Protein AF-0000000071026394 (afdb_homodimer)

pLDDT: mean 82.29, std 14.33, range [20.22, 97.38]

Nearest PDB structures (foldseek):
  8vtb-assembly1_A  TM=8.441E-01  e=2.539E-19  Spirochaeta thermophila
  8vt9-assembly1_A  TM=8.362E-01  e=1.274E-18  Spirochaeta thermophila
  8vta-assembly1_A  TM=8.428E-01  e=1.848E-17  Spirochaeta thermophila
  7rsh-assembly1_A  TM=8.308E-01  e=1.316E-17  Spirochaeta thermophila
  7tj6-assembly1_A  TM=7.826E-01  e=6.327E-17  Spirochaeta thermophila DSM 6578

Radius of gyration: 41.56 Å; Cα contacts (8 Å, |Δi|>4): 2521; chains: 2; bounding box: 120×108×96 Å

Solvent-accessible surface area (backbone atoms only — not comparable to full-atom values): 85998 Å² total; per-residue (Å²): 118,75,74,62,62,65,66,71,64,55,59,47,58,62,70,72,71,76,79,70,72,56,76,78,73,50,50,69,72,54,50,49,52,53,51,50,35,49,49,45,28,39,28,62,18,16,16,42,29,51,69,38,58,75,38,75,66,45,33,49,51,50,46,52,42,34,51,50,24,49,51,51,51,34,48,54,36,19,52,51,18,20,51,52,30,50,70,44,41,51,59,52,56,49,32,51,53,50,51,48,46,51,50,52,38,57,76,61,65,53,56,67,68,60,49,49,50,51,52,52,48,54,52,50,47,35,71,71,34,63,58,71,42,46,45,83,52,71,61,82,64,62,88,48,53,67,55,62,41,28,51,51,29,25,67,68,35,43,72,38,52,50,60,34,75,91,42,50,88,50,56,71,66,54,50,27,54,46,30,65,56,43,36,62,44,78,42,48,51,59,38,59,62,43,51,54,54,27,66,47,41,42,27,40,35,29,62,38,44,36,33,33,32,33,42,96,81,64,60,44,41,77,46,78,46,43,58,44,38,69,50,41,58,56,9,41,61,65,62,38,58,36,88,49,25,34,29,27,66,28,63,26,38,31,37,37,39,41,44,66,48,49,50,60,51,28,70,78,33,59,72,60,39,51,52,50,52,53,55,47,66,35,60,67,59,53,51,49,55,52,44,52,58,46,44,60,52,49,60,56,55,63,57,55,64,79,91,52,71,86,66,79,64,56,62,48,71,76,53,55,83,66,79,58,33,63,50,75,55,59,83,83,38,65,83,60,48,54,70,56,67,77,49,55,75,70,59,38,58,60,53,65,70,54,64,58,52,22,35,35,79,85,5,66,66,53,46,50,48,52,52,49,52,42,51,48,31,55,49,46,47,56,51,49,47,44,24,37,45,67,40,42,80,43,65,67,56,56,50,51,52,51,53,54,46,50,53,52,54,51,47,56,56,50,46,33,27,33,40,45,66,46,97,84,67,46,80,45,62,54,50,69,60,20,32,53,48,33,59,71,62,60,40,60,60,53,48,56,24,66,51,67,46,36,60,58,48,44,72,72,68,72,60,86,48,64,52,44,34,31,46,36,31,48,54,47,55,48,42,51,58,48,47,64,53,47,63,53,48,53,52,54,64,52,67,43,66,86,52,73,51,67,63,54,49,54,52,53,51,49,54,50,50,55,50,49,37,50,52,44,14,31,50,56,48,29,72,35,37,48,74,54,93,62,88,73,85,69,57,82,79,75,57,43,44,80,34,87,86,36,54,22,49,57,73,28,44,62,57,46,41,81,89,52,67,56,67,76,46,56,70,70,57,48,48,51,52,31,34,36,51,27,41,27,43,33,64,19,29,9,38,42,60,67,49,63,66,38,71,69,45,35,52,49,49,40,51,41,39,53,52,20,51,53,50,55,37,48,54,33,19,53,49,20,20,51,47,29,59,70,44,36,56,59,41,52,50,50,51,50,50,49,44,50,52,49,50,40,57,75,66,63,52,57,65,69,60,50,49,52,53,54,49,48,55,53,51,46,39,76,72,47,65,69,55,60,78,86,57,60,66,64,46,53,56,70,44,57,44,26,52,53,27,27,67,68,37,44,72,56,47,58,60,36,75,90,50,46,90,56,57,68,27,55,49,26,53,54,27,61,45,47,39,82,44,72,50,53,56,65,35,62,73,43,47,58,63,37,79,42,54,45,27,40,34,35,65,43,45,37,36,31,34,27,41,94,86,62,78,50,74,79,44,76,44,50,56,60,43,68,50,43,61,61,18,41,75,66,69,36,54,33,86,54,20,32,28,26,62,41,65,34,43,33,35,36,37,48,34,66,28,51,51,26,43,75,70,64,64,42,59,60,82,124,115,76,75,64,63,66,66,69,64,58,56,48,58,64,70,71,72,77,79,70,73,53,77,76,75,51,51,70,71,56,51,49,51,52,51,49,33,49,49,44,27,39,28,61,17,15,16,42,29,51,68,37,60,75,39,74,68,45,33,51,52,49,46,51,43,34,52,50,24,49,51,51,51,34,49,54,33,19,52,51,18,21,52,53,29,48,70,44,42,52,58,52,56,49,32,52,52,51,50,49,45,50,49,52,38,56,76,62,66,52,56,67,67,60,49,49,52,50,50,53,49,54,52,50,46,34,72,72,34,62,60,70,43,46,45,85,51,70,61,83,62,63,87,47,51,67,54,62,42,28,52,51,28,26,65,66,34,44,73,37,52,50,60,34,77,92,43,50,86,51,57,71,66,57,49,28,54,46,32,63,58,44,36,62,44,78,42,48,50,59,37,58,62,42,51,54,53,27,66,47,41,42,28,42,36,28,60,38,42,34,32,32,32,33,42,96,81,66,58,43,40,77,46,78,46,42,58,45,38,67,51,41,59,56,10,42,61,65,63,37,57,35,87,49,26,33,31,26,66,29,63,25,38,31,37,36,39,43,44,67,51,50,51,62,51,29,70,78,33,59,71,60,39,50,52,50,51,53,56,46,67,35,61,66,59,51,50,50,55,52,44,52,59,46,43,59,51,48,60,57,57,61,55,58,66,79,85,56,72,88,65,76,61,56,64,48,70,76,54,57,84,67,78,59,34,63,50,76,55,60,83,82,38,65,84,60,47,55,71,56,67,78,50,56,74,70,58,36,59,60,52,65,71,54,64,60,52,22,35,34,77,85,6,66,67,54,46,50,47,52,52,49,51,41,53,48,31,55,49,46,47,55,51,50,46,43,25,38,44,67,40,42,80,44,64,67,56,55,51,51,52,51,54,56,47,50,53,51,57,51,47,56,58,49,45,33,26,34,38,47,66,47,97,83,69,44,79,44,58,55,49,69,61,20,32,53,48,32,60,70,62,60,40,61,60,51,47,57,24,65,51,66,45,36,62,58,48,43,72,72,67,70,58,86,48,64,51,44,34,30,47,36,30,49,54,46,54,49,42,49,59,48,48,64,54,45,63,54,49,52,50,55,64,53,65,43,67,87,53,71,51,68,62,54,50,54,52,53,51,50,52,51,50,54,50,50,36,50,52,44,14,31,51,55,47,30,72,34,37,48,76,56,92,63,89,72,85,69,57,82,78,75,58,44,42,83,34,89,86,36,53,23,48,58,74,28,42,62,57,46,41,79,89,52,68,57,68,77,48,56,70,69,58,47,48,51,53,31,34,34,51,28,42,27,42,34,65,20,27,9,37,43,61,66,48,65,65,39,71,68,43,35,53,50,48,40,51,41,39,53,51,19,51,52,51,53,37,48,53,31,18,50,51,20,19,52,47,30,60,69,43,36,55,58,40,52,50,50,50,50,50,49,45,50,50,49,49,39,57,74,64,64,52,58,64,69,60,48,49,52,53,52,49,47,55,54,51,46,37,74,72,47,66,70,55,62,77,85,58,60,68,65,45,53,55,68,45,57,43,25,50,52,28,27,65,67,37,45,72,57,48,56,60,34,74,90,50,47,90,55,58,67,28,58,49,26,53,53,27,60,44,47,39,82,44,71,48,52,57,67,35,62,74,44,48,58,63,35,77,43,54,44,25,42,36,34,65,43,46,36,38,31,34,27,41,96,84,62,80,47,74,80,44,76,44,51,56,61,42,69,51,42,60,60,19,41,75,65,70,36,55,34,87,51,19,32,29,25,62,40,67,32,42,32,36,36,37,50,33,66,28,51,52,26,43,76,69,64,65,40,59,59,80,124

Organism: Stichopus japonicus (NCBI:txid307972)

Foldseek 3Di:
DVVVVVVVAPQDQPDPDPPPPPPVPDDPVLVVLVVLLQLLLLLLLLCQVRGDHDDPVRVVVSVVSNVCSVVVLVVVLVVLLVVLLVVCQLLLVLLLLLVLLLVVCVVLPHDVVLNVQLSVQSLVVCVVCVNQDFWPDDDNPNVDPLVVLLVVLCVQCVQQQCLDPLPVPPDPVLSSLQSSQKTKGKDAAFDWQDAFFFFFQKKKTWQAAKKFWADPVNWFTLDIDGHSDIADPLCNLQRDTGHTIMGGRHITMMIMGGNVSSVVSCVVPVVSVVVSVVVNPPVVVSVVVNVVSVVSVVVVVVCPPDPVPPDPRPTPPPPPPPLPQKDADDPPDCVQCVVLVVDDPVVSVVCVPAHRIAGEPVHPVVVVLLVVLLVLLLVLLLLLLCCLQQNLPDPVSVVVNVVSLVSLVVVLNNQLRYWDQDPVRDIDRRSVVSNVVCVPPCNVLSCQLSPQQLVVLCVVLVDDALLNSSVSSNSNSSNNSSNVSNVVVLVVVCPRSNDDNVVSLVVSLVSVVVSQLSNQLSVLSCVFFPRDSDDPPDLPPPCWDDANSTTGHCQFLQVLQPPDRLRPDDSVVVSVVSSVVLCSLLCSHNPSSGDGGDSVVSVSSSVSNVCSSVSVSSSVSNVSSSVCSVCVLVVVLVVVLVVLLVVCVVVVPDPVVSVQVSVVSVVVCVSSVRDDQLCSSGNDNLVSLLVSLCSSCVLLQCLDPVNNPDGSNLSSLQSSQKDKDWDAAFDWPAAFQDQDQKKKAAAQAKKFWAANVRPDTPDIDGHSDIDDPCCNVPVGTHHTIMTGHHTDMMMMHGNVQVVCVVVSNTNPPD/DVVVVVVVQCQDQPDPDPPCPPPVPDDPVLVVLVVLLQLLLLLLLLCQVRGDHDDPVRVVVSVVSNVCSVVVLVVVLVVLLVVLLVVCQLLLVLLLLLVLLLVVCVVLPHDVVLNVQLSVQSLVVCVVCVNQDFWPDDDNPPVDPLVVLLVVLCVQCVQQQCLDPLPVPPDPVLSSLQSNQKTKGKDAAFDWQDAFFFFFQKKKTWAAAKKFWADPVNWFTLDIDGHSDIDDPCCNLQRDTGHTIMGGRHITMMIMGGNVSSVVSCVVPVVSVVVSVVVNPPVVVSVVVNVVSVVSVVVVVVCPPDPCPPPPRPTPPPPPPPLPQKDADDPPDCVQCVVLVVDDPVVSVVCVPAHRIAGEPSHPVVVVLLVVLLVLLLVLLLLLLCCLQFNLPDPVSVVVNVVSLVSLVVVLNNQLRYWDQDPVRDIDRRSVVSNVVCVPPCNVLSCQLSPQVLVVLCVVLVDDALLSSSVSSNSNSSVNSSNPSNVVVLVVVCVRSNDDNVVSLVVSLVSVVVSQLSNQLSVLSCVFFPRDSDDPPDLPPPCWDDANSTTGHCQFLQVLQPPDRLRPDDSVVVSVVSSVVLCSLLCSHNPSSGDGGDSVSSVSSSVSNVCSSVSVSSSVSNVSSSVCSVCVLVVVLVVVLVVLLVVCVVVVPDPVVSVQVSVVSVVVCVSSVRDDQLCSSGNDNLVSLLVSLCSSCVLLQCLDPVNHPDGSNLSSLQSSQKDKDWDAAFAWPAAFQDQDQKKKAAAQAKKFWAANVRPDTPDIDGHSDIDCPCCNVPRGTHHTIMTGHHTDMMIMHGNVQVVCVVVSNTNPPD

Structure (mmCIF, N/CA/C/O backbone):
data_AF-0000000071026394-model_v1
#
loop_
_entity.id
_entity.type
_entity.pdbx_description
1 polymer 'Tetrameric potassium-selective cyclic nucleotide gated channel'
#
loop_
_atom_site.group_PDB
_atom_site.id
_atom_site.type_symbol
_atom_site.label_atom_id
_atom_site.label_alt_id
_atom_site.label_comp_id
_atom_site.label_asym_id
_atom_site.label_entity_id
_atom_site.label_seq_id
_atom_site.pdbx_PDB_ins_code
_atom_site.Cartn_x
_atom_site.Cartn_y
_atom_site.Cartn_z
_atom_site.occupancy
_atom_site.B_iso_or_equiv
_atom_site.auth_seq_id
_atom_site.auth_comp_id
_atom_site.auth_asym_id
_atom_site.auth_atom_id
_atom_site.pdbx_PDB_model_num
ATOM 1 N N . MET A 1 1 ? -9.992 -24.578 -48.5 1 20.27 1 MET A N 1
ATOM 2 C CA . MET A 1 1 ? -9.789 -26.031 -48.469 1 20.27 1 MET A CA 1
ATOM 3 C C . MET A 1 1 ? -8.5 -26.375 -47.75 1 20.27 1 MET A C 1
ATOM 5 O O . MET A 1 1 ? -8.445 -27.391 -47.031 1 20.27 1 MET A O 1
ATOM 9 N N . THR A 1 2 ? -7.355 -25.609 -48.125 1 23.67 2 THR A N 1
ATOM 10 C CA . THR A 1 2 ? -6.023 -25.906 -47.594 1 23.67 2 THR A CA 1
ATOM 11 C C . THR A 1 2 ? -5.934 -25.578 -46.094 1 23.67 2 THR A C 1
ATOM 13 O O . THR A 1 2 ? -4.949 -25.922 -45.438 1 23.67 2 THR A O 1
ATOM 16 N N . THR A 1 3 ? -6.703 -24.562 -45.688 1 27.3 3 THR A N 1
ATOM 17 C CA . THR A 1 3 ? -6.664 -24.156 -44.281 1 27.3 3 THR A CA 1
ATOM 18 C C . THR A 1 3 ? -7.184 -25.266 -43.406 1 27.3 3 THR A C 1
ATOM 20 O O . THR A 1 3 ? -7.129 -25.156 -42.156 1 27.3 3 THR A O 1
ATOM 23 N N . SER A 1 4 ? -8.086 -26.141 -43.938 1 29.03 4 SER A N 1
ATOM 24 C CA . SER A 1 4 ? -8.742 -27.203 -43.188 1 29.03 4 SER A CA 1
ATOM 25 C C . SER A 1 4 ? -7.734 -28.266 -42.75 1 29.03 4 SER A C 1
ATOM 27 O O . SER A 1 4 ? -7.945 -28.953 -41.75 1 29.03 4 SER A O 1
ATOM 29 N N . THR A 1 5 ? -6.746 -28.562 -43.625 1 30.45 5 THR A N 1
ATOM 30 C CA . THR A 1 5 ? -5.812 -29.656 -43.375 1 30.45 5 THR A CA 1
ATOM 31 C C . THR A 1 5 ? -4.871 -29.312 -42.219 1 30.45 5 THR A C 1
ATOM 33 O O . THR A 1 5 ? -4.215 -30.203 -41.656 1 30.45 5 THR A O 1
ATOM 36 N N . TYR A 1 6 ? -4.52 -27.984 -42.156 1 31.77 6 TYR A N 1
ATOM 37 C CA . TYR A 1 6 ? -3.445 -27.672 -41.219 1 31.77 6 TYR A CA 1
ATOM 38 C C . TYR A 1 6 ? -3.879 -27.922 -39.781 1 31.77 6 TYR A C 1
ATOM 40 O O . TYR A 1 6 ? -3.059 -27.875 -38.844 1 31.77 6 TYR A O 1
ATOM 48 N N . CYS A 1 7 ? -5.188 -27.812 -39.5 1 34.44 7 CYS A N 1
ATOM 49 C CA . CYS A 1 7 ? -5.684 -28.016 -38.125 1 34.44 7 CYS A CA 1
ATOM 50 C C . CYS A 1 7 ? -5.594 -29.484 -37.719 1 34.44 7 CYS A C 1
ATOM 52 O O . CYS A 1 7 ? -6.004 -29.844 -36.625 1 34.44 7 CYS A O 1
ATOM 54 N N . ASP A 1 8 ? -5.602 -30.406 -38.656 1 33.97 8 ASP A N 1
ATOM 55 C CA . ASP A 1 8 ? -5.461 -31.797 -38.219 1 33.97 8 ASP A CA 1
ATOM 56 C C . ASP A 1 8 ? -4.199 -31.984 -37.375 1 33.97 8 ASP A C 1
ATOM 58 O O . ASP A 1 8 ? -3.416 -32.906 -37.625 1 33.97 8 ASP A O 1
ATOM 62 N N . THR A 1 9 ? -3.453 -31.031 -37.031 1 35.84 9 THR A N 1
ATOM 63 C CA . THR A 1 9 ? -2.238 -31.141 -36.219 1 35.84 9 THR A CA 1
ATOM 64 C C . THR A 1 9 ? -2.465 -32.031 -35.031 1 35.84 9 THR A C 1
ATOM 66 O O . THR A 1 9 ? -3.521 -31.984 -34.375 1 35.84 9 THR A O 1
ATOM 69 N N . GLN A 1 10 ? -1.346 -33.094 -34.688 1 39.62 10 GLN A N 1
ATOM 70 C CA . GLN A 1 10 ? -0.843 -34.281 -34.031 1 39.62 10 GLN A CA 1
ATOM 71 C C . GLN A 1 10 ? -0.977 -34.188 -32.5 1 39.62 10 GLN A C 1
ATOM 73 O O . GLN A 1 10 ? 0.017 -33.969 -31.812 1 39.62 10 GLN A O 1
ATOM 78 N N . LEU A 1 11 ? -1.812 -33.375 -32.062 1 43.16 11 LEU A N 1
ATOM 79 C CA . LEU A 1 11 ? -1.957 -33.656 -30.641 1 43.16 11 LEU A CA 1
ATOM 80 C C . LEU A 1 11 ? -2.449 -35.094 -30.422 1 43.16 11 LEU A C 1
ATOM 82 O O . LEU A 1 11 ? -3.48 -35.5 -30.969 1 43.16 11 LEU A O 1
ATOM 86 N N . HIS A 1 12 ? -1.637 -36.125 -30.422 1 44.72 12 HIS A N 1
ATOM 87 C CA . HIS A 1 12 ? -2.029 -37.5 -30.156 1 44.72 12 HIS A CA 1
ATOM 88 C C . HIS A 1 12 ? -2.379 -37.688 -28.672 1 44.72 12 HIS A C 1
ATOM 90 O O . HIS A 1 12 ? -1.672 -37.188 -27.797 1 44.72 12 HIS A O 1
ATOM 96 N N . ALA A 1 13 ? -3.678 -37.969 -28.328 1 47.44 13 ALA A N 1
ATOM 97 C CA . ALA A 1 13 ? -4.117 -38.469 -27.047 1 47.44 13 ALA A CA 1
ATOM 98 C C . ALA A 1 13 ? -3.4 -39.781 -26.688 1 47.44 13 ALA A C 1
ATOM 100 O O . ALA A 1 13 ? -3.424 -40.75 -27.469 1 47.44 13 ALA A O 1
ATOM 101 N N . THR A 1 14 ? -2.26 -39.719 -26.016 1 38.94 14 THR A N 1
ATOM 102 C CA . THR A 1 14 ? -1.427 -40.875 -25.703 1 38.94 14 THR A CA 1
ATOM 103 C C . THR A 1 14 ? -2.275 -42.031 -25.172 1 38.94 14 THR A C 1
ATOM 105 O O . THR A 1 14 ? -1.796 -43.156 -25.047 1 38.94 14 THR A O 1
ATOM 108 N N . HIS A 1 15 ? -3.137 -41.875 -24.156 1 37.19 15 HIS A N 1
ATOM 109 C CA . HIS A 1 15 ? -3.508 -43.125 -23.484 1 37.19 15 HIS A CA 1
ATOM 110 C C . HIS A 1 15 ? -4.25 -44.062 -24.438 1 37.19 15 HIS A C 1
ATOM 112 O O . HIS A 1 15 ? -5.066 -43.625 -25.25 1 37.19 15 HIS A O 1
ATOM 118 N N . THR A 1 16 ? -3.635 -45.344 -24.625 1 33.69 16 THR A N 1
ATOM 119 C CA . THR A 1 16 ? -3.969 -46.562 -25.391 1 33.69 16 THR A CA 1
ATOM 120 C C . THR A 1 16 ? -5.449 -46.875 -25.234 1 33.69 16 THR A C 1
ATOM 122 O O . THR A 1 16 ? -5.875 -48 -25.578 1 33.69 16 THR A O 1
ATOM 125 N N . THR A 1 17 ? -6.328 -46.406 -24.453 1 32.88 17 THR A N 1
ATOM 126 C CA . THR A 1 17 ? -7.512 -47.25 -24.578 1 32.88 17 THR A CA 1
ATOM 127 C C . THR A 1 17 ? -7.898 -47.406 -26.047 1 32.88 17 THR A C 1
ATOM 129 O O . THR A 1 17 ? -7.691 -46.5 -26.859 1 32.88 17 THR A O 1
ATOM 132 N N . THR A 1 18 ? -8.188 -48.719 -26.484 1 33.72 18 THR A N 1
ATOM 133 C CA . THR A 1 18 ? -8.656 -49.344 -27.719 1 33.72 18 THR A CA 1
ATOM 134 C C . THR A 1 18 ? -9.641 -48.469 -28.453 1 33.72 18 THR A C 1
ATOM 136 O O . THR A 1 18 ? -9.891 -48.656 -29.641 1 33.72 18 THR A O 1
ATOM 139 N N . SER A 1 19 ? -10.688 -47.938 -27.734 1 32.97 19 SER A N 1
ATOM 140 C CA . SER A 1 19 ? -11.648 -47.344 -28.656 1 32.97 19 SER A CA 1
ATOM 141 C C . SER A 1 19 ? -11.055 -46.125 -29.375 1 32.97 19 SER A C 1
ATOM 143 O O . SER A 1 19 ? -10.805 -45.094 -28.75 1 32.97 19 SER A O 1
ATOM 145 N N . SER A 1 20 ? -10.07 -46.25 -30.281 1 34.78 20 SER A N 1
ATOM 146 C CA . SER A 1 20 ? -9.617 -45.312 -31.297 1 34.78 20 SER A CA 1
ATOM 147 C C . SER A 1 20 ? -10.742 -44.406 -31.766 1 34.78 20 SER A C 1
ATOM 149 O O . SER A 1 20 ? -11.445 -44.719 -32.719 1 34.78 20 SER A O 1
ATOM 151 N N . THR A 1 21 ? -11.633 -43.969 -31 1 34.47 21 THR A N 1
ATOM 152 C CA . THR A 1 21 ? -12.469 -42.969 -31.656 1 34.47 21 THR A CA 1
ATOM 153 C C . THR A 1 21 ? -11.609 -41.938 -32.375 1 34.47 21 THR A C 1
ATOM 155 O O . THR A 1 21 ? -10.852 -41.188 -31.734 1 34.47 21 THR A O 1
ATOM 158 N N . SER A 1 22 ? -11.047 -42.156 -33.594 1 38.16 22 SER A N 1
ATOM 159 C CA . SER A 1 22 ? -10.477 -41.281 -34.594 1 38.16 22 SER A CA 1
ATOM 160 C C . SER A 1 22 ? -11.008 -39.844 -34.469 1 38.16 22 SER A C 1
ATOM 162 O O . SER A 1 22 ? -12.219 -39.625 -34.438 1 38.16 22 SER A O 1
ATOM 164 N N . THR A 1 23 ? -10.383 -38.938 -33.688 1 46.94 23 THR A N 1
ATOM 165 C CA . THR A 1 23 ? -10.641 -37.531 -33.875 1 46.94 23 THR A CA 1
ATOM 166 C C . THR A 1 23 ? -11.109 -37.219 -35.281 1 46.94 23 THR A C 1
ATOM 168 O O . THR A 1 23 ? -11.453 -36.062 -35.594 1 46.94 23 THR A O 1
ATOM 171 N N . SER A 1 24 ? -10.797 -38.156 -36.188 1 48.03 24 SER A N 1
ATOM 172 C CA . SER A 1 24 ? -11.164 -37.906 -37.562 1 48.03 24 SER A CA 1
ATOM 173 C C . SER A 1 24 ? -12.672 -37.719 -37.719 1 48.03 24 SER A C 1
ATOM 175 O O . SER A 1 24 ? -13.133 -36.938 -38.562 1 48.03 24 SER A O 1
ATOM 177 N N . SER A 1 25 ? -13.422 -38.5 -36.875 1 55.94 25 SER A N 1
ATOM 178 C CA . SER A 1 25 ? -14.844 -38.438 -37.188 1 55.94 25 SER A CA 1
ATOM 179 C C . SER A 1 25 ? -15.562 -37.406 -36.344 1 55.94 25 SER A C 1
ATOM 181 O O . SER A 1 25 ? -16.797 -37.312 -36.375 1 55.94 25 SER A O 1
ATOM 183 N N . SER A 1 26 ? -14.797 -36.75 -35.562 1 66.81 26 SER A N 1
ATOM 184 C CA . SER A 1 26 ? -15.508 -35.781 -34.688 1 66.81 26 SER A CA 1
ATOM 185 C C . SER A 1 26 ? -15.961 -34.562 -35.469 1 66.81 26 SER A C 1
ATOM 187 O O . SER A 1 26 ? -15.32 -34.188 -36.469 1 66.81 26 SER A O 1
ATOM 189 N N . THR A 1 27 ? -17.172 -34.188 -35.219 1 79.19 27 THR A N 1
ATOM 190 C CA . THR A 1 27 ? -17.766 -32.969 -35.781 1 79.19 27 THR A CA 1
ATOM 191 C C . THR A 1 27 ? -17 -31.734 -35.344 1 79.19 27 THR A C 1
ATOM 193 O O . THR A 1 27 ? -16.266 -31.766 -34.344 1 79.19 27 THR A O 1
ATOM 196 N N . PRO A 1 28 ? -16.984 -30.812 -36.188 1 82.75 28 PRO A N 1
ATOM 197 C CA . PRO A 1 28 ? -16.234 -29.578 -35.906 1 82.75 28 PRO A CA 1
ATOM 198 C C . PRO A 1 28 ? -16.5 -29.016 -34.531 1 82.75 28 PRO A C 1
ATOM 200 O O . PRO A 1 28 ? -15.562 -28.594 -33.844 1 82.75 28 PRO A O 1
ATOM 203 N N . PRO A 1 29 ? -17.781 -29.016 -34.062 1 85.44 29 PRO A N 1
ATOM 204 C CA . PRO A 1 29 ? -17.969 -28.484 -32.688 1 85.44 29 PRO A CA 1
ATOM 205 C C . PRO A 1 29 ? -17.297 -29.344 -31.641 1 85.44 29 PRO A C 1
ATOM 207 O O . PRO A 1 29 ? -16.812 -28.828 -30.625 1 85.44 29 PRO A O 1
ATOM 210 N N . GLU A 1 30 ? -17.203 -30.578 -31.906 1 87.38 30 GLU A N 1
ATOM 211 C CA . GLU A 1 30 ? -16.547 -31.484 -30.969 1 87.38 30 GLU A CA 1
ATOM 212 C C . GLU A 1 30 ? -15.039 -31.234 -30.922 1 87.38 30 GLU A C 1
ATOM 214 O O . GLU A 1 30 ? -14.43 -31.25 -29.859 1 87.38 30 GLU A O 1
ATOM 219 N N . LYS A 1 31 ? -14.5 -30.906 -32.094 1 88.75 31 LYS A N 1
ATOM 220 C CA . LYS A 1 31 ? -13.07 -30.609 -32.125 1 88.75 31 LYS A CA 1
ATOM 221 C C . LYS A 1 31 ? -12.742 -29.312 -31.406 1 88.75 31 LYS A C 1
ATOM 223 O O . LYS A 1 31 ? -11.695 -29.188 -30.781 1 88.75 31 LYS A O 1
ATOM 228 N N . TYR A 1 32 ? -13.68 -28.5 -31.547 1 91.69 32 TYR A N 1
ATOM 229 C CA . TYR A 1 32 ? -13.469 -27.219 -30.859 1 91.69 32 TYR A CA 1
ATOM 230 C C . TYR A 1 32 ? -13.477 -27.406 -29.344 1 91.69 32 TYR A C 1
ATOM 232 O O . TYR A 1 32 ? -12.648 -26.812 -28.641 1 91.69 32 TYR A O 1
ATOM 240 N N . ILE A 1 33 ? -14.336 -28.188 -28.812 1 91.62 33 ILE A N 1
ATOM 241 C CA . ILE A 1 33 ? -14.438 -28.422 -27.375 1 91.62 33 ILE A CA 1
ATOM 242 C C . ILE A 1 33 ? -13.172 -29.125 -26.875 1 91.62 33 ILE A C 1
ATOM 244 O O . ILE A 1 33 ? -12.648 -28.797 -25.812 1 91.62 33 ILE A O 1
ATOM 248 N N . ILE A 1 34 ? -12.641 -29.984 -27.672 1 91.38 34 ILE A N 1
ATOM 249 C CA . ILE A 1 34 ? -11.438 -30.703 -27.281 1 91.38 34 ILE A CA 1
ATOM 250 C C . ILE A 1 34 ? -10.242 -29.75 -27.25 1 91.38 34 ILE A C 1
ATOM 252 O O . ILE A 1 34 ? -9.414 -29.812 -26.344 1 91.38 34 ILE A O 1
ATOM 256 N N . SER A 1 35 ? -10.258 -28.859 -28.219 1 91.94 35 SER A N 1
ATOM 257 C CA . SER A 1 35 ? -9.18 -27.875 -28.25 1 91.94 35 SER A CA 1
ATOM 258 C C . SER A 1 35 ? -9.273 -26.922 -27.062 1 91.94 35 SER A C 1
ATOM 260 O O . SER A 1 35 ? -8.25 -26.547 -26.484 1 91.94 35 SER A O 1
ATOM 262 N N . LEU A 1 36 ? -10.461 -26.531 -26.719 1 93.31 36 LEU A N 1
ATOM 263 C CA . LEU A 1 36 ? -10.656 -25.656 -25.562 1 93.31 36 LEU A CA 1
ATOM 264 C C . LEU A 1 36 ? -10.266 -26.359 -24.266 1 93.31 36 LEU A C 1
ATOM 266 O O . LEU A 1 36 ? -9.703 -25.75 -23.359 1 93.31 36 LEU A O 1
ATOM 270 N N . TYR A 1 37 ? -10.625 -27.594 -24.234 1 93.5 37 TYR A N 1
ATOM 271 C CA . TYR A 1 37 ? -10.281 -28.422 -23.078 1 93.5 37 TYR A CA 1
ATOM 272 C C . TYR A 1 37 ? -8.766 -28.516 -22.906 1 93.5 37 TYR A C 1
ATOM 274 O O . TYR A 1 37 ? -8.25 -28.312 -21.812 1 93.5 37 TYR A O 1
ATOM 282 N N . TRP A 1 38 ? -8.047 -28.641 -23.984 1 92.69 38 TRP A N 1
ATOM 283 C CA . TRP A 1 38 ? -6.594 -28.734 -23.938 1 92.69 38 TRP A CA 1
ATOM 284 C C . TRP A 1 38 ? -5.988 -27.375 -23.562 1 92.69 38 TRP A C 1
ATOM 286 O O . TRP A 1 38 ? -5.047 -27.312 -22.766 1 92.69 38 TRP A O 1
ATOM 296 N N . ALA A 1 39 ? -6.527 -26.375 -24.188 1 93.06 39 ALA A N 1
ATOM 297 C CA . ALA A 1 39 ? -6.02 -25.031 -23.906 1 93.06 39 ALA A CA 1
ATOM 298 C C . ALA A 1 39 ? -6.211 -24.656 -22.438 1 93.06 39 ALA A C 1
ATOM 300 O O . ALA A 1 39 ? -5.32 -24.078 -21.828 1 93.06 39 ALA A O 1
ATOM 301 N N . ALA A 1 40 ? -7.336 -25.016 -21.906 1 92.88 40 ALA A N 1
ATOM 302 C CA . ALA A 1 40 ? -7.605 -24.703 -20.5 1 92.88 40 ALA A CA 1
ATOM 303 C C . ALA A 1 40 ? -6.672 -25.484 -19.578 1 92.88 40 ALA A C 1
ATOM 305 O O . ALA A 1 40 ? -6.141 -24.938 -18.609 1 92.88 40 ALA A O 1
ATOM 306 N N . ALA A 1 41 ? -6.461 -26.719 -19.906 1 92.81 41 ALA A N 1
ATOM 307 C CA . ALA A 1 41 ? -5.582 -27.547 -19.078 1 92.81 41 ALA A CA 1
ATOM 308 C C . ALA A 1 41 ? -4.145 -27.047 -19.125 1 92.81 41 ALA A C 1
ATOM 310 O O . ALA A 1 41 ? -3.438 -27.062 -18.125 1 92.81 41 ALA A O 1
ATOM 311 N N . THR A 1 42 ? -3.75 -26.484 -20.281 1 92.88 42 THR A N 1
ATOM 312 C CA . THR A 1 42 ? -2.383 -26 -20.453 1 92.88 42 THR A CA 1
ATOM 313 C C . THR A 1 42 ? -2.217 -24.609 -19.844 1 92.88 42 THR A C 1
ATOM 315 O O . THR A 1 42 ? -1.24 -24.344 -19.141 1 92.88 42 THR A O 1
ATOM 318 N N . MET A 1 43 ? -3.176 -23.812 -20.016 1 92.75 43 MET A N 1
ATOM 319 C CA . MET A 1 43 ? -3.049 -22.422 -19.594 1 92.75 43 MET A CA 1
ATOM 320 C C . MET A 1 43 ? -3.244 -22.297 -18.078 1 92.75 43 MET A C 1
ATOM 322 O O . MET A 1 43 ? -2.74 -21.359 -17.453 1 92.75 43 MET A O 1
ATOM 326 N N . THR A 1 44 ? -4.016 -23.25 -17.469 1 92 44 THR A N 1
ATOM 327 C CA . THR A 1 44 ? -4.191 -23.234 -16.016 1 92 44 THR A CA 1
ATOM 328 C C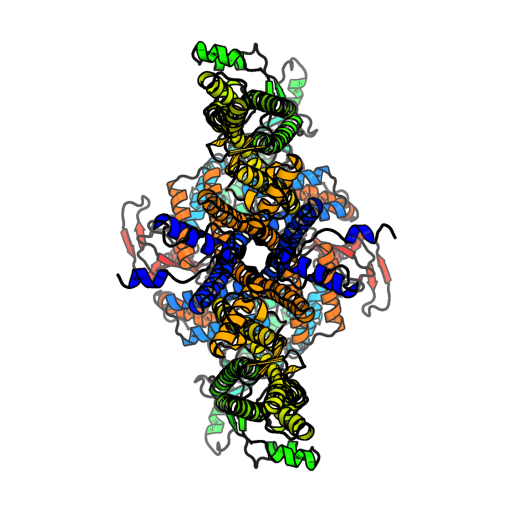 . THR A 1 44 ? -3.113 -24.078 -15.336 1 92 44 THR A C 1
ATOM 330 O O . THR A 1 44 ? -3.141 -24.266 -14.117 1 92 44 THR A O 1
ATOM 333 N N . SER A 1 45 ? -2.158 -24.594 -16.047 1 90.25 45 SER A N 1
ATOM 334 C CA . SER A 1 45 ? -1.037 -25.391 -15.57 1 90.25 45 SER A CA 1
ATOM 335 C C . SER A 1 45 ? -1.518 -26.703 -14.961 1 90.25 45 SER A C 1
ATOM 337 O O . SER A 1 45 ? -0.824 -27.297 -14.133 1 90.25 45 SER A O 1
ATOM 339 N N . THR A 1 46 ? -2.764 -27.188 -15.156 1 90.5 46 THR A N 1
ATOM 340 C CA . THR A 1 46 ? -3.242 -28.484 -14.688 1 90.5 46 THR A CA 1
ATOM 341 C C . THR A 1 46 ? -2.605 -29.609 -15.492 1 90.5 46 THR A C 1
ATOM 343 O O . THR A 1 46 ? -2.006 -30.516 -14.922 1 90.5 46 THR A O 1
ATOM 346 N N . GLY A 1 47 ? -2.547 -29.547 -16.797 1 86.38 47 GLY A N 1
ATOM 347 C CA . GLY A 1 47 ? -1.918 -30.531 -17.656 1 86.38 47 GLY A CA 1
ATOM 348 C C . GLY A 1 47 ? -2.287 -31.969 -17.312 1 86.38 47 GLY A C 1
ATOM 349 O O . GLY A 1 47 ? -1.5 -32.688 -16.688 1 86.38 47 GLY A O 1
ATOM 350 N N . TYR A 1 48 ? -3.41 -32.625 -17.672 1 85.19 48 TYR A N 1
ATOM 351 C CA . TYR A 1 48 ? -3.818 -34 -17.406 1 85.19 48 TYR A CA 1
ATOM 352 C C . TYR A 1 48 ? -2.902 -34.969 -18.125 1 85.19 48 TYR A C 1
ATOM 354 O O . TYR A 1 48 ? -2.678 -36.094 -17.641 1 85.19 48 TYR A O 1
ATOM 362 N N . GLY A 1 49 ? -2.281 -34.5 -19.234 1 82.44 49 GLY A N 1
ATOM 363 C CA . GLY A 1 49 ? -1.397 -35.375 -20 1 82.44 49 GLY A CA 1
ATOM 364 C C . GLY A 1 49 ? -2.139 -36.281 -20.953 1 82.44 49 GLY A C 1
ATOM 365 O O . GLY A 1 49 ? -1.524 -37.125 -21.641 1 82.44 49 GLY A O 1
ATOM 366 N N . ASP A 1 50 ? -3.514 -36.25 -20.984 1 83.31 50 ASP A N 1
ATOM 367 C CA . ASP A 1 50 ? -4.297 -37.062 -21.906 1 83.31 50 ASP A CA 1
ATOM 368 C C . ASP A 1 50 ? -4.094 -36.594 -23.359 1 83.31 50 ASP A C 1
ATOM 370 O O . ASP A 1 50 ? -4.082 -37.406 -24.281 1 83.31 50 ASP A O 1
ATOM 374 N N . ILE A 1 51 ? -3.951 -35.281 -23.531 1 84.56 51 ILE A N 1
ATOM 375 C CA . ILE A 1 51 ? -3.623 -34.719 -24.828 1 84.56 51 ILE A CA 1
ATOM 376 C C . ILE A 1 51 ? -2.268 -34.031 -24.75 1 84.56 51 ILE A C 1
ATOM 378 O O . ILE A 1 51 ? -2.09 -33.062 -23.984 1 84.56 51 ILE A O 1
ATOM 382 N N . SER A 1 52 ? -1.245 -34.625 -25.391 1 83.94 52 SER A N 1
ATOM 383 C CA . SER A 1 52 ? 0.085 -34.031 -25.391 1 83.94 52 SER A CA 1
ATOM 384 C C . SER A 1 52 ? 0.576 -33.75 -26.812 1 83.94 52 SER A C 1
ATOM 386 O O . SER A 1 52 ? 0.061 -34.344 -27.766 1 83.94 52 SER A O 1
ATOM 388 N N . ALA A 1 53 ? 1.475 -32.844 -26.969 1 84.81 53 ALA A N 1
ATOM 389 C CA . ALA A 1 53 ? 2.016 -32.469 -28.281 1 84.81 53 ALA A CA 1
ATOM 390 C C . ALA A 1 53 ? 3.068 -33.469 -28.75 1 84.81 53 ALA A C 1
ATOM 392 O O . ALA A 1 53 ? 3.977 -33.812 -27.984 1 84.81 53 ALA A O 1
ATOM 393 N N . ASN A 1 54 ? 2.922 -33.969 -30 1 82.94 54 ASN A N 1
ATOM 394 C CA . ASN A 1 54 ? 3.863 -34.938 -30.531 1 82.94 54 ASN A CA 1
ATOM 395 C C . ASN A 1 54 ? 4.676 -34.375 -31.688 1 82.94 54 ASN A C 1
ATOM 397 O O . ASN A 1 54 ? 5.66 -34.969 -32.125 1 82.94 54 ASN A O 1
ATOM 401 N N . THR A 1 55 ? 4.305 -33.188 -32.156 1 86.5 55 THR A N 1
ATOM 402 C CA . THR A 1 55 ? 5.035 -32.531 -33.25 1 86.5 55 THR A CA 1
ATOM 403 C C . THR A 1 55 ? 5.828 -31.328 -32.719 1 86.5 55 THR A C 1
ATOM 405 O O . THR A 1 55 ? 5.566 -30.859 -31.594 1 86.5 55 THR A O 1
ATOM 408 N N . THR A 1 56 ? 6.883 -31.016 -33.469 1 87.88 56 THR A N 1
ATOM 409 C CA . THR A 1 56 ? 7.707 -29.891 -33.031 1 87.88 56 THR A CA 1
ATOM 410 C C . THR A 1 56 ? 6.883 -28.594 -33 1 87.88 56 THR A C 1
ATOM 412 O O . THR A 1 56 ? 7.02 -27.797 -32.062 1 87.88 56 THR A O 1
ATOM 415 N N . LEU A 1 57 ? 6.066 -28.422 -33.969 1 89.56 57 LEU A N 1
ATOM 416 C CA . LEU A 1 57 ? 5.207 -27.25 -33.969 1 89.56 57 LEU A CA 1
ATOM 417 C C . LEU A 1 57 ? 4.227 -27.281 -32.812 1 89.56 57 LEU A C 1
ATOM 419 O O . LEU A 1 57 ? 3.955 -26.25 -32.188 1 89.56 57 LEU A O 1
ATOM 423 N N . GLY A 1 58 ? 3.625 -28.453 -32.594 1 90.12 58 GLY A N 1
ATOM 424 C CA . GLY A 1 58 ? 2.723 -28.594 -31.453 1 90.12 58 GLY A CA 1
ATOM 425 C C . GLY A 1 58 ? 3.379 -28.281 -30.125 1 90.12 58 GLY A C 1
ATOM 426 O O . GLY A 1 58 ? 2.77 -27.656 -29.25 1 90.12 58 GLY A O 1
ATOM 427 N N . ARG A 1 59 ? 4.617 -28.688 -30.031 1 91.81 59 ARG A N 1
ATOM 428 C CA . ARG A 1 59 ? 5.355 -28.438 -28.797 1 91.81 59 ARG A CA 1
ATOM 429 C C . ARG A 1 59 ? 5.652 -26.953 -28.625 1 91.81 59 ARG A C 1
ATOM 431 O O . ARG A 1 59 ? 5.641 -26.422 -27.5 1 91.81 59 ARG A O 1
ATOM 438 N N . PHE A 1 60 ? 5.906 -26.328 -29.734 1 92.06 60 PHE A N 1
ATOM 439 C CA . PHE A 1 60 ? 6.141 -24.891 -29.656 1 92.06 60 PHE A CA 1
ATOM 440 C C . PHE A 1 60 ? 4.871 -24.156 -29.25 1 92.06 60 PHE A C 1
ATOM 442 O O . PHE A 1 60 ? 4.918 -23.234 -28.438 1 92.06 60 PHE A O 1
ATOM 449 N N . ILE A 1 61 ? 3.729 -24.531 -29.781 1 92.44 61 ILE A N 1
ATOM 450 C CA . ILE A 1 61 ? 2.457 -23.906 -29.438 1 92.44 61 ILE A CA 1
ATOM 451 C C . ILE A 1 61 ? 2.145 -24.156 -27.969 1 92.44 61 ILE A C 1
ATOM 453 O O . ILE A 1 61 ? 1.654 -23.25 -27.266 1 92.44 61 ILE A O 1
ATOM 457 N N . ALA A 1 62 ? 2.441 -25.344 -27.531 1 93.31 62 ALA A N 1
ATOM 458 C CA . ALA A 1 62 ? 2.223 -25.656 -26.109 1 93.31 62 ALA A CA 1
ATOM 459 C C . ALA A 1 62 ? 3.096 -24.781 -25.219 1 93.31 62 ALA A C 1
ATOM 461 O O . ALA A 1 62 ? 2.641 -24.297 -24.172 1 93.31 62 ALA A O 1
ATOM 462 N N . LEU A 1 63 ? 4.312 -24.562 -25.688 1 93 63 LEU A N 1
ATOM 463 C CA . LEU A 1 63 ? 5.234 -23.719 -24.938 1 93 63 LEU A CA 1
ATOM 464 C C . LEU A 1 63 ? 4.707 -22.297 -24.828 1 93 63 LEU A C 1
ATOM 466 O O . LEU A 1 63 ? 4.684 -21.719 -23.734 1 93 63 LEU A O 1
ATOM 470 N N . VAL A 1 64 ? 4.254 -21.75 -25.844 1 92.81 64 VAL A N 1
ATOM 471 C CA . VAL A 1 64 ? 3.75 -20.375 -25.875 1 92.81 64 VAL A CA 1
ATOM 472 C C . VAL A 1 64 ? 2.465 -20.281 -25.062 1 92.81 64 VAL A C 1
ATOM 474 O O . VAL A 1 64 ? 2.275 -19.344 -24.297 1 92.81 64 VAL A O 1
ATOM 477 N N . ALA A 1 65 ? 1.645 -21.297 -25.172 1 93.62 65 ALA A N 1
ATOM 478 C CA . ALA A 1 65 ? 0.375 -21.312 -24.453 1 93.62 65 ALA A CA 1
ATOM 479 C C . ALA A 1 65 ? 0.602 -21.375 -22.938 1 93.62 65 ALA A C 1
ATOM 481 O O . ALA A 1 65 ? -0.082 -20.688 -22.172 1 93.62 65 ALA A O 1
ATOM 482 N N . MET A 1 66 ? 1.57 -22.141 -22.578 1 92.75 66 MET A N 1
ATOM 483 C CA . MET A 1 66 ? 1.854 -22.281 -21.141 1 92.75 66 MET A CA 1
ATOM 484 C C . MET A 1 66 ? 2.377 -20.969 -20.578 1 92.75 66 MET A C 1
ATOM 486 O O . MET A 1 66 ? 1.971 -20.547 -19.484 1 92.75 66 MET A O 1
ATOM 490 N N . LEU A 1 67 ? 3.217 -20.297 -21.281 1 91.44 67 LEU A N 1
ATOM 491 C CA . LEU A 1 67 ? 3.807 -19.047 -20.797 1 91.44 67 LEU A CA 1
ATOM 492 C C . LEU A 1 67 ? 2.773 -17.922 -20.781 1 91.44 67 LEU A C 1
ATOM 494 O O . LEU A 1 67 ? 2.707 -17.156 -19.828 1 91.44 67 LEU A O 1
ATOM 498 N N . ILE A 1 68 ? 1.936 -17.875 -21.797 1 92.25 68 ILE A N 1
ATOM 499 C CA . ILE A 1 68 ? 0.892 -16.859 -21.859 1 92.25 68 ILE A CA 1
ATOM 500 C C . ILE A 1 68 ? -0.114 -17.094 -20.734 1 92.25 68 ILE A C 1
ATOM 502 O O . ILE A 1 68 ? -0.573 -16.156 -20.094 1 92.25 68 ILE A O 1
ATOM 506 N N . GLY A 1 69 ? -0.456 -18.359 -20.531 1 92.25 69 GLY A N 1
ATOM 507 C CA . GLY A 1 69 ? -1.385 -18.672 -19.469 1 92.25 69 GLY A CA 1
ATOM 508 C C . GLY A 1 69 ? -0.871 -18.281 -18.094 1 92.25 69 GLY A C 1
ATOM 509 O O . GLY A 1 69 ? -1.593 -17.672 -17.312 1 92.25 69 GLY A O 1
ATOM 510 N N . LEU A 1 70 ? 0.328 -18.594 -17.891 1 90.62 70 LEU A N 1
ATOM 511 C CA . LEU A 1 70 ? 0.926 -18.297 -16.594 1 90.62 70 LEU A CA 1
ATOM 512 C C . LEU A 1 70 ? 1.031 -16.781 -16.391 1 90.62 70 LEU A C 1
ATOM 514 O O . LEU A 1 70 ? 0.729 -16.281 -15.297 1 90.62 70 LEU A O 1
ATOM 518 N N . LEU A 1 71 ? 1.419 -16.078 -17.406 1 89.44 71 LEU A N 1
ATOM 519 C CA . LEU A 1 71 ? 1.583 -14.641 -17.281 1 89.44 71 LEU A CA 1
ATOM 520 C C . LEU A 1 71 ? 0.228 -13.945 -17.188 1 89.44 71 LEU A C 1
ATOM 522 O O . LEU A 1 71 ? 0.074 -12.961 -16.453 1 89.44 71 LEU A O 1
ATOM 526 N N . LEU A 1 72 ? -0.725 -14.406 -17.906 1 91.12 72 LEU A N 1
ATOM 527 C CA . LEU A 1 72 ? -2.066 -13.836 -17.844 1 91.12 72 LEU A CA 1
ATOM 528 C C . LEU A 1 72 ? -2.693 -14.078 -16.469 1 91.12 72 LEU A C 1
ATOM 530 O O . LEU A 1 72 ? -3.316 -13.18 -15.906 1 91.12 72 LEU A O 1
ATOM 534 N N . TYR A 1 73 ? -2.557 -15.297 -16.031 1 90.19 73 TYR A N 1
ATOM 535 C CA . TYR A 1 73 ? -3.035 -15.602 -14.688 1 90.19 73 TYR A CA 1
ATOM 536 C C . TYR A 1 73 ? -2.346 -14.727 -13.648 1 90.19 73 TYR A C 1
ATOM 538 O O . TYR A 1 73 ? -3 -14.18 -12.758 1 90.19 73 TYR A O 1
ATOM 546 N N . GLY A 1 74 ? -1.029 -14.617 -13.789 1 88.94 74 GLY A N 1
ATOM 547 C CA . GLY A 1 74 ? -0.292 -13.766 -12.859 1 88.94 74 GLY A CA 1
ATOM 548 C C . GLY A 1 74 ? -0.746 -12.32 -12.891 1 88.94 74 GLY A C 1
ATOM 549 O O . GLY A 1 74 ? -0.864 -11.68 -11.844 1 88.94 74 GLY A O 1
ATOM 550 N N . TYR A 1 75 ? -1.106 -11.875 -14.016 1 90.75 75 TYR A N 1
ATOM 551 C CA . TYR A 1 75 ? -1.558 -10.492 -14.148 1 90.75 75 TYR A CA 1
ATOM 552 C C . TYR A 1 75 ? -2.926 -10.305 -13.508 1 90.75 75 TYR A C 1
ATOM 554 O O . TYR A 1 75 ? -3.16 -9.312 -12.812 1 90.75 75 TYR A O 1
ATOM 562 N N . CYS A 1 76 ? -3.811 -11.18 -13.734 1 91.06 76 CYS A N 1
ATOM 563 C CA . CYS A 1 76 ? -5.145 -11.086 -13.148 1 91.06 76 CYS A CA 1
ATOM 564 C C . CYS A 1 76 ? -5.082 -11.156 -11.633 1 91.06 76 CYS A C 1
ATOM 566 O O . CYS A 1 76 ? -5.742 -10.383 -10.938 1 91.06 76 CYS A O 1
ATOM 568 N N . LEU A 1 77 ? -4.289 -12.062 -11.219 1 90.81 77 LEU A N 1
ATOM 569 C CA . LEU A 1 77 ? -4.102 -12.203 -9.781 1 90.81 77 LEU A CA 1
ATOM 570 C C . LEU A 1 77 ? -3.523 -10.93 -9.18 1 90.81 77 LEU A C 1
ATOM 572 O O . LEU A 1 77 ? -3.975 -10.469 -8.125 1 90.81 77 LEU A O 1
ATOM 576 N N . SER A 1 78 ? -2.562 -10.414 -9.867 1 89.62 78 SER A N 1
ATOM 577 C CA . SER A 1 78 ? -1.909 -9.203 -9.375 1 89.62 78 SER A CA 1
ATOM 578 C C . SER A 1 78 ? -2.869 -8.016 -9.383 1 89.62 78 SER A C 1
ATOM 580 O O . SER A 1 78 ? -2.852 -7.195 -8.461 1 89.62 78 SER A O 1
ATOM 582 N N . SER A 1 79 ? -3.727 -7.953 -10.336 1 90.88 79 SER A N 1
ATOM 583 C CA . SER A 1 79 ? -4.703 -6.875 -10.422 1 90.88 79 SER A CA 1
ATOM 584 C C . SER A 1 79 ? -5.738 -6.98 -9.305 1 90.88 79 SER A C 1
ATOM 586 O O . SER A 1 79 ? -6.105 -5.977 -8.695 1 90.88 79 SER A O 1
ATOM 588 N N . ILE A 1 80 ? -6.117 -8.102 -8.977 1 91.12 80 ILE A N 1
ATOM 589 C CA . ILE A 1 80 ? -7.082 -8.32 -7.902 1 91.12 80 ILE A CA 1
ATOM 590 C C . ILE A 1 80 ? -6.438 -7.988 -6.559 1 91.12 80 ILE A C 1
ATOM 592 O O . ILE A 1 80 ? -7.043 -7.324 -5.715 1 91.12 80 ILE A O 1
ATOM 596 N N . ALA A 1 81 ? -5.246 -8.438 -6.426 1 90.06 81 ALA A N 1
ATOM 597 C CA . ALA A 1 81 ? -4.527 -8.18 -5.18 1 90.06 81 ALA A CA 1
ATOM 598 C C . ALA A 1 81 ? -4.34 -6.68 -4.957 1 90.06 81 ALA A C 1
ATOM 600 O O . ALA A 1 81 ? -4.496 -6.188 -3.836 1 90.06 81 ALA A O 1
ATOM 601 N N . ALA A 1 82 ? -4.027 -6.004 -5.996 1 89.5 82 ALA A N 1
ATOM 602 C CA . ALA A 1 82 ? -3.82 -4.559 -5.918 1 89.5 82 ALA A CA 1
ATOM 603 C C . ALA A 1 82 ? -5.113 -3.84 -5.543 1 89.5 82 ALA A C 1
ATOM 605 O O . ALA A 1 82 ? -5.109 -2.943 -4.695 1 89.5 82 ALA A O 1
ATOM 606 N N . THR A 1 83 ? -6.207 -4.25 -6.105 1 89.19 83 THR A N 1
ATOM 607 C CA . THR A 1 83 ? -7.5 -3.631 -5.832 1 89.19 83 THR A CA 1
ATOM 608 C C . THR A 1 83 ? -7.926 -3.885 -4.387 1 89.19 83 THR A C 1
ATOM 610 O O . THR A 1 83 ? -8.375 -2.969 -3.697 1 89.19 83 THR A O 1
ATOM 613 N N . LEU A 1 84 ? -7.715 -5.047 -3.971 1 88.69 84 LEU A N 1
ATOM 614 C CA . LEU A 1 84 ? -8.102 -5.387 -2.605 1 88.69 84 LEU A CA 1
ATOM 615 C C . LEU A 1 84 ? -7.207 -4.676 -1.595 1 88.69 84 LEU A C 1
ATOM 617 O O . LEU A 1 84 ? -7.688 -4.211 -0.557 1 88.69 84 LEU A O 1
ATOM 621 N N . ALA A 1 85 ? -5.945 -4.578 -1.871 1 88.69 85 ALA A N 1
ATOM 622 C CA . ALA A 1 85 ? -5.008 -3.914 -0.966 1 88.69 85 ALA A CA 1
ATOM 623 C C . ALA A 1 85 ? -5.332 -2.428 -0.834 1 88.69 85 ALA A C 1
ATOM 625 O O . ALA A 1 85 ? -5.367 -1.891 0.275 1 88.69 85 ALA A O 1
ATOM 626 N N . ASN A 1 86 ? -5.605 -1.806 -1.894 1 89.19 86 ASN A N 1
ATOM 627 C CA . ASN A 1 86 ? -5.848 -0.366 -1.891 1 89.19 86 ASN A CA 1
ATOM 628 C C . ASN A 1 86 ? -7.211 -0.026 -1.296 1 89.19 86 ASN A C 1
ATOM 630 O O . ASN A 1 86 ? -7.371 1.013 -0.653 1 89.19 86 ASN A O 1
ATOM 634 N N . THR A 1 87 ? -8.172 -0.903 -1.463 1 85.81 87 THR A N 1
ATOM 635 C CA . THR A 1 87 ? -9.5 -0.647 -0.922 1 85.81 87 THR A CA 1
ATOM 636 C C . THR A 1 87 ? -9.508 -0.806 0.596 1 85.81 87 THR A C 1
ATOM 638 O O . THR A 1 87 ? -10.258 -0.121 1.294 1 85.81 87 THR A O 1
ATOM 641 N N . ASP A 1 88 ? -8.648 -1.581 1.13 1 86.88 88 ASP A N 1
ATOM 642 C CA . ASP A 1 88 ? -8.656 -1.881 2.559 1 86.88 88 ASP A CA 1
ATOM 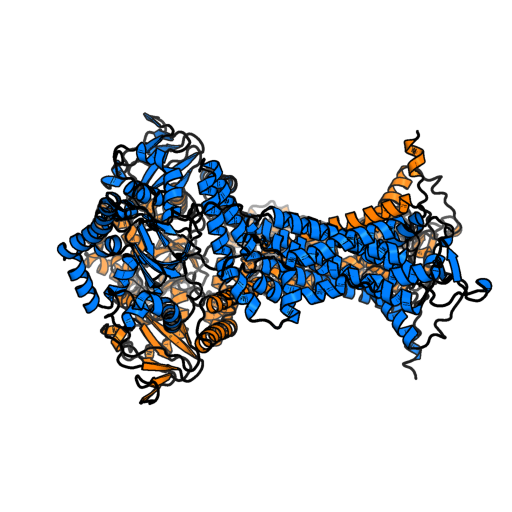643 C C . ASP A 1 88 ? -7.672 -0.986 3.311 1 86.88 88 ASP A C 1
ATOM 645 O O . ASP A 1 88 ? -7.66 -0.968 4.543 1 86.88 88 ASP A O 1
ATOM 649 N N . THR A 1 89 ? -6.93 -0.183 2.639 1 87.75 89 THR A N 1
ATOM 650 C CA . THR A 1 89 ? -5.848 0.581 3.252 1 87.75 89 THR A CA 1
ATOM 651 C C . THR A 1 89 ? -6.391 1.543 4.305 1 87.75 89 THR A C 1
ATOM 653 O O . THR A 1 89 ? -5.91 1.569 5.438 1 87.75 89 THR A O 1
ATOM 656 N N . PRO A 1 90 ? -7.445 2.318 3.998 1 85.44 90 PRO A N 1
ATOM 657 C CA . PRO A 1 90 ? -7.922 3.26 5.012 1 85.44 90 PRO A CA 1
ATOM 658 C C . PRO A 1 90 ? -8.453 2.562 6.262 1 85.44 90 PRO A C 1
ATOM 660 O O . PRO A 1 90 ? -8.25 3.049 7.379 1 85.44 90 PRO A O 1
ATOM 663 N N . ARG A 1 91 ? -9.109 1.479 6.121 1 87.31 91 ARG A N 1
ATOM 664 C CA . ARG A 1 91 ? -9.656 0.744 7.258 1 87.31 91 ARG A CA 1
ATOM 665 C C . ARG A 1 91 ? -8.539 0.196 8.141 1 87.31 91 ARG A C 1
ATOM 667 O O . ARG A 1 91 ? -8.594 0.313 9.367 1 87.31 91 ARG A O 1
ATOM 674 N N . VAL A 1 92 ? -7.527 -0.358 7.527 1 87.25 92 VAL A N 1
ATOM 675 C CA . VAL A 1 92 ? -6.441 -0.973 8.281 1 87.25 92 VAL A CA 1
ATOM 676 C C . VAL A 1 92 ? -5.641 0.105 9.008 1 87.25 92 VAL A C 1
ATOM 678 O O . VAL A 1 92 ? -5.234 -0.085 10.156 1 87.25 92 VAL A O 1
ATOM 681 N N . ARG A 1 93 ? -5.422 1.222 8.422 1 84.81 93 ARG A N 1
ATOM 682 C CA . ARG A 1 93 ? -4.723 2.33 9.062 1 84.81 93 ARG A CA 1
ATOM 683 C C . ARG A 1 93 ? -5.477 2.812 10.297 1 84.81 93 ARG A C 1
ATOM 685 O O . ARG A 1 93 ? -4.871 3.08 11.336 1 84.81 93 ARG A O 1
ATOM 692 N N . PHE A 1 94 ? -6.77 2.936 10.172 1 88.25 94 PHE A N 1
ATOM 693 C CA . PHE A 1 94 ? -7.578 3.381 11.305 1 88.25 94 PHE A CA 1
ATOM 694 C C . PHE A 1 94 ? -7.586 2.33 12.406 1 88.25 94 PHE A C 1
ATOM 696 O O . PHE A 1 94 ? -7.578 2.668 13.594 1 88.25 94 PHE A O 1
ATOM 703 N N . GLN A 1 95 ? -7.613 1.088 12.008 1 88.44 95 GLN A N 1
ATOM 704 C CA . GLN A 1 95 ? -7.609 -0.006 12.969 1 88.44 95 GLN A CA 1
ATOM 705 C C . GLN A 1 95 ? -6.309 -0.026 13.773 1 88.44 95 GLN A C 1
ATOM 707 O O . GLN A 1 95 ? -6.316 -0.317 14.969 1 88.44 95 GLN A O 1
ATOM 712 N N . GLU A 1 96 ? -5.254 0.234 13.133 1 85.19 96 GLU A N 1
ATOM 713 C CA . GLU A 1 96 ? -3.971 0.297 13.82 1 85.19 96 GLU A CA 1
ATOM 714 C C . GLU A 1 96 ? -3.957 1.416 14.859 1 85.19 96 GLU A C 1
ATOM 716 O O . GLU A 1 96 ? -3.436 1.241 15.961 1 85.19 96 GLU A O 1
ATOM 721 N N . LYS A 1 97 ? -4.473 2.531 14.484 1 87 97 LYS A N 1
ATOM 722 C CA . LYS A 1 97 ? -4.582 3.629 15.445 1 87 97 LYS A CA 1
ATOM 723 C C . LYS A 1 97 ? -5.445 3.229 16.641 1 87 97 LYS A C 1
ATOM 725 O O . LYS A 1 97 ? -5.105 3.533 17.781 1 87 97 LYS A O 1
ATOM 730 N N . LEU A 1 98 ? -6.508 2.518 16.406 1 90.19 98 LEU A N 1
ATOM 731 C CA . LEU A 1 98 ? -7.414 2.092 17.469 1 90.19 98 LEU A CA 1
ATOM 732 C C . LEU A 1 98 ? -6.723 1.122 18.422 1 90.19 98 LEU A C 1
ATOM 734 O O . LEU A 1 98 ? -6.902 1.204 19.641 1 90.19 98 LEU A O 1
ATOM 738 N N . PHE A 1 99 ? -5.891 0.29 17.922 1 88.19 99 PHE A N 1
ATOM 739 C CA . PHE A 1 99 ? -5.199 -0.688 18.766 1 88.19 99 PHE A CA 1
ATOM 740 C C . PHE A 1 99 ? -4.129 -0.014 19.609 1 88.19 99 PHE A C 1
ATOM 742 O O . PHE A 1 99 ? -3.904 -0.402 20.75 1 88.19 99 PHE A O 1
ATOM 749 N N . VAL A 1 100 ? -3.531 0.948 19.047 1 88.25 100 VAL A N 1
ATOM 750 C CA . VAL A 1 100 ? -2.51 1.67 19.797 1 88.25 100 VAL A CA 1
ATOM 751 C C . VAL A 1 100 ? -3.164 2.479 20.906 1 88.25 100 VAL A C 1
ATOM 753 O O . VAL A 1 100 ? -2.633 2.557 22.031 1 88.25 100 VAL A O 1
ATOM 756 N N . VAL A 1 101 ? -4.301 3.049 20.578 1 90.44 101 VAL A N 1
ATOM 757 C CA . VAL A 1 101 ? -5.035 3.799 21.594 1 90.44 101 VAL A CA 1
ATOM 758 C C . VAL A 1 101 ? -5.453 2.865 22.734 1 90.44 101 VAL A C 1
ATOM 760 O O . VAL A 1 101 ? -5.316 3.209 23.906 1 90.44 101 VAL A O 1
ATOM 763 N N . GLN A 1 102 ? -5.891 1.721 22.375 1 90.75 102 GLN A N 1
ATOM 764 C CA . GLN A 1 102 ? -6.316 0.745 23.375 1 90.75 102 GLN A CA 1
ATOM 765 C C . GLN A 1 102 ? -5.141 0.287 24.234 1 90.75 102 GLN A C 1
ATOM 767 O O . GLN A 1 102 ? -5.258 0.195 25.453 1 90.75 102 GLN A O 1
ATOM 772 N N . GLU A 1 103 ? -4.066 0.021 23.594 1 87.56 103 GLU A N 1
ATOM 773 C CA . GLU A 1 103 ? -2.877 -0.416 24.312 1 87.56 103 GLU A CA 1
ATOM 774 C C . GLU A 1 103 ? -2.34 0.693 25.219 1 87.56 103 GLU A C 1
ATOM 776 O O . GLU A 1 103 ? -1.888 0.43 26.328 1 87.56 103 GLU A O 1
ATOM 781 N N . PHE A 1 104 ? -2.34 1.875 24.781 1 86.69 104 PHE A N 1
ATOM 782 C CA . PHE A 1 104 ? -1.883 3.018 25.562 1 86.69 104 PHE A CA 1
ATOM 783 C C . PHE A 1 104 ? -2.736 3.195 26.812 1 86.69 104 PHE A C 1
ATOM 785 O O . PHE A 1 104 ? -2.209 3.408 27.906 1 86.69 104 PHE A O 1
ATOM 792 N N . MET A 1 105 ? -4.031 3.086 26.578 1 90.31 105 MET A N 1
ATOM 793 C CA . MET A 1 105 ? -4.941 3.258 27.719 1 90.31 105 MET A CA 1
ATOM 794 C C . MET A 1 105 ? -4.805 2.105 28.703 1 90.31 105 MET A C 1
ATOM 796 O O . MET A 1 105 ? -4.859 2.312 29.922 1 90.31 105 MET A O 1
ATOM 800 N N . LYS A 1 106 ? -4.57 0.959 28.234 1 89.44 106 LYS A N 1
ATOM 801 C CA . LYS A 1 106 ? -4.387 -0.205 29.094 1 89.44 106 LYS A CA 1
ATOM 802 C C . LYS A 1 106 ? -3.094 -0.098 29.891 1 89.44 106 LYS A C 1
ATOM 804 O O . LYS A 1 106 ? -3.074 -0.378 31.094 1 89.44 106 LYS A O 1
ATOM 809 N N . ASP A 1 107 ? -2.068 0.357 29.25 1 83.69 107 ASP A N 1
ATOM 810 C CA . ASP A 1 107 ? -0.756 0.48 29.875 1 83.69 107 ASP A CA 1
ATOM 811 C C . ASP A 1 107 ? -0.769 1.549 30.969 1 83.69 107 ASP A C 1
ATOM 813 O O . ASP A 1 107 ? 0.011 1.48 31.922 1 83.69 107 ASP A O 1
ATOM 817 N N . HIS A 1 108 ? -1.703 2.492 30.828 1 82.81 108 HIS A N 1
ATOM 818 C CA . HIS A 1 108 ? -1.718 3.592 31.797 1 82.81 108 HIS A CA 1
ATOM 819 C C . HIS A 1 108 ? -2.832 3.414 32.812 1 82.81 108 HIS A C 1
ATOM 821 O O . HIS A 1 108 ? -3.141 4.34 33.562 1 82.81 108 HIS A O 1
ATOM 827 N N . GLY A 1 109 ? -3.533 2.312 32.812 1 84.94 109 GLY A N 1
ATOM 828 C CA . GLY A 1 109 ? -4.496 1.953 33.812 1 84.94 109 GLY A CA 1
ATOM 829 C C . GLY A 1 109 ? -5.789 2.738 33.75 1 84.94 109 GLY A C 1
ATOM 830 O O . GLY A 1 109 ? -6.367 3.117 34.75 1 84.94 109 GLY A O 1
ATOM 831 N N . VAL A 1 110 ? -6.23 3.072 32.594 1 90.38 110 VAL A N 1
ATOM 832 C CA . VAL A 1 110 ? -7.52 3.732 32.406 1 90.38 110 VAL A CA 1
ATOM 833 C C . VAL A 1 110 ? -8.648 2.744 32.688 1 90.38 110 VAL A C 1
ATOM 835 O O . VAL A 1 110 ? -8.516 1.548 32.438 1 90.38 110 VAL A O 1
ATOM 838 N N . SER A 1 111 ? -9.703 3.258 33.25 1 92.06 111 SER A N 1
ATOM 839 C CA . SER A 1 111 ? -10.844 2.414 33.594 1 92.06 111 SER A CA 1
ATOM 840 C C . SER A 1 111 ? -11.43 1.754 32.344 1 92.06 111 SER A C 1
ATOM 842 O O . SER A 1 111 ? -11.438 2.348 31.266 1 92.06 111 SER A O 1
ATOM 844 N N . PRO A 1 112 ? -11.852 0.567 32.438 1 92.25 112 PRO A N 1
ATOM 845 C CA . PRO A 1 112 ? -12.398 -0.153 31.281 1 92.25 112 PRO A CA 1
ATOM 846 C C . PRO A 1 112 ? -13.648 0.517 30.719 1 92.25 112 PRO A C 1
ATOM 848 O O . PRO A 1 112 ? -13.891 0.45 29.5 1 92.25 112 PRO A O 1
ATOM 851 N N . GLU A 1 113 ? -14.383 1.158 31.531 1 90.19 113 GLU A N 1
ATOM 852 C CA . GLU A 1 113 ? -15.578 1.838 31.047 1 90.19 113 GLU A CA 1
ATOM 853 C C . GLU A 1 113 ? -15.211 3.004 30.125 1 90.19 113 GLU A C 1
ATOM 855 O O . GLU A 1 113 ? -15.82 3.188 29.078 1 90.19 113 GLU A O 1
ATOM 860 N N . LEU A 1 114 ? -14.289 3.727 30.609 1 92 114 LEU A N 1
ATOM 861 C CA . LEU A 1 114 ? -13.836 4.859 29.812 1 92 114 LEU A CA 1
ATOM 862 C C . LEU A 1 114 ? -13.164 4.387 28.531 1 92 114 LEU A C 1
ATOM 864 O O . LEU A 1 114 ? -13.32 5.012 27.484 1 92 114 LEU A O 1
ATOM 868 N N . MET A 1 115 ? -12.508 3.283 28.688 1 93.5 115 MET A N 1
ATOM 869 C CA . MET A 1 115 ? -11.867 2.707 27.5 1 93.5 115 MET A CA 1
ATOM 870 C C . MET A 1 115 ? -12.906 2.285 26.469 1 93.5 115 MET A C 1
ATOM 872 O O . MET A 1 115 ? -12.727 2.514 25.281 1 93.5 115 MET A O 1
ATOM 876 N N . GLN A 1 116 ? -13.898 1.699 26.906 1 90.69 116 GLN A N 1
ATOM 877 C CA . GLN A 1 116 ? -14.953 1.253 26 1 90.69 116 GLN A CA 1
ATOM 878 C C . GLN A 1 116 ? -15.664 2.439 25.344 1 90.69 116 GLN A C 1
ATOM 880 O O . GLN A 1 116 ? -16.078 2.369 24.188 1 90.69 116 GLN A O 1
ATOM 885 N N . SER A 1 117 ? -15.773 3.496 26.109 1 91.75 117 SER A N 1
ATOM 886 C CA . SER A 1 117 ? -16.406 4.695 25.562 1 91.75 117 SER A CA 1
ATOM 887 C C . SER A 1 117 ? -15.562 5.297 24.438 1 91.75 117 SER A C 1
ATOM 889 O O . SER A 1 117 ? -16.109 5.758 23.422 1 91.75 117 SER A O 1
ATOM 891 N N . VAL A 1 118 ? -14.312 5.258 24.656 1 93.31 118 VAL A N 1
ATOM 892 C CA . VAL A 1 118 ? -13.406 5.809 23.656 1 93.31 118 VAL A CA 1
ATOM 893 C C . VAL A 1 118 ? -13.438 4.938 22.391 1 93.31 118 VAL A C 1
ATOM 895 O O . VAL A 1 118 ? -13.539 5.453 21.281 1 93.31 118 VAL A O 1
ATOM 898 N N . ILE A 1 119 ? -13.422 3.65 22.609 1 91.88 119 ILE A N 1
ATOM 899 C CA . ILE A 1 119 ? -13.398 2.717 21.484 1 91.88 119 ILE A CA 1
ATOM 900 C C . ILE A 1 119 ? -14.719 2.801 20.719 1 91.88 119 ILE A C 1
ATOM 902 O O . ILE A 1 119 ? -14.734 2.795 19.484 1 91.88 119 ILE A O 1
ATOM 906 N N . SER A 1 120 ? -15.766 2.891 21.375 1 89.56 120 SER A N 1
ATOM 907 C CA . SER A 1 120 ? -17.078 2.996 20.734 1 89.56 120 SER A CA 1
ATOM 908 C C . SER A 1 120 ? -17.203 4.297 19.938 1 89.56 120 SER A C 1
ATOM 910 O O . SER A 1 120 ? -17.797 4.316 18.859 1 89.56 120 SER A O 1
ATOM 912 N N . TYR A 1 121 ? -16.656 5.297 20.484 1 91.62 121 TYR A N 1
ATOM 913 C CA . TYR A 1 121 ? -16.719 6.574 19.797 1 91.62 121 TYR A CA 1
ATOM 914 C C . TYR A 1 121 ? -15.867 6.551 18.531 1 91.62 121 TYR A C 1
ATOM 916 O O . TYR A 1 121 ? -16.312 7.012 17.469 1 91.62 121 TYR A O 1
ATOM 924 N N . LEU A 1 122 ? -14.719 6.07 18.703 1 91 122 LEU A N 1
ATOM 925 C CA . LEU A 1 122 ? -13.836 6.023 17.547 1 91 122 LEU A CA 1
ATOM 926 C C . LEU A 1 122 ? -14.414 5.105 16.469 1 91 122 LEU A C 1
ATOM 928 O O . LEU A 1 122 ? -14.25 5.371 15.273 1 91 122 LEU A O 1
ATOM 932 N N . SER A 1 123 ? -15.055 4.098 16.875 1 89.62 123 SER A N 1
ATOM 933 C CA . SER A 1 123 ? -15.719 3.229 15.906 1 89.62 123 SER A CA 1
ATOM 934 C C . SER A 1 123 ? -16.859 3.959 15.188 1 89.62 123 SER A C 1
ATOM 936 O O . SER A 1 123 ? -17.078 3.738 14 1 89.62 123 SER A O 1
ATOM 938 N N . LEU A 1 124 ? -17.516 4.809 15.852 1 88.44 124 LEU A N 1
ATOM 939 C CA . LEU A 1 124 ? -18.578 5.617 15.266 1 88.44 124 LEU A CA 1
ATOM 940 C C . LEU A 1 124 ? -18 6.609 14.258 1 88.44 124 LEU A C 1
ATOM 942 O O . LEU A 1 124 ? -18.594 6.832 13.195 1 88.44 124 LEU A O 1
ATOM 946 N N . VAL A 1 125 ? -16.891 7.156 14.602 1 88.75 125 VAL A N 1
ATOM 947 C CA . VAL A 1 125 ? -16.25 8.125 13.727 1 88.75 125 VAL A CA 1
ATOM 948 C C . VAL A 1 125 ? -15.844 7.441 12.422 1 88.75 125 VAL A C 1
ATOM 950 O O . VAL A 1 125 ? -15.984 8.016 11.336 1 88.75 125 VAL A O 1
ATOM 953 N N . PHE A 1 126 ? -15.383 6.211 12.484 1 88.69 126 PHE A N 1
ATOM 954 C CA . PHE A 1 126 ? -14.992 5.484 11.289 1 88.69 126 PHE A CA 1
ATOM 955 C C . PHE A 1 126 ? -16.203 5.176 10.414 1 88.69 126 PHE A C 1
ATOM 957 O O . PHE A 1 126 ? -16.125 5.242 9.188 1 88.69 126 PHE A O 1
ATOM 964 N N . ARG A 1 127 ? -17.234 4.84 11.031 1 84.31 127 ARG A N 1
ATOM 965 C CA . ARG A 1 127 ? -18.438 4.484 10.273 1 84.31 127 ARG A CA 1
ATOM 966 C C . ARG A 1 127 ? -18.984 5.691 9.516 1 84.31 127 ARG A C 1
ATOM 968 O O . ARG A 1 127 ? -19.484 5.547 8.398 1 84.31 127 ARG A O 1
ATOM 975 N N . ARG A 1 128 ? -18.75 6.793 10.109 1 83.38 128 ARG A N 1
ATOM 976 C CA . ARG A 1 128 ? -19.297 8.008 9.508 1 83.38 128 ARG A CA 1
ATOM 977 C C . ARG A 1 128 ? -18.359 8.547 8.43 1 83.38 128 ARG A C 1
ATOM 979 O O . ARG A 1 128 ? -18.812 8.984 7.371 1 83.38 128 ARG A O 1
ATOM 986 N N . HIS A 1 129 ? -17.062 8.562 8.734 1 82.75 129 HIS A N 1
ATOM 987 C CA . HIS A 1 129 ? -16.141 9.258 7.852 1 82.75 129 HIS A CA 1
ATOM 988 C C . HIS A 1 129 ? -15.258 8.266 7.09 1 82.75 129 HIS A C 1
ATOM 990 O O . HIS A 1 129 ? -14.469 8.664 6.23 1 82.75 129 HIS A O 1
ATOM 996 N N . ARG A 1 130 ? -15.375 7.051 7.328 1 82.06 130 ARG A N 1
ATOM 997 C CA . ARG A 1 130 ? -14.609 6.008 6.652 1 82.06 130 ARG A CA 1
ATOM 998 C C . ARG A 1 130 ? -13.109 6.273 6.754 1 82.06 130 ARG A C 1
ATOM 1000 O O . ARG A 1 130 ? -12.375 6.082 5.785 1 82.06 130 ARG A O 1
ATOM 1007 N N . GLY A 1 131 ? -12.703 6.977 7.762 1 80.12 131 GLY A N 1
ATOM 1008 C CA . GLY A 1 131 ? -11.297 7.199 8.031 1 80.12 131 GLY A CA 1
ATOM 1009 C C . GLY A 1 131 ? -10.719 8.375 7.262 1 80.12 131 GLY A C 1
ATOM 1010 O O . GLY A 1 131 ? -9.523 8.664 7.363 1 80.12 131 GLY A O 1
ATOM 1011 N N . GLN A 1 132 ? -11.484 9.086 6.523 1 81.38 132 GLN A N 1
ATOM 1012 C CA . GLN A 1 132 ? -10.969 10.18 5.695 1 81.38 132 GLN A CA 1
ATOM 1013 C C . GLN A 1 132 ? -11.016 11.508 6.445 1 81.38 132 GLN A C 1
ATOM 1015 O O . GLN A 1 132 ? -10.273 12.438 6.117 1 81.38 132 GLN A O 1
ATOM 1020 N N . ALA A 1 133 ? -11.828 11.594 7.375 1 84.38 133 ALA A N 1
ATOM 1021 C CA . ALA A 1 133 ? -11.938 12.844 8.117 1 84.38 133 ALA A CA 1
ATOM 1022 C C . ALA A 1 133 ? -12.008 12.586 9.625 1 84.38 133 ALA A C 1
ATOM 1024 O O . ALA A 1 133 ? -12.531 11.562 10.062 1 84.38 133 ALA A O 1
ATOM 1025 N N . ILE A 1 134 ? -11.359 13.438 10.289 1 84.81 134 ILE A N 1
ATOM 1026 C CA . ILE A 1 134 ? -11.406 13.438 11.742 1 84.81 134 ILE A CA 1
ATOM 1027 C C . ILE A 1 134 ? -12.078 14.719 12.234 1 84.81 134 ILE A C 1
ATOM 1029 O O . ILE A 1 134 ? -11.828 15.805 11.711 1 84.81 134 ILE A O 1
ATOM 1033 N N . PRO A 1 135 ? -12.938 14.508 13.141 1 85.81 135 PRO A N 1
ATOM 1034 C CA . PRO A 1 135 ? -13.57 15.711 13.688 1 85.81 135 PRO A CA 1
ATOM 1035 C C . PRO A 1 135 ? -12.562 16.688 14.297 1 85.81 135 PRO A C 1
ATOM 1037 O O . PRO A 1 135 ? -11.641 16.266 15 1 85.81 135 PRO A O 1
ATOM 1040 N N . GLY A 1 136 ? -12.633 17.859 13.992 1 79 136 GLY A N 1
ATOM 1041 C CA . GLY A 1 136 ? -11.711 18.875 14.492 1 79 136 GLY A CA 1
ATOM 1042 C C . GLY A 1 136 ? -10.531 19.094 13.57 1 79 136 GLY A C 1
ATOM 1043 O O . GLY A 1 136 ? -9.781 20.062 13.742 1 79 136 GLY A O 1
ATOM 1044 N N . GLY A 1 137 ? -10.43 18.172 12.703 1 76.75 137 GLY A N 1
ATOM 1045 C CA . GLY A 1 137 ? -9.367 18.312 11.727 1 76.75 137 GLY A CA 1
ATOM 1046 C C . GLY A 1 137 ? -9.805 19 10.453 1 76.75 137 GLY A C 1
ATOM 1047 O O . GLY A 1 137 ? -10.828 19.703 10.445 1 76.75 137 GLY A O 1
ATOM 1048 N N . PRO A 1 138 ? -8.906 18.844 9.516 1 77.88 138 PRO A N 1
ATOM 1049 C CA . PRO A 1 138 ? -9.273 19.469 8.242 1 77.88 138 PRO A CA 1
ATOM 1050 C C . PRO A 1 138 ? -10.516 18.844 7.609 1 77.88 138 PRO A C 1
ATOM 1052 O O . PRO A 1 138 ? -10.727 17.641 7.727 1 77.88 138 PRO A O 1
ATOM 1055 N N . ARG A 1 139 ? -11.242 19.656 6.98 1 81.38 139 ARG A N 1
ATOM 1056 C CA . ARG A 1 139 ? -12.484 19.219 6.352 1 81.38 139 ARG A CA 1
ATOM 1057 C C . ARG A 1 139 ? -12.203 18.312 5.164 1 81.38 139 ARG A C 1
ATOM 1059 O O . ARG A 1 139 ? -11.125 18.375 4.566 1 81.38 139 ARG A O 1
ATOM 1066 N N . LEU A 1 140 ? -13.133 17.531 4.887 1 81.94 140 LEU A N 1
ATOM 1067 C CA . LEU A 1 140 ? -13.047 16.578 3.781 1 81.94 140 LEU A CA 1
ATOM 1068 C C . LEU A 1 140 ? -12.945 17.312 2.445 1 81.94 140 LEU A C 1
ATOM 1070 O O . LEU A 1 140 ? -12.227 16.875 1.546 1 81.94 140 LEU A O 1
ATOM 1074 N N . MET A 1 141 ? -13.617 18.5 2.332 1 85 141 MET A N 1
ATOM 1075 C CA . MET A 1 141 ? -13.664 19.219 1.068 1 85 141 MET A CA 1
ATOM 1076 C C . MET A 1 141 ? -12.859 20.516 1.158 1 85 141 MET A C 1
ATOM 1078 O O . MET A 1 141 ? -13.312 21.578 0.718 1 85 141 MET A O 1
ATOM 1082 N N . ARG A 1 142 ? -11.672 20.438 1.721 1 79 142 ARG A N 1
ATOM 1083 C CA . ARG A 1 142 ? -10.836 21.609 1.901 1 79 142 ARG A CA 1
ATOM 1084 C C . ARG A 1 142 ? -10.203 22.047 0.582 1 79 142 ARG A C 1
ATOM 1086 O O . ARG A 1 142 ? -9.859 23.219 0.403 1 79 142 ARG A O 1
ATOM 1093 N N . ASP A 1 143 ? -10.188 21.125 -0.311 1 78.81 143 ASP A N 1
ATOM 1094 C CA . ASP A 1 143 ? -9.477 21.391 -1.556 1 78.81 143 ASP A CA 1
ATOM 1095 C C . ASP A 1 143 ? -10.375 22.094 -2.568 1 78.81 143 ASP A C 1
ATOM 1097 O O . ASP A 1 143 ? -9.922 22.484 -3.648 1 78.81 143 ASP A O 1
ATOM 1101 N N . MET A 1 144 ? -11.602 22.375 -2.207 1 83.69 144 MET A N 1
ATOM 1102 C CA . MET A 1 144 ? -12.531 23.062 -3.107 1 83.69 144 MET A CA 1
ATOM 1103 C C . MET A 1 144 ? -12.445 24.578 -2.943 1 83.69 144 MET A C 1
ATOM 1105 O O . MET A 1 144 ? -11.977 25.062 -1.918 1 83.69 144 MET A O 1
ATOM 1109 N N . PRO A 1 145 ? -12.82 25.219 -3.975 1 78.19 145 PRO A N 1
ATOM 1110 C CA . PRO A 1 145 ? -12.867 26.688 -3.824 1 78.19 145 PRO A CA 1
ATOM 1111 C C . PRO A 1 145 ? -13.703 27.125 -2.625 1 78.19 145 PRO A C 1
ATOM 1113 O O . PRO A 1 145 ? -14.695 26.469 -2.285 1 78.19 145 PRO A O 1
ATOM 1116 N N . ILE A 1 146 ? -13.305 28.141 -2.074 1 77.44 146 ILE A N 1
ATOM 1117 C CA . ILE A 1 146 ? -13.867 28.594 -0.811 1 77.44 146 ILE A CA 1
ATOM 1118 C C . ILE A 1 146 ? -15.367 28.844 -0.974 1 77.44 146 ILE A C 1
ATOM 1120 O O . ILE A 1 146 ? -16.141 28.609 -0.048 1 77.44 146 ILE A O 1
ATOM 1124 N N . GLN A 1 147 ? -15.805 29.281 -2.111 1 78.06 147 GLN A N 1
ATOM 1125 C CA . GLN A 1 147 ? -17.219 29.609 -2.314 1 78.06 147 GLN A CA 1
ATOM 1126 C C . GLN A 1 147 ? -18.078 28.344 -2.258 1 78.06 147 GLN A C 1
ATOM 1128 O O . GLN A 1 147 ? -19.156 28.344 -1.67 1 78.06 147 GLN A O 1
ATOM 1133 N N . LEU A 1 148 ? -17.578 27.359 -2.895 1 82.19 148 LEU A N 1
ATOM 1134 C CA . LEU A 1 148 ? -18.312 26.109 -2.875 1 82.19 148 LEU A CA 1
ATOM 1135 C C . LEU A 1 148 ? -18.328 25.5 -1.474 1 82.19 148 LEU A C 1
ATOM 1137 O O . LEU A 1 148 ? -19.312 24.875 -1.075 1 82.19 148 LEU A O 1
ATOM 1141 N N . GLN A 1 149 ? -17.266 25.672 -0.833 1 84.94 149 GLN A N 1
ATOM 1142 C CA . GLN A 1 149 ? -17.219 25.219 0.551 1 84.94 149 GLN A CA 1
ATOM 1143 C C . GLN A 1 149 ? -18.266 25.938 1.407 1 84.94 149 GLN A C 1
ATOM 1145 O O . GLN A 1 149 ? -18.922 25.312 2.232 1 84.94 149 GLN A O 1
ATOM 1150 N N . GLN A 1 150 ? -18.297 27.156 1.184 1 81.5 150 GLN A N 1
ATOM 1151 C CA . GLN A 1 150 ? -19.219 27.984 1.952 1 81.5 150 GLN A CA 1
ATOM 1152 C C . GLN A 1 150 ? -20.672 27.625 1.631 1 81.5 150 GLN A C 1
ATOM 1154 O O . GLN A 1 150 ? -21.516 27.609 2.52 1 81.5 150 GLN A O 1
ATOM 1159 N N . ASP A 1 151 ? -20.922 27.328 0.45 1 81.81 151 ASP A N 1
ATOM 1160 C CA . ASP A 1 151 ? -22.281 26.953 0.062 1 81.81 151 ASP A CA 1
ATOM 1161 C C . ASP A 1 151 ? -22.703 25.656 0.733 1 81.81 151 ASP A C 1
ATOM 1163 O O . ASP A 1 151 ? -23.844 25.531 1.187 1 81.81 151 ASP A O 1
ATOM 1167 N N . ILE A 1 152 ? -21.859 24.812 0.803 1 85.19 152 ILE A N 1
ATOM 1168 C CA . ILE A 1 152 ? -22.172 23.516 1.412 1 85.19 152 ILE A CA 1
ATOM 1169 C C . ILE A 1 152 ? -22.328 23.688 2.922 1 85.19 152 ILE A C 1
ATOM 1171 O O . ILE A 1 152 ? -23.25 23.141 3.52 1 85.19 152 ILE A O 1
ATOM 1175 N N . ALA A 1 153 ? -21.344 24.344 3.441 1 83.06 153 ALA A N 1
ATOM 1176 C CA . ALA A 1 153 ? -21.391 24.562 4.887 1 83.06 153 ALA A CA 1
ATOM 1177 C C . ALA A 1 153 ? -22.656 25.328 5.277 1 83.06 153 ALA A C 1
ATOM 1179 O O . ALA A 1 153 ? -23.266 25.031 6.305 1 83.06 153 ALA A O 1
ATOM 1180 N N . TYR A 1 154 ? -22.953 26.312 4.438 1 81.25 154 TYR A N 1
ATOM 1181 C CA . TYR A 1 154 ? -24.141 27.125 4.703 1 81.25 154 TYR A CA 1
ATOM 1182 C C . TYR A 1 154 ? -25.406 26.297 4.594 1 81.25 154 TYR A C 1
ATOM 1184 O O . TYR A 1 154 ? -26.312 26.422 5.414 1 81.25 154 TYR A O 1
ATOM 1192 N N . ASN A 1 155 ? -25.406 25.516 3.66 1 80.5 155 ASN A N 1
ATOM 1193 C CA . ASN A 1 155 ? -26.578 24.656 3.504 1 80.5 155 ASN A CA 1
ATOM 1194 C C . ASN A 1 155 ? -26.734 23.703 4.684 1 80.5 155 ASN A C 1
ATOM 1196 O O . ASN A 1 155 ? -27.844 23.391 5.098 1 80.5 155 ASN A O 1
ATOM 1200 N N . ASP A 1 156 ? -25.703 23.312 5.164 1 77.75 156 ASP A N 1
ATOM 1201 C CA . ASP A 1 156 ? -25.688 22.344 6.266 1 77.75 156 ASP A CA 1
ATOM 1202 C C . ASP A 1 156 ? -26.062 23.016 7.586 1 77.75 156 ASP A C 1
ATOM 1204 O O . ASP A 1 156 ? -26.781 22.453 8.398 1 77.75 156 ASP A O 1
ATOM 1208 N N . ALA A 1 157 ? -25.562 24.234 7.805 1 79.19 157 ALA A N 1
ATOM 1209 C CA . ALA A 1 157 ? -25.625 24.859 9.125 1 79.19 157 ALA A CA 1
ATOM 1210 C C . ALA A 1 157 ? -26.719 25.922 9.188 1 79.19 157 ALA A C 1
ATOM 1212 O O . ALA A 1 157 ? -27.141 26.328 10.273 1 79.19 157 ALA A O 1
ATOM 1213 N N . GLN A 1 158 ? -27.266 26.375 8.031 1 78.75 158 GLN A N 1
ATOM 1214 C CA . GLN A 1 158 ? -28.188 27.5 8.016 1 78.75 158 GLN A CA 1
ATOM 1215 C C . GLN A 1 158 ? -29.438 27.203 8.828 1 78.75 158 GLN A C 1
ATOM 1217 O O . GLN A 1 158 ? -29.938 28.062 9.555 1 78.75 158 GLN A O 1
ATOM 1222 N N . GLU A 1 159 ? -29.828 26.016 8.734 1 78.06 159 GLU A N 1
ATOM 1223 C CA . GLU A 1 159 ? -31.047 25.656 9.438 1 78.06 159 GLU A CA 1
ATOM 1224 C C . GLU A 1 159 ? -30.828 25.656 10.953 1 78.06 159 GLU A C 1
ATOM 1226 O O . GLU A 1 159 ? -31.75 25.969 11.719 1 78.06 159 GLU A O 1
ATOM 1231 N N . THR A 1 160 ? -29.656 25.375 11.336 1 84.62 160 THR A N 1
ATOM 1232 C CA . THR A 1 160 ? -29.359 25.266 12.758 1 84.62 160 THR A CA 1
ATOM 1233 C C . THR A 1 160 ? -28.891 26.609 13.32 1 84.62 160 THR A C 1
ATOM 1235 O O . THR A 1 160 ? -29.375 27.047 14.359 1 84.62 160 THR A O 1
ATOM 1238 N N . LEU A 1 161 ? -28 27.266 12.633 1 84.31 161 LEU A N 1
ATOM 1239 C CA . LEU A 1 161 ? -27.438 28.516 13.125 1 84.31 161 LEU A CA 1
ATOM 1240 C C . LEU A 1 161 ? -28.438 29.656 13 1 84.31 161 LEU A C 1
ATOM 1242 O O . LEU A 1 161 ? -28.406 30.594 13.797 1 84.31 161 LEU A O 1
ATOM 1246 N N . GLY A 1 162 ? -29.297 29.547 12.008 1 77.75 162 GLY A N 1
ATOM 1247 C CA . GLY A 1 162 ? -30.266 30.609 11.773 1 77.75 162 GLY A CA 1
ATOM 1248 C C . GLY A 1 162 ? -31.328 30.672 12.852 1 77.75 162 GLY A C 1
ATOM 1249 O O . GLY A 1 162 ? -31.969 31.719 13.031 1 77.75 162 GLY A O 1
ATOM 1250 N N . ARG A 1 163 ? -31.469 29.734 13.625 1 78.44 163 ARG A N 1
ATOM 1251 C CA . ARG A 1 163 ? -32.5 29.688 14.648 1 78.44 163 ARG A CA 1
ATOM 1252 C C . ARG A 1 163 ? -32 30.266 15.969 1 78.44 163 ARG A C 1
ATOM 1254 O O . ARG A 1 163 ? -32.781 30.562 16.859 1 78.44 163 ARG A O 1
ATOM 1261 N N . VAL A 1 164 ? -30.766 30.438 16.031 1 80.38 164 VAL A N 1
ATOM 1262 C CA . VAL A 1 164 ? -30.172 30.969 17.266 1 80.38 164 VAL A CA 1
ATOM 1263 C C . VAL A 1 164 ? -30.359 32.5 17.297 1 80.38 164 VAL A C 1
ATOM 1265 O O . VAL A 1 164 ? -30.031 33.188 16.344 1 80.38 164 VAL A O 1
ATOM 1268 N N . PRO A 1 165 ? -30.938 33 18.297 1 76.56 165 PRO A N 1
ATOM 1269 C CA . PRO A 1 165 ? -31.203 34.438 18.406 1 76.56 165 PRO A CA 1
ATOM 1270 C C . PRO A 1 165 ? -29.922 35.281 18.281 1 76.56 165 PRO A C 1
ATOM 1272 O O . PRO A 1 165 ? -29.984 36.406 17.797 1 76.56 165 PRO A O 1
ATOM 1275 N N . LEU A 1 166 ? -28.875 34.75 18.688 1 75.25 166 LEU A N 1
ATOM 1276 C CA . LEU A 1 166 ? -27.609 35.469 18.625 1 75.25 166 LEU A CA 1
ATOM 1277 C C . LEU A 1 166 ? -27.219 35.75 17.188 1 75.25 166 LEU A C 1
ATOM 1279 O O . LEU A 1 166 ? -26.562 36.781 16.906 1 75.25 166 LEU A O 1
ATOM 1283 N N . PHE A 1 167 ? -27.703 34.906 16.297 1 79.06 167 PHE A N 1
ATOM 1284 C CA . PHE A 1 167 ? -27.266 35.031 14.914 1 79.06 167 PHE A CA 1
ATOM 1285 C C . PHE A 1 167 ? -28.422 35.406 14.008 1 79.06 167 PHE A C 1
ATOM 1287 O O . PHE A 1 167 ? -28.266 35.469 12.789 1 79.06 167 PHE A O 1
ATOM 1294 N N . LYS A 1 168 ? -29.547 35.469 14.453 1 71.12 168 LYS A N 1
ATOM 1295 C CA . LYS A 1 168 ? -30.75 35.688 13.664 1 71.12 168 LYS A CA 1
ATOM 1296 C C . LYS A 1 168 ? -30.656 36.969 12.852 1 71.12 168 LYS A C 1
ATOM 1298 O O . LYS A 1 168 ? -31.062 37 11.688 1 71.12 168 LYS A O 1
ATOM 1303 N N . ASP A 1 169 ? -30.094 38.031 13.453 1 68.38 169 ASP A N 1
ATOM 1304 C CA . ASP A 1 169 ? -30.094 39.312 12.75 1 68.38 169 ASP A CA 1
ATOM 1305 C C . ASP A 1 169 ? -28.766 39.562 12.047 1 68.38 169 ASP A C 1
ATOM 1307 O O . ASP A 1 169 ? -28.469 40.688 11.641 1 68.38 169 ASP A O 1
ATOM 1311 N N . CYS A 1 170 ? -28.109 38.469 11.891 1 75.56 170 CYS A N 1
ATOM 1312 C CA . CYS A 1 170 ? -26.797 38.656 11.273 1 75.56 170 CYS A CA 1
ATOM 1313 C C . CYS A 1 170 ? -26.875 38.469 9.766 1 75.56 170 CYS A C 1
ATOM 1315 O O . CYS A 1 170 ? -27.781 37.781 9.266 1 75.56 170 CYS A O 1
ATOM 1317 N N . ASP A 1 171 ? -26 39.125 9.125 1 75.31 171 ASP A N 1
ATOM 1318 C CA . ASP A 1 171 ? -25.875 39.094 7.672 1 75.31 171 ASP A CA 1
ATOM 1319 C C . ASP A 1 171 ? -25.562 37.688 7.188 1 75.31 171 ASP A C 1
ATOM 1321 O O . ASP A 1 171 ? -24.938 36.906 7.906 1 75.31 171 ASP A O 1
ATOM 1325 N N . SER A 1 172 ? -26.078 37.344 6.02 1 76.06 172 SER A N 1
ATOM 1326 C CA . SER A 1 172 ? -25.859 36.031 5.41 1 76.06 172 SER A CA 1
ATOM 1327 C C . SER A 1 172 ? -24.375 35.781 5.172 1 76.06 172 SER A C 1
ATOM 1329 O O . SER A 1 172 ? -23.922 34.625 5.23 1 76.06 172 SER A O 1
ATOM 1331 N N . GLY A 1 173 ? -23.703 36.75 4.957 1 75.31 173 GLY A N 1
ATOM 1332 C CA . GLY A 1 173 ? -22.266 36.594 4.77 1 75.31 173 GLY A CA 1
ATOM 1333 C C . GLY A 1 173 ? -21.547 36.156 6.02 1 75.31 173 GLY A C 1
ATOM 1334 O O . GLY A 1 173 ? -20.641 35.312 5.949 1 75.31 173 GLY A O 1
ATOM 1335 N N . PHE A 1 174 ? -22 36.656 7.109 1 81.5 174 PHE A N 1
ATOM 1336 C CA . PHE A 1 174 ? -21.422 36.25 8.383 1 81.5 174 PHE A CA 1
ATOM 1337 C C . PHE A 1 174 ? -21.734 34.812 8.695 1 81.5 174 PHE A C 1
ATOM 1339 O O . PHE A 1 174 ? -20.859 34.062 9.133 1 81.5 174 PHE A O 1
ATOM 1346 N N . LEU A 1 175 ? -22.891 34.469 8.398 1 82.56 175 LEU A N 1
ATOM 1347 C CA . LEU A 1 175 ? -23.312 33.094 8.68 1 82.56 175 LEU A CA 1
ATOM 1348 C C . LEU A 1 175 ? -22.562 32.125 7.797 1 82.56 175 LEU A C 1
ATOM 1350 O O . LEU A 1 175 ? -22.281 31 8.219 1 82.56 175 LEU A O 1
ATOM 1354 N N . ARG A 1 176 ? -22.312 32.5 6.668 1 80.88 176 ARG A N 1
ATOM 1355 C CA . ARG A 1 176 ? -21.562 31.656 5.75 1 80.88 176 ARG A CA 1
ATOM 1356 C C . ARG A 1 176 ? -20.141 31.438 6.254 1 80.88 176 ARG A C 1
ATOM 1358 O O . ARG A 1 176 ? -19.609 30.328 6.176 1 80.88 176 ARG A O 1
ATOM 1365 N N . GLN A 1 177 ? -19.531 32.438 6.707 1 81.62 177 GLN A N 1
ATOM 1366 C CA . GLN A 1 177 ? -18.172 32.312 7.238 1 81.62 177 GLN A CA 1
ATOM 1367 C C . GLN A 1 177 ? -18.156 31.516 8.531 1 81.62 177 GLN A C 1
ATOM 1369 O O . GLN A 1 177 ? -17.234 30.75 8.773 1 81.62 177 GLN A O 1
ATOM 1374 N N . LEU A 1 178 ? -19.172 31.797 9.289 1 85.56 178 LEU A N 1
ATOM 1375 C CA . LEU A 1 178 ? -19.25 31.094 10.562 1 85.56 178 LEU A CA 1
ATOM 1376 C C . LEU A 1 178 ? -19.469 29.594 10.352 1 85.56 178 LEU A C 1
ATOM 1378 O O . LEU A 1 178 ? -18.938 28.766 11.102 1 85.56 178 LEU A O 1
ATOM 1382 N N . SER A 1 179 ? -20.219 29.312 9.383 1 86.12 179 SER A N 1
ATOM 1383 C CA . SER A 1 179 ? -20.516 27.906 9.094 1 86.12 179 SER A CA 1
ATOM 1384 C C . SER A 1 179 ? -19.266 27.141 8.695 1 86.12 179 SER A C 1
ATOM 1386 O O . SER A 1 179 ? -19.156 25.938 8.953 1 86.12 179 SER A O 1
ATOM 1388 N N . LEU A 1 180 ? -18.328 27.781 8.125 1 84.69 180 LEU A N 1
ATOM 1389 C CA . LEU A 1 180 ? -17.078 27.156 7.719 1 84.69 180 LEU A CA 1
ATOM 1390 C C . LEU A 1 180 ? -16.203 26.844 8.93 1 84.69 180 LEU A C 1
ATOM 1392 O O . LEU A 1 180 ? -15.352 25.953 8.875 1 84.69 180 LEU A O 1
ATOM 1396 N N . LYS A 1 181 ? -16.453 27.5 9.953 1 86.44 181 LYS A N 1
ATOM 1397 C CA . LYS A 1 181 ? -15.586 27.359 11.117 1 86.44 181 LYS A CA 1
ATOM 1398 C C . LYS A 1 181 ? -16.203 26.438 12.156 1 86.44 181 LYS A C 1
ATOM 1400 O O . LYS A 1 181 ? -15.57 26.109 13.164 1 86.44 181 LYS A O 1
ATOM 1405 N N . THR A 1 182 ? -17.328 25.969 11.922 1 87.62 182 THR A N 1
ATOM 1406 C CA . THR A 1 182 ? -17.969 25.062 12.852 1 87.62 182 THR A CA 1
ATOM 1407 C C . THR A 1 182 ? -17.547 23.625 12.586 1 87.62 182 THR A C 1
ATOM 1409 O O . THR A 1 182 ? -17.234 23.25 11.453 1 87.62 182 THR A O 1
ATOM 1412 N N . HIS A 1 183 ? -17.5 22.844 13.68 1 87.88 183 HIS A N 1
ATOM 1413 C CA . HIS A 1 183 ? -17.125 21.438 13.594 1 87.88 183 HIS A CA 1
ATOM 1414 C C . HIS A 1 183 ? -18.266 20.516 14.047 1 87.88 183 HIS A C 1
ATOM 1416 O O . HIS A 1 183 ? -18.984 20.844 14.992 1 87.88 183 HIS A O 1
ATOM 1422 N N . THR A 1 184 ? -18.391 19.484 13.336 1 88.12 184 THR A N 1
ATOM 1423 C CA . THR A 1 184 ? -19.469 18.547 13.664 1 88.12 184 THR A CA 1
ATOM 1424 C C . THR A 1 184 ? -18.938 17.391 14.516 1 88.12 184 THR A C 1
ATOM 1426 O O . THR A 1 184 ? -17.922 16.781 14.188 1 88.12 184 THR A O 1
ATOM 1429 N N . TYR A 1 185 ? -19.547 17.094 15.586 1 92 185 TYR A N 1
ATOM 1430 C CA . TYR A 1 185 ? -19.219 15.969 16.453 1 92 185 TYR A CA 1
ATOM 1431 C C . TYR A 1 185 ? -20.422 15.039 16.609 1 92 185 TYR A C 1
ATOM 1433 O O . TYR A 1 185 ? -21.562 15.477 16.562 1 92 185 TYR A O 1
ATOM 1441 N N . LEU A 1 186 ? -20.109 13.812 16.797 1 91.12 186 LEU A N 1
ATOM 1442 C CA . LEU A 1 186 ? -21.125 12.789 17 1 91.12 186 LEU A CA 1
ATOM 1443 C C . LEU A 1 186 ? -21.109 12.289 18.438 1 91.12 186 LEU A C 1
ATOM 1445 O O . LEU A 1 186 ? -20.031 12.18 19.047 1 91.12 186 LEU A O 1
ATOM 1449 N N . PHE A 1 187 ? -22.312 12.047 18.969 1 91.69 187 PHE A N 1
ATOM 1450 C CA . PHE A 1 187 ? -22.422 11.531 20.328 1 91.69 187 PHE A CA 1
ATOM 1451 C C . PHE A 1 187 ? -23.375 10.336 20.375 1 91.69 187 PHE A C 1
ATOM 1453 O O . PHE A 1 187 ? -24.375 10.305 19.656 1 91.69 187 PHE A O 1
ATOM 1460 N N . MET A 1 188 ? -23.031 9.398 21.203 1 88.38 188 MET A N 1
ATOM 1461 C CA . MET A 1 188 ? -23.859 8.219 21.438 1 88.38 188 MET A CA 1
ATOM 1462 C C . MET A 1 188 ? -24.766 8.43 22.656 1 88.38 188 MET A C 1
ATOM 1464 O O . MET A 1 188 ? -24.5 9.289 23.484 1 88.38 188 MET A O 1
ATOM 1468 N N . PRO A 1 189 ? -25.781 7.66 22.625 1 86.44 189 PRO A N 1
ATOM 1469 C CA . PRO A 1 189 ? -26.641 7.77 23.812 1 86.44 189 PRO A CA 1
ATOM 1470 C C . PRO A 1 189 ? -25.891 7.484 25.109 1 86.44 189 PRO A C 1
ATOM 1472 O O . PRO A 1 189 ? -25.188 6.473 25.203 1 86.44 189 PRO A O 1
ATOM 1475 N N . GLY A 1 190 ? -25.984 8.406 26 1 85.5 190 GLY A N 1
ATOM 1476 C CA . GLY A 1 190 ? -25.328 8.242 27.281 1 85.5 190 GLY A CA 1
ATOM 1477 C C . GLY A 1 190 ? -24.047 9.055 27.406 1 85.5 190 GLY A C 1
ATOM 1478 O O . GLY A 1 190 ? -23.547 9.25 28.516 1 85.5 190 GLY A O 1
ATOM 1479 N N . ASP A 1 191 ? -23.625 9.617 26.297 1 89.75 191 ASP A N 1
ATOM 1480 C CA . ASP A 1 191 ? -22.406 10.414 26.328 1 89.75 191 ASP A CA 1
ATOM 1481 C C . ASP A 1 191 ? -22.656 11.789 26.938 1 89.75 191 ASP A C 1
ATOM 1483 O O . ASP A 1 191 ? -23.688 12.406 26.672 1 89.75 191 ASP A O 1
ATOM 1487 N N . ILE A 1 192 ? -21.766 12.141 27.781 1 91.56 192 ILE A N 1
ATOM 1488 C CA . ILE A 1 192 ? -21.859 13.477 28.344 1 91.56 192 ILE A CA 1
ATOM 1489 C C . ILE A 1 192 ? -21.188 14.484 27.422 1 91.56 192 ILE A C 1
ATOM 1491 O O . ILE A 1 192 ? -20.016 14.305 27.031 1 91.56 192 ILE A O 1
ATOM 1495 N N . ILE A 1 193 ? -21.859 15.523 27.109 1 93.25 193 ILE A N 1
ATOM 1496 C CA . ILE A 1 193 ? -21.328 16.547 26.219 1 93.25 193 ILE A CA 1
ATOM 1497 C C . ILE A 1 193 ? -20.609 17.625 27.031 1 93.25 193 ILE A C 1
ATOM 1499 O O . ILE A 1 193 ? -19.5 18.047 26.688 1 93.25 193 ILE A O 1
ATOM 1503 N N . VAL A 1 194 ? -21.297 18.078 28.062 1 91.31 194 VAL A N 1
ATOM 1504 C CA . VAL A 1 194 ? -20.719 19.078 28.953 1 91.31 194 VAL A CA 1
ATOM 1505 C C . VAL A 1 194 ? -21.047 18.734 30.406 1 91.31 194 VAL A C 1
ATOM 1507 O O . VAL A 1 194 ? -22.125 18.219 30.703 1 91.31 194 VAL A O 1
ATOM 1510 N N . TYR A 1 195 ? -20.062 19 31.234 1 89.06 195 TYR A N 1
ATOM 1511 C CA . TYR A 1 195 ? -20.234 18.844 32.688 1 89.06 195 TYR A CA 1
ATOM 1512 C C . TYR A 1 195 ? -20.453 20.188 33.344 1 89.06 195 TYR A C 1
ATOM 1514 O O . TYR A 1 195 ? -19.812 21.188 33 1 89.06 195 TYR A O 1
ATOM 1522 N N . GLU A 1 196 ? -21.328 20.078 34.281 1 86.5 196 GLU A N 1
ATOM 1523 C CA . GLU A 1 196 ? -21.484 21.281 35.094 1 86.5 196 GLU A CA 1
ATOM 1524 C C . GLU A 1 196 ? -20.188 21.625 35.812 1 86.5 196 GLU A C 1
ATOM 1526 O O . GLU A 1 196 ? -19.531 20.75 36.406 1 86.5 196 GLU A O 1
ATOM 1531 N N . GLY A 1 197 ? -19.719 22.891 35.688 1 80.12 197 GLY A N 1
ATOM 1532 C CA . GLY A 1 197 ? -18.516 23.312 36.375 1 80.12 197 GLY A CA 1
ATOM 1533 C C . GLY A 1 197 ? -17.281 23.328 35.5 1 80.12 197 GLY A C 1
ATOM 1534 O O . GLY A 1 197 ? -16.25 23.875 35.906 1 80.12 197 GLY A O 1
ATOM 1535 N N . ASP A 1 198 ? -17.453 22.766 34.406 1 83.5 198 ASP A N 1
ATOM 1536 C CA . ASP A 1 198 ? -16.297 22.75 33.5 1 83.5 198 ASP A CA 1
ATOM 1537 C C . ASP A 1 198 ? -16.094 24.125 32.844 1 83.5 198 ASP A C 1
ATOM 1539 O O . ASP A 1 198 ? -17.016 24.938 32.781 1 83.5 198 ASP A O 1
ATOM 1543 N N . MET A 1 199 ? -14.82 24.297 32.531 1 78.44 199 MET A N 1
ATOM 1544 C CA . MET A 1 199 ? -14.477 25.531 31.812 1 78.44 199 MET A CA 1
ATOM 1545 C C . MET A 1 199 ? -14.383 25.266 30.312 1 78.44 199 MET A C 1
ATOM 1547 O O . MET A 1 199 ? -13.82 24.25 29.891 1 78.44 199 MET A O 1
ATOM 1551 N N . GLY A 1 200 ? -15.195 25.969 29.594 1 80.19 200 GLY A N 1
ATOM 1552 C CA . GLY A 1 200 ? -15.117 25.844 28.141 1 80.19 200 GLY A CA 1
ATOM 1553 C C . GLY A 1 200 ? -15.609 27.078 27.406 1 80.19 200 GLY A C 1
ATOM 1554 O O . GLY A 1 200 ? -16.469 27.797 27.906 1 80.19 200 GLY A O 1
ATOM 1555 N N . ARG A 1 201 ? -14.938 27.328 26.344 1 82 201 ARG A N 1
ATOM 1556 C CA . ARG A 1 201 ? -15.328 28.453 25.516 1 82 201 ARG A CA 1
ATOM 1557 C C . ARG A 1 201 ? -15.922 27.984 24.188 1 82 201 ARG A C 1
ATOM 1559 O O . ARG A 1 201 ? -15.539 28.484 23.125 1 82 201 ARG A O 1
ATOM 1566 N N . GLU A 1 202 ? -16.688 26.984 24.312 1 89.88 202 GLU A N 1
ATOM 1567 C CA . GLU A 1 202 ? -17.344 26.469 23.125 1 89.88 202 GLU A CA 1
ATOM 1568 C C . GLU A 1 202 ? -18.859 26.469 23.281 1 89.88 202 GLU A C 1
ATOM 1570 O O . GLU A 1 202 ? -19.375 26.359 24.406 1 89.88 202 GLU A O 1
ATOM 1575 N N . MET A 1 203 ? -19.5 26.672 22.219 1 91.12 203 MET A N 1
ATOM 1576 C CA . MET A 1 203 ? -20.953 26.625 22.141 1 91.12 203 MET A CA 1
ATOM 1577 C C . MET A 1 203 ? -21.406 25.469 21.25 1 91.12 203 MET A C 1
ATOM 1579 O O . MET A 1 203 ? -20.719 25.141 20.281 1 91.12 203 MET A O 1
ATOM 1583 N N . TYR A 1 204 ? -22.516 24.828 21.625 1 93.38 204 TYR A N 1
ATOM 1584 C CA . TYR A 1 204 ? -22.984 23.641 20.922 1 93.38 204 TYR A CA 1
ATOM 1585 C C . TYR A 1 204 ? -24.375 23.875 20.344 1 93.38 204 TYR A C 1
ATOM 1587 O O . TYR A 1 204 ? -25.234 24.469 21 1 93.38 204 TYR A O 1
ATOM 1595 N N . PHE A 1 205 ? -24.547 23.484 19.109 1 92.75 205 PHE A N 1
ATOM 1596 C CA . PHE A 1 205 ? -25.844 23.531 18.422 1 92.75 205 PHE A CA 1
ATOM 1597 C C . PHE A 1 205 ? -26.297 22.125 18.047 1 92.75 205 PHE A C 1
ATOM 1599 O O . PHE A 1 205 ? -25.578 21.391 17.375 1 92.75 205 PHE A O 1
ATOM 1606 N N . ILE A 1 206 ? -27.484 21.766 18.438 1 92.19 206 ILE A N 1
ATOM 1607 C CA . ILE A 1 206 ? -27.984 20.422 18.172 1 92.19 206 ILE A CA 1
ATOM 1608 C C . ILE A 1 206 ? -28.609 20.359 16.766 1 92.19 206 ILE A C 1
ATOM 1610 O O . ILE A 1 206 ? -29.625 21.016 16.5 1 92.19 206 ILE A O 1
ATOM 1614 N N . ARG A 1 207 ? -28.062 19.672 15.938 1 88.38 207 ARG A N 1
ATOM 1615 C CA . ARG A 1 207 ? -28.578 19.516 14.578 1 88.38 207 ARG A CA 1
ATOM 1616 C C . ARG A 1 207 ? -29.578 18.359 14.508 1 88.38 207 ARG A C 1
ATOM 1618 O O . ARG A 1 207 ? -30.641 18.516 13.922 1 88.38 207 ARG A O 1
ATOM 1625 N N . ARG A 1 208 ? -29.109 17.234 15.039 1 87.06 208 ARG A N 1
ATOM 1626 C CA . ARG A 1 208 ? -29.953 16.047 15.078 1 87.06 208 ARG A CA 1
ATOM 1627 C C . ARG A 1 208 ? -29.844 15.344 16.422 1 87.06 208 ARG A C 1
ATOM 1629 O O . ARG A 1 208 ? -28.766 15.297 17.016 1 87.06 208 ARG A O 1
ATOM 1636 N N . GLY A 1 209 ? -30.953 14.828 16.844 1 86.88 209 GLY A N 1
ATOM 1637 C CA . GLY A 1 209 ? -30.969 14.086 18.094 1 86.88 209 GLY A CA 1
ATOM 1638 C C . GLY A 1 209 ? -31.531 14.875 19.266 1 86.88 209 GLY A C 1
ATOM 1639 O O . GLY A 1 209 ? -32.031 15.992 19.078 1 86.88 209 GLY A O 1
ATOM 1640 N N . THR A 1 210 ? -31.594 14.172 20.391 1 89.69 210 THR A N 1
ATOM 1641 C CA . THR A 1 210 ? -32.125 14.789 21.594 1 89.69 210 THR A CA 1
ATOM 1642 C C . THR A 1 210 ? -31.125 14.672 22.75 1 89.69 210 THR A C 1
ATOM 1644 O O . THR A 1 210 ? -30.438 13.656 22.875 1 89.69 210 THR A O 1
ATOM 1647 N N . CYS A 1 211 ? -31.031 15.781 23.406 1 91.62 211 CYS A N 1
ATOM 1648 C CA . CYS A 1 211 ? -30.156 15.82 24.578 1 91.62 211 CYS A CA 1
ATOM 1649 C C . CYS A 1 211 ? -30.953 16.078 25.844 1 91.62 211 CYS A C 1
ATOM 1651 O O . CYS A 1 211 ? -32.094 16.547 25.781 1 91.62 211 CYS A O 1
ATOM 1653 N N . GLU A 1 212 ? -30.406 15.656 26.953 1 90.56 212 GLU A N 1
ATOM 1654 C CA . GLU A 1 212 ? -31.047 15.836 28.25 1 90.56 212 GLU A CA 1
ATOM 1655 C C . GLU A 1 212 ? -30.172 16.672 29.172 1 90.56 212 GLU A C 1
ATOM 1657 O O . GLU A 1 212 ? -28.953 16.516 29.188 1 90.56 212 GLU A O 1
ATOM 1662 N N . VAL A 1 213 ? -30.797 17.625 29.828 1 89.31 213 VAL A N 1
ATOM 1663 C CA . VAL A 1 213 ? -30.125 18.406 30.859 1 89.31 213 VAL A CA 1
ATOM 1664 C C . VAL A 1 213 ? -30.344 17.766 32.219 1 89.31 213 VAL A C 1
ATOM 1666 O O . VAL A 1 213 ? -31.469 17.484 32.625 1 89.31 213 VAL A O 1
ATOM 1669 N N . LEU A 1 214 ? -29.25 17.469 32.844 1 86.56 214 LEU A N 1
ATOM 1670 C CA . LEU A 1 214 ? -29.312 16.75 34.125 1 86.56 214 LEU A CA 1
ATOM 1671 C C . LEU A 1 214 ? -29.156 17.688 35.281 1 86.56 214 LEU A C 1
ATOM 1673 O O . LEU A 1 214 ? -28.547 18.766 35.156 1 86.56 214 LEU A O 1
ATOM 1677 N N . THR A 1 215 ? -29.75 17.219 36.406 1 76.56 215 THR A N 1
ATOM 1678 C CA . THR A 1 215 ? -29.562 17.938 37.656 1 76.56 215 THR A CA 1
ATOM 1679 C C . THR A 1 215 ? -28.156 17.688 38.219 1 76.56 215 THR A C 1
ATOM 1681 O O . THR A 1 215 ? -27.422 16.859 37.688 1 76.56 215 THR A O 1
ATOM 1684 N N . LYS A 1 216 ? -27.766 18.391 39.188 1 73.31 216 LYS A N 1
ATOM 1685 C CA . LYS A 1 216 ? -26.453 18.266 39.812 1 73.31 216 LYS A CA 1
ATOM 1686 C C . LYS A 1 216 ? -26.188 16.844 40.281 1 73.31 216 LYS A C 1
ATOM 1688 O O . LYS A 1 216 ? -25.047 16.359 40.188 1 73.31 216 LYS A O 1
ATOM 1693 N N . ASP A 1 217 ? -27.25 16.219 40.688 1 67.25 217 ASP A N 1
ATOM 1694 C CA . ASP A 1 217 ? -27.078 14.852 41.188 1 67.25 217 ASP A CA 1
ATOM 1695 C C . ASP A 1 217 ? -27.156 13.844 40.031 1 67.25 217 ASP A C 1
ATOM 1697 O O . ASP A 1 217 ? -27.016 12.641 40.25 1 67.25 217 ASP A O 1
ATOM 1701 N N . ARG A 1 218 ? -27.234 14.234 38.781 1 73.19 218 ARG A N 1
ATOM 1702 C CA . ARG A 1 218 ? -27.266 13.445 37.562 1 73.19 218 ARG A CA 1
ATOM 1703 C C . ARG A 1 218 ? -28.344 12.367 37.625 1 73.19 218 ARG A C 1
ATOM 1705 O O . ARG A 1 218 ? -28.266 11.375 36.906 1 73.19 218 ARG A O 1
ATOM 1712 N N . LYS A 1 219 ? -29.281 12.508 38.531 1 72.5 219 LYS A N 1
ATOM 1713 C CA . LYS A 1 219 ? -30.297 11.469 38.688 1 72.5 219 LYS A CA 1
ATOM 1714 C C . LYS A 1 219 ? -31.594 11.852 38 1 72.5 219 LYS A C 1
ATOM 1716 O O . LYS A 1 219 ? -32.406 10.984 37.656 1 72.5 219 LYS A O 1
ATOM 1721 N N . ARG A 1 220 ? -31.766 13.117 37.875 1 77.38 220 ARG A N 1
ATOM 1722 C CA . ARG A 1 220 ? -33.031 13.562 37.312 1 77.38 220 ARG A CA 1
ATOM 1723 C C . ARG A 1 220 ? -32.812 14.414 36.062 1 77.38 220 ARG A C 1
ATOM 1725 O O . ARG A 1 220 ? -31.781 15.062 35.938 1 77.38 220 ARG A O 1
ATOM 1732 N N . VAL A 1 221 ? -33.75 14.312 35.062 1 82.81 221 VAL A N 1
ATOM 1733 C CA . VAL A 1 221 ? -33.75 15.117 33.844 1 82.81 221 VAL A CA 1
ATOM 1734 C C . VAL A 1 221 ? -34.594 16.359 34.031 1 82.81 221 VAL A C 1
ATOM 1736 O O . VAL A 1 221 ? -35.781 16.266 34.406 1 82.81 221 VAL A O 1
ATOM 1739 N N . THR A 1 222 ? -34.031 17.469 33.938 1 77.56 222 THR A N 1
ATOM 1740 C CA . THR A 1 222 ? -34.75 18.734 34.094 1 77.56 222 THR A CA 1
ATOM 1741 C C . THR A 1 222 ? -35.469 19.109 32.812 1 77.56 222 THR A C 1
ATOM 1743 O O . THR A 1 222 ? -36.625 19.547 32.844 1 77.56 222 THR A O 1
ATOM 1746 N N . SER A 1 223 ? -34.75 19.016 31.703 1 82.62 223 SER A N 1
ATOM 1747 C CA . SER A 1 223 ? -35.312 19.391 30.406 1 82.62 223 SER A CA 1
ATOM 1748 C C . SER A 1 223 ? -34.688 18.609 29.266 1 82.62 223 SER A C 1
ATOM 1750 O O . SER A 1 223 ? -33.594 18.094 29.406 1 82.62 223 SER A O 1
ATOM 1752 N N . THR A 1 224 ? -35.5 18.5 28.266 1 87.88 224 THR A N 1
ATOM 1753 C CA . THR A 1 224 ? -35.031 17.859 27.047 1 87.88 224 THR A CA 1
ATOM 1754 C C . THR A 1 224 ? -34.875 18.891 25.922 1 87.88 224 THR A C 1
ATOM 1756 O O . THR A 1 224 ? -35.75 19.734 25.719 1 87.88 224 THR A O 1
ATOM 1759 N N . ILE A 1 225 ? -33.719 18.891 25.391 1 88.62 225 ILE A N 1
ATOM 1760 C CA . ILE A 1 225 ? -33.406 19.812 24.297 1 88.62 225 ILE A CA 1
ATOM 1761 C C . ILE A 1 225 ? -33.312 19.031 22.984 1 88.62 225 ILE A C 1
ATOM 1763 O O . ILE A 1 225 ? -32.719 17.953 22.938 1 88.62 225 ILE A O 1
ATOM 1767 N N . GLY A 1 226 ? -33.875 19.625 21.969 1 87 226 GLY A N 1
ATOM 1768 C CA . GLY A 1 226 ? -33.938 18.938 20.688 1 87 226 GLY A CA 1
ATOM 1769 C C . GLY A 1 226 ? -33.281 19.703 19.562 1 87 226 GLY A C 1
ATOM 1770 O O . GLY A 1 226 ? -32.5 20.625 19.812 1 87 226 GLY A O 1
ATOM 1771 N N . PRO A 1 227 ? -33.594 19.359 18.344 1 86.69 227 PRO A N 1
ATOM 1772 C CA . PRO A 1 227 ? -32.969 19.969 17.172 1 86.69 227 PRO A CA 1
ATOM 1773 C C . PRO A 1 227 ? -33.281 21.469 17.062 1 86.69 227 PRO A C 1
ATOM 1775 O O . PRO A 1 227 ? -34.406 21.891 17.281 1 86.69 227 PRO A O 1
ATOM 1778 N N . GLY A 1 228 ? -32.219 22.219 16.766 1 83.81 228 GLY A N 1
ATOM 1779 C CA . GLY A 1 228 ? -32.375 23.656 16.625 1 83.81 228 GLY A CA 1
ATOM 1780 C C . GLY A 1 228 ? -32.031 24.422 17.891 1 83.81 228 GLY A C 1
ATOM 1781 O O . GLY A 1 228 ? -31.828 25.641 17.844 1 83.81 228 GLY A O 1
ATOM 1782 N N . GLN A 1 229 ? -32 23.688 18.906 1 88.25 229 GLN A N 1
ATOM 1783 C CA . GLN A 1 229 ? -31.672 24.328 20.172 1 88.25 229 GLN A CA 1
ATOM 1784 C C . GLN A 1 229 ? -30.172 24.312 20.422 1 88.25 229 GLN A C 1
ATOM 1786 O O . GLN A 1 229 ? -29.406 23.719 19.641 1 88.25 229 GLN A O 1
ATOM 1791 N N . TYR A 1 230 ? -29.75 25.141 21.344 1 90.38 230 TYR A N 1
ATOM 1792 C CA . TYR A 1 230 ? -28.312 25.312 21.594 1 90.38 230 TYR A CA 1
ATOM 1793 C C . TYR A 1 230 ? -28.047 25.406 23.094 1 90.38 230 TYR A C 1
ATOM 1795 O O . TYR A 1 230 ? -28.969 25.562 23.891 1 90.38 230 TYR A O 1
ATOM 1803 N N . PHE A 1 231 ? -26.844 25.188 23.453 1 89.25 231 PHE A N 1
ATOM 1804 C CA . PHE A 1 231 ? -26.406 25.359 24.828 1 89.25 231 PHE A CA 1
ATOM 1805 C C . PHE A 1 231 ? -24.938 25.75 24.891 1 89.25 231 PHE A C 1
ATOM 1807 O O . PHE A 1 231 ? -24.219 25.625 23.906 1 89.25 231 PHE A O 1
ATOM 1814 N N . GLY A 1 232 ? -24.453 26.391 26 1 87.31 232 GLY A N 1
ATOM 1815 C CA . GLY A 1 232 ? -23.078 26.812 26.203 1 87.31 232 GLY A CA 1
ATOM 1816 C C . GLY A 1 232 ? -22.844 28.266 25.844 1 87.31 232 GLY A C 1
ATOM 1817 O O . GLY A 1 232 ? -21.703 28.672 25.609 1 87.31 232 GLY A O 1
ATOM 1818 N N . GLU A 1 233 ? -23.828 29.016 25.734 1 82.5 233 GLU A N 1
ATOM 1819 C CA . GLU A 1 233 ? -23.703 30.422 25.375 1 82.5 233 GLU A CA 1
ATOM 1820 C C . GLU A 1 233 ? -22.953 31.203 26.438 1 82.5 233 GLU A C 1
ATOM 1822 O O . GLU A 1 233 ? -22.219 32.125 26.125 1 82.5 233 GLU A O 1
ATOM 1827 N N . VAL A 1 234 ? -23.156 30.797 27.672 1 79.69 234 VAL A N 1
ATOM 1828 C CA . VAL A 1 234 ? -22.516 31.5 28.781 1 79.69 234 VAL A CA 1
ATOM 1829 C C . VAL A 1 234 ? -21 31.359 28.688 1 79.69 234 VAL A C 1
ATOM 1831 O O . VAL A 1 234 ? -20.266 32.312 28.922 1 79.69 234 VAL A O 1
ATOM 1834 N N . GLY A 1 235 ? -20.562 30.25 28.359 1 81 235 GLY A N 1
ATOM 1835 C CA . GLY A 1 235 ? -19.141 30.031 28.234 1 81 235 GLY A CA 1
ATOM 1836 C C . GLY A 1 235 ? -18.516 30.734 27.047 1 81 235 GLY A C 1
ATOM 1837 O O . GLY A 1 235 ? -17.406 31.25 27.125 1 81 235 GLY A O 1
ATOM 1838 N N . LEU A 1 236 ? -19.234 30.766 25.984 1 84.62 236 LEU A N 1
ATOM 1839 C CA . LEU A 1 236 ? -18.719 31.359 24.75 1 84.62 236 LEU A CA 1
ATOM 1840 C C . LEU A 1 236 ? -18.656 32.875 24.875 1 84.62 236 LEU A C 1
ATOM 1842 O O . LEU A 1 236 ? -17.672 33.5 24.469 1 84.62 236 LEU A O 1
ATOM 1846 N N . ILE A 1 237 ? -19.703 33.5 25.422 1 79.69 237 ILE A N 1
ATOM 1847 C CA . ILE A 1 237 ? -19.828 34.938 25.438 1 79.69 237 ILE A CA 1
ATOM 1848 C C . ILE A 1 237 ? -19.109 35.531 26.656 1 79.69 237 ILE A C 1
ATOM 1850 O O . ILE A 1 237 ? -18.391 36.531 26.531 1 79.69 237 ILE A O 1
ATOM 1854 N N . PHE A 1 238 ? -19.25 34.844 27.828 1 76.75 238 PHE A N 1
ATOM 1855 C CA . PHE A 1 238 ? -18.766 35.469 29.062 1 76.75 238 PHE A CA 1
ATOM 1856 C C . PHE A 1 238 ? -17.531 34.75 29.562 1 76.75 238 PHE A C 1
ATOM 1858 O O . PHE A 1 238 ? -16.781 35.281 30.375 1 76.75 238 PHE A O 1
ATOM 1865 N N . GLY A 1 239 ? -17.234 33.531 29.047 1 76.5 239 GLY A N 1
ATOM 1866 C CA . GLY A 1 239 ? -16.094 32.781 29.516 1 76.5 239 GLY A CA 1
ATOM 1867 C C . GLY A 1 239 ? -16.266 32.219 30.90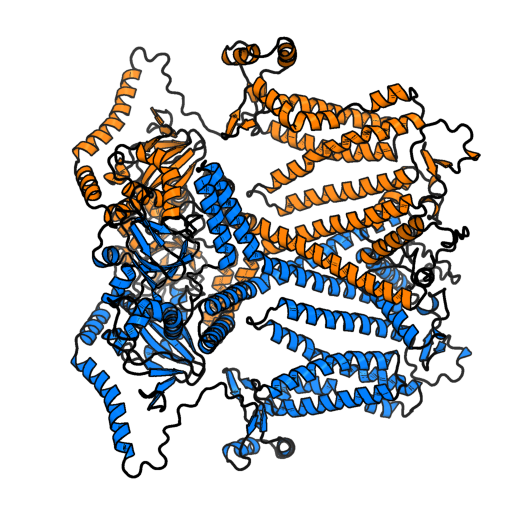6 1 76.5 239 GLY A C 1
ATOM 1868 O O . GLY A 1 239 ? -15.297 31.984 31.625 1 76.5 239 GLY A O 1
ATOM 1869 N N . ASP A 1 240 ? -17.484 32.062 31.328 1 77.19 240 ASP A N 1
ATOM 1870 C CA . ASP A 1 240 ? -17.797 31.562 32.656 1 77.19 240 ASP A CA 1
ATOM 1871 C C . ASP A 1 240 ? -17.922 30.031 32.656 1 77.19 240 ASP A C 1
ATOM 1873 O O . ASP A 1 240 ? -17.906 29.422 31.578 1 77.19 240 ASP A O 1
ATOM 1877 N N . TYR A 1 241 ? -18.047 29.438 33.875 1 80.56 241 TYR A N 1
ATOM 1878 C CA . TYR A 1 241 ? -18.188 27.984 34.031 1 80.56 241 TYR A CA 1
ATOM 1879 C C . TYR A 1 241 ? -19.531 27.516 33.5 1 80.56 241 TYR A C 1
ATOM 1881 O O . TYR A 1 241 ? -20.5 28.266 33.469 1 80.56 241 TYR A O 1
ATOM 1889 N N . ARG A 1 242 ? -19.516 26.312 33.062 1 85.75 242 ARG A N 1
ATOM 1890 C CA . ARG A 1 242 ? -20.75 25.703 32.562 1 85.75 242 ARG A CA 1
ATOM 1891 C C . ARG A 1 242 ? -21.797 25.609 33.688 1 85.75 242 ARG A C 1
ATOM 1893 O O . ARG A 1 242 ? -21.453 25.297 34.844 1 85.75 242 ARG A O 1
ATOM 1900 N N . THR A 1 243 ? -23.047 25.797 33.375 1 79.25 243 THR A N 1
ATOM 1901 C CA . THR A 1 243 ? -24.094 25.891 34.375 1 79.25 243 THR A CA 1
ATOM 1902 C C . THR A 1 243 ? -24.875 24.594 34.5 1 79.25 243 THR A C 1
ATOM 1904 O O . THR A 1 243 ? -25.578 24.375 35.469 1 79.25 243 THR A O 1
ATOM 1907 N N . ALA A 1 244 ? -24.719 23.797 33.469 1 83.56 244 ALA A N 1
ATOM 1908 C CA . ALA A 1 244 ? -25.516 22.562 33.5 1 83.56 244 ALA A CA 1
ATOM 1909 C C . ALA A 1 244 ? -24.781 21.422 32.844 1 83.56 244 ALA A C 1
ATOM 1911 O O . ALA A 1 244 ? -23.922 21.641 31.984 1 83.56 244 ALA A O 1
ATOM 1912 N N . THR A 1 245 ? -25.156 20.219 33.312 1 89.88 245 THR A N 1
ATOM 1913 C CA . THR A 1 245 ? -24.656 19 32.688 1 89.88 245 THR A CA 1
ATOM 1914 C C . THR A 1 245 ? -25.609 18.531 31.594 1 89.88 245 THR A C 1
ATOM 1916 O O . THR A 1 245 ? -26.812 18.359 31.844 1 89.88 245 THR A O 1
ATOM 1919 N N . VAL A 1 246 ? -25.078 18.391 30.438 1 92.12 246 VAL A N 1
ATOM 1920 C CA . VAL A 1 246 ? -25.891 17.969 29.312 1 92.12 246 VAL A CA 1
ATOM 1921 C C . VAL A 1 246 ? -25.422 16.609 28.812 1 92.12 246 VAL A C 1
ATOM 1923 O O . VAL A 1 246 ? -24.234 16.391 28.594 1 92.12 246 VAL A O 1
ATOM 1926 N N . ARG A 1 247 ? -26.344 15.703 28.672 1 92.25 247 ARG A N 1
ATOM 1927 C CA . ARG A 1 247 ? -26.078 14.344 28.203 1 92.25 247 ARG A CA 1
ATOM 1928 C C . ARG A 1 247 ? -26.891 14.031 26.953 1 92.25 247 ARG A C 1
ATOM 1930 O O . ARG A 1 247 ? -28 14.531 26.781 1 92.25 247 ARG A O 1
ATOM 1937 N N . ALA A 1 248 ? -26.328 13.227 26.078 1 91.56 248 ALA A N 1
ATOM 1938 C CA . ALA A 1 248 ? -27.047 12.805 24.875 1 91.56 248 ALA A CA 1
ATOM 1939 C C . ALA A 1 248 ? -28.047 11.695 25.203 1 91.56 248 ALA A C 1
ATOM 1941 O O . ALA A 1 248 ? -27.703 10.703 25.844 1 91.56 248 ALA A O 1
ATOM 1942 N N . ALA A 1 249 ? -29.234 11.906 24.828 1 86.5 249 ALA A N 1
ATOM 1943 C CA . ALA A 1 249 ? -30.281 10.898 25.031 1 86.5 249 ALA A CA 1
ATOM 1944 C C . ALA A 1 249 ? -30.359 9.938 23.844 1 86.5 249 ALA A C 1
ATOM 1946 O O . ALA A 1 249 ? -30.766 8.781 24.016 1 86.5 249 ALA A O 1
ATOM 1947 N N . SER A 1 250 ? -30.109 10.453 22.719 1 85.75 250 SER A N 1
ATOM 1948 C CA . SER A 1 250 ? -30.062 9.68 21.469 1 85.75 250 SER A CA 1
ATOM 1949 C C . SER A 1 250 ? -28.766 9.953 20.703 1 85.75 250 SER A C 1
ATOM 1951 O O . SER A 1 250 ? -27.859 10.617 21.219 1 85.75 250 SER A O 1
ATOM 1953 N N . TYR A 1 251 ? -28.719 9.25 19.562 1 85.06 251 TYR A N 1
ATOM 1954 C CA . TYR A 1 251 ? -27.609 9.617 18.688 1 85.06 251 TYR A CA 1
ATOM 1955 C C . TYR A 1 251 ? -27.734 11.062 18.219 1 85.06 251 TYR A C 1
ATOM 1957 O O . TYR A 1 251 ? -28.781 11.469 17.703 1 85.06 251 TYR A O 1
ATOM 1965 N N . CYS A 1 252 ? -26.688 11.797 18.578 1 89.5 252 CYS A N 1
ATOM 1966 C CA . CYS A 1 252 ? -26.781 13.234 18.312 1 89.5 252 CYS A CA 1
ATOM 1967 C C . CYS A 1 252 ? -25.641 13.695 17.406 1 89.5 252 CYS A C 1
ATOM 1969 O O . CYS A 1 252 ? -24.547 13.141 17.453 1 89.5 252 CYS A O 1
ATOM 1971 N N . GLU A 1 253 ? -26.047 14.562 16.531 1 90.06 253 GLU A N 1
ATOM 1972 C CA . GLU A 1 253 ? -25.078 15.344 15.766 1 90.06 253 GLU A CA 1
ATOM 1973 C C . GLU A 1 253 ? -25.078 16.797 16.203 1 90.06 253 GLU A C 1
ATOM 1975 O O . GLU A 1 253 ? -26.094 17.5 16.078 1 90.06 253 GLU A O 1
ATOM 1980 N N . VAL A 1 254 ? -23.938 17.203 16.703 1 92.81 254 VAL A N 1
ATOM 1981 C CA . VAL A 1 254 ? -23.859 18.531 17.297 1 92.81 254 VAL A CA 1
ATOM 1982 C C . VAL A 1 254 ? -22.781 19.359 16.594 1 92.81 254 VAL A C 1
ATOM 1984 O O . VAL A 1 254 ? -21.703 18.844 16.281 1 92.81 254 VAL A O 1
ATOM 1987 N N . LEU A 1 255 ? -23.141 20.609 16.328 1 91.88 255 LEU A N 1
ATOM 1988 C CA . LEU A 1 255 ? -22.172 21.562 15.805 1 91.88 255 LEU A CA 1
ATOM 1989 C C . LEU A 1 255 ? -21.5 22.344 16.922 1 91.88 255 LEU A C 1
ATOM 1991 O O . LEU A 1 255 ? -22.156 22.781 17.859 1 91.88 255 LEU A O 1
ATOM 1995 N N . MET A 1 256 ? -20.234 22.406 16.844 1 92.5 256 MET A N 1
ATOM 1996 C CA . MET A 1 256 ? -19.469 23.094 17.891 1 92.5 256 MET A CA 1
ATOM 1997 C C . MET A 1 256 ? -18.781 24.328 17.328 1 92.5 256 MET A C 1
ATOM 1999 O O . MET A 1 256 ? -18.172 24.281 16.25 1 92.5 256 MET A O 1
ATOM 2003 N N . LEU A 1 257 ? -18.938 25.438 17.969 1 91.31 257 LEU A N 1
ATOM 2004 C CA . LEU A 1 257 ? -18.281 26.703 17.641 1 91.31 257 LEU A CA 1
ATOM 2005 C C . LEU A 1 257 ? -17.375 27.156 18.781 1 91.31 257 LEU A C 1
ATOM 2007 O O . LEU A 1 257 ? -17.828 27.234 19.938 1 91.31 257 LEU A O 1
ATOM 2011 N N . THR A 1 258 ? -16.156 27.391 18.484 1 89.12 258 THR A N 1
ATOM 2012 C CA . THR A 1 258 ? -15.203 27.844 19.5 1 89.12 258 THR A CA 1
ATOM 2013 C C . THR A 1 258 ? -15.109 29.375 19.5 1 89.12 258 THR A C 1
ATOM 2015 O O . THR A 1 258 ? -15.453 30.016 18.516 1 89.12 258 THR A O 1
ATOM 2018 N N . ARG A 1 259 ? -14.68 29.875 20.578 1 86.5 259 ARG A N 1
ATOM 2019 C CA . ARG A 1 259 ? -14.516 31.328 20.688 1 86.5 259 ARG A CA 1
ATOM 2020 C C . ARG A 1 259 ? -13.492 31.844 19.688 1 86.5 259 ARG A C 1
ATOM 2022 O O . ARG A 1 259 ? -13.664 32.906 19.109 1 86.5 259 ARG A O 1
ATOM 2029 N N . ARG A 1 260 ? -12.477 31.125 19.516 1 83.44 260 ARG A N 1
ATOM 2030 C CA . ARG A 1 260 ? -11.445 31.516 18.562 1 83.44 260 ARG A CA 1
ATOM 2031 C C . ARG A 1 260 ? -12.008 31.641 17.156 1 83.44 260 ARG A C 1
ATOM 2033 O O . ARG A 1 260 ? -11.711 32.594 16.438 1 83.44 260 ARG A O 1
ATOM 2040 N N . ASP A 1 261 ? -12.766 30.703 16.859 1 87.56 261 ASP A N 1
ATOM 2041 C CA . ASP A 1 261 ? -13.359 30.703 15.523 1 87.56 261 ASP A CA 1
ATOM 2042 C C . ASP A 1 261 ? -14.352 31.859 15.367 1 87.56 261 ASP A C 1
ATOM 2044 O O . ASP A 1 261 ? -14.453 32.469 14.289 1 87.56 261 ASP A O 1
ATOM 2048 N N . LEU A 1 262 ? -15.055 32.125 16.391 1 87 262 LEU A N 1
ATOM 2049 C CA . LEU A 1 262 ? -15.984 33.25 16.375 1 87 262 LEU A CA 1
ATOM 2050 C C . LEU A 1 262 ? -15.242 34.594 16.234 1 87 262 LEU A C 1
ATOM 2052 O O . LEU A 1 262 ? -15.633 35.438 15.445 1 87 262 LEU A O 1
ATOM 2056 N N . ASP A 1 263 ? -14.148 34.688 16.953 1 85 263 ASP A N 1
ATOM 2057 C CA . ASP A 1 263 ? -13.367 35.906 16.891 1 85 263 ASP A CA 1
ATOM 2058 C C . ASP A 1 263 ? -12.758 36.094 15.508 1 85 263 ASP A C 1
ATOM 2060 O O . ASP A 1 263 ? -12.672 37.25 15.023 1 85 263 ASP A O 1
ATOM 2064 N N . GLU A 1 264 ? -12.344 35.094 15.031 1 84.75 264 GLU A N 1
ATOM 2065 C CA . GLU A 1 264 ? -11.789 35.156 13.68 1 84.75 264 GLU A CA 1
ATOM 2066 C C . GLU A 1 264 ? -12.844 35.594 12.672 1 84.75 264 GLU A C 1
ATOM 2068 O O . GLU A 1 264 ? -12.547 36.375 11.75 1 84.75 264 GLU A O 1
ATOM 2073 N N . ALA A 1 265 ? -14.008 35.094 12.789 1 83.81 265 ALA A N 1
ATOM 2074 C CA . ALA A 1 265 ? -15.094 35.469 11.891 1 83.81 265 ALA A CA 1
ATOM 2075 C C . ALA A 1 265 ? -15.539 36.906 12.133 1 83.81 265 ALA A C 1
ATOM 2077 O O . ALA A 1 265 ? -15.914 37.625 11.195 1 83.81 265 ALA A O 1
ATOM 2078 N N . LEU A 1 266 ? -15.406 37.344 13.391 1 84.44 266 LEU A N 1
ATOM 2079 C CA . LEU A 1 266 ? -15.875 38.656 13.766 1 84.44 266 LEU A CA 1
ATOM 2080 C C . LEU A 1 266 ? -14.906 39.75 13.305 1 84.44 266 LEU A C 1
ATOM 2082 O O . LEU A 1 266 ? -15.281 40.906 13.164 1 84.44 266 LEU A O 1
ATOM 2086 N N . THR A 1 267 ? -13.664 39.344 13.094 1 78.06 267 THR A N 1
ATOM 2087 C CA . THR A 1 267 ? -12.672 40.312 12.633 1 78.06 267 THR A CA 1
ATOM 2088 C C . THR A 1 267 ? -13.086 40.906 11.297 1 78.06 267 THR A C 1
ATOM 2090 O O . THR A 1 267 ? -12.766 42.062 11.008 1 78.06 267 THR A O 1
ATOM 2093 N N . GLU A 1 268 ? -13.844 40.219 10.586 1 76.12 268 GLU A N 1
ATOM 2094 C CA . GLU A 1 268 ? -14.234 40.656 9.25 1 76.12 268 GLU A CA 1
ATOM 2095 C C . GLU A 1 268 ? -15.57 41.406 9.281 1 76.12 268 GLU A C 1
ATOM 2097 O O . GLU A 1 268 ? -15.938 42.062 8.305 1 76.12 268 GLU A O 1
ATOM 2102 N N . PHE A 1 269 ? -16.234 41.281 10.414 1 80 269 PHE A N 1
ATOM 2103 C CA . PHE A 1 269 ? -17.516 41.938 10.562 1 80 269 PHE A CA 1
ATOM 2104 C C . PHE A 1 269 ? -17.531 42.812 11.805 1 80 269 PHE A C 1
ATOM 2106 O O . PHE A 1 269 ? -18.109 42.438 12.828 1 80 269 PHE A O 1
ATOM 2113 N N . PRO A 1 270 ? -17.047 44 11.656 1 78.69 270 PRO A N 1
ATOM 2114 C CA . PRO A 1 270 ? -16.859 44.844 12.828 1 78.69 270 PRO A CA 1
ATOM 2115 C C . PRO A 1 270 ? -18.188 45.25 13.477 1 78.69 270 PRO A C 1
ATOM 2117 O O . PRO A 1 270 ? -18.25 45.438 14.695 1 78.69 270 PRO A O 1
ATOM 2120 N N . LEU A 1 271 ? -19.234 45.438 12.688 1 76.56 271 LEU A N 1
ATOM 2121 C CA . LEU A 1 271 ? -20.516 45.812 13.25 1 76.56 271 LEU A CA 1
ATOM 2122 C C . LEU A 1 271 ? -21.062 44.719 14.172 1 76.56 271 LEU A C 1
ATOM 2124 O O . LEU A 1 271 ? -21.562 45.031 15.25 1 76.56 271 LEU A O 1
ATOM 2128 N N . ILE A 1 272 ? -20.922 43.562 13.727 1 81.69 272 ILE A N 1
ATOM 2129 C CA . ILE A 1 272 ? -21.391 42.438 14.523 1 81.69 272 ILE A CA 1
ATOM 2130 C C . ILE A 1 272 ? -20.484 42.25 15.734 1 81.69 272 ILE A C 1
ATOM 2132 O O . ILE A 1 272 ? -20.938 41.906 16.812 1 81.69 272 ILE A O 1
ATOM 2136 N N . ALA A 1 273 ? -19.234 42.469 15.531 1 84.25 273 ALA A N 1
ATOM 2137 C CA . ALA A 1 273 ? -18.266 42.344 16.625 1 84.25 273 ALA A CA 1
ATOM 2138 C C . ALA A 1 273 ? -18.609 43.312 17.766 1 84.25 273 ALA A C 1
ATOM 2140 O O . ALA A 1 273 ? -18.453 42.969 18.938 1 84.25 273 ALA A O 1
ATOM 2141 N N . LYS A 1 274 ? -19.016 44.469 17.375 1 81.75 274 LYS A N 1
ATOM 2142 C CA . LYS A 1 274 ? -19.406 45.469 18.375 1 81.75 274 LYS A CA 1
ATOM 2143 C C . LYS A 1 274 ? -20.641 45.031 19.156 1 81.75 274 LYS A C 1
ATOM 2145 O O . LYS A 1 274 ? -20.734 45.25 20.359 1 81.75 274 LYS A O 1
ATOM 2150 N N . GLN A 1 275 ? -21.516 44.375 18.5 1 76.81 275 GLN A N 1
ATOM 2151 C CA . GLN A 1 275 ? -22.719 43.875 19.156 1 76.81 275 GLN A CA 1
ATOM 2152 C C . GLN A 1 275 ? -22.375 42.781 20.156 1 76.81 275 GLN A C 1
ATOM 2154 O O . GLN A 1 275 ? -22.953 42.75 21.25 1 76.81 275 GLN A O 1
ATOM 2159 N N . PHE A 1 276 ? -21.484 42 19.797 1 79.75 276 PHE A N 1
ATOM 2160 C CA . PHE A 1 276 ? -21.078 40.938 20.672 1 79.75 276 PHE A CA 1
ATOM 2161 C C . PHE A 1 276 ? -20.312 41.469 21.875 1 79.75 276 PHE A C 1
ATOM 2163 O O . PHE A 1 276 ? -20.453 40.938 23 1 79.75 276 PHE A O 1
ATOM 2170 N N . LYS A 1 277 ? -19.516 42.406 21.594 1 80.25 277 LYS A N 1
ATOM 2171 C CA . LYS A 1 277 ? -18.766 43.031 22.688 1 80.25 277 LYS A CA 1
ATOM 2172 C C . LYS A 1 277 ? -19.688 43.719 23.688 1 80.25 277 LYS A C 1
ATOM 2174 O O . LYS A 1 277 ? -19.469 43.656 24.891 1 80.25 277 LYS A O 1
ATOM 2179 N N . GLU A 1 278 ? -20.688 44.312 23.172 1 77.06 278 GLU A N 1
ATOM 2180 C CA . GLU A 1 278 ? -21.672 44.969 24.031 1 77.06 278 GLU A CA 1
ATOM 2181 C C . GLU A 1 278 ? -22.484 43.969 24.828 1 77.06 278 GLU A C 1
ATOM 2183 O O . GLU A 1 278 ? -22.797 44.188 26 1 77.06 278 GLU A O 1
ATOM 2188 N N . ALA A 1 279 ? -22.75 42.875 24.141 1 74.44 279 ALA A N 1
ATOM 2189 C CA . ALA A 1 279 ? -23.484 41.812 24.828 1 74.44 279 ALA A CA 1
ATOM 2190 C C . ALA A 1 279 ? -22.625 41.188 25.922 1 74.44 279 ALA A C 1
ATOM 2192 O O . ALA A 1 279 ? -23.141 40.812 26.984 1 74.44 279 ALA A O 1
ATOM 2193 N N . ALA A 1 280 ? -21.406 41.062 25.703 1 73.75 280 ALA A N 1
ATOM 2194 C CA . ALA A 1 280 ? -20.484 40.438 26.641 1 73.75 280 ALA A CA 1
ATOM 2195 C C . ALA A 1 280 ? -20.234 41.344 27.859 1 73.75 280 ALA A C 1
ATOM 2197 O O . ALA A 1 280 ? -19.938 40.844 28.953 1 73.75 280 ALA A O 1
ATOM 2198 N N . SER A 1 281 ? -20.375 42.594 27.656 1 74 281 SER A N 1
ATOM 2199 C CA . SER A 1 281 ? -20.125 43.562 28.734 1 74 281 SER A CA 1
ATOM 2200 C C . SER A 1 281 ? -21.359 43.75 29.594 1 74 281 SER A C 1
ATOM 2202 O O . SER A 1 281 ? -21.281 44.312 30.688 1 74 281 SER A O 1
ATOM 2204 N N . ASN A 1 282 ? -22.406 43.25 29.062 1 71.69 282 ASN A N 1
ATOM 2205 C CA . ASN A 1 282 ? -23.641 43.438 29.812 1 71.69 282 ASN A CA 1
ATOM 2206 C C . ASN A 1 282 ? -23.766 42.406 30.922 1 71.69 282 ASN A C 1
ATOM 2208 O O . ASN A 1 282 ? -24.25 41.281 30.688 1 71.69 282 ASN A O 1
ATOM 2212 N N . ARG A 1 283 ? -23.297 42.594 32.094 1 72.69 283 ARG A N 1
ATOM 2213 C CA . ARG A 1 283 ? -23.297 41.719 33.25 1 72.69 283 ARG A CA 1
ATOM 2214 C C . ARG A 1 283 ? -24.719 41.344 33.656 1 72.69 283 ARG A C 1
ATOM 2216 O O . ARG A 1 283 ? -24.953 40.281 34.188 1 72.69 283 ARG A O 1
ATOM 2223 N N . ASP A 1 284 ? -25.656 42.25 33.375 1 64.06 284 ASP A N 1
ATOM 2224 C CA . ASP A 1 284 ? -27.031 41.969 33.719 1 64.06 284 ASP A CA 1
ATOM 2225 C C . ASP A 1 284 ? -27.594 40.812 32.906 1 64.06 284 ASP A C 1
ATOM 2227 O O . ASP A 1 284 ? -28.344 39.969 33.438 1 64.06 284 ASP A O 1
ATOM 2231 N N . HIS A 1 285 ? -27.172 40.719 31.703 1 68.31 285 HIS A N 1
ATOM 2232 C CA . HIS A 1 285 ? -27.609 39.625 30.844 1 68.31 285 HIS A CA 1
ATOM 2233 C C . HIS A 1 285 ? -27.031 38.312 31.328 1 68.31 285 HIS A C 1
ATOM 2235 O O . HIS A 1 285 ? -27.703 37.281 31.281 1 68.31 285 HIS A O 1
ATOM 2241 N N . LEU A 1 286 ? -25.922 38.375 31.781 1 68.38 286 LEU A N 1
ATOM 2242 C CA . LEU A 1 286 ? -25.297 37.156 32.344 1 68.38 286 LEU A CA 1
ATOM 2243 C C . LEU A 1 286 ? -26.094 36.656 33.531 1 68.38 286 LEU A C 1
ATOM 2245 O O . LEU A 1 286 ? -26.359 35.438 33.656 1 68.38 286 LEU A O 1
ATOM 2249 N N . LEU A 1 287 ? -26.422 37.562 34.438 1 68 287 LEU A N 1
ATOM 2250 C CA . LEU A 1 287 ? -27.172 37.219 35.625 1 68 287 LEU A CA 1
ATOM 2251 C C . LEU A 1 287 ? -28.547 36.656 35.25 1 68 287 LEU A C 1
ATOM 2253 O O . LEU A 1 287 ? -29.047 35.75 35.906 1 68 287 LEU A O 1
ATOM 2257 N N . GLU A 1 288 ? -29.078 37.156 34.25 1 65.5 288 GLU A N 1
ATOM 2258 C CA . GLU A 1 288 ? -30.375 36.688 33.781 1 65.5 288 GLU A CA 1
ATOM 2259 C C . GLU A 1 288 ? -30.281 35.25 33.25 1 65.5 288 GLU A C 1
ATOM 2261 O O . GLU A 1 288 ? -31.156 34.438 33.531 1 65.5 288 GLU A O 1
ATOM 2266 N N . LEU A 1 289 ? -29.234 35.031 32.594 1 68.19 289 LEU A N 1
ATOM 2267 C CA . LEU A 1 289 ? -29.062 33.719 32 1 68.19 289 LEU A CA 1
ATOM 2268 C C . LEU A 1 289 ? -28.766 32.688 33.094 1 68.19 289 LEU A C 1
ATOM 2270 O O . LEU A 1 289 ? -29.266 31.562 33.031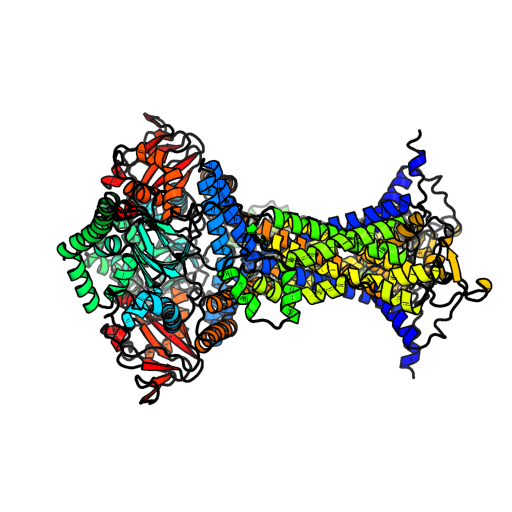 1 68.19 289 LEU A O 1
ATOM 2274 N N . LYS A 1 290 ? -27.984 33.125 34.094 1 68.81 290 LYS A N 1
ATOM 2275 C CA . LYS A 1 290 ? -27.688 32.25 35.219 1 68.81 290 LYS A CA 1
ATOM 2276 C C . LYS A 1 290 ? -28.938 32 36.062 1 68.81 290 LYS A C 1
ATOM 2278 O O . LYS A 1 290 ? -29.156 30.875 36.531 1 68.81 290 LYS A O 1
ATOM 2283 N N . SER A 1 291 ? -29.656 33.094 36.25 1 61.31 291 SER A N 1
ATOM 2284 C CA . SER A 1 291 ? -30.859 33 37.031 1 61.31 291 SER A CA 1
ATOM 2285 C C . SER A 1 291 ? -31.922 32.156 36.344 1 61.31 291 SER A C 1
ATOM 2287 O O . SER A 1 291 ? -32.688 31.422 37 1 61.31 291 SER A O 1
ATOM 2289 N N . ALA A 1 292 ? -32 32.219 35.062 1 59.72 292 ALA A N 1
ATOM 2290 C CA . ALA A 1 292 ? -32.938 31.422 34.281 1 59.72 292 ALA A CA 1
ATOM 2291 C C . ALA A 1 292 ? -32.625 29.938 34.375 1 59.72 292 ALA A C 1
ATOM 2293 O O . ALA A 1 292 ? -33.531 29.109 34.469 1 59.72 292 ALA A O 1
ATOM 2294 N N . SER A 1 293 ? -31.391 29.734 34.406 1 60.06 293 SER A N 1
ATOM 2295 C CA . SER A 1 293 ? -30.953 28.344 34.562 1 60.06 293 SER A CA 1
ATOM 2296 C C . SER A 1 293 ? -31.25 27.828 35.969 1 60.06 293 SER A C 1
ATOM 2298 O O . SER A 1 293 ? -31.672 26.688 36.125 1 60.06 293 SER A O 1
ATOM 2300 N N . GLN A 1 294 ? -31 28.75 37.031 1 57.5 294 GLN A N 1
ATOM 2301 C CA . GLN A 1 294 ? -31.266 28.422 38.438 1 57.5 294 GLN A CA 1
ATOM 2302 C C . GLN A 1 294 ? -32.75 28.359 38.719 1 57.5 294 GLN A C 1
ATOM 2304 O O . GLN A 1 294 ? -33.219 27.531 39.5 1 57.5 294 GLN A O 1
ATOM 2309 N N . ARG A 1 295 ? -33.531 29.312 38.25 1 52.88 295 ARG A N 1
ATOM 2310 C CA . ARG A 1 295 ? -34.969 29.344 38.438 1 52.88 295 ARG A CA 1
ATOM 2311 C C . ARG A 1 295 ? -35.625 28.094 37.844 1 52.88 295 ARG A C 1
ATOM 2313 O O . ARG A 1 295 ? -36.562 27.547 38.438 1 52.88 295 ARG A O 1
ATOM 2320 N N . GLN A 1 296 ? -35.094 27.844 36.75 1 52.34 296 GLN A N 1
ATOM 2321 C CA . GLN A 1 296 ? -35.625 26.609 36.188 1 52.34 296 GLN A CA 1
ATOM 2322 C C . GLN A 1 296 ? -35.375 25.422 37.094 1 52.34 296 GLN A C 1
ATOM 2324 O O . GLN A 1 296 ? -36.219 24.531 37.219 1 52.34 296 GLN A O 1
ATOM 2329 N N . GLU A 1 297 ? -34.312 25.578 37.906 1 54.19 297 GLU A N 1
ATOM 2330 C CA . GLU A 1 297 ? -34 24.578 38.938 1 54.19 297 GLU A CA 1
ATOM 2331 C C . GLU A 1 297 ? -34.906 24.719 40.156 1 54.19 297 GLU A C 1
ATOM 2333 O O . GLU A 1 297 ? -35.375 23.719 40.719 1 54.19 297 GLU A O 1
ATOM 2338 N N . ASP A 1 298 ? -35.094 25.984 40.781 1 52.44 298 ASP A N 1
ATOM 2339 C CA . ASP A 1 298 ? -35.906 26.25 41.938 1 52.44 298 ASP A CA 1
ATOM 2340 C C . ASP A 1 298 ? -37.375 25.969 41.656 1 52.44 298 ASP A C 1
ATOM 2342 O O . ASP A 1 298 ? -38.094 25.453 42.531 1 52.44 298 ASP A O 1
ATOM 2346 N N . LEU A 1 299 ? -37.969 26.516 40.719 1 46.34 299 LEU A N 1
ATOM 2347 C CA . LEU A 1 299 ? -39.375 26.281 40.375 1 46.34 299 LEU A CA 1
ATOM 2348 C C . LEU A 1 299 ? -39.688 24.781 40.312 1 46.34 299 LEU A C 1
ATOM 2350 O O . LEU A 1 299 ? -40.75 24.344 40.719 1 46.34 299 LEU A O 1
ATOM 2354 N N . GLU A 1 300 ? -38.75 24.062 40.031 1 46.84 300 GLU A N 1
ATOM 2355 C CA . GLU A 1 300 ? -38.906 22.625 39.906 1 46.84 300 GLU A CA 1
ATOM 2356 C C . GLU A 1 300 ? -38.781 21.922 41.25 1 46.84 300 GLU A C 1
ATOM 2358 O O . GLU A 1 300 ? -39.469 20.906 41.469 1 46.84 300 GLU A O 1
ATOM 2363 N N . GLU A 1 301 ? -38.094 22.562 42.281 1 47.72 301 GLU A N 1
ATOM 2364 C CA . GLU A 1 301 ? -38.062 22.062 43.656 1 47.72 301 GLU A CA 1
ATOM 2365 C C . GLU A 1 301 ? -39.375 22.375 44.375 1 47.72 301 GLU A C 1
ATOM 2367 O O . GLU A 1 301 ? -39.875 21.562 45.156 1 47.72 301 GLU A O 1
ATOM 2372 N N . ILE A 1 302 ? -40 23.516 44.344 1 43.31 302 ILE A N 1
ATOM 2373 C CA . ILE A 1 302 ? -41.25 23.859 44.969 1 43.31 302 ILE A CA 1
ATOM 2374 C C . ILE A 1 302 ? -42.375 22.984 44.406 1 43.31 302 ILE A C 1
ATOM 2376 O O . ILE A 1 302 ? -43.344 22.672 45.094 1 43.31 302 ILE A O 1
ATOM 2380 N N . ALA A 1 303 ? -42.531 22.766 43.188 1 39.81 303 ALA A N 1
ATOM 2381 C CA . ALA A 1 303 ? -43.594 21.922 42.656 1 39.81 303 ALA A CA 1
ATOM 2382 C C . ALA A 1 303 ? -43.531 20.516 43.25 1 39.81 303 ALA A C 1
ATOM 2384 O O . ALA A 1 303 ? -44.438 19.703 43.062 1 39.81 303 ALA A O 1
ATOM 2385 N N . ASP A 1 304 ? -42.5 20.125 43.938 1 38.91 304 ASP A N 1
ATOM 2386 C CA . ASP A 1 304 ? -42.469 18.828 44.562 1 38.91 304 ASP A CA 1
ATOM 2387 C C . ASP A 1 304 ? -43.344 18.828 45.844 1 38.91 304 ASP A C 1
ATOM 2389 O O . ASP A 1 304 ? -43.469 17.797 46.5 1 38.91 304 ASP A O 1
ATOM 2393 N N . THR A 1 305 ? -43.562 19.844 46.562 1 35.19 305 THR A N 1
ATOM 2394 C CA . THR A 1 305 ? -44.281 19.562 47.812 1 35.19 305 THR A CA 1
ATOM 2395 C C . THR A 1 305 ? -45.719 19.094 47.5 1 35.19 305 THR A C 1
ATOM 2397 O O . THR A 1 305 ? -46.219 18.188 48.188 1 35.19 305 THR A O 1
ATOM 2400 N N . GLU A 1 306 ? -46.781 19.922 47.281 1 35.06 306 GLU A N 1
ATOM 2401 C CA . GLU A 1 306 ? -48.125 19.406 47.406 1 35.06 306 GLU A CA 1
ATOM 2402 C C . GLU A 1 306 ? -48.375 18.266 46.406 1 35.06 306 GLU A C 1
ATOM 2404 O O . GLU A 1 306 ? -48.812 17.188 46.812 1 35.06 306 GLU A O 1
ATOM 2409 N N . GLU A 1 307 ? -49.531 18.297 45.375 1 34.59 307 GLU A N 1
ATOM 2410 C CA . GLU A 1 307 ? -50.094 17.281 44.5 1 34.59 307 GLU A CA 1
ATOM 2411 C C . GLU A 1 307 ? -49.031 16.781 43.5 1 34.59 307 GLU A C 1
ATOM 2413 O O . GLU A 1 307 ? -49.062 17.156 42.312 1 34.59 307 GLU A O 1
ATOM 2418 N N . LEU A 1 308 ? -47.844 16.781 43.719 1 32.06 308 LEU A N 1
ATOM 2419 C CA . LEU A 1 308 ? -46.75 16.297 42.875 1 32.06 308 LEU A CA 1
ATOM 2420 C C . LEU A 1 308 ? -47 14.852 42.438 1 32.06 308 LEU A C 1
ATOM 2422 O O . LEU A 1 308 ? -46.531 13.93 43.125 1 32.06 308 LEU A O 1
ATOM 2426 N N . GLU A 1 309 ? -48.188 14.25 42.438 1 30.81 309 GLU A N 1
ATOM 2427 C CA . GLU A 1 309 ? -48.406 12.914 41.875 1 30.81 309 GLU A CA 1
ATOM 2428 C C . GLU A 1 309 ? -47.531 12.688 40.656 1 30.81 309 GLU A C 1
ATOM 2430 O O . GLU A 1 309 ? -46.812 11.688 40.562 1 30.81 309 GLU A O 1
ATOM 2435 N N . ALA A 1 310 ? -48.281 12.602 39.344 1 32.03 310 ALA A N 1
ATOM 2436 C CA . ALA A 1 310 ? -47.969 12.023 38.031 1 32.03 310 ALA A CA 1
ATOM 2437 C C . ALA A 1 310 ? -46.812 12.773 37.375 1 32.03 310 ALA A C 1
ATOM 2439 O O . ALA A 1 310 ? -47.031 13.438 36.344 1 32.03 310 ALA A O 1
ATOM 2440 N N . ASP A 1 311 ? -46.156 13.539 37.938 1 31.88 311 ASP A N 1
ATOM 2441 C CA . ASP A 1 311 ? -45.219 14.43 37.281 1 31.88 311 ASP A CA 1
ATOM 2442 C C . ASP A 1 311 ? -44.188 13.648 36.469 1 31.88 311 ASP A C 1
ATOM 2444 O O . ASP A 1 311 ? -43.625 12.648 36.938 1 31.88 311 ASP A O 1
ATOM 2448 N N . ARG A 1 312 ? -44.156 13.789 35.219 1 34.56 312 ARG A N 1
ATOM 2449 C CA . ARG A 1 312 ? -43.5 13.32 34 1 34.56 312 ARG A CA 1
ATOM 2450 C C . ARG A 1 312 ? -41.969 13.453 34.125 1 34.56 312 ARG A C 1
ATOM 2452 O O . ARG A 1 312 ? -41.312 13.859 33.188 1 34.56 312 ARG A O 1
ATOM 2459 N N . SER A 1 313 ? -41.375 13.836 35.219 1 36.09 313 SER A N 1
ATOM 2460 C CA . SER A 1 313 ? -39.906 13.781 35.156 1 36.09 313 SER A CA 1
ATOM 2461 C C . SER A 1 313 ? -39.438 12.383 34.812 1 36.09 313 SER A C 1
ATOM 2463 O O . SER A 1 313 ? -39.781 11.406 35.469 1 36.09 313 SER A O 1
ATOM 2465 N N . VAL A 1 314 ? -39.531 12.078 33.625 1 41.75 314 VAL A N 1
ATOM 2466 C CA . VAL A 1 314 ? -39 10.836 33.031 1 41.75 314 VAL A CA 1
ATOM 2467 C C . VAL A 1 314 ? -37.656 10.508 33.625 1 41.75 314 VAL A C 1
ATOM 2469 O O . VAL A 1 314 ? -36.781 11.391 33.75 1 41.75 314 VAL A O 1
ATOM 2472 N N . GLU A 1 315 ? -37.438 9.703 34.688 1 41.81 315 GLU A N 1
ATOM 2473 C CA . GLU A 1 315 ? -36.188 9.055 35.125 1 41.81 315 GLU A CA 1
ATOM 2474 C C . GLU A 1 315 ? -35.156 9.086 34 1 41.81 315 GLU A C 1
ATOM 2476 O O . GLU A 1 315 ? -35.5 8.961 32.844 1 41.81 315 GLU A O 1
ATOM 2481 N N . ALA A 1 316 ? -34.062 9.859 34.281 1 46.56 316 ALA A N 1
ATOM 2482 C CA . ALA A 1 316 ? -32.938 9.82 33.344 1 46.56 316 ALA A CA 1
ATOM 2483 C C . ALA A 1 316 ? -32.844 8.461 32.688 1 46.56 316 ALA A C 1
ATOM 2485 O O . ALA A 1 316 ? -32.938 7.418 33.312 1 46.56 316 ALA A O 1
ATOM 2486 N N . THR A 1 317 ? -33.406 8.266 31.609 1 45.19 317 THR A N 1
ATOM 2487 C CA . THR A 1 317 ? -33.344 7.027 30.844 1 45.19 317 THR A CA 1
ATOM 2488 C C . THR A 1 317 ? -31.984 6.348 31 1 45.19 317 THR A C 1
ATOM 2490 O O . THR A 1 317 ? -30.953 6.977 30.797 1 45.19 317 THR A O 1
ATOM 2493 N N . SER A 1 318 ? -31.766 5.566 32.062 1 44.91 318 SER A N 1
ATOM 2494 C CA . SER A 1 318 ? -30.578 4.73 32.219 1 44.91 318 SER A CA 1
ATOM 2495 C C . SER A 1 318 ? -30.078 4.223 30.859 1 44.91 318 SER A C 1
ATOM 2497 O O . SER A 1 318 ? -30.781 3.48 30.172 1 44.91 318 SER A O 1
ATOM 2499 N N . HIS A 1 319 ? -29.641 5.023 30.031 1 47.38 319 HIS A N 1
ATOM 2500 C CA . HIS A 1 319 ? -29.234 4.664 28.688 1 47.38 319 HIS A CA 1
ATOM 2501 C C . HIS A 1 319 ? -28.141 3.604 28.703 1 47.38 319 HIS A C 1
ATOM 2503 O O . HIS A 1 319 ? -27.031 3.844 28.234 1 47.38 319 HIS A O 1
ATOM 2509 N N . ARG A 1 320 ? -28.094 2.922 29.938 1 43.94 320 ARG A N 1
ATOM 2510 C CA . ARG A 1 320 ? -27.234 1.758 29.781 1 43.94 320 ARG A CA 1
ATOM 2511 C C . ARG A 1 320 ? -27.625 0.939 28.562 1 43.94 320 ARG A C 1
ATOM 2513 O O . ARG A 1 320 ? -28.797 0.903 28.172 1 43.94 320 ARG A O 1
ATOM 2520 N N . LYS A 1 321 ? -26.766 0.513 27.734 1 48.81 321 LYS A N 1
ATOM 2521 C CA . LYS A 1 321 ? -27 -0.496 26.719 1 48.81 321 LYS A CA 1
ATOM 2522 C C . LYS A 1 321 ? -28.047 -1.505 27.156 1 48.81 321 LYS A C 1
ATOM 2524 O O . LYS A 1 321 ? -27.797 -2.307 28.062 1 48.81 321 LYS A O 1
ATOM 2529 N N . THR A 1 322 ? -29.219 -1.061 27.438 1 48.03 322 THR A N 1
ATOM 2530 C CA . THR A 1 322 ? -30.203 -2.064 27.859 1 48.03 322 THR A CA 1
ATOM 2531 C C . THR A 1 322 ? -30.156 -3.271 26.922 1 48.03 322 THR A C 1
ATOM 2533 O O . THR A 1 322 ? -30.25 -3.123 25.703 1 48.03 322 THR A O 1
ATOM 2536 N N . ASP A 1 323 ? -29.531 -4.215 27.312 1 53.34 323 ASP A N 1
ATOM 2537 C CA . ASP A 1 323 ? -29.531 -5.559 26.75 1 53.34 323 ASP A CA 1
ATOM 2538 C C . ASP A 1 323 ? -30.953 -6.004 26.406 1 53.34 323 ASP A C 1
ATOM 2540 O O . ASP A 1 323 ? -31.312 -7.16 26.625 1 53.34 323 ASP A O 1
ATOM 2544 N N . THR A 1 324 ? -31.828 -5.027 26.125 1 63.22 324 THR A N 1
ATOM 2545 C CA . THR A 1 324 ? -33.156 -5.531 25.797 1 63.22 324 THR A CA 1
ATOM 2546 C C . THR A 1 324 ? -33.188 -6.113 24.391 1 63.22 324 THR A C 1
ATOM 2548 O O . THR A 1 324 ? -32.938 -5.402 23.422 1 63.22 324 THR A O 1
ATOM 2551 N N . SER A 1 325 ? -33.219 -7.387 24.359 1 76.25 325 SER A N 1
ATOM 2552 C CA . SER A 1 325 ? -33.25 -8.156 23.125 1 76.25 325 SER A CA 1
ATOM 2553 C C . SER A 1 325 ? -34.656 -8.156 22.5 1 76.25 325 SER A C 1
ATOM 2555 O O . SER A 1 325 ? -34.781 -8.281 21.281 1 76.25 325 SER A O 1
ATOM 2557 N N . VAL A 1 326 ? -35.812 -7.824 23.438 1 83.81 326 VAL A N 1
ATOM 2558 C CA . VAL A 1 326 ? -37.188 -7.953 22.922 1 83.81 326 VAL A CA 1
ATOM 2559 C C . VAL A 1 326 ? -38.031 -6.797 23.438 1 83.81 326 VAL A C 1
ATOM 2561 O O . VAL A 1 326 ? -37.938 -6.406 24.594 1 83.81 326 VAL A O 1
ATOM 2564 N N . LYS A 1 327 ? -38.656 -6.152 22.547 1 84.69 327 LYS A N 1
ATOM 2565 C CA . LYS A 1 327 ? -39.688 -5.164 22.906 1 84.69 327 LYS A CA 1
ATOM 2566 C C . LYS A 1 327 ? -41.062 -5.773 22.875 1 84.69 327 LYS A C 1
ATOM 2568 O O . LYS A 1 327 ? -41.469 -6.359 21.875 1 84.69 327 LYS A O 1
ATOM 2573 N N . VAL A 1 328 ? -41.75 -5.66 23.922 1 86 328 VAL A N 1
ATOM 2574 C CA . VAL A 1 328 ? -43.094 -6.25 24.031 1 86 328 VAL A CA 1
ATOM 2575 C C . VAL A 1 328 ? -44.156 -5.152 23.953 1 86 328 VAL A C 1
ATOM 2577 O O . VAL A 1 328 ? -44.031 -4.129 24.641 1 86 328 VAL A O 1
ATOM 2580 N N . PHE A 1 329 ? -45 -5.324 23 1 86.06 329 PHE A N 1
ATOM 2581 C CA . PHE A 1 329 ? -46.094 -4.383 22.859 1 86.06 329 PHE A CA 1
ATOM 2582 C C . PHE A 1 329 ? -47.344 -4.875 23.609 1 86.06 329 PHE A C 1
ATOM 2584 O O . PHE A 1 329 ? -47.594 -6.078 23.688 1 86.06 329 PHE A O 1
ATOM 2591 N N . ASN A 1 330 ? -48.031 -3.934 24.219 1 83.44 330 ASN A N 1
ATOM 2592 C CA . ASN A 1 330 ? -49.344 -4.266 24.812 1 83.44 330 ASN A CA 1
ATOM 2593 C C . ASN A 1 330 ? -50.406 -4.445 23.734 1 83.44 330 ASN A C 1
ATOM 2595 O O . ASN A 1 330 ? -50.719 -3.498 23.016 1 83.44 330 ASN A O 1
ATOM 2599 N N . LYS A 1 331 ? -51 -5.641 23.625 1 82.81 331 LYS A N 1
ATOM 2600 C CA . LYS A 1 331 ? -51.938 -6.047 22.594 1 82.81 331 LYS A CA 1
ATOM 2601 C C . LYS A 1 331 ? -53.25 -5.23 22.656 1 82.81 331 LYS A C 1
ATOM 2603 O O . LYS A 1 331 ? -53.969 -5.109 21.672 1 82.81 331 LYS A O 1
ATOM 2608 N N . TYR A 1 332 ? -53.438 -4.594 23.828 1 81.38 332 TYR A N 1
ATOM 2609 C CA . TYR A 1 332 ? -54.719 -3.92 24 1 81.38 332 TYR A CA 1
ATOM 2610 C C . TYR A 1 332 ? -54.594 -2.41 23.875 1 81.38 332 TYR A C 1
ATOM 2612 O O . TYR A 1 332 ? -55.562 -1.672 23.922 1 81.38 332 TYR A O 1
ATOM 2620 N N . SER A 1 333 ? -53.406 -2.07 23.594 1 82.25 333 SER A N 1
ATOM 2621 C CA . SER A 1 333 ? -53.188 -0.63 23.484 1 82.25 333 SER A CA 1
ATOM 2622 C C . SER A 1 333 ? -53.625 -0.111 22.125 1 82.25 333 SER A C 1
ATOM 2624 O O . SER A 1 333 ? -53.594 -0.847 21.141 1 82.25 333 SER A O 1
ATOM 2626 N N . ASP A 1 334 ? -54.062 1.109 22 1 81.19 334 ASP A N 1
ATOM 2627 C CA . ASP A 1 334 ? -54.531 1.73 20.766 1 81.19 334 ASP A CA 1
ATOM 2628 C C . ASP A 1 334 ? -53.344 1.901 19.781 1 81.19 334 ASP A C 1
ATOM 2630 O O . ASP A 1 334 ? -53.531 1.778 18.562 1 81.19 334 ASP A O 1
ATOM 2634 N N . ASP A 1 335 ? -52.25 2.156 20.359 1 80.62 335 ASP A N 1
ATOM 2635 C CA . ASP A 1 335 ? -51.062 2.352 19.484 1 80.62 335 ASP A CA 1
ATOM 2636 C C . ASP A 1 335 ? -50.75 1.076 18.719 1 80.62 335 ASP A C 1
ATOM 2638 O O . ASP A 1 335 ? -50.219 1.136 17.609 1 80.62 335 ASP A O 1
ATOM 2642 N N . TYR A 1 336 ? -51.031 -0.026 19.312 1 84.44 336 TYR A N 1
ATOM 2643 C CA . TYR A 1 336 ? -50.75 -1.321 18.703 1 84.44 336 TYR A CA 1
ATOM 2644 C C . TYR A 1 336 ? -51.844 -1.691 17.688 1 84.44 336 TYR A C 1
ATOM 2646 O O . TYR A 1 336 ? -51.562 -2.205 16.609 1 84.44 336 TYR A O 1
ATOM 2654 N N . LEU A 1 337 ? -53.094 -1.37 17.875 1 83.69 337 LEU A N 1
ATOM 2655 C CA . LEU A 1 337 ? -54.25 -1.864 17.094 1 83.69 337 LEU A CA 1
ATOM 2656 C C . LEU A 1 337 ? -54.531 -0.944 15.914 1 83.69 337 LEU A C 1
ATOM 2658 O O . LEU A 1 337 ? -55.062 -1.386 14.891 1 83.69 337 LEU A O 1
ATOM 2662 N N . GLU A 1 338 ? -54.125 0.215 15.977 1 85.19 338 GLU A N 1
ATOM 2663 C CA . GLU A 1 338 ? -54.5 1.204 14.969 1 85.19 338 GLU A CA 1
ATOM 2664 C C . GLU A 1 338 ? -53.906 0.843 13.602 1 85.19 338 GLU A C 1
ATOM 2666 O O . GLU A 1 338 ? -54.625 0.87 12.594 1 85.19 338 GLU A O 1
ATOM 2671 N N . PRO A 1 339 ? -52.719 0.477 13.5 1 85.88 339 PRO A N 1
ATOM 2672 C CA . PRO A 1 339 ? -52.156 0.178 12.18 1 85.88 339 PRO A CA 1
ATOM 2673 C C . PRO A 1 339 ? -52.75 -1.074 11.555 1 85.88 339 PRO A C 1
ATOM 2675 O O . PRO A 1 339 ? -52.75 -1.223 10.328 1 85.88 339 PRO A O 1
ATOM 2678 N N . PHE A 1 340 ? -53.25 -1.963 12.273 1 82.94 340 PHE A N 1
ATOM 2679 C CA . PHE A 1 340 ? -53.875 -3.188 11.773 1 82.94 340 PHE A CA 1
ATOM 2680 C C . PHE A 1 340 ? -55.188 -2.885 11.062 1 82.94 340 PHE A C 1
ATOM 2682 O O . PHE A 1 340 ? -55.594 -3.598 10.133 1 82.94 340 PHE A O 1
ATOM 2689 N N . LYS A 1 341 ? -55.812 -1.807 11.461 1 79.56 341 LYS A N 1
ATOM 2690 C CA . LYS A 1 341 ? -57.125 -1.466 10.945 1 79.56 341 LYS A CA 1
ATOM 2691 C C . LYS A 1 341 ? -57.031 -0.892 9.539 1 79.56 341 LYS A C 1
ATOM 2693 O O . LYS A 1 341 ? -58.031 -0.923 8.789 1 79.56 341 LYS A O 1
ATOM 2698 N N . LYS A 1 342 ? -55.875 -0.449 9.125 1 80.5 342 LYS A N 1
ATOM 2699 C CA . LYS A 1 342 ? -55.719 0.187 7.82 1 80.5 342 LYS A CA 1
ATOM 2700 C C . LYS A 1 342 ? -55.656 -0.854 6.707 1 80.5 342 LYS A C 1
ATOM 2702 O O . LYS A 1 342 ? -55.812 -0.524 5.531 1 80.5 342 LYS A O 1
ATOM 2707 N N . PHE A 1 343 ? -55.5 -2.156 6.992 1 83.62 343 PHE A N 1
ATOM 2708 C CA . PHE A 1 343 ? -55.312 -3.189 5.98 1 83.62 343 PHE A CA 1
ATOM 2709 C C . PHE A 1 343 ? -56.625 -3.936 5.723 1 83.62 343 PHE A C 1
ATOM 2711 O O . PHE A 1 343 ? -57.562 -3.84 6.508 1 83.62 343 PHE A O 1
ATOM 2718 N N . SER A 1 344 ? -56.688 -4.641 4.508 1 78.69 344 SER A N 1
ATOM 2719 C CA . SER A 1 344 ? -57.875 -5.422 4.105 1 78.69 344 SER A CA 1
ATOM 2720 C C . SER A 1 344 ? -58.125 -6.57 5.074 1 78.69 344 SER A C 1
ATOM 2722 O O . SER A 1 344 ? -57.219 -6.965 5.828 1 78.69 344 SER A O 1
ATOM 2724 N N . PRO A 1 345 ? -59.344 -7.066 5.152 1 76.88 345 PRO A N 1
ATOM 2725 C CA . PRO A 1 345 ? -59.688 -8.125 6.105 1 76.88 345 PRO A CA 1
ATOM 2726 C C . PRO A 1 345 ? -58.844 -9.391 5.906 1 76.88 345 PRO A C 1
ATOM 2728 O O . PRO A 1 345 ? -58.469 -10.055 6.879 1 76.88 345 PRO A O 1
ATOM 2731 N N . VAL A 1 346 ? -58.375 -9.711 4.723 1 73.69 346 VAL A N 1
ATOM 2732 C CA . VAL A 1 346 ? -57.594 -10.906 4.488 1 73.69 346 VAL A CA 1
ATOM 2733 C C . VAL A 1 346 ? -56.188 -10.695 5.051 1 73.69 346 VAL A C 1
ATOM 2735 O O . VAL A 1 346 ? -55.625 -11.594 5.691 1 73.69 346 VAL A O 1
ATOM 2738 N N . THR A 1 347 ? -55.719 -9.547 4.812 1 76.75 347 THR A N 1
ATOM 2739 C CA . THR A 1 347 ? -54.375 -9.242 5.324 1 76.75 347 THR A CA 1
ATOM 2740 C C . THR A 1 347 ? -54.375 -9.164 6.848 1 76.75 347 THR A C 1
ATOM 2742 O O . THR A 1 347 ? -53.406 -9.523 7.5 1 76.75 347 THR A O 1
ATOM 2745 N N . ARG A 1 348 ? -55.531 -8.82 7.348 1 78.88 348 ARG A N 1
ATOM 2746 C CA . ARG A 1 348 ? -55.688 -8.711 8.797 1 78.88 348 ARG A CA 1
ATOM 2747 C C . ARG A 1 348 ? -55.625 -10.086 9.453 1 78.88 348 ARG A C 1
ATOM 2749 O O . ARG A 1 348 ? -55.094 -10.227 10.562 1 78.88 348 ARG A O 1
ATOM 2756 N N . LEU A 1 349 ? -56.188 -11.055 8.75 1 75.62 349 LEU A N 1
ATOM 2757 C CA . LEU A 1 349 ? -56.156 -12.414 9.273 1 75.62 349 LEU A CA 1
ATOM 2758 C C . LEU A 1 349 ? -54.688 -12.906 9.375 1 75.62 349 LEU A C 1
ATOM 2760 O O . LEU A 1 349 ? -54.312 -13.539 10.367 1 75.62 349 LEU A O 1
ATOM 2764 N N . PHE A 1 350 ? -53.906 -12.57 8.43 1 76.62 350 PHE A N 1
ATOM 2765 C CA . PHE A 1 350 ? -52.5 -12.977 8.438 1 76.62 350 PHE A CA 1
ATOM 2766 C C . PHE A 1 350 ? -51.719 -12.188 9.484 1 76.62 350 PHE A C 1
ATOM 2768 O O . PHE A 1 350 ? -50.781 -12.719 10.102 1 76.62 350 PHE A O 1
ATOM 2775 N N . LEU A 1 351 ? -52.188 -11.078 9.672 1 74 351 LEU A N 1
ATOM 2776 C CA . LEU A 1 351 ? -51.5 -10.211 10.625 1 74 351 LEU A CA 1
ATOM 2777 C C . LEU A 1 351 ? -51.781 -10.641 12.055 1 74 351 LEU A C 1
ATOM 2779 O O . LEU A 1 351 ? -51.031 -10.328 12.969 1 74 351 LEU A O 1
ATOM 2783 N N . LYS A 1 352 ? -52.906 -11.398 12.18 1 77.31 352 LYS A N 1
ATOM 2784 C CA . LYS A 1 352 ? -53.219 -11.906 13.516 1 77.31 352 LYS A CA 1
ATOM 2785 C C . LYS A 1 352 ? -52.219 -12.984 13.938 1 77.31 352 LYS A C 1
ATOM 2787 O O . LYS A 1 352 ? -52.094 -13.281 15.125 1 77.31 352 LYS A O 1
ATOM 2792 N N . LEU A 1 353 ? -51.5 -13.422 12.938 1 82.31 353 LEU A N 1
ATOM 2793 C CA . LEU A 1 353 ? -50.5 -14.445 13.234 1 82.31 353 LEU A CA 1
ATOM 2794 C C . LEU A 1 353 ? -49.219 -13.82 13.773 1 82.31 353 LEU A C 1
ATOM 2796 O O . LEU A 1 353 ? -48.375 -14.516 14.32 1 82.31 353 LEU A O 1
ATOM 2800 N N . LEU A 1 354 ? -49.219 -12.594 13.734 1 86.5 354 LEU A N 1
ATOM 2801 C CA . LEU A 1 354 ? -48 -11.906 14.195 1 86.5 354 LEU A CA 1
ATOM 2802 C C . LEU A 1 354 ? -47.969 -11.805 15.711 1 86.5 354 LEU A C 1
ATOM 2804 O O . LEU A 1 354 ? -49.031 -11.656 16.344 1 86.5 354 LEU A O 1
ATOM 2808 N N . MET A 1 355 ? -46.812 -12.062 16.297 1 85.5 355 MET A N 1
ATOM 2809 C CA . MET A 1 355 ? -46.625 -11.938 17.75 1 85.5 355 MET A CA 1
ATOM 2810 C C . MET A 1 355 ? -46.469 -10.477 18.141 1 85.5 355 MET A C 1
ATOM 2812 O O . MET A 1 355 ? -46.094 -9.633 17.328 1 85.5 355 MET A O 1
ATOM 2816 N N . SER A 1 356 ? -46.781 -10.156 19.406 1 86.12 356 SER A N 1
ATOM 2817 C CA . SER A 1 356 ? -46.656 -8.797 19.938 1 86.12 356 SER A CA 1
ATOM 2818 C C . SER A 1 356 ? -45.219 -8.531 20.453 1 86.12 356 SER A C 1
ATOM 2820 O O . SER A 1 356 ? -45.031 -7.613 21.234 1 86.12 356 SER A O 1
ATOM 2822 N N . ARG A 1 357 ? -44.375 -9.477 20.031 1 88.56 357 ARG A N 1
ATOM 2823 C CA . ARG A 1 357 ? -43 -9.305 20.438 1 88.56 357 ARG A CA 1
ATOM 2824 C C . ARG A 1 357 ? -42.094 -9 19.234 1 88.56 357 ARG A C 1
ATOM 2826 O O . ARG A 1 357 ? -42.312 -9.547 18.156 1 88.56 357 ARG A O 1
ATOM 2833 N N . VAL A 1 358 ? -41.281 -8.016 19.375 1 90.5 358 VAL A N 1
ATOM 2834 C CA . VAL A 1 358 ? -40.344 -7.648 18.312 1 90.5 358 VAL A CA 1
ATOM 2835 C C . VAL A 1 358 ? -38.906 -7.777 18.797 1 90.5 358 VAL A C 1
ATOM 2837 O O . VAL A 1 358 ? -38.594 -7.43 19.938 1 90.5 358 VAL A O 1
ATOM 2840 N N . PHE A 1 359 ? -38.125 -8.336 17.906 1 90.75 359 PHE A N 1
ATOM 2841 C CA . PHE A 1 359 ? -36.719 -8.547 18.234 1 90.75 359 PHE A CA 1
ATOM 2842 C C . PHE A 1 359 ? -35.875 -7.355 17.797 1 90.75 359 PHE A C 1
ATOM 2844 O O . PHE A 1 359 ? -35.969 -6.914 16.641 1 90.75 359 PHE A O 1
ATOM 2851 N N . LEU A 1 360 ? -35.031 -6.945 18.672 1 88.44 360 LEU A N 1
ATOM 2852 C CA . LEU A 1 360 ? -34.125 -5.859 18.375 1 88.44 360 LEU A CA 1
ATOM 2853 C C . LEU A 1 360 ? -32.812 -6.402 17.797 1 88.44 360 LEU A C 1
ATOM 2855 O O . LEU A 1 360 ? -32.312 -7.434 18.25 1 88.44 360 LEU A O 1
ATOM 2859 N N . PRO A 1 361 ? -32.281 -5.766 16.781 1 84.62 361 PRO A N 1
ATOM 2860 C CA . PRO A 1 361 ? -31.047 -6.25 16.141 1 84.62 361 PRO A CA 1
ATOM 2861 C C . PRO A 1 361 ? -29.828 -6.195 17.062 1 84.62 361 PRO A C 1
ATOM 2863 O O . PRO A 1 361 ? -28.859 -6.93 16.859 1 84.62 361 PRO A O 1
ATOM 2866 N N . SER A 1 362 ? -29.844 -5.406 18.047 1 79.62 362 SER A N 1
ATOM 2867 C CA . SER A 1 362 ? -28.719 -5.273 18.969 1 79.62 362 SER A CA 1
ATOM 2868 C C . SER A 1 362 ? -28.797 -6.32 20.078 1 79.62 362 SER A C 1
ATOM 2870 O O . SER A 1 362 ? -27.828 -6.488 20.844 1 79.62 362 SER A O 1
ATOM 2872 N N . GLY A 1 363 ? -29.812 -7.086 20.109 1 83 363 GLY A N 1
ATOM 2873 C CA . GLY A 1 363 ? -29.984 -8.094 21.156 1 83 363 GLY A CA 1
ATOM 2874 C C . GLY A 1 363 ? -29.016 -9.25 21.016 1 83 363 GLY A C 1
ATOM 2875 O O . GLY A 1 363 ? -28.703 -9.68 19.906 1 83 363 GLY A O 1
ATOM 2876 N N . ARG A 1 364 ? -28.547 -9.742 22.141 1 85.12 364 ARG A N 1
ATOM 2877 C CA . ARG A 1 364 ? -27.547 -10.805 22.141 1 85.12 364 ARG A CA 1
ATOM 2878 C C . ARG A 1 364 ? -28.141 -12.109 21.625 1 85.12 364 ARG A C 1
ATOM 2880 O O . ARG A 1 364 ? -27.5 -12.82 20.844 1 85.12 364 ARG A O 1
ATOM 2887 N N . TYR A 1 365 ? -29.328 -12.391 22.031 1 86.5 365 TYR A N 1
ATOM 2888 C CA . TYR A 1 365 ? -29.938 -13.656 21.641 1 86.5 365 TYR A CA 1
ATOM 2889 C C . TYR A 1 365 ? -30.266 -13.664 20.156 1 86.5 365 TYR A C 1
ATOM 2891 O O . TYR A 1 365 ? -30.156 -14.695 19.484 1 86.5 365 TYR A O 1
ATOM 2899 N N . PHE A 1 366 ? -30.656 -12.516 19.719 1 89.31 366 PHE A N 1
ATOM 2900 C CA . PHE A 1 366 ? -30.938 -12.438 18.281 1 89.31 366 PHE A CA 1
ATOM 2901 C C . PHE A 1 366 ? -29.656 -12.547 17.469 1 89.31 366 PHE A C 1
ATOM 2903 O O . PHE A 1 366 ? -29.641 -13.148 16.391 1 89.31 366 PHE A O 1
ATOM 2910 N N . GLN A 1 367 ? -28.625 -12.125 17.984 1 89.88 367 GLN A N 1
ATOM 2911 C CA . GLN A 1 367 ? -27.344 -12.258 17.312 1 89.88 367 GLN A CA 1
ATOM 2912 C C . GLN A 1 367 ? -26.859 -13.703 17.312 1 89.88 367 GLN A C 1
ATOM 2914 O O . GLN A 1 367 ? -26.297 -14.172 16.312 1 89.88 367 GLN A O 1
ATOM 2919 N N . LEU A 1 368 ? -27.094 -14.328 18.375 1 91.94 368 LEU A N 1
ATOM 2920 C CA . LEU A 1 368 ? -26.734 -15.742 18.453 1 91.94 368 LEU A CA 1
ATOM 2921 C C . LEU A 1 368 ? -27.578 -16.562 17.469 1 91.94 368 LEU A C 1
ATOM 2923 O O . LEU A 1 368 ? -27.062 -17.5 16.859 1 91.94 368 LEU A O 1
ATOM 2927 N N . TRP A 1 369 ? -28.812 -16.125 17.375 1 93.19 369 TRP A N 1
ATOM 2928 C CA . TRP A 1 369 ? -29.672 -16.812 16.422 1 93.19 369 TRP A CA 1
ATOM 2929 C C . TRP A 1 369 ? -29.172 -16.625 15 1 93.19 369 TRP A C 1
ATOM 2931 O O . TRP A 1 369 ? -29.156 -17.562 14.203 1 93.19 369 TRP A O 1
ATOM 2941 N N . GLU A 1 370 ? -28.781 -15.5 14.75 1 92.69 370 GLU A N 1
ATOM 2942 C CA . GLU A 1 370 ? -28.266 -15.234 13.414 1 92.69 370 GLU A CA 1
ATOM 2943 C C . GLU A 1 370 ? -27 -16.047 13.141 1 92.69 370 GLU A C 1
ATOM 2945 O O . GLU A 1 370 ? -26.812 -16.547 12.031 1 92.69 370 GLU A O 1
ATOM 2950 N N . GLY A 1 371 ? -26.141 -16.172 14.094 1 93.94 371 GLY A N 1
ATOM 2951 C CA . GLY A 1 371 ? -24.969 -17.016 13.961 1 93.94 371 GLY A CA 1
ATOM 2952 C C . GLY A 1 371 ? -25.312 -18.484 13.75 1 93.94 371 GLY A C 1
ATOM 2953 O O . GLY A 1 371 ? -24.719 -19.141 12.898 1 93.94 371 GLY A O 1
ATOM 2954 N N . PHE A 1 372 ? -26.25 -18.891 14.453 1 95.25 372 PHE A N 1
ATOM 2955 C CA . PHE A 1 372 ? -26.719 -20.266 14.336 1 95.25 372 PHE A CA 1
ATOM 2956 C C . PHE A 1 372 ? -27.328 -20.516 12.953 1 95.25 372 PHE A C 1
ATOM 2958 O O . PHE A 1 372 ? -27.062 -21.547 12.328 1 95.25 372 PHE A O 1
ATOM 2965 N N . ARG A 1 373 ? -28.078 -19.594 12.539 1 95.06 373 ARG A N 1
ATOM 2966 C CA . ARG A 1 373 ? -28.703 -19.688 11.219 1 95.06 373 ARG A CA 1
ATOM 2967 C C . ARG A 1 373 ? -27.641 -19.766 10.117 1 95.06 373 ARG A C 1
ATOM 2969 O O . ARG A 1 373 ? -27.812 -20.484 9.141 1 95.06 373 ARG A O 1
ATOM 2976 N N . VAL A 1 374 ? -26.578 -19.078 10.219 1 95.25 374 VAL A N 1
ATOM 2977 C CA . VAL A 1 374 ? -25.516 -19.094 9.234 1 95.25 374 VAL A CA 1
ATOM 2978 C C . VAL A 1 374 ? -24.812 -20.453 9.25 1 95.25 374 VAL A C 1
ATOM 2980 O O . VAL A 1 374 ? -24.516 -21.031 8.203 1 95.25 374 VAL A O 1
ATOM 2983 N N . ALA A 1 375 ? -24.609 -21 10.375 1 95.88 375 ALA A N 1
ATOM 2984 C CA . ALA A 1 375 ? -23.984 -22.312 10.508 1 95.88 375 ALA A CA 1
ATOM 2985 C C . ALA A 1 375 ? -24.859 -23.391 9.867 1 95.88 375 ALA A C 1
ATOM 2987 O O . ALA A 1 375 ? -24.344 -24.281 9.188 1 95.88 375 ALA A O 1
ATOM 2988 N N . ILE A 1 376 ? -26.125 -23.219 10.102 1 96 376 ILE A N 1
ATOM 2989 C CA . ILE A 1 376 ? -27.062 -24.188 9.562 1 96 376 ILE A CA 1
ATOM 2990 C C . ILE A 1 376 ? -27.109 -24.078 8.039 1 96 376 ILE A C 1
ATOM 2992 O O . ILE A 1 376 ? -27.234 -25.078 7.336 1 96 376 ILE A O 1
ATOM 2996 N N . SER A 1 377 ? -27 -22.875 7.594 1 96.06 377 SER A N 1
ATOM 2997 C CA . SER A 1 377 ? -26.969 -22.703 6.145 1 96.06 377 SER A CA 1
ATOM 2998 C C . SER A 1 377 ? -25.75 -23.391 5.531 1 96.06 377 SER A C 1
ATOM 3000 O O . SER A 1 377 ? -25.844 -24 4.473 1 96.06 377 SER A O 1
ATOM 3002 N N . LEU A 1 378 ? -24.609 -23.344 6.148 1 96.25 378 LEU A N 1
ATOM 3003 C CA . LEU A 1 378 ? -23.406 -24.016 5.684 1 96.25 378 LEU A CA 1
ATOM 3004 C C . LEU A 1 378 ? -23.578 -25.531 5.699 1 96.25 378 LEU A C 1
ATOM 3006 O O . LEU A 1 378 ? -23.234 -26.203 4.727 1 96.25 378 LEU A O 1
ATOM 3010 N N . LEU A 1 379 ? -24.156 -25.969 6.715 1 96.31 379 LEU A N 1
ATOM 3011 C CA . LEU A 1 379 ? -24.375 -27.391 6.855 1 96.31 379 LEU A CA 1
ATOM 3012 C C . LEU A 1 379 ? -25.406 -27.891 5.832 1 96.31 379 LEU A C 1
ATOM 3014 O O . LEU A 1 379 ? -25.25 -28.984 5.273 1 96.31 379 LEU A O 1
ATOM 3018 N N . SER A 1 380 ? -26.406 -27.078 5.609 1 96.31 380 SER A N 1
ATOM 3019 C CA . SER A 1 380 ? -27.453 -27.453 4.656 1 96.31 380 SER A CA 1
ATOM 3020 C C . SER A 1 380 ? -26.891 -27.578 3.242 1 96.31 380 SER A C 1
ATOM 3022 O O . SER A 1 380 ? -27.25 -28.5 2.502 1 96.31 380 SER A O 1
ATOM 3024 N N . VAL A 1 381 ? -26.031 -26.641 2.889 1 96.38 381 VAL A N 1
ATOM 3025 C CA . VAL A 1 381 ? -25.422 -26.703 1.562 1 96.38 381 VAL A CA 1
ATOM 3026 C C . VAL A 1 381 ? -24.609 -28 1.43 1 96.38 381 VAL A C 1
ATOM 3028 O O . VAL A 1 381 ? -24.672 -28.672 0.396 1 96.38 381 VAL A O 1
ATOM 3031 N N . PHE A 1 382 ? -23.938 -28.406 2.416 1 96.88 382 PHE A N 1
ATOM 3032 C CA . PHE A 1 382 ? -23.125 -29.609 2.428 1 96.88 382 PHE A CA 1
ATOM 3033 C C . PHE A 1 382 ? -24 -30.859 2.35 1 96.88 382 PHE A C 1
ATOM 3035 O O . PHE A 1 382 ? -23.766 -31.734 1.528 1 96.88 382 PHE A O 1
ATOM 3042 N N . THR A 1 383 ? -25.141 -30.906 3.107 1 96.81 383 THR A N 1
ATOM 3043 C CA . THR A 1 383 ? -25.969 -32.094 3.219 1 96.81 383 THR A CA 1
ATOM 3044 C C . THR A 1 383 ? -26.859 -32.25 1.994 1 96.81 383 THR A C 1
ATOM 3046 O O . THR A 1 383 ? -27.094 -33.375 1.522 1 96.81 383 THR A O 1
ATOM 3049 N N . VAL A 1 384 ? -27.328 -31.188 1.482 1 96.44 384 VAL A N 1
ATOM 3050 C CA . VAL A 1 384 ? -28.25 -31.266 0.355 1 96.44 384 VAL A CA 1
ATOM 3051 C C . VAL A 1 384 ? -27.5 -31.734 -0.892 1 96.44 384 VAL A C 1
ATOM 3053 O O . VAL A 1 384 ? -28.016 -32.562 -1.66 1 96.44 384 VAL A O 1
ATOM 3056 N N . THR A 1 385 ? -26.312 -31.281 -1.062 1 97 385 THR A N 1
ATOM 3057 C CA . THR A 1 385 ? -25.547 -31.656 -2.252 1 97 385 THR A CA 1
ATOM 3058 C C . THR A 1 385 ? -25.094 -33.125 -2.164 1 97 385 THR A C 1
ATOM 3060 O O . THR A 1 385 ? -25.125 -33.844 -3.156 1 97 385 THR A O 1
ATOM 3063 N N . ILE A 1 386 ? -24.656 -33.531 -0.998 1 97.06 386 ILE A N 1
ATOM 3064 C CA . ILE A 1 386 ? -24.219 -34.906 -0.86 1 97.06 386 ILE A CA 1
ATOM 3065 C C . ILE A 1 386 ? -25.422 -35.844 -1.016 1 97.06 386 ILE A C 1
ATOM 3067 O O . ILE A 1 386 ? -25.281 -36.938 -1.56 1 97.06 386 ILE A O 1
ATOM 3071 N N . GLN A 1 387 ? -26.594 -35.5 -0.557 1 96.25 387 GLN A N 1
ATOM 3072 C CA . GLN A 1 387 ? -27.797 -36.312 -0.702 1 96.25 387 GLN A CA 1
ATOM 3073 C C . GLN A 1 387 ? -28.219 -36.406 -2.164 1 96.25 387 GLN A C 1
ATOM 3075 O O . GLN A 1 387 ? -28.594 -37.5 -2.633 1 96.25 387 GLN A O 1
ATOM 3080 N N . ALA A 1 388 ? -28.109 -35.375 -2.881 1 95.94 388 ALA A N 1
ATOM 3081 C CA . ALA A 1 388 ? -28.531 -35.344 -4.277 1 95.94 388 ALA A CA 1
ATOM 3082 C C . ALA A 1 388 ? -27.594 -36.156 -5.152 1 95.94 388 ALA A C 1
ATOM 3084 O O . ALA A 1 388 ? -28.016 -36.719 -6.164 1 95.94 388 ALA A O 1
ATOM 3085 N N . SER A 1 389 ? -26.328 -36.281 -4.742 1 96 389 SER A N 1
ATOM 3086 C CA . SER A 1 389 ? -25.359 -36.938 -5.621 1 96 389 SER A CA 1
ATOM 3087 C C . SER A 1 389 ? -25.031 -38.344 -5.141 1 96 389 SER A C 1
ATOM 3089 O O . SER A 1 389 ? -24.984 -39.281 -5.941 1 96 389 SER A O 1
ATOM 3091 N N . PHE A 1 390 ? -24.906 -38.594 -3.818 1 95.62 390 PHE A N 1
ATOM 3092 C CA . PHE A 1 390 ? -24.391 -39.875 -3.336 1 95.62 390 PHE A CA 1
ATOM 3093 C C . PHE A 1 390 ? -25.453 -40.594 -2.523 1 95.62 390 PHE A C 1
ATOM 3095 O O . PHE A 1 390 ? -25.625 -41.812 -2.688 1 95.62 390 PHE A O 1
ATOM 3102 N N . LEU A 1 391 ? -26.172 -39.875 -1.625 1 95.75 391 LEU A N 1
ATOM 3103 C CA . LEU A 1 391 ? -26.969 -40.531 -0.596 1 95.75 391 LEU A CA 1
ATOM 3104 C C . LEU A 1 391 ? -28.438 -40.188 -0.744 1 95.75 391 LEU A C 1
ATOM 3106 O O . LEU A 1 391 ? -29.094 -39.812 0.229 1 95.75 391 LEU A O 1
ATOM 3110 N N . HIS A 1 392 ? -29.047 -40.469 -1.89 1 93.81 392 HIS A N 1
ATOM 3111 C CA . HIS A 1 392 ? -30.438 -40.125 -2.127 1 93.81 392 HIS A CA 1
ATOM 3112 C C . HIS A 1 392 ? -31.375 -41.125 -1.467 1 93.81 392 HIS A C 1
ATOM 3114 O O . HIS A 1 392 ? -32.562 -40.812 -1.22 1 93.81 392 HIS A O 1
ATOM 3120 N N . THR A 1 393 ? -30.875 -42.344 -1.087 1 93.5 393 THR A N 1
ATOM 3121 C CA . THR A 1 393 ? -31.75 -43.375 -0.513 1 93.5 393 THR A CA 1
ATOM 3122 C C . THR A 1 393 ? -31.578 -43.438 1.003 1 93.5 393 THR A C 1
ATOM 3124 O O . THR A 1 393 ? -32.312 -44.125 1.686 1 93.5 393 THR A O 1
ATOM 3127 N N . SER A 1 394 ? -30.656 -42.781 1.541 1 93.69 394 SER A N 1
ATOM 3128 C CA . SER A 1 394 ? -30.422 -42.812 2.982 1 93.69 394 SER A CA 1
ATOM 3129 C C . SER A 1 394 ? -31.531 -42.094 3.738 1 93.69 394 SER A C 1
ATOM 3131 O O . SER A 1 394 ? -31.703 -40.875 3.57 1 93.69 394 SER A O 1
ATOM 3133 N N . GLY A 1 395 ? -32.219 -42.75 4.609 1 92.81 395 GLY A N 1
ATOM 3134 C CA . GLY A 1 395 ? -33.25 -42.156 5.43 1 92.81 395 GLY A CA 1
ATOM 3135 C C . GLY A 1 395 ? -32.719 -41.156 6.445 1 92.81 395 GLY A C 1
ATOM 3136 O O . GLY A 1 395 ? -33.375 -40.188 6.754 1 92.81 395 GLY A O 1
ATOM 3137 N N . THR A 1 396 ? -31.516 -41.406 6.898 1 93.81 396 THR A N 1
ATOM 3138 C CA . THR A 1 396 ? -30.906 -40.5 7.887 1 93.81 396 THR A CA 1
ATOM 3139 C C . THR A 1 396 ? -30.688 -39.125 7.312 1 93.81 396 THR A C 1
ATOM 3141 O O . THR A 1 396 ? -30.984 -38.125 7.973 1 93.81 396 THR A O 1
ATOM 3144 N N . PHE A 1 397 ? -30.266 -39.062 6.055 1 95.06 397 PHE A N 1
ATOM 3145 C CA . PHE A 1 397 ? -30 -37.75 5.457 1 95.06 397 PHE A CA 1
ATOM 3146 C C . PHE A 1 397 ? -31.297 -37.031 5.117 1 95.06 397 PHE A C 1
ATOM 3148 O O . PHE A 1 397 ? -31.359 -35.781 5.168 1 95.06 397 PHE A O 1
ATOM 3155 N N . TRP A 1 398 ? -32.344 -37.719 4.746 1 95.25 398 TRP A N 1
ATOM 3156 C CA . TRP A 1 398 ? -33.656 -37.094 4.562 1 95.25 398 TRP A CA 1
ATOM 3157 C C . TRP A 1 398 ? -34.156 -36.5 5.875 1 95.25 398 TRP A C 1
ATOM 3159 O O . TRP A 1 398 ? -34.656 -35.375 5.895 1 95.25 398 TRP A O 1
ATOM 3169 N N . GLY A 1 399 ? -33.906 -37.219 7 1 95.25 399 GLY A N 1
ATOM 3170 C CA . GLY A 1 399 ? -34.281 -36.719 8.305 1 95.25 399 GLY A CA 1
ATOM 3171 C C . GLY A 1 399 ? -33.5 -35.469 8.711 1 95.25 399 GLY A C 1
ATOM 3172 O O . GLY A 1 399 ? -34.094 -34.5 9.195 1 95.25 399 GLY A O 1
ATOM 3173 N N . ILE A 1 400 ? -32.25 -35.5 8.508 1 96.25 400 ILE A N 1
ATOM 3174 C CA . ILE A 1 400 ? -31.375 -34.375 8.867 1 96.25 400 ILE A CA 1
ATOM 3175 C C . ILE A 1 400 ? -31.781 -33.156 8.055 1 96.25 400 ILE A C 1
ATOM 3177 O O . ILE A 1 400 ? -31.906 -32.062 8.609 1 96.25 400 ILE A O 1
ATOM 3181 N N . ASN A 1 401 ? -32.031 -33.281 6.719 1 96.06 401 ASN A N 1
ATOM 3182 C CA . ASN A 1 401 ? -32.375 -32.156 5.863 1 96.06 401 ASN A CA 1
ATOM 3183 C C . ASN A 1 401 ? -33.719 -31.578 6.23 1 96.06 401 ASN A C 1
ATOM 3185 O O . ASN A 1 401 ? -33.906 -30.359 6.203 1 96.06 401 ASN A O 1
ATOM 3189 N N . TYR A 1 402 ? -34.625 -32.375 6.594 1 95.56 402 TYR A N 1
ATOM 3190 C CA . TYR A 1 402 ? -35.906 -31.859 7.016 1 95.56 402 TYR A CA 1
ATOM 3191 C C . TYR A 1 402 ? -35.812 -31.141 8.352 1 95.56 402 TYR A C 1
ATOM 3193 O O . TYR A 1 402 ? -36.5 -30.125 8.578 1 95.56 402 TYR A O 1
ATOM 3201 N N . PHE A 1 403 ? -34.969 -31.641 9.141 1 95.94 403 PHE A N 1
ATOM 3202 C CA . PHE A 1 403 ? -34.719 -30.969 10.406 1 95.94 403 PHE A CA 1
ATOM 3203 C C . PHE A 1 403 ? -34.125 -29.578 10.172 1 95.94 403 PHE A C 1
ATOM 3205 O O . PHE A 1 403 ? -34.531 -28.609 10.789 1 95.94 403 PHE A O 1
ATOM 3212 N N . LEU A 1 404 ? -33.188 -29.516 9.32 1 95.88 404 LEU A N 1
ATOM 3213 C CA . LEU A 1 404 ? -32.562 -28.234 9 1 95.88 404 LEU A CA 1
ATOM 3214 C C . LEU A 1 404 ? -33.562 -27.297 8.336 1 95.88 404 LEU A C 1
ATOM 3216 O O . LEU A 1 404 ? -33.531 -26.094 8.578 1 95.88 404 LEU A O 1
ATOM 3220 N N . GLU A 1 405 ? -34.469 -27.812 7.621 1 94.88 405 GLU A N 1
ATOM 3221 C CA . GLU A 1 405 ? -35.469 -27.016 6.934 1 94.88 405 GLU A CA 1
ATOM 3222 C C . GLU A 1 405 ? -36.469 -26.406 7.922 1 94.88 405 GLU A C 1
ATOM 3224 O O . GLU A 1 405 ? -36.938 -25.281 7.727 1 94.88 405 GLU A O 1
ATOM 3229 N N . ILE A 1 406 ? -36.719 -27.125 8.922 1 95.5 406 ILE A N 1
ATOM 3230 C CA . ILE A 1 406 ? -37.625 -26.594 9.953 1 95.5 406 ILE A CA 1
ATOM 3231 C C . ILE A 1 406 ? -37 -25.344 10.57 1 95.5 406 ILE A C 1
ATOM 3233 O O . ILE A 1 406 ? -37.719 -24.375 10.852 1 95.5 406 ILE A O 1
ATOM 3237 N N . THR A 1 407 ? -35.75 -25.391 10.719 1 95 407 THR A N 1
ATOM 3238 C CA . THR A 1 407 ? -35.062 -24.234 11.281 1 95 407 THR A CA 1
ATOM 3239 C C . THR A 1 407 ? -35.188 -23.031 10.344 1 95 407 THR A C 1
ATOM 3241 O O . THR A 1 407 ? -35.312 -21.891 10.805 1 95 407 THR A O 1
ATOM 3244 N N . PHE A 1 408 ? -35.281 -23.234 9.039 1 95.56 408 PHE A N 1
ATOM 3245 C CA . PHE A 1 408 ? -35.438 -22.141 8.086 1 95.56 408 PHE A CA 1
ATOM 3246 C C . PHE A 1 408 ? -36.844 -21.547 8.141 1 95.56 408 PHE A C 1
ATOM 3248 O O . PHE A 1 408 ? -37 -20.328 8.008 1 95.56 408 PHE A O 1
ATOM 3255 N N . TYR A 1 409 ? -37.781 -22.359 8.359 1 95.25 409 TYR A N 1
ATOM 3256 C CA . TYR A 1 409 ? -39.156 -21.875 8.492 1 95.25 409 TYR A CA 1
ATOM 3257 C C . TYR A 1 409 ? -39.312 -21.078 9.781 1 95.25 409 TYR A C 1
ATOM 3259 O O . TYR A 1 409 ? -40 -20.047 9.797 1 95.25 409 TYR A O 1
ATOM 3267 N N . ILE A 1 410 ? -38.625 -21.516 10.781 1 94.62 410 ILE A N 1
ATOM 3268 C CA . ILE A 1 410 ? -38.656 -20.781 12.039 1 94.62 410 ILE A CA 1
ATOM 3269 C C . ILE A 1 410 ? -37.969 -19.422 11.859 1 94.62 410 ILE A C 1
ATOM 3271 O O . ILE A 1 410 ? -38.469 -18.406 12.367 1 94.62 410 ILE A O 1
ATOM 3275 N N . ASP A 1 411 ? -36.938 -19.453 11.117 1 94.5 411 ASP A N 1
ATOM 3276 C CA . ASP A 1 411 ? -36.219 -18.203 10.859 1 94.5 411 ASP A CA 1
ATOM 3277 C C . ASP A 1 411 ? -37.094 -17.234 10.07 1 94.5 411 ASP A C 1
ATOM 3279 O O . ASP A 1 411 ? -37.062 -16.031 10.336 1 94.5 411 ASP A O 1
ATOM 3283 N N . MET A 1 412 ? -37.812 -17.688 9.102 1 94.25 412 MET A N 1
ATOM 3284 C CA . MET A 1 412 ? -38.719 -16.828 8.328 1 94.25 412 MET A CA 1
ATOM 3285 C C . MET A 1 412 ? -39.75 -16.188 9.234 1 94.25 412 MET A C 1
ATOM 3287 O O . MET A 1 412 ? -40.062 -15.008 9.102 1 94.25 412 MET A O 1
ATOM 3291 N N . TYR A 1 413 ? -40.188 -16.938 10.125 1 93.06 413 TYR A N 1
ATOM 3292 C CA . TYR A 1 413 ? -41.188 -16.422 11.062 1 93.06 413 TYR A CA 1
ATOM 3293 C C . TYR A 1 413 ? -40.562 -15.375 11.984 1 93.06 413 TYR A C 1
ATOM 3295 O O . TYR A 1 413 ? -41.188 -14.344 12.258 1 93.06 413 TYR A O 1
ATOM 3303 N N . LEU A 1 414 ? -39.438 -15.602 12.406 1 91.88 414 LEU A N 1
ATOM 3304 C CA . LEU A 1 414 ? -38.75 -14.664 13.297 1 91.88 414 LEU A CA 1
ATOM 3305 C C . LEU A 1 414 ? -38.406 -13.375 12.562 1 91.88 414 LEU A C 1
ATOM 3307 O O . LEU A 1 414 ? -38.406 -12.297 13.156 1 91.88 414 LEU A O 1
ATOM 3311 N N . LYS A 1 415 ? -38.125 -13.469 11.297 1 92.81 415 LYS A N 1
ATOM 3312 C CA . LYS A 1 415 ? -37.719 -12.297 10.516 1 92.81 415 LYS A CA 1
ATOM 3313 C C . LYS A 1 415 ? -38.906 -11.352 10.289 1 92.81 415 LYS A C 1
ATOM 3315 O O . LYS A 1 415 ? -38.719 -10.156 10.047 1 92.81 415 LYS A O 1
ATOM 3320 N N . PHE A 1 416 ? -40.031 -11.844 10.406 1 92.44 416 PHE A N 1
ATOM 3321 C CA . PHE A 1 416 ? -41.219 -10.992 10.336 1 92.44 416 PHE A CA 1
ATOM 3322 C C . PHE A 1 416 ? -41.281 -10.055 11.531 1 92.44 416 PHE A C 1
ATOM 3324 O O . PHE A 1 416 ? -41.969 -9.023 11.484 1 92.44 416 PHE A O 1
ATOM 3331 N N . HIS A 1 417 ? -40.562 -10.445 12.594 1 92.31 417 HIS A N 1
ATOM 3332 C CA . HIS A 1 417 ? -40.625 -9.688 13.836 1 92.31 417 HIS A CA 1
ATOM 3333 C C . HIS A 1 417 ? -39.281 -9.016 14.148 1 92.31 417 HIS A C 1
ATOM 3335 O O . HIS A 1 417 ? -39 -8.695 15.305 1 92.31 417 HIS A O 1
ATOM 3341 N N . SER A 1 418 ? -38.5 -8.852 13.219 1 91.62 418 SER A N 1
ATOM 3342 C CA . SER A 1 418 ? -37.219 -8.195 13.445 1 91.62 418 SER A CA 1
ATOM 3343 C C . SER A 1 418 ? -37.281 -6.703 13.133 1 91.62 418 SER A C 1
ATOM 3345 O O . SER A 1 418 ? -37.719 -6.316 12.039 1 91.62 418 SER A O 1
ATOM 3347 N N . ALA A 1 419 ? -36.812 -5.906 14.047 1 91.19 419 ALA A N 1
ATOM 3348 C CA . ALA A 1 419 ? -36.812 -4.453 13.883 1 91.19 419 ALA A CA 1
ATOM 3349 C C . ALA A 1 419 ? -35.781 -4.012 12.852 1 91.19 419 ALA A C 1
ATOM 3351 O O . ALA A 1 419 ? -34.812 -4.738 12.57 1 91.19 419 ALA A O 1
ATOM 3352 N N . PHE A 1 420 ? -36.062 -2.898 12.172 1 88.69 420 PHE A N 1
ATOM 3353 C CA . PHE A 1 420 ? -35.156 -2.385 11.156 1 88.69 420 PHE A CA 1
ATOM 3354 C C . PHE A 1 420 ? -35.031 -0.868 11.25 1 88.69 420 PHE A C 1
ATOM 3356 O O . PHE A 1 420 ? -35.844 -0.221 11.922 1 88.69 420 PHE A O 1
ATOM 3363 N N . PHE A 1 421 ? -33.938 -0.426 10.664 1 84.56 421 PHE A N 1
ATOM 3364 C CA . PHE A 1 421 ? -33.75 1.017 10.609 1 84.56 421 PHE A CA 1
ATOM 3365 C C . PHE A 1 421 ? -34.25 1.586 9.289 1 84.56 421 PHE A C 1
ATOM 3367 O O . PHE A 1 421 ? -33.938 1.072 8.219 1 84.56 421 PHE A O 1
ATOM 3374 N N . ASN A 1 422 ? -35.062 2.557 9.391 1 83.31 422 ASN A N 1
ATOM 3375 C CA . ASN A 1 422 ? -35.625 3.188 8.195 1 83.31 422 ASN A CA 1
ATOM 3376 C C . ASN A 1 422 ? -34.594 4.129 7.539 1 83.31 422 ASN A C 1
ATOM 3378 O O . ASN A 1 422 ? -33.469 4.254 8 1 83.31 422 ASN A O 1
ATOM 3382 N N . GLU A 1 423 ? -34.938 4.75 6.449 1 77.19 423 GLU A N 1
ATOM 3383 C CA . GLU A 1 423 ? -34.094 5.648 5.676 1 77.19 423 GLU A CA 1
ATOM 3384 C C . GLU A 1 423 ? -33.656 6.84 6.516 1 77.19 423 GLU A C 1
ATOM 3386 O O . GLU A 1 423 ? -32.562 7.379 6.305 1 77.19 423 GLU A O 1
ATOM 3391 N N . ASN A 1 424 ? -34.469 7.172 7.484 1 67.94 424 ASN A N 1
ATOM 3392 C CA . ASN A 1 424 ? -34.156 8.289 8.367 1 67.94 424 ASN A CA 1
ATOM 3393 C C . ASN A 1 424 ? -33.375 7.816 9.594 1 67.94 424 ASN A C 1
ATOM 3395 O O . ASN A 1 424 ? -33.219 8.562 10.562 1 67.94 424 ASN A O 1
ATOM 3399 N N . LYS A 1 425 ? -32.969 6.465 9.523 1 73.69 425 LYS A N 1
ATOM 3400 C CA . LYS A 1 425 ? -32.156 5.859 10.562 1 73.69 425 LYS A CA 1
ATOM 3401 C C . LYS A 1 425 ? -32.875 5.789 11.891 1 73.69 425 LYS A C 1
ATOM 3403 O O . LYS A 1 425 ? -32.281 5.953 12.953 1 73.69 425 LYS A O 1
ATOM 3408 N N . VAL A 1 426 ? -34.219 5.746 11.773 1 76.75 426 VAL A N 1
ATOM 3409 C CA . VAL A 1 426 ? -35.031 5.547 12.961 1 76.75 426 VAL A CA 1
ATOM 3410 C C . VAL A 1 426 ? -35.406 4.074 13.094 1 76.75 426 VAL A C 1
ATOM 3412 O O . VAL A 1 426 ? -35.719 3.412 12.094 1 76.75 426 VAL A O 1
ATOM 3415 N N . LEU A 1 427 ? -35.281 3.57 14.297 1 83.44 427 LEU A N 1
ATOM 3416 C CA . LEU A 1 427 ? -35.594 2.17 14.555 1 83.44 427 LEU A CA 1
ATOM 3417 C C . LEU A 1 427 ? -37.094 1.943 14.555 1 83.44 427 LEU A C 1
ATOM 3419 O O . LEU A 1 427 ? -37.812 2.518 15.375 1 83.44 427 LEU A O 1
ATOM 3423 N N . VAL A 1 428 ? -37.594 1.217 13.641 1 88.38 428 VAL A N 1
ATOM 3424 C CA . VAL A 1 428 ? -39.031 0.876 13.539 1 88.38 428 VAL A CA 1
ATOM 3425 C C . VAL A 1 428 ? -39.281 -0.464 14.227 1 88.38 428 VAL A C 1
ATOM 3427 O O . VAL A 1 428 ? -38.625 -1.469 13.898 1 88.38 428 VAL A O 1
ATOM 3430 N N . THR A 1 429 ? -40.188 -0.52 15.234 1 89.12 429 THR A N 1
ATOM 3431 C CA . THR A 1 429 ? -40.375 -1.729 16.031 1 89.12 429 THR A CA 1
ATOM 3432 C C . THR A 1 429 ? -41.812 -2.256 15.875 1 89.12 429 THR A C 1
ATOM 3434 O O . THR A 1 429 ? -42.125 -3.369 16.312 1 89.12 429 THR A O 1
ATOM 3437 N N . HIS A 1 430 ? -42.719 -1.513 15.258 1 88.06 430 HIS A N 1
ATOM 3438 C CA . HIS A 1 430 ? -44.094 -2 15.156 1 88.06 430 HIS A CA 1
ATOM 3439 C C . HIS A 1 430 ? -44.188 -3.266 14.305 1 88.06 430 HIS A C 1
ATOM 3441 O O . HIS A 1 430 ? -43.562 -3.336 13.234 1 88.06 430 HIS A O 1
ATOM 3447 N N . PRO A 1 431 ? -44.875 -4.281 14.695 1 88 431 PRO A N 1
ATOM 3448 C CA . PRO A 1 431 ? -44.875 -5.582 14.023 1 88 431 PRO A CA 1
ATOM 3449 C C . PRO A 1 431 ? -45.469 -5.512 12.609 1 88 431 PRO A C 1
ATOM 3451 O O . PRO A 1 431 ? -45 -6.234 11.719 1 88 431 PRO A O 1
ATOM 3454 N N . VAL A 1 432 ? -46.375 -4.637 12.352 1 89.06 432 VAL A N 1
ATOM 3455 C CA . VAL A 1 432 ? -46.969 -4.523 11.016 1 89.06 432 VAL A CA 1
ATOM 3456 C C . VAL A 1 432 ? -45.938 -3.932 10.055 1 89.06 432 VAL A C 1
ATOM 3458 O O . VAL A 1 432 ? -45.781 -4.395 8.922 1 89.06 432 VAL A O 1
ATOM 3461 N N . SER A 1 433 ? -45.25 -2.996 10.484 1 89.38 433 SER A N 1
ATOM 3462 C CA . SER A 1 433 ? -44.25 -2.35 9.641 1 89.38 433 SER A CA 1
ATOM 3463 C C . SER A 1 433 ? -43.062 -3.262 9.406 1 89.38 433 SER A C 1
ATOM 3465 O O . SER A 1 433 ? -42.469 -3.266 8.32 1 89.38 433 SER A O 1
ATOM 3467 N N . THR A 1 434 ? -42.719 -3.992 10.43 1 90.88 434 THR A N 1
ATOM 3468 C CA . THR A 1 434 ? -41.594 -4.918 10.289 1 90.88 434 THR A CA 1
ATOM 3469 C C . THR A 1 434 ? -41.938 -6.043 9.32 1 90.88 434 THR A C 1
ATOM 3471 O O . THR A 1 434 ? -41.125 -6.465 8.516 1 90.88 434 THR A O 1
ATOM 3474 N N . ALA A 1 435 ? -43.156 -6.504 9.375 1 91.19 435 ALA A N 1
ATOM 3475 C CA . ALA A 1 435 ? -43.594 -7.559 8.469 1 91.19 435 ALA A CA 1
ATOM 3476 C C . ALA A 1 435 ? -43.656 -7.066 7.027 1 91.19 435 ALA A C 1
ATOM 3478 O O . ALA A 1 435 ? -43.25 -7.789 6.105 1 91.19 435 ALA A O 1
ATOM 3479 N N . LYS A 1 436 ? -44.094 -5.887 6.926 1 89.75 436 LYS A N 1
ATOM 3480 C CA . LYS A 1 436 ? -44.156 -5.305 5.586 1 89.75 436 LYS A CA 1
ATOM 3481 C C . LYS A 1 436 ? -42.75 -5.125 5.016 1 89.75 436 LYS A C 1
ATOM 3483 O O . LYS A 1 436 ? -42.531 -5.348 3.822 1 89.75 436 LYS A O 1
ATOM 3488 N N . HIS A 1 437 ? -41.875 -4.801 5.836 1 91.56 437 HIS A N 1
ATOM 3489 C CA . HIS A 1 437 ? -40.5 -4.605 5.391 1 91.56 437 HIS A CA 1
ATOM 3490 C C . HIS A 1 437 ? -39.875 -5.926 4.949 1 91.56 437 HIS A C 1
ATOM 3492 O O . HIS A 1 437 ? -39.25 -5.992 3.9 1 91.56 437 HIS A O 1
ATOM 3498 N N . TYR A 1 438 ? -40.031 -6.941 5.73 1 92.31 438 TYR A N 1
ATOM 3499 C CA . TYR A 1 438 ? -39.469 -8.25 5.379 1 92.31 438 TYR A CA 1
ATOM 3500 C C . TYR A 1 438 ? -40.125 -8.789 4.105 1 92.31 438 TYR A C 1
ATOM 3502 O O . TYR A 1 438 ? -39.438 -9.375 3.262 1 92.31 438 TYR A O 1
ATOM 3510 N N . PHE A 1 439 ? -41.344 -8.547 3.898 1 90.62 439 PHE A N 1
ATOM 3511 C CA . PHE A 1 439 ? -42.094 -9.023 2.723 1 90.62 439 PHE A CA 1
ATOM 3512 C C . PHE A 1 439 ? -41.531 -8.375 1.455 1 90.62 439 PHE A C 1
ATOM 3514 O O . PHE A 1 439 ? -41.469 -9.016 0.403 1 90.62 439 PHE A O 1
ATOM 3521 N N . LYS A 1 440 ? -41.062 -7.203 1.599 1 91.38 440 LYS A N 1
ATOM 3522 C CA . LYS A 1 440 ? -40.625 -6.457 0.432 1 91.38 440 LYS A CA 1
ATOM 3523 C C . LYS A 1 440 ? -39.125 -6.684 0.178 1 91.38 440 LYS A C 1
ATOM 3525 O O . LYS A 1 440 ? -38.625 -6.406 -0.914 1 91.38 440 LYS A O 1
ATOM 3530 N N . THR A 1 441 ? -38.406 -7.219 0.99 1 91.38 441 THR A N 1
ATOM 3531 C CA . THR A 1 441 ? -36.969 -7.324 0.842 1 91.38 441 THR A CA 1
ATOM 3532 C C . THR A 1 441 ? -36.531 -8.766 0.559 1 91.38 441 THR A C 1
ATOM 3534 O O . THR A 1 441 ? -36.625 -9.234 -0.579 1 91.38 441 THR A O 1
ATOM 3537 N N . ASN A 1 442 ? -36.219 -9.555 1.63 1 91.69 442 ASN A N 1
ATOM 3538 C CA . ASN A 1 442 ? -35.594 -10.852 1.443 1 91.69 442 ASN A CA 1
ATOM 3539 C C . ASN A 1 442 ? -36.594 -11.984 1.55 1 91.69 442 ASN A C 1
ATOM 3541 O O . ASN A 1 442 ? -36.25 -13.164 1.443 1 91.69 442 ASN A O 1
ATOM 3545 N N . PHE A 1 443 ? -37.938 -11.711 1.724 1 93.75 443 PHE A N 1
ATOM 3546 C CA . PHE A 1 443 ? -38.938 -12.758 1.921 1 93.75 443 PHE A CA 1
ATOM 3547 C C . PHE A 1 443 ? -39.031 -13.656 0.697 1 93.75 443 PHE A C 1
ATOM 3549 O O . PHE A 1 443 ? -39.062 -14.883 0.825 1 93.75 443 PHE A O 1
ATOM 3556 N N . LEU A 1 444 ? -39 -13.102 -0.473 1 94.31 444 LEU A N 1
ATOM 3557 C CA . LEU A 1 444 ? -39.156 -13.891 -1.693 1 94.31 444 LEU A CA 1
ATOM 3558 C C . LEU A 1 444 ? -37.969 -14.828 -1.874 1 94.31 444 LEU A C 1
ATOM 3560 O O . LEU A 1 444 ? -38.125 -15.969 -2.307 1 94.31 444 LEU A O 1
ATOM 3564 N N . ILE A 1 445 ? -36.812 -14.406 -1.568 1 95.06 445 ILE A N 1
ATOM 3565 C CA . ILE A 1 445 ? -35.625 -15.234 -1.716 1 95.06 445 ILE A CA 1
ATOM 3566 C C . ILE A 1 445 ? -35.656 -16.375 -0.692 1 95.06 445 ILE A C 1
ATOM 3568 O O . ILE A 1 445 ? -35.344 -17.516 -1.013 1 95.06 445 ILE A O 1
ATOM 3572 N N . ASP A 1 446 ? -36.125 -16.047 0.494 1 95 446 ASP A N 1
ATOM 3573 C CA . ASP A 1 446 ? -36.219 -17.078 1.524 1 95 446 ASP A CA 1
ATOM 3574 C C . ASP A 1 446 ? -37.312 -18.094 1.201 1 95 446 ASP A C 1
ATOM 3576 O O . ASP A 1 446 ? -37.188 -19.281 1.446 1 95 446 ASP A O 1
ATOM 3580 N N . LEU A 1 447 ? -38.375 -17.562 0.618 1 94.12 447 LEU A N 1
ATOM 3581 C CA . LEU A 1 447 ? -39.469 -18.438 0.238 1 94.12 447 LEU A CA 1
ATOM 3582 C C . LEU A 1 447 ? -39.062 -19.375 -0.888 1 94.12 447 LEU A C 1
ATOM 3584 O O . LEU A 1 447 ? -39.375 -20.578 -0.867 1 94.12 447 LEU A O 1
ATOM 3588 N N . MET A 1 448 ? -38.344 -18.875 -1.807 1 94.81 448 MET A N 1
ATOM 3589 C CA . MET A 1 448 ? -37.875 -19.703 -2.912 1 94.81 448 MET A CA 1
ATOM 3590 C C . MET A 1 448 ? -36.875 -20.734 -2.418 1 94.81 448 MET A C 1
ATOM 3592 O O . MET A 1 448 ? -36.812 -21.859 -2.932 1 94.81 448 MET A O 1
ATOM 3596 N N . ALA A 1 449 ? -36.125 -20.406 -1.408 1 95 449 ALA A N 1
ATOM 3597 C CA . ALA A 1 449 ? -35.125 -21.312 -0.875 1 95 449 ALA A CA 1
ATOM 3598 C C . ALA A 1 449 ? -35.75 -22.453 -0.087 1 95 449 ALA A C 1
ATOM 3600 O O . ALA A 1 449 ? -35.219 -23.562 -0.05 1 95 449 ALA A O 1
ATOM 3601 N N . CYS A 1 450 ? -36.906 -22.219 0.525 1 92.88 450 CYS A N 1
ATOM 3602 C CA . CYS A 1 450 ? -37.531 -23.25 1.352 1 92.88 450 CYS A CA 1
ATOM 3603 C C . CYS A 1 450 ? -38.719 -23.859 0.64 1 92.88 450 CYS A C 1
ATOM 3605 O O . CYS A 1 450 ? -39.406 -24.703 1.213 1 92.88 450 CYS A O 1
ATOM 3607 N N . PHE A 1 451 ? -38.906 -23.547 -0.6 1 93.75 451 PHE A N 1
ATOM 3608 C CA . PHE A 1 451 ? -40.062 -24.062 -1.32 1 93.75 451 PHE A CA 1
ATOM 3609 C C . PHE A 1 451 ? -39.969 -25.578 -1.466 1 93.75 451 PHE A C 1
ATOM 3611 O O . PHE A 1 451 ? -38.938 -26.109 -1.838 1 93.75 451 PHE A O 1
ATOM 3618 N N . PRO A 1 452 ? -41 -26.266 -1.065 1 93.88 452 PRO A N 1
ATOM 3619 C CA . PRO A 1 452 ? -40.969 -27.734 -1.153 1 93.88 452 PRO A CA 1
ATOM 3620 C C . PRO A 1 452 ? -41.125 -28.234 -2.586 1 93.88 452 PRO A C 1
ATOM 3622 O O . PRO A 1 452 ? -42.188 -28.75 -2.959 1 93.88 452 PRO A O 1
ATOM 3625 N N . THR A 1 453 ? -40.125 -28.172 -3.305 1 94.56 453 THR A N 1
ATOM 3626 C CA . THR A 1 453 ? -40.094 -28.578 -4.707 1 94.56 453 THR A CA 1
ATOM 3627 C C . THR A 1 453 ? -40.25 -30.094 -4.832 1 94.56 453 THR A C 1
ATOM 3629 O O . THR A 1 453 ? -40.719 -30.594 -5.852 1 94.56 453 THR A O 1
ATOM 3632 N N . GLU A 1 454 ? -39.812 -30.828 -3.793 1 93.25 454 GLU A N 1
ATOM 3633 C CA . GLU A 1 454 ? -39.906 -32.281 -3.83 1 93.25 454 GLU A CA 1
ATOM 3634 C C . GLU A 1 454 ? -41.375 -32.719 -3.859 1 93.25 454 GLU A C 1
ATOM 3636 O O . GLU A 1 454 ? -41.719 -33.75 -4.438 1 93.25 454 GLU A O 1
ATOM 3641 N N . LEU A 1 455 ? -42.25 -31.906 -3.234 1 93.12 455 LEU A N 1
ATOM 3642 C CA . LEU A 1 455 ? -43.688 -32.25 -3.223 1 93.12 455 LEU A CA 1
ATOM 3643 C C . LEU A 1 455 ? -44.281 -32.062 -4.605 1 93.12 455 LEU A C 1
ATOM 3645 O O . LEU A 1 455 ? -45.156 -32.812 -5.012 1 93.12 455 LEU A O 1
ATOM 3649 N N . ILE A 1 456 ? -43.812 -31.094 -5.316 1 93.38 456 ILE A N 1
ATOM 3650 C CA . ILE A 1 456 ? -44.25 -30.891 -6.684 1 93.38 456 ILE A CA 1
ATOM 3651 C C . ILE A 1 456 ? -43.781 -32.062 -7.566 1 93.38 456 ILE A C 1
ATOM 3653 O O . ILE A 1 456 ? -44.562 -32.562 -8.375 1 93.38 456 ILE A O 1
ATOM 3657 N N . ALA A 1 457 ? -42.562 -32.469 -7.371 1 93.06 457 ALA A N 1
ATOM 3658 C CA . ALA A 1 457 ? -42 -33.562 -8.148 1 93.06 457 ALA A CA 1
ATOM 3659 C C . ALA A 1 457 ? -42.719 -34.875 -7.809 1 93.06 457 ALA A C 1
ATOM 3661 O O . ALA A 1 457 ? -42.969 -35.719 -8.688 1 93.06 457 ALA A O 1
ATOM 3662 N N . TYR A 1 458 ? -43.094 -35.031 -6.551 1 92.31 458 TYR A N 1
ATOM 3663 C CA . TYR A 1 458 ? -43.812 -36.219 -6.133 1 92.31 458 TYR A CA 1
ATOM 3664 C C . TYR A 1 458 ? -45.188 -36.312 -6.809 1 92.31 458 TYR A C 1
ATOM 3666 O O . TYR A 1 458 ? -45.656 -37.375 -7.133 1 92.31 458 TYR A O 1
ATOM 3674 N N . CYS A 1 459 ? -45.812 -35.156 -7.121 1 92.38 459 CYS A N 1
ATOM 3675 C CA . CYS A 1 459 ? -47.125 -35.125 -7.773 1 92.38 459 CYS A CA 1
ATOM 3676 C C . CYS A 1 459 ? -47 -35.594 -9.227 1 92.38 459 CYS A C 1
ATOM 3678 O O . CYS A 1 459 ? -47.969 -36.156 -9.766 1 92.38 459 CYS A O 1
ATOM 3680 N N . PHE A 1 460 ? -45.875 -35.5 -9.805 1 89.31 460 PHE A N 1
ATOM 3681 C CA . PHE A 1 460 ? -45.688 -35.844 -11.203 1 89.31 460 PHE A CA 1
ATOM 3682 C C . PHE A 1 460 ? -45.156 -37.281 -11.32 1 89.31 460 PHE A C 1
ATOM 3684 O O . PHE A 1 460 ? -45.656 -38.062 -12.148 1 89.31 460 PHE A O 1
ATOM 3691 N N . VAL A 1 461 ? -44.156 -37.75 -10.523 1 87.94 461 VAL A N 1
ATOM 3692 C CA . VAL A 1 461 ? -43.531 -39.062 -10.641 1 87.94 461 VAL A CA 1
ATOM 3693 C C . VAL A 1 461 ? -44.344 -40.094 -9.867 1 87.94 461 VAL A C 1
ATOM 3695 O O . VAL A 1 461 ? -44.5 -41.219 -10.32 1 87.94 461 VAL A O 1
ATOM 3698 N N . ARG A 1 462 ? -44.938 -39.812 -8.719 1 87.38 462 ARG A N 1
ATOM 3699 C CA . ARG A 1 462 ? -45.844 -40.594 -7.871 1 87.38 462 ARG A CA 1
ATOM 3700 C C . ARG A 1 462 ? -45.25 -42 -7.613 1 87.38 462 ARG A C 1
ATOM 3702 O O . ARG A 1 462 ? -45.938 -43 -7.801 1 87.38 462 ARG A O 1
ATOM 3709 N N . SER A 1 463 ? -43.906 -42.062 -7.387 1 88.25 463 SER A N 1
ATOM 3710 C CA . SER A 1 463 ? -43.219 -43.312 -7.051 1 88.25 463 SER A CA 1
ATOM 3711 C C . SER A 1 463 ? -42.25 -43.125 -5.895 1 88.25 463 SER A C 1
ATOM 3713 O O . SER A 1 463 ? -41.844 -42 -5.613 1 88.25 463 SER A O 1
ATOM 3715 N N . THR A 1 464 ? -42.062 -44.156 -5.117 1 85.62 464 THR A N 1
ATOM 3716 C CA . THR A 1 464 ? -41.125 -44.094 -4 1 85.62 464 THR A CA 1
ATOM 3717 C C . THR A 1 464 ? -39.938 -45.031 -4.234 1 85.62 464 THR A C 1
ATOM 3719 O O . THR A 1 464 ? -39.219 -45.375 -3.297 1 85.62 464 THR A O 1
ATOM 3722 N N . HIS A 1 465 ? -39.75 -45.438 -5.492 1 86.06 465 HIS A N 1
ATOM 3723 C CA . HIS A 1 465 ? -38.625 -46.281 -5.812 1 86.06 465 HIS A CA 1
ATOM 3724 C C . HIS A 1 465 ? -37.312 -45.531 -5.766 1 86.06 465 HIS A C 1
ATOM 3726 O O . HIS A 1 465 ? -37.312 -44.281 -5.648 1 86.06 465 HIS A O 1
ATOM 3732 N N . GLU A 1 466 ? -36.281 -46.156 -5.82 1 87.5 466 GLU A N 1
ATOM 3733 C CA . GLU A 1 466 ? -34.938 -45.594 -5.672 1 87.5 466 GLU A CA 1
ATOM 3734 C C . GLU A 1 466 ? -34.688 -44.531 -6.742 1 87.5 466 GLU A C 1
ATOM 3736 O O . GLU A 1 466 ? -34.062 -43.5 -6.461 1 87.5 466 GLU A O 1
ATOM 3741 N N . TYR A 1 467 ? -35.156 -44.781 -7.961 1 86.25 467 TYR A N 1
ATOM 3742 C CA . TYR A 1 467 ? -34.906 -43.812 -9.023 1 86.25 467 TYR A CA 1
ATOM 3743 C C . TYR A 1 467 ? -35.688 -42.531 -8.773 1 86.25 467 TYR A C 1
ATOM 3745 O O . TYR A 1 467 ? -35.188 -41.438 -9.055 1 86.25 467 TYR A O 1
ATOM 3753 N N . ALA A 1 468 ? -36.938 -42.625 -8.25 1 90.31 468 ALA A N 1
ATOM 3754 C CA . ALA A 1 468 ? -37.75 -41.469 -7.949 1 90.31 468 ALA A CA 1
ATOM 3755 C C . ALA A 1 468 ? -37.156 -40.656 -6.805 1 90.31 468 ALA A C 1
ATOM 3757 O O . ALA A 1 468 ? -37.156 -39.406 -6.836 1 90.31 468 ALA A O 1
ATOM 3758 N N . LEU A 1 469 ? -36.594 -41.344 -5.793 1 92.88 469 LEU A N 1
ATOM 3759 C CA . LEU A 1 469 ? -35.969 -40.656 -4.668 1 92.88 469 LEU A CA 1
ATOM 3760 C C . LEU A 1 469 ? -34.781 -39.812 -5.141 1 92.88 469 LEU A C 1
ATOM 3762 O O . LEU A 1 469 ? -34.531 -38.75 -4.578 1 92.88 469 LEU A O 1
ATOM 3766 N N . HIS A 1 470 ? -34.094 -40.344 -6.164 1 93.81 470 HIS A N 1
ATOM 3767 C CA . HIS A 1 470 ? -33 -39.594 -6.727 1 93.81 470 HIS A CA 1
ATOM 3768 C C . HIS A 1 470 ? -33.469 -38.312 -7.375 1 93.81 470 HIS A C 1
ATOM 3770 O O . HIS A 1 470 ? -32.875 -37.25 -7.203 1 93.81 470 HIS A O 1
ATOM 3776 N N . ILE A 1 471 ? -34.625 -38.344 -8.016 1 93.56 471 ILE A N 1
ATOM 3777 C CA . ILE A 1 471 ? -35.219 -37.156 -8.641 1 93.56 471 ILE A CA 1
ATOM 3778 C C . ILE A 1 471 ? -35.656 -36.156 -7.57 1 93.56 471 ILE A C 1
ATOM 3780 O O . ILE A 1 471 ? -35.406 -34.938 -7.691 1 93.56 471 ILE A O 1
ATOM 3784 N N . TYR A 1 472 ? -36.25 -36.719 -6.52 1 94.5 472 TYR A N 1
ATOM 3785 C CA . TYR A 1 472 ? -36.688 -35.844 -5.434 1 94.5 472 TYR A CA 1
ATOM 3786 C C . TYR A 1 472 ? -35.5 -35.125 -4.789 1 94.5 472 TYR A C 1
ATOM 3788 O O . TYR A 1 472 ? -35.594 -33.938 -4.449 1 94.5 472 TYR A O 1
ATOM 3796 N N . ALA A 1 473 ? -34.406 -35.844 -4.664 1 94.94 473 ALA A N 1
ATOM 3797 C CA . ALA A 1 473 ? -33.219 -35.281 -4.039 1 94.94 473 ALA A CA 1
ATOM 3798 C C . ALA A 1 473 ? -32.594 -34.188 -4.922 1 94.94 473 ALA A C 1
ATOM 3800 O O . ALA A 1 473 ? -32.094 -33.188 -4.418 1 94.94 473 ALA A O 1
ATOM 3801 N N . VAL A 1 474 ? -32.625 -34.344 -6.234 1 95.06 474 VAL A N 1
ATOM 3802 C CA . VAL A 1 474 ? -32.031 -33.375 -7.156 1 95.06 474 VAL A CA 1
ATOM 3803 C C . VAL A 1 474 ? -32.906 -32.094 -7.207 1 95.06 474 VAL A C 1
ATOM 3805 O O . VAL A 1 474 ? -32.375 -30.984 -7.23 1 95.06 474 VAL A O 1
ATOM 3808 N N . VAL A 1 475 ? -34.156 -32.219 -7.188 1 94.81 475 VAL A N 1
ATOM 3809 C CA . VAL A 1 475 ? -35.062 -31.047 -7.281 1 94.81 475 VAL A CA 1
ATOM 3810 C C . VAL A 1 475 ? -34.938 -30.219 -6 1 94.81 475 VAL A C 1
ATOM 3812 O O . VAL A 1 475 ? -35.281 -29.031 -5.992 1 94.81 475 VAL A O 1
ATOM 3815 N N . ARG A 1 476 ? -34.469 -30.781 -4.91 1 95.5 476 ARG A N 1
ATOM 3816 C CA . ARG A 1 476 ? -34.312 -30.094 -3.637 1 95.5 476 ARG A CA 1
ATOM 3817 C C . ARG A 1 476 ? -33.094 -29.219 -3.627 1 95.5 476 ARG A C 1
ATOM 3819 O O . ARG A 1 476 ? -32.781 -28.562 -2.621 1 95.5 476 ARG A O 1
ATOM 3826 N N . LEU A 1 477 ? -32.375 -29.094 -4.746 1 95.94 477 LEU A N 1
ATOM 3827 C CA . LEU A 1 477 ? -31.172 -28.297 -4.828 1 95.94 477 LEU A CA 1
ATOM 3828 C C . LEU A 1 477 ? -31.484 -26.797 -4.77 1 95.94 477 LEU A C 1
ATOM 3830 O O . LEU A 1 477 ? -30.578 -25.969 -4.625 1 95.94 477 LEU A O 1
ATOM 3834 N N . ASN A 1 478 ? -32.75 -26.406 -4.785 1 95.19 478 ASN A N 1
ATOM 3835 C CA . ASN A 1 478 ? -33.125 -25.016 -4.617 1 95.19 478 ASN A CA 1
ATOM 3836 C C . ASN A 1 478 ? -32.719 -24.484 -3.24 1 95.19 478 ASN A C 1
ATOM 3838 O O . ASN A 1 478 ? -32.562 -23.281 -3.049 1 95.19 478 ASN A O 1
ATOM 3842 N N . ARG A 1 479 ? -32.5 -25.406 -2.309 1 95 479 ARG A N 1
ATOM 3843 C CA . ARG A 1 479 ? -32.094 -25.031 -0.956 1 95 479 ARG A CA 1
ATOM 3844 C C . ARG A 1 479 ? -30.688 -24.438 -0.945 1 95 479 ARG A C 1
ATOM 3846 O O . ARG A 1 479 ? -30.266 -23.844 0.046 1 95 479 ARG A O 1
ATOM 3853 N N . LEU A 1 480 ? -29.953 -24.531 -2.066 1 95.19 480 LEU A N 1
ATOM 3854 C CA . LEU A 1 480 ? -28.625 -23.938 -2.176 1 95.19 480 LEU A CA 1
ATOM 3855 C C . LEU A 1 480 ? -28.703 -22.422 -2.09 1 95.19 480 LEU A C 1
ATOM 3857 O O . LEU A 1 480 ? -27.719 -21.766 -1.73 1 95.19 480 LEU A O 1
ATOM 3861 N N . ILE A 1 481 ? -29.844 -21.875 -2.346 1 95.62 481 ILE A N 1
ATOM 3862 C CA . ILE A 1 481 ? -30.031 -20.438 -2.316 1 95.62 481 ILE A CA 1
ATOM 3863 C C . ILE A 1 481 ? -29.859 -19.906 -0.891 1 95.62 481 ILE A C 1
ATOM 3865 O O . ILE A 1 481 ? -29.531 -18.734 -0.686 1 95.62 481 ILE A O 1
ATOM 3869 N N . GLN A 1 482 ? -30 -20.797 0.091 1 94.31 482 GLN A N 1
ATOM 3870 C CA . GLN A 1 482 ? -29.812 -20.406 1.485 1 94.31 482 GLN A CA 1
ATOM 3871 C C . GLN A 1 482 ? -28.391 -19.922 1.737 1 94.31 482 GLN A C 1
ATOM 3873 O O . GLN A 1 482 ? -28.141 -19.25 2.738 1 94.31 482 GLN A O 1
ATOM 3878 N N . PHE A 1 483 ? -27.531 -20.188 0.798 1 95 483 PHE A N 1
ATOM 3879 C CA . PHE A 1 483 ? -26.125 -19.859 0.961 1 95 483 PHE A CA 1
ATOM 3880 C C . PHE A 1 483 ? -25.922 -18.344 0.917 1 95 483 PHE A C 1
ATOM 3882 O O . PHE A 1 483 ? -24.891 -17.844 1.383 1 95 483 PHE A O 1
ATOM 3889 N N . TYR A 1 484 ? -26.875 -17.578 0.466 1 93.88 484 TYR A N 1
ATOM 3890 C CA . TYR A 1 484 ? -26.672 -16.141 0.26 1 93.88 484 TYR A CA 1
ATOM 3891 C C . TYR A 1 484 ? -26.438 -15.422 1.585 1 93.88 484 TYR A C 1
ATOM 3893 O O . TYR A 1 484 ? -25.859 -14.336 1.614 1 93.88 484 TYR A O 1
ATOM 3901 N N . ARG A 1 485 ? -26.766 -15.992 2.719 1 93.81 485 ARG A N 1
ATOM 3902 C CA . ARG A 1 485 ? -26.625 -15.375 4.035 1 93.81 485 ARG A CA 1
ATOM 3903 C C . ARG A 1 485 ? -25.188 -15.453 4.527 1 93.81 485 ARG A C 1
ATOM 3905 O O . ARG A 1 485 ? -24.766 -14.672 5.383 1 93.81 485 ARG A O 1
ATOM 3912 N N . VAL A 1 486 ? -24.438 -16.359 4.008 1 95.19 486 VAL A N 1
ATOM 3913 C CA . VAL A 1 486 ? -23.094 -16.609 4.52 1 95.19 486 VAL A CA 1
ATOM 3914 C C . VAL A 1 486 ? -22.188 -15.445 4.137 1 95.19 486 VAL A C 1
ATOM 3916 O O . VAL A 1 486 ? -21.531 -14.852 5 1 95.19 486 VAL A O 1
ATOM 3919 N N . PRO A 1 487 ? -22.172 -15.078 2.814 1 93.88 487 PRO A N 1
ATOM 3920 C CA . PRO A 1 487 ? -21.312 -13.93 2.49 1 93.88 487 PRO A CA 1
ATOM 3921 C C . PRO A 1 487 ? -21.781 -12.641 3.18 1 93.88 487 PRO A C 1
ATOM 3923 O O . PRO A 1 487 ? -20.953 -11.789 3.51 1 93.88 487 PRO A O 1
ATOM 3926 N N . LEU A 1 488 ? -23.031 -12.461 3.441 1 93.44 488 LEU A N 1
ATOM 3927 C CA . LEU A 1 488 ? -23.531 -11.273 4.129 1 93.44 488 LEU A CA 1
ATOM 3928 C C . LEU A 1 488 ? -23.047 -11.242 5.574 1 93.44 488 LEU A C 1
ATOM 3930 O O . LEU A 1 488 ? -22.672 -10.18 6.086 1 93.44 488 LEU A O 1
ATOM 3934 N N . ALA A 1 489 ? -23.047 -12.383 6.152 1 93.69 489 ALA A N 1
ATOM 3935 C CA . ALA A 1 489 ? -22.594 -12.469 7.535 1 93.69 489 ALA A CA 1
ATOM 3936 C C . ALA A 1 489 ? -21.109 -12.156 7.645 1 93.69 489 ALA A C 1
ATOM 3938 O O . ALA A 1 489 ? -20.688 -11.391 8.523 1 93.69 489 ALA A O 1
ATOM 3939 N N . PHE A 1 490 ? -20.312 -12.695 6.77 1 92.56 490 PHE A N 1
ATOM 3940 C CA . PHE A 1 490 ? -18.875 -12.445 6.824 1 92.56 490 PHE A CA 1
ATOM 3941 C C . PHE A 1 490 ? -18.562 -11 6.461 1 92.56 490 PHE A C 1
ATOM 3943 O O . PHE A 1 490 ? -17.625 -10.414 7.004 1 92.56 490 PHE A O 1
ATOM 3950 N N . ASN A 1 491 ? -19.359 -10.445 5.582 1 90.19 491 ASN A N 1
ATOM 3951 C CA . ASN A 1 491 ? -19.188 -9.031 5.266 1 90.19 491 ASN A CA 1
ATOM 3952 C C . ASN A 1 491 ? -19.469 -8.148 6.477 1 90.19 491 ASN A C 1
ATOM 3954 O O . ASN A 1 491 ? -18.781 -7.152 6.699 1 90.19 491 ASN A O 1
ATOM 3958 N N . TYR A 1 492 ? -20.406 -8.547 7.18 1 89.44 492 TYR A N 1
ATOM 3959 C CA . TYR A 1 492 ? -20.75 -7.816 8.398 1 89.44 492 TYR A CA 1
ATOM 3960 C C . TYR A 1 492 ? -19.625 -7.941 9.43 1 89.44 492 TYR A C 1
ATOM 3962 O O . TYR A 1 492 ? -19.219 -6.949 10.039 1 89.44 492 TYR A O 1
ATOM 3970 N N . LEU A 1 493 ? -19.141 -9.125 9.586 1 87.56 493 LEU A N 1
ATOM 3971 C CA . LEU A 1 493 ? -18.094 -9.352 10.57 1 87.56 493 LEU A CA 1
ATOM 3972 C C . LEU A 1 493 ? -16.812 -8.609 10.18 1 87.56 493 LEU A C 1
ATOM 3974 O O . LEU A 1 493 ? -16.078 -8.148 11.047 1 87.56 493 LEU A O 1
ATOM 3978 N N . GLU A 1 494 ? -16.641 -8.43 8.867 1 86.75 494 GLU A N 1
ATOM 3979 C CA . GLU A 1 494 ? -15.438 -7.77 8.367 1 86.75 494 GLU A CA 1
ATOM 3980 C C . GLU A 1 494 ? -15.586 -6.25 8.414 1 86.75 494 GLU A C 1
ATOM 3982 O O . GLU A 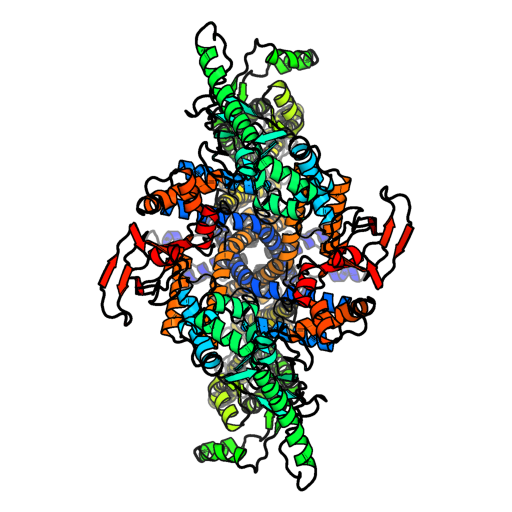1 494 ? -14.594 -5.523 8.375 1 86.75 494 GLU A O 1
ATOM 3987 N N . SER A 1 495 ? -16.719 -5.77 8.5 1 83.12 495 SER A N 1
ATOM 3988 C CA . SER A 1 495 ? -16.938 -4.328 8.461 1 83.12 495 SER A CA 1
ATOM 3989 C C . SER A 1 495 ? -16.562 -3.67 9.781 1 83.12 495 SER A C 1
ATOM 3991 O O . SER A 1 495 ? -16.281 -2.471 9.828 1 83.12 495 SER A O 1
ATOM 3993 N N . GLY A 1 496 ? -16.469 -4.426 10.797 1 80.5 496 GLY A N 1
ATOM 3994 C CA . GLY A 1 496 ? -16.125 -3.854 12.086 1 80.5 496 GLY A CA 1
ATOM 3995 C C . GLY A 1 496 ? -14.633 -3.572 12.234 1 80.5 496 GLY A C 1
ATOM 3996 O O . GLY A 1 496 ? -13.805 -4.371 11.805 1 80.5 496 GLY A O 1
ATOM 3997 N N . VAL A 1 497 ? -14.273 -2.404 12.727 1 82.5 497 VAL A N 1
ATOM 3998 C CA . VAL A 1 497 ? -12.875 -1.996 12.875 1 82.5 497 VAL A CA 1
ATOM 3999 C C . VAL A 1 497 ? -12.328 -2.514 14.203 1 82.5 497 VAL A C 1
ATOM 4001 O O . VAL A 1 497 ? -11.109 -2.547 14.406 1 82.5 497 VAL A O 1
ATOM 4004 N N . GLU A 1 498 ? -13.18 -3.059 15.047 1 82.25 498 GLU A N 1
ATOM 4005 C CA . GLU A 1 498 ? -12.742 -3.459 16.391 1 82.25 498 GLU A CA 1
ATOM 4006 C C . GLU A 1 498 ? -12.055 -4.82 16.359 1 82.25 498 GLU A C 1
ATOM 4008 O O . GLU A 1 498 ? -11.195 -5.105 17.188 1 82.25 498 GLU A O 1
ATOM 4013 N N . MET A 1 499 ? -12.5 -5.613 15.406 1 80 499 MET A N 1
ATOM 4014 C CA . MET A 1 499 ? -11.938 -6.961 15.336 1 80 499 MET A CA 1
ATOM 4015 C C . MET A 1 499 ? -10.898 -7.059 14.227 1 80 499 MET A C 1
ATOM 4017 O O . MET A 1 499 ? -11 -6.359 13.211 1 80 499 MET A O 1
ATOM 4021 N N . GLU A 1 500 ? -9.945 -7.996 14.523 1 79.38 500 GLU A N 1
ATOM 4022 C CA . GLU A 1 500 ? -8.938 -8.227 13.5 1 79.38 500 GLU A CA 1
ATOM 4023 C C . GLU A 1 500 ? -9.539 -8.922 12.281 1 79.38 500 GLU A C 1
ATOM 4025 O O . GLU A 1 500 ? -10.094 -10.016 12.391 1 79.38 500 GLU A O 1
ATOM 4030 N N . THR A 1 501 ? -9.477 -8.297 11.156 1 81.56 501 THR A N 1
ATOM 4031 C CA . THR A 1 501 ? -10.094 -8.781 9.93 1 81.56 501 THR A CA 1
ATOM 4032 C C . THR A 1 501 ? -9.336 -9.984 9.383 1 81.56 501 THR A C 1
ATOM 4034 O O . THR A 1 501 ? -9.914 -10.812 8.672 1 81.56 501 THR A O 1
ATOM 4037 N N . GLY A 1 502 ? -8.07 -10.211 9.758 1 78.94 502 GLY A N 1
ATOM 4038 C CA . GLY A 1 502 ? -7.262 -11.305 9.234 1 78.94 502 GLY A CA 1
ATOM 4039 C C . GLY A 1 502 ? -7.762 -12.672 9.656 1 78.94 502 GLY A C 1
ATOM 4040 O O . GLY A 1 502 ? -7.875 -13.578 8.828 1 78.94 502 GLY A O 1
ATOM 4041 N N . ASN A 1 503 ? -8.203 -12.844 10.852 1 83.56 503 ASN A N 1
ATOM 4042 C CA . ASN A 1 503 ? -8.688 -14.133 11.344 1 83.56 503 ASN A CA 1
ATOM 4043 C C . ASN A 1 503 ? -10.07 -14.461 10.781 1 83.56 503 ASN A C 1
ATOM 4045 O O . ASN A 1 503 ? -10.359 -15.617 10.492 1 83.56 503 ASN A O 1
ATOM 4049 N N . ILE A 1 504 ? -10.867 -13.445 10.617 1 88.81 504 ILE A N 1
ATOM 4050 C CA . ILE A 1 504 ? -12.203 -13.648 10.062 1 88.81 504 ILE A CA 1
ATOM 4051 C C . ILE A 1 504 ? -12.094 -14.094 8.609 1 88.81 504 ILE A C 1
ATOM 4053 O O . ILE A 1 504 ? -12.82 -15 8.172 1 88.81 504 ILE A O 1
ATOM 4057 N N . ARG A 1 505 ? -11.141 -13.562 7.934 1 88 505 ARG A N 1
ATOM 4058 C CA . ARG A 1 505 ? -10.945 -13.914 6.531 1 88 505 ARG A CA 1
ATOM 4059 C C . ARG A 1 505 ? -10.43 -15.344 6.395 1 88 505 ARG A C 1
ATOM 4061 O O . ARG A 1 505 ? -10.828 -16.062 5.484 1 88 505 ARG A O 1
ATOM 4068 N N . LYS A 1 506 ? -9.555 -15.766 7.363 1 87.69 506 LYS A N 1
ATOM 4069 C CA . LYS A 1 506 ? -9.055 -17.141 7.336 1 87.69 506 LYS A CA 1
ATOM 4070 C C . LYS A 1 506 ? -10.188 -18.141 7.512 1 87.69 506 LYS A C 1
ATOM 4072 O O . LYS A 1 506 ? -10.25 -19.141 6.805 1 87.69 506 LYS A O 1
ATOM 4077 N N . TRP A 1 507 ? -11.133 -17.828 8.352 1 90 507 TRP A N 1
ATOM 4078 C CA . TRP A 1 507 ? -12.273 -18.703 8.578 1 90 507 TRP A CA 1
ATOM 4079 C C . TRP A 1 507 ? -13.227 -18.688 7.391 1 90 507 TRP A C 1
ATOM 4081 O O . TRP A 1 507 ? -13.734 -19.734 6.973 1 90 507 TRP A O 1
ATOM 4091 N N . LYS A 1 508 ? -13.453 -17.5 6.887 1 92.19 508 LYS A N 1
ATOM 4092 C CA . LYS A 1 508 ? -14.305 -17.359 5.711 1 92.19 508 LYS A CA 1
ATOM 4093 C C . LYS A 1 508 ? -13.797 -18.219 4.559 1 92.19 508 LYS A C 1
ATOM 4095 O O . LYS A 1 508 ? -14.555 -19.016 3.996 1 92.19 508 LYS A O 1
ATOM 4100 N N . PHE A 1 509 ? -12.469 -18.203 4.285 1 91.94 509 PHE A N 1
ATOM 4101 C CA . PHE A 1 509 ? -11.922 -18.922 3.137 1 91.94 509 PHE A CA 1
ATOM 4102 C C . PHE A 1 509 ? -11.789 -20.406 3.438 1 91.94 509 PHE A C 1
ATOM 4104 O O . PHE A 1 509 ? -11.852 -21.234 2.529 1 91.94 509 PHE A O 1
ATOM 4111 N N . PHE A 1 510 ? -11.648 -20.781 4.68 1 92.19 510 PHE A N 1
ATOM 4112 C CA . PHE A 1 510 ? -11.648 -22.188 5.062 1 92.19 510 PHE A CA 1
ATOM 4113 C C . PHE A 1 510 ? -12.977 -22.859 4.711 1 92.19 510 PHE A C 1
ATOM 4115 O O . PHE A 1 510 ? -12.992 -23.906 4.066 1 92.19 510 PHE A O 1
ATOM 4122 N N . PHE A 1 511 ? -14.07 -22.188 5.047 1 94.44 511 PHE A N 1
ATOM 4123 C CA . PHE A 1 511 ? -15.383 -22.734 4.77 1 94.44 511 PHE A CA 1
ATOM 4124 C C . PHE A 1 511 ? -15.664 -22.734 3.27 1 94.44 511 PHE A C 1
ATOM 4126 O O . PHE A 1 511 ? -16.234 -23.703 2.74 1 94.44 511 PHE A O 1
ATOM 4133 N N . TYR A 1 512 ? -15.273 -21.656 2.643 1 94.31 512 TYR A N 1
ATOM 4134 C CA . TYR A 1 512 ? -15.484 -21.594 1.2 1 94.31 512 TYR A CA 1
ATOM 4135 C C . TYR A 1 512 ? -14.695 -22.688 0.488 1 94.31 512 TYR A C 1
ATOM 4137 O O . TYR A 1 512 ? -15.18 -23.281 -0.483 1 94.31 512 TYR A O 1
ATOM 4145 N N . LEU A 1 513 ? -13.445 -22.969 0.95 1 93.5 513 LEU A N 1
ATOM 4146 C CA . LEU A 1 513 ? -12.594 -23.984 0.336 1 93.5 513 LEU A CA 1
ATOM 4147 C C . LEU A 1 513 ? -13.195 -25.375 0.505 1 93.5 513 LEU A C 1
ATOM 4149 O O . LEU A 1 513 ? -13.289 -26.141 -0.459 1 93.5 513 LEU A O 1
ATOM 4153 N N . VAL A 1 514 ? -13.695 -25.672 1.714 1 94.19 514 VAL A N 1
ATOM 4154 C CA . VAL A 1 514 ? -14.273 -26.969 2.006 1 94.19 514 VAL A CA 1
ATOM 4155 C C . VAL A 1 514 ? -15.539 -27.172 1.176 1 94.19 514 VAL A C 1
ATOM 4157 O O . VAL A 1 514 ? -15.727 -28.219 0.554 1 94.19 514 VAL A O 1
ATOM 4160 N N . LEU A 1 515 ? -16.359 -26.156 1.1 1 95.69 515 LEU A N 1
ATOM 4161 C CA . LEU A 1 515 ? -17.609 -26.266 0.351 1 95.69 515 LEU A CA 1
ATOM 4162 C C . LEU A 1 515 ? -17.344 -26.344 -1.147 1 95.69 515 LEU A C 1
ATOM 4164 O O . LEU A 1 515 ? -18.031 -27.062 -1.869 1 95.69 515 LEU A O 1
ATOM 4168 N N . PHE A 1 516 ? -16.344 -25.609 -1.543 1 94.94 516 PHE A N 1
ATOM 4169 C CA . PHE A 1 516 ? -16 -25.625 -2.959 1 94.94 516 PHE A CA 1
ATOM 4170 C C . PHE A 1 516 ? -15.555 -27.016 -3.402 1 94.94 516 PHE A C 1
ATOM 4172 O O . PHE A 1 516 ? -16.047 -27.531 -4.406 1 94.94 516 PHE A O 1
ATOM 4179 N N . MET A 1 517 ? -14.648 -27.641 -2.703 1 95 517 MET A N 1
ATOM 4180 C CA . MET A 1 517 ? -14.164 -28.969 -3.041 1 95 517 MET A CA 1
ATOM 4181 C C . MET A 1 517 ? -15.289 -30 -2.938 1 95 517 MET A C 1
ATOM 4183 O O . MET A 1 517 ? -15.391 -30.906 -3.773 1 95 517 MET A O 1
ATOM 4187 N N . HIS A 1 518 ? -16.125 -29.844 -1.928 1 96.62 518 HIS A N 1
ATOM 4188 C CA . HIS A 1 518 ? -17.234 -30.75 -1.727 1 96.62 518 HIS A CA 1
ATOM 4189 C C . HIS A 1 518 ? -18.234 -30.672 -2.875 1 96.62 518 HIS A C 1
ATOM 4191 O O . HIS A 1 518 ? -18.641 -31.688 -3.434 1 96.62 518 HIS A O 1
ATOM 4197 N N . ILE A 1 519 ? -18.578 -29.469 -3.256 1 97.06 519 ILE A N 1
ATOM 4198 C CA . ILE A 1 519 ? -19.562 -29.281 -4.324 1 97.06 519 ILE A CA 1
ATOM 4199 C C . ILE A 1 519 ? -19 -29.797 -5.641 1 97.06 519 ILE A C 1
ATOM 4201 O O . ILE A 1 519 ? -19.703 -30.438 -6.418 1 97.06 519 ILE A O 1
ATOM 4205 N N . LEU A 1 520 ? -17.734 -29.594 -5.883 1 96.81 520 LEU A N 1
ATOM 4206 C CA . LEU A 1 520 ? -17.109 -30.078 -7.105 1 96.81 520 LEU A CA 1
ATOM 4207 C C . LEU A 1 520 ? -17.094 -31.609 -7.125 1 96.81 520 LEU A C 1
ATOM 4209 O O . LEU A 1 520 ? -17.297 -32.219 -8.172 1 96.81 520 LEU A O 1
ATOM 4213 N N . ALA A 1 521 ? -16.828 -32.219 -6.008 1 97.38 521 ALA A N 1
ATOM 4214 C CA . ALA A 1 521 ? -16.844 -33.656 -5.91 1 97.38 521 ALA A CA 1
ATOM 4215 C C . ALA A 1 521 ? -18.234 -34.219 -6.219 1 97.38 521 ALA A C 1
ATOM 4217 O O . ALA A 1 521 ? -18.375 -35.219 -6.934 1 97.38 521 ALA A O 1
ATOM 4218 N N . CYS A 1 522 ? -19.266 -33.531 -5.703 1 97.25 522 CYS A N 1
ATOM 4219 C CA . CYS A 1 522 ? -20.641 -33.938 -5.945 1 97.25 522 CYS A CA 1
ATOM 4220 C C . CYS A 1 522 ? -21.016 -33.781 -7.414 1 97.25 522 CYS A C 1
ATOM 4222 O O . CYS A 1 522 ? -21.703 -34.625 -7.984 1 97.25 522 CYS A O 1
ATOM 4224 N N . VAL A 1 523 ? -20.5 -32.75 -8.031 1 96.56 523 VAL A N 1
ATOM 4225 C CA . VAL A 1 523 ? -20.797 -32.5 -9.438 1 96.56 523 VAL A CA 1
ATOM 4226 C C . VAL A 1 523 ? -20.156 -33.594 -10.297 1 96.56 523 VAL A C 1
ATOM 4228 O O . VAL A 1 523 ? -20.75 -34.062 -11.266 1 96.56 523 VAL A O 1
ATOM 4231 N N . TRP A 1 524 ? -18.938 -34.031 -9.969 1 95.38 524 TRP A N 1
ATOM 4232 C CA . TRP A 1 524 ? -18.25 -35.062 -10.727 1 95.38 524 TRP A CA 1
ATOM 4233 C C . TRP A 1 524 ? -19.016 -36.375 -10.656 1 95.38 524 TRP A C 1
ATOM 4235 O O . TRP A 1 524 ? -19.234 -37.031 -11.68 1 95.38 524 TRP A O 1
ATOM 4245 N N . TYR A 1 525 ? -19.438 -36.719 -9.469 1 95.75 525 TYR A N 1
ATOM 4246 C CA . TYR A 1 525 ? -20.188 -37.969 -9.328 1 95.75 525 TYR A CA 1
ATOM 4247 C C . TYR A 1 525 ? -21.547 -37.875 -10.023 1 95.75 525 TYR A C 1
ATOM 4249 O O . TYR A 1 525 ? -21.984 -38.844 -10.648 1 95.75 525 TYR A O 1
ATOM 4257 N N . PHE A 1 526 ? -22.125 -36.719 -9.922 1 94.62 526 PHE A N 1
ATOM 4258 C CA . PHE A 1 526 ? -23.422 -36.5 -10.555 1 94.62 526 PHE A CA 1
ATOM 4259 C C . PHE A 1 526 ? -23.328 -36.625 -12.07 1 94.62 526 PHE A C 1
ATOM 4261 O O . PHE A 1 526 ? -24.266 -37.094 -12.719 1 94.62 526 PHE A O 1
ATOM 4268 N N . SER A 1 527 ? -22.25 -36.25 -12.688 1 93.81 527 SER A N 1
ATOM 4269 C CA . SER A 1 527 ? -22.078 -36.344 -14.133 1 93.81 527 SER A CA 1
ATOM 4270 C C . SER A 1 527 ? -22 -37.781 -14.594 1 93.81 527 SER A C 1
ATOM 4272 O O . SER A 1 527 ? -22.422 -38.125 -15.695 1 93.81 527 SER A O 1
ATOM 4274 N N . ALA A 1 528 ? -21.453 -38.656 -13.742 1 92.44 528 ALA A N 1
ATOM 4275 C CA . ALA A 1 528 ? -21.328 -40.094 -14.078 1 92.44 528 ALA A CA 1
ATOM 4276 C C . ALA A 1 528 ? -22.625 -40.844 -13.789 1 92.44 528 ALA A C 1
ATOM 4278 O O . ALA A 1 528 ? -22.969 -41.781 -14.508 1 92.44 528 ALA A O 1
ATOM 4279 N N . CYS A 1 529 ? -23.297 -40.406 -12.719 1 91.81 529 CYS A N 1
ATOM 4280 C CA . CYS A 1 529 ? -24.5 -41.094 -12.273 1 91.81 529 CYS A CA 1
ATOM 4281 C C . CYS A 1 529 ? -25.688 -40.156 -12.266 1 91.81 529 CYS A C 1
ATOM 4283 O O . CYS A 1 529 ? -26.125 -39.688 -11.203 1 91.81 529 CYS A O 1
ATOM 4285 N N . GLN A 1 530 ? -26.312 -39.906 -13.359 1 89.69 530 GLN A N 1
ATOM 4286 C CA . GLN A 1 530 ? -27.453 -39 -13.5 1 89.69 530 GLN A CA 1
ATOM 4287 C C . GLN A 1 530 ? -28.75 -39.719 -13.164 1 89.69 530 GLN A C 1
ATOM 4289 O O . GLN A 1 530 ? -28.859 -40.938 -13.297 1 89.69 530 GLN A O 1
ATOM 4294 N N . PRO A 1 531 ? -29.641 -38.906 -12.695 1 89.19 531 PRO A N 1
ATOM 4295 C CA . PRO A 1 531 ? -30.938 -39.531 -12.383 1 89.19 531 PRO A CA 1
ATOM 4296 C C . PRO A 1 531 ? -31.688 -39.938 -13.633 1 89.19 531 PRO A C 1
ATOM 4298 O O . PRO A 1 531 ? -31.594 -39.312 -14.68 1 89.19 531 PRO A O 1
ATOM 4301 N N . LEU A 1 532 ? -32.375 -41.094 -13.516 1 84.38 532 LEU A N 1
ATOM 4302 C CA . LEU A 1 532 ? -33.188 -41.625 -14.609 1 84.38 532 LEU A CA 1
ATOM 4303 C C . LEU A 1 532 ? -34.688 -41.281 -14.398 1 84.38 532 LEU A C 1
ATOM 4305 O O . LEU A 1 532 ? -35.156 -41.312 -13.273 1 84.38 532 LEU A O 1
ATOM 4309 N N . PHE A 1 533 ? -35.281 -40.719 -15.359 1 77.62 533 PHE A N 1
ATOM 4310 C CA . PHE A 1 533 ? -36.688 -40.344 -15.25 1 77.62 533 PHE A CA 1
ATOM 4311 C C . PHE A 1 533 ? -37.625 -41.531 -15.492 1 77.62 533 PHE A C 1
ATOM 4313 O O . PHE A 1 533 ? -38.812 -41.469 -15.172 1 77.62 533 PHE A O 1
ATOM 4320 N N . LYS A 1 534 ? -37.188 -42.625 -16.266 1 71.81 534 LYS A N 1
ATOM 4321 C CA . LYS A 1 534 ? -38.031 -43.781 -16.531 1 71.81 534 LYS A CA 1
ATOM 4322 C C . LYS A 1 534 ? -37.406 -45.062 -15.992 1 71.81 534 LYS A C 1
ATOM 4324 O O . LYS A 1 534 ? -36.188 -45.156 -15.883 1 71.81 534 LYS A O 1
ATOM 4329 N N . LEU A 1 535 ? -38.219 -45.906 -15.32 1 62.12 535 LEU A N 1
ATOM 4330 C CA . LEU A 1 535 ? -37.781 -47.219 -14.852 1 62.12 535 LEU A CA 1
ATOM 4331 C C . LEU A 1 535 ? -37.188 -48.031 -15.992 1 62.12 535 LEU A C 1
ATOM 4333 O O . LEU A 1 535 ? -37.781 -48.125 -17.062 1 62.12 535 LEU A O 1
ATOM 4337 N N . ILE A 1 536 ? -35.844 -48.062 -16.094 1 61.12 536 ILE A N 1
ATOM 4338 C CA . ILE A 1 536 ? -35.25 -48.875 -17.141 1 61.12 536 ILE A CA 1
ATOM 4339 C C . ILE A 1 536 ? -35.375 -50.375 -16.766 1 61.12 536 ILE A C 1
ATOM 4341 O O . ILE A 1 536 ? -34.875 -50.781 -15.734 1 61.12 536 ILE A O 1
ATOM 4345 N N . SER A 1 537 ? -36.406 -51.094 -17.109 1 55.78 537 SER A N 1
ATOM 4346 C CA . SER A 1 537 ? -36.594 -52.5 -16.875 1 55.78 537 SER A CA 1
ATOM 4347 C C . SER A 1 537 ? -35.312 -53.281 -17.156 1 55.78 537 SER A C 1
ATOM 4349 O O . SER A 1 537 ? -34.969 -54.219 -16.406 1 55.78 537 SER A O 1
ATOM 4351 N N . ASP A 1 538 ? -34.688 -53.344 -18.438 1 51.62 538 ASP A N 1
ATOM 4352 C CA . ASP A 1 538 ? -33.594 -54.281 -18.812 1 51.62 538 ASP A CA 1
ATOM 4353 C C . ASP A 1 538 ? -32.25 -53.562 -18.812 1 51.62 538 ASP A C 1
ATOM 4355 O O . ASP A 1 538 ? -32.031 -52.656 -19.625 1 51.62 538 ASP A O 1
ATOM 4359 N N . SER A 1 539 ? -31.562 -53.469 -17.719 1 54.97 539 SER A N 1
ATOM 4360 C CA . SER A 1 539 ? -30.281 -52.844 -17.422 1 54.97 539 SER A CA 1
ATOM 4361 C C . SER A 1 539 ? -29.266 -53.125 -18.531 1 54.97 539 SER A C 1
ATOM 4363 O O . SER A 1 539 ? -28.328 -52.375 -18.719 1 54.97 539 SER A O 1
ATOM 4365 N N . ASN A 1 540 ? -29.391 -54.312 -19.188 1 53.53 540 ASN A N 1
ATOM 4366 C CA . ASN A 1 540 ? -28.344 -54.812 -20.078 1 53.53 540 ASN A CA 1
ATOM 4367 C C . ASN A 1 540 ? -28.094 -53.844 -21.25 1 53.53 540 ASN A C 1
ATOM 4369 O O . ASN A 1 540 ? -26.969 -53.719 -21.734 1 53.53 540 ASN A O 1
ATOM 4373 N N . ASP A 1 541 ? -29.141 -53.219 -21.844 1 53.28 541 ASP A N 1
ATOM 4374 C CA . ASP A 1 541 ? -29.016 -52.594 -23.141 1 53.28 541 ASP A CA 1
ATOM 4375 C C . ASP A 1 541 ? -28.516 -51.156 -23.016 1 53.28 541 ASP A C 1
ATOM 4377 O O . ASP A 1 541 ? -28.031 -50.562 -24 1 53.28 541 ASP A O 1
ATOM 4381 N N . THR A 1 542 ? -28.578 -50.406 -21.922 1 60.97 542 THR A N 1
ATOM 4382 C CA . THR A 1 542 ? -28.406 -48.969 -22.016 1 60.97 542 THR A CA 1
ATOM 4383 C C . THR A 1 542 ? -27 -48.562 -21.547 1 60.97 542 THR A C 1
ATOM 4385 O O . THR A 1 542 ? -26.656 -47.375 -21.547 1 60.97 542 THR A O 1
ATOM 4388 N N . GLY A 1 543 ? -26.016 -49.5 -21.469 1 73.56 543 GLY A N 1
ATOM 4389 C CA . GLY A 1 543 ? -24.656 -49.156 -21.078 1 73.56 543 GLY A CA 1
ATOM 4390 C C . GLY A 1 543 ? -24.547 -48.625 -19.672 1 73.56 543 GLY A C 1
ATOM 4391 O O . GLY A 1 543 ? -23.562 -47.969 -19.328 1 73.56 543 GLY A O 1
ATOM 4392 N N . LEU A 1 544 ? -25.625 -48.781 -18.844 1 83.31 544 LEU A N 1
ATOM 4393 C CA . LEU A 1 544 ? -25.625 -48.25 -17.469 1 83.31 544 LEU A CA 1
ATOM 4394 C C . LEU A 1 544 ? -25.281 -49.375 -16.484 1 83.31 544 LEU A C 1
ATOM 4396 O O . LEU A 1 544 ? -25.641 -50.531 -16.688 1 83.31 544 LEU A O 1
ATOM 4400 N N . ILE A 1 545 ? -24.469 -49.094 -15.461 1 86.56 545 ILE A N 1
ATOM 4401 C CA . ILE A 1 545 ? -24.078 -50 -14.406 1 86.56 545 ILE A CA 1
ATOM 4402 C C . ILE A 1 545 ? -24.75 -49.594 -13.094 1 86.56 545 ILE A C 1
ATOM 4404 O O . ILE A 1 545 ? -24.781 -48.406 -12.742 1 86.56 545 ILE A O 1
ATOM 4408 N N . TYR A 1 546 ? -25.375 -50.594 -12.453 1 87.69 546 TYR A N 1
ATOM 4409 C CA . TYR A 1 546 ? -26.031 -50.344 -11.172 1 87.69 546 TYR A CA 1
ATOM 4410 C C . TYR A 1 546 ? -25.031 -50.438 -10.023 1 87.69 546 TYR A C 1
ATOM 4412 O O . TYR A 1 546 ? -24.312 -51.406 -9.891 1 87.69 546 TYR A O 1
ATOM 4420 N N . SER A 1 547 ? -24.812 -49.312 -9.312 1 89.12 547 SER A N 1
ATOM 4421 C CA . SER A 1 547 ? -23.906 -49.281 -8.156 1 89.12 547 SER A CA 1
ATOM 4422 C C . SER A 1 547 ? -24.5 -48.406 -7.047 1 89.12 547 SER A C 1
ATOM 4424 O O . SER A 1 547 ? -24.828 -47.25 -7.273 1 89.12 547 SER A O 1
ATOM 4426 N N . ASN A 1 548 ? -24.562 -48.906 -5.746 1 91.06 548 ASN A N 1
ATOM 4427 C CA . ASN A 1 548 ? -25 -48.156 -4.578 1 91.06 548 ASN A CA 1
ATOM 4428 C C . ASN A 1 548 ? -26.297 -47.406 -4.852 1 91.06 548 ASN A C 1
ATOM 4430 O O . ASN A 1 548 ? -26.391 -46.188 -4.582 1 91.06 548 ASN A O 1
ATOM 4434 N N . HIS A 1 549 ? -27.219 -48 -5.496 1 88.19 549 HIS A N 1
ATOM 4435 C CA . HIS A 1 549 ? -28.578 -47.531 -5.75 1 88.19 549 HIS A CA 1
ATOM 4436 C C . HIS A 1 549 ? -28.578 -46.438 -6.832 1 88.19 549 HIS A C 1
ATOM 4438 O O . HIS A 1 549 ? -29.469 -45.594 -6.863 1 88.19 549 HIS A O 1
ATOM 4444 N N . HIS A 1 550 ? -27.5 -46.344 -7.645 1 90.88 550 HIS A N 1
ATOM 4445 C CA . HIS A 1 550 ? -27.406 -45.406 -8.766 1 90.88 550 HIS A CA 1
ATOM 4446 C C . HIS A 1 550 ? -27.25 -46.156 -10.086 1 90.88 550 HIS A C 1
ATOM 4448 O O . HIS A 1 550 ? -26.766 -47.281 -10.109 1 90.88 550 HIS A O 1
ATOM 4454 N N . PHE A 1 551 ? -27.75 -45.594 -11.094 1 87 551 PHE A N 1
ATOM 4455 C CA . PHE A 1 551 ? -27.484 -46.062 -12.445 1 87 551 PHE A CA 1
ATOM 4456 C C . PHE A 1 551 ? -26.453 -45.156 -13.133 1 87 551 PHE A C 1
ATOM 4458 O O . PHE A 1 551 ? -26.75 -44.031 -13.508 1 87 551 PHE A O 1
ATOM 4465 N N . CYS A 1 552 ? -25.25 -45.719 -13.234 1 89.81 552 CYS A N 1
ATOM 4466 C CA . CYS A 1 552 ? -24.125 -44.906 -13.695 1 89.81 552 CYS A CA 1
ATOM 4467 C C . CYS A 1 552 ? -23.688 -45.312 -15.094 1 89.81 552 CYS A C 1
ATOM 4469 O O . CYS A 1 552 ? -23.875 -46.469 -15.484 1 89.81 552 CYS A O 1
ATOM 4471 N N . HIS A 1 553 ? -23.156 -44.375 -15.797 1 86.19 553 HIS A N 1
ATOM 4472 C CA . HIS A 1 553 ? -22.656 -44.625 -17.141 1 86.19 553 HIS A CA 1
ATOM 4473 C C . HIS A 1 553 ? -21.297 -45.312 -17.094 1 86.19 553 HIS A C 1
ATOM 4475 O O . HIS A 1 553 ? -20.406 -44.906 -16.359 1 86.19 553 HIS A O 1
ATOM 4481 N N . ASN A 1 554 ? -21.125 -46.344 -17.859 1 79.75 554 ASN A N 1
ATOM 4482 C CA . ASN A 1 554 ? -19.875 -47.094 -17.891 1 79.75 554 ASN A CA 1
ATOM 4483 C C . ASN A 1 554 ? -18.766 -46.344 -18.609 1 79.75 554 ASN A C 1
ATOM 4485 O O . ASN A 1 554 ? -17.594 -46.594 -18.359 1 79.75 554 ASN A O 1
ATOM 4489 N N . SER A 1 555 ? -19.016 -45.406 -19.5 1 80.88 555 SER A N 1
ATOM 4490 C CA . SER A 1 555 ? -18.016 -44.688 -20.312 1 80.88 555 SER A CA 1
ATOM 4491 C C . SER A 1 555 ? -17.703 -43.344 -19.719 1 80.88 555 SER A C 1
ATOM 4493 O O . SER A 1 555 ? -17.344 -42.406 -20.453 1 80.88 555 SER A O 1
ATOM 4495 N N . SER A 1 556 ? -17.766 -43.188 -18.406 1 88.75 556 SER A N 1
ATOM 4496 C CA . SER A 1 556 ? -17.469 -41.906 -17.766 1 88.75 556 SER A CA 1
ATOM 4497 C C . SER A 1 556 ? -16.078 -41.906 -17.156 1 88.75 556 SER A C 1
ATOM 4499 O O . SER A 1 556 ? -15.289 -42.844 -17.375 1 88.75 556 SER A O 1
ATOM 4501 N N . TRP A 1 557 ? -15.711 -40.844 -16.5 1 89.06 557 TRP A N 1
ATOM 4502 C CA . TRP A 1 557 ? -14.391 -40.656 -15.914 1 89.06 557 TRP A CA 1
ATOM 4503 C C . TRP A 1 557 ? -14.07 -41.781 -14.938 1 89.06 557 TRP A C 1
ATOM 4505 O O . TRP A 1 557 ? -12.898 -42.031 -14.641 1 89.06 557 TRP A O 1
ATOM 4515 N N . THR A 1 558 ? -15.07 -42.594 -14.477 1 86.25 558 THR A N 1
ATOM 4516 C CA . THR A 1 558 ? -14.883 -43.656 -13.508 1 86.25 558 THR A CA 1
ATOM 4517 C C . THR A 1 558 ? -14.195 -44.844 -14.156 1 86.25 558 THR A C 1
ATOM 4519 O O . THR A 1 558 ? -13.609 -45.688 -13.461 1 86.25 558 THR A O 1
ATOM 4522 N N . SER A 1 559 ? -14.281 -44.938 -15.445 1 82.12 559 SER A N 1
ATOM 4523 C CA . SER A 1 559 ? -13.672 -46.062 -16.156 1 82.12 559 SER A CA 1
ATOM 4524 C C . SER A 1 559 ? -12.18 -45.844 -16.359 1 82.12 559 SER A C 1
ATOM 4526 O O . SER A 1 559 ? -11.445 -46.75 -16.688 1 82.12 559 SER A O 1
ATOM 4528 N N . SER A 1 560 ? -11.742 -44.625 -16.141 1 75.75 560 SER A N 1
ATOM 4529 C CA . SER A 1 560 ? -10.336 -44.281 -16.344 1 75.75 560 SER A CA 1
ATOM 4530 C C . SER A 1 560 ? -9.461 -44.875 -15.234 1 75.75 560 SER A C 1
ATOM 4532 O O . SER A 1 560 ? -8.25 -45 -15.398 1 75.75 560 SER A O 1
ATOM 4534 N N . ILE A 1 561 ? -10.125 -45.281 -14.148 1 75.69 561 ILE A N 1
ATOM 4535 C CA . ILE A 1 561 ? -9.375 -45.812 -13.016 1 75.69 561 ILE A CA 1
ATOM 4536 C C . ILE A 1 561 ? -9.016 -47.25 -13.258 1 75.69 561 ILE A C 1
ATOM 4538 O O . ILE A 1 561 ? -9.898 -48.125 -13.281 1 75.69 561 ILE A O 1
ATOM 4542 N N . GLU A 1 562 ? -7.777 -47.531 -13.68 1 67.94 562 GLU A N 1
ATOM 4543 C CA . GLU A 1 562 ? -7.355 -48.844 -14.062 1 67.94 562 GLU A CA 1
ATOM 4544 C C . GLU A 1 562 ? -7.09 -49.719 -12.844 1 67.94 562 GLU A C 1
ATOM 4546 O O . GLU A 1 562 ? -7.184 -50.969 -12.914 1 67.94 562 GLU A O 1
ATOM 4551 N N . SER A 1 563 ? -6.875 -49.156 -11.727 1 65.56 563 SER A N 1
ATOM 4552 C CA . SER A 1 563 ? -6.379 -49.906 -10.586 1 65.56 563 SER A CA 1
ATOM 4553 C C . SER A 1 563 ? -7.492 -50.75 -9.938 1 65.56 563 SER A C 1
ATOM 4555 O O . SER A 1 563 ? -7.238 -51.812 -9.383 1 65.56 563 SER A O 1
ATOM 4557 N N . PHE A 1 564 ? -8.734 -50.25 -9.977 1 75.88 564 PHE A N 1
ATOM 4558 C CA . PHE A 1 564 ? -9.82 -51 -9.359 1 75.88 564 PHE A CA 1
ATOM 4559 C C . PHE A 1 564 ? -11.164 -50.625 -9.992 1 75.88 564 PHE A C 1
ATOM 4561 O O . PHE A 1 564 ? -11.242 -49.688 -10.773 1 75.88 564 PHE A O 1
ATOM 4568 N N . ASP A 1 565 ? -12.125 -51.531 -9.688 1 83.75 565 ASP A N 1
ATOM 4569 C CA . ASP A 1 565 ? -13.477 -51.281 -10.172 1 83.75 565 ASP A CA 1
ATOM 4570 C C . ASP A 1 565 ? -14.188 -50.25 -9.297 1 83.75 565 ASP A C 1
ATOM 4572 O O . ASP A 1 565 ? -14.633 -50.562 -8.195 1 83.75 565 ASP A O 1
ATOM 4576 N N . PHE A 1 566 ? -14.359 -49.062 -9.758 1 88.94 566 PHE A N 1
ATOM 4577 C CA . PHE A 1 566 ? -14.922 -47.906 -9.07 1 88.94 566 PHE A CA 1
ATOM 4578 C C . PHE A 1 566 ? -16.328 -48.219 -8.547 1 88.94 566 PHE A C 1
ATOM 4580 O O . PHE A 1 566 ? -16.656 -47.875 -7.414 1 88.94 566 PHE A O 1
ATOM 4587 N N . TYR A 1 567 ? -17.141 -48.938 -9.305 1 88.94 567 TYR A N 1
ATOM 4588 C CA . TYR A 1 567 ? -18.562 -49.125 -9 1 88.94 567 TYR A CA 1
ATOM 4589 C C . TYR A 1 567 ? -18.766 -50.281 -8.016 1 88.94 567 TYR A C 1
ATOM 4591 O O . TYR A 1 567 ? -19.859 -50.469 -7.488 1 88.94 567 TYR A O 1
ATOM 4599 N N . LYS A 1 568 ? -17.672 -51.031 -7.719 1 89.06 568 LYS A N 1
ATOM 4600 C CA . LYS A 1 568 ? -17.766 -52.094 -6.746 1 89.06 568 LYS A CA 1
ATOM 4601 C C . LYS A 1 568 ? -17.375 -51.625 -5.352 1 89.06 568 LYS A C 1
ATOM 4603 O O . LYS A 1 568 ? -17.641 -52.312 -4.359 1 89.06 568 LYS A O 1
ATOM 4608 N N . GLU A 1 569 ? -16.859 -50.5 -5.301 1 90.94 569 GLU A N 1
ATOM 4609 C CA . GLU A 1 569 ? -16.438 -49.969 -4.02 1 90.94 569 GLU A CA 1
ATOM 4610 C C . GLU A 1 569 ? -17.609 -49.344 -3.256 1 90.94 569 GLU A C 1
ATOM 4612 O O . GLU A 1 569 ? -18.609 -48.969 -3.859 1 90.94 569 GLU A O 1
ATOM 4617 N N . PRO A 1 570 ? -17.422 -49.312 -1.904 1 92.38 570 PRO A N 1
ATOM 4618 C CA . PRO A 1 570 ? -18.469 -48.656 -1.107 1 92.38 570 PRO A CA 1
ATOM 4619 C C . PRO A 1 570 ? -18.609 -47.188 -1.436 1 92.38 570 PRO A C 1
ATOM 4621 O O . PRO A 1 570 ? -17.719 -46.594 -2.035 1 92.38 570 PRO A O 1
ATOM 4624 N N . ILE A 1 571 ? -19.797 -46.594 -1.073 1 93.88 571 ILE A N 1
ATOM 4625 C CA . ILE A 1 571 ? -20.156 -45.25 -1.458 1 93.88 571 ILE A CA 1
ATOM 4626 C C . ILE A 1 571 ? -19.172 -44.25 -0.846 1 93.88 571 ILE A C 1
ATOM 4628 O O . ILE A 1 571 ? -18.844 -43.219 -1.459 1 93.88 571 ILE A O 1
ATOM 4632 N N . ILE A 1 572 ? -18.625 -44.531 0.365 1 92.25 572 ILE A N 1
ATOM 4633 C CA . ILE A 1 572 ? -17.688 -43.625 1.034 1 92.25 572 ILE A CA 1
ATOM 4634 C C . ILE A 1 572 ? -16.391 -43.562 0.24 1 92.25 572 ILE A C 1
ATOM 4636 O O . ILE A 1 572 ? -15.797 -42.469 0.113 1 92.25 572 ILE A O 1
ATOM 4640 N N . THR A 1 573 ? -15.93 -44.656 -0.326 1 92.56 573 THR A N 1
ATOM 4641 C CA . THR A 1 573 ? -14.719 -44.656 -1.137 1 92.56 573 THR A CA 1
ATOM 4642 C C . THR A 1 573 ? -14.938 -43.938 -2.459 1 92.56 573 THR A C 1
ATOM 4644 O O . THR A 1 573 ? -14.039 -43.25 -2.941 1 92.56 573 THR A O 1
ATOM 4647 N N . GLN A 1 574 ? -16.156 -44.094 -2.98 1 93.94 574 GLN A N 1
ATOM 4648 C CA . GLN A 1 574 ? -16.469 -43.375 -4.215 1 93.94 574 GLN A CA 1
ATOM 4649 C C . GLN A 1 574 ? -16.469 -41.875 -4.004 1 93.94 574 GLN A C 1
ATOM 4651 O O . GLN A 1 574 ? -16.047 -41.094 -4.879 1 93.94 574 GLN A O 1
ATOM 4656 N N . TYR A 1 575 ? -16.906 -41.5 -2.846 1 94.62 575 TYR A N 1
ATOM 4657 C CA . TYR A 1 575 ? -16.891 -40.062 -2.516 1 94.62 575 TYR A CA 1
ATOM 4658 C C . TYR A 1 575 ? -15.469 -39.531 -2.395 1 94.62 575 TYR A C 1
ATOM 4660 O O . TYR A 1 575 ? -15.141 -38.469 -2.934 1 94.62 575 TYR A O 1
ATOM 4668 N N . PHE A 1 576 ? -14.609 -40.25 -1.748 1 93.94 576 PHE A N 1
ATOM 4669 C CA . PHE A 1 576 ? -13.242 -39.812 -1.536 1 93.94 576 PHE A CA 1
ATOM 4670 C C . PHE A 1 576 ? -12.469 -39.781 -2.85 1 93.94 576 PHE A C 1
ATOM 4672 O O . PHE A 1 576 ? -11.609 -38.906 -3.051 1 93.94 576 PHE A O 1
ATOM 4679 N N . ILE A 1 577 ? -12.797 -40.656 -3.762 1 93.5 577 ILE A N 1
ATOM 4680 C CA . ILE A 1 577 ? -12.156 -40.656 -5.07 1 93.5 577 ILE A CA 1
ATOM 4681 C C . ILE A 1 577 ? -12.609 -39.438 -5.863 1 93.5 577 ILE A C 1
ATOM 4683 O O . ILE A 1 577 ? -11.805 -38.781 -6.52 1 93.5 577 ILE A O 1
ATOM 4687 N N . SER A 1 578 ? -13.906 -39.156 -5.734 1 95.12 578 SER A N 1
ATOM 4688 C CA . SER A 1 578 ? -14.414 -37.969 -6.402 1 95.12 578 SER A CA 1
ATOM 4689 C C . SER A 1 578 ? -13.828 -36.688 -5.793 1 95.12 578 SER A C 1
ATOM 4691 O O . SER A 1 578 ? -13.531 -35.719 -6.512 1 95.12 578 SER A O 1
ATOM 4693 N N . LEU A 1 579 ? -13.703 -36.719 -4.5 1 95.81 579 LEU A N 1
ATOM 4694 C CA . LEU A 1 579 ? -13.109 -35.562 -3.811 1 95.81 579 LEU A CA 1
ATOM 4695 C C . LEU A 1 579 ? -11.648 -35.375 -4.211 1 95.81 579 LEU A C 1
ATOM 4697 O O . LEU A 1 579 ? -11.172 -34.25 -4.379 1 95.81 579 LEU A O 1
ATOM 4701 N N . TYR A 1 580 ? -10.992 -36.5 -4.352 1 93.69 580 TYR A N 1
ATOM 4702 C CA . TYR A 1 580 ? -9.602 -36.5 -4.781 1 93.69 580 TYR A CA 1
ATOM 4703 C C . TYR A 1 580 ? -9.461 -35.875 -6.164 1 93.69 580 TYR A C 1
ATOM 4705 O O . TYR A 1 580 ? -8.625 -34.969 -6.367 1 93.69 580 TYR A O 1
ATOM 4713 N N . TRP A 1 581 ? -10.227 -36.25 -7.02 1 93.38 581 TRP A N 1
ATOM 4714 C CA . TRP A 1 581 ? -10.141 -35.719 -8.375 1 93.38 581 TRP A CA 1
ATOM 4715 C C . TRP A 1 581 ? -10.609 -34.281 -8.43 1 93.38 581 TRP A C 1
ATOM 4717 O O . TRP A 1 581 ? -10.07 -33.469 -9.188 1 93.38 581 TRP A O 1
ATOM 4727 N N . ALA A 1 582 ? -11.625 -33.969 -7.629 1 95.25 582 ALA A N 1
ATOM 4728 C CA . ALA A 1 582 ? -12.086 -32.562 -7.543 1 95.25 582 ALA A CA 1
ATOM 4729 C C . ALA A 1 582 ? -10.984 -31.656 -7.023 1 95.25 582 ALA A C 1
ATOM 4731 O O . ALA A 1 582 ? -10.758 -30.578 -7.574 1 95.25 582 ALA A O 1
ATOM 4732 N N . ALA A 1 583 ? -10.32 -32.125 -6.035 1 94.12 583 ALA A N 1
ATOM 4733 C CA . ALA A 1 583 ? -9.242 -31.312 -5.453 1 94.12 583 ALA A CA 1
ATOM 4734 C C . ALA A 1 583 ? -8.07 -31.188 -6.422 1 94.12 583 ALA A C 1
ATOM 4736 O O . ALA A 1 583 ? -7.473 -30.109 -6.543 1 94.12 583 ALA A O 1
ATOM 4737 N N . ALA A 1 584 ? -7.766 -32.25 -7.09 1 93.06 584 ALA A N 1
ATOM 4738 C CA . ALA A 1 584 ? -6.664 -32.219 -8.047 1 93.06 584 ALA A CA 1
ATOM 4739 C C . ALA A 1 584 ? -6.949 -31.266 -9.195 1 93.06 584 ALA A C 1
ATOM 4741 O O . ALA A 1 584 ? -6.094 -30.453 -9.57 1 93.06 584 ALA A O 1
ATOM 4742 N N . THR A 1 585 ? -8.156 -31.281 -9.664 1 93.56 585 THR A N 1
ATOM 4743 C CA . THR A 1 585 ? -8.539 -30.391 -10.758 1 93.56 585 THR A CA 1
ATOM 4744 C C . THR A 1 585 ? -8.68 -28.953 -10.266 1 93.56 585 THR A C 1
ATOM 4746 O O . THR A 1 585 ? -8.242 -28.016 -10.938 1 93.56 585 THR A O 1
ATOM 4749 N N . GLY A 1 586 ? -9.242 -28.859 -9.141 1 92.31 586 GLY A N 1
ATOM 4750 C CA . GLY A 1 586 ? -9.422 -27.531 -8.586 1 92.31 586 GLY A CA 1
ATOM 4751 C C . GLY A 1 586 ? -8.117 -26.859 -8.219 1 92.31 586 GLY A C 1
ATOM 4752 O O . GLY A 1 586 ? -7.969 -25.641 -8.375 1 92.31 586 GLY A O 1
ATOM 4753 N N . ALA A 1 587 ? -7.152 -27.609 -7.699 1 92.06 587 ALA A N 1
ATOM 4754 C CA . ALA A 1 587 ? -5.852 -27.078 -7.301 1 92.06 587 ALA A CA 1
ATOM 4755 C C . ALA A 1 587 ? -4.863 -27.125 -8.461 1 92.06 587 ALA A C 1
ATOM 4757 O O . ALA A 1 587 ? -3.666 -26.891 -8.273 1 92.06 587 ALA A O 1
ATOM 4758 N N . SER A 1 588 ? -5.312 -27.453 -9.641 1 91 588 SER A N 1
ATOM 4759 C CA . SER A 1 588 ? -4.543 -27.469 -10.883 1 91 588 SER A CA 1
ATOM 4760 C C . SER A 1 588 ? -3.41 -28.484 -10.828 1 91 588 SER A C 1
ATOM 4762 O O . SER A 1 588 ? -2.291 -28.203 -11.258 1 91 588 SER A O 1
ATOM 4764 N N . VAL A 1 589 ? -3.645 -29.578 -10.172 1 90.44 589 VAL A N 1
ATOM 4765 C CA . VAL A 1 589 ? -2.699 -30.688 -10.195 1 90.44 589 VAL A CA 1
ATOM 4766 C C . VAL A 1 589 ? -3.162 -31.75 -11.195 1 90.44 589 VAL A C 1
ATOM 4768 O O . VAL A 1 589 ? -4.238 -32.312 -11.039 1 90.44 589 VAL A O 1
ATOM 4771 N N . GLY A 1 590 ? -2.408 -31.984 -12.25 1 87.12 590 GLY A N 1
ATOM 4772 C CA . GLY A 1 590 ? -2.807 -32.938 -13.281 1 87.12 590 GLY A CA 1
ATOM 4773 C C . GLY A 1 590 ? -2.018 -34.219 -13.242 1 87.12 590 GLY A C 1
ATOM 4774 O O . GLY A 1 590 ? -1.086 -34.406 -14.023 1 87.12 590 GLY A O 1
ATOM 4775 N N . TYR A 1 591 ? -2.43 -35.188 -12.469 1 85.62 591 TYR A N 1
ATOM 4776 C CA . TYR A 1 591 ? -1.775 -36.5 -12.438 1 85.62 591 TYR A CA 1
ATOM 4777 C C . TYR A 1 591 ? -2.049 -37.281 -13.711 1 85.62 591 TYR A C 1
ATOM 4779 O O . TYR A 1 591 ? -1.191 -38.031 -14.188 1 85.62 591 TYR A O 1
ATOM 4787 N N . GLY A 1 592 ? -3.215 -37.094 -14.273 1 85 592 GLY A N 1
ATOM 4788 C CA . GLY A 1 592 ? -3.604 -37.781 -15.484 1 85 592 GLY A CA 1
ATOM 4789 C C . GLY A 1 592 ? -4.133 -39.188 -15.203 1 85 592 GLY A C 1
ATOM 4790 O O . GLY A 1 592 ? -4.41 -39.938 -16.141 1 85 592 GLY A O 1
ATOM 4791 N N . ASP A 1 593 ? -4.254 -39.594 -13.891 1 85.38 593 ASP A N 1
ATOM 4792 C CA . ASP A 1 593 ? -4.828 -40.906 -13.539 1 85.38 593 ASP A CA 1
ATOM 4793 C C . ASP A 1 593 ? -6.332 -40.906 -13.797 1 85.38 593 ASP A C 1
ATOM 4795 O O . ASP A 1 593 ? -6.887 -41.938 -14.203 1 85.38 593 ASP A O 1
ATOM 4799 N N . ILE A 1 594 ? -6.961 -39.844 -13.477 1 90 594 ILE A N 1
ATOM 4800 C CA . ILE A 1 594 ? -8.383 -39.656 -13.766 1 90 594 ILE A CA 1
ATOM 4801 C C . ILE A 1 594 ? -8.562 -38.531 -14.773 1 90 594 ILE A C 1
ATOM 4803 O O . ILE A 1 594 ? -8.031 -37.438 -14.594 1 90 594 ILE A O 1
ATOM 4807 N N . VAL A 1 595 ? -9.219 -38.844 -15.922 1 89.75 595 VAL A N 1
ATOM 4808 C CA . VAL A 1 595 ? -9.406 -37.812 -16.953 1 89.75 595 VAL A CA 1
ATOM 4809 C C . VAL A 1 595 ? -10.852 -37.844 -17.453 1 89.75 595 VAL A C 1
ATOM 4811 O O . VAL A 1 595 ? -11.555 -38.844 -17.266 1 89.75 595 VAL A O 1
ATOM 4814 N N . ALA A 1 596 ? -11.289 -36.812 -18.031 1 91.38 596 ALA A N 1
ATOM 4815 C CA . ALA A 1 596 ? -12.625 -36.75 -18.625 1 91.38 596 ALA A CA 1
ATOM 4816 C C . ALA A 1 596 ? -12.688 -37.5 -19.938 1 91.38 596 ALA A C 1
ATOM 4818 O O . ALA A 1 596 ? -11.766 -37.469 -20.75 1 91.38 596 ALA A O 1
ATOM 4819 N N . LYS A 1 597 ? -13.742 -38.281 -20.156 1 88.88 597 LYS A N 1
ATOM 4820 C CA . LYS A 1 597 ? -13.867 -39.094 -21.359 1 88.88 597 LYS A CA 1
ATOM 4821 C C . LYS A 1 597 ? -14.992 -38.562 -22.25 1 88.88 597 LYS A C 1
ATOM 4823 O O . LYS A 1 597 ? -14.859 -38.562 -23.469 1 88.88 597 LYS A O 1
ATOM 4828 N N . THR A 1 598 ? -16.016 -38.094 -21.609 1 89.31 598 THR A N 1
ATOM 4829 C CA . THR A 1 598 ? -17.156 -37.625 -22.375 1 89.31 598 THR A CA 1
ATOM 4830 C C . THR A 1 598 ? -17.047 -36.094 -22.625 1 89.31 598 THR A C 1
ATOM 4832 O O . THR A 1 598 ? -16.25 -35.406 -21.969 1 89.31 598 THR A O 1
ATOM 4835 N N . GLN A 1 599 ? -17.812 -35.625 -23.625 1 89.94 599 GLN A N 1
ATOM 4836 C CA . GLN A 1 599 ? -17.797 -34.188 -23.953 1 89.94 599 GLN A CA 1
ATOM 4837 C C . GLN A 1 599 ? -18.328 -33.375 -22.781 1 89.94 599 GLN A C 1
ATOM 4839 O O . GLN A 1 599 ? -17.812 -32.281 -22.5 1 89.94 599 GLN A O 1
ATOM 4844 N N . LEU A 1 600 ? -19.344 -33.844 -22.156 1 90.19 600 LEU A N 1
ATOM 4845 C CA . LEU A 1 600 ? -19.906 -33.125 -21.016 1 90.19 600 LEU A CA 1
ATOM 4846 C C . LEU A 1 600 ? -18.875 -33.031 -19.891 1 90.19 600 LEU A C 1
ATOM 4848 O O . LEU A 1 600 ? -18.75 -31.984 -19.25 1 90.19 600 LEU A O 1
ATOM 4852 N N . GLU A 1 601 ? -18.172 -34.094 -19.688 1 93.19 601 GLU A N 1
ATOM 4853 C CA . GLU A 1 601 ? -17.156 -34.094 -18.641 1 93.19 601 GLU A CA 1
ATOM 4854 C C . GLU A 1 601 ? -16.016 -33.156 -18.969 1 93.19 601 GLU A C 1
ATOM 4856 O O . GLU A 1 601 ? -15.43 -32.531 -18.078 1 93.19 601 GLU A O 1
ATOM 4861 N N . MET A 1 602 ? -15.727 -33.031 -20.281 1 94 602 MET A N 1
ATOM 4862 C CA . MET A 1 602 ? -14.664 -32.094 -20.688 1 94 602 MET A CA 1
ATOM 4863 C C . MET A 1 602 ? -15.07 -30.656 -20.438 1 94 602 MET A C 1
ATOM 4865 O O . MET A 1 602 ? -14.25 -29.844 -20.016 1 94 602 MET A O 1
ATOM 4869 N N . VAL A 1 603 ? -16.266 -30.375 -20.672 1 94.94 603 VAL A N 1
ATOM 4870 C CA . VAL A 1 603 ? -16.75 -29.016 -20.422 1 94.94 603 VAL A CA 1
ATOM 4871 C C . VAL A 1 603 ? -16.766 -28.75 -18.922 1 94.94 603 VAL A C 1
ATOM 4873 O O . VAL A 1 603 ? -16.422 -27.656 -18.484 1 94.94 603 VAL A O 1
ATOM 4876 N N . LEU A 1 604 ? -17.156 -29.719 -18.125 1 95.06 604 LEU A N 1
ATOM 4877 C CA . LEU A 1 604 ? -17.156 -29.578 -16.672 1 95.06 604 LEU A CA 1
ATOM 4878 C C . LEU A 1 604 ? -15.742 -29.406 -16.141 1 95.06 604 LEU A C 1
ATOM 4880 O O . LEU A 1 604 ? -15.5 -28.625 -15.227 1 95.06 604 LEU A O 1
ATOM 4884 N N . ALA A 1 605 ? -14.852 -30.172 -16.766 1 95.12 605 ALA A N 1
ATOM 4885 C CA . ALA A 1 605 ? -13.461 -30.047 -16.344 1 95.12 605 ALA A CA 1
ATOM 4886 C C . ALA A 1 605 ? -12.906 -28.672 -16.672 1 95.12 605 ALA A C 1
ATOM 4888 O O . ALA A 1 605 ? -12.195 -28.062 -15.867 1 95.12 605 ALA A O 1
ATOM 4889 N N . LEU A 1 606 ? -13.266 -28.188 -17.828 1 94.62 606 LEU A N 1
ATOM 4890 C CA . LEU A 1 606 ? -12.875 -26.844 -18.234 1 94.62 606 LEU A CA 1
ATOM 4891 C C . LEU A 1 606 ? -13.391 -25.812 -17.234 1 94.62 606 LEU A C 1
ATOM 4893 O O . LEU A 1 606 ? -12.633 -24.953 -16.797 1 94.62 606 LEU A O 1
ATOM 4897 N N . SER A 1 607 ? -14.586 -25.875 -16.922 1 94.94 607 SER A N 1
ATOM 4898 C CA . SER A 1 607 ? -15.188 -24.938 -15.977 1 94.94 607 SER A CA 1
ATOM 4899 C C . SER A 1 607 ? -14.57 -25.062 -14.586 1 94.94 607 SER A C 1
ATOM 4901 O O . SER A 1 607 ? -14.305 -24.062 -13.922 1 94.94 607 SER A O 1
ATOM 4903 N N . ALA A 1 608 ? -14.336 -26.297 -14.188 1 95.56 608 ALA A N 1
ATOM 4904 C CA . ALA A 1 608 ? -13.75 -26.531 -12.875 1 95.56 608 ALA A CA 1
ATOM 4905 C C . ALA A 1 608 ? -12.336 -25.953 -12.789 1 95.56 608 ALA A C 1
ATOM 4907 O O . ALA A 1 608 ? -11.945 -25.406 -11.75 1 95.56 608 ALA A O 1
ATOM 4908 N N . MET A 1 609 ? -11.594 -26.094 -13.875 1 94.25 609 MET A N 1
ATOM 4909 C CA . MET A 1 609 ? -10.234 -25.547 -13.891 1 94.25 609 MET A CA 1
ATOM 4910 C C . MET A 1 609 ? -10.266 -24.016 -13.805 1 94.25 609 MET A C 1
ATOM 4912 O O . MET A 1 609 ? -9.5 -23.422 -13.039 1 94.25 609 MET A O 1
ATOM 4916 N N . ILE A 1 610 ? -11.172 -23.406 -14.508 1 92.75 610 ILE A N 1
ATOM 4917 C CA . ILE A 1 610 ? -11.266 -21.953 -14.508 1 92.75 610 ILE A CA 1
ATOM 4918 C C . ILE A 1 610 ? -11.742 -21.469 -13.141 1 92.75 610 ILE A C 1
ATOM 4920 O O . ILE A 1 610 ? -11.156 -20.562 -12.562 1 92.75 610 ILE A O 1
ATOM 4924 N N . PHE A 1 611 ? -12.727 -22.078 -12.586 1 94 611 PHE A N 1
ATOM 4925 C CA . PHE A 1 611 ? -13.242 -21.688 -11.281 1 94 611 PHE A CA 1
ATOM 4926 C C . PHE A 1 611 ? -12.195 -21.953 -10.195 1 94 611 PHE A C 1
ATOM 4928 O O . PHE A 1 611 ? -12.094 -21.188 -9.234 1 94 611 PHE A O 1
ATOM 4935 N N . GLY A 1 612 ? -11.484 -23.016 -10.438 1 93.38 612 GLY A N 1
ATOM 4936 C CA . GLY A 1 612 ? -10.453 -23.344 -9.469 1 93.38 612 GLY A CA 1
ATOM 4937 C C . GLY A 1 612 ? -9.352 -22.297 -9.398 1 93.38 612 GLY A C 1
ATOM 4938 O O . GLY A 1 612 ? -9.016 -21.812 -8.32 1 93.38 612 GLY A O 1
ATOM 4939 N N . ILE A 1 613 ? -8.867 -21.922 -10.516 1 91.38 613 ILE A N 1
ATOM 4940 C CA . ILE A 1 613 ? -7.762 -20.969 -10.547 1 91.38 613 ILE A CA 1
ATOM 4941 C C . ILE A 1 613 ? -8.242 -19.594 -10.07 1 91.38 613 ILE A C 1
ATOM 4943 O O . ILE A 1 613 ? -7.508 -18.875 -9.383 1 91.38 613 ILE A O 1
ATOM 4947 N N . VAL A 1 614 ? -9.453 -19.25 -10.383 1 91.31 614 VAL A N 1
ATOM 4948 C CA . VAL A 1 614 ? -10 -17.953 -9.945 1 91.31 614 VAL A CA 1
ATOM 4949 C C . VAL A 1 614 ? -10.242 -17.984 -8.438 1 91.31 614 VAL A C 1
ATOM 4951 O O . VAL A 1 614 ? -9.953 -17.016 -7.738 1 91.31 614 VAL A O 1
ATOM 4954 N N . PHE A 1 615 ? -10.758 -19.047 -7.957 1 93.19 615 PHE A N 1
ATOM 4955 C CA . PHE A 1 615 ? -11.039 -19.172 -6.531 1 93.19 615 PHE A CA 1
ATOM 4956 C C . PHE A 1 615 ? -9.742 -19.109 -5.719 1 93.19 615 PHE A C 1
ATOM 4958 O O . PHE A 1 615 ? -9.633 -18.312 -4.789 1 93.19 615 PHE A O 1
ATOM 4965 N N . PHE A 1 616 ? -8.781 -19.922 -6.055 1 91.62 616 PHE A N 1
ATOM 4966 C CA . PHE A 1 616 ? -7.527 -19.938 -5.301 1 91.62 616 PHE A CA 1
ATOM 4967 C C . PHE A 1 616 ? -6.734 -18.656 -5.539 1 91.62 616 PHE A C 1
ATOM 4969 O O . PHE A 1 616 ? -6.047 -18.172 -4.637 1 91.62 616 PHE A O 1
ATOM 4976 N N . GLY A 1 617 ? -6.836 -18.188 -6.793 1 90 617 GLY A N 1
ATOM 4977 C CA . GLY A 1 617 ? -6.238 -16.891 -7.035 1 90 617 GLY A CA 1
ATOM 4978 C C . GLY A 1 617 ? -6.789 -15.797 -6.137 1 90 617 GLY A C 1
ATOM 4979 O O . GLY A 1 617 ? -6.035 -14.969 -5.621 1 90 617 GLY A O 1
ATOM 4980 N N . TYR A 1 618 ? -8.031 -15.781 -5.902 1 91.69 618 TYR A N 1
ATOM 4981 C CA . TYR A 1 618 ? -8.672 -14.789 -5.047 1 91.69 618 TYR A CA 1
ATOM 4982 C C . TYR A 1 618 ? -8.219 -14.953 -3.598 1 91.69 618 TYR A C 1
ATOM 4984 O O . TYR A 1 618 ? -8.008 -13.961 -2.895 1 91.69 618 TYR A O 1
ATOM 4992 N N . VAL A 1 619 ? -8.148 -16.156 -3.182 1 91.56 619 VAL A N 1
ATOM 4993 C CA . VAL A 1 619 ? -7.699 -16.422 -1.818 1 91.56 619 VAL A CA 1
ATOM 4994 C C . VAL A 1 619 ? -6.277 -15.898 -1.627 1 91.56 619 VAL A C 1
ATOM 4996 O O . VAL A 1 619 ? -5.996 -15.188 -0.661 1 91.56 619 VAL A O 1
ATOM 4999 N N . ILE A 1 620 ? -5.426 -16.203 -2.555 1 89.94 620 ILE A N 1
ATOM 5000 C CA . ILE A 1 620 ? -4.031 -15.773 -2.471 1 89.94 620 ILE A CA 1
ATOM 5001 C C . ILE A 1 620 ? -3.955 -14.25 -2.543 1 89.94 620 ILE A C 1
ATOM 5003 O O . ILE A 1 620 ? -3.205 -13.625 -1.791 1 89.94 620 ILE A O 1
ATOM 5007 N N . ALA A 1 621 ? -4.738 -13.742 -3.422 1 90.12 621 ALA A N 1
ATOM 5008 C CA . ALA A 1 621 ? -4.762 -12.289 -3.568 1 90.12 621 ALA A CA 1
ATOM 5009 C C . ALA A 1 621 ? -5.23 -11.617 -2.283 1 90.12 621 ALA A C 1
ATOM 5011 O O . ALA A 1 621 ? -4.699 -10.578 -1.888 1 90.12 621 ALA A O 1
ATOM 5012 N N . SER A 1 622 ? -6.203 -12.109 -1.642 1 89.94 622 SER A N 1
ATOM 5013 C CA . SER A 1 622 ? -6.742 -11.555 -0.403 1 89.94 622 SER A CA 1
ATOM 5014 C C . SER A 1 622 ? -5.711 -11.617 0.721 1 89.94 622 SER A C 1
ATOM 5016 O O . SER A 1 622 ? -5.566 -10.664 1.491 1 89.94 622 SER A O 1
ATOM 5018 N N . VAL A 1 623 ? -5.008 -12.672 0.776 1 87.69 623 VAL A N 1
ATOM 5019 C CA . VAL A 1 623 ? -3.971 -12.805 1.793 1 87.69 623 VAL A CA 1
ATOM 5020 C C . VAL A 1 623 ? -2.824 -11.844 1.497 1 87.69 623 VAL A C 1
ATOM 5022 O O . VAL A 1 623 ? -2.279 -11.219 2.41 1 87.69 623 VAL A O 1
ATOM 5025 N N . ALA A 1 624 ? -2.514 -11.75 0.277 1 88.06 624 ALA A N 1
ATOM 5026 C CA . ALA A 1 624 ? -1.459 -10.82 -0.115 1 88.06 624 ALA A CA 1
ATOM 5027 C C . ALA A 1 624 ? -1.815 -9.391 0.279 1 88.06 624 ALA A C 1
ATOM 5029 O O . ALA A 1 624 ? -0.973 -8.656 0.797 1 88.06 624 ALA A O 1
ATOM 5030 N N . ALA A 1 625 ? -2.994 -9.047 0.039 1 87.5 625 ALA A N 1
ATOM 5031 C CA . ALA A 1 625 ? -3.475 -7.711 0.384 1 87.5 625 ALA A CA 1
ATOM 5032 C C . ALA A 1 625 ? -3.441 -7.488 1.894 1 87.5 625 ALA A C 1
ATOM 5034 O O . ALA A 1 625 ? -3.025 -6.426 2.361 1 87.5 625 ALA A O 1
ATOM 5035 N N . SER A 1 626 ? -3.852 -8.484 2.609 1 88.25 626 SER A N 1
ATOM 5036 C CA . SER A 1 626 ? -3.863 -8.398 4.066 1 88.25 626 SER A CA 1
ATOM 5037 C C . SER A 1 626 ? -2.449 -8.273 4.621 1 88.25 626 SER A C 1
ATOM 5039 O O . SER A 1 626 ? -2.203 -7.48 5.535 1 88.25 626 SER A O 1
ATOM 5041 N N . LEU A 1 627 ? -1.518 -8.945 4.066 1 86.44 627 LEU A N 1
ATOM 5042 C CA . LEU A 1 627 ? -0.138 -8.898 4.539 1 86.44 627 LEU A CA 1
ATOM 5043 C C . LEU A 1 627 ? 0.524 -7.578 4.152 1 86.44 627 LEU A C 1
ATOM 5045 O O . LEU A 1 627 ? 1.296 -7.016 4.934 1 86.44 627 LEU A O 1
ATOM 5049 N N . ALA A 1 628 ? 0.241 -7.133 2.975 1 87.56 628 ALA A N 1
ATOM 5050 C CA . ALA A 1 628 ? 0.789 -5.855 2.521 1 87.56 628 ALA A CA 1
ATOM 5051 C C . ALA A 1 628 ? 0.368 -4.719 3.447 1 87.56 628 ALA A C 1
ATOM 5053 O O . ALA A 1 628 ? 1.184 -3.865 3.805 1 87.56 628 ALA A O 1
ATOM 5054 N N . ASN A 1 629 ? -0.825 -4.688 3.84 1 87.56 629 ASN A N 1
ATOM 5055 C CA . ASN A 1 629 ? -1.343 -3.625 4.695 1 87.56 629 ASN A CA 1
ATOM 5056 C C . ASN A 1 629 ? -0.888 -3.797 6.141 1 87.56 629 ASN A C 1
ATOM 5058 O O . ASN A 1 629 ? -0.623 -2.812 6.832 1 87.56 629 ASN A O 1
ATOM 5062 N N . ALA A 1 630 ? -0.789 -5.047 6.605 1 84.81 630 ALA A N 1
ATOM 5063 C CA . ALA A 1 630 ? -0.373 -5.32 7.977 1 84.81 630 ALA A CA 1
ATOM 5064 C C . ALA A 1 630 ? 1.074 -4.891 8.203 1 84.81 630 ALA A C 1
ATOM 5066 O O . ALA A 1 630 ? 1.426 -4.426 9.289 1 84.81 630 ALA A O 1
ATOM 5067 N N . ASP A 1 631 ? 1.911 -4.961 7.184 1 86.88 631 ASP A N 1
ATOM 5068 C CA . ASP A 1 631 ? 3.336 -4.68 7.328 1 86.88 631 ASP A CA 1
ATOM 5069 C C . ASP A 1 631 ? 3.666 -3.266 6.852 1 86.88 631 ASP A C 1
ATOM 5071 O O . ASP A 1 631 ? 4.824 -2.848 6.891 1 86.88 631 ASP A O 1
ATOM 5075 N N . ALA A 1 632 ? 2.719 -2.596 6.461 1 87 632 ALA A N 1
ATOM 5076 C CA . ALA A 1 632 ? 2.953 -1.278 5.879 1 87 632 ALA A CA 1
ATOM 5077 C C . ALA A 1 632 ? 3.578 -0.331 6.898 1 87 632 ALA A C 1
ATOM 5079 O O . ALA A 1 632 ? 4.52 0.401 6.582 1 87 632 ALA A O 1
ATOM 5080 N N . GLN A 1 633 ? 3.117 -0.34 8.109 1 86.69 633 GLN A N 1
ATOM 5081 C CA . GLN A 1 633 ? 3.621 0.564 9.133 1 86.69 633 GLN A CA 1
ATOM 5082 C C . GLN A 1 633 ? 5.062 0.227 9.508 1 86.69 633 GLN A C 1
ATOM 5084 O O . GLN A 1 633 ? 5.891 1.123 9.68 1 86.69 633 GLN A O 1
ATOM 5089 N N . ARG A 1 634 ? 5.352 -1.012 9.648 1 88 634 ARG A N 1
ATOM 5090 C CA . ARG A 1 634 ? 6.711 -1.444 9.961 1 88 634 ARG A CA 1
ATOM 5091 C C . ARG A 1 634 ? 7.676 -1.08 8.836 1 88 634 ARG A C 1
ATOM 5093 O O . ARG A 1 634 ? 8.797 -0.636 9.094 1 88 634 ARG A O 1
ATOM 5100 N N . ALA A 1 635 ? 7.211 -1.272 7.676 1 88.81 635 ALA A N 1
ATOM 5101 C CA . ALA A 1 635 ? 8.055 -0.959 6.523 1 88.81 635 ALA A CA 1
ATOM 5102 C C . ALA A 1 635 ? 8.344 0.537 6.445 1 88.81 635 ALA A C 1
ATOM 5104 O O . ALA A 1 635 ? 9.477 0.942 6.168 1 88.81 635 ALA A O 1
ATOM 5105 N N . ARG A 1 636 ? 7.398 1.3 6.645 1 86.75 636 ARG A N 1
ATOM 5106 C CA . ARG A 1 636 ? 7.586 2.748 6.645 1 86.75 636 ARG A CA 1
ATOM 5107 C C . ARG A 1 636 ? 8.562 3.174 7.73 1 86.75 636 ARG A C 1
ATOM 5109 O O . ARG A 1 636 ? 9.414 4.039 7.504 1 86.75 636 ARG A O 1
ATOM 5116 N N . TYR A 1 637 ? 8.414 2.592 8.898 1 89.5 637 TYR A N 1
ATOM 5117 C CA . TYR A 1 637 ? 9.305 2.918 10 1 89.5 637 TYR A CA 1
ATOM 5118 C C . TYR A 1 637 ? 10.734 2.486 9.695 1 89.5 637 TYR A C 1
ATOM 5120 O O . TYR A 1 637 ? 11.688 3.207 10.008 1 89.5 637 TYR A O 1
ATOM 5128 N N . GLN A 1 638 ? 10.922 1.34 9.055 1 89.5 638 GLN A N 1
ATOM 5129 C CA . GLN A 1 638 ? 12.25 0.848 8.703 1 89.5 638 GLN A CA 1
ATOM 5130 C C . GLN A 1 638 ? 12.898 1.733 7.641 1 89.5 638 GLN A C 1
ATOM 5132 O O . GLN A 1 638 ? 14.109 1.97 7.68 1 89.5 638 GLN A O 1
ATOM 5137 N N . GLU A 1 639 ? 12.125 2.137 6.766 1 86.75 639 GLU A N 1
ATOM 5138 C CA . GLU A 1 639 ? 12.648 3.047 5.75 1 86.75 639 GLU A CA 1
ATOM 5139 C C . GLU A 1 639 ? 13.078 4.371 6.367 1 86.75 639 GLU A C 1
ATOM 5141 O O . GLU A 1 639 ? 14.094 4.949 5.965 1 86.75 639 GLU A O 1
ATOM 5146 N N . LYS A 1 640 ? 12.266 4.891 7.238 1 87.88 640 LYS A N 1
ATOM 5147 C CA . LYS A 1 640 ? 12.648 6.105 7.957 1 87.88 640 LYS A CA 1
ATOM 5148 C C . LYS A 1 640 ? 13.953 5.902 8.719 1 87.88 640 LYS A C 1
ATOM 5150 O O . LYS A 1 640 ? 14.828 6.77 8.703 1 87.88 640 LYS A O 1
ATOM 5155 N N . LEU A 1 641 ? 14.109 4.758 9.352 1 90.56 641 LEU A N 1
ATOM 5156 C CA . LEU A 1 641 ? 15.32 4.453 10.109 1 90.56 641 LEU A CA 1
ATOM 5157 C C . LEU A 1 641 ? 16.531 4.352 9.18 1 90.56 641 LEU A C 1
ATOM 5159 O O . LEU A 1 641 ? 17.625 4.789 9.531 1 90.56 641 LEU A O 1
ATOM 5163 N N . THR A 1 642 ? 16.281 3.812 8.023 1 89.38 642 THR A N 1
ATOM 5164 C CA . THR A 1 642 ? 17.359 3.721 7.047 1 89.38 642 THR A CA 1
ATOM 5165 C C . THR A 1 642 ? 17.766 5.105 6.547 1 89.38 642 THR A C 1
ATOM 5167 O O . THR A 1 642 ? 18.953 5.391 6.359 1 89.38 642 THR A O 1
ATOM 5170 N N . ALA A 1 643 ? 16.781 5.91 6.363 1 87.5 643 ALA A N 1
ATOM 5171 C CA . ALA A 1 643 ? 17.062 7.281 5.949 1 87.5 643 ALA A CA 1
ATOM 5172 C C . ALA A 1 643 ? 17.828 8.039 7.035 1 87.5 643 ALA A C 1
ATOM 5174 O O . ALA A 1 643 ? 18.75 8.797 6.738 1 87.5 643 ALA A O 1
ATOM 5175 N N . ILE A 1 644 ? 17.453 7.824 8.266 1 90.06 644 ILE A N 1
ATOM 5176 C CA . ILE A 1 644 ? 18.125 8.469 9.391 1 90.06 644 ILE A CA 1
ATOM 5177 C C . ILE A 1 644 ? 19.562 7.957 9.492 1 90.06 644 ILE A C 1
ATOM 5179 O O . ILE A 1 644 ? 20.484 8.742 9.688 1 90.06 644 ILE A O 1
ATOM 5183 N N . GLY A 1 645 ? 19.672 6.676 9.32 1 89.06 645 GLY A N 1
ATOM 5184 C CA . GLY A 1 645 ? 21.016 6.105 9.352 1 89.06 645 GLY A CA 1
ATOM 5185 C C . GLY A 1 645 ? 21.922 6.652 8.266 1 89.06 645 GLY A C 1
ATOM 5186 O O . GLY A 1 645 ? 23.094 6.945 8.523 1 89.06 645 GLY A O 1
ATOM 5187 N N . GLN A 1 646 ? 21.391 6.805 7.141 1 86.88 646 GLN A N 1
ATOM 5188 C CA . GLN A 1 646 ? 22.172 7.363 6.035 1 86.88 646 GLN A CA 1
ATOM 5189 C C . GLN A 1 646 ? 22.5 8.828 6.277 1 86.88 646 GLN A C 1
ATOM 5191 O O . GLN A 1 646 ? 23.594 9.297 5.938 1 86.88 646 GLN A O 1
ATOM 5196 N N . TYR A 1 647 ? 21.562 9.523 6.859 1 84.69 647 TYR A N 1
ATOM 5197 C CA . TYR A 1 647 ? 21.797 10.922 7.199 1 84.69 647 TYR A CA 1
ATOM 5198 C C . TYR A 1 647 ? 22.922 11.055 8.211 1 84.69 647 TYR A C 1
ATOM 5200 O O . TYR A 1 647 ? 23.781 11.922 8.07 1 84.69 647 TYR A O 1
ATOM 5208 N N . LEU A 1 648 ? 22.922 10.219 9.148 1 87.88 648 LEU A N 1
ATOM 5209 C CA . LEU A 1 648 ? 23.938 10.266 10.188 1 87.88 648 LEU A CA 1
ATOM 5210 C C . LEU A 1 648 ? 25.312 9.883 9.633 1 87.88 648 LEU A C 1
ATOM 5212 O O . LEU A 1 648 ? 26.328 10.469 10.016 1 87.88 648 LEU A O 1
ATOM 5216 N N . LYS A 1 649 ? 25.281 9.039 8.695 1 85.81 649 LYS A N 1
ATOM 5217 C CA . LYS A 1 649 ? 26.531 8.617 8.07 1 85.81 649 LYS A CA 1
ATOM 5218 C C . LYS A 1 649 ? 27.062 9.688 7.121 1 85.81 649 LYS A C 1
ATOM 5220 O O . LYS A 1 649 ? 28.25 9.984 7.105 1 85.81 649 LYS A O 1
ATOM 5225 N N . ASP A 1 650 ? 26.172 10.281 6.426 1 79.44 650 ASP A N 1
ATOM 5226 C CA . ASP A 1 650 ? 26.562 11.289 5.441 1 79.44 650 ASP A CA 1
ATOM 5227 C C . ASP A 1 650 ? 27.094 12.547 6.121 1 79.44 650 ASP A C 1
ATOM 5229 O O . ASP A 1 650 ? 27.969 13.227 5.578 1 79.44 650 ASP A O 1
ATOM 5233 N N . ASN A 1 651 ? 26.547 12.844 7.293 1 79.44 651 ASN A N 1
ATOM 5234 C CA . ASN A 1 651 ? 27 14.031 8.023 1 79.44 651 ASN A CA 1
ATOM 5235 C C . ASN A 1 651 ? 28.109 13.695 9.016 1 79.44 651 ASN A C 1
ATOM 5237 O O . ASN A 1 651 ? 28.516 14.539 9.812 1 79.44 651 ASN A O 1
ATOM 5241 N N . GLN A 1 652 ? 28.609 12.453 9.031 1 81.19 652 GLN A N 1
ATOM 5242 C CA . GLN A 1 652 ? 29.719 11.992 9.867 1 81.19 652 GLN A CA 1
ATOM 5243 C C . GLN A 1 652 ? 29.484 12.352 11.328 1 81.19 652 GLN A C 1
ATOM 5245 O O . GLN A 1 652 ? 30.359 12.938 11.977 1 81.19 652 GLN A O 1
ATOM 5250 N N . VAL A 1 653 ? 28.344 12.055 11.773 1 86.31 653 VAL A N 1
ATOM 5251 C CA . VAL A 1 653 ? 28.031 12.281 13.18 1 86.31 653 VAL A CA 1
ATOM 5252 C C . VAL A 1 653 ? 28.797 11.289 14.047 1 86.31 653 VAL A C 1
ATOM 5254 O O . VAL A 1 653 ? 29.094 10.172 13.617 1 86.31 653 VAL A O 1
ATOM 5257 N N . GLU A 1 654 ? 29.172 11.812 15.234 1 87.56 654 GLU A N 1
ATOM 5258 C CA . GLU A 1 654 ? 29.922 10.977 16.172 1 87.56 654 GLU A CA 1
ATOM 5259 C C . GLU A 1 654 ? 29.188 9.664 16.438 1 87.56 654 GLU A C 1
ATOM 5261 O O . GLU A 1 654 ? 27.953 9.641 16.562 1 87.56 654 GLU A O 1
ATOM 5266 N N . LYS A 1 655 ? 29.859 8.586 16.5 1 90 655 LYS A N 1
ATOM 5267 C CA . LYS A 1 655 ? 29.297 7.246 16.625 1 90 655 LYS A CA 1
ATOM 5268 C C . LYS A 1 655 ? 28.469 7.117 17.891 1 90 655 LYS A C 1
ATOM 5270 O O . LYS A 1 655 ? 27.422 6.461 17.875 1 90 655 LYS A O 1
ATOM 5275 N N . GLY A 1 656 ? 28.906 7.727 18.953 1 88.06 656 GLY A N 1
ATOM 5276 C CA . GLY A 1 656 ? 28.125 7.664 20.188 1 88.06 656 GLY A CA 1
ATOM 5277 C C . GLY A 1 656 ? 26.766 8.312 20.062 1 88.06 656 GLY A C 1
ATOM 5278 O O . GLY A 1 656 ? 25.766 7.746 20.516 1 88.06 656 GLY A O 1
ATOM 5279 N N . LEU A 1 657 ? 26.781 9.406 19.484 1 88.38 657 LEU A N 1
ATOM 5280 C CA . LEU A 1 657 ? 25.531 10.125 19.297 1 88.38 657 LEU A CA 1
ATOM 5281 C C . LEU A 1 657 ? 24.641 9.414 18.281 1 88.38 657 LEU A C 1
ATOM 5283 O O . LEU A 1 657 ? 23.422 9.359 18.453 1 88.38 657 LEU A O 1
ATOM 5287 N N . ALA A 1 658 ? 25.234 8.875 17.234 1 91 658 ALA A N 1
ATOM 5288 C CA . ALA A 1 658 ? 24.484 8.141 16.219 1 91 658 ALA A CA 1
ATOM 5289 C C . ALA A 1 658 ? 23.797 6.918 16.828 1 91 658 ALA A C 1
ATOM 5291 O O . ALA A 1 658 ? 22.641 6.629 16.516 1 91 658 ALA A O 1
ATOM 5292 N N . GLN A 1 659 ? 24.5 6.273 17.641 1 90.62 659 GLN A N 1
ATOM 5293 C CA . GLN A 1 659 ? 23.953 5.086 18.281 1 90.62 659 GLN A CA 1
ATOM 5294 C C . GLN A 1 659 ? 22.812 5.457 19.234 1 90.62 659 GLN A C 1
ATOM 5296 O O . GLN A 1 659 ? 21.828 4.719 19.344 1 90.62 659 GLN A O 1
ATOM 5301 N N . ARG A 1 660 ? 22.953 6.535 19.922 1 89.06 660 ARG A N 1
ATOM 5302 C CA . ARG A 1 660 ? 21.906 6.992 20.828 1 89.06 660 ARG A CA 1
ATOM 5303 C C . ARG A 1 660 ? 20.625 7.301 20.047 1 89.06 660 ARG A C 1
ATOM 5305 O O . ARG A 1 660 ? 19.516 7.02 20.531 1 89.06 660 ARG A O 1
ATOM 5312 N N . VAL A 1 661 ? 20.797 7.887 18.922 1 90.62 661 VAL A N 1
ATOM 5313 C CA . VAL A 1 661 ? 19.641 8.227 18.094 1 90.62 661 VAL A CA 1
ATOM 5314 C C . VAL A 1 661 ? 18.953 6.941 17.625 1 90.62 661 VAL A C 1
ATOM 5316 O O . VAL A 1 661 ? 17.719 6.828 17.703 1 90.62 661 VAL A O 1
ATOM 5319 N N . LEU A 1 662 ? 19.75 5.969 17.172 1 92.56 662 LEU A N 1
ATOM 5320 C CA . LEU A 1 662 ? 19.188 4.715 16.688 1 92.56 662 LEU A CA 1
ATOM 5321 C C . LEU A 1 662 ? 18.531 3.932 17.812 1 92.56 662 LEU A C 1
ATOM 5323 O O . LEU A 1 662 ? 17.484 3.307 17.625 1 92.56 662 LEU A O 1
ATOM 5327 N N . ASP A 1 663 ? 19.094 4.035 18.938 1 89.5 663 ASP A N 1
ATOM 5328 C CA . ASP A 1 663 ? 18.516 3.361 20.094 1 89.5 663 ASP A CA 1
ATOM 5329 C C . ASP A 1 663 ? 17.188 4.004 20.5 1 89.5 663 ASP A C 1
ATOM 5331 O O . ASP A 1 663 ? 16.266 3.314 20.938 1 89.5 663 ASP A O 1
ATOM 5335 N N . TYR A 1 664 ? 17.156 5.246 20.359 1 88.75 664 TYR A N 1
ATOM 5336 C CA . TYR A 1 664 ? 15.914 5.941 20.672 1 88.75 664 TYR A CA 1
ATOM 5337 C C . TYR A 1 664 ? 14.781 5.492 19.766 1 88.75 664 TYR A C 1
ATOM 5339 O O . TYR A 1 664 ? 13.68 5.191 20.234 1 88.75 664 TYR A O 1
ATOM 5347 N N . TYR A 1 665 ? 15.055 5.441 18.5 1 90.5 665 TYR A N 1
ATOM 5348 C CA . TYR A 1 665 ? 14.008 5.07 17.562 1 90.5 665 TYR A CA 1
ATOM 5349 C C . TYR A 1 665 ? 13.633 3.602 17.703 1 90.5 665 TYR A C 1
ATOM 5351 O O . TYR A 1 665 ? 12.484 3.223 17.484 1 90.5 665 TYR A O 1
ATOM 5359 N N . ASN A 1 666 ? 14.602 2.805 18.078 1 89.56 666 ASN A N 1
ATOM 5360 C CA . ASN A 1 666 ? 14.273 1.411 18.359 1 89.56 666 ASN A CA 1
ATOM 5361 C C . ASN A 1 666 ? 13.383 1.282 19.578 1 89.56 666 ASN A C 1
ATOM 5363 O O . ASN A 1 666 ? 12.469 0.455 19.609 1 89.56 666 ASN A O 1
ATOM 5367 N N . TYR A 1 667 ? 13.656 2.105 20.547 1 87.19 667 TYR A N 1
ATOM 5368 C CA . TYR A 1 667 ? 12.828 2.123 21.734 1 87.19 667 TYR A CA 1
ATOM 5369 C C . TYR A 1 667 ? 11.43 2.621 21.438 1 87.19 667 TYR A C 1
ATOM 5371 O O . TYR A 1 667 ? 10.445 2.08 21.938 1 87.19 667 TYR A O 1
ATOM 5379 N N . MET A 1 668 ? 11.336 3.623 20.609 1 87.19 668 MET A N 1
ATOM 5380 C CA . MET A 1 668 ? 10.039 4.195 20.266 1 87.19 668 MET A CA 1
ATOM 5381 C C . MET A 1 668 ? 9.195 3.195 19.484 1 87.19 668 MET A C 1
ATOM 5383 O O . MET A 1 668 ? 7.973 3.166 19.609 1 87.19 668 MET A O 1
ATOM 5387 N N . TRP A 1 669 ? 9.812 2.404 18.656 1 88.44 669 TRP A N 1
ATOM 5388 C CA . TRP A 1 669 ? 9.086 1.379 17.906 1 88.44 669 TRP A CA 1
ATOM 5389 C C . TRP A 1 669 ? 8.484 0.345 18.859 1 88.44 669 TRP A C 1
ATOM 5391 O O . TRP A 1 669 ? 7.344 -0.092 18.672 1 88.44 669 TRP A O 1
ATOM 5401 N N . LEU A 1 670 ? 9.195 -0.034 19.875 1 84.62 670 LEU A N 1
ATOM 5402 C CA . LEU A 1 670 ? 8.734 -1.049 20.812 1 84.62 670 LEU A CA 1
ATOM 5403 C C . LEU A 1 670 ? 7.539 -0.542 21.625 1 84.62 670 LEU A C 1
ATOM 5405 O O . LEU A 1 670 ? 6.648 -1.315 21.969 1 84.62 670 LEU A O 1
ATOM 5409 N N . ARG A 1 671 ? 7.48 0.771 21.734 1 78.44 671 ARG A N 1
ATOM 5410 C CA . ARG A 1 671 ? 6.441 1.323 22.594 1 78.44 671 ARG A CA 1
ATOM 5411 C C . ARG A 1 671 ? 5.219 1.736 21.781 1 78.44 671 ARG A C 1
ATOM 5413 O O . ARG A 1 671 ? 4.082 1.538 22.219 1 78.44 671 ARG A O 1
ATOM 5420 N N . THR A 1 672 ? 5.426 2.42 20.656 1 81 672 THR A N 1
ATOM 5421 C CA . THR A 1 672 ? 4.305 3.008 19.922 1 81 672 THR A CA 1
ATOM 5422 C C . THR A 1 672 ? 4.086 2.293 18.594 1 81 672 THR A C 1
ATOM 5424 O O . THR A 1 672 ? 3.08 2.525 17.922 1 81 672 THR A O 1
ATOM 5427 N N . LYS A 1 673 ? 4.844 1.432 18.125 1 81.75 673 LYS A N 1
ATOM 5428 C CA . LYS A 1 673 ? 4.762 0.741 16.844 1 81.75 673 LYS A CA 1
ATOM 5429 C C . LYS A 1 673 ? 4.652 1.734 15.695 1 81.75 673 LYS A C 1
ATOM 5431 O O . LYS A 1 673 ? 3.895 1.514 14.75 1 81.75 673 LYS A O 1
ATOM 5436 N N . GLY A 1 674 ? 5.125 2.912 15.914 1 81 674 GLY A N 1
ATOM 5437 C CA . GLY A 1 674 ? 5.254 3.873 14.828 1 81 674 GLY A CA 1
ATOM 5438 C C . GLY A 1 674 ? 4.145 4.906 14.812 1 81 674 GLY A C 1
ATOM 5439 O O . GLY A 1 674 ? 4.141 5.809 13.977 1 81 674 GLY A O 1
ATOM 5440 N N . VAL A 1 675 ? 3.123 4.801 15.656 1 82.25 675 VAL A N 1
ATOM 5441 C CA . VAL A 1 675 ? 2.039 5.773 15.688 1 82.25 675 VAL A CA 1
ATOM 5442 C C . VAL A 1 675 ? 2.434 6.961 16.562 1 82.25 675 VAL A C 1
ATOM 5444 O O . VAL A 1 675 ? 3.055 6.785 17.609 1 82.25 675 VAL A O 1
ATOM 5447 N N . ASP A 1 676 ? 2.084 8.133 16.031 1 79.44 676 ASP A N 1
ATOM 5448 C CA . ASP A 1 676 ? 2.383 9.352 16.766 1 79.44 676 ASP A CA 1
ATOM 5449 C C . ASP A 1 676 ? 1.52 9.461 18.031 1 79.44 676 ASP A C 1
ATOM 5451 O O . ASP A 1 676 ? 0.292 9.375 17.953 1 79.44 676 ASP A O 1
ATOM 5455 N N . THR A 1 677 ? 2.129 9.641 19.094 1 76.94 677 THR A N 1
ATOM 5456 C CA . THR A 1 677 ? 1.438 9.672 20.391 1 76.94 677 THR A CA 1
ATOM 5457 C C . THR A 1 677 ? 0.662 10.977 20.547 1 76.94 677 THR A C 1
ATOM 5459 O O . THR A 1 677 ? -0.31 11.039 21.312 1 76.94 677 THR A O 1
ATOM 5462 N N . ASP A 1 678 ? 1.05 11.977 19.703 1 76 678 ASP A N 1
ATOM 5463 C CA . ASP A 1 678 ? 0.385 13.273 19.844 1 76 678 ASP A CA 1
ATOM 5464 C C . ASP A 1 678 ? -0.989 13.258 19.188 1 76 678 ASP A C 1
ATOM 5466 O O . ASP A 1 678 ? -1.878 14.023 19.562 1 76 678 ASP A O 1
ATOM 5470 N N . SER A 1 679 ? -1.14 12.391 18.312 1 81.06 679 SER A N 1
ATOM 5471 C CA . SER A 1 679 ? -2.385 12.406 17.547 1 81.06 679 SER A CA 1
ATOM 5472 C C . SER A 1 679 ? -3.271 11.219 17.922 1 81.06 679 SER A C 1
ATOM 5474 O O . SER A 1 679 ? -4.23 10.914 17.219 1 81.06 679 SER A O 1
ATOM 5476 N N . LEU A 1 680 ? -3.049 10.602 19 1 85.25 680 LEU A N 1
ATOM 5477 C CA . LEU A 1 680 ? -3.783 9.398 19.375 1 85.25 680 LEU A CA 1
ATOM 5478 C C . LEU A 1 680 ? -5.238 9.727 19.688 1 85.25 680 LEU A C 1
ATOM 5480 O O . LEU A 1 680 ? -6.145 8.984 19.297 1 85.25 680 LEU A O 1
ATOM 5484 N N . PHE A 1 681 ? -5.449 10.867 20.281 1 86.81 681 PHE A N 1
ATOM 5485 C CA . PHE A 1 681 ? -6.805 11.156 20.734 1 86.81 681 PHE A CA 1
ATOM 5486 C C . PHE A 1 681 ? -7.414 12.297 19.922 1 86.81 681 PHE A C 1
ATOM 5488 O O . PHE A 1 681 ? -8.383 12.922 20.359 1 86.81 681 PHE A O 1
ATOM 5495 N N . ASP A 1 682 ? -6.82 12.438 18.812 1 84.88 682 ASP A N 1
ATOM 5496 C CA . ASP A 1 682 ? -7.398 13.43 17.906 1 84.88 682 ASP A CA 1
ATOM 5497 C C . ASP A 1 682 ? -8.75 12.969 17.375 1 84.88 682 ASP A C 1
ATOM 5499 O O . ASP A 1 682 ? -8.922 11.789 17.047 1 84.88 682 ASP A O 1
ATOM 5503 N N . GLY A 1 683 ? -9.758 13.859 17.5 1 85.69 683 GLY A N 1
ATOM 5504 C CA . GLY A 1 683 ? -11.078 13.539 16.969 1 85.69 683 GLY A CA 1
ATOM 5505 C C . GLY A 1 683 ? -12.109 13.312 18.062 1 85.69 683 GLY A C 1
ATOM 5506 O O . GLY A 1 683 ? -13.312 13.359 17.797 1 85.69 683 GLY A O 1
ATOM 5507 N N . LEU A 1 684 ? -11.625 13.062 19.25 1 91.25 684 LEU A N 1
ATOM 5508 C CA . LEU A 1 684 ? -12.555 12.883 20.359 1 91.25 684 LEU A CA 1
ATOM 5509 C C . LEU A 1 684 ? -13.227 14.195 20.734 1 91.25 684 LEU A C 1
ATOM 5511 O O . LEU A 1 684 ? -12.625 15.266 20.594 1 91.25 684 LEU A O 1
ATOM 5515 N N . PRO A 1 685 ? -14.469 14.023 21.094 1 91.62 685 PRO A N 1
ATOM 5516 C CA . PRO A 1 685 ? -15.094 15.234 21.641 1 91.62 685 PRO A CA 1
ATOM 5517 C C . PRO A 1 685 ? -14.367 15.773 22.859 1 91.62 685 PRO A C 1
ATOM 5519 O O . PRO A 1 685 ? -13.719 15.016 23.594 1 91.62 685 PRO A O 1
ATOM 5522 N N . LEU A 1 686 ? -14.5 16.969 23.125 1 88.38 686 LEU A N 1
ATOM 5523 C CA . LEU A 1 686 ? -13.734 17.656 24.172 1 88.38 686 LEU A CA 1
ATOM 5524 C C . LEU A 1 686 ? -14.023 17.047 25.547 1 88.38 686 LEU A C 1
ATOM 5526 O O . LEU A 1 686 ? -13.117 16.922 26.359 1 88.38 686 LEU A O 1
ATOM 5530 N N . SER A 1 687 ? -15.203 16.688 25.766 1 89.88 687 SER A N 1
ATOM 5531 C CA . SER A 1 687 ? -15.57 16.141 27.062 1 89.88 687 SER A CA 1
ATOM 5532 C C . SER A 1 687 ? -14.914 14.773 27.297 1 89.88 687 SER A C 1
ATOM 5534 O O . SER A 1 687 ? -14.359 14.523 28.359 1 89.88 687 SER A O 1
ATOM 5536 N N . LEU A 1 688 ? -15 13.984 26.312 1 91.75 688 LEU A N 1
ATOM 5537 C CA . LEU A 1 688 ? -14.398 12.656 26.422 1 91.75 688 LEU A CA 1
ATOM 5538 C C . LEU A 1 688 ? -12.875 12.758 26.469 1 91.75 688 LEU A C 1
ATOM 5540 O O . LEU A 1 688 ? -12.227 12 27.203 1 91.75 688 LEU A O 1
ATOM 5544 N N . LYS A 1 689 ? -12.336 13.609 25.641 1 91.31 689 LYS A N 1
ATOM 5545 C CA . LYS A 1 689 ? -10.898 13.828 25.672 1 91.31 689 LYS A CA 1
ATOM 5546 C C . LYS A 1 689 ? -10.438 14.312 27.047 1 91.31 689 LYS A C 1
ATOM 5548 O O . LYS A 1 689 ? -9.383 13.898 27.531 1 91.31 689 LYS A O 1
ATOM 5553 N N . ALA A 1 690 ? -11.203 15.141 27.594 1 89.94 690 ALA A N 1
ATOM 5554 C CA . ALA A 1 690 ? -10.883 15.664 28.922 1 89.94 690 ALA A CA 1
ATOM 5555 C C . ALA A 1 690 ? -10.969 14.57 29.969 1 89.94 690 ALA A C 1
ATOM 5557 O O . ALA A 1 690 ? -10.141 14.516 30.891 1 89.94 690 ALA A O 1
ATOM 5558 N N . ASP A 1 691 ? -11.906 13.742 29.891 1 91.12 691 ASP A N 1
ATOM 5559 C CA . ASP A 1 691 ? -12.062 12.656 30.844 1 91.12 691 ASP A CA 1
ATOM 5560 C C . ASP A 1 691 ? -10.891 11.68 30.766 1 91.12 691 ASP A C 1
ATOM 5562 O O . ASP A 1 691 ? -10.375 11.234 31.781 1 91.12 691 ASP A O 1
ATOM 5566 N N . VAL A 1 692 ? -10.547 11.391 29.594 1 92.31 692 VAL A N 1
ATOM 5567 C CA . VAL A 1 692 ? -9.445 10.461 29.406 1 92.31 692 VAL A CA 1
ATOM 5568 C C . VAL A 1 692 ? -8.141 11.094 29.891 1 92.31 692 VAL A C 1
ATOM 5570 O O . VAL A 1 692 ? -7.363 10.445 30.594 1 92.31 692 VAL A O 1
ATOM 5573 N N . SER A 1 693 ? -7.93 12.312 29.516 1 89.38 693 SER A N 1
ATOM 5574 C CA . SER A 1 693 ? -6.711 13 29.938 1 89.38 69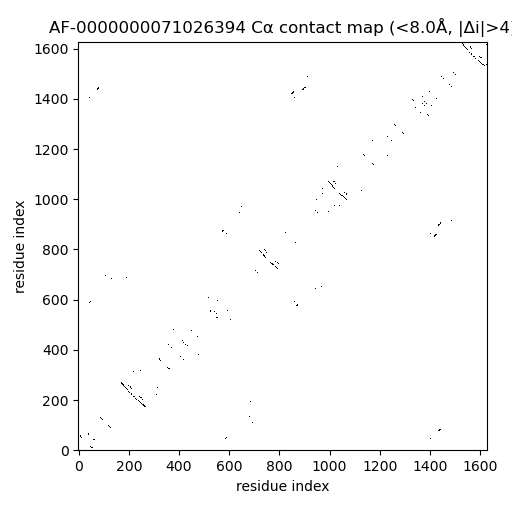3 SER A CA 1
ATOM 5575 C C . SER A 1 693 ? -6.652 13.148 31.453 1 89.38 693 SER A C 1
ATOM 5577 O O . SER A 1 693 ? -5.582 13.023 32.062 1 89.38 693 SER A O 1
ATOM 5579 N N . LEU A 1 694 ? -7.777 13.461 32 1 89.56 694 LEU A N 1
ATOM 5580 C CA . LEU A 1 694 ? -7.82 13.594 33.469 1 89.56 694 LEU A CA 1
ATOM 5581 C C . LEU A 1 694 ? -7.512 12.266 34.125 1 89.56 694 LEU A C 1
ATOM 5583 O O . LEU A 1 694 ? -6.797 12.234 35.156 1 89.56 694 LEU A O 1
ATOM 5587 N N . SER A 1 695 ? -8.039 11.289 33.594 1 90.62 695 SER A N 1
ATOM 5588 C CA . SER A 1 695 ? -7.785 9.969 34.188 1 90.62 695 SER A CA 1
ATOM 5589 C C . SER A 1 695 ? -6.309 9.602 34.062 1 90.62 695 SER A C 1
ATOM 5591 O O . SER A 1 695 ? -5.777 8.914 34.969 1 90.62 695 SER A O 1
ATOM 5593 N N . LEU A 1 696 ? -5.684 10.023 33.125 1 86.12 696 LEU A N 1
ATOM 5594 C CA . LEU A 1 696 ? -4.285 9.695 32.875 1 86.12 696 LEU A CA 1
ATOM 5595 C C . LEU A 1 696 ? -3.367 10.516 33.781 1 86.12 696 LEU A C 1
ATOM 5597 O O . LEU A 1 696 ? -2.375 10 34.281 1 86.12 696 LEU A O 1
ATOM 5601 N N . TYR A 1 697 ? -3.76 11.836 34 1 85.56 697 TYR A N 1
ATOM 5602 C CA . TYR A 1 697 ? -2.777 12.75 34.562 1 85.56 697 TYR A CA 1
ATOM 5603 C C . TYR A 1 697 ? -3.258 13.305 35.906 1 85.56 697 TYR A C 1
ATOM 5605 O O . TYR A 1 697 ? -2.592 14.141 36.531 1 85.56 697 TYR A O 1
ATOM 5613 N N . GLN A 1 698 ? -4.352 12.867 36.375 1 84.88 698 GLN A N 1
ATOM 5614 C CA . GLN A 1 698 ? -4.941 13.43 37.594 1 84.88 698 GLN A CA 1
ATOM 5615 C C . GLN A 1 698 ? -3.99 13.312 38.781 1 84.88 698 GLN A C 1
ATOM 5617 O O . GLN A 1 698 ? -3.809 14.266 39.531 1 84.88 698 GLN A O 1
ATOM 5622 N N . ASP A 1 699 ? -3.375 12.227 38.938 1 82.75 699 ASP A N 1
ATOM 5623 C CA . ASP A 1 699 ? -2.488 11.992 40.062 1 82.75 699 ASP A CA 1
ATOM 5624 C C . ASP A 1 699 ? -1.251 12.891 40 1 82.75 699 ASP A C 1
ATOM 5626 O O . ASP A 1 699 ? -0.775 13.391 41 1 82.75 699 ASP A O 1
ATOM 5630 N N . MET A 1 700 ? -0.858 13.156 38.875 1 83.75 700 MET A N 1
ATOM 5631 C CA . MET A 1 700 ? 0.332 13.984 38.688 1 83.75 700 MET A CA 1
ATOM 5632 C C . MET A 1 700 ? 0.02 15.453 38.938 1 83.75 700 MET A C 1
ATOM 5634 O O . MET A 1 700 ? 0.832 16.172 39.531 1 83.75 700 MET A O 1
ATOM 5638 N N . ILE A 1 701 ? -1.104 15.812 38.5 1 85.12 701 ILE A N 1
ATOM 5639 C CA . ILE A 1 701 ? -1.506 17.203 38.656 1 85.12 701 ILE A CA 1
ATOM 5640 C C . ILE A 1 701 ? -1.744 17.516 40.125 1 85.12 701 ILE A C 1
ATOM 5642 O O . ILE A 1 701 ? -1.38 18.578 40.594 1 85.12 701 ILE A O 1
ATOM 5646 N N . ASN A 1 702 ? -2.258 16.562 40.812 1 84.69 702 ASN A N 1
ATOM 5647 C CA . ASN A 1 702 ? -2.578 16.766 42.219 1 84.69 702 ASN A CA 1
ATOM 5648 C C . ASN A 1 702 ? -1.321 16.781 43.062 1 84.69 702 ASN A C 1
ATOM 5650 O O . ASN A 1 702 ? -1.34 17.297 44.188 1 84.69 702 ASN A O 1
ATOM 5654 N N . ASN A 1 703 ? -0.264 16.328 42.562 1 83.62 703 ASN A N 1
ATOM 5655 C CA . ASN A 1 703 ? 0.988 16.312 43.312 1 83.62 703 ASN A CA 1
ATOM 5656 C C . ASN A 1 703 ? 1.691 17.672 43.25 1 83.62 703 ASN A C 1
ATOM 5658 O O . ASN A 1 703 ? 2.57 17.938 44.062 1 83.62 703 ASN A O 1
ATOM 5662 N N . VAL A 1 704 ? 1.303 18.469 42.312 1 82.25 704 VAL A N 1
ATOM 5663 C CA . VAL A 1 704 ? 1.906 19.797 42.219 1 82.25 704 VAL A CA 1
ATOM 5664 C C . VAL A 1 704 ? 1.171 20.781 43.125 1 82.25 704 VAL A C 1
ATOM 5666 O O . VAL A 1 704 ? -0.038 20.984 42.969 1 82.25 704 VAL A O 1
ATOM 5669 N N . PRO A 1 705 ? 1.867 21.375 43.969 1 81.06 705 PRO A N 1
ATOM 5670 C CA . PRO A 1 705 ? 1.227 22.297 44.938 1 81.06 705 PRO A CA 1
ATOM 5671 C C . PRO A 1 705 ? 0.544 23.469 44.219 1 81.06 705 PRO A C 1
ATOM 5673 O O . PRO A 1 705 ? -0.475 23.969 44.719 1 81.06 705 PRO A O 1
ATOM 5676 N N . LEU A 1 706 ? 1.026 23.875 43.156 1 77 706 LEU A N 1
ATOM 5677 C CA . LEU A 1 706 ? 0.458 25 42.438 1 77 706 LEU A CA 1
ATOM 5678 C C . LEU A 1 706 ? -0.951 24.672 41.938 1 77 706 LEU A C 1
ATOM 5680 O O . LEU A 1 706 ? -1.78 25.562 41.781 1 77 706 LEU A O 1
ATOM 5684 N N . PHE A 1 707 ? -1.181 23.453 41.812 1 80.38 707 PHE A N 1
ATOM 5685 C CA . PHE A 1 707 ? -2.449 23.062 41.188 1 80.38 707 PHE A CA 1
ATOM 5686 C C . PHE A 1 707 ? -3.33 22.328 42.188 1 80.38 707 PHE A C 1
ATOM 5688 O O . PHE A 1 707 ? -4.395 21.828 41.844 1 80.38 707 PHE A O 1
ATOM 5695 N N . GLN A 1 708 ? -2.838 22.359 43.406 1 80.06 708 GLN A N 1
ATOM 5696 C CA . GLN A 1 708 ? -3.611 21.672 44.438 1 80.06 708 GLN A CA 1
ATOM 5697 C C . GLN A 1 708 ? -4.879 22.453 44.781 1 80.06 708 GLN A C 1
ATOM 5699 O O . GLN A 1 708 ? -4.855 23.688 44.844 1 80.06 708 GLN A O 1
ATOM 5704 N N . ASN A 1 709 ? -6.016 21.844 44.844 1 76.25 709 ASN A N 1
ATOM 5705 C CA . ASN A 1 709 ? -7.301 22.375 45.281 1 76.25 709 ASN A CA 1
ATOM 5706 C C . ASN A 1 709 ? -7.941 23.234 44.219 1 76.25 709 ASN A C 1
ATOM 5708 O O . ASN A 1 709 ? -8.578 24.25 44.5 1 76.25 709 ASN A O 1
ATOM 5712 N N . THR A 1 710 ? -7.484 23.047 43.094 1 79.31 710 THR A N 1
ATOM 5713 C CA . THR A 1 710 ? -8.141 23.75 42 1 79.31 710 THR A CA 1
ATOM 5714 C C . THR A 1 710 ? -9.391 23 41.562 1 79.31 710 THR A C 1
ATOM 5716 O O . THR A 1 710 ? -9.578 21.828 41.906 1 79.31 710 THR A O 1
ATOM 5719 N N . GLU A 1 711 ? -10.227 23.719 40.969 1 81 711 GLU A N 1
ATOM 5720 C CA . GLU A 1 711 ? -11.469 23.141 40.469 1 81 711 GLU A CA 1
ATOM 5721 C C . GLU A 1 711 ? -11.203 22.078 39.406 1 81 711 GLU A C 1
ATOM 5723 O O . GLU A 1 711 ? -10.172 22.109 38.75 1 81 711 GLU A O 1
ATOM 5728 N N . VAL A 1 712 ? -12.07 21.156 39.281 1 83.19 712 VAL A N 1
ATOM 5729 C CA . VAL A 1 712 ? -11.922 20.016 38.406 1 83.19 712 VAL A CA 1
ATOM 5730 C C . VAL A 1 712 ? -11.891 20.5 36.938 1 83.19 712 VAL A C 1
ATOM 5732 O O . VAL A 1 712 ? -11.195 19.938 36.094 1 83.19 712 VAL A O 1
ATOM 5735 N N . GLY A 1 713 ? -12.602 21.484 36.688 1 79 713 GLY A N 1
ATOM 5736 C CA . GLY A 1 713 ? -12.602 22.016 35.344 1 79 713 GLY A CA 1
ATOM 5737 C C . GLY A 1 713 ? -11.234 22.516 34.875 1 79 713 GLY A C 1
ATOM 5738 O O . GLY A 1 713 ? -10.844 22.312 33.75 1 79 713 GLY A O 1
ATOM 5739 N N . PHE A 1 714 ? -10.578 23.078 35.75 1 80.44 714 PHE A N 1
ATOM 5740 C CA . PHE A 1 714 ? -9.242 23.562 35.469 1 80.44 714 PHE A CA 1
ATOM 5741 C C . PHE A 1 714 ? -8.266 22.406 35.312 1 80.44 714 PHE A C 1
ATOM 5743 O O . PHE A 1 714 ? -7.402 22.422 34.438 1 80.44 714 PHE A O 1
ATOM 5750 N N . GLN A 1 715 ? -8.406 21.5 36.125 1 83.88 715 GLN A N 1
ATOM 5751 C CA . GLN A 1 715 ? -7.539 20.328 36.031 1 83.88 715 GLN A CA 1
ATOM 5752 C C . GLN A 1 715 ? -7.727 19.609 34.719 1 83.88 715 GLN A C 1
ATOM 5754 O O . GLN A 1 715 ? -6.766 19.078 34.125 1 83.88 715 GLN A O 1
ATOM 5759 N N . LYS A 1 716 ? -8.945 19.578 34.281 1 85.5 716 LYS A N 1
ATOM 5760 C CA . LYS A 1 716 ? -9.234 18.953 32.969 1 85.5 716 LYS A CA 1
ATOM 5761 C C . LYS A 1 716 ? -8.547 19.703 31.844 1 85.5 716 LYS A C 1
ATOM 5763 O O . LYS A 1 716 ? -7.988 19.078 30.938 1 85.5 716 LYS A O 1
ATOM 5768 N N . MET A 1 717 ? -8.531 20.906 31.859 1 81.75 717 MET A N 1
ATOM 5769 C CA . MET A 1 717 ? -7.902 21.719 30.812 1 81.75 717 MET A CA 1
ATOM 5770 C C . MET A 1 717 ? -6.387 21.531 30.828 1 81.75 717 MET A C 1
ATOM 5772 O O . MET A 1 717 ? -5.75 21.484 29.781 1 81.75 717 MET A O 1
ATOM 5776 N N . LEU A 1 718 ? -5.906 21.5 32.031 1 81.5 718 LEU A N 1
ATOM 5777 C CA . LEU A 1 718 ? -4.469 21.312 32.188 1 81.5 718 LEU A CA 1
ATOM 5778 C C . LEU A 1 718 ? -4.047 19.938 31.688 1 81.5 718 LEU A C 1
ATOM 5780 O O . LEU A 1 718 ? -3.002 19.797 31.047 1 81.5 718 LEU A O 1
ATOM 5784 N N . ALA A 1 719 ? -4.844 19.031 32 1 85.31 719 ALA A N 1
ATOM 5785 C CA . ALA A 1 719 ? -4.547 17.656 31.594 1 85.31 719 ALA A CA 1
ATOM 5786 C C . ALA A 1 719 ? -4.516 17.516 30.078 1 85.31 719 ALA A C 1
ATOM 5788 O O . ALA A 1 719 ? -3.736 16.719 29.531 1 85.31 719 ALA A O 1
ATOM 5789 N N . MET A 1 720 ? -5.297 18.219 29.406 1 84.38 720 MET A N 1
ATOM 5790 C CA . MET A 1 720 ? -5.375 18.125 27.953 1 84.38 720 MET A CA 1
ATOM 5791 C C . MET A 1 720 ? -4.141 18.75 27.312 1 84.38 720 MET A C 1
ATOM 5793 O O . MET A 1 720 ? -3.82 18.453 26.156 1 84.38 720 MET A O 1
ATOM 5797 N N . CYS A 1 721 ? -3.4 19.469 28.031 1 81.88 721 CYS A N 1
ATOM 5798 C CA . CYS A 1 721 ? -2.223 20.141 27.484 1 81.88 721 CYS A CA 1
ATOM 5799 C C . CYS A 1 721 ? -0.958 19.344 27.781 1 81.88 721 CYS A C 1
ATOM 5801 O O . CYS A 1 721 ? 0.126 19.703 27.328 1 81.88 721 CYS A O 1
ATOM 5803 N N . ILE A 1 722 ? -1.071 18.375 28.531 1 82.88 722 ILE A N 1
ATOM 5804 C CA . ILE A 1 722 ? 0.093 17.578 28.891 1 82.88 722 ILE A CA 1
ATOM 5805 C C . ILE A 1 722 ? 0.388 16.578 27.781 1 82.88 722 ILE A C 1
ATOM 5807 O O . ILE A 1 722 ? -0.531 15.984 27.219 1 82.88 722 ILE A O 1
ATOM 5811 N N . LYS A 1 723 ? 1.605 16.516 27.391 1 82.44 723 LYS A N 1
ATOM 5812 C CA . LYS A 1 723 ? 2.043 15.586 26.344 1 82.44 723 LYS A CA 1
ATOM 5813 C C . LYS A 1 723 ? 3.084 14.617 26.891 1 82.44 723 LYS A C 1
ATOM 5815 O O . LYS A 1 723 ? 3.939 14.992 27.703 1 82.44 723 LYS A O 1
ATOM 5820 N N . PRO A 1 724 ? 2.887 13.414 26.422 1 81.88 724 PRO A N 1
ATOM 5821 C CA . PRO A 1 724 ? 3.898 12.445 26.844 1 81.88 724 PRO A CA 1
ATOM 5822 C C . PRO A 1 724 ? 5.191 12.547 26.047 1 81.88 724 PRO A C 1
ATOM 5824 O O . PRO A 1 724 ? 5.152 12.867 24.844 1 81.88 724 PRO A O 1
ATOM 5827 N N . ASP A 1 725 ? 6.309 12.305 26.688 1 81.75 725 ASP A N 1
ATOM 5828 C CA . ASP A 1 725 ? 7.621 12.281 26.047 1 81.75 725 ASP A CA 1
ATOM 5829 C C . ASP A 1 725 ? 8.477 11.141 26.594 1 81.75 725 ASP A C 1
ATOM 5831 O O . ASP A 1 725 ? 8.336 10.758 27.766 1 81.75 725 ASP A O 1
ATOM 5835 N N . TYR A 1 726 ? 9.289 10.57 25.766 1 82.31 726 TYR A N 1
ATOM 5836 C CA . TYR A 1 726 ? 10.102 9.414 26.125 1 82.31 726 TYR A CA 1
ATOM 5837 C C . TYR A 1 726 ? 11.586 9.75 26.031 1 82.31 726 TYR A C 1
ATOM 5839 O O . TYR A 1 726 ? 12.016 10.484 25.141 1 82.31 726 TYR A O 1
ATOM 5847 N N . TYR A 1 727 ? 12.312 9.328 27.016 1 82.62 727 TYR A N 1
ATOM 5848 C CA . TYR A 1 727 ? 13.758 9.562 27.062 1 82.62 727 TYR A CA 1
ATOM 5849 C C . TYR A 1 727 ? 14.508 8.258 27.328 1 82.62 727 TYR A C 1
ATOM 5851 O O . TYR A 1 727 ? 13.961 7.332 27.922 1 82.62 727 TYR A O 1
ATOM 5859 N N . LEU A 1 728 ? 15.727 8.219 26.828 1 84 728 LEU A N 1
ATOM 5860 C CA . LEU A 1 728 ? 16.594 7.07 27.078 1 84 728 LEU A CA 1
ATOM 5861 C C . LEU A 1 728 ? 17.406 7.273 28.359 1 84 728 LEU A C 1
ATOM 5863 O O . LEU A 1 728 ? 17.422 8.375 28.906 1 84 728 LEU A O 1
ATOM 5867 N N . SER A 1 729 ? 18.094 6.199 28.672 1 82.81 729 SER A N 1
ATOM 5868 C CA . SER A 1 729 ? 18.938 6.238 29.859 1 82.81 729 SER A CA 1
ATOM 5869 C C . SER A 1 729 ? 20.156 7.145 29.656 1 82.81 729 SER A C 1
ATOM 5871 O O . SER A 1 729 ? 20.75 7.148 28.578 1 82.81 729 SER A O 1
ATOM 5873 N N . LYS A 1 730 ? 20.406 8.008 30.578 1 78.19 730 LYS A N 1
ATOM 5874 C CA . LYS A 1 730 ? 21.594 8.852 30.656 1 78.19 730 LYS A CA 1
ATOM 5875 C C . LYS A 1 730 ? 21.469 10.055 29.719 1 78.19 730 LYS A C 1
ATOM 5877 O O . LYS A 1 730 ? 22.469 10.695 29.391 1 78.19 730 LYS A O 1
ATOM 5882 N N . GLU A 1 731 ? 20.281 10.219 29.281 1 82.94 731 GLU A N 1
ATOM 5883 C CA . GLU A 1 731 ? 20.078 11.398 28.453 1 82.94 731 GLU A CA 1
ATOM 5884 C C . GLU A 1 731 ? 19.703 12.617 29.297 1 82.94 731 GLU A C 1
ATOM 5886 O O . GLU A 1 731 ? 18.969 12.492 30.281 1 82.94 731 GLU A O 1
ATOM 5891 N N . TYR A 1 732 ? 20.297 13.68 28.859 1 82.5 732 TYR A N 1
ATOM 5892 C CA . TYR A 1 732 ? 19.969 14.922 29.547 1 82.5 732 TYR A CA 1
ATOM 5893 C C . TYR A 1 732 ? 18.594 15.422 29.141 1 82.5 732 TYR A C 1
ATOM 5895 O O . TYR A 1 732 ? 18.25 15.438 27.953 1 82.5 732 TYR A O 1
ATOM 5903 N N . ILE A 1 733 ? 17.828 15.742 30.078 1 84.19 733 ILE A N 1
ATOM 5904 C CA . ILE A 1 733 ? 16.516 16.328 29.828 1 84.19 733 ILE A CA 1
ATOM 5905 C C . ILE A 1 733 ? 16.641 17.844 29.719 1 84.19 733 ILE A C 1
ATOM 5907 O O . ILE A 1 733 ? 16.094 18.438 28.781 1 84.19 733 ILE A O 1
ATOM 5911 N N . VAL A 1 734 ? 17.234 18.375 30.688 1 82.88 734 VAL A N 1
ATOM 5912 C CA . VAL A 1 734 ? 17.484 19.812 30.703 1 82.88 734 VAL A CA 1
ATOM 5913 C C . VAL A 1 734 ? 18.922 20.094 31.125 1 82.88 734 VAL A C 1
ATOM 5915 O O . VAL A 1 734 ? 19.5 19.344 31.922 1 82.88 734 VAL A O 1
ATOM 5918 N N . LYS A 1 735 ? 19.469 21.062 30.5 1 80.94 735 LYS A N 1
ATOM 5919 C CA . LYS A 1 735 ? 20.828 21.5 30.844 1 80.94 735 LYS A CA 1
ATOM 5920 C C . LYS A 1 735 ? 20.797 22.875 31.5 1 80.94 735 LYS A C 1
ATOM 5922 O O . LYS A 1 735 ? 19.953 23.719 31.156 1 80.94 735 LYS A O 1
ATOM 5927 N N . LYS A 1 736 ? 21.766 22.969 32.281 1 79.31 736 LYS A N 1
ATOM 5928 C CA . LYS A 1 736 ? 21.844 24.234 33 1 79.31 736 LYS A CA 1
ATOM 5929 C C . LYS A 1 736 ? 22.031 25.406 32.062 1 79.31 736 LYS A C 1
ATOM 5931 O O . LYS A 1 736 ? 22.781 25.312 31.078 1 79.31 736 LYS A O 1
ATOM 5936 N N . HIS A 1 737 ? 21.203 26.484 32.188 1 72.56 737 HIS A N 1
ATOM 5937 C CA . HIS A 1 737 ? 21.266 27.75 31.5 1 72.56 737 HIS A CA 1
ATOM 5938 C C . HIS A 1 737 ? 20.469 27.719 30.203 1 72.56 737 HIS A C 1
ATOM 5940 O O . HIS A 1 737 ? 20.375 28.734 29.484 1 72.56 737 HIS A O 1
ATOM 5946 N N . ASP A 1 738 ? 19.906 26.547 30.031 1 74.25 738 ASP A N 1
ATOM 5947 C CA . ASP A 1 738 ? 19.031 26.5 28.859 1 74.25 738 ASP A CA 1
ATOM 5948 C C . ASP A 1 738 ? 17.688 27.141 29.141 1 74.25 738 ASP A C 1
ATOM 5950 O O . ASP A 1 738 ? 17.219 27.125 30.281 1 74.25 738 ASP A O 1
ATOM 5954 N N . PHE A 1 739 ? 17.281 27.828 28.125 1 69.94 739 PHE A N 1
ATOM 5955 C CA . PHE A 1 739 ? 15.945 28.391 28.297 1 69.94 739 PHE A CA 1
ATOM 5956 C C . PHE A 1 739 ? 14.867 27.359 27.984 1 69.94 739 PHE A C 1
ATOM 5958 O O . PHE A 1 739 ? 14.945 26.672 26.953 1 69.94 739 PHE A O 1
ATOM 5965 N N . GLY A 1 740 ? 14.219 27 28.969 1 70.56 740 GLY A N 1
ATOM 5966 C CA . GLY A 1 740 ? 13.148 26.031 28.766 1 70.56 740 GLY A CA 1
ATOM 5967 C C . GLY A 1 740 ? 11.773 26.594 29.047 1 70.56 740 GLY A C 1
ATOM 5968 O O . GLY A 1 740 ? 11.617 27.5 29.891 1 70.56 740 GLY A O 1
ATOM 5969 N N . LYS A 1 741 ? 10.82 26.25 28.172 1 73.38 741 LYS A N 1
ATOM 5970 C CA . LYS A 1 741 ? 9.438 26.656 28.359 1 73.38 741 LYS A CA 1
ATOM 5971 C C . LYS A 1 741 ? 8.562 25.484 28.797 1 73.38 741 LYS A C 1
ATOM 5973 O O . LYS A 1 741 ? 7.336 25.547 28.688 1 73.38 741 LYS A O 1
ATOM 5978 N N . GLU A 1 742 ? 9.258 24.5 29.359 1 81.5 742 GLU A N 1
ATOM 5979 C CA . GLU A 1 742 ? 8.477 23.312 29.672 1 81.5 742 GLU A CA 1
ATOM 5980 C C . GLU A 1 742 ? 8.68 22.859 31.109 1 81.5 742 GLU A C 1
ATOM 5982 O O . GLU A 1 742 ? 9.727 23.125 31.703 1 81.5 742 GLU A O 1
ATOM 5987 N N . MET A 1 743 ? 7.613 22.375 31.688 1 84.25 743 MET A N 1
ATOM 5988 C CA . MET A 1 743 ? 7.656 21.703 32.969 1 84.25 743 MET A CA 1
ATOM 5989 C C . MET A 1 743 ? 7.539 20.188 32.812 1 84.25 743 MET A C 1
ATOM 5991 O O . MET A 1 743 ? 6.84 19.719 31.906 1 84.25 743 MET A O 1
ATOM 5995 N N . PHE A 1 744 ? 8.281 19.438 33.656 1 85.81 744 PHE A N 1
ATOM 5996 C CA . PHE A 1 744 ? 8.352 17.984 33.5 1 85.81 744 PHE A CA 1
ATOM 5997 C C . PHE A 1 744 ? 7.793 17.281 34.719 1 85.81 744 PHE A C 1
ATOM 5999 O O . PHE A 1 744 ? 8.039 17.688 35.844 1 85.81 744 PHE A O 1
ATOM 6006 N N . PHE A 1 745 ? 6.969 16.312 34.406 1 86.75 745 PHE A N 1
ATOM 6007 C CA . PHE A 1 745 ? 6.453 15.406 35.438 1 86.75 745 PHE A CA 1
ATOM 6008 C C . PHE A 1 745 ? 7.035 14.008 35.281 1 86.75 745 PHE A C 1
ATOM 6010 O O . PHE A 1 745 ? 6.949 13.422 34.188 1 86.75 745 PHE A O 1
ATOM 6017 N N . ILE A 1 746 ? 7.574 13.5 36.344 1 86.12 746 ILE A N 1
ATOM 6018 C CA . ILE A 1 746 ? 8.172 12.172 36.281 1 86.12 746 ILE A CA 1
ATOM 6019 C C . ILE A 1 746 ? 7.098 11.109 36.531 1 86.12 746 ILE A C 1
ATOM 6021 O O . ILE A 1 746 ? 6.551 11.016 37.625 1 86.12 746 ILE A O 1
ATOM 6025 N N . HIS A 1 747 ? 6.758 10.406 35.531 1 82.19 747 HIS A N 1
ATOM 6026 C CA . HIS A 1 747 ? 5.762 9.344 35.656 1 82.19 747 HIS A CA 1
ATOM 6027 C C . HIS A 1 747 ? 6.41 8.023 36.062 1 82.19 747 HIS A C 1
ATOM 6029 O O . HIS A 1 747 ? 5.992 7.391 37.031 1 82.19 747 HIS A O 1
ATOM 6035 N N . ARG A 1 748 ? 7.367 7.617 35.188 1 81.81 748 ARG A N 1
ATOM 6036 C CA . ARG A 1 748 ? 8.109 6.395 35.5 1 81.81 748 ARG A CA 1
ATOM 6037 C C . ARG A 1 748 ? 9.609 6.609 35.312 1 81.81 748 ARG A C 1
ATOM 6039 O O . ARG A 1 748 ? 10.039 7.301 34.406 1 81.81 748 ARG A O 1
ATOM 6046 N N . GLY A 1 749 ? 10.297 6.164 36.281 1 80.81 749 GLY A N 1
ATOM 6047 C CA . GLY A 1 749 ? 11.742 6.25 36.188 1 80.81 749 GLY A CA 1
ATOM 6048 C C . GLY A 1 749 ? 12.359 7.137 37.25 1 80.81 749 GLY A C 1
ATOM 6049 O O . GLY A 1 749 ? 11.672 7.57 38.188 1 80.81 749 GLY A O 1
ATOM 6050 N N . VAL A 1 750 ? 13.695 7.164 37.188 1 87.5 750 VAL A N 1
ATOM 6051 C CA . VAL A 1 750 ? 14.469 7.953 38.125 1 87.5 750 VAL A CA 1
ATOM 6052 C C . VAL A 1 750 ? 15.344 8.961 37.375 1 87.5 750 VAL A C 1
ATOM 6054 O O . VAL A 1 750 ? 15.914 8.633 36.344 1 87.5 750 VAL A O 1
ATOM 6057 N N . VAL A 1 751 ? 15.234 10.188 37.875 1 88.56 751 VAL A N 1
ATOM 6058 C CA . VAL A 1 751 ? 16.031 11.234 37.25 1 88.56 751 VAL A CA 1
ATOM 6059 C C . VAL A 1 751 ? 17.062 11.773 38.25 1 88.56 751 VAL A C 1
ATOM 6061 O O . VAL A 1 751 ? 16.797 11.82 39.438 1 88.56 751 VAL A O 1
ATOM 6064 N N . ASP A 1 752 ? 18.25 12.148 37.75 1 88.5 752 ASP A N 1
ATOM 6065 C CA . ASP A 1 752 ? 19.344 12.664 38.594 1 88.5 752 ASP A CA 1
ATOM 6066 C C . ASP A 1 752 ? 19.594 14.141 38.312 1 88.5 752 ASP A C 1
ATOM 6068 O O . ASP A 1 752 ? 19.594 14.562 37.156 1 88.5 752 ASP A O 1
ATOM 6072 N N . VAL A 1 753 ? 19.656 14.891 39.375 1 89.44 753 VAL A N 1
ATOM 6073 C CA . VAL A 1 753 ? 20.125 16.266 39.25 1 89.44 753 VAL A CA 1
ATOM 6074 C C . VAL A 1 753 ? 21.641 16.297 39.312 1 89.44 753 VAL A C 1
ATOM 6076 O O . VAL A 1 753 ? 22.234 15.906 40.312 1 89.44 753 VAL A O 1
ATOM 6079 N N . VAL A 1 754 ? 22.234 16.656 38.25 1 87.12 754 VAL A N 1
ATOM 6080 C CA . VAL A 1 754 ? 23.688 16.531 38.156 1 87.12 754 VAL A CA 1
ATOM 6081 C C . VAL A 1 754 ? 24.312 17.922 38.031 1 87.12 754 VAL A C 1
ATOM 6083 O O . VAL A 1 754 ? 23.625 18.891 37.719 1 87.12 754 VAL A O 1
ATOM 6086 N N . SER A 1 755 ? 25.625 17.906 38.344 1 82.38 755 SER A N 1
ATOM 6087 C CA . SER A 1 755 ? 26.422 19.109 38.156 1 82.38 755 SER A CA 1
ATOM 6088 C C . SER A 1 755 ? 26.641 19.406 36.656 1 82.38 755 SER A C 1
ATOM 6090 O O . SER A 1 755 ? 26.281 18.594 35.812 1 82.38 755 SER A O 1
ATOM 6092 N N . GLU A 1 756 ? 27.125 20.578 36.344 1 76.75 756 GLU A N 1
ATOM 6093 C CA . GLU A 1 756 ? 27.344 21 34.969 1 76.75 756 GLU A CA 1
ATOM 6094 C C . GLU A 1 756 ? 28.266 20.031 34.219 1 76.75 756 GLU A C 1
ATOM 6096 O O . GLU A 1 756 ? 28.094 19.766 33.031 1 76.75 756 GLU A O 1
ATOM 6101 N N . ASP A 1 757 ? 29.188 19.5 35.031 1 72.25 757 ASP A N 1
ATOM 6102 C CA . ASP A 1 757 ? 30.141 18.578 34.438 1 72.25 757 ASP A CA 1
ATOM 6103 C C . ASP A 1 757 ? 29.594 17.156 34.406 1 72.25 757 ASP A C 1
ATOM 6105 O O . ASP A 1 757 ? 30.172 16.281 33.75 1 72.25 757 ASP A O 1
ATOM 6109 N N . GLY A 1 758 ? 28.359 16.891 34.969 1 71.88 758 GLY A N 1
ATOM 6110 C CA . GLY A 1 758 ? 27.672 15.609 34.906 1 71.88 758 GLY A CA 1
ATOM 6111 C C . GLY A 1 758 ? 28.25 14.594 35.875 1 71.88 758 GLY A C 1
ATOM 6112 O O . GLY A 1 758 ? 27.75 13.469 35.969 1 71.88 758 GLY A O 1
ATOM 6113 N N . GLN A 1 759 ? 29.281 14.891 36.719 1 78.75 759 GLN A N 1
ATOM 6114 C CA . GLN A 1 759 ? 29.984 13.898 37.531 1 78.75 759 GLN A CA 1
ATOM 6115 C C . GLN A 1 759 ? 29.375 13.773 38.938 1 78.75 759 GLN A C 1
ATOM 6117 O O . GLN A 1 759 ? 29.297 12.68 39.469 1 78.75 759 GLN A O 1
ATOM 6122 N N . ILE A 1 760 ? 28.844 14.867 39.438 1 84.31 760 ILE A N 1
ATOM 6123 C CA . ILE A 1 760 ? 28.312 14.852 40.781 1 84.31 760 ILE A CA 1
ATOM 6124 C C . ILE A 1 760 ? 26.781 14.828 40.75 1 84.31 760 ILE A C 1
ATOM 6126 O O . ILE A 1 760 ? 26.172 15.633 40.031 1 84.31 760 ILE A O 1
ATOM 6130 N N . VAL A 1 761 ? 26.203 13.867 41.469 1 89.06 761 VAL A N 1
ATOM 6131 C CA . VAL A 1 761 ? 24.75 13.789 41.594 1 89.06 761 VAL A CA 1
ATOM 6132 C C . VAL A 1 761 ? 24.297 14.492 42.875 1 89.06 761 VAL A C 1
ATOM 6134 O O . VAL A 1 761 ? 24.672 14.078 43.969 1 89.06 761 VAL A O 1
ATOM 6137 N N . PHE A 1 762 ? 23.594 15.57 42.75 1 87.88 762 PHE A N 1
ATOM 6138 C CA . PHE A 1 762 ? 23.109 16.344 43.906 1 87.88 762 PHE A CA 1
ATOM 6139 C C . PHE A 1 762 ? 21.859 15.711 44.5 1 87.88 762 PHE A C 1
ATOM 6141 O O . PHE A 1 762 ? 21.672 15.711 45.719 1 87.88 762 PHE A O 1
ATOM 6148 N N . ASP A 1 763 ? 20.938 15.312 43.594 1 88.06 763 ASP A N 1
ATOM 6149 C CA . ASP A 1 763 ? 19.641 14.789 44.031 1 88.06 763 ASP A CA 1
ATOM 6150 C C . ASP A 1 763 ? 19.094 13.773 43.031 1 88.06 763 ASP A C 1
ATOM 6152 O O . ASP A 1 763 ? 19.453 13.805 41.844 1 88.06 763 ASP A O 1
ATOM 6156 N N . THR A 1 764 ? 18.406 12.797 43.594 1 89.19 764 THR A N 1
ATOM 6157 C CA . THR A 1 764 ? 17.719 11.797 42.781 1 89.19 764 THR A CA 1
ATOM 6158 C C . THR A 1 764 ? 16.219 11.875 43 1 89.19 764 THR A C 1
ATOM 6160 O O . THR A 1 764 ? 15.734 11.766 44.125 1 89.19 764 THR A O 1
ATOM 6163 N N . MET A 1 765 ? 15.609 12.188 41.906 1 87.5 765 MET A N 1
ATOM 6164 C CA . MET A 1 765 ? 14.156 12.336 41.969 1 87.5 765 MET A CA 1
ATOM 6165 C C . MET A 1 765 ? 13.461 11.078 41.469 1 87.5 765 MET A C 1
ATOM 6167 O O . MET A 1 765 ? 13.859 10.508 40.469 1 87.5 765 MET A O 1
ATOM 6171 N N . GLN A 1 766 ? 12.453 10.656 42.188 1 84.69 766 GLN A N 1
ATOM 6172 C CA . GLN A 1 766 ? 11.695 9.461 41.844 1 84.69 766 GLN A CA 1
ATOM 6173 C C . GLN A 1 766 ? 10.359 9.828 41.188 1 84.69 766 GLN A C 1
ATOM 6175 O O . GLN A 1 766 ? 10.086 11.008 40.938 1 84.69 766 GLN A O 1
ATOM 6180 N N . ALA A 1 767 ? 9.586 8.789 40.875 1 84.25 767 ALA A N 1
ATOM 6181 C CA . ALA A 1 767 ? 8.281 8.961 40.25 1 84.25 767 ALA A CA 1
ATOM 6182 C C . ALA A 1 767 ? 7.352 9.812 41.094 1 84.25 767 ALA A C 1
ATOM 6184 O O . ALA A 1 767 ? 7.32 9.656 42.312 1 84.25 767 ALA A O 1
ATOM 6185 N N . GLY A 1 768 ? 6.652 10.766 40.406 1 81.5 768 GLY A N 1
ATOM 6186 C CA . GLY A 1 768 ? 5.707 11.625 41.125 1 81.5 768 GLY A CA 1
ATOM 6187 C C . GLY A 1 768 ? 6.23 13.031 41.344 1 81.5 768 GLY A C 1
ATOM 6188 O O . GLY A 1 768 ? 5.453 13.961 41.562 1 81.5 768 GLY A O 1
ATOM 6189 N N . ARG A 1 769 ? 7.484 13.156 41.281 1 85.38 769 ARG A N 1
ATOM 6190 C CA . ARG A 1 769 ? 8.078 14.477 41.469 1 85.38 769 ARG A CA 1
ATOM 6191 C C . ARG A 1 769 ? 8.078 15.258 40.156 1 85.38 769 ARG A C 1
ATOM 6193 O O . ARG A 1 769 ? 7.758 14.703 39.094 1 85.38 769 ARG A O 1
ATOM 6200 N N . PHE A 1 770 ? 8.203 16.5 40.281 1 87.88 770 PHE A N 1
ATOM 6201 C CA . PHE A 1 770 ? 8.188 17.375 39.125 1 87.88 770 PHE A CA 1
ATOM 6202 C C . PHE A 1 770 ? 9.344 18.375 39.188 1 87.88 770 PHE A C 1
ATOM 6204 O O . PHE A 1 770 ? 9.93 18.594 40.25 1 87.88 770 PHE A O 1
ATOM 6211 N N . PHE A 1 771 ? 9.766 18.844 38.094 1 85.88 771 PHE A N 1
ATOM 6212 C CA . PHE A 1 771 ? 10.797 19.875 38.031 1 85.88 771 PHE A CA 1
ATOM 6213 C C . PHE A 1 771 ? 10.555 20.844 36.875 1 85.88 771 PHE A C 1
ATOM 6215 O O . PHE A 1 771 ? 9.742 20.562 36 1 85.88 771 PHE A O 1
ATOM 6222 N N . GLY A 1 772 ? 11.164 22.078 36.875 1 81.94 772 GLY A N 1
ATOM 6223 C CA . GLY A 1 772 ? 11.062 23.078 35.812 1 81.94 772 GLY A CA 1
ATOM 6224 C C . GLY A 1 772 ? 9.969 24.094 36.062 1 81.94 772 GLY A C 1
ATOM 6225 O O . GLY A 1 772 ? 9.617 24.875 35.156 1 81.94 772 GLY A O 1
ATOM 6226 N N . GLU A 1 773 ? 9.414 24.094 37.219 1 78.06 773 GLU A N 1
ATOM 6227 C CA . GLU A 1 773 ? 8.312 25 37.531 1 78.06 773 GLU A CA 1
ATOM 6228 C C . GLU A 1 773 ? 8.781 26.453 37.531 1 78.06 773 GLU A C 1
ATOM 6230 O O . GLU A 1 773 ? 8.039 27.359 37.156 1 78.06 773 GLU A O 1
ATOM 6235 N N . ILE A 1 774 ? 10 26.562 37.844 1 75.56 774 ILE A N 1
ATOM 6236 C CA . ILE A 1 774 ? 10.531 27.922 37.938 1 75.56 774 ILE A CA 1
ATOM 6237 C C . ILE A 1 774 ? 10.688 28.531 36.562 1 75.56 774 ILE A C 1
ATOM 6239 O O . ILE A 1 774 ? 10.352 29.688 36.344 1 75.56 774 ILE A O 1
ATOM 6243 N N . SER A 1 775 ? 11.133 27.75 35.719 1 77.75 775 SER A N 1
ATOM 6244 C CA . SER A 1 775 ? 11.312 28.25 34.375 1 77.75 775 SER A CA 1
ATOM 6245 C C . SER A 1 775 ? 9.969 28.484 33.688 1 77.75 775 SER A C 1
ATOM 6247 O O . SER A 1 775 ? 9.844 29.375 32.844 1 77.75 775 SER A O 1
ATOM 6249 N N . LEU A 1 776 ? 9.031 27.703 34.031 1 76.12 776 LEU A N 1
ATOM 6250 C CA . LEU A 1 776 ? 7.707 27.828 33.406 1 76.12 776 LEU A CA 1
ATOM 6251 C C . LEU A 1 776 ? 7.027 29.125 33.875 1 76.12 776 LEU A C 1
ATOM 6253 O O . LEU A 1 776 ? 6.418 29.812 33.062 1 76.12 776 LEU A O 1
ATOM 6257 N N . VAL A 1 777 ? 7.152 29.422 35.125 1 74.31 777 VAL A N 1
ATOM 6258 C CA . VAL A 1 777 ? 6.414 30.547 35.688 1 74.31 777 VAL A CA 1
ATOM 6259 C C . VAL A 1 777 ? 7.188 31.844 35.469 1 74.31 777 VAL A C 1
ATOM 6261 O O . VAL A 1 777 ? 6.598 32.875 35.156 1 74.31 777 VAL A O 1
ATOM 6264 N N . TYR A 1 778 ? 8.562 31.797 35.594 1 71.06 778 TYR A N 1
ATOM 6265 C CA . TYR A 1 778 ? 9.328 33.031 35.594 1 71.06 778 TYR A CA 1
ATOM 6266 C C . TYR A 1 778 ? 10.117 33.219 34.312 1 71.06 778 TYR A C 1
ATOM 6268 O O . TYR A 1 778 ? 10.75 34.25 34.094 1 71.06 778 TYR A O 1
ATOM 6276 N N . SER A 1 779 ? 9.992 32.344 33.406 1 73.62 779 SER A N 1
ATOM 6277 C CA . SER A 1 779 ? 10.727 32.438 32.156 1 73.62 779 SER A CA 1
ATOM 6278 C C . SER A 1 779 ? 12.219 32.656 32.406 1 73.62 779 SER A C 1
ATOM 6280 O O . SER A 1 779 ? 12.82 33.531 31.812 1 73.62 779 SER A O 1
ATOM 6282 N N . CYS A 1 780 ? 12.82 31.984 33.375 1 73.25 780 CYS A N 1
ATOM 6283 C CA . CYS A 1 780 ? 14.242 32.062 33.719 1 73.25 780 CYS A CA 1
ATOM 6284 C C . CYS A 1 780 ? 14.992 30.844 33.188 1 73.25 780 CYS A C 1
ATOM 6286 O O . CYS A 1 780 ? 14.383 29.797 32.906 1 73.25 780 CYS A O 1
ATOM 6288 N N . PRO A 1 781 ? 16.266 31.078 32.875 1 78.44 781 PRO A N 1
ATOM 6289 C CA . PRO A 1 781 ? 17.062 29.922 32.469 1 78.44 781 PRO A CA 1
ATOM 6290 C C . PRO A 1 781 ? 17.094 28.828 33.531 1 78.44 781 PRO A C 1
ATOM 6292 O O . PRO A 1 781 ? 16.969 29.125 34.719 1 78.44 781 PRO A O 1
ATOM 6295 N N . ARG A 1 782 ? 17.25 27.734 33.062 1 82.44 782 ARG A N 1
ATOM 6296 C CA . ARG A 1 782 ? 17.266 26.578 33.969 1 82.44 782 ARG A CA 1
ATOM 6297 C C . ARG A 1 782 ? 18.406 26.672 34.969 1 82.44 782 ARG A C 1
ATOM 6299 O O . ARG A 1 782 ? 19.5 27.125 34.625 1 82.44 782 ARG A O 1
ATOM 6306 N N . THR A 1 783 ? 18.203 26.203 36.188 1 77.75 783 THR A N 1
ATOM 6307 C CA . THR A 1 783 ? 19.156 26.375 37.281 1 77.75 783 THR A CA 1
ATOM 6308 C C . THR A 1 783 ? 20 25.109 37.469 1 77.75 783 THR A C 1
ATOM 6310 O O . THR A 1 783 ? 21.047 25.156 38.094 1 77.75 783 THR A O 1
ATOM 6313 N N . ALA A 1 784 ? 19.438 24.047 36.938 1 82.5 784 ALA A N 1
ATOM 6314 C CA . ALA A 1 784 ? 20.172 22.797 37.156 1 82.5 784 ALA A CA 1
ATOM 6315 C C . ALA A 1 784 ? 20.062 21.891 35.906 1 82.5 784 ALA A C 1
ATOM 6317 O O . ALA A 1 784 ? 19.156 22.047 35.094 1 82.5 784 ALA A O 1
ATOM 6318 N N . SER A 1 785 ? 21.078 21.031 35.844 1 87 785 SER A N 1
ATOM 6319 C CA . SER A 1 785 ? 21.047 20.016 34.781 1 87 785 SER A CA 1
ATOM 6320 C C . SER A 1 785 ? 20.469 18.703 35.312 1 87 785 SER A C 1
ATOM 6322 O O . SER A 1 785 ? 20.797 18.281 36.438 1 87 785 SER A O 1
ATOM 6324 N N . ILE A 1 786 ? 19.594 18.203 34.562 1 88.25 786 ILE A N 1
ATOM 6325 C CA . ILE A 1 786 ? 18.906 16.984 35 1 88.25 786 ILE A CA 1
ATOM 6326 C C . ILE A 1 786 ? 19.078 15.898 33.938 1 88.25 786 ILE A C 1
ATOM 6328 O O . ILE A 1 786 ? 18.922 16.156 32.75 1 88.25 786 ILE A O 1
ATOM 6332 N N . ARG A 1 787 ? 19.5 14.75 34.375 1 87 787 ARG A N 1
ATOM 6333 C CA . ARG A 1 787 ? 19.719 13.625 33.5 1 87 787 ARG A CA 1
ATOM 6334 C C . ARG A 1 787 ? 18.938 12.391 33.938 1 87 787 ARG A C 1
ATOM 6336 O O . ARG A 1 787 ? 18.656 12.242 35.125 1 87 787 ARG A O 1
ATOM 6343 N N . PHE A 1 788 ? 18.562 11.625 32.969 1 83.69 788 PHE A N 1
ATOM 6344 C CA . PHE A 1 788 ? 17.828 10.414 33.281 1 83.69 788 PHE A CA 1
ATOM 6345 C C . PHE A 1 788 ? 18.766 9.312 33.75 1 83.69 788 PHE A C 1
ATOM 6347 O O . PHE A 1 788 ? 19.844 9.133 33.188 1 83.69 788 PHE A O 1
ATOM 6354 N N . HIS A 1 789 ? 18.391 8.688 34.781 1 75.88 789 HIS A N 1
ATOM 6355 C CA . HIS A 1 789 ? 19.141 7.531 35.25 1 75.88 789 HIS A CA 1
ATOM 6356 C C . HIS A 1 789 ? 18.719 6.254 34.531 1 75.88 789 HIS A C 1
ATOM 6358 O O . HIS A 1 789 ? 19.562 5.484 34.062 1 75.88 789 HIS A O 1
ATOM 6364 N N . SER A 1 790 ? 17.438 5.93 34.5 1 67.06 790 SER A N 1
ATOM 6365 C CA . SER A 1 790 ? 16.891 4.738 33.844 1 67.06 790 SER A CA 1
ATOM 6366 C C . SER A 1 790 ? 15.852 5.105 32.781 1 67.06 790 SER A C 1
ATOM 6368 O O . SER A 1 790 ? 15.383 6.246 32.75 1 67.06 790 SER A O 1
ATOM 6370 N N . PHE A 1 791 ? 15.469 4.148 31.781 1 60.38 791 PHE A N 1
ATOM 6371 C CA . PHE A 1 791 ? 14.633 4.309 30.594 1 60.38 791 PHE A CA 1
ATOM 6372 C C . PHE A 1 791 ? 13.227 4.738 30.984 1 60.38 791 PHE A C 1
ATOM 6374 O O . PHE A 1 791 ? 12.648 4.211 31.938 1 60.38 791 PHE A O 1
ATOM 6381 N N . TYR A 1 792 ? 12.742 6.125 30.922 1 64.31 792 TYR A N 1
ATOM 6382 C CA . TYR A 1 792 ? 11.305 6.004 31.172 1 64.31 792 TYR A CA 1
ATOM 6383 C C . TYR A 1 792 ? 10.57 7.262 30.719 1 64.31 792 TYR A C 1
ATOM 6385 O O . TYR A 1 792 ? 11.18 8.188 30.188 1 64.31 792 TYR A O 1
ATOM 6393 N N . LYS A 1 793 ? 9.328 7.453 30.766 1 68.19 793 LYS A N 1
ATOM 6394 C CA . LYS A 1 793 ? 8.25 8.297 30.266 1 68.19 793 LYS A CA 1
ATOM 6395 C C . LYS A 1 793 ? 8.094 9.555 31.125 1 68.19 793 LYS A C 1
ATOM 6397 O O . LYS A 1 793 ? 8.133 9.477 32.344 1 68.19 793 LYS A O 1
ATOM 6402 N N . LEU A 1 794 ? 8.289 10.773 30.531 1 73.38 794 LEU A N 1
ATOM 6403 C CA . LEU A 1 794 ? 7.992 12.047 31.172 1 73.38 794 LEU A CA 1
ATOM 6404 C C . LEU A 1 794 ? 6.781 12.719 30.531 1 73.38 794 LEU A C 1
ATOM 6406 O O . LEU A 1 794 ? 6.465 12.453 29.375 1 73.38 794 LEU A O 1
ATOM 6410 N N . TYR A 1 795 ? 6.105 13.398 31.375 1 75 795 TYR A N 1
ATOM 6411 C CA . TYR A 1 795 ? 5.023 14.234 30.875 1 75 795 TYR A CA 1
ATOM 6412 C C . TYR A 1 795 ? 5.426 15.703 30.859 1 75 795 TYR A C 1
ATOM 6414 O O . TYR A 1 795 ? 6.094 16.188 31.781 1 75 795 TYR A O 1
ATOM 6422 N N . LEU A 1 796 ? 5.098 16.328 29.719 1 76.25 796 LEU A N 1
ATOM 6423 C CA . LEU A 1 796 ? 5.52 17.719 29.531 1 76.25 796 LEU A CA 1
ATOM 6424 C C . LEU A 1 796 ? 4.312 18.656 29.516 1 76.25 796 LEU A C 1
ATOM 6426 O O . LEU A 1 796 ? 3.266 18.312 28.953 1 76.25 796 LEU A O 1
ATOM 6430 N N . LEU A 1 797 ? 4.508 19.734 30.219 1 73.06 797 LEU A N 1
ATOM 6431 C CA . LEU A 1 797 ? 3.551 20.844 30.172 1 73.06 797 LEU A CA 1
ATOM 6432 C C . LEU A 1 797 ? 4.207 22.094 29.625 1 73.06 797 LEU A C 1
ATOM 6434 O O . LEU A 1 797 ? 5.25 22.531 30.125 1 73.06 797 LEU A O 1
ATOM 6438 N N . PHE A 1 798 ? 3.672 22.672 28.594 1 70.56 798 PHE A N 1
ATOM 6439 C CA . PHE A 1 798 ? 4.254 23.859 27.969 1 70.56 798 PHE A CA 1
ATOM 6440 C C . PHE A 1 798 ? 3.652 25.141 28.547 1 70.56 798 PHE A C 1
ATOM 6442 O O . PHE A 1 798 ? 2.512 25.125 29.016 1 70.56 798 PHE A O 1
ATOM 6449 N N . ARG A 1 799 ? 4.426 26.125 28.469 1 69.19 799 ARG A N 1
ATOM 6450 C CA . ARG A 1 799 ? 4.039 27.406 29.031 1 69.19 799 ARG A CA 1
ATOM 6451 C C . ARG A 1 799 ? 2.904 28.047 28.25 1 69.19 799 ARG A C 1
ATOM 6453 O O . ARG A 1 799 ? 1.951 28.578 28.828 1 69.19 799 ARG A O 1
ATOM 6460 N N . GLU A 1 800 ? 3.061 27.953 26.906 1 64.25 800 GLU A N 1
ATOM 6461 C CA . GLU A 1 800 ? 2.121 28.703 26.078 1 64.25 800 GLU A CA 1
ATOM 6462 C C . GLU A 1 800 ? 0.687 28.234 26.312 1 64.25 800 GLU A C 1
ATOM 6464 O O . GLU A 1 800 ? -0.211 29.062 26.516 1 64.25 800 GLU A O 1
ATOM 6469 N N . PRO A 1 801 ? 0.54 27.078 26.406 1 62.09 801 PRO A N 1
ATOM 6470 C CA . PRO A 1 801 ? -0.831 26.641 26.688 1 62.09 801 PRO A CA 1
ATOM 6471 C C . PRO A 1 801 ? -1.312 27.016 28.078 1 62.09 801 PRO A C 1
ATOM 6473 O O . PRO A 1 801 ? -2.492 27.328 28.266 1 62.09 801 PRO A O 1
ATOM 6476 N N . VAL A 1 802 ? -0.381 27.062 29 1 66.62 802 VAL A N 1
ATOM 6477 C CA . VAL A 1 802 ? -0.746 27.391 30.375 1 66.62 802 VAL A CA 1
ATOM 6478 C C . VAL A 1 802 ? -1.129 28.875 30.469 1 66.62 802 VAL A C 1
ATOM 6480 O O . VAL A 1 802 ? -2.084 29.234 31.156 1 66.62 802 VAL A O 1
ATOM 6483 N N . ILE A 1 803 ? -0.329 29.594 29.688 1 64.06 803 ILE A N 1
ATOM 6484 C CA . ILE A 1 803 ? -0.651 31.016 29.672 1 64.06 803 ILE A CA 1
ATOM 6485 C C . ILE A 1 803 ? -1.988 31.234 28.969 1 64.06 803 ILE A C 1
ATOM 6487 O O . ILE A 1 803 ? -2.795 32.062 29.391 1 64.06 803 ILE A O 1
ATOM 6491 N N . GLY A 1 804 ? -2.123 30.531 27.969 1 63.59 804 GLY A N 1
ATOM 6492 C CA . GLY A 1 804 ? -3.396 30.625 27.266 1 63.59 804 GLY A CA 1
ATOM 6493 C C . GLY A 1 804 ? -4.578 30.234 28.141 1 63.59 804 GLY A C 1
ATOM 6494 O O . GLY A 1 804 ? -5.656 30.812 28.016 1 63.59 804 GLY A O 1
ATOM 6495 N N . LEU A 1 805 ? -4.395 29.328 28.953 1 62.5 805 LEU A N 1
ATOM 6496 C CA . LEU A 1 805 ? -5.441 28.875 29.859 1 62.5 805 LEU A CA 1
ATOM 6497 C C . LEU A 1 805 ? -5.809 29.969 30.859 1 62.5 805 LEU A C 1
ATOM 6499 O O . LEU A 1 805 ? -6.984 30.156 31.172 1 62.5 805 LEU A O 1
ATOM 6503 N N . ARG A 1 806 ? -4.715 30.625 31.203 1 57.97 806 ARG A N 1
ATOM 6504 C CA . ARG A 1 806 ? -4.965 31.703 32.156 1 57.97 806 ARG A CA 1
ATOM 6505 C C . ARG A 1 806 ? -5.793 32.812 31.484 1 57.97 806 ARG A C 1
ATOM 6507 O O . ARG A 1 806 ? -6.586 33.469 32.156 1 57.97 806 ARG A O 1
ATOM 6514 N N . LEU A 1 807 ? -5.418 32.781 30.109 1 51.59 807 LEU A N 1
ATOM 6515 C CA . LEU A 1 807 ? -6.148 33.781 29.375 1 51.59 807 LEU A CA 1
ATOM 6516 C C . LEU A 1 807 ? -7.457 33.25 28.828 1 51.59 807 LEU A C 1
ATOM 6518 O O . LEU A 1 807 ? -8.203 33.969 28.156 1 51.59 807 LEU A O 1
ATOM 6522 N N . GLY A 1 808 ? -7.793 32.031 29.172 1 52.69 808 GLY A N 1
ATOM 6523 C CA . GLY A 1 808 ? -9.039 31.438 28.75 1 52.69 808 GLY A CA 1
ATOM 6524 C C . GLY A 1 808 ? -8.977 30.859 27.344 1 52.69 808 GLY A C 1
ATOM 6525 O O . GLY A 1 808 ? -10.008 30.562 26.734 1 52.69 808 GLY A O 1
ATOM 6526 N N . GLU A 1 809 ? -7.801 30.828 26.656 1 55.69 809 GLU A N 1
ATOM 6527 C CA . GLU A 1 809 ? -7.73 30.469 25.25 1 55.69 809 GLU A CA 1
ATOM 6528 C C . GLU A 1 809 ? -7.48 28.984 25.062 1 55.69 809 GLU A C 1
ATOM 6530 O O . GLU A 1 809 ? -7.531 28.469 23.938 1 55.69 809 GLU A O 1
ATOM 6535 N N . GLY A 1 810 ? -7.789 28.281 26 1 56 810 GLY A N 1
ATOM 6536 C CA . GLY A 1 810 ? -7.625 26.844 25.875 1 56 810 GLY A CA 1
ATOM 6537 C C . GLY A 1 810 ? -6.227 26.438 25.469 1 56 810 GLY A C 1
ATOM 6538 O O . GLY A 1 810 ? -5.301 27.25 25.484 1 56 810 GLY A O 1
ATOM 6539 N N . CYS A 1 811 ? -5.875 25.109 25.328 1 56.22 811 CYS A N 1
ATOM 6540 C CA . CYS A 1 811 ? -4.562 24.547 25.047 1 56.22 811 CYS A CA 1
ATOM 6541 C C . CYS A 1 811 ? -4.211 24.688 23.562 1 56.22 811 CYS A C 1
ATOM 6543 O O . CYS A 1 811 ? -4.977 24.281 22.703 1 56.22 811 CYS A O 1
ATOM 6545 N N . ARG A 1 812 ? -3.648 25.891 23.109 1 52.38 812 ARG A N 1
ATOM 6546 C CA . ARG A 1 812 ? -3.211 26.031 21.734 1 52.38 812 ARG A CA 1
ATOM 6547 C C . ARG A 1 812 ? -2.195 24.953 21.359 1 52.38 812 ARG A C 1
ATOM 6549 O O . ARG A 1 812 ? -1.321 24.625 22.156 1 52.38 812 ARG A O 1
ATOM 6556 N N . GLY A 1 813 ? -2.545 23.812 20.797 1 44.72 813 GLY A N 1
ATOM 6557 C CA . GLY A 1 813 ? -1.532 22.875 20.328 1 44.72 813 GLY A CA 1
ATOM 6558 C C . GLY A 1 813 ? -0.383 23.562 19.609 1 44.72 813 GLY A C 1
ATOM 6559 O O . GLY A 1 813 ? -0.603 24.359 18.703 1 44.72 813 GLY A O 1
ATOM 6560 N N . GLY A 1 814 ? 0.67 24.062 20.266 1 37.34 814 GLY A N 1
ATOM 6561 C CA . GLY A 1 814 ? 1.932 24.375 19.609 1 37.34 814 GLY A CA 1
ATOM 6562 C C . GLY A 1 814 ? 2.342 23.328 18.594 1 37.34 814 GLY A C 1
ATOM 6563 O O . GLY A 1 814 ? 1.926 22.172 18.688 1 37.34 814 GLY A O 1
ATOM 6564 N N . MET B 1 1 ? 9.5 -51.875 14 1 20.22 1 MET B N 1
ATOM 6565 C CA . MET B 1 1 ? 9.289 -52.875 12.938 1 20.22 1 MET B CA 1
ATOM 6566 C C . MET B 1 1 ? 8 -52.562 12.172 1 20.22 1 MET B C 1
ATOM 6568 O O . MET B 1 1 ? 7.941 -52.75 10.953 1 20.22 1 MET B O 1
ATOM 6572 N N . THR B 1 2 ? 6.863 -52.312 12.984 1 23.5 2 THR B N 1
ATOM 6573 C CA . THR B 1 2 ? 5.539 -52.125 12.398 1 23.5 2 THR B CA 1
ATOM 6574 C C . THR B 1 2 ? 5.465 -50.844 11.609 1 23.5 2 THR B C 1
ATOM 6576 O O . THR B 1 2 ? 4.496 -50.594 10.891 1 23.5 2 THR B O 1
ATOM 6579 N N . THR B 1 3 ? 6.25 -49.844 12.078 1 27.39 3 THR B N 1
ATOM 6580 C CA . THR B 1 3 ? 6.23 -48.531 11.406 1 27.39 3 THR B CA 1
ATOM 6581 C C . THR B 1 3 ? 6.758 -48.656 9.977 1 27.39 3 THR B C 1
ATOM 6583 O O . THR B 1 3 ? 6.691 -47.719 9.203 1 27.39 3 THR B O 1
ATOM 6586 N N . SER B 1 4 ? 7.656 -49.656 9.742 1 28.69 4 SER B N 1
ATOM 6587 C CA . SER B 1 4 ? 8.312 -49.875 8.461 1 28.69 4 SER B CA 1
ATOM 6588 C C . SER B 1 4 ? 7.309 -50.312 7.395 1 28.69 4 SER B C 1
ATOM 6590 O O . SER B 1 4 ? 7.504 -50.031 6.207 1 28.69 4 SER B O 1
ATOM 6592 N N . THR B 1 5 ? 6.32 -51.188 7.781 1 30.52 5 THR B N 1
ATOM 6593 C CA . THR B 1 5 ? 5.398 -51.781 6.832 1 30.52 5 THR B CA 1
ATOM 6594 C C . THR B 1 5 ? 4.418 -50.75 6.281 1 30.52 5 THR B C 1
ATOM 6596 O O . THR B 1 5 ? 3.762 -51 5.266 1 30.52 5 THR B O 1
ATOM 6599 N N . TYR B 1 6 ? 4.027 -49.812 7.188 1 31.97 6 TYR B N 1
ATOM 6600 C CA . TYR B 1 6 ? 2.926 -48.938 6.773 1 31.97 6 TYR B CA 1
ATOM 6601 C C . TYR B 1 6 ? 3.33 -48.062 5.59 1 31.97 6 TYR B C 1
ATOM 6603 O O . TYR B 1 6 ? 2.49 -47.375 5 1 31.97 6 TYR B O 1
ATOM 6611 N N . CYS B 1 7 ? 4.641 -47.781 5.477 1 34.59 7 CYS B N 1
ATOM 6612 C CA . CYS B 1 7 ? 5.109 -46.906 4.402 1 34.59 7 CYS B CA 1
ATOM 6613 C C . CYS B 1 7 ? 5.027 -47.625 3.055 1 34.59 7 CYS B C 1
ATOM 6615 O O . CYS B 1 7 ? 5.445 -47.062 2.035 1 34.59 7 CYS B O 1
ATOM 6617 N N . ASP B 1 8 ? 5 -48.906 3.01 1 34 8 ASP B N 1
ATOM 6618 C CA . ASP B 1 8 ? 4.859 -49.531 1.689 1 34 8 ASP B CA 1
ATOM 6619 C C . ASP B 1 8 ? 3.604 -49 0.983 1 34 8 ASP B C 1
ATOM 6621 O O . ASP B 1 8 ? 2.703 -49.781 0.671 1 34 8 ASP B O 1
ATOM 6625 N N . THR B 1 9 ? 2.887 -48.062 1.455 1 36.66 9 THR B N 1
ATOM 6626 C CA . THR B 1 9 ? 1.695 -47.531 0.803 1 36.66 9 THR B CA 1
ATOM 6627 C C . THR B 1 9 ? 1.965 -47.25 -0.672 1 36.66 9 THR B C 1
ATOM 6629 O O . THR B 1 9 ? 2.941 -46.594 -1.014 1 36.66 9 THR B O 1
ATOM 6632 N N . GLN B 1 10 ? 1.182 -48.031 -1.714 1 39.28 10 GLN B N 1
ATOM 6633 C CA . GLN B 1 10 ? 0.994 -48.375 -3.117 1 39.28 10 GLN B CA 1
ATOM 6634 C C . GLN B 1 10 ? 0.941 -47.156 -3.996 1 39.28 10 GLN B C 1
ATOM 6636 O O . GLN B 1 10 ? -0.133 -46.594 -4.227 1 39.28 10 GLN B O 1
ATOM 6641 N N . LEU B 1 11 ? 1.677 -46.188 -3.691 1 43.06 11 LEU B N 1
ATOM 6642 C CA . LEU B 1 11 ? 1.788 -45.312 -4.84 1 43.06 11 LEU B CA 1
ATOM 6643 C C . LEU B 1 11 ? 2.238 -46.062 -6.082 1 43.06 11 LEU B C 1
ATOM 6645 O O . LEU B 1 11 ? 3.287 -46.719 -6.07 1 43.06 11 LEU B O 1
ATOM 6649 N N . HIS B 1 12 ? 1.389 -46.781 -6.797 1 44.66 12 HIS B N 1
ATOM 6650 C CA . HIS B 1 12 ? 1.748 -47.5 -8.023 1 44.66 12 HIS B CA 1
ATOM 6651 C C . HIS B 1 12 ? 2.07 -46.5 -9.148 1 44.66 12 HIS B C 1
ATOM 6653 O O . HIS B 1 12 ? 1.363 -45.531 -9.336 1 44.66 12 HIS B O 1
ATOM 6659 N N . ALA B 1 13 ? 3.377 -46.438 -9.633 1 49.12 13 ALA B N 1
ATOM 6660 C CA . ALA B 1 13 ? 3.805 -45.812 -10.891 1 49.12 13 ALA B CA 1
ATOM 6661 C C . ALA B 1 13 ? 3.064 -46.438 -12.078 1 49.12 13 ALA B C 1
ATOM 6663 O O . ALA B 1 13 ? 3.072 -47.656 -12.266 1 49.12 13 ALA B O 1
ATOM 6664 N N . THR B 1 14 ? 1.895 -45.875 -12.43 1 38.69 14 THR B N 1
ATOM 6665 C CA . THR B 1 14 ? 1.045 -46.406 -13.492 1 38.69 14 THR B CA 1
ATOM 6666 C C . THR B 1 14 ? 1.876 -46.75 -14.719 1 38.69 14 THR B C 1
ATOM 6668 O O . THR B 1 14 ? 1.388 -47.438 -15.625 1 38.69 14 THR B O 1
ATOM 6671 N N . HIS B 1 15 ? 2.705 -45.906 -15.312 1 36.72 15 HIS B N 1
ATOM 6672 C CA . HIS B 1 15 ? 3.066 -46.25 -16.688 1 36.72 15 HIS B CA 1
ATOM 6673 C C . HIS B 1 15 ? 3.816 -47.562 -16.75 1 36.72 15 HIS B C 1
ATOM 6675 O O . HIS B 1 15 ? 4.641 -47.875 -15.883 1 36.72 15 HIS B O 1
ATOM 6681 N N . THR B 1 16 ? 3.199 -48.594 -17.562 1 33.28 16 THR B N 1
ATOM 6682 C CA . THR B 1 16 ? 3.525 -49.969 -17.938 1 33.28 16 THR B CA 1
ATOM 6683 C C . THR B 1 16 ? 5.004 -50.094 -18.281 1 33.28 16 THR B C 1
ATOM 6685 O O . THR B 1 16 ? 5.422 -51.094 -18.859 1 33.28 16 THR B O 1
ATOM 6688 N N . THR B 1 17 ? 5.867 -49.188 -18.484 1 32.56 17 THR B N 1
ATOM 6689 C CA . THR B 1 17 ? 7.027 -49.875 -19.031 1 32.56 17 THR B CA 1
ATOM 6690 C C . THR B 1 17 ? 7.414 -51.062 -18.156 1 32.56 17 THR B C 1
ATOM 6692 O O . THR B 1 17 ? 7.238 -51.031 -16.938 1 32.56 17 THR B O 1
ATOM 6695 N N . THR B 1 18 ? 7.668 -52.281 -18.797 1 33.44 18 THR B N 1
ATOM 6696 C CA . THR B 1 18 ? 8.125 -53.625 -18.438 1 33.44 18 THR B CA 1
ATOM 6697 C C . THR B 1 18 ? 9.141 -53.562 -17.297 1 33.44 18 THR B C 1
ATOM 6699 O O . THR B 1 18 ? 9.406 -54.562 -16.641 1 33.44 18 THR B O 1
ATOM 6702 N N . SER B 1 19 ? 10.188 -52.688 -17.422 1 33.09 19 SER B N 1
ATOM 6703 C CA . SER B 1 19 ? 11.172 -52.969 -16.375 1 33.09 19 SER B CA 1
ATOM 6704 C C . SER B 1 19 ? 10.602 -52.688 -14.984 1 33.09 19 SER B C 1
ATOM 6706 O O . SER B 1 19 ? 10.336 -51.531 -14.648 1 33.09 19 SER B O 1
ATOM 6708 N N . SER B 1 20 ? 9.641 -53.438 -14.43 1 35.03 20 SER B N 1
ATOM 6709 C CA . SER B 1 20 ? 9.219 -53.594 -13.047 1 35.03 20 SER B CA 1
ATOM 6710 C C . SER B 1 20 ? 10.359 -53.281 -12.086 1 35.03 20 SER B C 1
ATOM 6712 O O . SER B 1 20 ? 11.102 -54.188 -11.68 1 35.03 20 SER B O 1
ATOM 6714 N N . THR B 1 21 ? 11.219 -52.406 -12.289 1 34.81 21 THR B N 1
ATOM 6715 C CA . THR B 1 21 ? 12.062 -52.219 -11.117 1 34.81 21 THR B CA 1
ATOM 6716 C C . THR B 1 21 ? 11.203 -52.031 -9.859 1 34.81 21 THR B C 1
ATOM 6718 O O . THR B 1 21 ? 10.438 -51.094 -9.742 1 34.81 21 THR B O 1
ATOM 6721 N N . SER B 1 22 ? 10.641 -53.094 -9.219 1 38.38 22 SER B N 1
ATOM 6722 C CA . SER B 1 22 ? 10.07 -53.281 -7.887 1 38.38 22 SER B CA 1
ATOM 6723 C C . SER B 1 22 ? 10.617 -52.25 -6.902 1 38.38 22 SER B C 1
ATOM 6725 O O . SER B 1 22 ? 11.836 -52.094 -6.773 1 38.38 22 SER B O 1
ATOM 6727 N N . THR B 1 23 ? 10.016 -51.031 -6.75 1 47.28 23 THR B N 1
ATOM 6728 C CA . THR B 1 23 ? 10.297 -50.219 -5.566 1 47.28 23 THR B CA 1
ATOM 6729 C C . THR B 1 23 ? 10.742 -51.094 -4.402 1 47.28 23 THR B C 1
ATOM 6731 O O . THR B 1 23 ? 11.102 -50.594 -3.336 1 47.28 23 THR B O 1
ATOM 6734 N N . SER B 1 24 ? 10.414 -52.406 -4.52 1 48.12 24 SER B N 1
ATOM 6735 C CA . SER B 1 24 ? 10.766 -53.25 -3.398 1 48.12 24 SER B CA 1
ATOM 6736 C C . SER B 1 24 ? 12.273 -53.281 -3.166 1 48.12 24 SER B C 1
ATOM 6738 O O . SER B 1 24 ? 12.727 -53.406 -2.029 1 48.12 24 SER B O 1
ATOM 6740 N N . SER B 1 25 ? 13.039 -53.188 -4.309 1 55.91 25 SER B N 1
ATOM 6741 C CA . SER B 1 25 ? 14.453 -53.438 -4.059 1 55.91 25 SER B CA 1
ATOM 6742 C C . SER B 1 25 ? 15.211 -52.125 -3.85 1 55.91 25 SER B C 1
ATOM 6744 O O . SER B 1 25 ? 16.438 -52.094 -3.773 1 55.91 25 SER B O 1
ATOM 6746 N N . SER B 1 26 ? 14.453 -51.062 -3.871 1 66.88 26 SER B N 1
ATOM 6747 C CA . SER B 1 26 ? 15.195 -49.812 -3.742 1 66.88 26 SER B CA 1
ATOM 6748 C C . SER B 1 26 ? 15.656 -49.594 -2.307 1 66.88 26 SER B C 1
ATOM 6750 O O . SER B 1 26 ? 15.016 -50.062 -1.362 1 66.88 26 SER B O 1
ATOM 6752 N N . THR B 1 27 ? 16.875 -49.125 -2.201 1 79 27 THR B N 1
ATOM 6753 C CA . THR B 1 27 ? 17.484 -48.781 -0.924 1 79 27 THR B CA 1
ATOM 6754 C C . THR B 1 27 ? 16.734 -47.594 -0.283 1 79 27 THR B C 1
ATOM 6756 O O . THR B 1 27 ? 16.016 -46.875 -0.965 1 79 27 THR B O 1
ATOM 6759 N N . PRO B 1 28 ? 16.75 -47.594 0.962 1 82.69 28 PRO B N 1
ATOM 6760 C CA . PRO B 1 28 ? 16.016 -46.594 1.71 1 82.69 28 PRO B CA 1
ATOM 6761 C C . PRO B 1 28 ? 16.281 -45.156 1.2 1 82.69 28 PRO B C 1
ATOM 6763 O O . PRO B 1 28 ? 15.359 -44.375 1.045 1 82.69 28 PRO B O 1
ATOM 6766 N N . PRO B 1 29 ? 17.578 -44.844 0.877 1 85.31 29 PRO B N 1
ATOM 6767 C CA . PRO B 1 29 ? 17.781 -43.469 0.361 1 85.31 29 PRO B CA 1
ATOM 6768 C C . PRO B 1 29 ? 17.109 -43.25 -0.989 1 85.31 29 PRO B C 1
ATOM 6770 O O . PRO B 1 29 ? 16.625 -42.156 -1.271 1 85.31 29 PRO B O 1
ATOM 6773 N N . GLU B 1 30 ? 16.984 -44.281 -1.729 1 87.25 30 GLU B N 1
ATOM 6774 C CA . GLU B 1 30 ? 16.328 -44.156 -3.025 1 87.25 30 GLU B CA 1
ATOM 6775 C C . GLU B 1 30 ? 14.82 -43.938 -2.861 1 87.25 30 GLU B C 1
ATOM 6777 O O . GLU B 1 30 ? 14.219 -43.156 -3.584 1 87.25 30 GLU B O 1
ATOM 6782 N N . LYS B 1 31 ? 14.281 -44.594 -1.842 1 88.88 31 LYS B N 1
ATOM 6783 C CA . LYS B 1 31 ? 12.852 -44.438 -1.581 1 88.88 31 LYS B CA 1
ATOM 6784 C C . LYS B 1 31 ? 12.547 -43 -1.09 1 88.88 31 LYS B C 1
ATOM 6786 O O . LYS B 1 31 ? 11.5 -42.438 -1.422 1 88.88 31 LYS B O 1
ATOM 6791 N N . TYR B 1 32 ? 13.5 -42.562 -0.411 1 91.69 32 TYR B N 1
ATOM 6792 C CA . TYR B 1 32 ? 13.305 -41.219 0.089 1 91.69 32 TYR B CA 1
ATOM 6793 C C . TYR B 1 32 ? 13.32 -40.188 -1.052 1 91.69 32 TYR B C 1
ATOM 6795 O O . TYR B 1 32 ? 12.5 -39.281 -1.084 1 91.69 32 TYR B O 1
ATOM 6803 N N . ILE B 1 33 ? 14.18 -40.344 -2.008 1 91.69 33 ILE B N 1
ATOM 6804 C CA . ILE B 1 33 ? 14.273 -39.438 -3.139 1 91.69 33 ILE B CA 1
ATOM 6805 C C . ILE B 1 33 ? 13 -39.5 -3.98 1 91.69 33 ILE B C 1
ATOM 6807 O O . ILE B 1 33 ? 12.492 -38.5 -4.445 1 91.69 33 ILE B O 1
ATOM 6811 N N . ILE B 1 34 ? 12.461 -40.656 -4.086 1 91.38 34 ILE B N 1
ATOM 6812 C CA . ILE B 1 34 ? 11.242 -40.844 -4.871 1 91.38 34 ILE B CA 1
ATOM 6813 C C . ILE B 1 34 ? 10.07 -40.188 -4.176 1 91.38 34 ILE B C 1
ATOM 6815 O O . ILE B 1 34 ? 9.242 -39.531 -4.824 1 91.38 34 ILE B O 1
ATOM 6819 N N . SER B 1 35 ? 10.094 -40.312 -2.857 1 91.88 35 SER B N 1
ATOM 6820 C CA . SER B 1 35 ? 9.031 -39.656 -2.1 1 91.88 35 SER B CA 1
ATOM 6821 C C . SER B 1 35 ? 9.133 -38.156 -2.188 1 91.88 35 SER B C 1
ATOM 6823 O O . SER B 1 35 ? 8.125 -37.469 -2.283 1 91.88 35 SER B O 1
ATOM 6825 N N . LEU B 1 36 ? 10.32 -37.625 -2.139 1 93.38 36 LEU B N 1
ATOM 6826 C CA . LEU B 1 36 ? 10.531 -36.188 -2.252 1 93.38 36 LEU B CA 1
ATOM 6827 C C . LEU B 1 36 ? 10.141 -35.688 -3.641 1 93.38 36 LEU B C 1
ATOM 6829 O O . LEU B 1 36 ? 9.586 -34.625 -3.781 1 93.38 36 LEU B O 1
ATOM 6833 N N . TYR B 1 37 ? 10.492 -36.5 -4.578 1 93.5 37 TYR B N 1
ATOM 6834 C CA . TYR B 1 37 ? 10.141 -36.188 -5.961 1 93.5 37 TYR B CA 1
ATOM 6835 C C . TYR B 1 37 ? 8.633 -36.094 -6.133 1 93.5 37 TYR B C 1
ATOM 6837 O O . TYR B 1 37 ? 8.117 -35.156 -6.711 1 93.5 37 TYR B O 1
ATOM 6845 N N . TRP B 1 38 ? 7.902 -37 -5.516 1 92.69 38 TRP B N 1
ATOM 6846 C CA . TRP B 1 38 ? 6.445 -37 -5.609 1 92.69 38 TRP B CA 1
ATOM 6847 C C . TRP B 1 38 ? 5.855 -35.812 -4.844 1 92.69 38 TRP B C 1
ATOM 6849 O O . TRP B 1 38 ? 4.922 -35.156 -5.316 1 92.69 38 TRP B O 1
ATOM 6859 N N . ALA B 1 39 ? 6.402 -35.625 -3.688 1 93.06 39 ALA B N 1
ATOM 6860 C CA . ALA B 1 39 ? 5.914 -34.5 -2.867 1 93.06 39 ALA B CA 1
ATOM 6861 C C . ALA B 1 39 ? 6.113 -33.156 -3.57 1 93.06 39 ALA B C 1
ATOM 6863 O O . ALA B 1 39 ? 5.23 -32.312 -3.545 1 93.06 39 ALA B O 1
ATOM 6864 N N . ALA B 1 40 ? 7.238 -33 -4.195 1 92.94 40 ALA B N 1
ATOM 6865 C CA . ALA B 1 40 ? 7.516 -31.75 -4.906 1 92.94 40 ALA B CA 1
ATOM 6866 C C . ALA B 1 40 ? 6.582 -31.578 -6.098 1 92.94 40 ALA B C 1
ATOM 6868 O O . ALA B 1 40 ? 6.059 -30.484 -6.332 1 92.94 40 ALA B O 1
ATOM 6869 N N . ALA B 1 41 ? 6.348 -32.625 -6.797 1 92.88 41 ALA B N 1
ATOM 6870 C CA . ALA B 1 41 ? 5.465 -32.594 -7.957 1 92.88 41 ALA B CA 1
ATOM 6871 C C . ALA B 1 41 ? 4.031 -32.25 -7.543 1 92.88 41 ALA B C 1
ATOM 6873 O O . ALA B 1 41 ? 3.33 -31.516 -8.234 1 92.88 41 ALA B O 1
ATOM 6874 N N . THR B 1 42 ? 3.643 -32.75 -6.363 1 92.81 42 THR B N 1
ATOM 6875 C CA . THR B 1 42 ? 2.279 -32.531 -5.879 1 92.81 42 THR B CA 1
ATOM 6876 C C . THR B 1 42 ? 2.129 -31.156 -5.25 1 92.81 42 THR B C 1
ATOM 6878 O O . THR B 1 42 ? 1.159 -30.438 -5.523 1 92.81 42 THR B O 1
ATOM 6881 N N . MET B 1 43 ? 3.092 -30.766 -4.543 1 92.75 43 MET B N 1
ATOM 6882 C CA . MET B 1 43 ? 2.982 -29.516 -3.799 1 92.75 43 MET B CA 1
ATOM 6883 C C . MET B 1 43 ? 3.182 -28.312 -4.719 1 92.75 43 MET B C 1
ATOM 6885 O O . MET B 1 43 ? 2.688 -27.219 -4.438 1 92.75 43 MET B O 1
ATOM 6889 N N . THR B 1 44 ? 3.951 -28.484 -5.836 1 91.88 44 THR B N 1
ATOM 6890 C CA . THR B 1 44 ? 4.133 -27.406 -6.793 1 91.88 44 THR B CA 1
ATOM 6891 C C . THR B 1 44 ? 3.053 -27.453 -7.871 1 91.88 44 THR B C 1
ATOM 6893 O O . THR B 1 44 ? 3.088 -26.672 -8.82 1 91.88 44 THR B O 1
ATOM 6896 N N . SER B 1 45 ? 2.08 -28.297 -7.781 1 90.44 45 SER B N 1
ATOM 6897 C CA . SER B 1 45 ? 0.955 -28.469 -8.695 1 90.44 45 SER B CA 1
ATOM 6898 C C . SER B 1 45 ? 1.427 -28.906 -10.078 1 90.44 45 SER B C 1
ATOM 6900 O O . SER B 1 45 ? 0.738 -28.672 -11.078 1 90.44 45 SER B O 1
ATOM 6902 N N . THR B 1 46 ? 2.664 -29.375 -10.305 1 90.44 46 THR B N 1
ATOM 6903 C CA . THR B 1 46 ? 3.133 -29.906 -11.586 1 90.44 46 THR B CA 1
ATOM 6904 C C . THR B 1 46 ? 2.486 -31.25 -11.883 1 90.44 46 THR B C 1
ATOM 6906 O O . THR B 1 46 ? 1.876 -31.438 -12.938 1 90.44 46 THR B O 1
ATOM 6909 N N . GLY B 1 47 ? 2.408 -32.188 -10.977 1 86.25 47 GLY B N 1
ATOM 6910 C CA . GLY B 1 47 ? 1.773 -33.469 -11.125 1 86.25 47 GLY B CA 1
ATOM 6911 C C . GLY B 1 47 ? 2.129 -34.156 -12.43 1 86.25 47 GLY B C 1
ATOM 6912 O O . GLY B 1 47 ? 1.349 -34.156 -13.383 1 86.25 47 GLY B O 1
ATOM 6913 N N . TYR B 1 48 ? 3.234 -34.906 -12.672 1 85.12 48 TYR B N 1
ATOM 6914 C CA . TYR B 1 48 ? 3.629 -35.625 -13.875 1 85.12 48 TYR B CA 1
ATOM 6915 C C . TYR B 1 48 ? 2.699 -36.812 -14.125 1 85.12 48 TYR B C 1
ATOM 6917 O O . TYR B 1 48 ? 2.467 -37.188 -15.281 1 85.12 48 TYR B O 1
ATOM 6925 N N . GLY B 1 49 ? 2.08 -37.312 -13.031 1 82.44 49 GLY B N 1
ATOM 6926 C CA . GLY B 1 49 ? 1.185 -38.469 -13.164 1 82.44 49 GLY B CA 1
ATOM 6927 C C . GLY B 1 49 ? 1.911 -39.781 -13.203 1 82.44 49 GLY B C 1
ATOM 6928 O O . GLY B 1 49 ? 1.286 -40.844 -13.359 1 82.44 49 GLY B O 1
ATOM 6929 N N . ASP B 1 50 ? 3.295 -39.781 -13.164 1 83.19 50 ASP B N 1
ATOM 6930 C CA . ASP B 1 50 ? 4.066 -41.031 -13.148 1 83.19 50 ASP B CA 1
ATOM 6931 C C . ASP B 1 50 ? 3.859 -41.781 -11.836 1 83.19 50 ASP B C 1
ATOM 6933 O O . ASP B 1 50 ? 3.836 -43.031 -11.82 1 83.19 50 ASP B O 1
ATOM 6937 N N . ILE B 1 51 ? 3.723 -41.062 -10.75 1 84.38 51 ILE B N 1
ATOM 6938 C CA . ILE B 1 51 ? 3.395 -41.625 -9.445 1 84.38 51 ILE B CA 1
ATOM 6939 C C . ILE B 1 51 ? 2.047 -41.094 -8.969 1 84.38 51 ILE B C 1
ATOM 6941 O O . ILE B 1 51 ? 1.887 -39.875 -8.773 1 84.38 51 ILE B O 1
ATOM 6945 N N . SER B 1 52 ? 1.02 -41.969 -8.992 1 83.88 52 SER B N 1
ATOM 6946 C CA . SER B 1 52 ? -0.303 -41.531 -8.547 1 83.88 52 SER B CA 1
ATOM 6947 C C . SER B 1 52 ? -0.796 -42.406 -7.395 1 83.88 52 SER B C 1
ATOM 6949 O O . SER B 1 52 ? -0.285 -43.531 -7.184 1 83.88 52 SER B O 1
ATOM 6951 N N . ALA B 1 53 ? -1.703 -41.906 -6.602 1 84.62 53 ALA B N 1
ATOM 6952 C CA . ALA B 1 53 ? -2.246 -42.625 -5.445 1 84.62 53 ALA B CA 1
ATOM 6953 C C . ALA B 1 53 ? -3.309 -43.625 -5.871 1 84.62 53 ALA B C 1
ATOM 6955 O O . ALA B 1 53 ? -4.219 -43.281 -6.633 1 84.62 53 ALA B O 1
ATOM 6956 N N . ASN B 1 54 ? -3.166 -44.875 -5.395 1 83 54 ASN B N 1
ATOM 6957 C CA . ASN B 1 54 ? -4.117 -45.938 -5.766 1 83 54 ASN B CA 1
ATOM 6958 C C . ASN B 1 54 ? -4.93 -46.406 -4.562 1 83 54 ASN B C 1
ATOM 6960 O O . ASN B 1 54 ? -5.918 -47.125 -4.719 1 83 54 ASN B O 1
ATOM 6964 N N . THR B 1 55 ? -4.551 -45.969 -3.367 1 86.62 55 THR B N 1
ATOM 6965 C CA . THR B 1 55 ? -5.285 -46.312 -2.154 1 86.62 55 THR B CA 1
ATOM 6966 C C . THR B 1 55 ? -6.059 -45.125 -1.623 1 86.62 55 THR B C 1
ATOM 6968 O O . THR B 1 55 ? -5.789 -44 -2.006 1 86.62 55 THR B O 1
ATOM 6971 N N . THR B 1 56 ? -7.109 -45.469 -0.876 1 88 56 THR B N 1
ATOM 6972 C CA . THR B 1 56 ? -7.918 -44.375 -0.314 1 88 56 THR B CA 1
ATOM 6973 C C . THR B 1 56 ? -7.078 -43.5 0.605 1 88 56 THR B C 1
ATOM 6975 O O . THR B 1 56 ? -7.203 -42.281 0.58 1 88 56 THR B O 1
ATOM 6978 N N . LEU B 1 57 ? -6.266 -44.125 1.401 1 89.69 57 LEU B N 1
ATOM 6979 C CA . LEU B 1 57 ? -5.391 -43.344 2.275 1 89.69 57 LEU B CA 1
ATOM 6980 C C . LEU B 1 57 ? -4.402 -42.531 1.461 1 89.69 57 LEU B C 1
ATOM 6982 O O . LEU B 1 57 ? -4.113 -41.375 1.809 1 89.69 57 LEU B O 1
ATOM 6986 N N . GLY B 1 58 ? -3.82 -43.125 0.428 1 90.19 58 GLY B N 1
ATOM 6987 C CA . GLY B 1 58 ? -2.916 -42.406 -0.444 1 90.19 58 GLY B CA 1
ATOM 6988 C C . GLY B 1 58 ? -3.564 -41.188 -1.099 1 90.19 58 GLY B C 1
ATOM 6989 O O . GLY B 1 58 ? -2.941 -40.156 -1.218 1 90.19 58 GLY B O 1
ATOM 6990 N N . ARG B 1 59 ? -4.812 -41.375 -1.449 1 91.88 59 ARG B N 1
ATOM 6991 C CA . ARG B 1 59 ? -5.539 -40.281 -2.08 1 91.88 59 ARG B CA 1
ATOM 6992 C C . ARG B 1 59 ? -5.816 -39.156 -1.083 1 91.88 59 ARG B C 1
ATOM 6994 O O . ARG B 1 59 ? -5.797 -37.969 -1.443 1 91.88 59 ARG B O 1
ATOM 7001 N N . PHE B 1 60 ? -6.066 -39.562 0.106 1 92.12 60 PHE B N 1
ATOM 7002 C CA . PHE B 1 60 ? -6.281 -38.562 1.134 1 92.12 60 PHE B CA 1
ATOM 7003 C C . PHE B 1 60 ? -5.004 -37.781 1.405 1 92.12 60 PHE B C 1
ATOM 7005 O O . PHE B 1 60 ? -5.035 -36.562 1.543 1 92.12 60 PHE B O 1
ATOM 7012 N N . ILE B 1 61 ? -3.859 -38.438 1.475 1 92.56 61 ILE B N 1
ATOM 7013 C CA . ILE B 1 61 ? -2.578 -37.781 1.701 1 92.56 61 ILE B CA 1
ATOM 7014 C C . ILE B 1 61 ? -2.264 -36.844 0.532 1 92.56 61 ILE B C 1
ATOM 7016 O O . ILE B 1 61 ? -1.758 -35.75 0.731 1 92.56 61 ILE B O 1
ATOM 7020 N N . ALA B 1 62 ? -2.574 -37.312 -0.64 1 93.31 62 ALA B N 1
ATOM 7021 C CA . ALA B 1 62 ? -2.352 -36.469 -1.816 1 93.31 62 ALA B CA 1
ATOM 7022 C C . ALA B 1 62 ? -3.209 -35.219 -1.766 1 93.31 62 ALA B C 1
ATOM 7024 O O . ALA B 1 62 ? -2.744 -34.125 -2.107 1 93.31 62 ALA B O 1
ATOM 7025 N N . LEU B 1 63 ? -4.43 -35.406 -1.275 1 93.06 63 LEU B N 1
ATOM 7026 C CA . LEU B 1 63 ? -5.34 -34.281 -1.152 1 93.06 63 LEU B CA 1
ATOM 7027 C C . LEU B 1 63 ? -4.797 -33.25 -0.164 1 93.06 63 LEU B C 1
ATOM 7029 O O . LEU B 1 63 ? -4.762 -32.062 -0.461 1 93.06 63 LEU B O 1
ATOM 7033 N N . VAL B 1 64 ? -4.344 -33.656 0.918 1 92.88 64 VAL B N 1
ATOM 7034 C CA . VAL B 1 64 ? -3.83 -32.75 1.951 1 92.88 64 VAL B CA 1
ATOM 7035 C C . VAL B 1 64 ? -2.537 -32.094 1.47 1 92.88 64 VAL B C 1
ATOM 7037 O O . VAL B 1 64 ? -2.334 -30.906 1.665 1 92.88 64 VAL B O 1
ATOM 7040 N N . ALA B 1 65 ? -1.722 -32.875 0.782 1 93.62 65 ALA B N 1
ATOM 7041 C CA . ALA B 1 65 ? -0.449 -32.344 0.291 1 93.62 65 ALA B CA 1
ATOM 7042 C C . ALA B 1 65 ? -0.67 -31.266 -0.764 1 93.62 65 ALA B C 1
ATOM 7044 O O . ALA B 1 65 ? 0.024 -30.25 -0.772 1 93.62 65 ALA B O 1
ATOM 7045 N N . MET B 1 66 ? -1.647 -31.5 -1.58 1 92.75 66 MET B N 1
ATOM 7046 C CA . MET B 1 66 ? -1.927 -30.531 -2.629 1 92.75 66 MET B CA 1
ATOM 7047 C C . MET B 1 66 ? -2.432 -29.219 -2.029 1 92.75 66 MET B C 1
ATOM 7049 O O . MET B 1 66 ? -2.018 -28.141 -2.451 1 92.75 66 MET B O 1
ATOM 7053 N N . LEU B 1 67 ? -3.266 -29.297 -1.053 1 91.5 67 LEU B N 1
ATOM 7054 C CA . LEU B 1 67 ? -3.84 -28.094 -0.451 1 91.5 67 LEU B CA 1
ATOM 7055 C C . LEU B 1 67 ? -2.797 -27.344 0.371 1 91.5 67 LEU B C 1
ATOM 7057 O O . LEU B 1 67 ? -2.719 -26.125 0.31 1 91.5 67 LEU B O 1
ATOM 7061 N N . ILE B 1 68 ? -1.964 -28.078 1.084 1 92.31 68 ILE B N 1
ATOM 7062 C CA . ILE B 1 68 ? -0.91 -27.453 1.871 1 92.31 68 ILE B CA 1
ATOM 7063 C C . ILE B 1 68 ? 0.098 -26.781 0.939 1 92.31 68 ILE B C 1
ATOM 7065 O O . ILE B 1 68 ? 0.565 -25.672 1.214 1 92.31 68 ILE B O 1
ATOM 7069 N N . GLY B 1 69 ? 0.436 -27.484 -0.12 1 92.31 69 GLY B N 1
ATOM 7070 C CA . GLY B 1 69 ? 1.367 -26.906 -1.079 1 92.31 69 GLY B CA 1
ATOM 7071 C C . GLY B 1 69 ? 0.863 -25.625 -1.707 1 92.31 69 GLY B C 1
ATOM 7072 O O . GLY B 1 69 ? 1.595 -24.625 -1.779 1 92.31 69 GLY B O 1
ATOM 7073 N N . LEU B 1 70 ? -0.343 -25.656 -2.059 1 90.69 70 LEU B N 1
ATOM 7074 C CA . LEU B 1 70 ? -0.933 -24.484 -2.699 1 90.69 70 LEU B CA 1
ATOM 7075 C C . LEU B 1 70 ? -1.021 -23.328 -1.724 1 90.69 70 LEU B C 1
ATOM 7077 O O . LEU B 1 70 ? -0.712 -22.188 -2.082 1 90.69 70 LEU B O 1
ATOM 7081 N N . LEU B 1 71 ? -1.402 -23.594 -0.52 1 89.56 71 LEU B N 1
ATOM 7082 C CA . LEU B 1 71 ? -1.553 -22.547 0.475 1 89.56 71 LEU B CA 1
ATOM 7083 C C . LEU B 1 71 ? -0.191 -22.031 0.929 1 89.56 71 LEU B C 1
ATOM 7085 O O . LEU B 1 71 ? -0.023 -20.828 1.163 1 89.56 71 LEU B O 1
ATOM 7089 N N . LEU B 1 72 ? 0.748 -22.891 1.056 1 91 72 LEU B N 1
ATOM 7090 C CA . LEU B 1 72 ? 2.096 -22.469 1.43 1 91 72 LEU B CA 1
ATOM 7091 C C . LEU B 1 72 ? 2.729 -21.625 0.331 1 91 72 LEU B C 1
ATOM 7093 O O . LEU B 1 72 ? 3.365 -20.609 0.614 1 91 72 LEU B O 1
ATOM 7097 N N . TYR B 1 73 ? 2.594 -22.094 -0.866 1 90.25 73 TYR B N 1
ATOM 7098 C CA . TYR B 1 73 ? 3.08 -21.312 -1.996 1 90.25 73 TYR B CA 1
ATOM 7099 C C . TYR B 1 73 ? 2.41 -19.938 -2.037 1 90.25 73 TYR B C 1
ATOM 7101 O O . TYR B 1 73 ? 3.076 -18.922 -2.23 1 90.25 73 TYR B O 1
ATOM 7109 N N . GLY B 1 74 ? 1.086 -19.953 -1.847 1 88.94 74 GLY B N 1
ATOM 7110 C CA . GLY B 1 74 ? 0.366 -18.688 -1.83 1 88.94 74 GLY B CA 1
ATOM 7111 C C . GLY B 1 74 ? 0.838 -17.75 -0.737 1 88.94 74 GLY B C 1
ATOM 7112 O O . GLY B 1 74 ? 0.971 -16.547 -0.963 1 88.94 74 GLY B O 1
ATOM 7113 N N . TYR B 1 75 ? 1.196 -18.297 0.345 1 90.81 75 TYR B N 1
ATOM 7114 C CA . TYR B 1 75 ? 1.664 -17.469 1.459 1 90.81 75 TYR B CA 1
ATOM 7115 C C . TYR B 1 75 ? 3.035 -16.875 1.162 1 90.81 75 TYR B C 1
ATOM 7117 O O . TYR B 1 75 ? 3.283 -15.703 1.439 1 90.81 75 TYR B O 1
ATOM 7125 N N . CYS B 1 76 ? 3.908 -17.641 0.657 1 91.06 76 CYS B N 1
ATOM 7126 C CA . CYS B 1 76 ? 5.246 -17.156 0.326 1 91.06 76 CYS B CA 1
ATOM 7127 C C . CYS B 1 76 ? 5.184 -16.062 -0.743 1 91.06 76 CYS B C 1
ATOM 7129 O O . CYS B 1 76 ? 5.855 -15.039 -0.631 1 91.06 76 CYS B O 1
ATOM 7131 N N . LEU B 1 77 ? 4.383 -16.359 -1.688 1 90.81 77 LEU B N 1
ATOM 7132 C CA . LEU B 1 77 ? 4.199 -15.383 -2.754 1 90.81 77 LEU B CA 1
ATOM 7133 C C . LEU B 1 77 ? 3.639 -14.07 -2.201 1 90.81 77 LEU B C 1
ATOM 7135 O O . LEU B 1 77 ? 4.098 -12.992 -2.572 1 90.81 77 LEU B O 1
ATOM 7139 N N . SER B 1 78 ? 2.676 -14.234 -1.344 1 89.69 78 SER B N 1
ATOM 7140 C CA . SER B 1 78 ? 2.041 -13.055 -0.765 1 89.69 78 SER B CA 1
ATOM 7141 C C . SER B 1 78 ? 3.014 -12.273 0.116 1 89.69 78 SER B C 1
ATOM 7143 O O . SER B 1 78 ? 3.012 -11.047 0.115 1 89.69 78 SER B O 1
ATOM 7145 N N . SER B 1 79 ? 3.869 -12.953 0.791 1 91 79 SER B N 1
ATOM 7146 C CA . SER B 1 79 ? 4.863 -12.312 1.643 1 91 79 SER B CA 1
ATOM 7147 C C . SER B 1 79 ? 5.898 -11.562 0.812 1 91 79 SER B C 1
ATOM 7149 O O . SER B 1 79 ? 6.277 -10.438 1.148 1 91 79 SER B O 1
ATOM 7151 N N . ILE B 1 80 ? 6.273 -12.07 -0.245 1 91.06 80 ILE B N 1
ATOM 7152 C CA . ILE B 1 80 ? 7.238 -11.422 -1.127 1 91.06 80 ILE B CA 1
ATOM 7153 C C . ILE B 1 80 ? 6.602 -10.195 -1.776 1 91.06 80 ILE B C 1
ATOM 7155 O O . ILE B 1 80 ? 7.223 -9.133 -1.846 1 91.06 80 ILE B O 1
ATOM 7159 N N . ALA B 1 81 ? 5.402 -10.383 -2.197 1 90.12 81 ALA B N 1
ATOM 7160 C CA . ALA B 1 81 ? 4.695 -9.273 -2.83 1 90.12 81 ALA B CA 1
ATOM 7161 C C . ALA B 1 81 ? 4.523 -8.109 -1.859 1 90.12 81 ALA B C 1
ATOM 7163 O O . ALA B 1 81 ? 4.691 -6.945 -2.24 1 90.12 81 ALA B O 1
ATOM 7164 N N . ALA B 1 82 ? 4.215 -8.43 -0.655 1 89.56 82 ALA B N 1
ATOM 7165 C CA . ALA B 1 82 ? 4.023 -7.41 0.371 1 89.56 82 ALA B CA 1
ATOM 7166 C C . ALA B 1 82 ? 5.324 -6.664 0.651 1 89.56 82 ALA B C 1
ATOM 7168 O O . ALA B 1 82 ? 5.336 -5.434 0.752 1 89.56 82 ALA B O 1
ATOM 7169 N N . THR B 1 83 ? 6.41 -7.367 0.721 1 89.12 83 THR B N 1
ATOM 7170 C CA . THR B 1 83 ? 7.711 -6.766 0.991 1 89.12 83 THR B CA 1
ATOM 7171 C C . THR B 1 83 ? 8.141 -5.863 -0.163 1 89.12 83 THR B C 1
ATOM 7173 O O . THR B 1 83 ? 8.594 -4.738 0.057 1 89.12 83 THR B O 1
ATOM 7176 N N . LEU B 1 84 ? 7.918 -6.32 -1.31 1 88.56 84 LEU B N 1
ATOM 7177 C CA . LEU B 1 84 ? 8.305 -5.535 -2.477 1 88.56 84 LEU B CA 1
ATOM 7178 C C . LEU B 1 84 ? 7.422 -4.297 -2.617 1 88.56 84 LEU B C 1
ATOM 7180 O O . LEU B 1 84 ? 7.91 -3.219 -2.961 1 88.56 84 LEU B O 1
ATOM 7184 N N . ALA B 1 85 ? 6.148 -4.434 -2.355 1 88.75 85 ALA B N 1
ATOM 7185 C CA . ALA B 1 85 ? 5.223 -3.309 -2.465 1 88.75 85 ALA B CA 1
ATOM 7186 C C . ALA B 1 85 ? 5.559 -2.219 -1.45 1 88.75 85 ALA B C 1
ATOM 7188 O O . ALA B 1 85 ? 5.602 -1.035 -1.791 1 88.75 85 ALA B O 1
ATOM 7189 N N . ASN B 1 86 ? 5.84 -2.592 -0.276 1 89.38 86 ASN B N 1
ATOM 7190 C CA . ASN B 1 86 ? 6.098 -1.631 0.791 1 89.38 86 ASN B CA 1
ATOM 7191 C C . ASN B 1 86 ? 7.465 -0.975 0.639 1 89.38 86 ASN B C 1
ATOM 7193 O O . ASN B 1 86 ? 7.637 0.198 0.978 1 89.38 86 ASN B O 1
ATOM 7197 N N . THR B 1 87 ? 8.422 -1.693 0.094 1 85.88 87 THR B N 1
ATOM 7198 C CA . THR B 1 87 ? 9.758 -1.132 -0.082 1 85.88 87 THR B CA 1
ATOM 7199 C C . THR B 1 87 ? 9.766 -0.108 -1.213 1 85.88 87 THR B C 1
ATOM 7201 O O . THR B 1 87 ? 10.523 0.864 -1.17 1 85.88 87 THR B O 1
ATOM 7204 N N . ASP B 1 88 ? 8.906 -0.214 -2.143 1 86.88 88 ASP B N 1
ATOM 7205 C CA . ASP B 1 88 ? 8.914 0.65 -3.318 1 86.88 88 ASP B CA 1
ATOM 7206 C C . ASP B 1 88 ? 7.941 1.817 -3.148 1 86.88 88 ASP B C 1
ATOM 7208 O O . ASP B 1 88 ? 7.938 2.75 -3.957 1 86.88 88 ASP B O 1
ATOM 7212 N N . THR B 1 89 ? 7.207 1.862 -2.105 1 87.75 89 THR B N 1
ATOM 7213 C CA . THR B 1 89 ? 6.137 2.838 -1.942 1 87.75 89 THR B CA 1
ATOM 7214 C C . THR B 1 89 ? 6.695 4.258 -1.93 1 87.75 89 THR B C 1
ATOM 7216 O O . THR B 1 89 ? 6.219 5.125 -2.668 1 87.75 89 THR B O 1
ATOM 7219 N N . PRO B 1 90 ? 7.754 4.539 -1.154 1 85.31 90 PRO B N 1
ATOM 7220 C CA . PRO B 1 90 ? 8.242 5.918 -1.133 1 85.31 90 PRO B CA 1
ATOM 7221 C C . PRO B 1 90 ? 8.773 6.375 -2.49 1 85.31 90 PRO B C 1
ATOM 7223 O O . PRO B 1 90 ? 8.578 7.531 -2.873 1 85.31 90 PRO B O 1
ATOM 7226 N N . ARG B 1 91 ? 9.422 5.539 -3.201 1 87.25 91 ARG B N 1
ATOM 7227 C CA . ARG B 1 91 ? 9.961 5.891 -4.512 1 87.25 91 ARG B CA 1
ATOM 7228 C C . ARG B 1 91 ? 8.844 6.191 -5.504 1 87.25 91 ARG B C 1
ATOM 7230 O O . ARG B 1 91 ? 8.906 7.184 -6.23 1 87.25 91 ARG B O 1
ATOM 7237 N N . VAL B 1 92 ? 7.824 5.383 -5.496 1 87.19 92 VAL B N 1
ATOM 7238 C CA . VAL B 1 92 ? 6.734 5.539 -6.453 1 87.19 92 VAL B CA 1
ATOM 7239 C C . VAL B 1 92 ? 5.949 6.812 -6.133 1 87.19 92 VAL B C 1
ATOM 7241 O O . VAL B 1 92 ? 5.551 7.543 -7.043 1 87.19 92 VAL B O 1
ATOM 7244 N N . ARG B 1 93 ? 5.746 7.109 -4.91 1 84.94 93 ARG B N 1
ATOM 7245 C CA . ARG B 1 93 ? 5.055 8.336 -4.512 1 84.94 93 ARG B CA 1
ATOM 7246 C C . ARG B 1 93 ? 5.82 9.57 -4.977 1 84.94 93 ARG B C 1
ATOM 7248 O O . ARG B 1 93 ? 5.219 10.531 -5.469 1 84.94 93 ARG B O 1
ATOM 7255 N N . PHE B 1 94 ? 7.117 9.555 -4.809 1 88.19 94 PHE B N 1
ATOM 7256 C CA . PHE B 1 94 ? 7.934 10.688 -5.234 1 88.19 94 PHE B CA 1
ATOM 7257 C C . PHE B 1 94 ? 7.934 10.812 -6.754 1 88.19 94 PHE B C 1
ATOM 7259 O O . PHE B 1 94 ? 7.938 11.922 -7.289 1 88.19 94 PHE B O 1
ATOM 7266 N N . GLN B 1 95 ? 7.945 9.68 -7.414 1 88.31 95 GLN B N 1
ATOM 7267 C CA . GLN B 1 95 ? 7.934 9.672 -8.875 1 88.31 95 GLN B CA 1
ATOM 7268 C C . GLN B 1 95 ? 6.637 10.266 -9.414 1 88.31 95 GLN B C 1
ATOM 7270 O O . GLN B 1 95 ? 6.645 10.961 -10.438 1 88.31 95 GLN B O 1
ATOM 7275 N N . GLU B 1 96 ? 5.59 9.977 -8.781 1 85.12 96 GLU B N 1
ATOM 7276 C CA . GLU B 1 96 ? 4.309 10.539 -9.195 1 85.12 96 GLU B CA 1
ATOM 7277 C C . GLU B 1 96 ? 4.309 12.062 -9.055 1 85.12 96 GLU B C 1
ATOM 7279 O O . GLU B 1 96 ? 3.791 12.773 -9.914 1 85.12 96 GLU B O 1
ATOM 7284 N N . LYS B 1 97 ? 4.832 12.516 -7.977 1 87 97 LYS B N 1
ATOM 7285 C CA . LYS B 1 97 ? 4.957 13.961 -7.801 1 87 97 LYS B CA 1
ATOM 7286 C C . LYS B 1 97 ? 5.816 14.578 -8.898 1 87 97 LYS B C 1
ATOM 7288 O O . LYS B 1 97 ? 5.484 15.633 -9.438 1 87 97 LYS B O 1
ATOM 7293 N N . LEU B 1 98 ? 6.875 13.922 -9.281 1 90.12 98 LEU B N 1
ATOM 7294 C CA . LEU B 1 98 ? 7.785 14.414 -10.312 1 90.12 98 LEU B CA 1
ATOM 7295 C C . LEU B 1 98 ? 7.086 14.484 -11.664 1 90.12 98 LEU B C 1
ATOM 7297 O O . LEU B 1 98 ? 7.27 15.445 -12.414 1 90.12 98 LEU B O 1
ATOM 7301 N N . PHE B 1 99 ? 6.25 13.57 -11.945 1 88.19 99 PHE B N 1
ATOM 7302 C CA . PHE B 1 99 ? 5.555 13.547 -13.227 1 88.19 99 PHE B CA 1
ATOM 7303 C C . PHE B 1 99 ? 4.492 14.641 -13.289 1 88.19 99 PHE B C 1
ATOM 7305 O O . PHE B 1 99 ? 4.27 15.234 -14.344 1 88.19 99 PHE B O 1
ATOM 7312 N N . VAL B 1 100 ? 3.902 14.859 -12.195 1 88.06 100 VAL B N 1
ATOM 7313 C CA . VAL B 1 100 ? 2.891 15.914 -12.156 1 88.06 100 VAL B CA 1
ATOM 7314 C C . VAL B 1 100 ? 3.559 17.281 -12.305 1 88.06 100 VAL B C 1
ATOM 7316 O O . VAL B 1 100 ? 3.031 18.156 -12.992 1 88.06 100 VAL B O 1
ATOM 7319 N N . VAL B 1 101 ? 4.695 17.406 -11.664 1 90.31 101 VAL B N 1
ATOM 7320 C CA . VAL B 1 101 ? 5.441 18.656 -11.789 1 90.31 101 VAL B CA 1
ATOM 7321 C C . VAL B 1 101 ? 5.855 18.875 -13.242 1 90.31 101 VAL B C 1
ATOM 7323 O O . VAL B 1 101 ? 5.723 19.984 -13.773 1 90.31 101 VAL B O 1
ATOM 7326 N N . GLN B 1 102 ? 6.277 17.844 -13.867 1 90.69 102 GLN B N 1
ATOM 7327 C CA . GLN B 1 102 ? 6.695 17.938 -15.266 1 90.69 102 GLN B CA 1
ATOM 7328 C C . GLN B 1 102 ? 5.52 18.281 -16.172 1 90.69 102 GLN B C 1
ATOM 7330 O O . GLN B 1 102 ? 5.637 19.125 -17.062 1 90.69 102 GLN B O 1
ATOM 7335 N N . GLU B 1 103 ? 4.445 17.625 -15.93 1 87.44 103 GLU B N 1
ATOM 7336 C CA . GLU B 1 103 ? 3.256 17.875 -16.734 1 87.44 103 GLU B CA 1
ATOM 7337 C C . GLU B 1 103 ? 2.73 19.297 -16.516 1 87.44 103 GLU B C 1
ATOM 7339 O O . GLU B 1 103 ? 2.279 19.953 -17.453 1 87.44 103 GLU B O 1
ATOM 7344 N N . PHE B 1 104 ? 2.744 19.766 -15.328 1 86.56 104 PHE B N 1
ATOM 7345 C CA . PHE B 1 104 ? 2.297 21.109 -15 1 86.56 104 PHE B CA 1
ATOM 7346 C C . PHE B 1 104 ? 3.156 22.156 -15.703 1 86.56 104 PHE B C 1
ATOM 7348 O O . PHE B 1 104 ? 2.635 23.109 -16.281 1 86.56 104 PHE B O 1
ATOM 7355 N N . MET B 1 105 ? 4.438 21.906 -15.648 1 90.12 105 MET B N 1
ATOM 7356 C CA . MET B 1 105 ? 5.352 22.859 -16.281 1 90.12 105 MET B CA 1
ATOM 7357 C C . MET B 1 105 ? 5.211 22.812 -17.797 1 90.12 105 MET B C 1
ATOM 7359 O O . MET B 1 105 ? 5.27 23.859 -18.453 1 90.12 105 MET B O 1
ATOM 7363 N N . LYS B 1 106 ? 4.973 21.703 -18.328 1 89.25 106 LYS B N 1
ATOM 7364 C CA . LYS B 1 106 ? 4.785 21.562 -19.781 1 89.25 106 LYS B CA 1
ATOM 7365 C C . LYS B 1 106 ? 3.494 22.25 -20.234 1 89.25 106 LYS B C 1
ATOM 7367 O O . LYS B 1 106 ? 3.475 22.953 -21.234 1 89.25 106 LYS B O 1
ATOM 7372 N N . ASP B 1 107 ? 2.471 22.078 -19.453 1 83.69 107 ASP B N 1
ATOM 7373 C CA . ASP B 1 107 ? 1.163 22.625 -19.781 1 83.69 107 ASP B CA 1
ATOM 7374 C C . ASP B 1 107 ? 1.185 24.156 -19.719 1 83.69 107 ASP B C 1
ATOM 7376 O O . ASP B 1 107 ? 0.403 24.828 -20.391 1 83.69 107 ASP B O 1
ATOM 7380 N N . HIS B 1 108 ? 2.117 24.688 -18.922 1 82.75 108 HIS B N 1
ATOM 7381 C CA . HIS B 1 108 ? 2.145 26.125 -18.734 1 82.75 108 HIS B CA 1
ATOM 7382 C C . HIS B 1 108 ? 3.26 26.766 -19.562 1 82.75 108 HIS B C 1
ATOM 7384 O O . HIS B 1 108 ? 3.572 27.953 -19.375 1 82.75 108 HIS B O 1
ATOM 7390 N N . GLY B 1 109 ? 3.951 26.016 -20.359 1 84.62 109 GLY B N 1
ATOM 7391 C CA . GLY B 1 109 ? 4.914 26.531 -21.328 1 84.62 109 GLY B CA 1
ATOM 7392 C C . GLY B 1 109 ? 6.215 26.984 -20.688 1 84.62 109 GLY B C 1
ATOM 7393 O O . GLY B 1 109 ? 6.797 27.984 -21.094 1 84.62 109 GLY B O 1
ATOM 7394 N N . VAL B 1 110 ? 6.652 26.344 -19.672 1 90.31 110 VAL B N 1
ATOM 7395 C CA . VAL B 1 110 ? 7.949 26.656 -19.078 1 90.31 110 VAL B CA 1
ATOM 7396 C C . VAL B 1 110 ? 9.07 26.188 -20 1 90.31 110 VAL B C 1
ATOM 7398 O O . VAL B 1 110 ? 8.93 25.203 -20.719 1 90.31 110 VAL B O 1
ATOM 7401 N N . SER B 1 111 ? 10.133 26.938 -19.984 1 91.94 111 SER B N 1
ATOM 7402 C CA . SER B 1 111 ? 11.266 26.609 -20.844 1 91.94 111 SER B CA 1
ATOM 7403 C C . SER B 1 111 ? 11.844 25.25 -20.5 1 91.94 111 SER B C 1
ATOM 7405 O O . SER B 1 111 ? 11.852 24.828 -19.344 1 91.94 111 SER B O 1
ATOM 7407 N N . PRO B 1 112 ? 12.25 24.516 -21.453 1 92.19 112 PRO B N 1
ATOM 7408 C CA . PRO B 1 112 ? 12.797 23.172 -21.219 1 92.19 112 PRO B CA 1
ATOM 7409 C C . PRO B 1 112 ? 14.047 23.188 -20.344 1 92.19 112 PRO B C 1
ATOM 7411 O O . PRO B 1 112 ? 14.281 22.234 -19.594 1 92.19 112 PRO B O 1
ATOM 7414 N N . GLU B 1 113 ? 14.797 24.219 -20.422 1 90.06 113 GLU B N 1
ATOM 7415 C CA . GLU B 1 113 ? 16 24.297 -19.594 1 90.06 113 GLU B CA 1
ATOM 7416 C C . GLU B 1 113 ? 15.641 24.406 -18.109 1 90.06 113 GLU B C 1
ATOM 7418 O O . GLU B 1 113 ? 16.25 23.734 -17.281 1 90.06 113 GLU B O 1
ATOM 7423 N N . LEU B 1 114 ? 14.711 25.25 -17.891 1 91.81 114 LEU B N 1
ATOM 7424 C CA . LEU B 1 114 ? 14.266 25.422 -16.516 1 91.81 114 LEU B CA 1
ATOM 7425 C C . LEU B 1 114 ? 13.594 24.141 -16 1 91.81 114 LEU B C 1
ATOM 7427 O O . LEU B 1 114 ? 13.75 23.781 -14.836 1 91.81 114 LEU B O 1
ATOM 7431 N N . MET B 1 115 ? 12.922 23.531 -16.922 1 93.44 115 MET B N 1
ATOM 7432 C CA . MET B 1 115 ? 12.273 22.281 -16.562 1 93.44 115 MET B CA 1
ATOM 7433 C C . MET B 1 115 ? 13.312 21.219 -16.188 1 93.44 115 MET B C 1
ATOM 7435 O O . MET B 1 115 ? 13.125 20.484 -15.219 1 93.44 115 MET B O 1
ATOM 7439 N N . GLN B 1 116 ? 14.305 21.141 -16.922 1 90.5 116 GLN B N 1
ATOM 7440 C CA . GLN B 1 116 ? 15.352 20.156 -16.656 1 90.5 116 GLN B CA 1
ATOM 7441 C C . GLN B 1 116 ? 16.062 20.469 -15.344 1 90.5 116 GLN B C 1
ATOM 7443 O O . GLN B 1 116 ? 16.469 19.547 -14.625 1 90.5 116 GLN B O 1
ATOM 7448 N N . SER B 1 117 ? 16.188 21.734 -15.062 1 91.62 117 SER B N 1
ATOM 7449 C CA . SER B 1 117 ? 16.828 22.125 -13.805 1 91.62 117 SER B CA 1
ATOM 7450 C C . SER B 1 117 ? 15.992 21.688 -12.609 1 91.62 117 SER B C 1
ATOM 7452 O O . SER B 1 117 ? 16.531 21.25 -11.586 1 91.62 117 SER B O 1
ATOM 7454 N N . VAL B 1 118 ? 14.734 21.844 -12.781 1 93.25 118 VAL B N 1
ATOM 7455 C CA . VAL B 1 118 ? 13.836 21.469 -11.695 1 93.25 118 VAL B CA 1
ATOM 7456 C C . VAL B 1 118 ? 13.859 19.953 -11.508 1 93.25 118 VAL B C 1
ATOM 7458 O O . VAL B 1 118 ? 13.953 19.453 -10.375 1 93.25 118 VAL B O 1
ATOM 7461 N N . ILE B 1 119 ? 13.82 19.234 -12.609 1 91.75 119 ILE B N 1
ATOM 7462 C CA . ILE B 1 119 ? 13.789 17.781 -12.547 1 91.75 119 ILE B CA 1
ATOM 7463 C C . ILE B 1 119 ? 15.109 17.266 -11.984 1 91.75 119 ILE B C 1
ATOM 7465 O O . ILE B 1 119 ? 15.117 16.344 -11.164 1 91.75 119 ILE B O 1
ATOM 7469 N N . SER B 1 120 ? 16.156 17.797 -12.367 1 89.5 120 SER B N 1
ATOM 7470 C CA . SER B 1 120 ? 17.453 17.375 -11.867 1 89.5 120 SER B CA 1
ATOM 7471 C C . SER B 1 120 ? 17.594 17.656 -10.375 1 89.5 120 SER B C 1
ATOM 7473 O O . SER B 1 120 ? 18.188 16.859 -9.641 1 89.5 120 SER B O 1
ATOM 7475 N N . TYR B 1 121 ? 17.062 18.734 -9.984 1 91.62 121 TYR B N 1
ATOM 7476 C CA . TYR B 1 121 ? 17.141 19.078 -8.57 1 91.62 121 TYR B CA 1
ATOM 7477 C C . TYR B 1 121 ? 16.281 18.125 -7.738 1 91.62 121 TYR B C 1
ATOM 7479 O O . TYR B 1 121 ? 16.734 17.641 -6.691 1 91.62 121 TYR B O 1
ATOM 7487 N N . LEU B 1 122 ? 15.133 17.938 -8.211 1 90.88 122 LEU B N 1
ATOM 7488 C CA . LEU B 1 122 ? 14.25 17.047 -7.465 1 90.88 122 LEU B CA 1
ATOM 7489 C C . LEU B 1 122 ? 14.812 15.633 -7.434 1 90.88 122 LEU B C 1
ATOM 7491 O O . LEU B 1 122 ? 14.648 14.922 -6.438 1 90.88 122 LEU B O 1
ATOM 7495 N N . SER B 1 123 ? 15.438 15.25 -8.453 1 89.56 123 SER B N 1
ATOM 7496 C CA . SER B 1 123 ? 16.094 13.945 -8.461 1 89.56 123 SER B CA 1
ATOM 7497 C C . SER B 1 123 ? 17.219 13.891 -7.438 1 89.56 123 SER B C 1
ATOM 7499 O O . SER B 1 123 ? 17.453 12.859 -6.812 1 89.56 123 SER B O 1
ATOM 7501 N N . LEU B 1 124 ? 17.891 14.945 -7.254 1 88.5 124 LEU B N 1
ATOM 7502 C CA . LEU B 1 124 ? 18.969 15.039 -6.262 1 88.5 124 LEU B CA 1
ATOM 7503 C C . LEU B 1 124 ? 18.391 14.961 -4.848 1 88.5 124 LEU B C 1
ATOM 7505 O O . LEU B 1 124 ? 18.984 14.312 -3.975 1 88.5 124 LEU B O 1
ATOM 7509 N N . VAL B 1 125 ? 17.297 15.594 -4.668 1 88.75 125 VAL B N 1
ATOM 7510 C CA . VAL B 1 125 ? 16.656 15.586 -3.359 1 88.75 125 VAL B CA 1
ATOM 7511 C C . VAL B 1 125 ? 16.234 14.172 -2.992 1 88.75 125 VAL B C 1
ATOM 7513 O O . VAL B 1 125 ? 16.391 13.75 -1.841 1 88.75 125 VAL B O 1
ATOM 7516 N N . PHE B 1 126 ? 15.773 13.398 -3.953 1 88.75 126 PHE B N 1
ATOM 7517 C CA . PHE B 1 126 ? 15.367 12.023 -3.693 1 88.75 126 PHE B CA 1
ATOM 7518 C C . PHE B 1 126 ? 16.562 11.156 -3.34 1 88.75 126 PHE B C 1
ATOM 7520 O O . PHE B 1 126 ? 16.484 10.297 -2.465 1 88.75 126 PHE B O 1
ATOM 7527 N N . ARG B 1 127 ? 17.609 11.375 -4.008 1 84.44 127 ARG B N 1
ATOM 7528 C CA . ARG B 1 127 ? 18.797 10.57 -3.768 1 84.44 127 ARG B CA 1
ATOM 7529 C C . ARG B 1 127 ? 19.344 10.797 -2.363 1 84.44 127 ARG B C 1
ATOM 7531 O O . ARG B 1 127 ? 19.844 9.875 -1.729 1 84.44 127 ARG B O 1
ATOM 7538 N N . ARG B 1 128 ? 19.141 11.992 -1.945 1 83.38 128 ARG B N 1
ATOM 7539 C CA . ARG B 1 128 ? 19.688 12.352 -0.641 1 83.38 128 ARG B CA 1
ATOM 7540 C C . ARG B 1 128 ? 18.75 11.922 0.484 1 83.38 128 ARG B C 1
ATOM 7542 O O . ARG B 1 128 ? 19.203 11.414 1.515 1 83.38 128 ARG B O 1
ATOM 7549 N N . HIS B 1 129 ? 17.453 12.164 0.304 1 82.62 129 HIS B N 1
ATOM 7550 C CA . HIS B 1 129 ? 16.531 11.977 1.413 1 82.62 129 HIS B CA 1
ATOM 7551 C C . HIS B 1 129 ? 15.641 10.758 1.188 1 82.62 129 HIS B C 1
ATOM 7553 O O . HIS B 1 129 ? 14.852 10.391 2.061 1 82.62 129 HIS B O 1
ATOM 7559 N N . ARG B 1 130 ? 15.742 10.125 0.12 1 82 130 ARG B N 1
ATOM 7560 C CA . ARG B 1 130 ? 14.969 8.93 -0.205 1 82 130 ARG B CA 1
ATOM 7561 C C . ARG B 1 130 ? 13.477 9.188 -0.062 1 82 130 ARG B C 1
ATOM 7563 O O . ARG B 1 130 ? 12.734 8.344 0.454 1 82 130 ARG B O 1
ATOM 7570 N N . GLY B 1 131 ? 13.07 10.406 -0.206 1 80.25 131 GLY B N 1
ATOM 7571 C CA . GLY B 1 131 ? 11.664 10.766 -0.21 1 80.25 131 GLY B CA 1
ATOM 7572 C C . GLY B 1 131 ? 11.094 10.984 1.182 1 80.25 131 GLY B C 1
ATOM 7573 O O . GLY B 1 131 ? 9.906 11.258 1.338 1 80.25 131 GLY B O 1
ATOM 7574 N N . GLN B 1 132 ? 11.859 10.906 2.199 1 81.19 132 GLN B N 1
ATOM 7575 C CA . GLN B 1 132 ? 11.359 11.016 3.564 1 81.19 132 GLN B CA 1
ATOM 7576 C C . GLN B 1 132 ? 11.406 12.469 4.047 1 81.19 132 GLN B C 1
ATOM 7578 O O . GLN B 1 132 ? 10.664 12.844 4.957 1 81.19 132 GLN B O 1
ATOM 7583 N N . ALA B 1 133 ? 12.227 13.219 3.486 1 84.25 133 ALA B N 1
ATOM 7584 C CA . ALA B 1 133 ? 12.336 14.609 3.918 1 84.25 133 ALA B CA 1
ATOM 7585 C C . ALA B 1 133 ? 12.414 15.547 2.721 1 84.25 133 ALA B C 1
ATOM 7587 O O . ALA B 1 133 ? 12.938 15.18 1.664 1 84.25 133 ALA B O 1
ATOM 7588 N N . ILE B 1 134 ? 11.773 16.625 2.908 1 84.62 134 ILE B N 1
ATOM 7589 C CA . ILE B 1 134 ? 11.828 17.703 1.934 1 84.62 134 ILE B CA 1
ATOM 7590 C C . ILE B 1 134 ? 12.516 18.922 2.553 1 84.62 134 ILE B C 1
ATOM 7592 O O . ILE B 1 134 ? 12.266 19.25 3.713 1 84.62 134 ILE B O 1
ATOM 7596 N N . PRO B 1 135 ? 13.383 19.453 1.783 1 85.44 135 PRO B N 1
ATOM 7597 C CA . PRO B 1 135 ? 14.023 20.656 2.314 1 85.44 135 PRO B CA 1
ATOM 7598 C C . PRO B 1 135 ? 13.023 21.766 2.633 1 85.44 135 PRO B C 1
ATOM 7600 O O . PRO B 1 135 ? 12.102 22.016 1.851 1 85.44 135 PRO B O 1
ATOM 7603 N N . GLY B 1 136 ? 13.102 22.328 3.725 1 78.75 136 GLY B N 1
ATOM 7604 C CA . GLY B 1 136 ? 12.188 23.375 4.148 1 78.75 136 GLY B CA 1
ATOM 7605 C C . GLY B 1 136 ? 11 22.844 4.938 1 78.75 136 GLY B C 1
ATOM 7606 O O . GLY B 1 136 ? 10.266 23.625 5.551 1 78.75 136 GLY B O 1
ATOM 7607 N N . GLY B 1 137 ? 10.891 21.594 4.82 1 76.5 137 GLY B N 1
ATOM 7608 C CA . GLY B 1 137 ? 9.828 20.969 5.582 1 76.5 137 GLY B CA 1
ATOM 7609 C C . GLY B 1 137 ? 10.273 20.469 6.949 1 76.5 137 GLY B C 1
ATOM 7610 O O . GLY B 1 137 ? 11.297 20.922 7.469 1 76.5 137 GLY B O 1
ATOM 7611 N N . PRO B 1 138 ? 9.359 19.672 7.461 1 77.69 138 PRO B N 1
ATOM 7612 C CA . PRO B 1 138 ? 9.734 19.141 8.773 1 77.69 138 PRO B CA 1
ATOM 7613 C C . PRO B 1 138 ? 10.969 18.25 8.719 1 77.69 138 PRO B C 1
ATOM 7615 O O . PRO B 1 138 ? 11.164 17.516 7.742 1 77.69 138 PRO B O 1
ATOM 7618 N N . ARG B 1 139 ? 11.703 18.312 9.75 1 81.19 139 ARG B N 1
ATOM 7619 C CA . ARG B 1 139 ? 12.945 17.547 9.836 1 81.19 139 ARG B CA 1
ATOM 7620 C C . ARG B 1 139 ? 12.648 16.047 9.953 1 81.19 139 ARG B C 1
ATOM 7622 O O . ARG B 1 139 ? 11.57 15.656 10.398 1 81.19 139 ARG B O 1
ATOM 7629 N N . LEU B 1 140 ? 13.57 15.32 9.555 1 81.88 140 LEU B N 1
ATOM 7630 C CA . LEU B 1 140 ? 13.477 13.867 9.586 1 81.88 140 LEU B CA 1
ATOM 7631 C C . LEU B 1 140 ? 13.375 13.359 11.023 1 81.88 140 LEU B C 1
ATOM 7633 O O . LEU B 1 140 ? 12.648 12.398 11.297 1 81.88 140 LEU B O 1
ATOM 7637 N N . MET B 1 141 ? 14.055 14.062 11.969 1 84.94 141 MET B N 1
ATOM 7638 C CA . MET B 1 141 ? 14.094 13.609 13.359 1 84.94 141 MET B CA 1
ATOM 7639 C C . MET B 1 141 ? 13.297 14.547 14.258 1 84.94 141 MET B C 1
ATOM 7641 O O . MET B 1 141 ? 13.766 14.922 15.336 1 84.94 141 MET B O 1
ATOM 7645 N N . ARG B 1 142 ? 12.109 14.906 13.828 1 78.94 142 ARG B N 1
ATOM 7646 C CA . ARG B 1 142 ? 11.281 15.836 14.586 1 78.94 142 ARG B CA 1
ATOM 7647 C C . ARG B 1 142 ? 10.641 15.148 15.789 1 78.94 142 ARG B C 1
ATOM 7649 O O . ARG B 1 142 ? 10.305 15.805 16.781 1 78.94 142 ARG B O 1
ATOM 7656 N N . ASP B 1 143 ? 10.617 13.883 15.703 1 78.88 143 ASP B N 1
ATOM 7657 C CA . ASP B 1 143 ? 9.898 13.141 16.734 1 78.88 143 ASP B CA 1
ATOM 7658 C C . ASP B 1 143 ? 10.797 12.844 17.922 1 78.88 143 ASP B C 1
ATOM 7660 O O . ASP B 1 143 ? 10.344 12.297 18.938 1 78.88 143 ASP B O 1
ATOM 7664 N N . MET B 1 144 ? 12.039 13.281 17.906 1 83.62 144 MET B N 1
ATOM 7665 C CA . MET B 1 144 ? 12.969 13.055 19 1 83.62 144 MET B CA 1
ATOM 7666 C C . MET B 1 144 ? 12.898 14.188 20.016 1 83.62 144 MET B C 1
ATOM 7668 O O . MET B 1 144 ? 12.43 15.281 19.703 1 83.62 144 MET B O 1
ATOM 7672 N N . PRO B 1 145 ? 13.266 13.867 21.188 1 78.19 145 PRO B N 1
ATOM 7673 C CA . PRO B 1 145 ? 13.328 14.945 22.172 1 78.19 145 PRO B CA 1
ATOM 7674 C C . PRO B 1 145 ? 14.172 16.125 21.703 1 78.19 145 PRO B C 1
ATOM 7676 O O . PRO B 1 145 ? 15.164 15.938 20.984 1 78.19 145 PRO B O 1
ATOM 7679 N N . ILE B 1 146 ? 13.789 17.219 22.094 1 77.5 146 ILE B N 1
ATOM 7680 C CA . ILE B 1 146 ? 14.359 18.453 21.594 1 77.5 146 ILE B CA 1
ATOM 7681 C C . ILE B 1 146 ? 15.859 18.484 21.875 1 77.5 146 ILE B C 1
ATOM 7683 O O . ILE B 1 146 ? 16.641 19.016 21.078 1 77.5 146 ILE B O 1
ATOM 7687 N N . GLN B 1 147 ? 16.297 17.938 22.969 1 78.06 147 GLN B N 1
ATOM 7688 C CA . GLN B 1 147 ? 17.703 18 23.328 1 78.06 147 GLN B CA 1
ATOM 7689 C C . GLN B 1 147 ? 18.562 17.188 22.359 1 78.06 147 GLN B C 1
ATOM 7691 O O . GLN B 1 147 ? 19.641 17.609 21.969 1 78.06 147 GLN B O 1
ATOM 7696 N N . LEU B 1 148 ? 18.062 16.047 22.062 1 82.38 148 LEU B N 1
ATOM 7697 C CA . LEU B 1 148 ? 18.781 15.211 21.125 1 82.38 148 LEU B CA 1
ATOM 7698 C C . LEU B 1 148 ? 18.797 15.852 19.734 1 82.38 148 LEU B C 1
ATOM 7700 O O . LEU B 1 148 ? 19.781 15.719 19 1 82.38 148 LEU B O 1
ATOM 7704 N N . GLN B 1 149 ? 17.734 16.453 19.422 1 84.94 149 GLN B N 1
ATOM 7705 C CA . GLN B 1 149 ? 17.688 17.172 18.156 1 84.94 149 GLN B CA 1
ATOM 7706 C C . GLN B 1 149 ? 18.734 18.281 18.109 1 84.94 149 GLN B C 1
ATOM 7708 O O . GLN B 1 149 ? 19.406 18.469 17.094 1 84.94 149 GLN B O 1
ATOM 7713 N N . GLN B 1 150 ? 18.781 18.938 19.172 1 81.56 150 GLN B N 1
ATOM 7714 C CA . GLN B 1 150 ? 19.719 20.047 19.266 1 81.56 150 GLN B CA 1
ATOM 7715 C C . GLN B 1 150 ? 21.156 19.562 19.219 1 81.56 150 GLN B C 1
ATOM 7717 O O . GLN B 1 150 ? 22.016 20.219 18.609 1 81.56 150 GLN B O 1
ATOM 7722 N N . ASP B 1 151 ? 21.406 18.484 19.781 1 81.88 151 ASP B N 1
ATOM 7723 C CA . ASP B 1 151 ? 22.766 17.953 19.766 1 81.88 151 ASP B CA 1
ATOM 7724 C C . ASP B 1 151 ? 23.188 17.562 18.344 1 81.88 151 ASP B C 1
ATOM 7726 O O . ASP B 1 151 ? 24.328 17.812 17.953 1 81.88 151 ASP B O 1
ATOM 7730 N N . ILE B 1 152 ? 22.328 17.062 17.688 1 85.31 152 ILE B N 1
ATOM 7731 C CA . ILE B 1 152 ? 22.625 16.641 16.312 1 85.31 152 ILE B CA 1
ATOM 7732 C C . ILE B 1 152 ? 22.797 17.875 15.43 1 85.31 152 ILE B C 1
ATOM 7734 O O . ILE B 1 152 ? 23.719 17.953 14.625 1 85.31 152 ILE B O 1
ATOM 7738 N N . ALA B 1 153 ? 21.812 18.703 15.57 1 83.06 153 ALA B N 1
ATOM 7739 C CA . ALA B 1 153 ? 21.875 19.922 14.766 1 83.06 153 ALA B CA 1
ATOM 7740 C C . ALA B 1 153 ? 23.141 20.734 15.07 1 83.06 153 ALA B C 1
ATOM 7742 O O . ALA B 1 153 ? 23.75 21.297 14.164 1 83.06 153 ALA B O 1
ATOM 7743 N N . TYR B 1 154 ? 23.453 20.766 16.359 1 81.44 154 TYR B N 1
ATOM 7744 C CA . TYR B 1 154 ? 24.641 21.5 16.781 1 81.44 154 TYR B CA 1
ATOM 7745 C C . TYR B 1 154 ? 25.906 20.844 16.234 1 81.44 154 TYR B C 1
ATOM 7747 O O . TYR B 1 154 ? 26.812 21.547 15.781 1 81.44 154 TYR B O 1
ATOM 7755 N N . ASN B 1 155 ? 25.891 19.641 16.281 1 80.62 155 ASN B N 1
ATOM 7756 C CA . ASN B 1 155 ? 27.047 18.938 15.742 1 80.62 155 ASN B CA 1
ATOM 7757 C C . ASN B 1 155 ? 27.203 19.172 14.242 1 80.62 155 ASN B C 1
ATOM 7759 O O . ASN B 1 155 ? 28.312 19.266 13.734 1 80.62 155 ASN B O 1
ATOM 7763 N N . ASP B 1 156 ? 26.156 19.281 13.633 1 77.81 156 ASP B N 1
ATOM 7764 C CA . ASP B 1 156 ? 26.141 19.453 12.188 1 77.81 156 ASP B CA 1
ATOM 7765 C C . ASP B 1 156 ? 26.531 20.875 11.805 1 77.81 156 ASP B C 1
ATOM 7767 O O . ASP B 1 156 ? 27.25 21.094 10.828 1 77.81 156 ASP B O 1
ATOM 7771 N N . ALA B 1 157 ? 26.031 21.859 12.562 1 79.19 157 ALA B N 1
ATOM 7772 C CA . ALA B 1 157 ? 26.109 23.25 12.133 1 79.19 157 ALA B CA 1
ATOM 7773 C C . ALA B 1 157 ? 27.219 24 12.875 1 79.19 157 ALA B C 1
ATOM 7775 O O . ALA B 1 157 ? 27.641 25.078 12.453 1 79.19 157 ALA B O 1
ATOM 7776 N N . GLN B 1 158 ? 27.75 23.453 13.984 1 78.75 158 GLN B N 1
ATOM 7777 C CA . GLN B 1 158 ? 28.688 24.188 14.836 1 78.75 158 GLN B CA 1
ATOM 7778 C C . GLN B 1 158 ? 29.953 24.578 14.062 1 78.75 158 GLN B C 1
ATOM 7780 O O . GLN B 1 158 ? 30.453 25.688 14.219 1 78.75 158 GLN B O 1
ATOM 7785 N N . GLU B 1 159 ? 30.328 23.719 13.25 1 77.94 159 GLU B N 1
ATOM 7786 C CA . GLU B 1 159 ? 31.547 23.984 12.5 1 77.94 159 GLU B CA 1
ATOM 7787 C C . GLU B 1 159 ? 31.344 25.109 11.492 1 77.94 159 GLU B C 1
ATOM 7789 O O . GLU B 1 159 ? 32.25 25.891 11.211 1 77.94 159 GLU B O 1
ATOM 7794 N N . THR B 1 160 ? 30.156 25.234 11.031 1 84.56 160 THR B N 1
ATOM 7795 C CA . THR B 1 160 ? 29.859 26.219 9.992 1 84.56 160 THR B CA 1
ATOM 7796 C C . THR B 1 160 ? 29.406 27.531 10.617 1 84.56 160 THR B C 1
ATOM 7798 O O . THR B 1 160 ? 29.906 28.594 10.258 1 84.56 160 THR B O 1
ATOM 7801 N N . LEU B 1 161 ? 28.516 27.453 11.562 1 84.25 161 LEU B N 1
ATOM 7802 C CA . LEU B 1 161 ? 27.953 28.656 12.172 1 84.25 161 LEU B CA 1
ATOM 7803 C C . LEU B 1 161 ? 28.969 29.328 13.094 1 84.25 161 LEU B C 1
ATOM 7805 O O . LEU B 1 161 ? 28.938 30.547 13.266 1 84.25 161 LEU B O 1
ATOM 7809 N N . GLY B 1 162 ? 29.812 28.516 13.688 1 77.88 162 GLY B N 1
ATOM 7810 C CA . GLY B 1 162 ? 30.797 29.047 14.625 1 77.88 162 GLY B CA 1
ATOM 7811 C C . GLY B 1 162 ? 31.859 29.875 13.953 1 77.88 162 GLY B C 1
ATOM 7812 O O . GLY B 1 162 ? 32.5 30.703 14.609 1 77.88 162 GLY B O 1
ATOM 7813 N N . ARG B 1 163 ? 32 29.812 12.734 1 78.31 163 ARG B N 1
ATOM 7814 C CA . ARG B 1 163 ? 33.031 30.531 12.008 1 78.31 163 ARG B CA 1
ATOM 7815 C C . ARG B 1 163 ? 32.531 31.906 11.57 1 78.31 163 ARG B C 1
ATOM 7817 O O . ARG B 1 163 ? 33.344 32.781 11.188 1 78.31 163 ARG B O 1
ATOM 7824 N N . VAL B 1 164 ? 31.297 32.094 11.656 1 80.25 164 VAL B N 1
ATOM 7825 C CA . VAL B 1 164 ? 30.719 33.375 11.234 1 80.25 164 VAL B CA 1
ATOM 7826 C C . VAL B 1 164 ? 30.922 34.406 12.336 1 80.25 164 VAL B C 1
ATOM 7828 O O . VAL B 1 164 ? 30.594 34.156 13.5 1 80.25 164 VAL B O 1
ATOM 7831 N N . PRO B 1 165 ? 31.516 35.5 12.047 1 76.44 165 PRO B N 1
ATOM 7832 C CA . PRO B 1 165 ? 31.797 36.531 13.039 1 76.44 165 PRO B CA 1
ATOM 7833 C C . PRO B 1 165 ? 30.531 37.031 13.75 1 76.44 165 PRO B C 1
ATOM 7835 O O . PRO B 1 165 ? 30.594 37.406 14.922 1 76.44 165 PRO B O 1
ATOM 7838 N N . LEU B 1 166 ? 29.469 36.969 13.094 1 75.12 166 LEU B N 1
ATOM 7839 C CA . LEU B 1 166 ? 28.203 37.438 13.68 1 75.12 166 LEU B CA 1
ATOM 7840 C C . LEU B 1 166 ? 27.812 36.531 14.859 1 75.12 166 LEU B C 1
ATOM 7842 O O . LEU B 1 166 ? 27.156 37 15.797 1 75.12 166 LEU B O 1
ATOM 7846 N N . PHE B 1 167 ? 28.297 35.312 14.797 1 79 167 PHE B N 1
ATOM 7847 C CA . PHE B 1 167 ? 27.859 34.375 15.812 1 79 167 PHE B CA 1
ATOM 7848 C C . PHE B 1 167 ? 29.016 33.938 16.703 1 79 167 PHE B C 1
ATOM 7850 O O . PHE B 1 167 ? 28.859 33.062 17.578 1 79 167 PHE B O 1
ATOM 7857 N N . LYS B 1 168 ? 30.125 34.312 16.453 1 70.81 168 LYS B N 1
ATOM 7858 C CA . LYS B 1 168 ? 31.344 33.844 17.141 1 70.81 168 LYS B CA 1
ATOM 7859 C C . LYS B 1 168 ? 31.25 34.094 18.641 1 70.81 168 LYS B C 1
ATOM 7861 O O . LYS B 1 168 ? 31.656 33.25 19.438 1 70.81 168 LYS B O 1
ATOM 7866 N N . ASP B 1 169 ? 30.703 35.25 19.016 1 67.94 169 ASP B N 1
ATOM 7867 C CA . ASP B 1 169 ? 30.719 35.594 20.438 1 67.94 169 ASP B CA 1
ATOM 7868 C C . ASP B 1 169 ? 29.375 35.25 21.109 1 67.94 169 ASP B C 1
ATOM 7870 O O . ASP B 1 169 ? 29.094 35.688 22.219 1 67.94 169 ASP B O 1
ATOM 7874 N N . CYS B 1 170 ? 28.719 34.375 20.391 1 75.31 170 CYS B N 1
ATOM 7875 C CA . CYS B 1 170 ? 27.406 34.062 20.969 1 75.31 170 CYS B CA 1
ATOM 7876 C C . CYS B 1 170 ? 27.484 32.812 21.828 1 75.31 170 CYS B C 1
ATOM 7878 O O . CYS B 1 170 ? 28.375 31.984 21.656 1 75.31 170 CYS B O 1
ATOM 7880 N N . ASP B 1 171 ? 26.609 32.781 22.75 1 75.31 171 ASP B N 1
ATOM 7881 C CA . ASP B 1 171 ? 26.484 31.672 23.688 1 75.31 171 ASP B CA 1
ATOM 7882 C C . ASP B 1 171 ? 26.156 30.375 22.969 1 75.31 171 ASP B C 1
ATOM 7884 O O . ASP B 1 171 ? 25.531 30.391 21.906 1 75.31 171 ASP B O 1
ATOM 7888 N N . SER B 1 172 ? 26.672 29.281 23.5 1 76.19 172 SER B N 1
ATOM 7889 C CA . SER B 1 172 ? 26.438 27.953 22.922 1 76.19 172 SER B CA 1
ATOM 7890 C C . SER B 1 172 ? 24.953 27.625 22.906 1 76.19 172 SER B C 1
ATOM 7892 O O . SER B 1 172 ? 24.484 26.906 22.016 1 76.19 172 SER B O 1
ATOM 7894 N N . GLY B 1 173 ? 24.281 28.109 23.781 1 75.25 173 GLY B N 1
ATOM 7895 C CA . GLY B 1 173 ? 22.844 27.891 23.797 1 75.25 173 GLY B CA 1
ATOM 7896 C C . GLY B 1 173 ? 22.125 28.516 22.625 1 75.25 173 GLY B C 1
ATOM 7897 O O . GLY B 1 173 ? 21.219 27.906 22.047 1 75.25 173 GLY B O 1
ATOM 7898 N N . PHE B 1 174 ? 22.578 29.672 22.266 1 81.56 174 PHE B N 1
ATOM 7899 C CA . PHE B 1 174 ? 22 30.359 21.125 1 81.56 174 PHE B CA 1
ATOM 7900 C C . PHE B 1 174 ? 22.297 29.609 19.828 1 81.56 174 PHE B C 1
ATOM 7902 O O . PHE B 1 174 ? 21.422 29.438 18.984 1 81.56 174 PHE B O 1
ATOM 7909 N N . LEU B 1 175 ? 23.453 29.156 19.781 1 82.5 175 LEU B N 1
ATOM 7910 C CA . LEU B 1 175 ? 23.859 28.453 18.562 1 82.5 175 LEU B CA 1
ATOM 7911 C C . LEU B 1 175 ? 23.109 27.141 18.422 1 82.5 175 LEU B C 1
ATOM 7913 O O . LEU B 1 175 ? 22.812 26.703 17.312 1 82.5 175 LEU B O 1
ATOM 7917 N N . ARG B 1 176 ? 22.859 26.562 19.469 1 80.88 176 ARG B N 1
ATOM 7918 C CA . ARG B 1 176 ? 22.094 25.328 19.453 1 80.88 176 ARG B CA 1
ATOM 7919 C C . ARG B 1 176 ? 20.672 25.562 18.969 1 80.88 176 ARG B C 1
ATOM 7921 O O . ARG B 1 176 ? 20.141 24.766 18.188 1 80.88 176 ARG B O 1
ATOM 7928 N N . GLN B 1 177 ? 20.078 26.562 19.406 1 81.56 177 GLN B N 1
ATOM 7929 C CA . GLN B 1 177 ? 18.734 26.891 18.969 1 81.56 177 GLN B CA 1
ATOM 7930 C C . GLN B 1 177 ? 18.703 27.312 17.5 1 81.56 177 GLN B C 1
ATOM 7932 O O . GLN B 1 177 ? 17.766 26.984 16.781 1 81.56 177 GLN B O 1
ATOM 7937 N N . LEU B 1 178 ? 19.719 28.062 17.203 1 85.56 178 LEU B N 1
ATOM 7938 C CA . LEU B 1 178 ? 19.812 28.531 15.82 1 85.56 178 LEU B CA 1
ATOM 7939 C C . LEU B 1 178 ? 20.016 27.375 14.852 1 85.56 178 LEU B C 1
ATOM 7941 O O . LEU B 1 178 ? 19.484 27.391 13.742 1 85.56 178 LEU B O 1
ATOM 7945 N N . SER B 1 179 ? 20.766 26.453 15.289 1 86.06 179 SER B N 1
ATOM 7946 C CA . SER B 1 179 ? 21.047 25.297 14.438 1 86.06 179 SER B CA 1
ATOM 7947 C C . SER B 1 179 ? 19.781 24.516 14.141 1 86.06 179 SER B C 1
ATOM 7949 O O . SER B 1 179 ? 19.656 23.891 13.078 1 86.06 179 SER B O 1
ATOM 7951 N N . LEU B 1 180 ? 18.859 24.531 15 1 84.5 180 LEU B N 1
ATOM 7952 C CA . LEU B 1 180 ? 17.594 23.828 14.805 1 84.5 180 LEU B CA 1
ATOM 7953 C C . LEU B 1 180 ? 16.734 24.516 13.766 1 84.5 180 LEU B C 1
ATOM 7955 O O . LEU B 1 180 ? 15.867 23.891 13.148 1 84.5 180 LEU B O 1
ATOM 7959 N N . LYS B 1 181 ? 16.969 25.719 13.578 1 86.44 181 LYS B N 1
ATOM 7960 C CA . LYS B 1 181 ? 16.109 26.5 12.695 1 86.44 181 LYS B CA 1
ATOM 7961 C C . LYS B 1 181 ? 16.734 26.641 11.305 1 86.44 181 LYS B C 1
ATOM 7963 O O . LYS B 1 181 ? 16.094 27.156 10.383 1 86.44 181 LYS B O 1
ATOM 7968 N N . THR B 1 182 ? 17.859 26.156 11.117 1 87.69 182 THR B N 1
ATOM 7969 C CA . THR B 1 182 ? 18.5 26.234 9.805 1 87.69 182 THR B CA 1
ATOM 7970 C C . THR B 1 182 ? 18.062 25.078 8.914 1 87.69 182 THR B C 1
ATOM 7972 O O . THR B 1 182 ? 17.766 23.984 9.406 1 87.69 182 THR B O 1
ATOM 7975 N N . HIS B 1 183 ? 18 25.359 7.609 1 87.81 183 HIS B N 1
ATOM 7976 C CA . HIS B 1 183 ? 17.625 24.359 6.629 1 87.81 183 HIS B CA 1
ATOM 7977 C C . HIS B 1 183 ? 18.75 24.078 5.645 1 87.81 183 HIS B C 1
ATOM 7979 O O . HIS B 1 183 ? 19.484 25 5.254 1 87.81 183 HIS B O 1
ATOM 7985 N N . THR B 1 184 ? 18.875 22.875 5.34 1 88.25 184 THR B N 1
ATOM 7986 C CA . THR B 1 184 ? 19.953 22.484 4.418 1 88.25 184 THR B CA 1
ATOM 7987 C C . THR B 1 184 ? 19.406 22.359 2.994 1 88.25 184 THR B C 1
ATOM 7989 O O . THR B 1 184 ? 18.391 21.703 2.764 1 88.25 184 THR B O 1
ATOM 7992 N N . TYR B 1 185 ? 20.031 22.938 2.057 1 92.06 185 TYR B N 1
ATOM 7993 C CA . TYR B 1 185 ? 19.703 22.844 0.64 1 92.06 185 TYR B CA 1
ATOM 7994 C C . TYR B 1 185 ? 20.891 22.328 -0.165 1 92.06 185 TYR B C 1
ATOM 7996 O O . TYR B 1 185 ? 22.047 22.562 0.194 1 92.06 185 TYR B O 1
ATOM 8004 N N . LEU B 1 186 ? 20.562 21.656 -1.193 1 91.12 186 LEU B N 1
ATOM 8005 C CA . LEU B 1 186 ? 21.578 21.109 -2.1 1 91.12 186 LEU B CA 1
ATOM 8006 C C . LEU B 1 186 ? 21.562 21.859 -3.434 1 91.12 186 LEU B C 1
ATOM 8008 O O . LEU B 1 186 ? 20.484 22.25 -3.916 1 91.12 186 LEU B O 1
ATOM 8012 N N . PHE B 1 187 ? 22.766 22.078 -3.975 1 91.69 187 PHE B N 1
ATOM 8013 C CA . PHE B 1 187 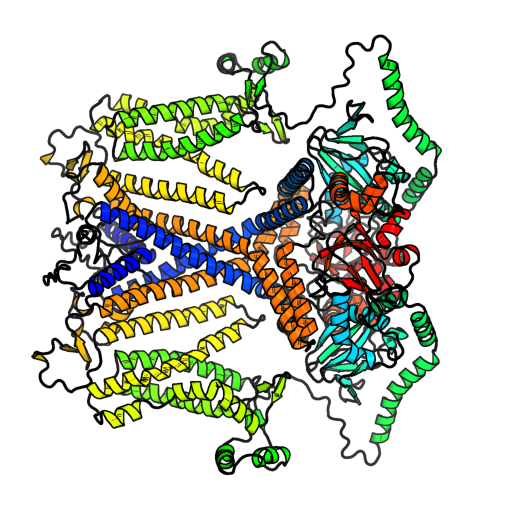? 22.875 22.75 -5.266 1 91.69 187 PHE B CA 1
ATOM 8014 C C . PHE B 1 187 ? 23.812 21.984 -6.191 1 91.69 187 PHE B C 1
ATOM 8016 O O . PHE B 1 187 ? 24.812 21.406 -5.738 1 91.69 187 PHE B O 1
ATOM 8023 N N . MET B 1 188 ? 23.469 21.969 -7.43 1 88.5 188 MET B N 1
ATOM 8024 C CA . MET B 1 188 ? 24.297 21.359 -8.461 1 88.5 188 MET B CA 1
ATOM 8025 C C . MET B 1 188 ? 25.203 22.391 -9.125 1 88.5 188 MET B C 1
ATOM 8027 O O . MET B 1 188 ? 24.938 23.594 -9.039 1 88.5 188 MET B O 1
ATOM 8031 N N . PRO B 1 189 ? 26.219 21.844 -9.688 1 86.5 189 PRO B N 1
ATOM 8032 C CA . PRO B 1 189 ? 27.078 22.797 -10.398 1 86.5 189 PRO B CA 1
ATOM 8033 C C . PRO B 1 189 ? 26.328 23.578 -11.469 1 86.5 189 PRO B C 1
ATOM 8035 O O . PRO B 1 189 ? 25.625 22.984 -12.289 1 86.5 189 PRO B O 1
ATOM 8038 N N . GLY B 1 190 ? 26.438 24.859 -11.367 1 85.5 190 GLY B N 1
ATOM 8039 C CA . GLY B 1 190 ? 25.781 25.703 -12.352 1 85.5 190 GLY B CA 1
ATOM 8040 C C . GLY B 1 190 ? 24.516 26.359 -11.82 1 85.5 190 GLY B C 1
ATOM 8041 O O . GLY B 1 190 ? 24.016 27.312 -12.414 1 85.5 190 GLY B O 1
ATOM 8042 N N . ASP B 1 191 ? 24.094 25.906 -10.672 1 89.69 191 ASP B N 1
ATOM 8043 C CA . ASP B 1 191 ? 22.875 26.469 -10.094 1 89.69 191 ASP B CA 1
ATOM 8044 C C . ASP B 1 191 ? 23.141 27.844 -9.469 1 89.69 191 ASP B C 1
ATOM 8046 O O . ASP B 1 191 ? 24.188 28.047 -8.844 1 89.69 191 ASP B O 1
ATOM 8050 N N . ILE B 1 192 ? 22.25 28.703 -9.773 1 91.44 192 ILE B N 1
ATOM 8051 C CA . ILE B 1 192 ? 22.359 30.016 -9.164 1 91.44 192 ILE B CA 1
ATOM 8052 C C . ILE B 1 192 ? 21.688 30 -7.789 1 91.44 192 ILE B C 1
ATOM 8054 O O . ILE B 1 192 ? 20.531 29.594 -7.66 1 91.44 192 ILE B O 1
ATOM 8058 N N . ILE B 1 193 ? 22.359 30.469 -6.809 1 93.19 193 ILE B N 1
ATOM 8059 C CA . ILE B 1 193 ? 21.828 30.484 -5.449 1 93.19 193 ILE B CA 1
ATOM 8060 C C . ILE B 1 193 ? 21.125 31.812 -5.188 1 93.19 193 ILE B C 1
ATOM 8062 O O . ILE B 1 193 ? 20.031 31.844 -4.641 1 93.19 193 ILE B O 1
ATOM 8066 N N . VAL B 1 194 ? 21.828 32.875 -5.543 1 91.25 194 VAL B N 1
ATOM 8067 C CA . VAL B 1 194 ? 21.266 34.219 -5.383 1 91.25 194 VAL B CA 1
ATOM 8068 C C . VAL B 1 194 ? 21.594 35.062 -6.609 1 91.25 194 VAL B C 1
ATOM 8070 O O . VAL B 1 194 ? 22.672 34.938 -7.195 1 91.25 194 VAL B O 1
ATOM 8073 N N . TYR B 1 195 ? 20.609 35.875 -6.973 1 89.06 195 TYR B N 1
ATOM 8074 C CA . TYR B 1 195 ? 20.781 36.844 -8.047 1 89.06 195 TYR B CA 1
ATOM 8075 C C . TYR B 1 195 ? 21.016 38.25 -7.492 1 89.06 195 TYR B C 1
ATOM 8077 O O . TYR B 1 195 ? 20.391 38.625 -6.512 1 89.06 195 TYR B O 1
ATOM 8085 N N . GLU B 1 196 ? 21.891 38.844 -8.195 1 86.5 196 GLU B N 1
ATOM 8086 C CA . GLU B 1 196 ? 22.062 40.25 -7.844 1 86.5 196 GLU B CA 1
ATOM 8087 C C . GLU B 1 196 ? 20.766 41.031 -8.07 1 86.5 196 GLU B C 1
ATOM 8089 O O . GLU B 1 196 ? 20.125 40.875 -9.109 1 86.5 196 GLU B O 1
ATOM 8094 N N . GLY B 1 197 ? 20.312 41.781 -7.035 1 80.06 197 GLY B N 1
ATOM 8095 C CA . GLY B 1 197 ? 19.125 42.594 -7.188 1 80.06 197 GLY B CA 1
ATOM 8096 C C . GLY B 1 197 ? 17.891 41.969 -6.594 1 80.06 197 GLY B C 1
ATOM 8097 O O . GLY B 1 197 ? 16.859 42.625 -6.438 1 80.06 197 GLY B O 1
ATOM 8098 N N . ASP B 1 198 ? 18.031 40.75 -6.258 1 83.38 198 ASP B N 1
ATOM 8099 C CA . ASP B 1 198 ? 16.891 40.094 -5.66 1 83.38 198 ASP B CA 1
ATOM 8100 C C . ASP B 1 198 ? 16.688 40.531 -4.211 1 83.38 198 ASP B C 1
ATOM 8102 O O . ASP B 1 198 ? 17.609 41.031 -3.572 1 83.38 198 ASP B O 1
ATOM 8106 N N . MET B 1 199 ? 15.422 40.406 -3.859 1 78.38 199 MET B N 1
ATOM 8107 C CA . MET B 1 199 ? 15.094 40.688 -2.467 1 78.38 199 MET B CA 1
ATOM 8108 C C . MET B 1 199 ? 14.977 39.406 -1.66 1 78.38 199 MET B C 1
ATOM 8110 O O . MET B 1 199 ? 14.406 38.438 -2.131 1 78.38 199 MET B O 1
ATOM 8114 N N . GLY B 1 200 ? 15.789 39.344 -0.656 1 80.06 200 GLY B N 1
ATOM 8115 C CA . GLY B 1 200 ? 15.703 38.156 0.209 1 80.06 200 GLY B CA 1
ATOM 8116 C C . GLY B 1 200 ? 16.203 38.438 1.616 1 80.06 200 GLY B C 1
ATOM 8117 O O . GLY B 1 200 ? 17.078 39.281 1.823 1 80.06 200 GLY B O 1
ATOM 8118 N N . ARG B 1 201 ? 15.523 37.812 2.512 1 82.06 201 ARG B N 1
ATOM 8119 C CA . ARG B 1 201 ? 15.922 37.938 3.91 1 82.06 201 ARG B CA 1
ATOM 8120 C C . ARG B 1 201 ? 16.516 36.625 4.441 1 82.06 201 ARG B C 1
ATOM 8122 O O . ARG B 1 201 ? 16.125 36.188 5.52 1 82.06 201 ARG B O 1
ATOM 8129 N N . GLU B 1 202 ? 17.266 36.062 3.604 1 89.94 202 GLU B N 1
ATOM 8130 C CA . GLU B 1 202 ? 17.922 34.812 4.008 1 89.94 202 GLU B CA 1
ATOM 8131 C C . GLU B 1 202 ? 19.438 34.938 3.896 1 89.94 202 GLU B C 1
ATOM 8133 O O . GLU B 1 202 ? 19.953 35.688 3.07 1 89.94 202 GLU B O 1
ATOM 8138 N N . MET B 1 203 ? 20.062 34.281 4.758 1 91.12 203 MET B N 1
ATOM 8139 C CA . MET B 1 203 ? 21.531 34.156 4.758 1 91.12 203 MET B CA 1
ATOM 8140 C C . MET B 1 203 ? 21.953 32.719 4.508 1 91.12 203 MET B C 1
ATOM 8142 O O . MET B 1 203 ? 21.266 31.781 4.906 1 91.12 203 MET B O 1
ATOM 8146 N N . TYR B 1 204 ? 23.062 32.594 3.773 1 93.38 204 TYR B N 1
ATOM 8147 C CA . TYR B 1 204 ? 23.516 31.266 3.357 1 93.38 204 TYR B CA 1
ATOM 8148 C C . TYR B 1 204 ? 24.906 30.969 3.91 1 93.38 204 TYR B C 1
ATOM 8150 O O . TYR B 1 204 ? 25.766 31.859 3.928 1 93.38 204 TYR B O 1
ATOM 8158 N N . PHE B 1 205 ? 25.078 29.797 4.438 1 92.69 205 PHE B N 1
ATOM 8159 C CA . PHE B 1 205 ? 26.359 29.297 4.934 1 92.69 205 PHE B CA 1
ATOM 8160 C C . PHE B 1 205 ? 26.812 28.078 4.145 1 92.69 205 PHE B C 1
ATOM 8162 O O . PHE B 1 205 ? 26.094 27.094 4.055 1 92.69 205 PHE B O 1
ATOM 8169 N N . ILE B 1 206 ? 28 28.109 3.605 1 92.12 206 ILE B N 1
ATOM 8170 C CA . ILE B 1 206 ? 28.484 27.016 2.785 1 92.12 206 ILE B CA 1
ATOM 8171 C C . ILE B 1 206 ? 29.109 25.938 3.678 1 92.12 206 ILE B C 1
ATOM 8173 O O . ILE B 1 206 ? 30.109 26.172 4.34 1 92.12 206 ILE B O 1
ATOM 8177 N N . ARG B 1 207 ? 28.547 24.875 3.709 1 88.31 207 ARG B N 1
ATOM 8178 C CA . ARG B 1 207 ? 29.062 23.75 4.488 1 88.31 207 ARG B CA 1
ATOM 8179 C C . ARG B 1 207 ? 30.062 22.922 3.68 1 88.31 207 ARG B C 1
ATOM 8181 O O . ARG B 1 207 ? 31.125 22.562 4.176 1 88.31 207 ARG B O 1
ATOM 8188 N N . ARG B 1 208 ? 29.594 22.562 2.498 1 87.06 208 ARG B N 1
ATOM 8189 C CA . ARG B 1 208 ? 30.422 21.797 1.582 1 87.06 208 ARG B CA 1
ATOM 8190 C C . ARG B 1 208 ? 30.312 22.328 0.157 1 87.06 208 ARG B C 1
ATOM 8192 O O . ARG B 1 208 ? 29.219 22.734 -0.271 1 87.06 208 ARG B O 1
ATOM 8199 N N . GLY B 1 209 ? 31.406 22.297 -0.511 1 86.88 209 GLY B N 1
ATOM 8200 C CA . GLY B 1 209 ? 31.422 22.734 -1.899 1 86.88 209 GLY B CA 1
ATOM 8201 C C . GLY B 1 209 ? 31.984 24.125 -2.082 1 86.88 209 GLY B C 1
ATOM 8202 O O . GLY B 1 209 ? 32.469 24.734 -1.126 1 86.88 209 GLY B O 1
ATOM 8203 N N . THR B 1 210 ? 32.062 24.484 -3.369 1 89.69 210 THR B N 1
ATOM 8204 C CA . THR B 1 210 ? 32.594 25.797 -3.709 1 89.69 210 THR B CA 1
ATOM 8205 C C . THR B 1 210 ? 31.609 26.578 -4.566 1 89.69 210 THR B C 1
ATOM 8207 O O . THR B 1 210 ? 30.922 26 -5.406 1 89.69 210 THR B O 1
ATOM 8210 N N . CYS B 1 211 ? 31.516 27.812 -4.172 1 91.69 211 CYS B N 1
ATOM 8211 C CA . CYS B 1 211 ? 30.641 28.719 -4.918 1 91.69 211 CYS B CA 1
ATOM 8212 C C . CYS B 1 211 ? 31.453 29.828 -5.57 1 91.69 211 CYS B C 1
ATOM 8214 O O . CYS B 1 211 ? 32.594 30.078 -5.188 1 91.69 211 CYS B O 1
ATOM 8216 N N . GLU B 1 212 ? 30.906 30.359 -6.625 1 90.56 212 GLU B N 1
ATOM 8217 C CA . GLU B 1 212 ? 31.547 31.453 -7.355 1 90.56 212 GLU B CA 1
ATOM 8218 C C . GLU B 1 212 ? 30.688 32.719 -7.352 1 90.56 212 GLU B C 1
ATOM 8220 O O . GLU B 1 212 ? 29.469 32.625 -7.469 1 90.56 212 GLU B O 1
ATOM 8225 N N . VAL B 1 213 ? 31.312 33.812 -7.074 1 89.31 213 VAL B N 1
ATOM 8226 C CA . VAL B 1 213 ? 30.656 35.125 -7.176 1 89.31 213 VAL B CA 1
ATOM 8227 C C . VAL B 1 213 ? 30.859 35.688 -8.57 1 89.31 213 VAL B C 1
ATOM 8229 O O . VAL B 1 213 ? 32 35.812 -9.039 1 89.31 213 VAL B O 1
ATOM 8232 N N . LEU B 1 214 ? 29.781 35.969 -9.203 1 86.44 214 LEU B N 1
ATOM 8233 C CA . LEU B 1 214 ? 29.844 36.438 -10.586 1 86.44 214 LEU B CA 1
ATOM 8234 C C . LEU B 1 214 ? 29.688 37.938 -10.664 1 86.44 214 LEU B C 1
ATOM 8236 O O . LEU B 1 214 ? 29.094 38.562 -9.781 1 86.44 214 LEU B O 1
ATOM 8240 N N . THR B 1 215 ? 30.297 38.438 -11.766 1 76.5 215 THR B N 1
ATOM 8241 C CA . THR B 1 215 ? 30.125 39.844 -12.062 1 76.5 215 THR B CA 1
ATOM 8242 C C . THR B 1 215 ? 28.719 40.125 -12.609 1 76.5 215 THR B C 1
ATOM 8244 O O . THR B 1 215 ? 27.969 39.188 -12.875 1 76.5 215 THR B O 1
ATOM 8247 N N . LYS B 1 216 ? 28.344 41.312 -12.75 1 73.25 216 LYS B N 1
ATOM 8248 C CA . LYS B 1 216 ? 27.031 41.719 -13.242 1 73.25 216 LYS B CA 1
ATOM 8249 C C . LYS B 1 216 ? 26.75 41.094 -14.617 1 73.25 216 LYS B C 1
ATOM 8251 O O . LYS B 1 216 ? 25.609 40.719 -14.914 1 73.25 216 LYS B O 1
ATOM 8256 N N . ASP B 1 217 ? 27.828 41 -15.367 1 67.31 217 ASP B N 1
ATOM 8257 C CA . ASP B 1 217 ? 27.641 40.469 -16.703 1 67.31 217 ASP B CA 1
ATOM 8258 C C . ASP B 1 217 ? 27.719 38.938 -16.703 1 67.31 217 ASP B C 1
ATOM 8260 O O . ASP B 1 217 ? 27.562 38.312 -17.734 1 67.31 217 ASP B O 1
ATOM 8264 N N . ARG B 1 218 ? 27.781 38.25 -15.57 1 73.19 218 ARG B N 1
ATOM 8265 C CA . ARG B 1 218 ? 27.797 36.812 -15.336 1 73.19 218 ARG B CA 1
ATOM 8266 C C . ARG B 1 218 ? 28.875 36.125 -16.188 1 73.19 218 ARG B C 1
ATOM 8268 O O . ARG B 1 218 ? 28.797 34.938 -16.453 1 73.19 218 ARG B O 1
ATOM 8275 N N . LYS B 1 219 ? 29.812 36.906 -16.688 1 72.25 219 LYS B N 1
ATOM 8276 C CA . LYS B 1 219 ? 30.812 36.312 -17.578 1 72.25 219 LYS B CA 1
ATOM 8277 C C . LYS B 1 219 ? 32.125 36.062 -16.828 1 72.25 219 LYS B C 1
ATOM 8279 O O . LYS B 1 219 ? 32.906 35.188 -17.25 1 72.25 219 LYS B O 1
ATOM 8284 N N . ARG B 1 220 ? 32.281 36.781 -15.82 1 77.19 220 ARG B N 1
ATOM 8285 C CA . ARG B 1 220 ? 33.562 36.656 -15.117 1 77.19 220 ARG B CA 1
ATOM 8286 C C . ARG B 1 220 ? 33.344 36.312 -13.648 1 77.19 220 ARG B C 1
ATOM 8288 O O . ARG B 1 220 ? 32.281 36.625 -13.078 1 77.19 220 ARG B O 1
ATOM 8295 N N . VAL B 1 221 ? 34.281 35.5 -13.062 1 82.69 221 VAL B N 1
ATOM 8296 C CA . VAL B 1 221 ? 34.25 35.125 -11.648 1 82.69 221 VAL B CA 1
ATOM 8297 C C . VAL B 1 221 ? 35.125 36.094 -10.852 1 82.69 221 VAL B C 1
ATOM 8299 O O . VAL B 1 221 ? 36.281 36.281 -11.156 1 82.69 221 VAL B O 1
ATOM 8302 N N . THR B 1 222 ? 34.531 36.75 -9.938 1 77.38 222 THR B N 1
ATOM 8303 C CA . THR B 1 222 ? 35.25 37.719 -9.102 1 77.38 222 THR B CA 1
ATOM 8304 C C . THR B 1 222 ? 36 37 -7.965 1 77.38 222 THR B C 1
ATOM 8306 O O . THR B 1 222 ? 37.156 37.312 -7.672 1 77.38 222 THR B O 1
ATOM 8309 N N . SER B 1 223 ? 35.281 36.094 -7.301 1 82.56 223 SER B N 1
ATOM 8310 C CA . SER B 1 223 ? 35.844 35.406 -6.168 1 82.56 223 SER B CA 1
ATOM 8311 C C . SER B 1 223 ? 35.219 34.031 -5.988 1 82.56 223 SER B C 1
ATOM 8313 O O . SER B 1 223 ? 34.094 33.781 -6.461 1 82.56 223 SER B O 1
ATOM 8315 N N . THR B 1 224 ? 36.031 33.219 -5.402 1 87.88 224 THR B N 1
ATOM 8316 C CA . THR B 1 224 ? 35.531 31.875 -5.062 1 87.88 224 THR B CA 1
ATOM 8317 C C . THR B 1 224 ? 35.375 31.734 -3.551 1 87.88 224 THR B C 1
ATOM 8319 O O . THR B 1 224 ? 36.281 32.125 -2.787 1 87.88 224 THR B O 1
ATOM 8322 N N . ILE B 1 225 ? 34.219 31.328 -3.201 1 88.62 225 ILE B N 1
ATOM 8323 C CA . ILE B 1 225 ? 33.938 31.141 -1.785 1 88.62 225 ILE B CA 1
ATOM 8324 C C . ILE B 1 225 ? 33.812 29.641 -1.481 1 88.62 225 ILE B C 1
ATOM 8326 O O . ILE B 1 225 ? 33.219 28.891 -2.246 1 88.62 225 ILE B O 1
ATOM 8330 N N . GLY B 1 226 ? 34.406 29.281 -0.368 1 87.06 226 GLY B N 1
ATOM 8331 C CA . GLY B 1 226 ? 34.438 27.859 -0.022 1 87.06 226 GLY B CA 1
ATOM 8332 C C . GLY B 1 226 ? 33.781 27.547 1.304 1 87.06 226 GLY B C 1
ATOM 8333 O O . GLY B 1 226 ? 33 28.344 1.819 1 87.06 226 GLY B O 1
ATOM 8334 N N . PRO B 1 227 ? 34.094 26.406 1.855 1 86.69 227 PRO B N 1
ATOM 8335 C CA . PRO B 1 227 ? 33.469 25.953 3.102 1 86.69 227 PRO B CA 1
ATOM 8336 C C . PRO B 1 227 ? 33.781 26.859 4.285 1 86.69 227 PRO B C 1
ATOM 8338 O O . PRO B 1 227 ? 34.906 27.297 4.453 1 86.69 227 PRO B O 1
ATOM 8341 N N . GLY B 1 228 ? 32.719 27.141 5.043 1 83.69 228 GLY B N 1
ATOM 8342 C CA . GLY B 1 228 ? 32.875 27.984 6.211 1 83.69 228 GLY B CA 1
ATOM 8343 C C . GLY B 1 228 ? 32.562 29.453 5.938 1 83.69 228 GLY B C 1
ATOM 8344 O O . GLY B 1 228 ? 32.344 30.234 6.867 1 83.69 228 GLY B O 1
ATOM 8345 N N . GLN B 1 229 ? 32.531 29.719 4.695 1 88.25 229 GLN B N 1
ATOM 8346 C CA . GLN B 1 229 ? 32.188 31.094 4.332 1 88.25 229 GLN B CA 1
ATOM 8347 C C . GLN B 1 229 ? 30.688 31.266 4.164 1 88.25 229 GLN B C 1
ATOM 8349 O O . GLN B 1 229 ? 29.938 30.297 4.246 1 88.25 229 GLN B O 1
ATOM 8354 N N . TYR B 1 230 ? 30.281 32.5 4.18 1 90.31 230 TYR B N 1
ATOM 8355 C CA . TYR B 1 230 ? 28.859 32.812 4.141 1 90.31 230 TYR B CA 1
ATOM 8356 C C . TYR B 1 230 ? 28.594 34 3.215 1 90.31 230 TYR B C 1
ATOM 8358 O O . TYR B 1 230 ? 29.516 34.688 2.795 1 90.31 230 TYR B O 1
ATOM 8366 N N . PHE B 1 231 ? 27.406 34.125 2.795 1 89.25 231 PHE B N 1
ATOM 8367 C CA . PHE B 1 231 ? 26.969 35.281 2.004 1 89.25 231 PHE B CA 1
ATOM 8368 C C . PHE B 1 231 ? 25.5 35.594 2.27 1 89.25 231 PHE B C 1
ATOM 8370 O O . PHE B 1 231 ? 24.781 34.781 2.84 1 89.25 231 PHE B O 1
ATOM 8377 N N . GLY B 1 232 ? 25.031 36.844 2.012 1 87.25 232 GLY B N 1
ATOM 8378 C CA . GLY B 1 232 ? 23.656 37.281 2.193 1 87.25 232 GLY B CA 1
ATOM 8379 C C . GLY B 1 232 ? 23.422 38 3.512 1 87.25 232 GLY B C 1
ATOM 8380 O O . GLY B 1 232 ? 22.281 38.094 3.979 1 87.25 232 GLY B O 1
ATOM 8381 N N . GLU B 1 233 ? 24.406 38.406 4.133 1 82.5 233 GLU B N 1
ATOM 8382 C CA . GLU B 1 233 ? 24.312 39.062 5.43 1 82.5 233 GLU B CA 1
ATOM 8383 C C . GLU B 1 233 ? 23.578 40.406 5.309 1 82.5 233 GLU B C 1
ATOM 8385 O O . GLU B 1 233 ? 22.828 40.781 6.211 1 82.5 233 GLU B O 1
ATOM 8390 N N . VAL B 1 234 ? 23.766 41.031 4.172 1 79.62 234 VAL B N 1
ATOM 8391 C CA . VAL B 1 234 ? 23.141 42.344 3.955 1 79.62 234 VAL B CA 1
ATOM 8392 C C . VAL B 1 234 ? 21.625 42.188 3.918 1 79.62 234 VAL B C 1
ATOM 8394 O O . VAL B 1 234 ? 20.906 43 4.484 1 79.62 234 VAL B O 1
ATOM 8397 N N . GLY B 1 235 ? 21.172 41.219 3.311 1 81.06 235 GLY B N 1
ATOM 8398 C CA . GLY B 1 235 ? 19.734 40.969 3.232 1 81.06 235 GLY B CA 1
ATOM 8399 C C . GLY B 1 235 ? 19.125 40.562 4.562 1 81.06 235 GLY B C 1
ATOM 8400 O O . GLY B 1 235 ? 18.016 41 4.895 1 81.06 235 GLY B O 1
ATOM 8401 N N . LEU B 1 236 ? 19.844 39.781 5.289 1 84.56 236 LEU B N 1
ATOM 8402 C CA . LEU B 1 236 ? 19.328 39.281 6.559 1 84.56 236 LEU B CA 1
ATOM 8403 C C . LEU B 1 236 ? 19.281 40.406 7.605 1 84.56 236 LEU B C 1
ATOM 8405 O O . LEU B 1 236 ? 18.297 40.5 8.336 1 84.56 236 LEU B O 1
ATOM 8409 N N . ILE B 1 237 ? 20.328 41.188 7.676 1 79.5 237 ILE B N 1
ATOM 8410 C CA . ILE B 1 237 ? 20.484 42.188 8.758 1 79.5 237 ILE B CA 1
ATOM 8411 C C . ILE B 1 237 ? 19.766 43.469 8.383 1 79.5 237 ILE B C 1
ATOM 8413 O O . ILE B 1 237 ? 19.062 44.062 9.203 1 79.5 237 ILE B O 1
ATOM 8417 N N . PHE B 1 238 ? 19.906 43.906 7.102 1 76.62 238 PHE B N 1
ATOM 8418 C CA . PHE B 1 238 ? 19.438 45.219 6.734 1 76.62 238 PHE B CA 1
ATOM 8419 C C . PHE B 1 238 ? 18.188 45.125 5.863 1 76.62 238 PHE B C 1
ATOM 8421 O O . PHE B 1 238 ? 17.438 46.094 5.73 1 76.62 238 PHE B O 1
ATOM 8428 N N . GLY B 1 239 ? 17.891 43.969 5.328 1 76.38 239 GLY B N 1
ATOM 8429 C CA . GLY B 1 239 ? 16.734 43.812 4.457 1 76.38 239 GLY B CA 1
ATOM 8430 C C . GLY B 1 239 ? 16.906 44.469 3.105 1 76.38 239 GLY B C 1
ATOM 8431 O O . GLY B 1 239 ? 15.938 44.844 2.457 1 76.38 239 GLY B O 1
ATOM 8432 N N . ASP B 1 240 ? 18.125 44.656 2.707 1 77.06 240 ASP B N 1
ATOM 8433 C CA . ASP B 1 240 ? 18.438 45.312 1.434 1 77.06 240 ASP B CA 1
ATOM 8434 C C . ASP B 1 240 ? 18.562 44.281 0.311 1 77.06 240 ASP B C 1
ATOM 8436 O O . ASP B 1 240 ? 18.531 43.094 0.56 1 77.06 240 ASP B O 1
ATOM 8440 N N . TYR B 1 241 ? 18.672 44.812 -0.957 1 80.56 241 TYR B N 1
ATOM 8441 C CA . TYR B 1 241 ? 18.812 43.969 -2.141 1 80.56 241 TYR B CA 1
ATOM 8442 C C . TYR B 1 241 ? 20.156 43.25 -2.143 1 80.56 241 TYR B C 1
ATOM 8444 O O . TYR B 1 241 ? 21.125 43.719 -1.562 1 80.56 241 TYR B O 1
ATOM 8452 N N . ARG B 1 242 ? 20.125 42.094 -2.744 1 85.69 242 ARG B N 1
ATOM 8453 C CA . ARG B 1 242 ? 21.359 41.344 -2.865 1 85.69 242 ARG B CA 1
ATOM 8454 C C . ARG B 1 242 ? 22.391 42.094 -3.688 1 85.69 242 ARG B C 1
ATOM 8456 O O . ARG B 1 242 ? 22.062 42.719 -4.684 1 85.69 242 ARG B O 1
ATOM 8463 N N . THR B 1 243 ? 23.641 41.969 -3.344 1 79.25 243 THR B N 1
ATOM 8464 C CA . THR B 1 243 ? 24.688 42.781 -3.941 1 79.25 243 THR B CA 1
ATOM 8465 C C . THR B 1 243 ? 25.453 42 -4.992 1 79.25 243 THR B C 1
ATOM 8467 O O . THR B 1 243 ? 26.188 42.562 -5.809 1 79.25 243 THR B O 1
ATOM 8470 N N . ALA B 1 244 ? 25.312 40.688 -4.914 1 83.69 244 ALA B N 1
ATOM 8471 C CA . ALA B 1 244 ? 26.094 39.906 -5.848 1 83.69 244 ALA B CA 1
ATOM 8472 C C . ALA B 1 244 ? 25.344 38.625 -6.25 1 83.69 244 ALA B C 1
ATOM 8474 O O . ALA B 1 244 ? 24.484 38.156 -5.52 1 83.69 244 ALA B O 1
ATOM 8475 N N . THR B 1 245 ? 25.719 38.188 -7.473 1 89.81 245 THR B N 1
ATOM 8476 C CA . THR B 1 245 ? 25.203 36.906 -7.941 1 89.81 245 THR B CA 1
ATOM 8477 C C . THR B 1 245 ? 26.156 35.781 -7.578 1 89.81 245 THR B C 1
ATOM 8479 O O . THR B 1 245 ? 27.344 35.844 -7.871 1 89.81 245 THR B O 1
ATOM 8482 N N . VAL B 1 246 ? 25.609 34.844 -6.906 1 92.06 246 VAL B N 1
ATOM 8483 C CA . VAL B 1 246 ? 26.422 33.688 -6.461 1 92.06 246 VAL B CA 1
ATOM 8484 C C . VAL B 1 246 ? 25.938 32.438 -7.145 1 92.06 246 VAL B C 1
ATOM 8486 O O . VAL B 1 246 ? 24.734 32.125 -7.164 1 92.06 246 VAL B O 1
ATOM 8489 N N . ARG B 1 247 ? 26.859 31.703 -7.715 1 92.25 247 ARG B N 1
ATOM 8490 C CA . ARG B 1 247 ? 26.578 30.453 -8.414 1 92.25 247 ARG B CA 1
ATOM 8491 C C . ARG B 1 247 ? 27.375 29.297 -7.816 1 92.25 247 ARG B C 1
ATOM 8493 O O . ARG B 1 247 ? 28.5 29.5 -7.336 1 92.25 247 ARG B O 1
ATOM 8500 N N . ALA B 1 248 ? 26.812 28.125 -7.844 1 91.56 248 ALA B N 1
ATOM 8501 C CA . ALA B 1 248 ? 27.516 26.938 -7.363 1 91.56 248 ALA B CA 1
ATOM 8502 C C . ALA B 1 248 ? 28.516 26.438 -8.406 1 91.56 248 ALA B C 1
ATOM 8504 O O . ALA B 1 248 ? 28.156 26.266 -9.578 1 91.56 248 ALA B O 1
ATOM 8505 N N . ALA B 1 249 ? 29.719 26.281 -8 1 86.56 249 ALA B N 1
ATOM 8506 C CA . ALA B 1 249 ? 30.75 25.766 -8.891 1 86.56 249 ALA B CA 1
ATOM 8507 C C . ALA B 1 249 ? 30.812 24.25 -8.828 1 86.56 249 ALA B C 1
ATOM 8509 O O . ALA B 1 249 ? 31.203 23.594 -9.797 1 86.56 249 ALA B O 1
ATOM 8510 N N . SER B 1 250 ? 30.562 23.75 -7.684 1 85.81 250 SER B N 1
ATOM 8511 C CA . SER B 1 250 ? 30.5 22.312 -7.43 1 85.81 250 SER B CA 1
ATOM 8512 C C . SER B 1 250 ? 29.219 21.938 -6.715 1 85.81 250 SER B C 1
ATOM 8514 O O . SER B 1 250 ? 28.312 22.766 -6.559 1 85.81 250 SER B O 1
ATOM 8516 N N . TYR B 1 251 ? 29.156 20.594 -6.473 1 85.31 251 TYR B N 1
ATOM 8517 C CA . TYR B 1 251 ? 28.047 20.203 -5.617 1 85.31 251 TYR B CA 1
ATOM 8518 C C . TYR B 1 251 ? 28.172 20.828 -4.23 1 85.31 251 TYR B C 1
ATOM 8520 O O . TYR B 1 251 ? 29.219 20.688 -3.582 1 85.31 251 TYR B O 1
ATOM 8528 N N . CYS B 1 252 ? 27.141 21.594 -3.908 1 89.56 252 CYS B N 1
ATOM 8529 C CA . CYS B 1 252 ? 27.234 22.344 -2.664 1 89.56 252 CYS B CA 1
ATOM 8530 C C . CYS B 1 252 ? 26.094 22 -1.715 1 89.56 252 CYS B C 1
ATOM 8532 O O . CYS B 1 252 ? 25 21.672 -2.156 1 89.56 252 CYS B O 1
ATOM 8534 N N . GLU B 1 253 ? 26.5 21.906 -0.479 1 90.12 253 GLU B N 1
ATOM 8535 C CA . GLU B 1 253 ? 25.547 21.875 0.616 1 90.12 253 GLU B CA 1
ATOM 8536 C C . GLU B 1 253 ? 25.547 23.172 1.407 1 90.12 253 GLU B C 1
ATOM 8538 O O . GLU B 1 253 ? 26.562 23.531 2.006 1 90.12 253 GLU B O 1
ATOM 8543 N N . VAL B 1 254 ? 24.422 23.812 1.384 1 92.81 254 VAL B N 1
ATOM 8544 C CA . VAL B 1 254 ? 24.359 25.156 1.97 1 92.81 254 VAL B CA 1
ATOM 8545 C C . VAL B 1 254 ? 23.281 25.188 3.057 1 92.81 254 VAL B C 1
ATOM 8547 O O . VAL B 1 254 ? 22.203 24.625 2.889 1 92.81 254 VAL B O 1
ATOM 8550 N N . LEU B 1 255 ? 23.641 25.812 4.172 1 91.88 255 LEU B N 1
ATOM 8551 C CA . LEU B 1 255 ? 22.672 26.062 5.234 1 91.88 255 LEU B CA 1
ATOM 8552 C C . LEU B 1 255 ? 22 27.422 5.062 1 91.88 255 LEU B C 1
ATOM 8554 O O . LEU B 1 255 ? 22.672 28.422 4.766 1 91.88 255 LEU B O 1
ATOM 8558 N N . MET B 1 256 ? 20.734 27.422 5.156 1 92.44 256 MET B N 1
ATOM 8559 C CA . MET B 1 256 ? 20 28.656 4.977 1 92.44 256 MET B CA 1
ATOM 8560 C C . MET B 1 256 ? 19.312 29.078 6.273 1 92.44 256 MET B C 1
ATOM 8562 O O . MET B 1 256 ? 18.703 28.25 6.949 1 92.44 256 MET B O 1
ATOM 8566 N N . LEU B 1 257 ? 19.484 30.297 6.668 1 91.25 257 LEU B N 1
ATOM 8567 C CA . LEU B 1 257 ? 18.828 30.891 7.828 1 91.25 257 LEU B CA 1
ATOM 8568 C C . LEU B 1 257 ? 17.938 32.062 7.41 1 91.25 257 LEU B C 1
ATOM 8570 O O . LEU B 1 257 ? 18.375 32.969 6.699 1 91.25 257 LEU B O 1
ATOM 8574 N N . THR B 1 258 ? 16.703 32 7.793 1 89.12 258 THR B N 1
ATOM 8575 C CA . THR B 1 258 ? 15.766 33.062 7.461 1 89.12 258 THR B CA 1
ATOM 8576 C C . THR B 1 258 ? 15.672 34.062 8.594 1 89.12 258 THR B C 1
ATOM 8578 O O . THR B 1 258 ? 16.016 33.781 9.734 1 89.12 258 THR B O 1
ATOM 8581 N N . ARG B 1 259 ? 15.258 35.219 8.258 1 86.5 259 ARG B N 1
ATOM 8582 C CA . ARG B 1 259 ? 15.109 36.281 9.258 1 86.5 259 ARG B CA 1
ATOM 8583 C C . ARG B 1 259 ? 14.086 35.875 10.312 1 86.5 259 ARG B C 1
ATOM 8585 O O . ARG B 1 259 ? 14.266 36.188 11.5 1 86.5 259 ARG B O 1
ATOM 8592 N N . ARG B 1 260 ? 13.07 35.281 9.906 1 83.38 260 ARG B N 1
ATOM 8593 C CA . ARG B 1 260 ? 12.031 34.844 10.836 1 83.38 260 ARG B CA 1
ATOM 8594 C C . ARG B 1 260 ? 12.594 33.875 11.867 1 83.38 260 ARG B C 1
ATOM 8596 O O . ARG B 1 260 ? 12.305 34 13.055 1 83.38 260 ARG B O 1
ATOM 8603 N N . ASP B 1 261 ? 13.336 33.031 11.375 1 87.5 261 ASP B N 1
ATOM 8604 C CA . ASP B 1 261 ? 13.93 32.031 12.266 1 87.5 261 ASP B CA 1
ATOM 8605 C C . ASP B 1 261 ? 14.93 32.688 13.219 1 87.5 261 ASP B C 1
ATOM 8607 O O . ASP B 1 261 ? 15.031 32.281 14.383 1 87.5 261 ASP B O 1
ATOM 8611 N N . LEU B 1 262 ? 15.633 33.625 12.727 1 86.81 262 LEU B N 1
ATOM 8612 C CA . LEU B 1 262 ? 16.578 34.344 13.57 1 86.81 262 LEU B CA 1
ATOM 8613 C C . LEU B 1 262 ? 15.836 35.125 14.648 1 86.81 262 LEU B C 1
ATOM 8615 O O . LEU B 1 262 ? 16.234 35.094 15.812 1 86.81 262 LEU B O 1
ATOM 8619 N N . ASP B 1 263 ? 14.75 35.719 14.258 1 84.81 263 ASP B N 1
ATOM 8620 C CA . ASP B 1 263 ? 13.977 36.531 15.211 1 84.81 263 ASP B CA 1
ATOM 8621 C C . ASP B 1 263 ? 13.367 35.625 16.281 1 84.81 263 ASP B C 1
ATOM 8623 O O . ASP B 1 263 ? 13.281 36.031 17.453 1 84.81 263 ASP B O 1
ATOM 8627 N N . GLU B 1 264 ? 12.945 34.594 15.852 1 84.62 264 GLU B N 1
ATOM 8628 C CA . GLU B 1 264 ? 12.383 33.656 16.812 1 84.62 264 GLU B CA 1
ATOM 8629 C C . GLU B 1 264 ? 13.43 33.188 17.812 1 84.62 264 GLU B C 1
ATOM 8631 O O . GLU B 1 264 ? 13.141 33 19 1 84.62 264 GLU B O 1
ATOM 8636 N N . ALA B 1 265 ? 14.594 32.906 17.344 1 83.81 265 ALA B N 1
ATOM 8637 C CA . ALA B 1 265 ? 15.68 32.5 18.219 1 83.81 265 ALA B CA 1
ATOM 8638 C C . ALA B 1 265 ? 16.141 33.625 19.125 1 83.81 265 ALA B C 1
ATOM 8640 O O . ALA B 1 265 ? 16.5 33.406 20.281 1 83.81 265 ALA B O 1
ATOM 8641 N N . LEU B 1 266 ? 16.016 34.844 18.609 1 84.38 266 LEU B N 1
ATOM 8642 C CA . LEU B 1 266 ? 16.5 36 19.344 1 84.38 266 LEU B CA 1
ATOM 8643 C C . LEU B 1 266 ? 15.531 36.406 20.453 1 84.38 266 LEU B C 1
ATOM 8645 O O . LEU B 1 266 ? 15.914 37.062 21.406 1 84.38 266 LEU B O 1
ATOM 8649 N N . THR B 1 267 ? 14.297 35.969 20.312 1 78 267 THR B N 1
ATOM 8650 C CA . THR B 1 267 ? 13.305 36.281 21.344 1 78 267 THR B CA 1
ATOM 8651 C C . THR B 1 267 ? 13.719 35.688 22.688 1 78 267 THR B C 1
ATOM 8653 O O . THR B 1 267 ? 13.406 36.25 23.75 1 78 267 THR B O 1
ATOM 8656 N N . GLU B 1 268 ? 14.461 34.688 22.625 1 76 268 GLU B N 1
ATOM 8657 C CA . GLU B 1 268 ? 14.844 33.969 23.844 1 76 268 GLU B CA 1
ATOM 8658 C C . GLU B 1 268 ? 16.188 34.469 24.375 1 76 268 GLU B C 1
ATOM 8660 O O . GLU B 1 268 ? 16.547 34.219 25.516 1 76 268 GLU B O 1
ATOM 8665 N N . PHE B 1 269 ? 16.844 35.219 23.516 1 79.88 269 PHE B N 1
ATOM 8666 C CA . PHE B 1 269 ? 18.141 35.781 23.906 1 79.88 269 PHE B CA 1
ATOM 8667 C C . PHE B 1 269 ? 18.156 37.281 23.734 1 79.88 269 PHE B C 1
ATOM 8669 O O . PHE B 1 269 ? 18.734 37.812 22.781 1 79.88 269 PHE B O 1
ATOM 8676 N N . PRO B 1 270 ? 17.688 37.969 24.703 1 78.44 270 PRO B N 1
ATOM 8677 C CA . PRO B 1 270 ? 17.516 39.438 24.562 1 78.44 270 PRO B CA 1
ATOM 8678 C C . PRO B 1 270 ? 18.828 40.188 24.438 1 78.44 270 PRO B C 1
ATOM 8680 O O . PRO B 1 270 ? 18.906 41.219 23.766 1 78.44 270 PRO B O 1
ATOM 8683 N N . LEU B 1 271 ? 19.875 39.688 25.078 1 76.19 271 LEU B N 1
ATOM 8684 C CA . LEU B 1 271 ? 21.172 40.344 25 1 76.19 271 LEU B CA 1
ATOM 8685 C C . LEU B 1 271 ? 21.703 40.312 23.562 1 76.19 271 LEU B C 1
ATOM 8687 O O . LEU B 1 271 ? 22.219 41.312 23.062 1 76.19 271 LEU B O 1
ATOM 8691 N N . ILE B 1 272 ? 21.578 39.219 23.016 1 81.44 272 ILE B N 1
ATOM 8692 C CA . ILE B 1 272 ? 22.031 39.031 21.641 1 81.44 272 ILE B CA 1
ATOM 8693 C C . ILE B 1 272 ? 21.125 39.812 20.688 1 81.44 272 ILE B C 1
ATOM 8695 O O . ILE B 1 272 ? 21.594 40.406 19.703 1 81.44 272 ILE B O 1
ATOM 8699 N N . ALA B 1 273 ? 19.875 39.844 20.984 1 84 273 ALA B N 1
ATOM 8700 C CA . ALA B 1 273 ? 18.906 40.594 20.188 1 84 273 ALA B CA 1
ATOM 8701 C C . ALA B 1 273 ? 19.266 42.062 20.125 1 84 273 ALA B C 1
ATOM 8703 O O . ALA B 1 273 ? 19.125 42.719 19.078 1 84 273 ALA B O 1
ATOM 8704 N N . LYS B 1 274 ? 19.688 42.562 21.25 1 81.5 274 LYS B N 1
ATOM 8705 C CA . LYS B 1 274 ? 20.078 43.969 21.328 1 81.5 274 LYS B CA 1
ATOM 8706 C C . LYS B 1 274 ? 21.312 44.219 20.469 1 81.5 274 LYS B C 1
ATOM 8708 O O . LYS B 1 274 ? 21.406 45.281 19.828 1 81.5 274 LYS B O 1
ATOM 8713 N N . GLN B 1 275 ? 22.172 43.312 20.438 1 76.56 275 GLN B N 1
ATOM 8714 C CA . GLN B 1 275 ? 23.391 43.469 19.625 1 76.56 275 GLN B CA 1
ATOM 8715 C C . GLN B 1 275 ? 23.047 43.469 18.141 1 76.56 275 GLN B C 1
ATOM 8717 O O . GLN B 1 275 ? 23.625 44.25 17.375 1 76.56 275 GLN B O 1
ATOM 8722 N N . PHE B 1 276 ? 22.141 42.688 17.797 1 79.31 276 PHE B N 1
ATOM 8723 C CA . PHE B 1 276 ? 21.734 42.625 16.406 1 79.31 276 PHE B CA 1
ATOM 8724 C C . PHE B 1 276 ? 20.984 43.875 15.992 1 79.31 276 PHE B C 1
ATOM 8726 O O . PHE B 1 276 ? 21.141 44.375 14.875 1 79.31 276 PHE B O 1
ATOM 8733 N N . LYS B 1 277 ? 20.188 44.312 16.891 1 80.19 277 LYS B N 1
ATOM 8734 C CA . LYS B 1 277 ? 19.438 45.531 16.609 1 80.19 277 LYS B CA 1
ATOM 8735 C C . LYS B 1 277 ? 20.375 46.719 16.469 1 80.19 277 LYS B C 1
ATOM 8737 O O . LYS B 1 277 ? 20.156 47.594 15.617 1 80.19 277 LYS B O 1
ATOM 8742 N N . GLU B 1 278 ? 21.391 46.75 17.25 1 76.94 278 GLU B N 1
ATOM 8743 C CA . GLU B 1 278 ? 22.375 47.812 17.172 1 76.94 278 GLU B CA 1
ATOM 8744 C C . GLU B 1 278 ? 23.188 47.719 15.875 1 76.94 278 GLU B C 1
ATOM 8746 O O . GLU B 1 278 ? 23.5 48.75 15.266 1 76.94 278 GLU B O 1
ATOM 8751 N N . ALA B 1 279 ? 23.453 46.5 15.547 1 74.12 279 ALA B N 1
ATOM 8752 C CA . ALA B 1 279 ? 24.172 46.281 14.297 1 74.12 279 ALA B CA 1
ATOM 8753 C C . ALA B 1 279 ? 23.328 46.688 13.094 1 74.12 279 ALA B C 1
ATOM 8755 O O . ALA B 1 279 ? 23.844 47.219 12.109 1 74.12 279 ALA B O 1
ATOM 8756 N N . ALA B 1 280 ? 22.109 46.469 13.148 1 73.5 280 ALA B N 1
ATOM 8757 C CA . ALA B 1 280 ? 21.172 46.75 12.055 1 73.5 280 ALA B CA 1
ATOM 8758 C C . ALA B 1 280 ? 20.953 48.25 11.906 1 73.5 280 ALA B C 1
ATOM 8760 O O . ALA B 1 280 ? 20.656 48.719 10.812 1 73.5 280 ALA B O 1
ATOM 8761 N N . SER B 1 281 ? 21.078 48.938 13.008 1 73.88 281 SER B N 1
ATOM 8762 C CA . SER B 1 281 ? 20.828 50.375 12.984 1 73.88 281 SER B CA 1
ATOM 8763 C C . SER B 1 281 ? 22.078 51.156 12.562 1 73.88 281 SER B C 1
ATOM 8765 O O . SER B 1 281 ? 22 52.344 12.234 1 73.88 281 SER B O 1
ATOM 8767 N N . ASN B 1 282 ? 23.125 50.406 12.555 1 71.06 282 ASN B N 1
ATOM 8768 C CA . ASN B 1 282 ? 24.359 51.094 12.172 1 71.06 282 ASN B CA 1
ATOM 8769 C C . ASN B 1 282 ? 24.5 51.219 10.656 1 71.06 282 ASN B C 1
ATOM 8771 O O . ASN B 1 282 ? 24.953 50.281 9.992 1 71.06 282 ASN B O 1
ATOM 8775 N N . ARG B 1 283 ? 24.016 52.219 10.031 1 71 283 ARG B N 1
ATOM 8776 C CA . ARG B 1 283 ? 24.016 52.469 8.602 1 71 283 ARG B CA 1
ATOM 8777 C C . ARG B 1 283 ? 25.438 52.531 8.047 1 71 283 ARG B C 1
ATOM 8779 O O . ARG B 1 283 ? 25.656 52.219 6.879 1 71 283 ARG B O 1
ATOM 8786 N N . ASP B 1 284 ? 26.359 52.906 8.898 1 63.91 284 ASP B N 1
ATOM 8787 C CA . ASP B 1 284 ? 27.75 53 8.445 1 63.91 284 ASP B CA 1
ATOM 8788 C C . ASP B 1 284 ? 28.297 51.594 8.125 1 63.91 284 ASP B C 1
ATOM 8790 O O . ASP B 1 284 ? 29.031 51.438 7.152 1 63.91 284 ASP B O 1
ATOM 8794 N N . HIS B 1 285 ? 27.875 50.656 8.859 1 67.5 285 HIS B N 1
ATOM 8795 C CA . HIS B 1 285 ? 28.297 49.281 8.609 1 67.5 285 HIS B CA 1
ATOM 8796 C C . HIS B 1 285 ? 27.703 48.75 7.301 1 67.5 285 HIS B C 1
ATOM 8798 O O . HIS B 1 285 ? 28.375 48.031 6.566 1 67.5 285 HIS B O 1
ATOM 8804 N N . LEU B 1 286 ? 26.609 49.156 7.043 1 67.81 286 LEU B N 1
ATOM 8805 C CA . LEU B 1 286 ? 25.984 48.781 5.781 1 67.81 286 LEU B CA 1
ATOM 8806 C C . LEU B 1 286 ? 26.781 49.312 4.598 1 67.81 286 LEU B C 1
ATOM 8808 O O . LEU B 1 286 ? 27.016 48.594 3.629 1 67.81 286 LEU B O 1
ATOM 8812 N N . LEU B 1 287 ? 27.109 50.562 4.695 1 67.69 287 LEU B N 1
ATOM 8813 C CA . LEU B 1 287 ? 27.859 51.219 3.629 1 67.69 287 LEU B CA 1
ATOM 8814 C C . LEU B 1 287 ? 29.234 50.562 3.459 1 67.69 287 LEU B C 1
ATOM 8816 O O . LEU B 1 287 ? 29.719 50.438 2.336 1 67.69 287 LEU B O 1
ATOM 8820 N N . GLU B 1 288 ? 29.75 50.156 4.496 1 65.19 288 GLU B N 1
ATOM 8821 C CA . GLU B 1 288 ? 31.047 49.5 4.441 1 65.19 288 GLU B CA 1
ATOM 8822 C C . GLU B 1 288 ? 30.953 48.156 3.732 1 65.19 288 GLU B C 1
ATOM 8824 O O . GLU B 1 288 ? 31.812 47.781 2.936 1 65.19 288 GLU B O 1
ATOM 8829 N N . LEU B 1 289 ? 29.891 47.5 4.02 1 67.75 289 LEU B N 1
ATOM 8830 C CA . LEU B 1 289 ? 29.703 46.188 3.41 1 67.75 289 LEU B CA 1
ATOM 8831 C C . LEU B 1 289 ? 29.406 46.312 1.921 1 67.75 289 LEU B C 1
ATOM 8833 O O . LEU B 1 289 ? 29.891 45.531 1.114 1 67.75 289 LEU B O 1
ATOM 8837 N N . LYS B 1 290 ? 28.625 47.344 1.617 1 67.69 290 LYS B N 1
ATOM 8838 C CA . LYS B 1 290 ? 28.312 47.594 0.213 1 67.69 290 LYS B CA 1
ATOM 8839 C C . LYS B 1 290 ? 29.562 48.062 -0.544 1 67.69 290 LYS B C 1
ATOM 8841 O O . LYS B 1 290 ? 29.781 47.656 -1.69 1 67.69 290 LYS B O 1
ATOM 8846 N N . SER B 1 291 ? 30.297 48.938 0.144 1 61.5 291 SER B N 1
ATOM 8847 C CA . SER B 1 291 ? 31.516 49.438 -0.478 1 61.5 291 SER B CA 1
ATOM 8848 C C . SER B 1 291 ? 32.562 48.344 -0.636 1 61.5 291 SER B C 1
ATOM 8850 O O . SER B 1 291 ? 33.312 48.344 -1.616 1 61.5 291 SER B O 1
ATOM 8852 N N . ALA B 1 292 ? 32.625 47.469 0.279 1 59.25 292 ALA B N 1
ATOM 8853 C CA . ALA B 1 292 ? 33.562 46.344 0.199 1 59.25 292 ALA B CA 1
ATOM 8854 C C . ALA B 1 292 ? 33.25 45.438 -0.98 1 59.25 292 ALA B C 1
ATOM 8856 O O . ALA B 1 292 ? 34.125 44.938 -1.664 1 59.25 292 ALA B O 1
ATOM 8857 N N . SER B 1 293 ? 31.984 45.312 -1.148 1 59.97 293 SER B N 1
ATOM 8858 C CA . SER B 1 293 ? 31.547 44.5 -2.283 1 59.97 293 SER B CA 1
ATOM 8859 C C . SER B 1 293 ? 31.844 45.219 -3.605 1 59.97 293 SER B C 1
ATOM 8861 O O . SER B 1 293 ? 32.281 44.594 -4.57 1 59.97 293 SER B O 1
ATOM 8863 N N . GLN B 1 294 ? 31.641 46.625 -3.611 1 57.56 294 GLN B N 1
ATOM 8864 C CA . GLN B 1 294 ? 31.906 47.438 -4.793 1 57.56 294 GLN B CA 1
ATOM 8865 C C . GLN B 1 294 ? 33.406 47.594 -5.023 1 57.56 294 GLN B C 1
ATOM 8867 O O . GLN B 1 294 ? 33.875 47.625 -6.164 1 57.56 294 GLN B O 1
ATOM 8872 N N . ARG B 1 295 ? 34.156 47.875 -3.994 1 52.69 295 ARG B N 1
ATOM 8873 C CA . ARG B 1 295 ? 35.594 48.031 -4.117 1 52.69 295 ARG B CA 1
ATOM 8874 C C . ARG B 1 295 ? 36.25 46.75 -4.66 1 52.69 295 ARG B C 1
ATOM 8876 O O . ARG B 1 295 ? 37.188 46.812 -5.453 1 52.69 295 ARG B O 1
ATOM 8883 N N . GLN B 1 296 ? 35.688 45.781 -4.109 1 52.53 296 GLN B N 1
ATOM 8884 C CA . GLN B 1 296 ? 36.219 44.531 -4.652 1 52.53 296 GLN B CA 1
ATOM 8885 C C . GLN B 1 296 ? 35.969 44.438 -6.148 1 52.53 296 GLN B C 1
ATOM 8887 O O . GLN B 1 296 ? 36.812 43.938 -6.898 1 52.53 296 GLN B O 1
ATOM 8892 N N . GLU B 1 297 ? 34.906 45.125 -6.57 1 54.34 297 GLU B N 1
ATOM 8893 C CA . GLU B 1 297 ? 34.562 45.219 -7.992 1 54.34 297 GLU B CA 1
ATOM 8894 C C . GLU B 1 297 ? 35.5 46.219 -8.703 1 54.34 297 GLU B C 1
ATOM 8896 O O . GLU B 1 297 ? 35.938 45.969 -9.82 1 54.34 297 GLU B O 1
ATOM 8901 N N . ASP B 1 298 ? 35.688 47.531 -8.148 1 52.72 298 ASP B N 1
ATOM 8902 C CA . ASP B 1 298 ? 36.531 48.562 -8.734 1 52.72 298 ASP B CA 1
ATOM 8903 C C . ASP B 1 298 ? 38 48.156 -8.773 1 52.72 298 ASP B C 1
ATOM 8905 O O . ASP B 1 298 ? 38.688 48.438 -9.734 1 52.72 298 ASP B O 1
ATOM 8909 N N . LEU B 1 299 ? 38.594 47.781 -7.723 1 46.75 299 LEU B N 1
ATOM 8910 C CA . LEU B 1 299 ? 39.969 47.375 -7.695 1 46.75 299 LEU B CA 1
ATOM 8911 C C . LEU B 1 299 ? 40.25 46.312 -8.773 1 46.75 299 LEU B C 1
ATOM 8913 O O . LEU B 1 299 ? 41.312 46.312 -9.383 1 46.75 299 LEU B O 1
ATOM 8917 N N . GLU B 1 300 ? 39.312 45.625 -9.117 1 47.31 300 GLU B N 1
ATOM 8918 C CA . GLU B 1 300 ? 39.406 44.562 -10.102 1 47.31 300 GLU B CA 1
ATOM 8919 C C . GLU B 1 300 ? 39.312 45.125 -11.523 1 47.31 300 GLU B C 1
ATOM 8921 O O . GLU B 1 300 ? 39.938 44.594 -12.445 1 47.31 300 GLU B O 1
ATOM 8926 N N . GLU B 1 301 ? 38.594 46.344 -11.711 1 47.66 301 GLU B N 1
ATOM 8927 C CA . GLU B 1 301 ? 38.594 47.031 -12.992 1 47.66 301 GLU B CA 1
ATOM 8928 C C . GLU B 1 301 ? 39.906 47.75 -13.242 1 47.66 301 GLU B C 1
ATOM 8930 O O . GLU B 1 301 ? 40.375 47.812 -14.375 1 47.66 301 GLU B O 1
ATOM 8935 N N . ILE B 1 302 ? 40.531 48.5 -12.367 1 43.44 302 ILE B N 1
ATOM 8936 C CA . ILE B 1 302 ? 41.781 49.188 -12.531 1 43.44 302 ILE B CA 1
ATOM 8937 C C . ILE B 1 302 ? 42.906 48.188 -12.805 1 43.44 302 ILE B C 1
ATOM 8939 O O . ILE B 1 302 ? 43.906 48.5 -13.477 1 43.44 302 ILE B O 1
ATOM 8943 N N . ALA B 1 303 ? 43.125 47.156 -12.133 1 40.94 303 ALA B N 1
ATOM 8944 C CA . ALA B 1 303 ? 44.156 46.188 -12.422 1 40.94 303 ALA B CA 1
ATOM 8945 C C . ALA B 1 303 ? 44.062 45.656 -13.859 1 40.94 303 ALA B C 1
ATOM 8947 O O . ALA B 1 303 ? 44.969 45 -14.359 1 40.94 303 ALA B O 1
ATOM 8948 N N . ASP B 1 304 ? 43.031 45.938 -14.578 1 39.06 304 ASP B N 1
ATOM 8949 C CA . ASP B 1 304 ? 42.969 45.562 -15.984 1 39.06 304 ASP B CA 1
ATOM 8950 C C . ASP B 1 304 ? 43.812 46.469 -16.844 1 39.06 304 ASP B C 1
ATOM 8952 O O . ASP B 1 304 ? 43.969 46.25 -18.047 1 39.06 304 ASP B O 1
ATOM 8956 N N . THR B 1 305 ? 44.062 47.75 -16.594 1 35.69 305 THR B N 1
ATOM 8957 C CA . THR B 1 305 ? 44.812 48.469 -17.594 1 35.69 305 THR B CA 1
ATOM 8958 C C . THR B 1 305 ? 46.25 48 -17.672 1 35.69 305 THR B C 1
ATOM 8960 O O . THR B 1 305 ? 46.812 47.875 -18.766 1 35.69 305 THR B O 1
ATOM 8963 N N . GLU B 1 306 ? 47.219 48.375 -16.797 1 35.09 306 GLU B N 1
ATOM 8964 C CA . GLU B 1 306 ? 48.625 48.156 -17.172 1 35.09 306 GLU B CA 1
ATOM 8965 C C . GLU B 1 306 ? 48.875 46.656 -17.375 1 35.09 306 GLU B C 1
ATOM 8967 O O . GLU B 1 306 ? 49.406 46.25 -18.422 1 35.09 306 GLU B O 1
ATOM 8972 N N . GLU B 1 307 ? 50.031 45.906 -16.641 1 34.19 307 GLU B N 1
ATOM 8973 C CA . GLU B 1 307 ? 50.625 44.594 -16.797 1 34.19 307 GLU B CA 1
ATOM 8974 C C . GLU B 1 307 ? 49.625 43.5 -16.531 1 34.19 307 GLU B C 1
ATOM 8976 O O . GLU B 1 307 ? 49.719 42.75 -15.555 1 34.19 307 GLU B O 1
ATOM 8981 N N . LEU B 1 308 ? 48.406 43.625 -16.438 1 31.38 308 LEU B N 1
ATOM 8982 C CA . LEU B 1 308 ? 47.5 42.5 -16.203 1 31.38 308 LEU B CA 1
ATOM 8983 C C . LEU B 1 308 ? 47.719 41.406 -17.25 1 31.38 308 LEU B C 1
ATOM 8985 O O . LEU B 1 308 ? 47.188 41.5 -18.359 1 31.38 308 LEU B O 1
ATOM 8989 N N . GLU B 1 309 ? 48.906 40.938 -17.656 1 30.58 309 GLU B N 1
ATOM 8990 C CA . GLU B 1 309 ? 49.188 39.656 -18.234 1 30.58 309 GLU B CA 1
ATOM 8991 C C . GLU B 1 309 ? 48.25 38.562 -17.703 1 30.58 309 GLU B C 1
ATOM 8993 O O . GLU B 1 309 ? 47.625 37.875 -18.484 1 30.58 309 GLU B O 1
ATOM 8998 N N . ALA B 1 310 ? 48.938 37.375 -16.922 1 32.06 310 ALA B N 1
ATOM 8999 C CA . ALA B 1 310 ? 48.469 36.062 -16.609 1 32.06 310 ALA B CA 1
ATOM 9000 C C . ALA B 1 310 ? 47.25 36.094 -15.664 1 32.06 310 ALA B C 1
ATOM 9002 O O . ALA B 1 310 ? 47.406 35.969 -14.445 1 32.06 310 ALA B O 1
ATOM 9003 N N . ASP B 1 311 ? 46.594 36.969 -15.531 1 31.91 311 ASP B N 1
ATOM 9004 C CA . ASP B 1 311 ? 45.5 37.219 -14.609 1 31.91 311 ASP B CA 1
ATOM 9005 C C . ASP B 1 311 ? 44.531 36.031 -14.586 1 31.91 311 ASP B C 1
ATOM 9007 O O . ASP B 1 311 ? 44 35.625 -15.633 1 31.91 311 ASP B O 1
ATOM 9011 N N . ARG B 1 312 ? 44.562 35.219 -13.664 1 34.53 312 ARG B N 1
ATOM 9012 C CA . ARG B 1 312 ? 43.906 34 -13.195 1 34.53 312 ARG B CA 1
ATOM 9013 C C . ARG B 1 312 ? 42.406 34.188 -13.141 1 34.53 312 ARG B C 1
ATOM 9015 O O . ARG B 1 312 ? 41.781 33.812 -12.148 1 34.53 312 ARG B O 1
ATOM 9022 N N . SER B 1 313 ? 41.781 35.25 -13.562 1 35.88 313 SER B N 1
ATOM 9023 C CA . SER B 1 313 ? 40.344 35.188 -13.578 1 35.88 313 SER B CA 1
ATOM 9024 C C . SER B 1 313 ? 39.844 33.969 -14.352 1 35.88 313 SER B C 1
ATOM 9026 O O . SER B 1 313 ? 40.219 33.781 -15.523 1 35.88 313 SER B O 1
ATOM 9028 N N . VAL B 1 314 ? 39.938 32.906 -13.781 1 41.62 314 VAL B N 1
ATOM 9029 C CA . VAL B 1 314 ? 39.438 31.641 -14.312 1 41.62 314 VAL B CA 1
ATOM 9030 C C . VAL B 1 314 ? 38.062 31.859 -14.953 1 41.62 314 VAL B C 1
ATOM 9032 O O . VAL B 1 314 ? 37.219 32.531 -14.383 1 41.62 314 VAL B O 1
ATOM 9035 N N . GLU B 1 315 ? 37.875 32.156 -16.266 1 42 315 GLU B N 1
ATOM 9036 C CA . GLU B 1 315 ? 36.656 32.031 -17.031 1 42 315 GLU B CA 1
ATOM 9037 C C . GLU B 1 315 ? 35.594 31.234 -16.266 1 42 315 GLU B C 1
ATOM 9039 O O . GLU B 1 315 ? 35.938 30.266 -15.57 1 42 315 GLU B O 1
ATOM 9044 N N . ALA B 1 316 ? 34.531 31.969 -15.852 1 46.59 316 ALA B N 1
ATOM 9045 C CA . ALA B 1 316 ? 33.406 31.266 -15.266 1 46.59 316 ALA B CA 1
ATOM 9046 C C . ALA B 1 316 ? 33.312 29.844 -15.82 1 46.59 316 ALA B C 1
ATOM 9048 O O . ALA B 1 316 ? 33.406 29.641 -17.031 1 46.59 316 ALA B O 1
ATOM 9049 N N . THR B 1 317 ? 33.875 28.922 -15.266 1 45.44 317 THR B N 1
ATOM 9050 C CA . THR B 1 317 ? 33.812 27.516 -15.672 1 45.44 317 THR B CA 1
ATOM 9051 C C . THR B 1 317 ? 32.469 27.188 -16.312 1 45.44 317 THR B C 1
ATOM 9053 O O . THR B 1 317 ? 31.406 27.469 -15.727 1 45.44 317 THR B O 1
ATOM 9056 N N . SER B 1 318 ? 32.25 27.438 -17.594 1 45.22 318 SER B N 1
ATOM 9057 C CA . SER B 1 318 ? 31.062 27.016 -18.328 1 45.22 318 SER B CA 1
ATOM 9058 C C . SER B 1 318 ? 30.547 25.672 -17.812 1 45.22 318 SER B C 1
ATOM 9060 O O . SER B 1 318 ? 31.25 24.656 -17.906 1 45.22 318 SER B O 1
ATOM 9062 N N . HIS B 1 319 ? 30.109 25.594 -16.672 1 47.91 319 HIS B N 1
ATOM 9063 C CA . HIS B 1 319 ? 29.688 24.359 -16.031 1 47.91 319 HIS B CA 1
ATOM 9064 C C . HIS B 1 319 ? 28.578 23.688 -16.844 1 47.91 319 HIS B C 1
ATOM 9066 O O . HIS B 1 319 ? 27.5 23.406 -16.312 1 47.91 319 HIS B O 1
ATOM 9072 N N . ARG B 1 320 ? 28.547 24.141 -18.172 1 44.12 320 ARG B N 1
ATOM 9073 C CA . ARG B 1 320 ? 27.672 23.25 -18.938 1 44.12 320 ARG B CA 1
ATOM 9074 C C . ARG B 1 320 ? 28.062 21.797 -18.75 1 44.12 320 ARG B C 1
ATOM 9076 O O . ARG B 1 320 ? 29.234 21.484 -18.531 1 44.12 320 ARG B O 1
ATOM 9083 N N . LYS B 1 321 ? 27.203 20.922 -18.531 1 48.81 321 LYS B N 1
ATOM 9084 C CA . LYS B 1 321 ? 27.422 19.469 -18.594 1 48.81 321 LYS B CA 1
ATOM 9085 C C . LYS B 1 321 ? 28.453 19.125 -19.656 1 48.81 321 LYS B C 1
ATOM 9087 O O . LYS B 1 321 ? 28.188 19.219 -20.844 1 48.81 321 LYS B O 1
ATOM 9092 N N . THR B 1 322 ? 29.641 19.625 -19.547 1 47.94 322 THR B N 1
ATOM 9093 C CA . THR B 1 322 ? 30.594 19.234 -20.594 1 47.94 322 THR B CA 1
ATOM 9094 C C . THR B 1 322 ? 30.562 17.734 -20.797 1 47.94 322 THR B C 1
ATOM 9096 O O . THR B 1 322 ? 30.688 16.953 -19.844 1 47.94 322 THR B O 1
ATOM 9099 N N . ASP B 1 323 ? 29.922 17.344 -21.75 1 52.81 323 ASP B N 1
ATOM 9100 C CA . ASP B 1 323 ? 29.922 16 -22.312 1 52.81 323 ASP B CA 1
ATOM 9101 C C . ASP B 1 323 ? 31.344 15.438 -22.391 1 52.81 323 ASP B C 1
ATOM 9103 O O . ASP B 1 323 ? 31.734 14.906 -23.438 1 52.81 323 ASP B O 1
ATOM 9107 N N . THR B 1 324 ? 32.219 15.883 -21.484 1 62.88 324 THR B N 1
ATOM 9108 C CA . THR B 1 324 ? 33.531 15.297 -21.625 1 62.88 324 THR B CA 1
ATOM 9109 C C . THR B 1 324 ? 33.562 13.852 -21.125 1 62.88 324 THR B C 1
ATOM 9111 O O . THR B 1 324 ? 33.312 13.594 -19.953 1 62.88 324 THR B O 1
ATOM 9114 N N . SER B 1 325 ? 33.562 12.984 -22.078 1 76 325 SER B N 1
ATOM 9115 C CA . SER B 1 325 ? 33.562 11.547 -21.828 1 76 325 SER B CA 1
ATOM 9116 C C . SER B 1 325 ? 34.969 11.062 -21.422 1 76 325 SER B C 1
ATOM 9118 O O . SER B 1 325 ? 35.094 10.062 -20.703 1 76 325 SER B O 1
ATOM 9120 N N . VAL B 1 326 ? 36.125 11.969 -21.797 1 83.5 326 VAL B N 1
ATOM 9121 C CA . VAL B 1 326 ? 37.5 11.477 -21.547 1 83.5 326 VAL B CA 1
ATOM 9122 C C . VAL B 1 326 ? 38.375 12.617 -21.031 1 83.5 326 VAL B C 1
ATOM 9124 O O . VAL B 1 326 ? 38.281 13.75 -21.516 1 83.5 326 VAL B O 1
ATOM 9127 N N . LYS B 1 327 ? 39 12.367 -19.969 1 84.44 327 LYS B N 1
ATOM 9128 C CA . LYS B 1 327 ? 40.031 13.281 -19.469 1 84.44 327 LYS B CA 1
ATOM 9129 C C . LYS B 1 327 ? 41.406 12.836 -19.906 1 84.44 327 LYS B C 1
ATOM 9131 O O . LYS B 1 327 ? 41.812 11.688 -19.672 1 84.44 327 LYS B O 1
ATOM 9136 N N . VAL B 1 328 ? 42.125 13.688 -20.531 1 85.88 328 VAL B N 1
ATOM 9137 C CA . VAL B 1 328 ? 43.438 13.352 -21.047 1 85.88 328 VAL B CA 1
ATOM 9138 C C . VAL B 1 328 ? 44.5 14.016 -20.188 1 85.88 328 VAL B C 1
ATOM 9140 O O . VAL B 1 328 ? 44.406 15.203 -19.875 1 85.88 328 VAL B O 1
ATOM 9143 N N . PHE B 1 329 ? 45.344 13.18 -19.688 1 85.88 329 PHE B N 1
ATOM 9144 C CA . PHE B 1 329 ? 46.438 13.688 -18.891 1 85.88 329 PHE B CA 1
ATOM 9145 C C . PHE B 1 329 ? 47.688 13.898 -19.766 1 85.88 329 PHE B C 1
ATOM 9147 O O . PHE B 1 329 ? 47.906 13.141 -20.719 1 85.88 329 PHE B O 1
ATOM 9154 N N . ASN B 1 330 ? 48.406 14.969 -19.484 1 83.25 330 ASN B N 1
ATOM 9155 C CA . ASN B 1 330 ? 49.688 15.156 -20.125 1 83.25 330 ASN B CA 1
ATOM 9156 C C . ASN B 1 330 ? 50.75 14.227 -19.547 1 83.25 330 ASN B C 1
ATOM 9158 O O . ASN B 1 330 ? 51.094 14.32 -18.375 1 83.25 330 ASN B O 1
ATOM 9162 N N . LYS B 1 331 ? 51.344 13.352 -20.359 1 83.31 331 LYS B N 1
ATOM 9163 C CA . LYS B 1 331 ? 52.281 12.289 -19.984 1 83.31 331 LYS B CA 1
ATOM 9164 C C . LYS B 1 331 ? 53.594 12.875 -19.438 1 83.31 331 LYS B C 1
ATOM 9166 O O . LYS B 1 331 ? 54.312 12.203 -18.688 1 83.31 331 LYS B O 1
ATOM 9171 N N . TYR B 1 332 ? 53.812 14.148 -19.734 1 81.06 332 TYR B N 1
ATOM 9172 C CA . TYR B 1 332 ? 55.125 14.703 -19.359 1 81.06 332 TYR B CA 1
ATOM 9173 C C . TYR B 1 332 ? 54.969 15.625 -18.156 1 81.06 332 TYR B C 1
ATOM 9175 O O . TYR B 1 332 ? 55.969 16.141 -17.641 1 81.06 332 TYR B O 1
ATOM 9183 N N . SER B 1 333 ? 53.812 15.68 -17.688 1 82.25 333 SER B N 1
ATOM 9184 C CA . SER B 1 333 ? 53.625 16.562 -16.547 1 82.25 333 SER B CA 1
ATOM 9185 C C . SER B 1 333 ? 54.031 15.891 -15.25 1 82.25 333 SER B C 1
ATOM 9187 O O . SER B 1 333 ? 53.969 14.664 -15.141 1 82.25 333 SER B O 1
ATOM 9189 N N . ASP B 1 334 ? 54.5 16.594 -14.289 1 81.12 334 ASP B N 1
ATOM 9190 C CA . ASP B 1 334 ? 54.938 16.078 -13 1 81.12 334 ASP B CA 1
ATOM 9191 C C . ASP B 1 334 ? 53.781 15.484 -12.211 1 81.12 334 ASP B C 1
ATOM 9193 O O . ASP B 1 334 ? 53.969 14.5 -11.492 1 81.12 334 ASP B O 1
ATOM 9197 N N . ASP B 1 335 ? 52.688 16.094 -12.391 1 80.44 335 ASP B N 1
ATOM 9198 C CA . ASP B 1 335 ? 51.5 15.594 -11.664 1 80.44 335 ASP B CA 1
ATOM 9199 C C . ASP B 1 335 ? 51.156 14.172 -12.102 1 80.44 335 ASP B C 1
ATOM 9201 O O . ASP B 1 335 ? 50.625 13.383 -11.305 1 80.44 335 ASP B O 1
ATOM 9205 N N . TYR B 1 336 ? 51.438 13.867 -13.312 1 84.38 336 TYR B N 1
ATOM 9206 C CA . TYR B 1 336 ? 51.156 12.547 -13.867 1 84.38 336 TYR B CA 1
ATOM 9207 C C . TYR B 1 336 ? 52.219 11.539 -13.477 1 84.38 336 TYR B C 1
ATOM 9209 O O . TYR B 1 336 ? 51.906 10.398 -13.133 1 84.38 336 TYR B O 1
ATOM 9217 N N . LEU B 1 337 ? 53.5 11.875 -13.367 1 83.5 337 LEU B N 1
ATOM 9218 C CA . LEU B 1 337 ? 54.625 10.953 -13.227 1 83.5 337 LEU B CA 1
ATOM 9219 C C . LEU B 1 337 ? 54.906 10.688 -11.758 1 83.5 337 LEU B C 1
ATOM 9221 O O . LEU B 1 337 ? 55.438 9.633 -11.406 1 83.5 337 LEU B O 1
ATOM 9225 N N . GLU B 1 338 ? 54.531 11.516 -10.93 1 85.06 338 GLU B N 1
ATOM 9226 C CA . GLU B 1 338 ? 54.906 11.422 -9.523 1 85.06 338 GLU B CA 1
ATOM 9227 C C . GLU B 1 338 ? 54.312 10.172 -8.875 1 85.06 338 GLU B C 1
ATOM 9229 O O . GLU B 1 338 ? 55.031 9.43 -8.188 1 85.06 338 GLU B O 1
ATOM 9234 N N . PRO B 1 339 ? 53.094 9.867 -9.078 1 85.75 339 PRO B N 1
ATOM 9235 C CA . PRO B 1 339 ? 52.531 8.688 -8.406 1 85.75 339 PRO B CA 1
ATOM 9236 C C . PRO B 1 339 ? 53.125 7.379 -8.93 1 85.75 339 PRO B C 1
ATOM 9238 O O . PRO B 1 339 ? 53.125 6.371 -8.219 1 85.75 339 PRO B O 1
ATOM 9241 N N . PHE B 1 340 ? 53.625 7.324 -10.062 1 82.62 340 PHE B N 1
ATOM 9242 C CA . PHE B 1 340 ? 54.219 6.125 -10.648 1 82.62 340 PHE B CA 1
ATOM 9243 C C . PHE B 1 340 ? 55.531 5.781 -9.961 1 82.62 340 PHE B C 1
ATOM 9245 O O . PHE B 1 340 ? 55.906 4.609 -9.875 1 82.62 340 PHE B O 1
ATOM 9252 N N . LYS B 1 341 ? 56.156 6.773 -9.43 1 79.25 341 LYS B N 1
ATOM 9253 C CA . LYS B 1 341 ? 57.5 6.602 -8.844 1 79.25 341 LYS B CA 1
ATOM 9254 C C . LYS B 1 341 ? 57.406 5.938 -7.473 1 79.25 341 LYS B C 1
ATOM 9256 O O . LYS B 1 341 ? 58.375 5.348 -7.004 1 79.25 341 LYS B O 1
ATOM 9261 N N . LYS B 1 342 ? 56.25 5.941 -6.867 1 80.31 342 LYS B N 1
ATOM 9262 C CA . LYS B 1 342 ? 56.094 5.398 -5.52 1 80.31 342 LYS B CA 1
ATOM 9263 C C . LYS B 1 342 ? 56 3.875 -5.551 1 80.31 342 LYS B C 1
ATOM 9265 O O . LYS B 1 342 ? 56.125 3.217 -4.516 1 80.31 342 LYS B O 1
ATOM 9270 N N . PHE B 1 343 ? 55.844 3.225 -6.695 1 83.44 343 PHE B N 1
ATOM 9271 C CA . PHE B 1 343 ? 55.625 1.784 -6.789 1 83.44 343 PHE B CA 1
ATOM 9272 C C . PHE B 1 343 ? 56.938 1.075 -7.184 1 83.44 343 PHE B C 1
ATOM 9274 O O . PHE B 1 343 ? 57.875 1.712 -7.641 1 83.44 343 PHE B O 1
ATOM 9281 N N . SER B 1 344 ? 57 -0.298 -6.898 1 78.75 344 SER B N 1
ATOM 9282 C CA . SER B 1 344 ? 58.156 -1.132 -7.219 1 78.75 344 SER B CA 1
ATOM 9283 C C . SER B 1 344 ? 58.406 -1.179 -8.719 1 78.75 344 SER B C 1
ATOM 9285 O O . SER B 1 344 ? 57.5 -0.866 -9.516 1 78.75 344 SER B O 1
ATOM 9287 N N . PRO B 1 345 ? 59.594 -1.476 -9.148 1 76.69 345 PRO B N 1
ATOM 9288 C CA . PRO B 1 345 ? 59.938 -1.477 -10.578 1 76.69 345 PRO B CA 1
ATOM 9289 C C . PRO B 1 345 ? 59.094 -2.459 -11.383 1 76.69 345 PRO B C 1
ATOM 9291 O O . PRO B 1 345 ? 58.719 -2.168 -12.523 1 76.69 345 PRO B O 1
ATOM 9294 N N . VAL B 1 346 ? 58.625 -3.539 -10.828 1 73.69 346 VAL B N 1
ATOM 9295 C CA . VAL B 1 346 ? 57.781 -4.5 -11.555 1 73.69 346 VAL B CA 1
ATOM 9296 C C . VAL B 1 346 ? 56.406 -3.924 -11.773 1 73.69 346 VAL B C 1
ATOM 9298 O O . VAL B 1 346 ? 55.844 -4.035 -12.867 1 73.69 346 VAL B O 1
ATOM 9301 N N . THR B 1 347 ? 55.938 -3.328 -10.75 1 76.81 347 THR B N 1
ATOM 9302 C CA . THR B 1 347 ? 54.594 -2.729 -10.859 1 76.81 347 THR B CA 1
ATOM 9303 C C . THR B 1 347 ? 54.625 -1.54 -11.812 1 76.81 347 THR B C 1
ATOM 9305 O O . THR B 1 347 ? 53.656 -1.283 -12.516 1 76.81 347 THR B O 1
ATOM 9308 N N . ARG B 1 348 ? 55.781 -0.965 -11.898 1 78.88 348 ARG B N 1
ATOM 9309 C CA . ARG B 1 348 ? 55.938 0.186 -12.781 1 78.88 348 ARG B CA 1
ATOM 9310 C C . ARG B 1 348 ? 55.844 -0.239 -14.242 1 78.88 348 ARG B C 1
ATOM 9312 O O . ARG B 1 348 ? 55.344 0.495 -15.086 1 78.88 348 ARG B O 1
ATOM 9319 N N . LEU B 1 349 ? 56.406 -1.411 -14.508 1 75.56 349 LEU B N 1
ATOM 9320 C CA . LEU B 1 349 ? 56.344 -1.925 -15.867 1 75.56 349 LEU B CA 1
ATOM 9321 C C . LEU B 1 349 ? 54.906 -2.162 -16.297 1 75.56 349 LEU B C 1
ATOM 9323 O O . LEU B 1 349 ? 54.531 -1.838 -17.422 1 75.56 349 LEU B O 1
ATOM 9327 N N . PHE B 1 350 ? 54.094 -2.627 -15.414 1 76.38 350 PHE B N 1
ATOM 9328 C CA . PHE B 1 350 ? 52.688 -2.869 -15.711 1 76.38 350 PHE B CA 1
ATOM 9329 C C . PHE B 1 350 ? 51.938 -1.556 -15.82 1 76.38 350 PHE B C 1
ATOM 9331 O O . PHE B 1 350 ? 51 -1.434 -16.625 1 76.38 350 PHE B O 1
ATOM 9338 N N . LEU B 1 351 ? 52.438 -0.688 -15.133 1 73.88 351 LEU B N 1
ATOM 9339 C CA . LEU B 1 351 ? 51.75 0.607 -15.109 1 73.88 351 LEU B CA 1
ATOM 9340 C C . LEU B 1 351 ? 52.031 1.39 -16.391 1 73.88 351 LEU B C 1
ATOM 9342 O O . LEU B 1 351 ? 51.281 2.291 -16.75 1 73.88 351 LEU B O 1
ATOM 9346 N N . LYS B 1 352 ? 53.156 0.974 -17.031 1 77.19 352 LYS B N 1
ATOM 9347 C CA . LYS B 1 352 ? 53.469 1.623 -18.312 1 77.19 352 LYS B CA 1
ATOM 9348 C C . LYS B 1 352 ? 52.438 1.236 -19.375 1 77.19 352 LYS B C 1
ATOM 9350 O O . LYS B 1 352 ? 52.312 1.927 -20.391 1 77.19 352 LYS B O 1
ATOM 9355 N N . LEU B 1 353 ? 51.719 0.199 -19.047 1 82.25 353 LEU B N 1
ATOM 9356 C CA . LEU B 1 353 ? 50.719 -0.244 -20 1 82.25 353 LEU B CA 1
ATOM 9357 C C . LEU B 1 353 ? 49.438 0.591 -19.891 1 82.25 353 LEU B C 1
ATOM 9359 O O . LEU B 1 353 ? 48.594 0.543 -20.766 1 82.25 353 LEU B O 1
ATOM 9363 N N . LEU B 1 354 ? 49.438 1.379 -18.953 1 86.31 354 LEU B N 1
ATOM 9364 C CA . LEU B 1 354 ? 48.25 2.189 -18.734 1 86.31 354 LEU B CA 1
ATOM 9365 C C . LEU B 1 354 ? 48.219 3.393 -19.672 1 86.31 354 LEU B C 1
ATOM 9367 O O . LEU B 1 354 ? 49.281 3.951 -19.984 1 86.31 354 LEU B O 1
ATOM 9371 N N . MET B 1 355 ? 47.031 3.668 -20.234 1 85.25 355 MET B N 1
ATOM 9372 C CA . MET B 1 355 ? 46.875 4.832 -21.109 1 85.25 355 MET B CA 1
ATOM 9373 C C . MET B 1 355 ? 46.75 6.109 -20.281 1 85.25 355 MET B C 1
ATOM 9375 O O . MET B 1 355 ? 46.375 6.059 -19.109 1 85.25 355 MET B O 1
ATOM 9379 N N . SER B 1 356 ? 47.031 7.262 -20.891 1 86.06 356 SER B N 1
ATOM 9380 C CA . SER B 1 356 ? 46.938 8.555 -20.234 1 86.06 356 SER B CA 1
ATOM 9381 C C . SER B 1 356 ? 45.531 9.125 -20.359 1 86.06 356 SER B C 1
ATOM 9383 O O . SER B 1 356 ? 45.312 10.328 -20.188 1 86.06 356 SER B O 1
ATOM 9385 N N . ARG B 1 357 ? 44.656 8.211 -20.797 1 88.38 357 ARG B N 1
ATOM 9386 C CA . ARG B 1 357 ? 43.281 8.641 -20.938 1 88.38 357 ARG B CA 1
ATOM 9387 C C . ARG B 1 357 ? 42.406 7.957 -19.906 1 88.38 357 ARG B C 1
ATOM 9389 O O . ARG B 1 357 ? 42.594 6.785 -19.578 1 88.38 357 ARG B O 1
ATOM 9396 N N . VAL B 1 358 ? 41.594 8.727 -19.266 1 90.5 358 VAL B N 1
ATOM 9397 C CA . VAL B 1 358 ? 40.656 8.18 -18.281 1 90.5 358 VAL B CA 1
ATOM 9398 C C . VAL B 1 358 ? 39.219 8.469 -18.688 1 90.5 358 VAL B C 1
ATOM 9400 O O . VAL B 1 358 ? 38.906 9.555 -19.188 1 90.5 358 VAL B O 1
ATOM 9403 N N . PHE B 1 359 ? 38.438 7.457 -18.516 1 90.69 359 PHE B N 1
ATOM 9404 C CA . PHE B 1 359 ? 37.031 7.582 -18.875 1 90.69 359 PHE B CA 1
ATOM 9405 C C . PHE B 1 359 ? 36.188 8.055 -17.688 1 90.69 359 PHE B C 1
ATOM 9407 O O . PHE B 1 359 ? 36.281 7.496 -16.594 1 90.69 359 PHE B O 1
ATOM 9414 N N . LEU B 1 360 ? 35.375 8.992 -17.984 1 88.38 360 LEU B N 1
ATOM 9415 C CA . LEU B 1 360 ? 34.469 9.5 -16.953 1 88.38 360 LEU B CA 1
ATOM 9416 C C . LEU B 1 360 ? 33.156 8.727 -16.969 1 88.38 360 LEU B C 1
ATOM 9418 O O . LEU B 1 360 ? 32.625 8.375 -18.047 1 88.38 360 LEU B O 1
ATOM 9422 N N . PRO B 1 361 ? 32.594 8.391 -15.812 1 84.75 361 PRO B N 1
ATOM 9423 C CA . PRO B 1 361 ? 31.359 7.605 -15.742 1 84.75 361 PRO B CA 1
ATOM 9424 C C . PRO B 1 361 ? 30.156 8.344 -16.312 1 84.75 361 PRO B C 1
ATOM 9426 O O . PRO B 1 361 ? 29.188 7.715 -16.734 1 84.75 361 PRO B O 1
ATOM 9429 N N . SER B 1 362 ? 30.188 9.602 -16.391 1 79.75 362 SER B N 1
ATOM 9430 C CA . SER B 1 362 ? 29.078 10.391 -16.906 1 79.75 362 SER B CA 1
ATOM 9431 C C . SER B 1 362 ? 29.141 10.516 -18.422 1 79.75 362 SER B C 1
ATOM 9433 O O . SER B 1 362 ? 28.188 10.977 -19.047 1 79.75 362 SER B O 1
ATOM 9435 N N . GLY B 1 363 ? 30.156 10.016 -19.016 1 83.06 363 GLY B N 1
ATOM 9436 C CA . GLY B 1 363 ? 30.312 10.117 -20.469 1 83.06 363 GLY B CA 1
ATOM 9437 C C . GLY B 1 363 ? 29.328 9.25 -21.234 1 83.06 363 GLY B C 1
ATOM 9438 O O . GLY B 1 363 ? 29.016 8.141 -20.812 1 83.06 363 GLY B O 1
ATOM 9439 N N . ARG B 1 364 ? 28.859 9.766 -22.344 1 85.19 364 ARG B N 1
ATOM 9440 C CA . ARG B 1 364 ? 27.859 9.07 -23.125 1 85.19 364 ARG B CA 1
ATOM 9441 C C . ARG B 1 364 ? 28.422 7.801 -23.75 1 85.19 364 ARG B C 1
ATOM 9443 O O . ARG B 1 364 ? 27.766 6.758 -23.766 1 85.19 364 ARG B O 1
ATOM 9450 N N . TYR B 1 365 ? 29.609 7.898 -24.25 1 86.44 365 TYR B N 1
ATOM 9451 C CA . TYR B 1 365 ? 30.203 6.754 -24.938 1 86.44 365 TYR B CA 1
ATOM 9452 C C . TYR B 1 365 ? 30.531 5.637 -23.953 1 86.44 365 TYR B C 1
ATOM 9454 O O . TYR B 1 365 ? 30.391 4.457 -24.281 1 86.44 365 TYR B O 1
ATOM 9462 N N . PHE B 1 366 ? 30.922 6.074 -22.797 1 89.38 366 PHE B N 1
ATOM 9463 C CA . PHE B 1 366 ? 31.188 5.059 -21.781 1 89.38 366 PHE B CA 1
ATOM 9464 C C . PHE B 1 366 ? 29.906 4.395 -21.312 1 89.38 366 PHE B C 1
ATOM 9466 O O . PHE B 1 366 ? 29.875 3.193 -21.047 1 89.38 366 PHE B O 1
ATOM 9473 N N . GLN B 1 367 ? 28.891 5.074 -21.344 1 89.88 367 GLN B N 1
ATOM 9474 C CA . GLN B 1 367 ? 27.609 4.504 -20.984 1 89.88 367 GLN B CA 1
ATOM 9475 C C . GLN B 1 367 ? 27.094 3.543 -22.047 1 89.88 367 GLN B C 1
ATOM 9477 O O . GLN B 1 367 ? 26.516 2.502 -21.734 1 89.88 367 GLN B O 1
ATOM 9482 N N . LEU B 1 368 ? 27.328 3.92 -23.234 1 91.94 368 LEU B N 1
ATOM 9483 C CA . LEU B 1 368 ? 26.953 3.033 -24.328 1 91.94 368 LEU B CA 1
ATOM 9484 C C . LEU B 1 368 ? 27.781 1.747 -24.297 1 91.94 368 LEU B C 1
ATOM 9486 O O . LEU B 1 368 ? 27.25 0.667 -24.578 1 91.94 368 LEU B O 1
ATOM 9490 N N . TRP B 1 369 ? 29.016 1.943 -23.922 1 93.25 369 TRP B N 1
ATOM 9491 C CA . TRP B 1 369 ? 29.875 0.762 -23.797 1 93.25 369 TRP B CA 1
ATOM 9492 C C . TRP B 1 369 ? 29.359 -0.163 -22.703 1 93.25 369 TRP B C 1
ATOM 9494 O O . TRP B 1 369 ? 29.328 -1.385 -22.875 1 93.25 369 TRP B O 1
ATOM 9504 N N . GLU B 1 370 ? 28.984 0.405 -21.688 1 92.69 370 GLU B N 1
ATOM 9505 C CA . GLU B 1 370 ? 28.453 -0.407 -20.609 1 92.69 370 GLU B CA 1
ATOM 9506 C C . GLU B 1 370 ? 27.172 -1.134 -21.031 1 92.69 370 GLU B C 1
ATOM 9508 O O . GLU B 1 370 ? 26.969 -2.293 -20.656 1 92.69 370 GLU B O 1
ATOM 9513 N N . GLY B 1 371 ? 26.328 -0.495 -21.734 1 94 371 GLY B N 1
ATOM 9514 C CA . GLY B 1 371 ? 25.141 -1.145 -22.281 1 94 371 GLY B CA 1
ATOM 9515 C C . GLY B 1 371 ? 25.453 -2.283 -23.234 1 94 371 GLY B C 1
ATOM 9516 O O . GLY B 1 371 ? 24.844 -3.352 -23.156 1 94 371 GLY B O 1
ATOM 9517 N N . PHE B 1 372 ? 26.391 -2.055 -24.016 1 95.25 372 PHE B N 1
ATOM 9518 C CA . PHE B 1 372 ? 26.859 -3.066 -24.953 1 95.25 372 PHE B CA 1
ATOM 9519 C C . PHE B 1 372 ? 27.453 -4.262 -24.234 1 95.25 372 PHE B C 1
ATOM 9521 O O . PHE B 1 372 ? 27.156 -5.41 -24.562 1 95.25 372 PHE B O 1
ATOM 9528 N N . ARG B 1 373 ? 28.203 -3.961 -23.266 1 95.06 373 ARG B N 1
ATOM 9529 C CA . ARG B 1 373 ? 28.828 -5.016 -22.453 1 95.06 373 ARG B CA 1
ATOM 9530 C C . ARG B 1 373 ? 27.766 -5.867 -21.766 1 95.06 373 ARG B C 1
ATOM 9532 O O . ARG B 1 373 ? 27.922 -7.086 -21.656 1 95.06 373 ARG B O 1
ATOM 9539 N N . VAL B 1 374 ? 26.719 -5.32 -21.328 1 95.25 374 VAL B N 1
ATOM 9540 C CA . VAL B 1 374 ? 25.641 -6.055 -20.672 1 95.25 374 VAL B CA 1
ATOM 9541 C C . VAL B 1 374 ? 24.922 -6.938 -21.688 1 95.25 374 VAL B C 1
ATOM 9543 O O . VAL B 1 374 ? 24.609 -8.102 -21.406 1 95.25 374 VAL B O 1
ATOM 9546 N N . ALA B 1 375 ? 24.703 -6.469 -22.844 1 95.88 375 ALA B N 1
ATOM 9547 C CA . ALA B 1 375 ? 24.062 -7.246 -23.906 1 95.88 375 ALA B CA 1
ATOM 9548 C C . ALA B 1 375 ? 24.922 -8.453 -24.281 1 95.88 375 ALA B C 1
ATOM 9550 O O . ALA B 1 375 ? 24.406 -9.547 -24.484 1 95.88 375 ALA B O 1
ATOM 9551 N N . ILE B 1 376 ? 26.188 -8.172 -24.312 1 96 376 ILE B N 1
ATOM 9552 C CA . ILE B 1 376 ? 27.109 -9.242 -24.672 1 96 376 ILE B CA 1
ATOM 9553 C C . ILE B 1 376 ? 27.156 -10.289 -23.578 1 96 376 ILE B C 1
ATOM 9555 O O . ILE B 1 376 ? 27.266 -11.484 -23.844 1 96 376 ILE B O 1
ATOM 9559 N N . SER B 1 377 ? 27.062 -9.836 -22.391 1 96.06 377 SER B N 1
ATOM 9560 C CA . SER B 1 377 ? 27.031 -10.789 -21.297 1 96.06 377 SER B CA 1
ATOM 9561 C C . SER B 1 377 ? 25.797 -11.688 -21.375 1 96.06 377 SER B C 1
ATOM 9563 O O . SER B 1 377 ? 25.875 -12.891 -21.141 1 96.06 377 SER B O 1
ATOM 9565 N N . LEU B 1 378 ? 24.656 -11.188 -21.75 1 96.19 378 LEU B N 1
ATOM 9566 C CA . LEU B 1 378 ? 23.438 -11.969 -21.938 1 96.19 378 LEU B CA 1
ATOM 9567 C C . LEU B 1 378 ? 23.609 -12.969 -23.078 1 96.19 378 LEU B C 1
ATOM 9569 O O . LEU B 1 378 ? 23.25 -14.141 -22.938 1 96.19 378 LEU B O 1
ATOM 9573 N N . LEU B 1 379 ? 24.172 -12.516 -24.094 1 96.31 379 LEU B N 1
ATOM 9574 C CA . LEU B 1 379 ? 24.375 -13.367 -25.25 1 96.31 379 LEU B CA 1
ATOM 9575 C C . LEU B 1 379 ? 25.391 -14.469 -24.938 1 96.31 379 LEU B C 1
ATOM 9577 O O . LEU B 1 379 ? 25.219 -15.609 -25.375 1 96.31 379 LEU B O 1
ATOM 9581 N N . SER B 1 380 ? 26.422 -14.102 -24.188 1 96.25 380 SER B N 1
ATOM 9582 C CA . SER B 1 380 ? 27.453 -15.078 -23.844 1 96.25 380 SER B CA 1
ATOM 9583 C C . SER B 1 380 ? 26.875 -16.203 -22.984 1 96.25 380 SER B C 1
ATOM 9585 O O . SER B 1 380 ? 27.234 -17.375 -23.172 1 96.25 380 SER B O 1
ATOM 9587 N N . VAL B 1 381 ? 26.016 -15.844 -22.047 1 96.38 381 VAL B N 1
ATOM 9588 C CA . VAL B 1 381 ? 25.406 -16.875 -21.203 1 96.38 381 VAL B CA 1
ATOM 9589 C C . VAL B 1 381 ? 24.578 -17.812 -22.078 1 96.38 381 VAL B C 1
ATOM 9591 O O . VAL B 1 381 ? 24.625 -19.031 -21.891 1 96.38 381 VAL B O 1
ATOM 9594 N N . PHE B 1 382 ? 23.906 -17.344 -23.031 1 96.81 382 PHE B N 1
ATOM 9595 C CA . PHE B 1 382 ? 23.094 -18.141 -23.938 1 96.81 382 PHE B CA 1
ATOM 9596 C C . PHE B 1 382 ? 23.953 -19.031 -24.812 1 96.81 382 PHE B C 1
ATOM 9598 O O . PHE B 1 382 ? 23.703 -20.234 -24.922 1 96.81 382 PHE B O 1
ATOM 9605 N N . THR B 1 383 ? 25.094 -18.516 -25.375 1 96.75 383 THR B N 1
ATOM 9606 C CA . THR B 1 383 ? 25.906 -19.25 -26.344 1 96.75 383 THR B CA 1
ATOM 9607 C C . THR B 1 383 ? 26.797 -20.266 -25.641 1 96.75 383 THR B C 1
ATOM 9609 O O . THR B 1 383 ? 27.016 -21.359 -26.141 1 96.75 383 THR B O 1
ATOM 9612 N N . VAL B 1 384 ? 27.266 -19.938 -24.5 1 96.38 384 VAL B N 1
ATOM 9613 C CA . VAL B 1 384 ? 28.188 -20.844 -23.812 1 96.38 384 VAL B CA 1
ATOM 9614 C C . VAL B 1 384 ? 27.422 -22.078 -23.312 1 96.38 384 VAL B C 1
ATOM 9616 O O . VAL B 1 384 ? 27.922 -23.188 -23.422 1 96.38 384 VAL B O 1
ATOM 9619 N N . THR B 1 385 ? 26.234 -21.891 -22.859 1 97 385 THR B N 1
ATOM 9620 C CA . THR B 1 385 ? 25.469 -23.016 -22.344 1 97 385 THR B CA 1
ATOM 9621 C C . THR B 1 385 ? 24.984 -23.906 -23.484 1 97 385 THR B C 1
ATOM 9623 O O . THR B 1 385 ? 25.016 -25.141 -23.359 1 97 385 THR B O 1
ATOM 9626 N N . ILE B 1 386 ? 24.562 -23.328 -24.562 1 97 386 ILE B N 1
ATOM 9627 C CA . ILE B 1 386 ? 24.109 -24.141 -25.688 1 97 386 ILE B CA 1
ATOM 9628 C C . ILE B 1 386 ? 25.297 -24.891 -26.281 1 97 386 ILE B C 1
ATOM 9630 O O . ILE B 1 386 ? 25.156 -26.031 -26.75 1 97 386 ILE B O 1
ATOM 9634 N N . GLN B 1 387 ? 26.484 -24.328 -26.344 1 96.25 387 GLN B N 1
ATOM 9635 C CA . GLN B 1 387 ? 27.672 -25 -26.859 1 96.25 387 GLN B CA 1
ATOM 9636 C C . GLN B 1 387 ? 28.094 -26.156 -25.953 1 96.25 387 GLN B C 1
ATOM 9638 O O . GLN B 1 387 ? 28.453 -27.234 -26.453 1 96.25 387 GLN B O 1
ATOM 9643 N N . ALA B 1 388 ? 27.984 -25.984 -24.703 1 95.81 388 ALA B N 1
ATOM 9644 C CA . ALA B 1 388 ? 28.406 -27.016 -23.75 1 95.81 388 ALA B CA 1
ATOM 9645 C C . ALA B 1 388 ? 27.453 -28.203 -23.781 1 95.81 388 ALA B C 1
ATOM 9647 O O . ALA B 1 388 ? 27.859 -29.344 -23.531 1 95.81 388 ALA B O 1
ATOM 9648 N N . SER B 1 389 ? 26.188 -27.969 -24.141 1 95.94 389 SER B N 1
ATOM 9649 C CA . SER B 1 389 ? 25.203 -29.047 -24.031 1 95.94 389 SER B CA 1
ATOM 9650 C C . SER B 1 389 ? 24.875 -29.625 -25.406 1 95.94 389 SER B C 1
ATOM 9652 O O . SER B 1 389 ? 24.797 -30.859 -25.562 1 95.94 389 SER B O 1
ATOM 9654 N N . PHE B 1 390 ? 24.75 -28.797 -26.453 1 95.5 390 PHE B N 1
ATOM 9655 C CA . PHE B 1 390 ? 24.219 -29.297 -27.719 1 95.5 390 PHE B CA 1
ATOM 9656 C C . PHE B 1 390 ? 25.266 -29.188 -28.812 1 95.5 390 PHE B C 1
ATOM 9658 O O . PHE B 1 390 ? 25.438 -30.125 -29.609 1 95.5 390 PHE B O 1
ATOM 9665 N N . LEU B 1 391 ? 26 -28.031 -28.875 1 95.75 391 LEU B N 1
ATOM 9666 C CA . LEU B 1 391 ? 26.781 -27.719 -30.062 1 95.75 391 LEU B CA 1
ATOM 9667 C C . LEU B 1 391 ? 28.266 -27.625 -29.719 1 95.75 391 LEU B C 1
ATOM 9669 O O . LEU B 1 391 ? 28.938 -26.656 -30.094 1 95.75 391 LEU B O 1
ATOM 9673 N N . HIS B 1 392 ? 28.859 -28.656 -29.156 1 93.75 392 HIS B N 1
ATOM 9674 C CA . HIS B 1 392 ? 30.266 -28.625 -28.75 1 93.75 392 HIS B CA 1
ATOM 9675 C C . HIS B 1 392 ? 31.188 -28.812 -29.938 1 93.75 392 HIS B C 1
ATOM 9677 O O . HIS B 1 392 ? 32.375 -28.438 -29.891 1 93.75 392 HIS B O 1
ATOM 9683 N N . THR B 1 393 ? 30.672 -29.344 -31.094 1 93.38 393 THR B N 1
ATOM 9684 C CA . THR B 1 393 ? 31.547 -29.609 -32.25 1 93.38 393 THR B CA 1
ATOM 9685 C C . THR B 1 393 ? 31.391 -28.516 -33.312 1 93.38 393 THR B C 1
ATOM 9687 O O . THR B 1 393 ? 32.125 -28.484 -34.281 1 93.38 393 THR B O 1
ATOM 9690 N N . SER B 1 394 ? 30.469 -27.672 -33.188 1 93.69 394 SER B N 1
ATOM 9691 C CA . SER B 1 394 ? 30.25 -26.625 -34.188 1 93.69 394 SER B CA 1
ATOM 9692 C C . SER B 1 394 ? 31.359 -25.594 -34.125 1 93.69 394 SER B C 1
ATOM 9694 O O . SER B 1 394 ? 31.531 -24.906 -33.125 1 93.69 394 SER B O 1
ATOM 9696 N N . GLY B 1 395 ? 32.031 -25.391 -35.219 1 92.62 395 GLY B N 1
ATOM 9697 C CA . GLY B 1 395 ? 33.094 -24.391 -35.312 1 92.62 395 GLY B CA 1
ATOM 9698 C C . GLY B 1 395 ? 32.562 -22.969 -35.25 1 92.62 395 GLY B C 1
ATOM 9699 O O . GLY B 1 395 ? 33.25 -22.078 -34.719 1 92.62 395 GLY B O 1
ATOM 9700 N N . THR B 1 396 ? 31.359 -22.766 -35.719 1 93.75 396 THR B N 1
ATOM 9701 C CA . THR B 1 396 ? 30.766 -21.438 -35.719 1 93.75 396 THR B CA 1
ATOM 9702 C C . THR B 1 396 ? 30.578 -20.922 -34.312 1 93.75 396 THR B C 1
ATOM 9704 O O . THR B 1 396 ? 30.875 -19.781 -34 1 93.75 396 THR B O 1
ATOM 9707 N N . PHE B 1 397 ? 30.141 -21.812 -33.406 1 94.94 397 PHE B N 1
ATOM 9708 C CA . PHE B 1 397 ? 29.875 -21.391 -32.031 1 94.94 397 PHE B CA 1
ATOM 9709 C C . PHE B 1 397 ? 31.188 -21.172 -31.281 1 94.94 397 PHE B C 1
ATOM 9711 O O . PHE B 1 397 ? 31.266 -20.312 -30.406 1 94.94 397 PHE B O 1
ATOM 9718 N N . TRP B 1 398 ? 32.219 -21.922 -31.562 1 95.19 398 TRP B N 1
ATOM 9719 C CA . TRP B 1 398 ? 33.531 -21.656 -30.984 1 95.19 398 TRP B CA 1
ATOM 9720 C C . TRP B 1 398 ? 34.031 -20.297 -31.406 1 95.19 398 TRP B C 1
ATOM 9722 O O . TRP B 1 398 ? 34.562 -19.531 -30.594 1 95.19 398 TRP B O 1
ATOM 9732 N N . GLY B 1 399 ? 33.812 -19.922 -32.719 1 95.12 399 GLY B N 1
ATOM 9733 C CA . GLY B 1 399 ? 34.188 -18.609 -33.188 1 95.12 399 GLY B CA 1
ATOM 9734 C C . GLY B 1 399 ? 33.438 -17.484 -32.531 1 95.12 399 GLY B C 1
ATOM 9735 O O . GLY B 1 399 ? 34.031 -16.469 -32.156 1 95.12 399 GLY B O 1
ATOM 9736 N N . ILE B 1 400 ? 32.156 -17.641 -32.406 1 96.12 400 ILE B N 1
ATOM 9737 C CA . ILE B 1 400 ? 31.328 -16.609 -31.812 1 96.12 400 ILE B CA 1
ATOM 9738 C C . ILE B 1 400 ? 31.734 -16.406 -30.359 1 96.12 400 ILE B C 1
ATOM 9740 O O . ILE B 1 400 ? 31.875 -15.258 -29.906 1 96.12 400 ILE B O 1
ATOM 9744 N N . ASN B 1 401 ? 31.969 -17.5 -29.594 1 96 401 ASN B N 1
ATOM 9745 C CA . ASN B 1 401 ? 32.312 -17.391 -28.172 1 96 401 ASN B CA 1
ATOM 9746 C C . ASN B 1 401 ? 33.688 -16.734 -27.984 1 96 401 ASN B C 1
ATOM 9748 O O . ASN B 1 401 ? 33.875 -15.945 -27.062 1 96 401 ASN B O 1
ATOM 9752 N N . TYR B 1 402 ? 34.594 -17 -28.828 1 95.44 402 TYR B N 1
ATOM 9753 C CA . TYR B 1 402 ? 35.875 -16.359 -28.734 1 95.44 402 TYR B CA 1
ATOM 9754 C C . TYR B 1 402 ? 35.781 -14.875 -29.078 1 95.44 402 TYR B C 1
ATOM 9756 O O . TYR B 1 402 ? 36.5 -14.047 -28.484 1 95.44 402 TYR B O 1
ATOM 9764 N N . PHE B 1 403 ? 34.938 -14.625 -29.984 1 95.88 403 PHE B N 1
ATOM 9765 C CA . PHE B 1 403 ? 34.719 -13.227 -30.312 1 95.88 403 PHE B CA 1
ATOM 9766 C C . PHE B 1 403 ? 34.125 -12.469 -29.125 1 95.88 403 PHE B C 1
ATOM 9768 O O . PHE B 1 403 ? 34.562 -11.359 -28.812 1 95.88 403 PHE B O 1
ATOM 9775 N N . LEU B 1 404 ? 33.188 -13.039 -28.516 1 95.81 404 LEU B N 1
ATOM 9776 C CA . LEU B 1 404 ? 32.562 -12.422 -27.344 1 95.81 404 LEU B CA 1
ATOM 9777 C C . LEU B 1 404 ? 33.594 -12.305 -26.203 1 95.81 404 LEU B C 1
ATOM 9779 O O . LEU B 1 404 ? 33.594 -11.312 -25.469 1 95.81 404 LEU B O 1
ATOM 9783 N N . GLU B 1 405 ? 34.469 -13.188 -26.109 1 94.81 405 GLU B N 1
ATOM 9784 C CA . GLU B 1 405 ? 35.469 -13.172 -25.062 1 94.81 405 GLU B CA 1
ATOM 9785 C C . GLU B 1 405 ? 36.5 -12.047 -25.266 1 94.81 405 GLU B C 1
ATOM 9787 O O . GLU B 1 405 ? 36.969 -11.445 -24.312 1 94.81 405 GLU B O 1
ATOM 9792 N N . ILE B 1 406 ? 36.75 -11.781 -26.469 1 95.44 406 ILE B N 1
ATOM 9793 C CA . ILE B 1 406 ? 37.656 -10.68 -26.766 1 95.44 406 ILE B CA 1
ATOM 9794 C C . ILE B 1 406 ? 37.062 -9.375 -26.25 1 95.44 406 ILE B C 1
ATOM 9796 O O . ILE B 1 406 ? 37.781 -8.523 -25.719 1 95.44 406 ILE B O 1
ATOM 9800 N N . THR B 1 407 ? 35.812 -9.281 -26.391 1 95 407 THR B N 1
ATOM 9801 C CA . THR B 1 407 ? 35.156 -8.078 -25.891 1 95 407 THR B CA 1
ATOM 9802 C C . THR B 1 407 ? 35.281 -7.977 -24.375 1 95 407 THR B C 1
ATOM 9804 O O . THR B 1 407 ? 35.406 -6.879 -23.828 1 95 407 THR B O 1
ATOM 9807 N N . PHE B 1 408 ? 35.375 -9.078 -23.656 1 95.5 408 PHE B N 1
ATOM 9808 C CA . PHE B 1 408 ? 35.5 -9.062 -22.203 1 95.5 408 PHE B CA 1
ATOM 9809 C C . PHE B 1 408 ? 36.938 -8.641 -21.797 1 95.5 408 PHE B C 1
ATOM 9811 O O . PHE B 1 408 ? 37.094 -7.934 -20.812 1 95.5 408 PHE B O 1
ATOM 9818 N N . TYR B 1 409 ? 37.875 -9.039 -22.547 1 95.25 409 TYR B N 1
ATOM 9819 C CA . TYR B 1 409 ? 39.25 -8.625 -22.281 1 95.25 409 TYR B CA 1
ATOM 9820 C C . TYR B 1 409 ? 39.438 -7.133 -22.547 1 95.25 409 TYR B C 1
ATOM 9822 O O . TYR B 1 409 ? 40.125 -6.445 -21.797 1 95.25 409 TYR B O 1
ATOM 9830 N N . ILE B 1 410 ? 38.719 -6.672 -23.531 1 94.56 410 ILE B N 1
ATOM 9831 C CA . ILE B 1 410 ? 38.781 -5.242 -23.828 1 94.56 410 ILE B CA 1
ATOM 9832 C C . ILE B 1 410 ? 38.125 -4.465 -22.688 1 94.56 410 ILE B C 1
ATOM 9834 O O . ILE B 1 410 ? 38.625 -3.414 -22.281 1 94.56 410 ILE B O 1
ATOM 9838 N N . ASP B 1 411 ? 37.062 -5.031 -22.234 1 94.5 411 ASP B N 1
ATOM 9839 C CA . ASP B 1 411 ? 36.375 -4.379 -21.125 1 94.5 411 ASP B CA 1
ATOM 9840 C C . ASP B 1 411 ? 37.25 -4.324 -19.875 1 94.5 411 ASP B C 1
ATOM 9842 O O . ASP B 1 411 ? 37.25 -3.324 -19.156 1 94.5 411 ASP B O 1
ATOM 9846 N N . MET B 1 412 ? 37.969 -5.367 -19.578 1 94.25 412 MET B N 1
ATOM 9847 C CA . MET B 1 412 ? 38.844 -5.371 -18.422 1 94.25 412 MET B CA 1
ATOM 9848 C C . MET B 1 412 ? 39.906 -4.289 -18.562 1 94.25 412 MET B C 1
ATOM 9850 O O . MET B 1 412 ? 40.219 -3.598 -17.578 1 94.25 412 MET B O 1
ATOM 9854 N N . TYR B 1 413 ? 40.344 -4.133 -19.703 1 93.06 413 TYR B N 1
ATOM 9855 C CA . TYR B 1 413 ? 41.344 -3.1 -19.953 1 93.06 413 TYR B CA 1
ATOM 9856 C C . TYR B 1 413 ? 40.75 -1.708 -19.781 1 93.06 413 TYR B C 1
ATOM 9858 O O . TYR B 1 413 ? 41.375 -0.822 -19.203 1 93.06 413 TYR B O 1
ATOM 9866 N N . LEU B 1 414 ? 39.594 -1.533 -20.234 1 91.88 414 LEU B N 1
ATOM 9867 C CA . LEU B 1 414 ? 38.938 -0.235 -20.141 1 91.88 414 LEU B CA 1
ATOM 9868 C C . LEU B 1 414 ? 38.594 0.085 -18.688 1 91.88 414 LEU B C 1
ATOM 9870 O O . LEU B 1 414 ? 38.625 1.248 -18.281 1 91.88 414 LEU B O 1
ATOM 9874 N N . LYS B 1 415 ? 38.344 -0.909 -17.891 1 92.81 415 LYS B N 1
ATOM 9875 C CA . LYS B 1 415 ? 37.938 -0.701 -16.516 1 92.81 415 LYS B CA 1
ATOM 9876 C C . LYS B 1 415 ? 39.125 -0.255 -15.656 1 92.81 415 LYS B C 1
ATOM 9878 O O . LYS B 1 415 ? 38.938 0.368 -14.609 1 92.81 415 LYS B O 1
ATOM 9883 N N . PHE B 1 416 ? 40.25 -0.499 -16.109 1 92.5 416 PHE B N 1
ATOM 9884 C CA . PHE B 1 416 ? 41.438 0.004 -15.43 1 92.5 416 PHE B CA 1
ATOM 9885 C C . PHE B 1 416 ? 41.531 1.521 -15.547 1 92.5 416 PHE B C 1
ATOM 9887 O O . PHE B 1 416 ? 42.188 2.17 -14.742 1 92.5 416 PHE B O 1
ATOM 9894 N N . HIS B 1 417 ? 40.781 2.057 -16.547 1 92.31 417 HIS B N 1
ATOM 9895 C CA . HIS B 1 417 ? 40.875 3.488 -16.812 1 92.31 417 HIS B CA 1
ATOM 9896 C C . HIS B 1 417 ? 39.531 4.18 -16.531 1 92.31 417 HIS B C 1
ATOM 9898 O O . HIS B 1 417 ? 39.281 5.25 -17.062 1 92.31 417 HIS B O 1
ATOM 9904 N N . SER B 1 418 ? 38.75 3.621 -15.758 1 91.69 418 SER B N 1
ATOM 9905 C CA . SER B 1 418 ? 37.469 4.246 -15.414 1 91.69 418 SER B CA 1
ATOM 9906 C C . SER B 1 418 ? 37.562 5.004 -14.102 1 91.69 418 SER B C 1
ATOM 9908 O O . SER B 1 418 ? 38 4.449 -13.086 1 91.69 418 SER B O 1
ATOM 9910 N N . ALA B 1 419 ? 37.125 6.227 -14.125 1 91.25 419 ALA B N 1
ATOM 9911 C CA . ALA B 1 419 ? 37.156 7.074 -12.93 1 91.25 419 ALA B CA 1
ATOM 9912 C C . ALA B 1 419 ? 36.125 6.613 -11.906 1 91.25 419 ALA B C 1
ATOM 9914 O O . ALA B 1 419 ? 35.156 5.93 -12.25 1 91.25 419 ALA B O 1
ATOM 9915 N N . PHE B 1 420 ? 36.438 6.84 -10.633 1 88.94 420 PHE B N 1
ATOM 9916 C CA . PHE B 1 420 ? 35.5 6.441 -9.57 1 88.94 420 PHE B CA 1
ATOM 9917 C C . PHE B 1 420 ? 35.406 7.523 -8.5 1 88.94 420 PHE B C 1
ATOM 9919 O O . PHE B 1 420 ? 36.219 8.453 -8.477 1 88.94 420 PHE B O 1
ATOM 9926 N N . PHE B 1 421 ? 34.312 7.402 -7.773 1 84.75 421 PHE B N 1
ATOM 9927 C CA . PHE B 1 421 ? 34.125 8.328 -6.66 1 84.75 421 PHE B CA 1
ATOM 9928 C C . PHE B 1 421 ? 34.656 7.719 -5.359 1 84.75 421 PHE B C 1
ATOM 9930 O O . PHE B 1 421 ? 34.312 6.578 -5.027 1 84.75 421 PHE B O 1
ATOM 9937 N N . ASN B 1 422 ? 35.438 8.422 -4.699 1 83.44 422 ASN B N 1
ATOM 9938 C CA . ASN B 1 422 ? 36 7.941 -3.439 1 83.44 422 ASN B CA 1
ATOM 9939 C C . ASN B 1 422 ? 35 8.094 -2.293 1 83.44 422 ASN B C 1
ATOM 9941 O O . ASN B 1 422 ? 33.875 8.531 -2.506 1 83.44 422 ASN B O 1
ATOM 9945 N N . GLU B 1 423 ? 35.375 7.711 -1.105 1 77.31 423 GLU B N 1
ATOM 9946 C CA . GLU B 1 423 ? 34.5 7.746 0.083 1 77.31 423 GLU B CA 1
ATOM 9947 C C . GLU B 1 423 ? 34.094 9.172 0.413 1 77.31 423 GLU B C 1
ATOM 9949 O O . GLU B 1 423 ? 33 9.391 0.962 1 77.31 423 GLU B O 1
ATOM 9954 N N . ASN B 1 424 ? 34.906 10.102 0.01 1 67.94 424 ASN B N 1
ATOM 9955 C CA . ASN B 1 424 ? 34.594 11.5 0.25 1 67.94 424 ASN B CA 1
ATOM 9956 C C . ASN B 1 424 ? 33.844 12.109 -0.914 1 67.94 424 ASN B C 1
ATOM 9958 O O . ASN B 1 424 ? 33.688 13.336 -1.006 1 67.94 424 ASN B O 1
ATOM 9962 N N . LYS B 1 425 ? 33.406 11.172 -1.865 1 73.56 425 LYS B N 1
ATOM 9963 C CA . LYS B 1 425 ? 32.594 11.547 -3.002 1 73.56 425 LYS B CA 1
ATOM 9964 C C . LYS B 1 425 ? 33.344 12.484 -3.949 1 73.56 425 LYS B C 1
ATOM 9966 O O . LYS B 1 425 ? 32.75 13.391 -4.531 1 73.56 425 LYS B O 1
ATOM 9971 N N . VAL B 1 426 ? 34.656 12.344 -3.912 1 76.69 426 VAL B N 1
ATOM 9972 C CA . VAL B 1 426 ? 35.469 13.086 -4.859 1 76.69 426 VAL B CA 1
ATOM 9973 C C . VAL B 1 426 ? 35.844 12.188 -6.047 1 76.69 426 VAL B C 1
ATOM 9975 O O . VAL B 1 426 ? 36.125 11.008 -5.871 1 76.69 426 VAL B O 1
ATOM 9978 N N . LEU B 1 427 ? 35.719 12.758 -7.227 1 83.5 427 LEU B N 1
ATOM 9979 C CA . LEU B 1 427 ? 36 12.008 -8.438 1 83.5 427 LEU B CA 1
ATOM 9980 C C . LEU B 1 427 ? 37.5 11.836 -8.617 1 83.5 427 LEU B C 1
ATOM 9982 O O . LEU B 1 427 ? 38.25 12.828 -8.742 1 83.5 427 LEU B O 1
ATOM 9986 N N . VAL B 1 428 ? 38 10.664 -8.562 1 88.31 428 VAL B N 1
ATOM 9987 C CA . VAL B 1 428 ? 39.406 10.352 -8.758 1 88.31 428 VAL B CA 1
ATOM 9988 C C . VAL B 1 428 ? 39.656 9.961 -10.211 1 88.31 428 VAL B C 1
ATOM 9990 O O . VAL B 1 428 ? 39 9.055 -10.734 1 88.31 428 VAL B O 1
ATOM 9993 N N . THR B 1 429 ? 40.562 10.656 -10.922 1 89.06 429 THR B N 1
ATOM 9994 C CA . THR B 1 429 ? 40.75 10.445 -12.352 1 89.06 429 THR B CA 1
ATOM 9995 C C . THR B 1 429 ? 42.188 9.961 -12.648 1 89.06 429 THR B C 1
ATOM 9997 O O . THR B 1 429 ? 42.469 9.539 -13.766 1 89.06 429 THR B O 1
ATOM 10000 N N . HIS B 1 430 ? 43.094 9.984 -11.688 1 88.06 430 HIS B N 1
ATOM 10001 C CA . HIS B 1 430 ? 44.469 9.57 -11.992 1 88.06 430 HIS B CA 1
ATOM 10002 C C . HIS B 1 430 ? 44.5 8.094 -12.367 1 88.06 430 HIS B C 1
ATOM 10004 O O . HIS B 1 430 ? 43.906 7.25 -11.695 1 88.06 430 HIS B O 1
ATOM 10010 N N . PRO B 1 431 ? 45.219 7.691 -13.375 1 87.88 431 PRO B N 1
ATOM 10011 C CA . PRO B 1 431 ? 45.219 6.324 -13.898 1 87.88 431 PRO B CA 1
ATOM 10012 C C . PRO B 1 431 ? 45.75 5.309 -12.906 1 87.88 431 PRO B C 1
ATOM 10014 O O . PRO B 1 431 ? 45.281 4.172 -12.852 1 87.88 431 PRO B O 1
ATOM 10017 N N . VAL B 1 432 ? 46.688 5.691 -12.094 1 89 432 VAL B N 1
ATOM 10018 C CA . VAL B 1 432 ? 47.281 4.762 -11.117 1 89 432 VAL B CA 1
ATOM 10019 C C . VAL B 1 432 ? 46.25 4.457 -10.031 1 89 432 VAL B C 1
ATOM 10021 O O . VAL B 1 432 ? 46.094 3.303 -9.625 1 89 432 VAL B O 1
ATOM 10024 N N . SER B 1 433 ? 45.594 5.406 -9.617 1 89.31 433 SER B N 1
ATOM 10025 C CA . SER B 1 433 ? 44.594 5.223 -8.57 1 89.31 433 SER B CA 1
ATOM 10026 C C . SER B 1 433 ? 43.375 4.453 -9.086 1 89.31 433 SER B C 1
ATOM 10028 O O . SER B 1 433 ? 42.781 3.65 -8.367 1 89.31 433 SER B O 1
ATOM 10030 N N . THR B 1 434 ? 43.031 4.738 -10.305 1 90.88 434 THR B N 1
ATOM 10031 C CA . THR B 1 434 ? 41.906 4.023 -10.891 1 90.88 434 THR B CA 1
ATOM 10032 C C . THR B 1 434 ? 42.219 2.549 -11.086 1 90.88 434 THR B C 1
ATOM 10034 O O . THR B 1 434 ? 41.375 1.682 -10.867 1 90.88 434 THR B O 1
ATOM 10037 N N . ALA B 1 435 ? 43.438 2.268 -11.484 1 91.25 435 ALA B N 1
ATOM 10038 C CA . ALA B 1 435 ? 43.875 0.883 -11.672 1 91.25 435 ALA B CA 1
ATOM 10039 C C . ALA B 1 435 ? 43.906 0.136 -10.344 1 91.25 435 ALA B C 1
ATOM 10041 O O . ALA B 1 435 ? 43.5 -1.029 -10.266 1 91.25 435 ALA B O 1
ATOM 10042 N N . LYS B 1 436 ? 44.375 0.844 -9.398 1 89.75 436 LYS B N 1
ATOM 10043 C CA . LYS B 1 436 ? 44.406 0.234 -8.07 1 89.75 436 LYS B CA 1
ATOM 10044 C C . LYS B 1 436 ? 43.031 -0.055 -7.543 1 89.75 436 LYS B C 1
ATOM 10046 O O . LYS B 1 436 ? 42.781 -1.088 -6.914 1 89.75 436 LYS B O 1
ATOM 10051 N N . HIS B 1 437 ? 42.156 0.78 -7.844 1 91.62 437 HIS B N 1
ATOM 10052 C CA . HIS B 1 437 ? 40.781 0.597 -7.395 1 91.62 437 HIS B CA 1
ATOM 10053 C C . HIS B 1 437 ? 40.125 -0.604 -8.078 1 91.62 437 HIS B C 1
ATOM 10055 O O . HIS B 1 437 ? 39.5 -1.42 -7.418 1 91.62 437 HIS B O 1
ATOM 10061 N N . TYR B 1 438 ? 40.281 -0.708 -9.352 1 92.44 438 TYR B N 1
ATOM 10062 C CA . TYR B 1 438 ? 39.688 -1.835 -10.078 1 92.44 438 TYR B CA 1
ATOM 10063 C C . TYR B 1 438 ? 40.344 -3.148 -9.641 1 92.44 438 TYR B C 1
ATOM 10065 O O . TYR B 1 438 ? 39.656 -4.164 -9.508 1 92.44 438 TYR B O 1
ATOM 10073 N N . PHE B 1 439 ? 41.594 -3.164 -9.336 1 90.69 439 PHE B N 1
ATOM 10074 C CA . PHE B 1 439 ? 42.281 -4.363 -8.906 1 90.69 439 PHE B CA 1
ATOM 10075 C C . PHE B 1 439 ? 41.75 -4.871 -7.574 1 90.69 439 PHE B C 1
ATOM 10077 O O . PHE B 1 439 ? 41.688 -6.078 -7.348 1 90.69 439 PHE B O 1
ATOM 10084 N N . LYS B 1 440 ? 41.312 -3.98 -6.797 1 91.44 440 LYS B N 1
ATOM 10085 C CA . LYS B 1 440 ? 40.844 -4.344 -5.457 1 91.44 440 LYS B CA 1
ATOM 10086 C C . LYS B 1 440 ? 39.375 -4.668 -5.445 1 91.44 440 LYS B C 1
ATOM 10088 O O . LYS B 1 440 ? 38.875 -5.289 -4.508 1 91.44 440 LYS B O 1
ATOM 10093 N N . THR B 1 441 ? 38.625 -4.414 -6.375 1 91.38 441 THR B N 1
ATOM 10094 C CA . THR B 1 441 ? 37.188 -4.578 -6.344 1 91.38 441 THR B CA 1
ATOM 10095 C C . THR B 1 441 ? 36.75 -5.746 -7.227 1 91.38 441 THR B C 1
ATOM 10097 O O . THR B 1 441 ? 36.812 -6.906 -6.809 1 91.38 441 THR B O 1
ATOM 10100 N N . ASN B 1 442 ? 36.406 -5.461 -8.531 1 91.62 442 ASN B N 1
ATOM 10101 C CA . ASN B 1 442 ? 35.781 -6.465 -9.367 1 91.62 442 ASN B CA 1
ATOM 10102 C C . ASN B 1 442 ? 36.781 -7.152 -10.289 1 91.62 442 ASN B C 1
ATOM 10104 O O . ASN B 1 442 ? 36.406 -8.008 -11.094 1 91.62 442 ASN B O 1
ATOM 10108 N N . PHE B 1 443 ? 38.094 -6.859 -10.203 1 93.69 443 PHE B N 1
ATOM 10109 C CA . PHE B 1 443 ? 39.094 -7.422 -11.117 1 93.69 443 PHE B CA 1
ATOM 10110 C C . PHE B 1 443 ? 39.156 -8.938 -10.977 1 93.69 443 PHE B C 1
ATOM 10112 O O . PHE B 1 443 ? 39.188 -9.656 -11.977 1 93.69 443 PHE B O 1
ATOM 10119 N N . LEU B 1 444 ? 39.156 -9.438 -9.781 1 94.31 444 LEU B N 1
ATOM 10120 C CA . LEU B 1 444 ? 39.25 -10.867 -9.555 1 94.31 444 LEU B CA 1
ATOM 10121 C C . LEU B 1 444 ? 38.062 -11.617 -10.125 1 94.31 444 LEU B C 1
ATOM 10123 O O . LEU B 1 444 ? 38.219 -12.703 -10.688 1 94.31 444 LEU B O 1
ATOM 10127 N N . ILE B 1 445 ? 36.938 -11.086 -10.008 1 94.94 445 ILE B N 1
ATOM 10128 C CA . ILE B 1 445 ? 35.719 -11.742 -10.523 1 94.94 445 ILE B CA 1
ATOM 10129 C C . ILE B 1 445 ? 35.75 -11.734 -12.047 1 94.94 445 ILE B C 1
ATOM 10131 O O . ILE B 1 445 ? 35.406 -12.734 -12.688 1 94.94 445 ILE B O 1
ATOM 10135 N N . ASP B 1 446 ? 36.219 -10.648 -12.602 1 95 446 ASP B N 1
ATOM 10136 C CA . ASP B 1 446 ? 36.312 -10.57 -14.055 1 95 446 ASP B CA 1
ATOM 10137 C C . ASP B 1 446 ? 37.406 -11.5 -14.594 1 95 446 ASP B C 1
ATOM 10139 O O . ASP B 1 446 ? 37.25 -12.117 -15.641 1 95 446 ASP B O 1
ATOM 10143 N N . LEU B 1 447 ? 38.469 -11.586 -13.828 1 94.12 447 LEU B N 1
ATOM 10144 C CA . LEU B 1 447 ? 39.562 -12.477 -14.234 1 94.12 447 LEU B CA 1
ATOM 10145 C C . LEU B 1 447 ? 39.094 -13.938 -14.172 1 94.12 447 LEU B C 1
ATOM 10147 O O . LEU B 1 447 ? 39.406 -14.719 -15.078 1 94.12 447 LEU B O 1
ATOM 10151 N N . MET B 1 448 ? 38.406 -14.273 -13.188 1 94.75 448 MET B N 1
ATOM 10152 C CA . MET B 1 448 ? 37.906 -15.641 -13.055 1 94.75 448 MET B CA 1
ATOM 10153 C C . MET B 1 448 ? 36.906 -15.953 -14.148 1 94.75 448 MET B C 1
ATOM 10155 O O . MET B 1 448 ? 36.844 -17.078 -14.633 1 94.75 448 MET B O 1
ATOM 10159 N N . ALA B 1 449 ? 36.188 -14.984 -14.578 1 94.94 449 ALA B N 1
ATOM 10160 C CA . ALA B 1 449 ? 35.156 -15.172 -15.602 1 94.94 449 ALA B CA 1
ATOM 10161 C C . ALA B 1 449 ? 35.781 -15.359 -16.984 1 94.94 449 ALA B C 1
ATOM 10163 O O . ALA B 1 449 ? 35.219 -16.062 -17.828 1 94.94 449 ALA B O 1
ATOM 10164 N N . CYS B 1 450 ? 36.938 -14.758 -17.219 1 92.81 450 CYS B N 1
ATOM 10165 C CA . CYS B 1 450 ? 37.562 -14.836 -18.531 1 92.81 450 CYS B CA 1
ATOM 10166 C C . CYS B 1 450 ? 38.75 -15.797 -18.531 1 92.81 450 CYS B C 1
ATOM 10168 O O . CYS B 1 450 ? 39.438 -15.93 -19.531 1 92.81 450 CYS B O 1
ATOM 10170 N N . PHE B 1 451 ? 38.906 -16.5 -17.469 1 93.69 451 PHE B N 1
ATOM 10171 C CA . PHE B 1 451 ? 40.062 -17.406 -17.359 1 93.69 451 PHE B CA 1
ATOM 10172 C C . PHE B 1 451 ? 39.969 -18.516 -18.391 1 93.69 451 PHE B C 1
ATOM 10174 O O . PHE B 1 451 ? 38.906 -19.141 -18.547 1 93.69 451 PHE B O 1
ATOM 10181 N N . PRO B 1 452 ? 40.969 -18.688 -19.188 1 93.81 452 PRO B N 1
ATOM 10182 C CA . PRO B 1 452 ? 40.938 -19.734 -20.219 1 93.81 452 PRO B CA 1
ATOM 10183 C C . PRO B 1 452 ? 41.062 -21.141 -19.641 1 93.81 452 PRO B C 1
ATOM 10185 O O . PRO B 1 452 ? 42.125 -21.781 -19.781 1 93.81 452 PRO B O 1
ATOM 10188 N N . THR B 1 453 ? 40.062 -21.625 -19.109 1 94.5 453 THR B N 1
ATOM 10189 C CA . THR B 1 453 ? 40.062 -22.938 -18.484 1 94.5 453 THR B CA 1
ATOM 10190 C C . THR B 1 453 ? 40.188 -24.047 -19.531 1 94.5 453 THR B C 1
ATOM 10192 O O . THR B 1 453 ? 40.656 -25.141 -19.234 1 94.5 453 THR B O 1
ATOM 10195 N N . GLU B 1 454 ? 39.719 -23.766 -20.75 1 93.12 454 GLU B N 1
ATOM 10196 C CA . GLU B 1 454 ? 39.812 -24.766 -21.812 1 93.12 454 GLU B CA 1
ATOM 10197 C C . GLU B 1 454 ? 41.281 -25.094 -22.141 1 93.12 454 GLU B C 1
ATOM 10199 O O . GLU B 1 454 ? 41.594 -26.219 -22.516 1 93.12 454 GLU B O 1
ATOM 10204 N N . LEU B 1 455 ? 42.156 -24.062 -21.953 1 92.88 455 LEU B N 1
ATOM 10205 C CA . LEU B 1 455 ? 43.594 -24.297 -22.219 1 92.88 455 LEU B CA 1
ATOM 10206 C C . LEU B 1 455 ? 44.188 -25.203 -21.156 1 92.88 455 LEU B C 1
ATOM 10208 O O . LEU B 1 455 ? 45.062 -26.031 -21.469 1 92.88 455 LEU B O 1
ATOM 10212 N N . ILE B 1 456 ? 43.719 -25.094 -19.969 1 93.31 456 ILE B N 1
ATOM 10213 C CA . ILE B 1 456 ? 44.156 -25.984 -18.906 1 93.31 456 ILE B CA 1
ATOM 10214 C C . ILE B 1 456 ? 43.688 -27.406 -19.172 1 93.31 456 ILE B C 1
ATOM 10216 O O . ILE B 1 456 ? 44.438 -28.375 -19.031 1 93.31 456 ILE B O 1
ATOM 10220 N N . ALA B 1 457 ? 42.438 -27.531 -19.594 1 93 457 ALA B N 1
ATOM 10221 C CA . ALA B 1 457 ? 41.875 -28.844 -19.906 1 93 457 ALA B CA 1
ATOM 10222 C C . ALA B 1 457 ? 42.594 -29.469 -21.109 1 93 457 ALA B C 1
ATOM 10224 O O . ALA B 1 457 ? 42.812 -30.688 -21.141 1 93 457 ALA B O 1
ATOM 10225 N N . TYR B 1 458 ? 42.938 -28.625 -22.047 1 92.31 458 TYR B N 1
ATOM 10226 C CA . TYR B 1 458 ? 43.656 -29.125 -23.219 1 92.31 458 TYR B CA 1
ATOM 10227 C C . TYR B 1 458 ? 45.031 -29.703 -22.844 1 92.31 458 TYR B C 1
ATOM 10229 O O . TYR B 1 458 ? 45.469 -30.672 -23.438 1 92.31 458 TYR B O 1
ATOM 10237 N N . CYS B 1 459 ? 45.688 -29.172 -21.781 1 92.25 459 CYS B N 1
ATOM 10238 C CA . CYS B 1 459 ? 46.969 -29.656 -21.344 1 92.25 459 CYS B CA 1
ATOM 10239 C C . CYS B 1 459 ? 46.875 -31.047 -20.719 1 92.25 459 CYS B C 1
ATOM 10241 O O . CYS B 1 459 ? 47.812 -31.844 -20.781 1 92.25 459 CYS B O 1
ATOM 10243 N N . PHE B 1 460 ? 45.719 -31.406 -20.25 1 89.31 460 PHE B N 1
ATOM 10244 C CA . PHE B 1 460 ? 45.531 -32.688 -19.594 1 89.31 460 PHE B CA 1
ATOM 10245 C C . PHE B 1 460 ? 45 -33.719 -20.578 1 89.31 460 PHE B C 1
ATOM 10247 O O . PHE B 1 460 ? 45.469 -34.875 -20.609 1 89.31 460 PHE B O 1
ATOM 10254 N N . VAL B 1 461 ? 44 -33.438 -21.438 1 87.88 461 VAL B N 1
ATOM 10255 C CA . VAL B 1 461 ? 43.344 -34.375 -22.328 1 87.88 461 VAL B CA 1
ATOM 10256 C C . VAL B 1 461 ? 44.156 -34.5 -23.625 1 87.88 461 VAL B C 1
ATOM 10258 O O . VAL B 1 461 ? 44.312 -35.594 -24.172 1 87.88 461 VAL B O 1
ATOM 10261 N N . ARG B 1 462 ? 44.75 -33.469 -24.188 1 87.19 462 ARG B N 1
ATOM 10262 C CA . ARG B 1 462 ? 45.625 -33.375 -25.344 1 87.19 462 ARG B CA 1
ATOM 10263 C C . ARG B 1 462 ? 45.031 -34.094 -26.547 1 87.19 462 ARG B C 1
ATOM 10265 O O . ARG B 1 462 ? 45.688 -34.906 -27.172 1 87.19 462 ARG B O 1
ATOM 10272 N N . SER B 1 463 ? 43.688 -33.969 -26.75 1 88.25 463 SER B N 1
ATOM 10273 C CA . SER B 1 463 ? 43 -34.531 -27.891 1 88.25 463 SER B CA 1
ATOM 10274 C C . SER B 1 463 ? 42.031 -33.531 -28.5 1 88.25 463 SER B C 1
ATOM 10276 O O . SER B 1 463 ? 41.594 -32.562 -27.844 1 88.25 463 SER B O 1
ATOM 10278 N N . THR B 1 464 ? 41.844 -33.625 -29.797 1 85.62 464 THR B N 1
ATOM 10279 C CA . THR B 1 464 ? 40.906 -32.75 -30.484 1 85.62 464 THR B CA 1
ATOM 10280 C C . THR B 1 464 ? 39.719 -33.531 -31.031 1 85.62 464 THR B C 1
ATOM 10282 O O . THR B 1 464 ? 39 -33.062 -31.922 1 85.62 464 THR B O 1
ATOM 10285 N N . HIS B 1 465 ? 39.531 -34.75 -30.5 1 85.94 465 HIS B N 1
ATOM 10286 C CA . HIS B 1 465 ? 38.375 -35.562 -30.922 1 85.94 465 HIS B CA 1
ATOM 10287 C C . HIS B 1 465 ? 37.062 -35 -30.375 1 85.94 465 HIS B C 1
ATOM 10289 O O . HIS B 1 465 ? 37.094 -34.094 -29.531 1 85.94 465 HIS B O 1
ATOM 10295 N N . GLU B 1 466 ? 36.031 -35.469 -30.812 1 87.38 466 GLU B N 1
ATOM 10296 C CA . GLU B 1 466 ? 34.688 -34.938 -30.484 1 87.38 466 GLU B CA 1
ATOM 10297 C C . GLU B 1 466 ? 34.438 -35.031 -28.984 1 87.38 466 GLU B C 1
ATOM 10299 O O . GLU B 1 466 ? 33.844 -34.125 -28.391 1 87.38 466 GLU B O 1
ATOM 10304 N N . TYR B 1 467 ? 34.906 -36.125 -28.359 1 86.06 467 TYR B N 1
ATOM 10305 C CA . TYR B 1 467 ? 34.656 -36.281 -26.938 1 86.06 467 TYR B CA 1
ATOM 10306 C C . TYR B 1 467 ? 35.469 -35.219 -26.141 1 86.06 467 TYR B C 1
ATOM 10308 O O . TYR B 1 467 ? 34.969 -34.719 -25.141 1 86.06 467 TYR B O 1
ATOM 10316 N N . ALA B 1 468 ? 36.688 -34.938 -26.578 1 90.25 468 ALA B N 1
ATOM 10317 C CA . ALA B 1 468 ? 37.531 -33.938 -25.906 1 90.25 468 ALA B CA 1
ATOM 10318 C C . ALA B 1 468 ? 36.938 -32.531 -26.062 1 90.25 468 ALA B C 1
ATOM 10320 O O . ALA B 1 468 ? 36.969 -31.734 -25.125 1 90.25 468 ALA B O 1
ATOM 10321 N N . LEU B 1 469 ? 36.375 -32.219 -27.234 1 92.81 469 LEU B N 1
ATOM 10322 C CA . LEU B 1 469 ? 35.781 -30.938 -27.469 1 92.81 469 LEU B CA 1
ATOM 10323 C C . LEU B 1 469 ? 34.594 -30.703 -26.516 1 92.81 469 LEU B C 1
ATOM 10325 O O . LEU B 1 469 ? 34.344 -29.562 -26.094 1 92.81 469 LEU B O 1
ATOM 10329 N N . HIS B 1 470 ? 33.906 -31.828 -26.25 1 93.69 470 HIS B N 1
ATOM 10330 C CA . HIS B 1 470 ? 32.812 -31.734 -25.297 1 93.69 470 HIS B CA 1
ATOM 10331 C C . HIS B 1 470 ? 33.312 -31.359 -23.906 1 93.69 470 HIS B C 1
ATOM 10333 O O . HIS B 1 470 ? 32.688 -30.516 -23.234 1 93.69 470 HIS B O 1
ATOM 10339 N N . ILE B 1 471 ? 34.438 -31.859 -23.516 1 93.5 471 ILE B N 1
ATOM 10340 C CA . ILE B 1 471 ? 35.031 -31.547 -22.219 1 93.5 471 ILE B CA 1
ATOM 10341 C C . ILE B 1 471 ? 35.469 -30.094 -22.188 1 93.5 471 ILE B C 1
ATOM 10343 O O . ILE B 1 471 ? 35.25 -29.375 -21.203 1 93.5 471 ILE B O 1
ATOM 10347 N N . TYR B 1 472 ? 36.094 -29.688 -23.297 1 94.44 472 TYR B N 1
ATOM 10348 C CA . TYR B 1 472 ? 36.531 -28.297 -23.375 1 94.44 472 TYR B CA 1
ATOM 10349 C C . TYR B 1 472 ? 35.375 -27.328 -23.266 1 94.44 472 TYR B C 1
ATOM 10351 O O . TYR B 1 472 ? 35.469 -26.297 -22.625 1 94.44 472 TYR B O 1
ATOM 10359 N N . ALA B 1 473 ? 34.25 -27.703 -23.875 1 94.81 473 ALA B N 1
ATOM 10360 C CA . ALA B 1 473 ? 33.062 -26.844 -23.859 1 94.81 473 ALA B CA 1
ATOM 10361 C C . ALA B 1 473 ? 32.469 -26.766 -22.469 1 94.81 473 ALA B C 1
ATOM 10363 O O . ALA B 1 473 ? 31.984 -25.719 -22.047 1 94.81 473 ALA B O 1
ATOM 10364 N N . VAL B 1 474 ? 32.5 -27.844 -21.703 1 95.06 474 VAL B N 1
ATOM 10365 C CA . VAL B 1 474 ? 31.906 -27.891 -20.375 1 95.06 474 VAL B CA 1
ATOM 10366 C C . VAL B 1 474 ? 32.781 -27.094 -19.391 1 95.06 474 VAL B C 1
ATOM 10368 O O . VAL B 1 474 ? 32.25 -26.375 -18.547 1 95.06 474 VAL B O 1
ATOM 10371 N N . VAL B 1 475 ? 34.062 -27.156 -19.5 1 94.75 475 VAL B N 1
ATOM 10372 C CA . VAL B 1 475 ? 34.938 -26.453 -18.578 1 94.75 475 VAL B CA 1
ATOM 10373 C C . VAL B 1 475 ? 34.844 -24.953 -18.812 1 94.75 475 VAL B C 1
ATOM 10375 O O . VAL B 1 475 ? 35.188 -24.156 -17.938 1 94.75 475 VAL B O 1
ATOM 10378 N N . ARG B 1 476 ? 34.375 -24.516 -19.969 1 95.44 476 ARG B N 1
ATOM 10379 C CA . ARG B 1 476 ? 34.25 -23.109 -20.297 1 95.44 476 ARG B CA 1
ATOM 10380 C C . ARG B 1 476 ? 33 -22.5 -19.641 1 95.44 476 ARG B C 1
ATOM 10382 O O . ARG B 1 476 ? 32.719 -21.312 -19.844 1 95.44 476 ARG B O 1
ATOM 10389 N N . LEU B 1 477 ? 32.312 -23.234 -18.797 1 95.88 477 LEU B N 1
ATOM 10390 C CA . LEU B 1 477 ? 31.109 -22.75 -18.141 1 95.88 477 LEU B CA 1
ATOM 10391 C C . LEU B 1 477 ? 31.438 -21.719 -17.078 1 95.88 477 LEU B C 1
ATOM 10393 O O . LEU B 1 477 ? 30.547 -21.031 -16.562 1 95.88 477 LEU B O 1
ATOM 10397 N N . ASN B 1 478 ? 32.719 -21.484 -16.781 1 95.12 478 ASN B N 1
ATOM 10398 C CA . ASN B 1 478 ? 33.094 -20.422 -15.859 1 95.12 478 ASN B CA 1
ATOM 10399 C C . ASN B 1 478 ? 32.719 -19.047 -16.391 1 95.12 478 ASN B C 1
ATOM 10401 O O . ASN B 1 478 ? 32.562 -18.094 -15.617 1 95.12 478 ASN B O 1
ATOM 10405 N N . ARG B 1 479 ? 32.469 -18.953 -17.703 1 94.94 479 ARG B N 1
ATOM 10406 C CA . ARG B 1 479 ? 32.094 -17.703 -18.328 1 94.94 479 ARG B CA 1
ATOM 10407 C C . ARG B 1 479 ? 30.688 -17.281 -17.875 1 94.94 479 ARG B C 1
ATOM 10409 O O . ARG B 1 479 ? 30.297 -16.141 -18.094 1 94.94 479 ARG B O 1
ATOM 10416 N N . LEU B 1 480 ? 29.953 -18.172 -17.188 1 95.12 480 LEU B N 1
ATOM 10417 C CA . LEU B 1 480 ? 28.625 -17.828 -16.672 1 95.12 480 LEU B CA 1
ATOM 10418 C C . LEU B 1 480 ? 28.734 -16.75 -15.594 1 95.12 480 LEU B C 1
ATOM 10420 O O . LEU B 1 480 ? 27.75 -16.031 -15.344 1 95.12 480 LEU B O 1
ATOM 10424 N N . ILE B 1 481 ? 29.859 -16.594 -15.031 1 95.56 481 ILE B N 1
ATOM 10425 C CA . ILE B 1 481 ? 30.078 -15.609 -13.977 1 95.56 481 ILE B CA 1
ATOM 10426 C C . ILE B 1 481 ? 29.906 -14.203 -14.539 1 95.56 481 ILE B C 1
ATOM 10428 O O . ILE B 1 481 ? 29.594 -13.266 -13.805 1 95.56 481 ILE B O 1
ATOM 10432 N N . GLN B 1 482 ? 30.062 -14.07 -15.867 1 94.25 482 GLN B N 1
ATOM 10433 C CA . GLN B 1 482 ? 29.891 -12.766 -16.5 1 94.25 482 GLN B CA 1
ATOM 10434 C C . GLN B 1 482 ? 28.469 -12.234 -16.297 1 94.25 482 GLN B C 1
ATOM 10436 O O . GLN B 1 482 ? 28.234 -11.039 -16.469 1 94.25 482 GLN B O 1
ATOM 10441 N N . PHE B 1 483 ? 27.594 -13.102 -15.867 1 95 483 PHE B N 1
ATOM 10442 C CA . PHE B 1 483 ? 26.203 -12.734 -15.719 1 95 483 PHE B CA 1
ATOM 10443 C C . PHE B 1 483 ? 26.016 -11.758 -14.555 1 95 483 PHE B C 1
ATOM 10445 O O . PHE B 1 483 ? 25 -11.062 -14.484 1 95 483 PHE B O 1
ATOM 10452 N N . TYR B 1 484 ? 26.969 -11.586 -13.688 1 93.88 484 TYR B N 1
ATOM 10453 C CA . TYR B 1 484 ? 26.781 -10.789 -12.484 1 93.88 484 TYR B CA 1
ATOM 10454 C C . TYR B 1 484 ? 26.562 -9.32 -12.828 1 93.88 484 TYR B C 1
ATOM 10456 O O . TYR B 1 484 ? 26 -8.562 -12.031 1 93.88 484 TYR B O 1
ATOM 10464 N N . ARG B 1 485 ? 26.891 -8.852 -14.008 1 93.81 485 ARG B N 1
ATOM 10465 C CA . ARG B 1 485 ? 26.766 -7.453 -14.414 1 93.81 485 ARG B CA 1
ATOM 10466 C C . ARG B 1 485 ? 25.328 -7.121 -14.797 1 93.81 485 ARG B C 1
ATOM 10468 O O . ARG B 1 485 ? 24.922 -5.957 -14.781 1 93.81 485 ARG B O 1
ATOM 10475 N N . VAL B 1 486 ? 24.578 -8.117 -15.141 1 95.19 486 VAL B N 1
ATOM 10476 C CA . VAL B 1 486 ? 23.234 -7.883 -15.656 1 95.19 486 VAL B CA 1
ATOM 10477 C C . VAL B 1 486 ? 22.328 -7.379 -14.539 1 95.19 486 VAL B C 1
ATOM 10479 O O . VAL B 1 486 ? 21.703 -6.328 -14.672 1 95.19 486 VAL B O 1
ATOM 10482 N N . PRO B 1 487 ? 22.312 -8.109 -13.367 1 93.94 487 PRO B N 1
ATOM 10483 C CA . PRO B 1 487 ? 21.469 -7.566 -12.297 1 93.94 487 PRO B CA 1
ATOM 10484 C C . PRO B 1 487 ? 21.953 -6.203 -11.805 1 93.94 487 PRO B C 1
ATOM 10486 O O . PRO B 1 487 ? 21.125 -5.375 -11.391 1 93.94 487 PRO B O 1
ATOM 10489 N N . LEU B 1 488 ? 23.203 -5.906 -11.852 1 93.5 488 LEU B N 1
ATOM 10490 C CA . LEU B 1 488 ? 23.719 -4.609 -11.438 1 93.5 488 LEU B CA 1
ATOM 10491 C C . LEU B 1 488 ? 23.25 -3.504 -12.375 1 93.5 488 LEU B C 1
ATOM 10493 O O . LEU B 1 488 ? 22.891 -2.41 -11.922 1 93.5 488 LEU B O 1
ATOM 10497 N N . ALA B 1 489 ? 23.234 -3.838 -13.617 1 93.69 489 ALA B N 1
ATOM 10498 C CA . ALA B 1 489 ? 22.781 -2.863 -14.602 1 93.69 489 ALA B CA 1
ATOM 10499 C C . ALA B 1 489 ? 21.297 -2.555 -14.438 1 93.69 489 ALA B C 1
ATOM 10501 O O . ALA B 1 489 ? 20.906 -1.39 -14.453 1 93.69 489 ALA B O 1
ATOM 10502 N N . PHE B 1 490 ? 20.5 -3.557 -14.242 1 92.62 490 PHE B N 1
ATOM 10503 C CA . PHE B 1 490 ? 19.062 -3.34 -14.094 1 92.62 490 PHE B CA 1
ATOM 10504 C C . PHE B 1 490 ? 18.766 -2.637 -12.773 1 92.62 490 PHE B C 1
ATOM 10506 O O . PHE B 1 490 ? 17.828 -1.825 -12.695 1 92.62 490 PHE B O 1
ATOM 10513 N N . ASN B 1 491 ? 19.562 -2.926 -11.781 1 90.12 491 ASN B N 1
ATOM 10514 C CA . ASN B 1 491 ? 19.391 -2.213 -10.516 1 90.12 491 ASN B CA 1
ATOM 10515 C C . ASN B 1 491 ? 19.703 -0.726 -10.664 1 90.12 491 ASN B C 1
ATOM 10517 O O . ASN B 1 491 ? 19.016 0.114 -10.07 1 90.12 491 ASN B O 1
ATOM 10521 N N . TYR B 1 492 ? 20.641 -0.478 -11.438 1 89.62 492 TYR B N 1
ATOM 10522 C CA . TYR B 1 492 ? 20.984 0.913 -11.711 1 89.62 492 TYR B CA 1
ATOM 10523 C C . TYR B 1 492 ? 19.875 1.611 -12.484 1 89.62 492 TYR B C 1
ATOM 10525 O O . TYR B 1 492 ? 19.5 2.736 -12.156 1 89.62 492 TYR B O 1
ATOM 10533 N N . LEU B 1 493 ? 19.391 0.934 -13.461 1 87.56 493 LEU B N 1
ATOM 10534 C CA . LEU B 1 493 ? 18.328 1.527 -14.281 1 87.56 493 LEU B CA 1
ATOM 10535 C C . LEU B 1 493 ? 17.062 1.748 -13.461 1 87.56 493 LEU B C 1
ATOM 10537 O O . LEU B 1 493 ? 16.328 2.711 -13.695 1 87.56 493 LEU B O 1
ATOM 10541 N N . GLU B 1 494 ? 16.875 0.904 -12.461 1 86.81 494 GLU B N 1
ATOM 10542 C CA . GLU B 1 494 ? 15.688 0.988 -11.625 1 86.81 494 GLU B CA 1
ATOM 10543 C C . GLU B 1 494 ? 15.852 2.031 -10.523 1 86.81 494 GLU B C 1
ATOM 10545 O O . GLU B 1 494 ? 14.867 2.494 -9.945 1 86.81 494 GLU B O 1
ATOM 10550 N N . SER B 1 495 ? 16.984 2.414 -10.242 1 83.31 495 SER B N 1
ATOM 10551 C CA . SER B 1 495 ? 17.234 3.338 -9.141 1 83.31 495 SER B CA 1
ATOM 10552 C C . SER B 1 495 ? 16.859 4.766 -9.523 1 83.31 495 SER B C 1
ATOM 10554 O O . SER B 1 495 ? 16.578 5.598 -8.656 1 83.31 495 SER B O 1
ATOM 10556 N N . GLY B 1 496 ? 16.766 5.027 -10.758 1 80.62 496 GLY B N 1
ATOM 10557 C CA . GLY B 1 496 ? 16.422 6.375 -11.188 1 80.62 496 GLY B CA 1
ATOM 10558 C C . GLY B 1 496 ? 14.938 6.68 -11.07 1 80.62 496 GLY B C 1
ATOM 10559 O O . GLY B 1 496 ? 14.094 5.832 -11.375 1 80.62 496 GLY B O 1
ATOM 10560 N N . VAL B 1 497 ? 14.586 7.828 -10.516 1 82.38 497 VAL B N 1
ATOM 10561 C CA . VAL B 1 497 ? 13.195 8.219 -10.305 1 82.38 497 VAL B CA 1
ATOM 10562 C C . VAL B 1 497 ? 12.641 8.867 -11.57 1 82.38 497 VAL B C 1
ATOM 10564 O O . VAL B 1 497 ? 11.422 9 -11.727 1 82.38 497 VAL B O 1
ATOM 10567 N N . GLU B 1 498 ? 13.492 9.133 -12.547 1 82.19 498 GLU B N 1
ATOM 10568 C CA . GLU B 1 498 ? 13.055 9.859 -13.727 1 82.19 498 GLU B CA 1
ATOM 10569 C C . GLU B 1 498 ? 12.359 8.93 -14.719 1 82.19 498 GLU B C 1
ATOM 10571 O O . GLU B 1 498 ? 11.5 9.367 -15.492 1 82.19 498 GLU B O 1
ATOM 10576 N N . MET B 1 499 ? 12.789 7.695 -14.68 1 79.94 499 MET B N 1
ATOM 10577 C CA . MET B 1 499 ? 12.219 6.75 -15.641 1 79.94 499 MET B CA 1
ATOM 10578 C C . MET B 1 499 ? 11.172 5.863 -14.969 1 79.94 499 MET B C 1
ATOM 10580 O O . MET B 1 499 ? 11.273 5.578 -13.773 1 79.94 499 MET B O 1
ATOM 10584 N N . GLU B 1 500 ? 10.211 5.48 -15.859 1 79.44 500 GLU B N 1
ATOM 10585 C CA . GLU B 1 500 ? 9.195 4.57 -15.336 1 79.44 500 GLU B CA 1
ATOM 10586 C C . GLU B 1 500 ? 9.781 3.193 -15.047 1 79.44 500 GLU B C 1
ATOM 10588 O O . GLU B 1 500 ? 10.32 2.541 -15.945 1 79.44 500 GLU B O 1
ATOM 10593 N N . THR B 1 501 ? 9.727 2.779 -13.836 1 81.56 501 THR B N 1
ATOM 10594 C CA . THR B 1 501 ? 10.328 1.531 -13.375 1 81.56 501 THR B CA 1
ATOM 10595 C C . THR B 1 501 ? 9.555 0.329 -13.906 1 81.56 501 THR B C 1
ATOM 10597 O O . THR B 1 501 ? 10.109 -0.76 -14.055 1 81.56 501 THR B O 1
ATOM 10600 N N . GLY B 1 502 ? 8.273 0.471 -14.328 1 78.94 502 GLY B N 1
ATOM 10601 C CA . GLY B 1 502 ? 7.453 -0.638 -14.781 1 78.94 502 GLY B CA 1
ATOM 10602 C C . GLY B 1 502 ? 7.941 -1.246 -16.078 1 78.94 502 GLY B C 1
ATOM 10603 O O . GLY B 1 502 ? 8.039 -2.469 -16.203 1 78.94 502 GLY B O 1
ATOM 10604 N N . ASN B 1 503 ? 8.383 -0.483 -17.016 1 83.5 503 ASN B N 1
ATOM 10605 C CA . ASN B 1 503 ? 8.852 -0.979 -18.297 1 83.5 503 ASN B CA 1
ATOM 10606 C C . ASN B 1 503 ? 10.227 -1.632 -18.188 1 83.5 503 ASN B C 1
ATOM 10608 O O . ASN B 1 503 ? 10.508 -2.627 -18.859 1 83.5 503 ASN B O 1
ATOM 10612 N N . ILE B 1 504 ? 11.047 -1.085 -17.328 1 88.81 504 ILE B N 1
ATOM 10613 C CA . ILE B 1 504 ? 12.375 -1.648 -17.109 1 88.81 504 ILE B CA 1
ATOM 10614 C C . ILE B 1 504 ? 12.258 -3.029 -16.469 1 88.81 504 ILE B C 1
ATOM 10616 O O . ILE B 1 504 ? 12.961 -3.963 -16.859 1 88.81 504 ILE B O 1
ATOM 10620 N N . ARG B 1 505 ? 11.305 -3.164 -15.617 1 88 505 ARG B N 1
ATOM 10621 C CA . ARG B 1 505 ? 11.094 -4.441 -14.945 1 88 505 ARG B CA 1
ATOM 10622 C C . ARG B 1 505 ? 10.562 -5.492 -15.914 1 88 505 ARG B C 1
ATOM 10624 O O . ARG B 1 505 ? 10.953 -6.66 -15.852 1 88 505 ARG B O 1
ATOM 10631 N N . LYS B 1 506 ? 9.688 -5.047 -16.875 1 87.56 506 LYS B N 1
ATOM 10632 C CA . LYS B 1 506 ? 9.172 -5.977 -17.875 1 87.56 506 LYS B CA 1
ATOM 10633 C C . LYS B 1 506 ? 10.297 -6.527 -18.75 1 87.56 506 LYS B C 1
ATOM 10635 O O . LYS B 1 506 ? 10.344 -7.727 -19.031 1 87.56 506 LYS B O 1
ATOM 10640 N N . TRP B 1 507 ? 11.25 -5.707 -19.062 1 89.94 507 TRP B N 1
ATOM 10641 C CA . TRP B 1 507 ? 12.383 -6.137 -19.875 1 89.94 507 TRP B CA 1
ATOM 10642 C C . TRP B 1 507 ? 13.328 -7.02 -19.078 1 89.94 507 TRP B C 1
ATOM 10644 O O . TRP B 1 507 ? 13.82 -8.031 -19.578 1 89.94 507 TRP B O 1
ATOM 10654 N N . LYS B 1 508 ? 13.57 -6.605 -17.859 1 92.19 508 LYS B N 1
ATOM 10655 C CA . LYS B 1 508 ? 14.414 -7.395 -16.969 1 92.19 508 LYS B CA 1
ATOM 10656 C C . LYS B 1 508 ? 13.898 -8.828 -16.844 1 92.19 508 LYS B C 1
ATOM 10658 O O . LYS B 1 508 ? 14.648 -9.781 -17.062 1 92.19 508 LYS B O 1
ATOM 10663 N N . PHE B 1 509 ? 12.57 -9 -16.641 1 91.88 509 PHE B N 1
ATOM 10664 C CA . PHE B 1 509 ? 12.016 -10.328 -16.391 1 91.88 509 PHE B CA 1
ATOM 10665 C C . PHE B 1 509 ? 11.859 -11.094 -17.703 1 91.88 509 PHE B C 1
ATOM 10667 O O . PHE B 1 509 ? 11.898 -12.328 -17.719 1 91.88 509 PHE B O 1
ATOM 10674 N N . PHE B 1 510 ? 11.719 -10.422 -18.812 1 92.06 510 PHE B N 1
ATOM 10675 C CA . PHE B 1 510 ? 11.695 -11.078 -20.109 1 92.06 510 PHE B CA 1
ATOM 10676 C C . PHE B 1 510 ? 13.016 -11.797 -20.375 1 92.06 510 PHE B C 1
ATOM 10678 O O . PHE B 1 510 ? 13.023 -12.977 -20.734 1 92.06 510 PHE B O 1
ATOM 10685 N N . PHE B 1 511 ? 14.133 -11.117 -20.125 1 94.44 511 PHE B N 1
ATOM 10686 C CA . PHE B 1 511 ? 15.445 -11.711 -20.359 1 94.44 511 PHE B CA 1
ATOM 10687 C C . PHE B 1 511 ? 15.719 -12.828 -19.359 1 94.44 511 PHE B C 1
ATOM 10689 O O . PHE B 1 511 ? 16.266 -13.867 -19.719 1 94.44 511 PHE B O 1
ATOM 10696 N N . TYR B 1 512 ? 15.336 -12.57 -18.125 1 94.31 512 TYR B N 1
ATOM 10697 C CA . TYR B 1 512 ? 15.539 -13.602 -17.125 1 94.31 512 TYR B CA 1
ATOM 10698 C C . TYR B 1 512 ? 14.734 -14.852 -17.453 1 94.31 512 TYR B C 1
ATOM 10700 O O . TYR B 1 512 ? 15.203 -15.977 -17.25 1 94.31 512 TYR B O 1
ATOM 10708 N N . LEU B 1 513 ? 13.484 -14.68 -17.969 1 93.56 513 LEU B N 1
ATOM 10709 C CA . LEU B 1 513 ? 12.617 -15.805 -18.297 1 93.56 513 LEU B CA 1
ATOM 10710 C C . LEU B 1 513 ? 13.203 -16.609 -19.453 1 93.56 513 LEU B C 1
ATOM 10712 O O . LEU B 1 513 ? 13.273 -17.844 -19.375 1 93.56 513 LEU B O 1
ATOM 10716 N N . VAL B 1 514 ? 13.688 -15.922 -20.484 1 94.19 514 VAL B N 1
ATOM 10717 C CA . VAL B 1 514 ? 14.258 -16.578 -21.641 1 94.19 514 VAL B CA 1
ATOM 10718 C C . VAL B 1 514 ? 15.516 -17.344 -21.25 1 94.19 514 VAL B C 1
ATOM 10720 O O . VAL B 1 514 ? 15.688 -18.516 -21.609 1 94.19 514 VAL B O 1
ATOM 10723 N N . LEU B 1 515 ? 16.344 -16.75 -20.453 1 95.62 515 LEU B N 1
ATOM 10724 C CA . LEU B 1 515 ? 17.594 -17.375 -20.031 1 95.62 515 LEU B CA 1
ATOM 10725 C C . LEU B 1 515 ? 17.312 -18.547 -19.094 1 95.62 515 LEU B C 1
ATOM 10727 O O . LEU B 1 515 ? 18 -19.578 -19.156 1 95.62 515 LEU B O 1
ATOM 10731 N N . PHE B 1 516 ? 16.328 -18.344 -18.281 1 94.88 516 PHE B N 1
ATOM 10732 C CA . PHE B 1 516 ? 15.969 -19.391 -17.328 1 94.88 516 PHE B CA 1
ATOM 10733 C C . PHE B 1 516 ? 15.508 -20.656 -18.062 1 94.88 516 PHE B C 1
ATOM 10735 O O . PHE B 1 516 ? 15.992 -21.75 -17.797 1 94.88 516 PHE B O 1
ATOM 10742 N N . MET B 1 517 ? 14.609 -20.547 -19.016 1 95.06 517 MET B N 1
ATOM 10743 C CA . MET B 1 517 ? 14.109 -21.688 -19.781 1 95.06 517 MET B CA 1
ATOM 10744 C C . MET B 1 517 ? 15.227 -22.297 -20.609 1 95.06 517 MET B C 1
ATOM 10746 O O . MET B 1 517 ? 15.312 -23.531 -20.719 1 95.06 517 MET B O 1
ATOM 10750 N N . HIS B 1 518 ? 16.062 -21.453 -21.172 1 96.56 518 HIS B N 1
ATOM 10751 C CA . HIS B 1 518 ? 17.172 -21.922 -22 1 96.56 518 HIS B CA 1
ATOM 10752 C C . HIS B 1 518 ? 18.156 -22.734 -21.172 1 96.56 518 HIS B C 1
ATOM 10754 O O . HIS B 1 518 ? 18.547 -23.828 -21.562 1 96.56 518 HIS B O 1
ATOM 10760 N N . ILE B 1 519 ? 18.531 -22.219 -20.016 1 97.06 519 ILE B N 1
ATOM 10761 C CA . ILE B 1 519 ? 19.5 -22.891 -19.172 1 97.06 519 ILE B CA 1
ATOM 10762 C C . ILE B 1 519 ? 18.922 -24.219 -18.672 1 97.06 519 ILE B C 1
ATOM 10764 O O . ILE B 1 519 ? 19.625 -25.234 -18.641 1 97.06 519 ILE B O 1
ATOM 10768 N N . LEU B 1 520 ? 17.656 -24.25 -18.359 1 96.81 520 LEU B N 1
ATOM 10769 C CA . LEU B 1 520 ? 17.031 -25.484 -17.906 1 96.81 520 LEU B CA 1
ATOM 10770 C C . LEU B 1 520 ? 17 -26.516 -19.031 1 96.81 520 LEU B C 1
ATOM 10772 O O . LEU B 1 520 ? 17.188 -27.703 -18.781 1 96.81 520 LEU B O 1
ATOM 10776 N N . ALA B 1 521 ? 16.719 -26.078 -20.219 1 97.31 521 ALA B N 1
ATOM 10777 C CA . ALA B 1 521 ? 16.734 -26.984 -21.375 1 97.31 521 ALA B CA 1
ATOM 10778 C C . ALA B 1 521 ? 18.125 -27.594 -21.578 1 97.31 521 ALA B C 1
ATOM 10780 O O . ALA B 1 521 ? 18.25 -28.797 -21.844 1 97.31 521 ALA B O 1
ATOM 10781 N N . CYS B 1 522 ? 19.156 -26.766 -21.422 1 97.25 522 CYS B N 1
ATOM 10782 C CA . CYS B 1 522 ? 20.531 -27.234 -21.578 1 97.25 522 CYS B CA 1
ATOM 10783 C C . CYS B 1 522 ? 20.891 -28.219 -20.469 1 97.25 522 CYS B C 1
ATOM 10785 O O . CYS B 1 522 ? 21.578 -29.219 -20.719 1 97.25 522 CYS B O 1
ATOM 10787 N N . VAL B 1 523 ? 20.391 -28 -19.297 1 96.56 523 VAL B N 1
ATOM 10788 C CA . VAL B 1 523 ? 20.688 -28.875 -18.172 1 96.56 523 VAL B CA 1
ATOM 10789 C C . VAL B 1 523 ? 20.016 -30.234 -18.391 1 96.56 523 VAL B C 1
ATOM 10791 O O . VAL B 1 523 ? 20.609 -31.281 -18.109 1 96.56 523 VAL B O 1
ATOM 10794 N N . TRP B 1 524 ? 18.797 -30.281 -18.938 1 95.31 524 TRP B N 1
ATOM 10795 C CA . TRP B 1 524 ? 18.094 -31.531 -19.203 1 95.31 524 TRP B CA 1
ATOM 10796 C C . TRP B 1 524 ? 18.859 -32.375 -20.234 1 95.31 524 TRP B C 1
ATOM 10798 O O . TRP B 1 524 ? 19.062 -33.562 -20.047 1 95.31 524 TRP B O 1
ATOM 10808 N N . TYR B 1 525 ? 19.266 -31.719 -21.281 1 95.75 525 TYR B N 1
ATOM 10809 C CA . TYR B 1 525 ? 20 -32.438 -22.312 1 95.75 525 TYR B CA 1
ATOM 10810 C C . TYR B 1 525 ? 21.359 -32.906 -21.781 1 95.75 525 TYR B C 1
ATOM 10812 O O . TYR B 1 525 ? 21.797 -34.031 -22.094 1 95.75 525 TYR B O 1
ATOM 10820 N N . PHE B 1 526 ? 21.969 -32.094 -21 1 94.62 526 PHE B N 1
ATOM 10821 C CA . PHE B 1 526 ? 23.266 -32.406 -20.406 1 94.62 526 PHE B CA 1
ATOM 10822 C C . PHE B 1 526 ? 23.156 -33.625 -19.5 1 94.62 526 PHE B C 1
ATOM 10824 O O . PHE B 1 526 ? 24.078 -34.438 -19.422 1 94.62 526 PHE B O 1
ATOM 10831 N N . SER B 1 527 ? 22.078 -33.812 -18.797 1 93.81 527 SER B N 1
ATOM 10832 C CA . SER B 1 527 ? 21.906 -34.969 -17.906 1 93.81 527 SER B CA 1
ATOM 10833 C C . SER B 1 527 ? 21.797 -36.281 -18.672 1 93.81 527 SER B C 1
ATOM 10835 O O . SER B 1 527 ? 22.234 -37.312 -18.188 1 93.81 527 SER B O 1
ATOM 10837 N N . ALA B 1 528 ? 21.25 -36.219 -19.875 1 92.44 528 ALA B N 1
ATOM 10838 C CA . ALA B 1 528 ? 21.094 -37.406 -20.703 1 92.44 528 ALA B CA 1
ATOM 10839 C C . ALA B 1 528 ? 22.391 -37.688 -21.469 1 92.44 528 ALA B C 1
ATOM 10841 O O . ALA B 1 528 ? 22.719 -38.875 -21.688 1 92.44 528 ALA B O 1
ATOM 10842 N N . CYS B 1 529 ? 23.062 -36.625 -21.875 1 91.75 529 CYS B N 1
ATOM 10843 C CA . CYS B 1 529 ? 24.266 -36.75 -22.688 1 91.75 529 CYS B CA 1
ATOM 10844 C C . CYS B 1 529 ? 25.469 -36.156 -21.984 1 91.75 529 CYS B C 1
ATOM 10846 O O . CYS B 1 529 ? 25.922 -35.062 -22.375 1 91.75 529 CYS B O 1
ATOM 10848 N N . GLN B 1 530 ? 26.078 -36.812 -21.078 1 89.56 530 GLN B N 1
ATOM 10849 C CA . GLN B 1 530 ? 27.234 -36.312 -20.328 1 89.56 530 GLN B CA 1
ATOM 10850 C C . GLN B 1 530 ? 28.531 -36.562 -21.078 1 89.56 530 GLN B C 1
ATOM 10852 O O . GLN B 1 530 ? 28.625 -37.469 -21.891 1 89.56 530 GLN B O 1
ATOM 10857 N N . PRO B 1 531 ? 29.422 -35.656 -20.797 1 89.06 531 PRO B N 1
ATOM 10858 C CA . PRO B 1 531 ? 30.703 -35.875 -21.469 1 89.06 531 PRO B CA 1
ATOM 10859 C C . PRO B 1 531 ? 31.469 -37.094 -20.953 1 89.06 531 PRO B C 1
ATOM 10861 O O . PRO B 1 531 ? 31.359 -37.438 -19.781 1 89.06 531 PRO B O 1
ATOM 10864 N N . LEU B 1 532 ? 32.156 -37.781 -21.875 1 84.12 532 LEU B N 1
ATOM 10865 C CA . LEU B 1 532 ? 32.938 -38.969 -21.531 1 84.12 532 LEU B CA 1
ATOM 10866 C C . LEU B 1 532 ? 34.438 -38.594 -21.438 1 84.12 532 LEU B C 1
ATOM 10868 O O . LEU B 1 532 ? 34.938 -37.781 -22.219 1 84.12 532 LEU B O 1
ATOM 10872 N N . PHE B 1 533 ? 35.062 -38.938 -20.375 1 77.25 533 PHE B N 1
ATOM 10873 C CA . PHE B 1 533 ? 36.469 -38.625 -20.156 1 77.25 533 PHE B CA 1
ATOM 10874 C C . PHE B 1 533 ? 37.375 -39.594 -20.891 1 77.25 533 PHE B C 1
ATOM 10876 O O . PHE B 1 533 ? 38.562 -39.344 -21.062 1 77.25 533 PHE B O 1
ATOM 10883 N N . LYS B 1 534 ? 36.938 -40.938 -21.188 1 71.5 534 LYS B N 1
ATOM 10884 C CA . LYS B 1 534 ? 37.781 -41.906 -21.891 1 71.5 534 LYS B CA 1
ATOM 10885 C C . LYS B 1 534 ? 37.125 -42.375 -23.203 1 71.5 534 LYS B C 1
ATOM 10887 O O . LYS B 1 534 ? 35.906 -42.344 -23.344 1 71.5 534 LYS B O 1
ATOM 10892 N N . LEU B 1 535 ? 37.906 -42.406 -24.266 1 61.91 535 LEU B N 1
ATOM 10893 C CA . LEU B 1 535 ? 37.469 -42.938 -25.547 1 61.91 535 LEU B CA 1
ATOM 10894 C C . LEU B 1 535 ? 36.844 -44.312 -25.391 1 61.91 535 LEU B C 1
ATOM 10896 O O . LEU B 1 535 ? 37.438 -45.188 -24.75 1 61.91 535 LEU B O 1
ATOM 10900 N N . ILE B 1 536 ? 35.5 -44.406 -25.359 1 60.81 536 ILE B N 1
ATOM 10901 C CA . ILE B 1 536 ? 34.906 -45.719 -25.266 1 60.81 536 ILE B CA 1
ATOM 10902 C C . ILE B 1 536 ? 35.031 -46.438 -26.625 1 60.81 536 ILE B C 1
ATOM 10904 O O . ILE B 1 536 ? 34.5 -45.938 -27.625 1 60.81 536 ILE B O 1
ATOM 10908 N N . SER B 1 537 ? 36.062 -47.156 -26.938 1 55.53 537 SER B N 1
ATOM 10909 C CA . SER B 1 537 ? 36.219 -47.938 -28.172 1 55.53 537 SER B CA 1
ATOM 10910 C C . SER B 1 537 ? 34.938 -48.656 -28.547 1 55.53 537 SER B C 1
ATOM 10912 O O . SER B 1 537 ? 34.594 -48.719 -29.734 1 55.53 537 SER B O 1
ATOM 10914 N N . ASP B 1 538 ? 34.312 -49.656 -27.75 1 51.31 538 ASP B N 1
ATOM 10915 C CA . ASP B 1 538 ? 33.219 -50.531 -28.156 1 51.31 538 ASP B CA 1
ATOM 10916 C C . ASP B 1 538 ? 31.875 -50.031 -27.641 1 51.31 538 ASP B C 1
ATOM 10918 O O . ASP B 1 538 ? 31.641 -50.031 -26.422 1 51.31 538 ASP B O 1
ATOM 10922 N N . SER B 1 539 ? 31.188 -49.156 -28.312 1 54.66 539 SER B N 1
ATOM 10923 C CA . SER B 1 539 ? 29.891 -48.531 -28.062 1 54.66 539 SER B CA 1
ATOM 10924 C C . SER B 1 539 ? 28.875 -49.531 -27.516 1 54.66 539 SER B C 1
ATOM 10926 O O . SER B 1 539 ? 27.953 -49.156 -26.797 1 54.66 539 SER B O 1
ATOM 10928 N N . ASN B 1 540 ? 28.984 -50.812 -27.938 1 53.09 540 ASN B N 1
ATOM 10929 C CA . ASN B 1 540 ? 27.922 -51.781 -27.719 1 53.09 540 ASN B CA 1
ATOM 10930 C C . ASN B 1 540 ? 27.688 -52.031 -26.219 1 53.09 540 ASN B C 1
ATOM 10932 O O . ASN B 1 540 ? 26.562 -52.281 -25.812 1 53.09 540 ASN B O 1
ATOM 10936 N N . ASP B 1 541 ? 28.719 -52.031 -25.359 1 53.03 541 ASP B N 1
ATOM 10937 C CA . ASP B 1 541 ? 28.594 -52.594 -24.016 1 53.03 541 ASP B CA 1
ATOM 10938 C C . ASP B 1 541 ? 28.109 -51.531 -23.031 1 53.03 541 ASP B C 1
ATOM 10940 O O . ASP B 1 541 ? 27.625 -51.875 -21.938 1 53.03 541 ASP B O 1
ATOM 10944 N N . THR B 1 542 ? 28.203 -50.219 -23.203 1 60.59 542 THR B N 1
ATOM 10945 C CA . THR B 1 542 ? 28.031 -49.344 -22.062 1 60.59 542 THR B CA 1
ATOM 10946 C C . THR B 1 542 ? 26.641 -48.719 -22.062 1 60.59 542 THR B C 1
ATOM 10948 O O . THR B 1 542 ? 26.312 -47.938 -21.172 1 60.59 542 THR B O 1
ATOM 10951 N N . GLY B 1 543 ? 25.625 -49.25 -22.781 1 73.38 543 GLY B N 1
ATOM 10952 C CA . GLY B 1 543 ? 24.281 -48.719 -22.781 1 73.38 543 GLY B CA 1
ATOM 10953 C C . GLY B 1 543 ? 24.188 -47.312 -23.297 1 73.38 543 GLY B C 1
ATOM 10954 O O . GLY B 1 543 ? 23.203 -46.625 -23.031 1 73.38 543 GLY B O 1
ATOM 10955 N N . LEU B 1 544 ? 25.266 -46.812 -24 1 83.31 544 LEU B N 1
ATOM 10956 C CA . LEU B 1 544 ? 25.281 -45.438 -24.531 1 83.31 544 LEU B CA 1
ATOM 10957 C C . LEU B 1 544 ? 24.922 -45.438 -26.016 1 83.31 544 LEU B C 1
ATOM 10959 O O . LEU B 1 544 ? 25.266 -46.375 -26.75 1 83.31 544 LEU B O 1
ATOM 10963 N N . ILE B 1 545 ? 24.141 -44.469 -26.484 1 86.5 545 ILE B N 1
ATOM 10964 C CA . ILE B 1 545 ? 23.75 -44.312 -27.891 1 86.5 545 ILE B CA 1
ATOM 10965 C C . ILE B 1 545 ? 24.422 -43.062 -28.453 1 86.5 545 ILE B C 1
ATOM 10967 O O . ILE B 1 545 ? 24.469 -42 -27.812 1 86.5 545 ILE B O 1
ATOM 10971 N N . TYR B 1 546 ? 25.031 -43.25 -29.625 1 87.62 546 TYR B N 1
ATOM 10972 C CA . TYR B 1 546 ? 25.703 -42.125 -30.297 1 87.62 546 TYR B CA 1
ATOM 10973 C C . TYR B 1 546 ? 24.703 -41.312 -31.125 1 87.62 546 TYR B C 1
ATOM 10975 O O . TYR B 1 546 ? 23.984 -41.875 -31.953 1 87.62 546 TYR B O 1
ATOM 10983 N N . SER B 1 547 ? 24.5 -40.062 -30.781 1 89.12 547 SER B N 1
ATOM 10984 C CA . SER B 1 547 ? 23.609 -39.156 -31.516 1 89.12 547 SER B CA 1
ATOM 10985 C C . SER B 1 547 ? 24.203 -37.75 -31.609 1 89.12 547 SER B C 1
ATOM 10987 O O . SER B 1 547 ? 24.547 -37.156 -30.578 1 89.12 547 SER B O 1
ATOM 10989 N N . ASN B 1 548 ? 24.266 -37.125 -32.844 1 91.06 548 ASN B N 1
ATOM 10990 C CA . ASN B 1 548 ? 24.719 -35.75 -33.062 1 91.06 548 ASN B CA 1
ATOM 10991 C C . ASN B 1 548 ? 26.016 -35.469 -32.312 1 91.06 548 ASN B C 1
ATOM 10993 O O . ASN B 1 548 ? 26.125 -34.469 -31.609 1 91.06 548 ASN B O 1
ATOM 10997 N N . HIS B 1 549 ? 26.938 -36.375 -32.344 1 88 549 HIS B N 1
ATOM 10998 C CA . HIS B 1 549 ? 28.297 -36.25 -31.828 1 88 549 HIS B CA 1
ATOM 10999 C C . HIS B 1 549 ? 28.297 -36.312 -30.297 1 88 549 HIS B C 1
ATOM 11001 O O . HIS B 1 549 ? 29.203 -35.781 -29.656 1 88 549 HIS B O 1
ATOM 11007 N N . HIS B 1 550 ? 27.234 -36.844 -29.672 1 90.81 550 HIS B N 1
ATOM 11008 C CA . HIS B 1 550 ? 27.141 -37.062 -28.234 1 90.81 550 HIS B CA 1
ATOM 11009 C C . HIS B 1 550 ? 26.969 -38.531 -27.906 1 90.81 550 HIS B C 1
ATOM 11011 O O . HIS B 1 550 ? 26.469 -39.312 -28.75 1 90.81 550 HIS B O 1
ATOM 11017 N N . PHE B 1 551 ? 27.453 -38.906 -26.812 1 87.06 551 PHE B N 1
ATOM 11018 C CA . PHE B 1 551 ? 27.188 -40.219 -26.25 1 87.06 551 PHE B CA 1
ATOM 11019 C C . PHE B 1 551 ? 26.156 -40.156 -25.141 1 87.06 551 PHE B C 1
ATOM 11021 O O . PHE B 1 551 ? 26.453 -39.656 -24.047 1 87.06 551 PHE B O 1
ATOM 11028 N N . CYS B 1 552 ? 24.938 -40.562 -25.469 1 89.69 552 CYS B N 1
ATOM 11029 C CA . CYS B 1 552 ? 23.828 -40.344 -24.547 1 89.69 552 CYS B CA 1
ATOM 11030 C C . CYS B 1 552 ? 23.375 -41.688 -23.922 1 89.69 552 CYS B C 1
ATOM 11032 O O . CYS B 1 552 ? 23.547 -42.75 -24.516 1 89.69 552 CYS B O 1
ATOM 11034 N N . HIS B 1 553 ? 22.875 -41.562 -22.75 1 86.12 553 HIS B N 1
ATOM 11035 C CA . HIS B 1 553 ? 22.359 -42.719 -22.047 1 86.12 553 HIS B CA 1
ATOM 11036 C C . HIS B 1 553 ? 21 -43.156 -22.594 1 86.12 553 HIS B C 1
ATOM 11038 O O . HIS B 1 553 ? 20.109 -42.312 -22.75 1 86.12 553 HIS B O 1
ATOM 11044 N N . ASN B 1 554 ? 20.797 -44.406 -22.828 1 79.56 554 ASN B N 1
ATOM 11045 C CA . ASN B 1 554 ? 19.547 -44.938 -23.375 1 79.56 554 ASN B CA 1
ATOM 11046 C C . ASN B 1 554 ? 18.438 -44.969 -22.328 1 79.56 554 ASN B C 1
ATOM 11048 O O . ASN B 1 554 ? 17.25 -44.906 -22.672 1 79.56 554 ASN B O 1
ATOM 11052 N N . SER B 1 555 ? 18.688 -45 -21.031 1 80.75 555 SER B N 1
ATOM 11053 C CA . SER B 1 555 ? 17.688 -45.094 -19.969 1 80.75 555 SER B CA 1
ATOM 11054 C C . SER B 1 555 ? 17.391 -43.75 -19.344 1 80.75 555 SER B C 1
ATOM 11056 O O . SER B 1 555 ? 17.047 -43.688 -18.156 1 80.75 555 SER B O 1
ATOM 11058 N N . SER B 1 556 ? 17.469 -42.688 -20.109 1 88.5 556 SER B N 1
ATOM 11059 C CA . SER B 1 556 ? 17.188 -41.344 -19.594 1 88.5 556 SER B CA 1
ATOM 11060 C C . SER B 1 556 ? 15.789 -40.875 -19.969 1 88.5 556 SER B C 1
ATOM 11062 O O . SER B 1 556 ? 14.992 -41.656 -20.5 1 88.5 556 SER B O 1
ATOM 11064 N N . TRP B 1 557 ? 15.453 -39.656 -19.625 1 89 557 TRP B N 1
ATOM 11065 C CA . TRP B 1 557 ? 14.133 -39.094 -19.875 1 89 557 TRP B CA 1
ATOM 11066 C C . TRP B 1 557 ? 13.805 -39.125 -21.359 1 89 557 TRP B C 1
ATOM 11068 O O . TRP B 1 557 ? 12.633 -39.062 -21.75 1 89 557 TRP B O 1
ATOM 11078 N N . THR B 1 558 ? 14.797 -39.312 -22.266 1 86.38 558 THR B N 1
ATOM 11079 C CA . THR B 1 558 ? 14.609 -39.281 -23.703 1 86.38 558 THR B CA 1
ATOM 11080 C C . THR B 1 558 ? 13.906 -40.562 -24.156 1 86.38 558 THR B C 1
ATOM 11082 O O . THR B 1 558 ? 13.312 -40.594 -25.25 1 86.38 558 THR B O 1
ATOM 11085 N N . SER B 1 559 ? 13.977 -41.594 -23.359 1 82.12 559 SER B N 1
ATOM 11086 C CA . SER B 1 559 ? 13.352 -42.844 -23.719 1 82.12 559 SER B CA 1
ATOM 11087 C C . SER B 1 559 ? 11.859 -42.844 -23.406 1 82.12 559 SER B C 1
ATOM 11089 O O . SER B 1 559 ? 11.117 -43.688 -23.891 1 82.12 559 SER B O 1
ATOM 11091 N N . SER B 1 560 ? 11.43 -41.875 -22.656 1 76 560 SER B N 1
ATOM 11092 C CA . SER B 1 560 ? 10.023 -41.781 -22.281 1 76 560 SER B CA 1
ATOM 11093 C C . SER B 1 560 ? 9.156 -41.312 -23.438 1 76 560 SER B C 1
ATOM 11095 O O . SER B 1 560 ? 7.941 -41.5 -23.422 1 76 560 SER B O 1
ATOM 11097 N N . ILE B 1 561 ? 9.836 -40.812 -24.469 1 75.5 561 ILE B N 1
ATOM 11098 C CA . ILE B 1 561 ? 9.086 -40.281 -25.609 1 75.5 561 ILE B CA 1
ATOM 11099 C C . ILE B 1 561 ? 8.711 -41.438 -26.547 1 75.5 561 ILE B C 1
ATOM 11101 O O . ILE B 1 561 ? 9.578 -42.062 -27.172 1 75.5 561 ILE B O 1
ATOM 11105 N N . GLU B 1 562 ? 7.465 -41.906 -26.438 1 67.75 562 GLU B N 1
ATOM 11106 C CA . GLU B 1 562 ? 7.023 -43.094 -27.188 1 67.75 562 GLU B CA 1
ATOM 11107 C C . GLU B 1 562 ? 6.758 -42.75 -28.641 1 67.75 562 GLU B C 1
ATOM 11109 O O . GLU B 1 562 ? 6.836 -43.625 -29.516 1 67.75 562 GLU B O 1
ATOM 11114 N N . SER B 1 563 ? 6.547 -41.531 -28.969 1 65.19 563 SER B N 1
ATOM 11115 C CA . SER B 1 563 ? 6.051 -41.188 -30.297 1 65.19 563 SER B CA 1
ATOM 11116 C C . SER B 1 563 ? 7.16 -41.281 -31.344 1 65.19 563 SER B C 1
ATOM 11118 O O . SER B 1 563 ? 6.898 -41.594 -32.5 1 65.19 563 SER B O 1
ATOM 11120 N N . PHE B 1 564 ? 8.406 -41 -30.953 1 75.81 564 PHE B N 1
ATOM 11121 C CA . PHE B 1 564 ? 9.484 -41.062 -31.922 1 75.81 564 PHE B CA 1
ATOM 11122 C C . PHE B 1 564 ? 10.82 -41.312 -31.234 1 75.81 564 PHE B C 1
ATOM 11124 O O . PHE B 1 564 ? 10.914 -41.25 -30.016 1 75.81 564 PHE B O 1
ATOM 11131 N N . ASP B 1 565 ? 11.773 -41.688 -32.125 1 83.69 565 ASP B N 1
ATOM 11132 C CA . ASP B 1 565 ? 13.133 -41.906 -31.609 1 83.69 565 ASP B CA 1
ATOM 11133 C C . ASP B 1 565 ? 13.859 -40.562 -31.422 1 83.69 565 ASP B C 1
ATOM 11135 O O . ASP B 1 565 ? 14.305 -39.969 -32.406 1 83.69 565 ASP B O 1
ATOM 11139 N N . PHE B 1 566 ? 14.039 -40.125 -30.25 1 88.88 566 PHE B N 1
ATOM 11140 C CA . PHE B 1 566 ? 14.625 -38.844 -29.844 1 88.88 566 PHE B CA 1
ATOM 11141 C C . PHE B 1 566 ? 16.016 -38.688 -30.438 1 88.88 566 PHE B C 1
ATOM 11143 O O . PHE B 1 566 ? 16.375 -37.594 -30.922 1 88.88 566 PHE B O 1
ATOM 11150 N N . TYR B 1 567 ? 16.844 -39.719 -30.469 1 88.81 567 TYR B N 1
ATOM 11151 C CA . TYR B 1 567 ? 18.25 -39.625 -30.812 1 88.81 567 TYR B CA 1
ATOM 11152 C C . TYR B 1 567 ? 18.453 -39.656 -32.312 1 88.81 567 TYR B C 1
ATOM 11154 O O . TYR B 1 567 ? 19.547 -39.406 -32.812 1 88.81 567 TYR B O 1
ATOM 11162 N N . LYS B 1 568 ? 17.359 -39.938 -33.062 1 89 568 LYS B N 1
ATOM 11163 C CA . LYS B 1 568 ? 17.453 -39.938 -34.531 1 89 568 LYS B CA 1
ATOM 11164 C C . LYS B 1 568 ? 17.078 -38.562 -35.125 1 89 568 LYS B C 1
ATOM 11166 O O . LYS B 1 568 ? 17.344 -38.312 -36.281 1 89 568 LYS B O 1
ATOM 11171 N N . GLU B 1 569 ? 16.562 -37.781 -34.312 1 90.81 569 GLU B N 1
ATOM 11172 C CA . GLU B 1 569 ? 16.156 -36.469 -34.75 1 90.81 569 GLU B CA 1
ATOM 11173 C C . GLU B 1 569 ? 17.344 -35.5 -34.812 1 90.81 569 GLU B C 1
ATOM 11175 O O . GLU B 1 569 ? 18.344 -35.688 -34.125 1 90.81 569 GLU B O 1
ATOM 11180 N N . PRO B 1 570 ? 17.156 -34.469 -35.688 1 92.25 570 PRO B N 1
ATOM 11181 C CA . PRO B 1 570 ? 18.219 -33.469 -35.75 1 92.25 570 PRO B CA 1
ATOM 11182 C C . PRO B 1 570 ? 18.375 -32.719 -34.438 1 92.25 570 PRO B C 1
ATOM 11184 O O . PRO B 1 570 ? 17.484 -32.75 -33.562 1 92.25 570 PRO B O 1
ATOM 11187 N N . ILE B 1 571 ? 19.547 -32.062 -34.25 1 93.81 571 ILE B N 1
ATOM 11188 C CA . ILE B 1 571 ? 19.922 -31.453 -32.969 1 93.81 571 ILE B CA 1
ATOM 11189 C C . ILE B 1 571 ? 18.953 -30.312 -32.625 1 93.81 571 ILE B C 1
ATOM 11191 O O . ILE B 1 571 ? 18.641 -30.094 -31.469 1 93.81 571 ILE B O 1
ATOM 11195 N N . ILE B 1 572 ? 18.406 -29.594 -33.656 1 92.31 572 ILE B N 1
ATOM 11196 C CA . ILE B 1 572 ? 17.5 -28.484 -33.406 1 92.31 572 ILE B CA 1
ATOM 11197 C C . ILE B 1 572 ? 16.188 -29 -32.812 1 92.31 572 ILE B C 1
ATOM 11199 O O . ILE B 1 572 ? 15.602 -28.375 -31.938 1 92.31 572 ILE B O 1
ATOM 11203 N N . THR B 1 573 ? 15.719 -30.156 -33.25 1 92.5 573 THR B N 1
ATOM 11204 C CA . THR B 1 573 ? 14.5 -30.766 -32.719 1 92.5 573 THR B CA 1
ATOM 11205 C C . THR B 1 573 ? 14.719 -31.266 -31.312 1 92.5 573 THR B C 1
ATOM 11207 O O . THR B 1 573 ? 13.828 -31.156 -30.469 1 92.5 573 THR B O 1
ATOM 11210 N N . GLN B 1 574 ? 15.93 -31.766 -31.062 1 93.94 574 GLN B N 1
ATOM 11211 C CA . GLN B 1 574 ? 16.25 -32.219 -29.719 1 93.94 574 GLN B CA 1
ATOM 11212 C C . GLN B 1 574 ? 16.266 -31.047 -28.734 1 93.94 574 GLN B C 1
ATOM 11214 O O . GLN B 1 574 ? 15.844 -31.188 -27.594 1 93.94 574 GLN B O 1
ATOM 11219 N N . TYR B 1 575 ? 16.703 -29.938 -29.234 1 94.62 575 TYR B N 1
ATOM 11220 C CA . TYR B 1 575 ? 16.719 -28.734 -28.406 1 94.62 575 TYR B CA 1
ATOM 11221 C C . TYR B 1 575 ? 15.305 -28.281 -28.078 1 94.62 575 TYR B C 1
ATOM 11223 O O . TYR B 1 575 ? 14.992 -27.969 -26.938 1 94.62 575 TYR B O 1
ATOM 11231 N N . PHE B 1 576 ? 14.43 -28.281 -29.047 1 93.94 576 PHE B N 1
ATOM 11232 C CA . PHE B 1 576 ? 13.07 -27.797 -28.828 1 93.94 576 PHE B CA 1
ATOM 11233 C C . PHE B 1 576 ? 12.289 -28.75 -27.938 1 93.94 576 PHE B C 1
ATOM 11235 O O . PHE B 1 576 ? 11.438 -28.312 -27.156 1 93.94 576 PHE B O 1
ATOM 11242 N N . ILE B 1 577 ? 12.609 -30.031 -27.984 1 93.5 577 ILE B N 1
ATOM 11243 C CA . ILE B 1 577 ? 11.961 -30.984 -27.094 1 93.5 577 ILE B CA 1
ATOM 11244 C C . ILE B 1 577 ? 12.422 -30.766 -25.656 1 93.5 577 ILE B C 1
ATOM 11246 O O . ILE B 1 577 ? 11.625 -30.797 -24.734 1 93.5 577 ILE B O 1
ATOM 11250 N N . SER B 1 578 ? 13.727 -30.5 -25.547 1 95.06 578 SER B N 1
ATOM 11251 C CA . SER B 1 578 ? 14.242 -30.203 -24.219 1 95.06 578 SER B CA 1
ATOM 11252 C C . SER B 1 578 ? 13.672 -28.891 -23.672 1 95.06 578 SER B C 1
ATOM 11254 O O . SER B 1 578 ? 13.383 -28.781 -22.484 1 95.06 578 SER B O 1
ATOM 11256 N N . LEU B 1 579 ? 13.555 -27.938 -24.562 1 95.88 579 LEU B N 1
ATOM 11257 C CA . LEU B 1 579 ? 12.977 -26.656 -24.156 1 95.88 579 LEU B CA 1
ATOM 11258 C C . LEU B 1 579 ? 11.516 -26.828 -23.75 1 95.88 579 LEU B C 1
ATOM 11260 O O . LEU B 1 579 ? 11.062 -26.203 -22.797 1 95.88 579 LEU B O 1
ATOM 11264 N N . TYR B 1 580 ? 10.852 -27.656 -24.484 1 93.69 580 TYR B N 1
ATOM 11265 C CA . TYR B 1 580 ? 9.453 -27.953 -24.188 1 93.69 580 TYR B CA 1
ATOM 11266 C C . TYR B 1 580 ? 9.312 -28.562 -22.797 1 93.69 580 TYR B C 1
ATOM 11268 O O . TYR B 1 580 ? 8.492 -28.125 -22 1 93.69 580 TYR B O 1
ATOM 11276 N N . TRP B 1 581 ? 10.07 -29.469 -22.516 1 93.31 581 TRP B N 1
ATOM 11277 C CA . TRP B 1 581 ? 9.984 -30.125 -21.219 1 93.31 581 TRP B CA 1
ATOM 11278 C C . TRP B 1 581 ? 10.469 -29.203 -20.109 1 93.31 581 TRP B C 1
ATOM 11280 O O . TRP B 1 581 ? 9.93 -29.219 -19 1 93.31 581 TRP B O 1
ATOM 11290 N N . ALA B 1 582 ? 11.484 -28.406 -20.406 1 95.19 582 ALA B N 1
ATOM 11291 C CA . ALA B 1 582 ? 11.969 -27.422 -19.438 1 95.19 582 ALA B CA 1
ATOM 11292 C C . ALA B 1 582 ? 10.875 -26.422 -19.094 1 95.19 582 ALA B C 1
ATOM 11294 O O . ALA B 1 582 ? 10.656 -26.094 -17.922 1 95.19 582 ALA B O 1
ATOM 11295 N N . ALA B 1 583 ? 10.219 -25.969 -20.094 1 94.12 583 ALA B N 1
ATOM 11296 C CA . ALA B 1 583 ? 9.148 -24.984 -19.891 1 94.12 583 ALA B CA 1
ATOM 11297 C C . ALA B 1 583 ? 7.973 -25.609 -19.141 1 94.12 583 ALA B C 1
ATOM 11299 O O . ALA B 1 583 ? 7.387 -24.984 -18.25 1 94.12 583 ALA B O 1
ATOM 11300 N N . ALA B 1 584 ? 7.66 -26.828 -19.484 1 93.06 584 ALA B N 1
ATOM 11301 C CA . ALA B 1 584 ? 6.551 -27.5 -18.812 1 93.06 584 ALA B CA 1
ATOM 11302 C C . ALA B 1 584 ? 6.844 -27.719 -17.328 1 93.06 584 ALA B C 1
ATOM 11304 O O . ALA B 1 584 ? 5.992 -27.453 -16.484 1 93.06 584 ALA B O 1
ATOM 11305 N N . THR B 1 585 ? 8.039 -28.078 -17.047 1 93.62 585 THR B N 1
ATOM 11306 C CA . THR B 1 585 ? 8.43 -28.312 -15.664 1 93.62 585 THR B CA 1
ATOM 11307 C C . THR B 1 585 ? 8.586 -26.984 -14.922 1 93.62 585 THR B C 1
ATOM 11309 O O . THR B 1 585 ? 8.156 -26.844 -13.781 1 93.62 585 THR B O 1
ATOM 11312 N N . GLY B 1 586 ? 9.164 -26.094 -15.602 1 92.31 586 GLY B N 1
ATOM 11313 C CA . GLY B 1 586 ? 9.359 -24.781 -14.977 1 92.31 586 GLY B CA 1
ATOM 11314 C C . GLY B 1 586 ? 8.055 -24.047 -14.711 1 92.31 586 GLY B C 1
ATOM 11315 O O . GLY B 1 586 ? 7.926 -23.359 -13.703 1 92.31 586 GLY B O 1
ATOM 11316 N N . ALA B 1 587 ? 7.09 -24.156 -15.625 1 92.06 587 ALA B N 1
ATOM 11317 C CA . ALA B 1 587 ? 5.797 -23.484 -15.492 1 92.06 587 ALA B CA 1
ATOM 11318 C C . ALA B 1 587 ? 4.801 -24.375 -14.734 1 92.06 587 ALA B C 1
ATOM 11320 O O . ALA B 1 587 ? 3.609 -24.062 -14.68 1 92.06 587 ALA B O 1
ATOM 11321 N N . SER B 1 588 ? 5.238 -25.484 -14.195 1 91.06 588 SER B N 1
ATOM 11322 C CA . SER B 1 588 ? 4.465 -26.391 -13.367 1 91.06 588 SER B CA 1
ATOM 11323 C C . SER B 1 588 ? 3.32 -27.016 -14.164 1 91.06 588 SER B C 1
ATOM 11325 O O . SER B 1 588 ? 2.201 -27.141 -13.656 1 91.06 588 SER B O 1
ATOM 11327 N N . VAL B 1 589 ? 3.549 -27.281 -15.406 1 90.5 589 VAL B N 1
ATOM 11328 C CA . VAL B 1 589 ? 2.59 -28.016 -16.219 1 90.5 589 VAL B CA 1
ATOM 11329 C C . VAL B 1 589 ? 3.039 -29.484 -16.344 1 90.5 589 VAL B C 1
ATOM 11331 O O . VAL B 1 589 ? 4.109 -29.766 -16.875 1 90.5 589 VAL B O 1
ATOM 11334 N N . GLY B 1 590 ? 2.277 -30.422 -15.805 1 87.12 590 GLY B N 1
ATOM 11335 C CA . GLY B 1 590 ? 2.664 -31.828 -15.82 1 87.12 590 GLY B CA 1
ATOM 11336 C C . GLY B 1 590 ? 1.857 -32.656 -16.797 1 87.12 590 GLY B C 1
ATOM 11337 O O . GLY B 1 590 ? 0.915 -33.344 -16.422 1 87.12 590 GLY B O 1
ATOM 11338 N N . TYR B 1 591 ? 2.268 -32.75 -18.062 1 85.75 591 TYR B N 1
ATOM 11339 C CA . TYR B 1 591 ? 1.594 -33.562 -19.047 1 85.75 591 TYR B CA 1
ATOM 11340 C C . TYR B 1 591 ? 1.849 -35.062 -18.766 1 85.75 591 TYR B C 1
ATOM 11342 O O . TYR B 1 591 ? 0.98 -35.906 -19.016 1 85.75 591 TYR B O 1
ATOM 11350 N N . GLY B 1 592 ? 3.012 -35.344 -18.25 1 85.06 592 GLY B N 1
ATOM 11351 C CA . GLY B 1 592 ? 3.383 -36.719 -17.984 1 85.06 592 GLY B CA 1
ATOM 11352 C C . GLY B 1 592 ? 3.898 -37.469 -19.203 1 85.06 592 GLY B C 1
ATOM 11353 O O . GLY B 1 592 ? 4.156 -38.688 -19.156 1 85.06 592 GLY B O 1
ATOM 11354 N N . ASP B 1 593 ? 4.027 -36.781 -20.391 1 85.38 593 ASP B N 1
ATOM 11355 C CA . ASP B 1 593 ? 4.59 -37.375 -21.594 1 85.38 593 ASP B CA 1
ATOM 11356 C C . ASP B 1 593 ? 6.094 -37.594 -21.438 1 85.38 593 ASP B C 1
ATOM 11358 O O . ASP B 1 593 ? 6.633 -38.594 -21.938 1 85.38 593 ASP B O 1
ATOM 11362 N N . ILE B 1 594 ? 6.738 -36.625 -20.844 1 90.06 594 ILE B N 1
ATOM 11363 C CA . ILE B 1 594 ? 8.156 -36.75 -20.531 1 90.06 594 ILE B CA 1
ATOM 11364 C C . ILE B 1 594 ? 8.352 -36.75 -19.016 1 90.06 594 ILE B C 1
ATOM 11366 O O . ILE B 1 594 ? 7.832 -35.875 -18.328 1 90.06 594 ILE B O 1
ATOM 11370 N N . VAL B 1 595 ? 8.992 -37.812 -18.484 1 89.88 595 VAL B N 1
ATOM 11371 C CA . VAL B 1 595 ? 9.188 -37.906 -17.047 1 89.88 595 VAL B CA 1
ATOM 11372 C C . VAL B 1 595 ? 10.625 -38.312 -16.75 1 89.88 595 VAL B C 1
ATOM 11374 O O . VAL B 1 595 ? 11.328 -38.844 -17.609 1 89.88 595 VAL B O 1
ATOM 11377 N N . ALA B 1 596 ? 11.078 -38.062 -15.602 1 91.31 596 ALA B N 1
ATOM 11378 C CA . ALA B 1 596 ? 12.406 -38.469 -15.148 1 91.31 596 ALA B CA 1
ATOM 11379 C C . ALA B 1 596 ? 12.461 -39.969 -14.852 1 91.31 596 ALA B C 1
ATOM 11381 O O . ALA B 1 596 ? 11.531 -40.531 -14.266 1 91.31 596 ALA B O 1
ATOM 11382 N N . LYS B 1 597 ? 13.492 -40.656 -15.266 1 88.88 597 LYS B N 1
ATOM 11383 C CA . LYS B 1 597 ? 13.602 -42.094 -15.07 1 88.88 597 LYS B CA 1
ATOM 11384 C C . LYS B 1 597 ? 14.734 -42.438 -14.102 1 88.88 597 LYS B C 1
ATOM 11386 O O . LYS B 1 597 ? 14.594 -43.312 -13.273 1 88.88 597 LYS B O 1
ATOM 11391 N N . THR B 1 598 ? 15.758 -41.625 -14.164 1 89.31 598 THR B N 1
ATOM 11392 C CA . THR B 1 598 ? 16.891 -41.906 -13.297 1 89.31 598 THR B CA 1
ATOM 11393 C C . THR B 1 598 ? 16.812 -41.062 -12.016 1 89.31 598 THR B C 1
ATOM 11395 O O . THR B 1 598 ? 16.031 -40.125 -11.938 1 89.31 598 THR B O 1
ATOM 11398 N N . GLN B 1 599 ? 17.578 -41.5 -10.984 1 89.88 599 GLN B N 1
ATOM 11399 C CA . GLN B 1 599 ? 17.562 -40.781 -9.711 1 89.88 599 GLN B CA 1
ATOM 11400 C C . GLN B 1 599 ? 18.109 -39.375 -9.875 1 89.88 599 GLN B C 1
ATOM 11402 O O . GLN B 1 599 ? 17.609 -38.438 -9.266 1 89.88 599 GLN B O 1
ATOM 11407 N N . LEU B 1 600 ? 19.156 -39.25 -10.664 1 90.12 600 LEU B N 1
ATOM 11408 C CA . LEU B 1 600 ? 19.719 -37.906 -10.906 1 90.12 600 LEU B CA 1
ATOM 11409 C C . LEU B 1 600 ? 18.703 -37 -11.578 1 90.12 600 LEU B C 1
ATOM 11411 O O . LEU B 1 600 ? 18.578 -35.844 -11.227 1 90.12 600 LEU B O 1
ATOM 11415 N N . GLU B 1 601 ? 17.984 -37.562 -12.492 1 93.19 601 GLU B N 1
ATOM 11416 C CA . GLU B 1 601 ? 16.969 -36.781 -13.195 1 93.19 601 GLU B CA 1
ATOM 11417 C C . GLU B 1 601 ? 15.836 -36.375 -12.258 1 93.19 601 GLU B C 1
ATOM 11419 O O . GLU B 1 601 ? 15.258 -35.281 -12.398 1 93.19 601 GLU B O 1
ATOM 11424 N N . MET B 1 602 ? 15.539 -37.25 -11.289 1 93.94 602 MET B N 1
ATOM 11425 C CA . MET B 1 602 ? 14.492 -36.938 -10.328 1 93.94 602 MET B CA 1
ATOM 11426 C C . MET B 1 602 ? 14.914 -35.781 -9.422 1 93.94 602 MET B C 1
ATOM 11428 O O . MET B 1 602 ? 14.109 -34.906 -9.094 1 93.94 602 MET B O 1
ATOM 11432 N N . VAL B 1 603 ? 16.125 -35.781 -9.047 1 94.94 603 VAL B N 1
ATOM 11433 C CA . VAL B 1 603 ? 16.625 -34.688 -8.219 1 94.94 603 VAL B CA 1
ATOM 11434 C C . VAL B 1 603 ? 16.656 -33.406 -9.023 1 94.94 603 VAL B C 1
ATOM 11436 O O . VAL B 1 603 ? 16.312 -32.312 -8.5 1 94.94 603 VAL B O 1
ATOM 11439 N N . LEU B 1 604 ? 17.031 -33.469 -10.281 1 95.06 604 LEU B N 1
ATOM 11440 C CA . LEU B 1 604 ? 17.047 -32.281 -11.141 1 95.06 604 LEU B CA 1
ATOM 11441 C C . LEU B 1 604 ? 15.625 -31.766 -11.367 1 95.06 604 LEU B C 1
ATOM 11443 O O . LEU B 1 604 ? 15.406 -30.547 -11.391 1 95.06 604 LEU B O 1
ATOM 11447 N N . ALA B 1 605 ? 14.727 -32.719 -11.516 1 95.12 605 ALA B N 1
ATOM 11448 C CA . ALA B 1 605 ? 13.336 -32.312 -11.695 1 95.12 605 ALA B CA 1
ATOM 11449 C C . ALA B 1 605 ? 12.797 -31.625 -10.445 1 95.12 605 ALA B C 1
ATOM 11451 O O . ALA B 1 605 ? 12.094 -30.625 -10.531 1 95.12 605 ALA B O 1
ATOM 11452 N N . LEU B 1 606 ? 13.156 -32.188 -9.32 1 94.69 606 LEU B N 1
ATOM 11453 C CA . LEU B 1 606 ? 12.781 -31.578 -8.047 1 94.69 606 LEU B CA 1
ATOM 11454 C C . LEU B 1 606 ? 13.32 -30.156 -7.941 1 94.69 606 LEU B C 1
ATOM 11456 O O . LEU B 1 606 ? 12.578 -29.234 -7.598 1 94.69 606 LEU B O 1
ATOM 11460 N N . SER B 1 607 ? 14.516 -29.969 -8.211 1 94.94 607 SER B N 1
ATOM 11461 C CA . SER B 1 607 ? 15.133 -28.641 -8.148 1 94.94 607 SER B CA 1
ATOM 11462 C C . SER B 1 607 ? 14.516 -27.703 -9.172 1 94.94 607 SER B C 1
ATOM 11464 O O . SER B 1 607 ? 14.266 -26.531 -8.867 1 94.94 607 SER B O 1
ATOM 11466 N N . ALA B 1 608 ? 14.258 -28.203 -10.336 1 95.56 608 ALA B N 1
ATOM 11467 C CA . ALA B 1 608 ? 13.672 -27.391 -11.398 1 95.56 608 ALA B CA 1
ATOM 11468 C C . ALA B 1 608 ? 12.273 -26.922 -11.016 1 95.56 608 ALA B C 1
ATOM 11470 O O . ALA B 1 608 ? 11.891 -25.781 -11.297 1 95.56 608 ALA B O 1
ATOM 11471 N N . MET B 1 609 ? 11.523 -27.797 -10.391 1 94.31 609 MET B N 1
ATOM 11472 C CA . MET B 1 609 ? 10.18 -27.438 -9.961 1 94.31 609 MET B CA 1
ATOM 11473 C C . MET B 1 609 ? 10.219 -26.359 -8.891 1 94.31 609 MET B C 1
ATOM 11475 O O . MET B 1 609 ? 9.461 -25.391 -8.953 1 94.31 609 MET B O 1
ATOM 11479 N N . ILE B 1 610 ? 11.125 -26.484 -7.969 1 92.75 610 ILE B N 1
ATOM 11480 C CA . ILE B 1 610 ? 11.242 -25.516 -6.887 1 92.75 610 ILE B CA 1
ATOM 11481 C C . ILE B 1 610 ? 11.734 -24.188 -7.441 1 92.75 610 ILE B C 1
ATOM 11483 O O . ILE B 1 610 ? 11.164 -23.125 -7.141 1 92.75 610 ILE B O 1
ATOM 11487 N N . PHE B 1 611 ? 12.719 -24.172 -8.273 1 93.94 611 PHE B N 1
ATOM 11488 C CA . PHE B 1 611 ? 13.242 -22.953 -8.859 1 93.94 611 PHE B CA 1
ATOM 11489 C C . PHE B 1 611 ? 12.203 -22.297 -9.773 1 93.94 611 PHE B C 1
ATOM 11491 O O . PHE B 1 611 ? 12.117 -21.078 -9.844 1 93.94 611 PHE B O 1
ATOM 11498 N N . GLY B 1 612 ? 11.469 -23.188 -10.391 1 93.31 612 GLY B N 1
ATOM 11499 C CA . GLY B 1 612 ? 10.43 -22.656 -11.273 1 93.31 612 GLY B CA 1
ATOM 11500 C C . GLY B 1 612 ? 9.344 -21.906 -10.531 1 93.31 612 GLY B C 1
ATOM 11501 O O . GLY B 1 612 ? 9.016 -20.781 -10.883 1 93.31 612 GLY B O 1
ATOM 11502 N N . ILE B 1 613 ? 8.867 -22.484 -9.508 1 91.38 613 ILE B N 1
ATOM 11503 C CA . ILE B 1 613 ? 7.77 -21.859 -8.773 1 91.38 613 ILE B CA 1
ATOM 11504 C C . ILE B 1 613 ? 8.273 -20.594 -8.078 1 91.38 613 ILE B C 1
ATOM 11506 O O . ILE B 1 613 ? 7.551 -19.594 -7.996 1 91.38 613 ILE B O 1
ATOM 11510 N N . VAL B 1 614 ? 9.484 -20.609 -7.602 1 91.25 614 VAL B N 1
ATOM 11511 C CA . VAL B 1 614 ? 10.039 -19.438 -6.941 1 91.25 614 VAL B CA 1
ATOM 11512 C C . VAL B 1 614 ? 10.289 -18.328 -7.973 1 91.25 614 VAL B C 1
ATOM 11514 O O . VAL B 1 614 ? 10.008 -17.156 -7.711 1 91.25 614 VAL B O 1
ATOM 11517 N N . PHE B 1 615 ? 10.805 -18.672 -9.094 1 93.06 615 PHE B N 1
ATOM 11518 C CA . PHE B 1 615 ? 11.086 -17.703 -10.141 1 93.06 615 PHE B CA 1
ATOM 11519 C C . PHE B 1 615 ? 9.797 -17.031 -10.625 1 93.06 615 PHE B C 1
ATOM 11521 O O . PHE B 1 615 ? 9.703 -15.812 -10.648 1 93.06 615 PHE B O 1
ATOM 11528 N N . PHE B 1 616 ? 8.812 -17.812 -11 1 91.56 616 PHE B N 1
ATOM 11529 C CA . PHE B 1 616 ? 7.566 -17.25 -11.516 1 91.56 616 PHE B CA 1
ATOM 11530 C C . PHE B 1 616 ? 6.785 -16.562 -10.398 1 91.56 616 PHE B C 1
ATOM 11532 O O . PHE B 1 616 ? 6.105 -15.562 -10.633 1 91.56 616 PHE B O 1
ATOM 11539 N N . GLY B 1 617 ? 6.887 -17.188 -9.219 1 89.94 617 GLY B N 1
ATOM 11540 C CA . GLY B 1 617 ? 6.301 -16.5 -8.078 1 89.94 617 GLY B CA 1
ATOM 11541 C C . GLY B 1 617 ? 6.871 -15.109 -7.875 1 89.94 617 GLY B C 1
ATOM 11542 O O . GLY B 1 617 ? 6.129 -14.164 -7.594 1 89.94 617 GLY B O 1
ATOM 11543 N N . TYR B 1 618 ? 8.102 -14.93 -8.008 1 91.62 618 TYR B N 1
ATOM 11544 C CA . TYR B 1 618 ? 8.758 -13.641 -7.848 1 91.62 618 TYR B CA 1
ATOM 11545 C C . TYR B 1 618 ? 8.312 -12.664 -8.938 1 91.62 618 TYR B C 1
ATOM 11547 O O . TYR B 1 618 ? 8.117 -11.477 -8.664 1 91.62 618 TYR B O 1
ATOM 11555 N N . VAL B 1 619 ? 8.234 -13.164 -10.117 1 91.5 619 VAL B N 1
ATOM 11556 C CA . VAL B 1 619 ? 7.793 -12.32 -11.219 1 91.5 619 VAL B CA 1
ATOM 11557 C C . VAL B 1 619 ? 6.379 -11.812 -10.953 1 91.5 619 VAL B C 1
ATOM 11559 O O . VAL B 1 619 ? 6.105 -10.617 -11.07 1 91.5 619 VAL B O 1
ATOM 11562 N N . ILE B 1 620 ? 5.512 -12.695 -10.555 1 89.88 620 ILE B N 1
ATOM 11563 C CA . ILE B 1 620 ? 4.125 -12.328 -10.281 1 89.88 620 ILE B CA 1
ATOM 11564 C C . ILE B 1 620 ? 4.066 -11.359 -9.102 1 89.88 620 ILE B C 1
ATOM 11566 O O . ILE B 1 620 ? 3.324 -10.375 -9.133 1 89.88 620 ILE B O 1
ATOM 11570 N N . ALA B 1 621 ? 4.852 -11.695 -8.141 1 90 621 ALA B N 1
ATOM 11571 C CA . ALA B 1 621 ? 4.887 -10.828 -6.969 1 90 621 ALA B CA 1
ATOM 11572 C C . ALA B 1 621 ? 5.371 -9.43 -7.328 1 90 621 ALA B C 1
ATOM 11574 O O . ALA B 1 621 ? 4.855 -8.43 -6.816 1 90 621 ALA B O 1
ATOM 11575 N N . SER B 1 622 ? 6.34 -9.289 -8.117 1 89.94 622 SER B N 1
ATOM 11576 C CA . SER B 1 622 ? 6.887 -8 -8.539 1 89.94 622 SER B CA 1
ATOM 11577 C C . SER B 1 622 ? 5.859 -7.195 -9.328 1 89.94 622 SER B C 1
ATOM 11579 O O . SER B 1 622 ? 5.73 -5.984 -9.141 1 89.94 622 SER B O 1
ATOM 11581 N N . VAL B 1 623 ? 5.141 -7.852 -10.148 1 87.69 623 VAL B N 1
ATOM 11582 C CA . VAL B 1 623 ? 4.105 -7.18 -10.93 1 87.69 623 VAL B CA 1
ATOM 11583 C C . VAL B 1 623 ? 2.969 -6.742 -10.008 1 87.69 623 VAL B C 1
ATOM 11585 O O . VAL B 1 623 ? 2.436 -5.641 -10.156 1 87.69 623 VAL B O 1
ATOM 11588 N N . ALA B 1 624 ? 2.662 -7.586 -9.125 1 88 624 ALA B N 1
ATOM 11589 C CA . ALA B 1 624 ? 1.615 -7.246 -8.164 1 88 624 ALA B CA 1
ATOM 11590 C C . ALA B 1 624 ? 1.988 -6 -7.367 1 88 624 ALA B C 1
ATOM 11592 O O . ALA B 1 624 ? 1.157 -5.109 -7.164 1 88 624 ALA B O 1
ATOM 11593 N N . ALA B 1 625 ? 3.164 -5.961 -6.953 1 87.5 625 ALA B N 1
ATOM 11594 C CA . ALA B 1 625 ? 3.658 -4.816 -6.191 1 87.5 625 ALA B CA 1
ATOM 11595 C C . ALA B 1 625 ? 3.635 -3.545 -7.035 1 87.5 625 ALA B C 1
ATOM 11597 O O . ALA B 1 625 ? 3.236 -2.48 -6.559 1 87.5 625 ALA B O 1
ATOM 11598 N N . SER B 1 626 ? 4.043 -3.682 -8.25 1 88.25 626 SER B N 1
ATOM 11599 C CA . SER B 1 626 ? 4.062 -2.539 -9.164 1 88.25 626 SER B CA 1
ATOM 11600 C C . SER B 1 626 ? 2.654 -2.025 -9.438 1 88.25 626 SER B C 1
ATOM 11602 O O . SER B 1 626 ? 2.424 -0.813 -9.453 1 88.25 626 SER B O 1
ATOM 11604 N N . LEU B 1 627 ? 1.713 -2.877 -9.562 1 86.31 627 LEU B N 1
ATOM 11605 C CA . LEU B 1 627 ? 0.337 -2.479 -9.836 1 86.31 627 LEU B CA 1
ATOM 11606 C C . LEU B 1 627 ? -0.314 -1.879 -8.594 1 86.31 627 LEU B C 1
ATOM 11608 O O . LEU B 1 627 ? -1.074 -0.912 -8.695 1 86.31 627 LEU B O 1
ATOM 11612 N N . ALA B 1 628 ? -0.031 -2.459 -7.48 1 87.31 628 ALA B N 1
ATOM 11613 C CA . ALA B 1 628 ? -0.569 -1.938 -6.227 1 87.31 628 ALA B CA 1
ATOM 11614 C C . ALA B 1 628 ? -0.131 -0.495 -6 1 87.31 628 ALA B C 1
ATOM 11616 O O . ALA B 1 628 ? -0.937 0.35 -5.602 1 87.31 628 ALA B O 1
ATOM 11617 N N . ASN B 1 629 ? 1.061 -0.201 -6.238 1 87.44 629 ASN B N 1
ATOM 11618 C CA . ASN B 1 629 ? 1.594 1.139 -6.016 1 87.44 629 ASN B CA 1
ATOM 11619 C C . ASN B 1 629 ? 1.145 2.107 -7.109 1 87.44 629 ASN B C 1
ATOM 11621 O O . ASN B 1 629 ? 0.89 3.281 -6.836 1 87.44 629 ASN B O 1
ATOM 11625 N N . ALA B 1 630 ? 1.043 1.619 -8.344 1 84.75 630 ALA B N 1
ATOM 11626 C CA . ALA B 1 630 ? 0.633 2.465 -9.461 1 84.75 630 ALA B CA 1
ATOM 11627 C C . ALA B 1 630 ? -0.81 2.934 -9.297 1 84.75 630 ALA B C 1
ATOM 11629 O O . ALA B 1 630 ? -1.153 4.055 -9.672 1 84.75 630 ALA B O 1
ATOM 11630 N N . ASP B 1 631 ? -1.648 2.135 -8.664 1 86.94 631 ASP B N 1
ATOM 11631 C CA . ASP B 1 631 ? -3.07 2.443 -8.547 1 86.94 631 ASP B CA 1
ATOM 11632 C C . ASP B 1 631 ? -3.395 3.037 -7.18 1 86.94 631 ASP B C 1
ATOM 11634 O O . ASP B 1 631 ? -4.551 3.355 -6.891 1 86.94 631 ASP B O 1
ATOM 11638 N N . ALA B 1 632 ? -2.445 3.18 -6.418 1 86.94 632 ALA B N 1
ATOM 11639 C CA . ALA B 1 632 ? -2.674 3.629 -5.047 1 86.94 632 ALA B CA 1
ATOM 11640 C C . ALA B 1 632 ? -3.285 5.027 -5.023 1 86.94 632 ALA B C 1
ATOM 11642 O O . ALA B 1 632 ? -4.223 5.285 -4.266 1 86.94 632 ALA B O 1
ATOM 11643 N N . GLN B 1 633 ? -2.812 5.914 -5.832 1 86.69 633 GLN B N 1
ATOM 11644 C CA . GLN B 1 633 ? -3.303 7.285 -5.844 1 86.69 633 GLN B CA 1
ATOM 11645 C C . GLN B 1 633 ? -4.746 7.352 -6.34 1 86.69 633 GLN B C 1
ATOM 11647 O O . GLN B 1 633 ? -5.562 8.086 -5.781 1 86.69 633 GLN B O 1
ATOM 11652 N N . ARG B 1 634 ? -5.047 6.629 -7.352 1 87.94 634 ARG B N 1
ATOM 11653 C CA . ARG B 1 634 ? -6.406 6.59 -7.883 1 87.94 634 ARG B CA 1
ATOM 11654 C C . ARG B 1 634 ? -7.371 6.004 -6.855 1 87.94 634 ARG B C 1
ATOM 11656 O O . ARG B 1 634 ? -8.484 6.504 -6.691 1 87.94 634 ARG B O 1
ATOM 11663 N N . ALA B 1 635 ? -6.918 5.008 -6.234 1 88.81 635 ALA B N 1
ATOM 11664 C CA . ALA B 1 635 ? -7.762 4.367 -5.23 1 88.81 635 ALA B CA 1
ATOM 11665 C C . ALA B 1 635 ? -8.039 5.312 -4.066 1 88.81 635 ALA B C 1
ATOM 11667 O O . ALA B 1 635 ? -9.164 5.387 -3.574 1 88.81 635 ALA B O 1
ATOM 11668 N N . ARG B 1 636 ? -7.082 5.961 -3.625 1 86.69 636 ARG B N 1
ATOM 11669 C CA . ARG B 1 636 ? -7.254 6.93 -2.547 1 86.69 636 ARG B CA 1
ATOM 11670 C C . ARG B 1 636 ? -8.227 8.031 -2.951 1 86.69 636 ARG B C 1
ATOM 11672 O O . ARG B 1 636 ? -9.07 8.445 -2.154 1 86.69 636 ARG B O 1
ATOM 11679 N N . TYR B 1 637 ? -8.062 8.5 -4.16 1 89.31 637 TYR B N 1
ATOM 11680 C CA . TYR B 1 637 ? -8.945 9.555 -4.656 1 89.31 637 TYR B CA 1
ATOM 11681 C C . TYR B 1 637 ? -10.383 9.055 -4.77 1 89.31 637 TYR B C 1
ATOM 11683 O O . TYR B 1 637 ? -11.328 9.773 -4.43 1 89.31 637 TYR B O 1
ATOM 11691 N N . GLN B 1 638 ? -10.594 7.816 -5.199 1 89.44 638 GLN B N 1
ATOM 11692 C CA . GLN B 1 638 ? -11.922 7.234 -5.324 1 89.44 638 GLN B CA 1
ATOM 11693 C C . GLN B 1 638 ? -12.57 7.039 -3.953 1 89.44 638 GLN B C 1
ATOM 11695 O O . GLN B 1 638 ? -13.773 7.234 -3.795 1 89.44 638 GLN B O 1
ATOM 11700 N N . GLU B 1 639 ? -11.797 6.648 -3.072 1 86.69 639 GLU B N 1
ATOM 11701 C CA . GLU B 1 639 ? -12.312 6.504 -1.714 1 86.69 639 GLU B CA 1
ATOM 11702 C C . GLU B 1 639 ? -12.734 7.855 -1.137 1 86.69 639 GLU B C 1
ATOM 11704 O O . GLU B 1 639 ? -13.742 7.949 -0.434 1 86.69 639 GLU B O 1
ATOM 11709 N N . LYS B 1 640 ? -11.906 8.852 -1.332 1 87.94 640 LYS B N 1
ATOM 11710 C CA . LYS B 1 640 ? -12.281 10.195 -0.904 1 87.94 640 LYS B CA 1
ATOM 11711 C C . LYS B 1 640 ? -13.578 10.641 -1.56 1 87.94 640 LYS B C 1
ATOM 11713 O O . LYS B 1 640 ? -14.453 11.211 -0.898 1 87.94 640 LYS B O 1
ATOM 11718 N N . LEU B 1 641 ? -13.75 10.344 -2.842 1 90.62 641 LEU B N 1
ATOM 11719 C CA . LEU B 1 641 ? -14.961 10.711 -3.562 1 90.62 641 LEU B CA 1
ATOM 11720 C C . LEU B 1 641 ? -16.172 9.961 -3.01 1 90.62 641 LEU B C 1
ATOM 11722 O O . LEU B 1 641 ? -17.266 10.523 -2.912 1 90.62 641 LEU B O 1
ATOM 11726 N N . THR B 1 642 ? -15.938 8.734 -2.643 1 89.44 642 THR B N 1
ATOM 11727 C CA . THR B 1 642 ? -17.016 7.957 -2.057 1 89.44 642 THR B CA 1
ATOM 11728 C C . THR B 1 642 ? -17.406 8.508 -0.688 1 89.44 642 THR B C 1
ATOM 11730 O O . THR B 1 642 ? -18.594 8.562 -0.347 1 89.44 642 THR B O 1
ATOM 11733 N N . ALA B 1 643 ? -16.422 8.898 0.023 1 87.56 643 ALA B N 1
ATOM 11734 C CA . ALA B 1 643 ? -16.703 9.508 1.324 1 87.56 643 ALA B CA 1
ATOM 11735 C C . ALA B 1 643 ? -17.453 10.828 1.168 1 87.56 643 ALA B C 1
ATOM 11737 O O . ALA B 1 643 ? -18.375 11.117 1.935 1 87.56 643 ALA B O 1
ATOM 11738 N N . ILE B 1 644 ? -17.078 11.609 0.187 1 90.06 644 ILE B N 1
ATOM 11739 C CA . ILE B 1 644 ? -17.734 12.875 -0.08 1 90.06 644 ILE B CA 1
ATOM 11740 C C . ILE B 1 644 ? -19.172 12.625 -0.523 1 90.06 644 ILE B C 1
ATOM 11742 O O . ILE B 1 644 ? -20.109 13.289 -0.059 1 90.06 644 ILE B O 1
ATOM 11746 N N . GLY B 1 645 ? -19.297 11.633 -1.361 1 89.06 645 GLY B N 1
ATOM 11747 C CA . GLY B 1 645 ? -20.641 11.281 -1.799 1 89.06 645 GLY B CA 1
ATOM 11748 C C . GLY B 1 645 ? -21.547 10.844 -0.662 1 89.06 645 GLY B C 1
ATOM 11749 O O . GLY B 1 645 ? -22.719 11.234 -0.605 1 89.06 645 GLY B O 1
ATOM 11750 N N . GLN B 1 646 ? -21.031 10.094 0.196 1 86.94 646 GLN B N 1
ATOM 11751 C CA . GLN B 1 646 ? -21.797 9.648 1.354 1 86.94 646 GLN B CA 1
ATOM 11752 C C . GLN B 1 646 ? -22.109 10.812 2.287 1 86.94 646 GLN B C 1
ATOM 11754 O O . GLN B 1 646 ? -23.203 10.875 2.861 1 86.94 646 GLN B O 1
ATOM 11759 N N . TYR B 1 647 ? -21.156 11.703 2.424 1 84.81 647 TYR B N 1
ATOM 11760 C CA . TYR B 1 647 ? -21.375 12.891 3.24 1 84.81 647 TYR B CA 1
ATOM 11761 C C . TYR B 1 647 ? -22.5 13.742 2.67 1 84.81 647 TYR B C 1
ATOM 11763 O O . TYR B 1 647 ? -23.359 14.219 3.414 1 84.81 647 TYR B O 1
ATOM 11771 N N . LEU B 1 648 ? -22.516 13.883 1.418 1 88 648 LEU B N 1
ATOM 11772 C CA . LEU B 1 648 ? -23.531 14.703 0.764 1 88 648 LEU B CA 1
ATOM 11773 C C . LEU B 1 648 ? -24.906 14.047 0.862 1 88 648 LEU B C 1
ATOM 11775 O O . LEU B 1 648 ? -25.922 14.727 1.05 1 88 648 LEU B O 1
ATOM 11779 N N . LYS B 1 649 ? -24.891 12.781 0.848 1 85.88 649 LYS B N 1
ATOM 11780 C CA . LYS B 1 649 ? -26.156 12.047 0.96 1 85.88 649 LYS B CA 1
ATOM 11781 C C . LYS B 1 649 ? -26.672 12.055 2.396 1 85.88 649 LYS B C 1
ATOM 11783 O O . LYS B 1 649 ? -27.859 12.258 2.633 1 85.88 649 LYS B O 1
ATOM 11788 N N . ASP B 1 650 ? -25.781 11.922 3.307 1 79.44 650 ASP B N 1
ATOM 11789 C CA . ASP B 1 650 ? -26.156 11.867 4.715 1 79.44 650 ASP B CA 1
ATOM 11790 C C . ASP B 1 650 ? -26.688 13.219 5.199 1 79.44 650 ASP B C 1
ATOM 11792 O O . ASP B 1 650 ? -27.547 13.281 6.078 1 79.44 650 ASP B O 1
ATOM 11796 N N . ASN B 1 651 ? -26.125 14.297 4.633 1 79.44 651 ASN B N 1
ATOM 11797 C CA . ASN B 1 651 ? -26.562 15.633 5.027 1 79.44 651 ASN B CA 1
ATOM 11798 C C . ASN B 1 651 ? -27.672 16.156 4.121 1 79.44 651 ASN B C 1
ATOM 11800 O O . ASN B 1 651 ? -28.078 17.312 4.227 1 79.44 651 ASN B O 1
ATOM 11804 N N . GLN B 1 652 ? -28.188 15.336 3.189 1 81.31 652 GLN B N 1
ATOM 11805 C CA . GLN B 1 652 ? -29.297 15.656 2.297 1 81.31 652 GLN B CA 1
ATOM 11806 C C . GLN B 1 652 ? -29.062 16.984 1.582 1 81.31 652 GLN B C 1
ATOM 11808 O O . GLN B 1 652 ? -29.922 17.859 1.59 1 81.31 652 GLN B O 1
ATOM 11813 N N . VAL B 1 653 ? -27.906 17.125 1.061 1 86.38 653 VAL B N 1
ATOM 11814 C CA . VAL B 1 653 ? -27.594 18.312 0.283 1 86.38 653 VAL B CA 1
ATOM 11815 C C . VAL B 1 653 ? -28.375 18.297 -1.026 1 86.38 653 VAL B C 1
ATOM 11817 O O . VAL B 1 653 ? -28.672 17.234 -1.572 1 86.38 653 VAL B O 1
ATOM 11820 N N . GLU B 1 654 ? -28.734 19.516 -1.431 1 87.75 654 GLU B N 1
ATOM 11821 C CA . GLU B 1 654 ? -29.484 19.672 -2.678 1 87.75 654 GLU B CA 1
ATOM 11822 C C . GLU B 1 654 ? -28.766 18.984 -3.836 1 87.75 654 GLU B C 1
ATOM 11824 O O . GLU B 1 654 ? -27.531 19.062 -3.939 1 87.75 654 GLU B O 1
ATOM 11829 N N . LYS B 1 655 ? -29.453 18.328 -4.668 1 89.94 655 LYS B N 1
ATOM 11830 C CA . LYS B 1 655 ? -28.906 17.516 -5.75 1 89.94 655 LYS B CA 1
ATOM 11831 C C . LYS B 1 655 ? -28.062 18.375 -6.699 1 89.94 655 LYS B C 1
ATOM 11833 O O . LYS B 1 655 ? -27.016 17.922 -7.188 1 89.94 655 LYS B O 1
ATOM 11838 N N . GLY B 1 656 ? -28.5 19.578 -6.957 1 88.25 656 GLY B N 1
ATOM 11839 C CA . GLY B 1 656 ? -27.719 20.453 -7.828 1 88.25 656 GLY B CA 1
ATOM 11840 C C . GLY B 1 656 ? -26.359 20.781 -7.273 1 88.25 656 GLY B C 1
ATOM 11841 O O . GLY B 1 656 ? -25.359 20.734 -7.996 1 88.25 656 GLY B O 1
ATOM 11842 N N . LEU B 1 657 ? -26.359 21.078 -6.066 1 88.44 657 LEU B N 1
ATOM 11843 C CA . LEU B 1 657 ? -25.109 21.406 -5.406 1 88.44 657 LEU B CA 1
ATOM 11844 C C . LEU B 1 657 ? -24.219 20.172 -5.273 1 88.44 657 LEU B C 1
ATOM 11846 O O . LEU B 1 657 ? -23 20.25 -5.43 1 88.44 657 LEU B O 1
ATOM 11850 N N . ALA B 1 658 ? -24.828 19.031 -4.961 1 91.06 658 ALA B N 1
ATOM 11851 C CA . ALA B 1 658 ? -24.094 17.781 -4.84 1 91.06 658 ALA B CA 1
ATOM 11852 C C . ALA B 1 658 ? -23.406 17.422 -6.156 1 91.06 658 ALA B C 1
ATOM 11854 O O . ALA B 1 658 ? -22.266 16.984 -6.172 1 91.06 658 ALA B O 1
ATOM 11855 N N . GLN B 1 659 ? -24.109 17.609 -7.191 1 90.69 659 GLN B N 1
ATOM 11856 C CA . GLN B 1 659 ? -23.562 17.281 -8.5 1 90.69 659 GLN B CA 1
ATOM 11857 C C . GLN B 1 659 ? -22.422 18.234 -8.867 1 90.69 659 GLN B C 1
ATOM 11859 O O . GLN B 1 659 ? -21.438 17.812 -9.492 1 90.69 659 GLN B O 1
ATOM 11864 N N . ARG B 1 660 ? -22.562 19.469 -8.516 1 89.19 660 ARG B N 1
ATOM 11865 C CA . ARG B 1 660 ? -21.5 20.438 -8.781 1 89.19 660 ARG B CA 1
ATOM 11866 C C . ARG B 1 660 ? -20.219 20.062 -8.039 1 89.19 660 ARG B C 1
ATOM 11868 O O . ARG B 1 660 ? -19.125 20.219 -8.57 1 89.19 660 ARG B O 1
ATOM 11875 N N . VAL B 1 661 ? -20.391 19.609 -6.844 1 90.62 661 VAL B N 1
ATOM 11876 C CA . VAL B 1 661 ? -19.234 19.203 -6.047 1 90.62 661 VAL B CA 1
ATOM 11877 C C . VAL B 1 661 ? -18.562 18 -6.691 1 90.62 661 VAL B C 1
ATOM 11879 O O . VAL B 1 661 ? -17.328 17.969 -6.828 1 90.62 661 VAL B O 1
ATOM 11882 N N . LEU B 1 662 ? -19.359 17.016 -7.109 1 92.44 662 LEU B N 1
ATOM 11883 C CA . LEU B 1 662 ? -18.812 15.812 -7.719 1 92.44 662 LEU B CA 1
ATOM 11884 C C . LEU B 1 662 ? -18.156 16.141 -9.062 1 92.44 662 LEU B C 1
ATOM 11886 O O . LEU B 1 662 ? -17.125 15.562 -9.398 1 92.44 662 LEU B O 1
ATOM 11890 N N . ASP B 1 663 ? -18.719 17.047 -9.734 1 89.31 663 ASP B N 1
ATOM 11891 C CA . ASP B 1 663 ? -18.141 17.453 -11.016 1 89.31 663 ASP B CA 1
ATOM 11892 C C . ASP B 1 663 ? -16.812 18.172 -10.812 1 89.31 663 ASP B C 1
ATOM 11894 O O . ASP B 1 663 ? -15.891 18.031 -11.625 1 89.31 663 ASP B O 1
ATOM 11898 N N . TYR B 1 664 ? -16.766 18.891 -9.789 1 88.62 664 TYR B N 1
ATOM 11899 C CA . TYR B 1 664 ? -15.516 19.578 -9.492 1 88.62 664 TYR B CA 1
ATOM 11900 C C . TYR B 1 664 ? -14.391 18.594 -9.219 1 88.62 664 TYR B C 1
ATOM 11902 O O . TYR B 1 664 ? -13.289 18.734 -9.758 1 88.62 664 TYR B O 1
ATOM 11910 N N . TYR B 1 665 ? -14.672 17.609 -8.414 1 90.38 665 TYR B N 1
ATOM 11911 C CA . TYR B 1 665 ? -13.633 16.656 -8.062 1 90.38 665 TYR B CA 1
ATOM 11912 C C . TYR B 1 665 ? -13.273 15.773 -9.258 1 90.38 665 TYR B C 1
ATOM 11914 O O . TYR B 1 665 ? -12.125 15.352 -9.406 1 90.38 665 TYR B O 1
ATOM 11922 N N . ASN B 1 666 ? -14.242 15.539 -10.102 1 89.38 666 ASN B N 1
ATOM 11923 C CA . ASN B 1 666 ? -13.922 14.812 -11.328 1 89.38 666 ASN B CA 1
ATOM 11924 C C . ASN B 1 666 ? -13.031 15.641 -12.25 1 89.38 666 ASN B C 1
ATOM 11926 O O . ASN B 1 666 ? -12.125 15.094 -12.891 1 89.38 666 ASN B O 1
ATOM 11930 N N . TYR B 1 667 ? -13.289 16.906 -12.273 1 87.12 667 TYR B N 1
ATOM 11931 C CA . TYR B 1 667 ? -12.461 17.812 -13.062 1 87.12 667 TYR B CA 1
ATOM 11932 C C . TYR B 1 667 ? -11.055 17.891 -12.492 1 87.12 667 TYR B C 1
ATOM 11934 O O . TYR B 1 667 ? -10.07 17.906 -13.242 1 87.12 667 TYR B O 1
ATOM 11942 N N . MET B 1 668 ? -10.953 17.953 -11.195 1 87.12 668 MET B N 1
ATOM 11943 C CA . MET B 1 668 ? -9.656 18.062 -10.539 1 87.12 668 MET B CA 1
ATOM 11944 C C . MET B 1 668 ? -8.82 16.797 -10.766 1 87.12 668 MET B C 1
ATOM 11946 O O . MET B 1 668 ? -7.598 16.875 -10.883 1 87.12 668 MET B O 1
ATOM 11950 N N . TRP B 1 669 ? -9.445 15.664 -10.812 1 88.25 669 TRP B N 1
ATOM 11951 C CA . TRP B 1 669 ? -8.727 14.422 -11.086 1 88.25 669 TRP B CA 1
ATOM 11952 C C . TRP B 1 669 ? -8.133 14.43 -12.484 1 88.25 669 TRP B C 1
ATOM 11954 O O . TRP B 1 669 ? -7.004 13.984 -12.695 1 88.25 669 TRP B O 1
ATOM 11964 N N . LEU B 1 670 ? -8.852 14.945 -13.438 1 84.44 670 LEU B N 1
ATOM 11965 C CA . LEU B 1 670 ? -8.398 14.961 -14.828 1 84.44 670 LEU B CA 1
ATOM 11966 C C . LEU B 1 670 ? -7.199 15.891 -14.992 1 84.44 670 LEU B C 1
ATOM 11968 O O . LEU B 1 670 ? -6.316 15.625 -15.812 1 84.44 670 LEU B O 1
ATOM 11972 N N . ARG B 1 671 ? -7.117 16.844 -14.086 1 78.25 671 ARG B N 1
ATOM 11973 C CA . ARG B 1 671 ? -6.07 17.844 -14.258 1 78.25 671 ARG B CA 1
ATOM 11974 C C . ARG B 1 671 ? -4.844 17.516 -13.422 1 78.25 671 ARG B C 1
ATOM 11976 O O . ARG B 1 671 ? -3.709 17.688 -13.867 1 78.25 671 ARG B O 1
ATOM 11983 N N . THR B 1 672 ? -5.055 17.125 -12.164 1 80.75 672 THR B N 1
ATOM 11984 C CA . THR B 1 672 ? -3.93 16.969 -11.242 1 80.75 672 THR B CA 1
ATOM 11985 C C . THR B 1 672 ? -3.719 15.5 -10.898 1 80.75 672 THR B C 1
ATOM 11987 O O . THR B 1 672 ? -2.715 15.141 -10.281 1 80.75 672 THR B O 1
ATOM 11990 N N . LYS B 1 673 ? -4.48 14.594 -11.219 1 81.44 673 LYS B N 1
ATOM 11991 C CA . LYS B 1 673 ? -4.41 13.172 -10.875 1 81.44 673 LYS B CA 1
ATOM 11992 C C . LYS B 1 673 ? -4.297 12.977 -9.367 1 81.44 673 LYS B C 1
ATOM 11994 O O . LYS B 1 673 ? -3.543 12.117 -8.906 1 81.44 673 LYS B O 1
ATOM 11999 N N . GLY B 1 674 ? -4.762 13.922 -8.633 1 80.69 674 GLY B N 1
ATOM 12000 C CA . GLY B 1 674 ? -4.883 13.75 -7.195 1 80.69 674 GLY B CA 1
ATOM 12001 C C . GLY B 1 674 ? -3.764 14.422 -6.418 1 80.69 674 GLY B C 1
ATOM 12002 O O . GLY B 1 674 ? -3.754 14.398 -5.188 1 80.69 674 GLY B O 1
ATOM 12003 N N . VAL B 1 675 ? -2.748 14.977 -7.062 1 82 675 VAL B N 1
ATOM 12004 C CA . VAL B 1 675 ? -1.656 15.641 -6.359 1 82 675 VAL B CA 1
ATOM 12005 C C . VAL B 1 675 ? -2.041 17.094 -6.059 1 82 675 VAL B C 1
ATOM 12007 O O . VAL B 1 675 ? -2.66 17.766 -6.887 1 82 675 VAL B O 1
ATOM 12010 N N . ASP B 1 676 ? -1.677 17.469 -4.836 1 79.38 676 ASP B N 1
ATOM 12011 C CA . ASP B 1 676 ? -1.966 18.844 -4.418 1 79.38 676 ASP B CA 1
ATOM 12012 C C . ASP B 1 676 ? -1.1 19.844 -5.18 1 79.38 676 ASP B C 1
ATOM 12014 O O . ASP B 1 676 ? 0.127 19.719 -5.199 1 79.38 676 ASP B O 1
ATOM 12018 N N . THR B 1 677 ? -1.705 20.766 -5.754 1 76.88 677 THR B N 1
ATOM 12019 C CA . THR B 1 677 ? -1.011 21.75 -6.59 1 76.88 677 THR B CA 1
ATOM 12020 C C . THR B 1 677 ? -0.224 22.734 -5.73 1 76.88 677 THR B C 1
ATOM 12022 O O . THR B 1 677 ? 0.75 23.328 -6.191 1 76.88 677 THR B O 1
ATOM 12025 N N . ASP B 1 678 ? -0.61 22.781 -4.426 1 75.88 678 ASP B N 1
ATOM 12026 C CA . ASP B 1 678 ? 0.065 23.734 -3.561 1 75.88 678 ASP B CA 1
ATOM 12027 C C . ASP B 1 678 ? 1.436 23.219 -3.129 1 75.88 678 ASP B C 1
ATOM 12029 O O . ASP B 1 678 ? 2.326 24 -2.801 1 75.88 678 ASP B O 1
ATOM 12033 N N . SER B 1 679 ? 1.585 22 -3.193 1 80.94 679 SER B N 1
ATOM 12034 C CA . SER B 1 679 ? 2.826 21.438 -2.68 1 80.94 679 SER B CA 1
ATOM 12035 C C . SER B 1 679 ? 3.705 20.906 -3.812 1 80.94 679 SER B C 1
ATOM 12037 O O . SER B 1 679 ? 4.656 20.156 -3.572 1 80.94 679 SER B O 1
ATOM 12039 N N . LEU B 1 680 ? 3.475 21.312 -4.996 1 85.12 680 LEU B N 1
ATOM 12040 C CA . LEU B 1 680 ? 4.203 20.766 -6.141 1 85.12 680 LEU B CA 1
ATOM 12041 C C . LEU B 1 680 ? 5.664 21.203 -6.109 1 85.12 680 LEU B C 1
ATOM 12043 O O . LEU B 1 680 ? 6.559 20.406 -6.402 1 85.12 680 LEU B O 1
ATOM 12047 N N . PHE B 1 681 ? 5.891 22.406 -5.668 1 86.69 681 PHE B N 1
ATOM 12048 C CA . PHE B 1 681 ? 7.25 22.922 -5.754 1 86.69 681 PHE B CA 1
ATOM 12049 C C . PHE B 1 681 ? 7.863 23.078 -4.367 1 86.69 681 PHE B C 1
ATOM 12051 O O . PHE B 1 681 ? 8.844 23.812 -4.191 1 86.69 681 PHE B O 1
ATOM 12058 N N . ASP B 1 682 ? 7.266 22.344 -3.51 1 84.75 682 ASP B N 1
ATOM 12059 C CA . ASP B 1 682 ? 7.848 22.328 -2.172 1 84.75 682 ASP B CA 1
ATOM 12060 C C . ASP B 1 682 ? 9.188 21.594 -2.164 1 84.75 682 ASP B C 1
ATOM 12062 O O . ASP B 1 682 ? 9.352 20.562 -2.816 1 84.75 682 ASP B O 1
ATOM 12066 N N . GLY B 1 683 ? 10.203 22.281 -1.583 1 85.56 683 GLY B N 1
ATOM 12067 C CA . GLY B 1 683 ? 11.516 21.672 -1.474 1 85.56 683 GLY B CA 1
ATOM 12068 C C . GLY B 1 683 ? 12.555 22.312 -2.369 1 85.56 683 GLY B C 1
ATOM 12069 O O . GLY B 1 683 ? 13.758 22.141 -2.16 1 85.56 683 GLY B O 1
ATOM 12070 N N . LEU B 1 684 ? 12.078 23.031 -3.355 1 91.06 684 LEU B N 1
ATOM 12071 C CA . LEU B 1 684 ? 13.008 23.734 -4.234 1 91.06 684 LEU B CA 1
ATOM 12072 C C . LEU B 1 684 ? 13.695 24.891 -3.506 1 91.06 684 LEU B C 1
ATOM 12074 O O . LEU B 1 684 ? 13.102 25.5 -2.615 1 91.06 684 LEU B O 1
ATOM 12078 N N . PRO B 1 685 ? 14.93 25.031 -3.891 1 91.56 685 PRO B N 1
ATOM 12079 C CA . PRO B 1 685 ? 15.562 26.234 -3.352 1 91.56 685 PRO B CA 1
ATOM 12080 C C . PRO B 1 685 ? 14.852 27.516 -3.766 1 91.56 685 PRO B C 1
ATOM 12082 O O . PRO B 1 685 ? 14.195 27.562 -4.812 1 91.56 685 PRO B O 1
ATOM 12085 N N . LEU B 1 686 ? 15 28.516 -3.049 1 88.31 686 LEU B N 1
ATOM 12086 C CA . LEU B 1 686 ? 14.242 29.75 -3.232 1 88.31 686 LEU B CA 1
ATOM 12087 C C . LEU B 1 686 ? 14.531 30.359 -4.602 1 88.31 686 LEU B C 1
ATOM 12089 O O . LEU B 1 686 ? 13.625 30.891 -5.246 1 88.31 686 LEU B O 1
ATOM 12093 N N . SER B 1 687 ? 15.719 30.266 -5.02 1 89.81 687 SER B N 1
ATOM 12094 C CA . SER B 1 687 ? 16.078 30.859 -6.301 1 89.81 687 SER B CA 1
ATOM 12095 C C . SER B 1 687 ? 15.422 30.141 -7.465 1 89.81 687 SER B C 1
ATOM 12097 O O . SER B 1 687 ? 14.867 30.766 -8.367 1 89.81 687 SER B O 1
ATOM 12099 N N . LEU B 1 688 ? 15.492 28.875 -7.395 1 91.69 688 LEU B N 1
ATOM 12100 C CA . LEU B 1 688 ? 14.883 28.078 -8.453 1 91.69 688 LEU B CA 1
ATOM 12101 C C . LEU B 1 688 ? 13.359 28.203 -8.406 1 91.69 688 LEU B C 1
ATOM 12103 O O . LEU B 1 688 ? 12.711 28.25 -9.453 1 91.69 688 LEU B O 1
ATOM 12107 N N . LYS B 1 689 ? 12.828 28.156 -7.23 1 91.19 689 LYS B N 1
ATOM 12108 C CA . LYS B 1 689 ? 11.383 28.328 -7.074 1 91.19 689 LYS B CA 1
ATOM 12109 C C . LYS B 1 689 ? 10.938 29.688 -7.625 1 91.19 689 LYS B C 1
ATOM 12111 O O . LYS B 1 689 ? 9.883 29.781 -8.258 1 91.19 689 LYS B O 1
ATOM 12116 N N . ALA B 1 690 ? 11.711 30.641 -7.375 1 89.88 690 ALA B N 1
ATOM 12117 C CA . ALA B 1 690 ? 11.406 31.984 -7.863 1 89.88 690 ALA B CA 1
ATOM 12118 C C . ALA B 1 690 ? 11.477 32.031 -9.383 1 89.88 690 ALA B C 1
ATOM 12120 O O . ALA B 1 690 ? 10.656 32.688 -10.031 1 89.88 690 ALA B O 1
ATOM 12121 N N . ASP B 1 691 ? 12.422 31.406 -9.953 1 91.12 691 ASP B N 1
ATOM 12122 C CA . ASP B 1 691 ? 12.57 31.391 -11.406 1 91.12 691 ASP B CA 1
ATOM 12123 C C . ASP B 1 691 ? 11.391 30.703 -12.07 1 91.12 691 ASP B C 1
ATOM 12125 O O . ASP B 1 691 ? 10.875 31.172 -13.086 1 91.12 691 ASP B O 1
ATOM 12129 N N . VAL B 1 692 ? 11.039 29.641 -11.5 1 92.25 692 VAL B N 1
ATOM 12130 C CA . VAL B 1 692 ? 9.922 28.891 -12.062 1 92.25 692 VAL B CA 1
ATOM 12131 C C . VAL B 1 692 ? 8.633 29.688 -11.922 1 92.25 692 VAL B C 1
ATOM 12133 O O . VAL B 1 692 ? 7.848 29.797 -12.867 1 92.25 692 VAL B O 1
ATOM 12136 N N . SER B 1 693 ? 8.422 30.219 -10.758 1 89.25 693 SER B N 1
ATOM 12137 C CA . SER B 1 693 ? 7.215 31 -10.523 1 89.25 693 SER B CA 1
ATOM 12138 C C . SER B 1 693 ? 7.164 32.219 -11.422 1 89.25 693 SER B C 1
ATOM 12140 O O . SER B 1 693 ? 6.094 32.594 -11.914 1 89.25 693 SER B O 1
ATOM 12142 N N . LEU B 1 694 ? 8.297 32.844 -11.562 1 89.31 694 LEU B N 1
ATOM 12143 C CA . LEU B 1 694 ? 8.344 34 -12.43 1 89.31 694 LEU B CA 1
ATOM 12144 C C . LEU B 1 694 ? 8.023 33.625 -13.875 1 89.31 694 LEU B C 1
ATOM 12146 O O . LEU B 1 694 ? 7.324 34.375 -14.57 1 89.31 694 LEU B O 1
ATOM 12150 N N . SER B 1 695 ? 8.547 32.562 -14.242 1 90.5 695 SER B N 1
ATOM 12151 C CA . SER B 1 695 ? 8.281 32.125 -15.609 1 90.5 695 SER B CA 1
ATOM 12152 C C . SER B 1 695 ? 6.805 31.812 -15.82 1 90.5 695 SER B C 1
ATOM 12154 O O . SER B 1 695 ? 6.27 32.031 -16.906 1 90.5 695 SER B O 1
ATOM 12156 N N . LEU B 1 696 ? 6.172 31.391 -14.859 1 86.12 696 LEU B N 1
ATOM 12157 C CA . LEU B 1 696 ? 4.77 31 -14.945 1 86.12 696 LEU B CA 1
ATOM 12158 C C . LEU B 1 696 ? 3.863 32.219 -14.93 1 86.12 696 LEU B C 1
ATOM 12160 O O . LEU B 1 696 ? 2.871 32.281 -15.656 1 86.12 696 LEU B O 1
ATOM 12164 N N . TYR B 1 697 ? 4.254 33.281 -14.094 1 85.38 697 TYR B N 1
ATOM 12165 C CA . TYR B 1 697 ? 3.281 34.312 -13.789 1 85.38 697 TYR B CA 1
ATOM 12166 C C . TYR B 1 697 ? 3.77 35.656 -14.273 1 85.38 697 TYR B C 1
ATOM 12168 O O . TYR B 1 697 ? 3.115 36.688 -14.039 1 85.38 697 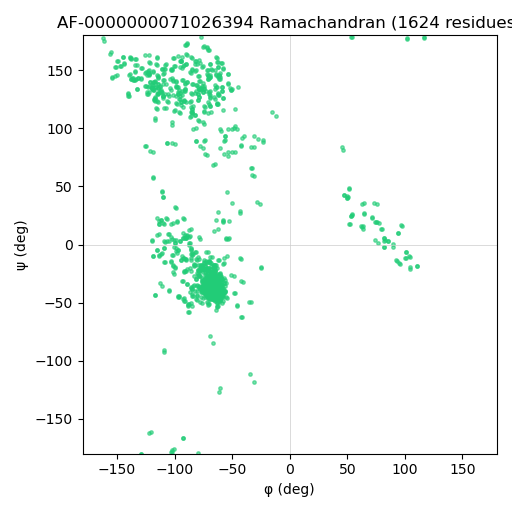TYR B O 1
ATOM 12176 N N . GLN B 1 698 ? 4.867 35.719 -14.906 1 84.75 698 GLN B N 1
ATOM 12177 C CA . GLN B 1 698 ? 5.469 37 -15.297 1 84.75 698 GLN B CA 1
ATOM 12178 C C . GLN B 1 698 ? 4.516 37.812 -16.172 1 84.75 698 GLN B C 1
ATOM 12180 O O . GLN B 1 698 ? 4.348 39 -15.969 1 84.75 698 GLN B O 1
ATOM 12185 N N . ASP B 1 699 ? 3.895 37.188 -17.094 1 82.56 699 ASP B N 1
ATOM 12186 C CA . ASP B 1 699 ? 3.008 37.906 -18.016 1 82.56 699 ASP B CA 1
ATOM 12187 C C . ASP B 1 699 ? 1.78 38.438 -17.297 1 82.56 699 ASP B C 1
ATOM 12189 O O . ASP B 1 699 ? 1.311 39.531 -17.609 1 82.56 699 ASP B O 1
ATOM 12193 N N . MET B 1 700 ? 1.383 37.812 -16.344 1 83.56 700 MET B N 1
ATOM 12194 C CA . MET B 1 700 ? 0.201 38.219 -15.594 1 83.56 700 MET B CA 1
ATOM 12195 C C . MET B 1 700 ? 0.527 39.406 -14.672 1 83.56 700 MET B C 1
ATOM 12197 O O . MET B 1 700 ? -0.28 40.312 -14.523 1 83.56 700 MET B O 1
ATOM 12201 N N . ILE B 1 701 ? 1.653 39.281 -14.117 1 85 701 ILE B N 1
ATOM 12202 C CA . ILE B 1 701 ? 2.07 40.344 -13.188 1 85 701 ILE B CA 1
ATOM 12203 C C . ILE B 1 701 ? 2.312 41.625 -13.953 1 85 701 ILE B C 1
ATOM 12205 O O . ILE B 1 701 ? 1.962 42.719 -13.477 1 85 701 ILE B O 1
ATOM 12209 N N . ASN B 1 702 ? 2.811 41.5 -15.125 1 84.5 702 ASN B N 1
ATOM 12210 C CA . ASN B 1 702 ? 3.135 42.688 -15.914 1 84.5 702 ASN B CA 1
ATOM 12211 C C . ASN B 1 702 ? 1.878 43.344 -16.469 1 84.5 702 ASN B C 1
ATOM 12213 O O . ASN B 1 702 ? 1.901 44.531 -16.844 1 84.5 702 ASN B O 1
ATOM 12217 N N . ASN B 1 703 ? 0.822 42.656 -16.438 1 83.56 703 ASN B N 1
ATOM 12218 C CA . ASN B 1 703 ? -0.43 43.219 -16.953 1 83.56 703 ASN B CA 1
ATOM 12219 C C . ASN B 1 703 ? -1.121 44.094 -15.906 1 83.56 703 ASN B C 1
ATOM 12221 O O . ASN B 1 703 ? -1.997 44.875 -16.25 1 83.56 703 ASN B O 1
ATOM 12225 N N . VAL B 1 704 ? -0.723 43.938 -14.695 1 82.12 704 VAL B N 1
ATOM 12226 C CA . VAL B 1 704 ? -1.316 44.75 -13.633 1 82.12 704 VAL B CA 1
ATOM 12227 C C . VAL B 1 704 ? -0.571 46.062 -13.516 1 82.12 704 VAL B C 1
ATOM 12229 O O . VAL B 1 704 ? 0.64 46.094 -13.281 1 82.12 704 VAL B O 1
ATOM 12232 N N . PRO B 1 705 ? -1.258 47.094 -13.656 1 80.75 705 PRO B N 1
ATOM 12233 C CA . PRO B 1 705 ? -0.608 48.406 -13.602 1 80.75 705 PRO B CA 1
ATOM 12234 C C . PRO B 1 705 ? 0.083 48.688 -12.266 1 80.75 705 PRO B C 1
ATOM 12236 O O . PRO B 1 705 ? 1.11 49.375 -12.227 1 80.75 705 PRO B O 1
ATOM 12239 N N . LEU B 1 706 ? -0.407 48.156 -11.258 1 76.62 706 LEU B N 1
ATOM 12240 C CA . LEU B 1 706 ? 0.17 48.375 -9.93 1 76.62 706 LEU B CA 1
ATOM 12241 C C . LEU B 1 706 ? 1.572 47.781 -9.852 1 76.62 706 LEU B C 1
ATOM 12243 O O . LEU B 1 706 ? 2.41 48.25 -9.078 1 76.62 706 LEU B O 1
ATOM 12247 N N . PHE B 1 707 ? 1.784 46.844 -10.656 1 80.06 707 PHE B N 1
ATOM 12248 C CA . PHE B 1 707 ? 3.047 46.125 -10.531 1 80.06 707 PHE B CA 1
ATOM 12249 C C . PHE B 1 707 ? 3.928 46.375 -11.75 1 80.06 707 PHE B C 1
ATOM 12251 O O . PHE B 1 707 ? 4.996 45.781 -11.883 1 80.06 707 PHE B O 1
ATOM 12258 N N . GLN B 1 708 ? 3.453 47.312 -12.539 1 79.81 708 GLN B N 1
ATOM 12259 C CA . GLN B 1 708 ? 4.23 47.594 -13.734 1 79.81 708 GLN B CA 1
ATOM 12260 C C . GLN B 1 708 ? 5.5 48.375 -13.391 1 79.81 708 GLN B C 1
ATOM 12262 O O . GLN B 1 708 ? 5.488 49.25 -12.523 1 79.81 708 GLN B O 1
ATOM 12267 N N . ASN B 1 709 ? 6.637 48 -13.906 1 76 709 ASN B N 1
ATOM 12268 C CA . ASN B 1 709 ? 7.926 48.656 -13.805 1 76 709 ASN B CA 1
ATOM 12269 C C . ASN B 1 709 ? 8.562 48.438 -12.438 1 76 709 ASN B C 1
ATOM 12271 O O . ASN B 1 709 ? 9.211 49.344 -11.891 1 76 709 ASN B O 1
ATOM 12275 N N . THR B 1 710 ? 8.094 47.5 -11.852 1 79.19 710 THR B N 1
ATOM 12276 C CA . THR B 1 710 ? 8.75 47.156 -10.594 1 79.19 710 THR B CA 1
ATOM 12277 C C . THR B 1 710 ? 9.992 46.312 -10.844 1 79.19 710 THR B C 1
ATOM 12279 O O . THR B 1 710 ? 10.18 45.781 -11.945 1 79.19 710 THR B O 1
ATOM 12282 N N . GLU B 1 711 ? 10.828 46.344 -9.906 1 80.69 711 GLU B N 1
ATOM 12283 C CA . GLU B 1 711 ? 12.07 45.594 -10 1 80.69 711 GLU B CA 1
ATOM 12284 C C . GLU B 1 711 ? 11.797 44.094 -10.094 1 80.69 711 GLU B C 1
ATOM 12286 O O . GLU B 1 711 ? 10.758 43.594 -9.625 1 80.69 711 GLU B O 1
ATOM 12291 N N . VAL B 1 712 ? 12.656 43.375 -10.695 1 83 712 VAL B N 1
ATOM 12292 C CA . VAL B 1 712 ? 12.5 41.938 -10.945 1 83 712 VAL B CA 1
ATOM 12293 C C . VAL B 1 712 ? 12.469 41.188 -9.617 1 83 712 VAL B C 1
ATOM 12295 O O . VAL B 1 712 ? 11.766 40.188 -9.484 1 83 712 VAL B O 1
ATOM 12298 N N . GLY B 1 713 ? 13.188 41.656 -8.719 1 78.75 713 GLY B N 1
ATOM 12299 C CA . GLY B 1 713 ? 13.18 41 -7.414 1 78.75 713 GLY B CA 1
ATOM 12300 C C . GLY B 1 713 ? 11.812 41 -6.75 1 78.75 713 GLY B C 1
ATOM 12301 O O . GLY B 1 713 ? 11.414 40.031 -6.137 1 78.75 713 GLY B O 1
ATOM 12302 N N . PHE B 1 714 ? 11.164 42.062 -6.93 1 80.5 714 PHE B N 1
ATOM 12303 C CA . PHE B 1 714 ? 9.828 42.156 -6.371 1 80.5 714 PHE B CA 1
ATOM 12304 C C . PHE B 1 714 ? 8.844 41.281 -7.125 1 80.5 714 PHE B C 1
ATOM 12306 O O . PHE B 1 714 ? 7.98 40.656 -6.516 1 80.5 714 PHE B O 1
ATOM 12313 N N . GLN B 1 715 ? 8.992 41.25 -8.336 1 83.69 715 GLN B N 1
ATOM 12314 C CA . GLN B 1 715 ? 8.109 40.406 -9.141 1 83.69 715 GLN B CA 1
ATOM 12315 C C . GLN B 1 715 ? 8.289 38.938 -8.789 1 83.69 715 GLN B C 1
ATOM 12317 O O . GLN B 1 715 ? 7.324 38.188 -8.797 1 83.69 715 GLN B O 1
ATOM 12322 N N . LYS B 1 716 ? 9.508 38.594 -8.523 1 85.31 716 LYS B N 1
ATOM 12323 C CA . LYS B 1 716 ? 9.789 37.219 -8.133 1 85.31 716 LYS B CA 1
ATOM 12324 C C . LYS B 1 716 ? 9.102 36.875 -6.82 1 85.31 716 LYS B C 1
ATOM 12326 O O . LYS B 1 716 ? 8.539 35.781 -6.68 1 85.31 716 LYS B O 1
ATOM 12331 N N . MET B 1 717 ? 9.094 37.688 -5.918 1 81.62 717 MET B N 1
ATOM 12332 C CA . MET B 1 717 ? 8.461 37.438 -4.621 1 81.62 717 MET B CA 1
ATOM 12333 C C . MET B 1 717 ? 6.949 37.344 -4.762 1 81.62 717 MET B C 1
ATOM 12335 O O . MET B 1 717 ? 6.305 36.531 -4.098 1 81.62 717 MET B O 1
ATOM 12339 N N . LEU B 1 718 ? 6.48 38.25 -5.598 1 81.12 718 LEU B N 1
ATOM 12340 C CA . LEU B 1 718 ? 5.043 38.219 -5.828 1 81.12 718 LEU B CA 1
ATOM 12341 C C . LEU B 1 718 ? 4.609 36.938 -6.52 1 81.12 718 LEU B C 1
ATOM 12343 O O . LEU B 1 718 ? 3.559 36.375 -6.195 1 81.12 718 LEU B O 1
ATOM 12347 N N . ALA B 1 719 ? 5.398 36.562 -7.406 1 85.12 719 ALA B N 1
ATOM 12348 C CA . ALA B 1 719 ? 5.086 35.344 -8.164 1 85.12 719 ALA B CA 1
ATOM 12349 C C . ALA B 1 719 ? 5.047 34.125 -7.258 1 85.12 719 ALA B C 1
ATOM 12351 O O . ALA B 1 719 ? 4.258 33.219 -7.48 1 85.12 719 ALA B O 1
ATOM 12352 N N . MET B 1 720 ? 5.828 34.094 -6.285 1 84.06 720 MET B N 1
ATOM 12353 C CA . MET B 1 720 ? 5.898 32.969 -5.371 1 84.06 720 MET B CA 1
ATOM 12354 C C . MET B 1 720 ? 4.668 32.906 -4.473 1 84.06 720 MET B C 1
ATOM 12356 O O . MET B 1 720 ? 4.344 31.844 -3.918 1 84.06 720 MET B O 1
ATOM 12360 N N . CYS B 1 721 ? 3.938 33.938 -4.426 1 81.44 721 CYS B N 1
ATOM 12361 C CA . CYS B 1 721 ? 2.764 33.969 -3.564 1 81.44 721 CYS B CA 1
ATOM 12362 C C . CYS B 1 721 ? 1.493 33.688 -4.352 1 81.44 721 CYS B C 1
ATOM 12364 O O . CYS B 1 721 ? 0.408 33.594 -3.775 1 81.44 721 CYS B O 1
ATOM 12366 N N . ILE B 1 722 ? 1.604 33.594 -5.566 1 82.56 722 ILE B N 1
ATOM 12367 C CA . ILE B 1 722 ? 0.436 33.344 -6.398 1 82.56 722 ILE B CA 1
ATOM 12368 C C . ILE B 1 722 ? 0.129 31.828 -6.406 1 82.56 722 ILE B C 1
ATOM 12370 O O . ILE B 1 722 ? 1.041 31 -6.473 1 82.56 722 ILE B O 1
ATOM 12374 N N . LYS B 1 723 ? -1.09 31.516 -6.16 1 82 723 LYS B N 1
ATOM 12375 C CA . LYS B 1 723 ? -1.537 30.125 -6.168 1 82 723 LYS B CA 1
ATOM 12376 C C . LYS B 1 723 ? -2.586 29.891 -7.25 1 82 723 LYS B C 1
ATOM 12378 O O . LYS B 1 723 ? -3.439 30.734 -7.492 1 82 723 LYS B O 1
ATOM 12383 N N . PRO B 1 724 ? -2.404 28.734 -7.844 1 81.62 724 PRO B N 1
ATOM 12384 C CA . PRO B 1 724 ? -3.424 28.422 -8.844 1 81.62 724 PRO B CA 1
ATOM 12385 C C . PRO B 1 724 ? -4.715 27.891 -8.227 1 81.62 724 PRO B C 1
ATOM 12387 O O . PRO B 1 724 ? -4.68 27.219 -7.188 1 81.62 724 PRO B O 1
ATOM 12390 N N . ASP B 1 725 ? -5.832 28.234 -8.828 1 81.62 725 ASP B N 1
ATOM 12391 C CA . ASP B 1 725 ? -7.148 27.734 -8.414 1 81.62 725 ASP B CA 1
ATOM 12392 C C . ASP B 1 725 ? -8.008 27.391 -9.633 1 81.62 725 ASP B C 1
ATOM 12394 O O . ASP B 1 725 ? -7.867 28 -10.695 1 81.62 725 ASP B O 1
ATOM 12398 N N . TYR B 1 726 ? -8.82 26.406 -9.508 1 82.19 726 TYR B N 1
ATOM 12399 C CA . TYR B 1 726 ? -9.656 25.906 -10.594 1 82.19 726 TYR B CA 1
ATOM 12400 C C . TYR B 1 726 ? -11.133 26.078 -10.281 1 82.19 726 TYR B C 1
ATOM 12402 O O . TYR B 1 726 ? -11.555 25.906 -9.133 1 82.19 726 TYR B O 1
ATOM 12410 N N . TYR B 1 727 ? -11.867 26.547 -11.25 1 82.56 727 TYR B N 1
ATOM 12411 C CA . TYR B 1 727 ? -13.305 26.734 -11.094 1 82.56 727 TYR B CA 1
ATOM 12412 C C . TYR B 1 727 ? -14.07 26.078 -12.234 1 82.56 727 TYR B C 1
ATOM 12414 O O . TYR B 1 727 ? -13.531 25.906 -13.336 1 82.56 727 TYR B O 1
ATOM 12422 N N . LEU B 1 728 ? -15.297 25.672 -11.938 1 83.81 728 LEU B N 1
ATOM 12423 C CA . LEU B 1 728 ? -16.172 25.109 -12.953 1 83.81 728 LEU B CA 1
ATOM 12424 C C . LEU B 1 728 ? -16.984 26.188 -13.648 1 83.81 728 LEU B C 1
ATOM 12426 O O . LEU B 1 728 ? -17 27.344 -13.195 1 83.81 728 LEU B O 1
ATOM 12430 N N . SER B 1 729 ? -17.672 25.734 -14.664 1 82.56 729 SER B N 1
ATOM 12431 C CA . SER B 1 729 ? -18.516 26.656 -15.414 1 82.56 729 SER B CA 1
ATOM 12432 C C . SER B 1 729 ? -19.719 27.109 -14.594 1 82.56 729 SER B C 1
ATOM 12434 O O . SER B 1 729 ? -20.312 26.312 -13.859 1 82.56 729 SER B O 1
ATOM 12436 N N . LYS B 1 730 ? -19.969 28.375 -14.57 1 78.06 730 LYS B N 1
ATOM 12437 C CA . LYS B 1 730 ? -21.141 29 -13.984 1 78.06 730 LYS B CA 1
ATOM 12438 C C . LYS B 1 730 ? -21 29.094 -12.461 1 78.06 730 LYS B C 1
ATOM 12440 O O . LYS B 1 730 ? -22 29.281 -11.758 1 78.06 730 LYS B O 1
ATOM 12445 N N . GLU B 1 731 ? -19.812 28.875 -12.055 1 82.94 731 GLU B N 1
ATOM 12446 C CA . GLU B 1 731 ? -19.609 29.031 -10.625 1 82.94 731 GLU B CA 1
ATOM 12447 C C . GLU B 1 731 ? -19.219 30.469 -10.273 1 82.94 731 GLU B C 1
ATOM 12449 O O . GLU B 1 731 ? -18.5 31.125 -11.023 1 82.94 731 GLU B O 1
ATOM 12454 N N . TYR B 1 732 ? -19.797 30.875 -9.188 1 82.38 732 TYR B N 1
ATOM 12455 C CA . TYR B 1 732 ? -19.453 32.219 -8.719 1 82.38 732 TYR B CA 1
ATOM 12456 C C . TYR B 1 732 ? -18.078 32.219 -8.078 1 82.38 732 TYR B C 1
ATOM 12458 O O . TYR B 1 732 ? -17.75 31.344 -7.273 1 82.38 732 TYR B O 1
ATOM 12466 N N . ILE B 1 733 ? -17.312 33.125 -8.477 1 83.88 733 ILE B N 1
ATOM 12467 C CA . ILE B 1 733 ? -16 33.312 -7.879 1 83.88 733 ILE B CA 1
ATOM 12468 C C . ILE B 1 733 ? -16.109 34.25 -6.672 1 83.88 733 ILE B C 1
ATOM 12470 O O . ILE B 1 733 ? -15.57 33.938 -5.605 1 83.88 733 ILE B O 1
ATOM 12474 N N . VAL B 1 734 ? -16.703 35.344 -6.926 1 82.69 734 VAL B N 1
ATOM 12475 C CA . VAL B 1 734 ? -16.938 36.312 -5.863 1 82.69 734 VAL B CA 1
ATOM 12476 C C . VAL B 1 734 ? -18.375 36.812 -5.93 1 82.69 734 VAL B C 1
ATOM 12478 O O . VAL B 1 734 ? -18.953 36.906 -7.016 1 82.69 734 VAL B O 1
ATOM 12481 N N . LYS B 1 735 ? -18.922 37 -4.789 1 80.69 735 LYS B N 1
ATOM 12482 C CA . LYS B 1 735 ? -20.266 37.562 -4.691 1 80.69 735 LYS B CA 1
ATOM 12483 C C . LYS B 1 735 ? -20.219 38.969 -4.105 1 80.69 735 LYS B C 1
ATOM 12485 O O . LYS B 1 735 ? -19.375 39.281 -3.248 1 80.69 735 LYS B O 1
ATOM 12490 N N . LYS B 1 736 ? -21.188 39.625 -4.547 1 78.94 736 LYS B N 1
ATOM 12491 C CA . LYS B 1 736 ? -21.25 41 -4.094 1 78.94 736 LYS B CA 1
ATOM 12492 C C . LYS B 1 736 ? -21.422 41.094 -2.58 1 78.94 736 LYS B C 1
ATOM 12494 O O . LYS B 1 736 ? -22.172 40.312 -1.996 1 78.94 736 LYS B O 1
ATOM 12499 N N . HIS B 1 737 ? -20.594 41.906 -1.882 1 72.38 737 HIS B N 1
ATOM 12500 C CA . HIS B 1 737 ? -20.656 42.219 -0.464 1 72.38 737 HIS B CA 1
ATOM 12501 C C . HIS B 1 737 ? -19.844 41.25 0.372 1 72.38 737 HIS B C 1
ATOM 12503 O O . HIS B 1 737 ? -19.75 41.375 1.594 1 72.38 737 HIS B O 1
ATOM 12509 N N . ASP B 1 738 ? -19.297 40.312 -0.4 1 73.94 738 ASP B N 1
ATOM 12510 C CA . ASP B 1 738 ? -18.438 39.406 0.343 1 73.94 738 ASP B CA 1
ATOM 12511 C C . ASP B 1 738 ? -17.078 40.031 0.635 1 73.94 738 ASP B C 1
ATOM 12513 O O . ASP B 1 738 ? -16.594 40.875 -0.142 1 73.94 738 ASP B O 1
ATOM 12517 N N . PHE B 1 739 ? -16.672 39.719 1.826 1 69.69 739 PHE B N 1
ATOM 12518 C CA . PHE B 1 739 ? -15.328 40.219 2.139 1 69.69 739 PHE B CA 1
ATOM 12519 C C . PHE B 1 739 ? -14.266 39.281 1.574 1 69.69 739 PHE B C 1
ATOM 12521 O O . PHE B 1 739 ? -14.336 38.094 1.752 1 69.69 739 PHE B O 1
ATOM 12528 N N . GLY B 1 740 ? -13.625 39.781 0.637 1 70.25 740 GLY B N 1
ATOM 12529 C CA . GLY B 1 740 ? -12.57 38.969 0.047 1 70.25 740 GLY B CA 1
ATOM 12530 C C . GLY B 1 740 ? -11.18 39.562 0.269 1 70.25 740 GLY B C 1
ATOM 12531 O O . GLY B 1 740 ? -11.023 40.781 0.383 1 70.25 740 GLY B O 1
ATOM 12532 N N . LYS B 1 741 ? -10.242 38.656 0.588 1 72.88 741 LYS B N 1
ATOM 12533 C CA . LYS B 1 741 ? -8.852 39.094 0.765 1 72.88 741 LYS B CA 1
ATOM 12534 C C . LYS B 1 741 ? -7.988 38.625 -0.401 1 72.88 741 LYS B C 1
ATOM 12536 O O . LYS B 1 741 ? -6.762 38.562 -0.29 1 72.88 741 LYS B O 1
ATOM 12541 N N . GLU B 1 742 ? -8.688 38.375 -1.511 1 80.75 742 GLU B N 1
ATOM 12542 C CA . GLU B 1 742 ? -7.91 37.812 -2.602 1 80.75 742 GLU B CA 1
ATOM 12543 C C . GLU B 1 742 ? -8.117 38.562 -3.9 1 80.75 742 GLU B C 1
ATOM 12545 O O . GLU B 1 742 ? -9.156 39.219 -4.094 1 80.75 742 GLU B O 1
ATOM 12550 N N . MET B 1 743 ? -7.039 38.688 -4.648 1 83.69 743 MET B N 1
ATOM 12551 C CA . MET B 1 743 ? -7.082 39.188 -6.016 1 83.69 743 MET B CA 1
ATOM 12552 C C . MET B 1 743 ? -6.977 38.031 -7.023 1 83.69 743 MET B C 1
ATOM 12554 O O . MET B 1 743 ? -6.281 37.062 -6.781 1 83.69 743 MET B O 1
ATOM 12558 N N . PHE B 1 744 ? -7.73 38.188 -8.156 1 85.25 744 PHE B N 1
ATOM 12559 C CA . PHE B 1 744 ? -7.816 37.094 -9.117 1 85.25 744 PHE B CA 1
ATOM 12560 C C . PHE B 1 744 ? -7.262 37.531 -10.469 1 85.25 744 PHE B C 1
ATOM 12562 O O . PHE B 1 744 ? -7.5 38.656 -10.914 1 85.25 744 PHE B O 1
ATOM 12569 N N . PHE B 1 745 ? -6.434 36.656 -10.992 1 86.56 745 PHE B N 1
ATOM 12570 C CA . PHE B 1 745 ? -5.926 36.812 -12.352 1 86.56 745 PHE B CA 1
ATOM 12571 C C . PHE B 1 745 ? -6.516 35.75 -13.273 1 86.56 745 PHE B C 1
ATOM 12573 O O . PHE B 1 745 ? -6.438 34.562 -12.992 1 86.56 745 PHE B O 1
ATOM 12580 N N . ILE B 1 746 ? -7.062 36.219 -14.359 1 85.88 746 ILE B N 1
ATOM 12581 C CA . ILE B 1 746 ? -7.668 35.281 -15.297 1 85.88 746 ILE B CA 1
ATOM 12582 C C . ILE B 1 746 ? -6.605 34.75 -16.25 1 85.88 746 ILE B C 1
ATOM 12584 O O . ILE B 1 746 ? -6.047 35.5 -17.062 1 85.88 746 ILE B O 1
ATOM 12588 N N . HIS B 1 747 ? -6.285 33.531 -16.125 1 82.06 747 HIS B N 1
ATOM 12589 C CA . HIS B 1 747 ? -5.297 32.906 -17 1 82.06 747 HIS B CA 1
ATOM 12590 C C . HIS B 1 747 ? -5.961 32.344 -18.25 1 82.06 747 HIS B C 1
ATOM 12592 O O . HIS B 1 747 ? -5.547 32.625 -19.375 1 82.06 747 HIS B O 1
ATOM 12598 N N . ARG B 1 748 ? -6.922 31.438 -17.984 1 81.69 748 ARG B N 1
ATOM 12599 C CA . ARG B 1 748 ? -7.672 30.859 -19.094 1 81.69 748 ARG B CA 1
ATOM 12600 C C . ARG B 1 748 ? -9.172 30.891 -18.812 1 81.69 748 ARG B C 1
ATOM 12602 O O . ARG B 1 748 ? -9.602 30.656 -17.672 1 81.69 748 ARG B O 1
ATOM 12609 N N . GLY B 1 749 ? -9.859 31.312 -19.781 1 80.56 749 GLY B N 1
ATOM 12610 C CA . GLY B 1 749 ? -11.312 31.312 -19.656 1 80.56 749 GLY B CA 1
ATOM 12611 C C . GLY B 1 749 ? -11.906 32.719 -19.703 1 80.56 749 GLY B C 1
ATOM 12612 O O . GLY B 1 749 ? -11.211 33.688 -20 1 80.56 749 GLY B O 1
ATOM 12613 N N . VAL B 1 750 ? -13.25 32.688 -19.625 1 87.31 750 VAL B N 1
ATOM 12614 C CA . VAL B 1 750 ? -14.008 33.938 -19.672 1 87.31 750 VAL B CA 1
ATOM 12615 C C . VAL B 1 750 ? -14.875 34.031 -18.422 1 87.31 750 VAL B C 1
ATOM 12617 O O . VAL B 1 750 ? -15.445 33.062 -17.953 1 87.31 750 VAL B O 1
ATOM 12620 N N . VAL B 1 751 ? -14.75 35.219 -17.828 1 88.38 751 VAL B N 1
ATOM 12621 C CA . VAL B 1 751 ? -15.539 35.469 -16.625 1 88.38 751 VAL B CA 1
ATOM 12622 C C . VAL B 1 751 ? -16.562 36.562 -16.891 1 88.38 751 VAL B C 1
ATOM 12624 O O . VAL B 1 751 ? -16.297 37.5 -17.656 1 88.38 751 VAL B O 1
ATOM 12627 N N . ASP B 1 752 ? -17.766 36.469 -16.281 1 88.25 752 ASP B N 1
ATOM 12628 C CA . ASP B 1 752 ? -18.828 37.438 -16.453 1 88.25 752 ASP B CA 1
ATOM 12629 C C . ASP B 1 752 ? -19.078 38.219 -15.156 1 88.25 752 ASP B C 1
ATOM 12631 O O . ASP B 1 752 ? -19.078 37.656 -14.07 1 88.25 752 ASP B O 1
ATOM 12635 N N . VAL B 1 753 ? -19.125 39.5 -15.305 1 89.25 753 VAL B N 1
ATOM 12636 C CA . VAL B 1 753 ? -19.578 40.344 -14.195 1 89.25 753 VAL B CA 1
ATOM 12637 C C . VAL B 1 753 ? -21.109 40.438 -14.211 1 89.25 753 VAL B C 1
ATOM 12639 O O . VAL B 1 753 ? -21.703 40.906 -15.172 1 89.25 753 VAL B O 1
ATOM 12642 N N . VAL B 1 754 ? -21.688 39.875 -13.219 1 86.94 754 VAL B N 1
ATOM 12643 C CA . VAL B 1 754 ? -23.141 39.75 -13.242 1 86.94 754 VAL B CA 1
ATOM 12644 C C . VAL B 1 754 ? -23.766 40.562 -12.117 1 86.94 754 VAL B C 1
ATOM 12646 O O . VAL B 1 754 ? -23.062 41 -11.188 1 86.94 754 VAL B O 1
ATOM 12649 N N . SER B 1 755 ? -25.062 40.812 -12.336 1 82.19 755 SER B N 1
ATOM 12650 C CA . SER B 1 755 ? -25.844 41.469 -11.305 1 82.19 755 SER B CA 1
ATOM 12651 C C . SER B 1 755 ? -26.078 40.562 -10.094 1 82.19 755 SER B C 1
ATOM 12653 O O . SER B 1 755 ? -25.734 39.406 -10.133 1 82.19 755 SER B O 1
ATOM 12655 N N . GLU B 1 756 ? -26.547 41.125 -9.008 1 76.62 756 GLU B N 1
ATOM 12656 C CA . GLU B 1 756 ? -26.766 40.375 -7.773 1 76.62 756 GLU B CA 1
ATOM 12657 C C . GLU B 1 756 ? -27.703 39.188 -8 1 76.62 756 GLU B C 1
ATOM 12659 O O . GLU B 1 756 ? -27.531 38.125 -7.391 1 76.62 756 GLU B O 1
ATOM 12664 N N . ASP B 1 757 ? -28.625 39.438 -8.93 1 72.31 757 ASP B N 1
ATOM 12665 C CA . ASP B 1 757 ? -29.594 38.375 -9.195 1 72.31 757 ASP B CA 1
ATOM 12666 C C . ASP B 1 757 ? -29.062 37.406 -10.25 1 72.31 757 ASP B C 1
ATOM 12668 O O . ASP B 1 757 ? -29.641 36.344 -10.461 1 72.31 757 ASP B O 1
ATOM 12672 N N . GLY B 1 758 ? -27.828 37.625 -10.812 1 71.88 758 GLY B N 1
ATOM 12673 C CA . GLY B 1 758 ? -27.141 36.75 -11.742 1 71.88 758 GLY B CA 1
ATOM 12674 C C . GLY B 1 758 ? -27.734 36.781 -13.141 1 71.88 758 GLY B C 1
ATOM 12675 O O . GLY B 1 758 ? -27.25 36.125 -14.047 1 71.88 758 GLY B O 1
ATOM 12676 N N . GLN B 1 759 ? -28.766 37.625 -13.484 1 78.62 759 GLN B N 1
ATOM 12677 C CA . GLN B 1 759 ? -29.484 37.562 -14.75 1 78.62 759 GLN B CA 1
ATOM 12678 C C . GLN B 1 759 ? -28.859 38.531 -15.773 1 78.62 759 GLN B C 1
ATOM 12680 O O . GLN B 1 759 ? -28.812 38.219 -16.969 1 78.62 759 GLN B O 1
ATOM 12685 N N . ILE B 1 760 ? -28.312 39.625 -15.305 1 83.88 760 ILE B N 1
ATOM 12686 C CA . ILE B 1 760 ? -27.766 40.625 -16.234 1 83.88 760 ILE B CA 1
ATOM 12687 C C . ILE B 1 760 ? -26.234 40.562 -16.219 1 83.88 760 ILE B C 1
ATOM 12689 O O . ILE B 1 760 ? -25.625 40.562 -15.148 1 83.88 760 ILE B O 1
ATOM 12693 N N . VAL B 1 761 ? -25.672 40.469 -17.438 1 88.88 761 VAL B N 1
ATOM 12694 C CA . VAL B 1 761 ? -24.219 40.5 -17.578 1 88.88 761 VAL B CA 1
ATOM 12695 C C . VAL B 1 761 ? -23.75 41.906 -17.906 1 88.88 761 VAL B C 1
ATOM 12697 O O . VAL B 1 761 ? -24.125 42.469 -18.953 1 88.88 761 VAL B O 1
ATOM 12700 N N . PHE B 1 762 ? -23.031 42.531 -17.031 1 87.69 762 PHE B N 1
ATOM 12701 C CA . PHE B 1 762 ? -22.547 43.875 -17.203 1 87.69 762 PHE B CA 1
ATOM 12702 C C . PHE B 1 762 ? -21.297 43.906 -18.078 1 87.69 762 PHE B C 1
ATOM 12704 O O . PHE B 1 762 ? -21.109 44.812 -18.891 1 87.69 762 PHE B O 1
ATOM 12711 N N . ASP B 1 763 ? -20.375 42.938 -17.797 1 88 763 ASP B N 1
ATOM 12712 C CA . ASP B 1 763 ? -19.094 42.906 -18.484 1 88 763 ASP B CA 1
ATOM 12713 C C . ASP B 1 763 ? -18.547 41.5 -18.578 1 88 763 ASP B C 1
ATOM 12715 O O . ASP B 1 763 ? -18.922 40.625 -17.766 1 88 763 ASP B O 1
ATOM 12719 N N . THR B 1 764 ? -17.875 41.25 -19.688 1 89 764 THR B N 1
ATOM 12720 C CA . THR B 1 764 ? -17.203 39.969 -19.891 1 89 764 THR B CA 1
ATOM 12721 C C . THR B 1 764 ? -15.688 40.156 -19.984 1 89 764 THR B C 1
ATOM 12723 O O . THR B 1 764 ? -15.203 40.938 -20.828 1 89 764 THR B O 1
ATOM 12726 N N . MET B 1 765 ? -15.086 39.562 -19.016 1 87.31 765 MET B N 1
ATOM 12727 C CA . MET B 1 765 ? -13.633 39.688 -18.969 1 87.31 765 MET B CA 1
ATOM 12728 C C . MET B 1 765 ? -12.945 38.469 -19.562 1 87.31 765 MET B C 1
ATOM 12730 O O . MET B 1 765 ? -13.359 37.344 -19.312 1 87.31 765 MET B O 1
ATOM 12734 N N . GLN B 1 766 ? -11.945 38.719 -20.344 1 84.5 766 GLN B N 1
ATOM 12735 C CA . GLN B 1 766 ? -11.195 37.656 -21 1 84.5 766 GLN B CA 1
ATOM 12736 C C . GLN B 1 766 ? -9.859 37.406 -20.312 1 84.5 766 GLN B C 1
ATOM 12738 O O . GLN B 1 766 ? -9.57 38 -19.266 1 84.5 766 GLN B O 1
ATOM 12743 N N . ALA B 1 767 ? -9.094 36.469 -20.875 1 84.12 767 ALA B N 1
ATOM 12744 C CA . ALA B 1 767 ? -7.793 36.094 -20.328 1 84.12 767 ALA B CA 1
ATOM 12745 C C . ALA B 1 767 ? -6.855 37.312 -20.281 1 84.12 767 ALA B C 1
ATOM 12747 O O . ALA B 1 767 ? -6.824 38.125 -21.203 1 84.12 767 ALA B O 1
ATOM 12748 N N . GLY B 1 768 ? -6.152 37.438 -19.125 1 81.19 768 GLY B N 1
ATOM 12749 C CA . GLY B 1 768 ? -5.199 38.531 -18.953 1 81.19 768 GLY B CA 1
ATOM 12750 C C . GLY B 1 768 ? -5.711 39.625 -18.062 1 81.19 768 GLY B C 1
ATOM 12751 O O . GLY B 1 768 ? -4.922 40.406 -17.531 1 81.19 768 GLY B O 1
ATOM 12752 N N . ARG B 1 769 ? -6.969 39.656 -17.906 1 84.88 769 ARG B N 1
ATOM 12753 C CA . ARG B 1 769 ? -7.551 40.688 -17.047 1 84.88 769 ARG B CA 1
ATOM 12754 C C . ARG B 1 769 ? -7.543 40.219 -15.586 1 84.88 769 ARG B C 1
ATOM 12756 O O . ARG B 1 769 ? -7.234 39.062 -15.289 1 84.88 769 ARG B O 1
ATOM 12763 N N . PHE B 1 770 ? -7.664 41.156 -14.75 1 87.5 770 PHE B N 1
ATOM 12764 C CA . PHE B 1 770 ? -7.648 40.875 -13.32 1 87.5 770 PHE B CA 1
ATOM 12765 C C . PHE B 1 770 ? -8.789 41.625 -12.609 1 87.5 770 PHE B C 1
ATOM 12767 O O . PHE B 1 770 ? -9.375 42.562 -13.164 1 87.5 770 PHE B O 1
ATOM 12774 N N . PHE B 1 771 ? -9.211 41.125 -11.531 1 85.5 771 PHE B N 1
ATOM 12775 C CA . PHE B 1 771 ? -10.234 41.781 -10.734 1 85.5 771 PHE B CA 1
ATOM 12776 C C . PHE B 1 771 ? -9.984 41.562 -9.25 1 85.5 771 PHE B C 1
ATOM 12778 O O . PHE B 1 771 ? -9.18 40.688 -8.867 1 85.5 771 PHE B O 1
ATOM 12785 N N . GLY B 1 772 ? -10.578 42.375 -8.305 1 81.75 772 GLY B N 1
ATOM 12786 C CA . GLY B 1 772 ? -10.477 42.25 -6.859 1 81.75 772 GLY B CA 1
ATOM 12787 C C . GLY B 1 772 ? -9.375 43.094 -6.27 1 81.75 772 GLY B C 1
ATOM 12788 O O . GLY B 1 772 ? -9.023 42.969 -5.098 1 81.75 772 GLY B O 1
ATOM 12789 N N . GLU B 1 773 ? -8.812 43.938 -7.035 1 77.75 773 GLU B N 1
ATOM 12790 C CA . GLU B 1 773 ? -7.703 44.781 -6.578 1 77.75 773 GLU B CA 1
ATOM 12791 C C . GLU B 1 773 ? -8.156 45.75 -5.504 1 77.75 773 GLU B C 1
ATOM 12793 O O . GLU B 1 773 ? -7.406 46.062 -4.574 1 77.75 773 GLU B O 1
ATOM 12798 N N . ILE B 1 774 ? -9.375 46.062 -5.621 1 75.12 774 ILE B N 1
ATOM 12799 C CA . ILE B 1 774 ? -9.898 47.062 -4.68 1 75.12 774 ILE B CA 1
ATOM 12800 C C . ILE B 1 774 ? -10.047 46.438 -3.297 1 75.12 774 ILE B C 1
ATOM 12802 O O . ILE B 1 774 ? -9.695 47.031 -2.285 1 75.12 774 ILE B O 1
ATOM 12806 N N . SER B 1 775 ? -10.516 45.312 -3.314 1 77.44 775 SER B N 1
ATOM 12807 C CA . SER B 1 775 ? -10.688 44.625 -2.037 1 77.44 775 SER B CA 1
ATOM 12808 C C . SER B 1 775 ? -9.344 44.25 -1.415 1 77.44 775 SER B C 1
ATOM 12810 O O . SER B 1 775 ? -9.211 44.219 -0.191 1 77.44 775 SER B O 1
ATOM 12812 N N . LEU B 1 776 ? -8.406 43.969 -2.223 1 75.69 776 LEU B N 1
ATOM 12813 C CA . LEU B 1 776 ? -7.082 43.594 -1.737 1 75.69 776 LEU B CA 1
ATOM 12814 C C . LEU B 1 776 ? -6.391 44.781 -1.076 1 75.69 776 LEU B C 1
ATOM 12816 O O . LEU B 1 776 ? -5.773 44.625 -0.019 1 75.69 776 LEU B O 1
ATOM 12820 N N . VAL B 1 777 ? -6.516 45.938 -1.689 1 73.62 777 VAL B N 1
ATOM 12821 C CA . VAL B 1 777 ? -5.766 47.094 -1.238 1 73.62 777 VAL B CA 1
ATOM 12822 C C . VAL B 1 777 ? -6.527 47.812 -0.119 1 73.62 777 VAL B C 1
ATOM 12824 O O . VAL B 1 777 ? -5.93 48.25 0.867 1 73.62 777 VAL B O 1
ATOM 12827 N N . TYR B 1 778 ? -7.902 47.875 -0.228 1 70.5 778 TYR B N 1
ATOM 12828 C CA . TYR B 1 778 ? -8.648 48.719 0.688 1 70.5 778 TYR B CA 1
ATOM 12829 C C . TYR B 1 778 ? -9.445 47.875 1.683 1 70.5 778 TYR B C 1
ATOM 12831 O O . TYR B 1 778 ? -10.07 48.406 2.602 1 70.5 778 TYR B O 1
ATOM 12839 N N . SER B 1 779 ? -9.32 46.625 1.646 1 73 779 SER B N 1
ATOM 12840 C CA . SER B 1 779 ? -10.055 45.75 2.547 1 73 779 SER B CA 1
ATOM 12841 C C . SER B 1 779 ? -11.547 46.094 2.559 1 73 779 SER B C 1
ATOM 12843 O O . SER B 1 779 ? -12.141 46.25 3.625 1 73 779 SER B O 1
ATOM 12845 N N . CYS B 1 780 ? -12.148 46.375 1.417 1 72.75 780 CYS B N 1
ATOM 12846 C CA . CYS B 1 780 ? -13.57 46.656 1.269 1 72.75 780 CYS B CA 1
ATOM 12847 C C . CYS B 1 780 ? -14.328 45.469 0.702 1 72.75 780 CYS B C 1
ATOM 12849 O O . CYS B 1 780 ? -13.727 44.562 0.113 1 72.75 780 CYS B O 1
ATOM 12851 N N . PRO B 1 781 ? -15.609 45.406 1.089 1 78 781 PRO B N 1
ATOM 12852 C CA . PRO B 1 781 ? -16.422 44.344 0.497 1 78 781 PRO B CA 1
ATOM 12853 C C . PRO B 1 781 ? -16.469 44.406 -1.027 1 78 781 PRO B C 1
ATOM 12855 O O . PRO B 1 781 ? -16.328 45.5 -1.604 1 78 781 PRO B O 1
ATOM 12858 N N . ARG B 1 782 ? -16.625 43.344 -1.541 1 82.31 782 ARG B N 1
ATOM 12859 C CA . ARG B 1 782 ? -16.641 43.219 -2.996 1 82.31 782 ARG B CA 1
ATOM 12860 C C . ARG B 1 782 ? -17.781 44.062 -3.594 1 82.31 782 ARG B C 1
ATOM 12862 O O . ARG B 1 782 ? -18.875 44.125 -3.02 1 82.31 782 ARG B O 1
ATOM 12869 N N . THR B 1 783 ? -17.578 44.656 -4.742 1 77.44 783 THR B N 1
ATOM 12870 C CA . THR B 1 783 ? -18.531 45.594 -5.34 1 77.44 783 THR B CA 1
ATOM 12871 C C . THR B 1 783 ? -19.375 44.906 -6.402 1 77.44 783 THR B C 1
ATOM 12873 O O . THR B 1 783 ? -20.422 45.406 -6.809 1 77.44 783 THR B O 1
ATOM 12876 N N . ALA B 1 784 ? -18.844 43.781 -6.855 1 82.38 784 ALA B N 1
ATOM 12877 C CA . ALA B 1 784 ? -19.578 43.125 -7.926 1 82.38 784 ALA B CA 1
ATOM 12878 C C . ALA B 1 784 ? -19.484 41.594 -7.781 1 82.38 784 ALA B C 1
ATOM 12880 O O . ALA B 1 784 ? -18.594 41.094 -7.113 1 82.38 784 ALA B O 1
ATOM 12881 N N . SER B 1 785 ? -20.516 40.969 -8.359 1 86.88 785 SER B N 1
ATOM 12882 C CA . SER B 1 785 ? -20.5 39.5 -8.43 1 86.88 785 SER B CA 1
ATOM 12883 C C . SER B 1 785 ? -19.922 39.031 -9.75 1 86.88 785 SER B C 1
ATOM 12885 O O . SER B 1 785 ? -20.25 39.562 -10.812 1 86.88 785 SER B O 1
ATOM 12887 N N . ILE B 1 786 ? -19.047 38.125 -9.641 1 88.06 786 ILE B N 1
ATOM 12888 C CA . ILE B 1 786 ? -18.375 37.625 -10.828 1 88.06 786 ILE B CA 1
ATOM 12889 C C . ILE B 1 786 ? -18.562 36.125 -10.93 1 88.06 786 ILE B C 1
ATOM 12891 O O . ILE B 1 786 ? -18.406 35.406 -9.945 1 88.06 786 ILE B O 1
ATOM 12895 N N . ARG B 1 787 ? -18.984 35.688 -12.078 1 86.88 787 ARG B N 1
ATOM 12896 C CA . ARG B 1 787 ? -19.234 34.281 -12.32 1 86.88 787 ARG B CA 1
ATOM 12897 C C . ARG B 1 787 ? -18.453 33.781 -13.547 1 86.88 787 ARG B C 1
ATOM 12899 O O . ARG B 1 787 ? -18.156 34.562 -14.445 1 86.88 787 ARG B O 1
ATOM 12906 N N . PHE B 1 788 ? -18.094 32.562 -13.461 1 83.31 788 PHE B N 1
ATOM 12907 C CA . PHE B 1 788 ? -17.344 31.984 -14.578 1 83.31 788 PHE B CA 1
ATOM 12908 C C . PHE B 1 788 ? -18.297 31.594 -15.703 1 83.31 788 PHE B C 1
ATOM 12910 O O . PHE B 1 788 ? -19.375 31.047 -15.461 1 83.31 788 PHE B O 1
ATOM 12917 N N . HIS B 1 789 ? -17.922 31.922 -16.859 1 75.62 789 HIS B N 1
ATOM 12918 C CA . HIS B 1 789 ? -18.672 31.516 -18.031 1 75.62 789 HIS B CA 1
ATOM 12919 C C . HIS B 1 789 ? -18.25 30.125 -18.516 1 75.62 789 HIS B C 1
ATOM 12921 O O . HIS B 1 789 ? -19.094 29.266 -18.781 1 75.62 789 HIS B O 1
ATOM 12927 N N . SER B 1 790 ? -16.953 29.844 -18.703 1 67 790 SER B N 1
ATOM 12928 C CA . SER B 1 790 ? -16.422 28.562 -19.172 1 67 790 SER B CA 1
ATOM 12929 C C . SER B 1 790 ? -15.375 28.016 -18.203 1 67 790 SER B C 1
ATOM 12931 O O . SER B 1 790 ? -14.914 28.734 -17.312 1 67 790 SER B O 1
ATOM 12933 N N . PHE B 1 791 ? -15 26.625 -18.266 1 60.03 791 PHE B N 1
ATOM 12934 C CA . PHE B 1 791 ? -14.156 25.828 -17.375 1 60.03 791 PHE B CA 1
ATOM 12935 C C . PHE B 1 791 ? -12.742 26.406 -17.312 1 60.03 791 PHE B C 1
ATOM 12937 O O . PHE B 1 791 ? -12.172 26.75 -18.344 1 60.03 791 PHE B O 1
ATOM 12944 N N . TYR B 1 792 ? -12.273 27.281 -16.25 1 63.97 792 TYR B N 1
ATOM 12945 C CA . TYR B 1 792 ? -10.852 27.422 -16.516 1 63.97 792 TYR B CA 1
ATOM 12946 C C . TYR B 1 792 ? -10.117 27.922 -15.273 1 63.97 792 TYR B C 1
ATOM 12948 O O . TYR B 1 792 ? -10.727 28.109 -14.219 1 63.97 792 TYR B O 1
ATOM 12956 N N . LYS B 1 793 ? -8.867 28.062 -15.172 1 67.94 793 LYS B N 1
ATOM 12957 C CA . LYS B 1 793 ? -7.789 28.25 -14.203 1 67.94 793 LYS B CA 1
ATOM 12958 C C . LYS B 1 793 ? -7.625 29.719 -13.836 1 67.94 793 LYS B C 1
ATOM 12960 O O . LYS B 1 793 ? -7.664 30.594 -14.703 1 67.94 793 LYS B O 1
ATOM 12965 N N . LEU B 1 794 ? -7.812 30.062 -12.523 1 71.69 794 LEU B N 1
ATOM 12966 C CA . LEU B 1 794 ? -7.512 31.391 -12 1 71.69 794 LEU B CA 1
ATOM 12967 C C . LEU B 1 794 ? -6.293 31.359 -11.086 1 71.69 794 LEU B C 1
ATOM 12969 O O . LEU B 1 794 ? -5.98 30.312 -10.5 1 71.69 794 LEU B O 1
ATOM 12973 N N . TYR B 1 795 ? -5.605 32.438 -11.148 1 72.88 795 TYR B N 1
ATOM 12974 C CA . TYR B 1 795 ? -4.516 32.625 -10.203 1 72.88 795 TYR B CA 1
ATOM 12975 C C . TYR B 1 795 ? -4.91 33.594 -9.094 1 72.88 795 TYR B C 1
ATOM 12977 O O . TYR B 1 795 ? -5.57 34.594 -9.352 1 72.88 795 TYR B O 1
ATOM 12985 N N . LEU B 1 796 ? -4.59 33.156 -7.855 1 74.81 796 LEU B N 1
ATOM 12986 C CA . LEU B 1 796 ? -5 33.938 -6.695 1 74.81 796 LEU B CA 1
ATOM 12987 C C . LEU B 1 796 ? -3.791 34.531 -5.996 1 74.81 796 LEU B C 1
ATOM 12989 O O . LEU B 1 796 ? -2.746 33.906 -5.879 1 74.81 796 LEU B O 1
ATOM 12993 N N . LEU B 1 797 ? -3.969 35.812 -5.664 1 72.5 797 LEU B N 1
ATOM 12994 C CA . LEU B 1 797 ? -3.008 36.5 -4.809 1 72.5 797 LEU B CA 1
ATOM 12995 C C . LEU B 1 797 ? -3.658 36.938 -3.502 1 72.5 797 LEU B C 1
ATOM 12997 O O . LEU B 1 797 ? -4.695 37.594 -3.514 1 72.5 797 LEU B O 1
ATOM 13001 N N . PHE B 1 798 ? -3.119 36.531 -2.377 1 69.19 798 PHE B N 1
ATOM 13002 C CA . PHE B 1 798 ? -3.691 36.875 -1.076 1 69.19 798 PHE B CA 1
ATOM 13003 C C . PHE B 1 798 ? -3.074 38.156 -0.521 1 69.19 798 PHE B C 1
ATOM 13005 O O . PHE B 1 798 ? -1.928 38.469 -0.832 1 69.19 798 PHE B O 1
ATOM 13012 N N . ARG B 1 799 ? -3.836 38.75 0.28 1 67.69 799 ARG B N 1
ATOM 13013 C CA . ARG B 1 799 ? -3.434 40.031 0.856 1 67.69 799 ARG B CA 1
ATOM 13014 C C . ARG B 1 799 ? -2.299 39.844 1.859 1 67.69 799 ARG B C 1
ATOM 13016 O O . ARG B 1 799 ? -1.336 40.625 1.864 1 67.69 799 ARG B O 1
ATOM 13023 N N . GLU B 1 800 ? -2.465 38.781 2.676 1 63.03 800 GLU B N 1
ATOM 13024 C CA . GLU B 1 800 ? -1.525 38.656 3.785 1 63.03 800 GLU B CA 1
ATOM 13025 C C . GLU B 1 800 ? -0.094 38.5 3.277 1 63.03 800 GLU B C 1
ATOM 13027 O O . GLU B 1 800 ? 0.814 39.188 3.748 1 63.03 800 GLU B O 1
ATOM 13032 N N . PRO B 1 801 ? 0.036 37.812 2.338 1 61.19 801 PRO B N 1
ATOM 13033 C CA . PRO B 1 801 ? 1.406 37.688 1.83 1 61.19 801 PRO B CA 1
ATOM 13034 C C . PRO B 1 801 ? 1.9 39 1.189 1 61.19 801 PRO B C 1
ATOM 13036 O O . PRO B 1 801 ? 3.088 39.312 1.282 1 61.19 801 PRO B O 1
ATOM 13039 N N . VAL B 1 802 ? 0.969 39.719 0.615 1 65.5 802 VAL B N 1
ATOM 13040 C CA . VAL B 1 802 ? 1.35 40.969 -0.051 1 65.5 802 VAL B CA 1
ATOM 13041 C C . VAL B 1 802 ? 1.743 42 0.989 1 65.5 802 VAL B C 1
ATOM 13043 O O . VAL B 1 802 ? 2.707 42.75 0.795 1 65.5 802 VAL B O 1
ATOM 13046 N N . ILE B 1 803 ? 0.941 41.906 2.041 1 62.53 803 ILE B N 1
ATOM 13047 C CA . ILE B 1 803 ? 1.273 42.844 3.115 1 62.53 803 ILE B CA 1
ATOM 13048 C C . ILE B 1 803 ? 2.605 42.438 3.748 1 62.53 803 ILE B C 1
ATOM 13050 O O . ILE B 1 803 ? 3.422 43.312 4.082 1 62.53 803 ILE B O 1
ATOM 13054 N N . GLY B 1 804 ? 2.723 41.219 3.883 1 62.75 804 GLY B N 1
ATOM 13055 C CA . GLY B 1 804 ? 3.992 40.75 4.414 1 62.75 804 GLY B CA 1
ATOM 13056 C C . GLY B 1 804 ? 5.18 41.125 3.549 1 62.75 804 GLY B C 1
ATOM 13057 O O . GLY B 1 804 ? 6.262 41.406 4.062 1 62.75 804 GLY B O 1
ATOM 13058 N N . LEU B 1 805 ? 4.992 41.125 2.34 1 61.56 805 LEU B N 1
ATOM 13059 C CA . LEU B 1 805 ? 6.043 41.5 1.4 1 61.56 805 LEU B CA 1
ATOM 13060 C C . LEU B 1 805 ? 6.418 42.969 1.566 1 61.56 805 LEU B C 1
ATOM 13062 O O . LEU B 1 805 ? 7.598 43.344 1.491 1 61.56 805 LEU B O 1
ATOM 13066 N N . ARG B 1 806 ? 5.328 43.688 1.807 1 56.97 806 ARG B N 1
ATOM 13067 C CA . ARG B 1 806 ? 5.594 45.094 2.004 1 56.97 806 ARG B CA 1
ATOM 13068 C C . ARG B 1 806 ? 6.418 45.344 3.264 1 56.97 806 ARG B C 1
ATOM 13070 O O . ARG B 1 806 ? 7.223 46.25 3.32 1 56.97 806 ARG B O 1
ATOM 13077 N N . LEU B 1 807 ? 6.027 44.281 4.145 1 50.62 807 LEU B N 1
ATOM 13078 C CA . LEU B 1 807 ? 6.754 44.406 5.402 1 50.62 807 LEU B CA 1
ATOM 13079 C C . LEU B 1 807 ? 8.055 43.625 5.363 1 50.62 807 LEU B C 1
ATOM 13081 O O . LEU B 1 807 ? 8.797 43.594 6.352 1 50.62 807 LEU B O 1
ATOM 13085 N N . GLY B 1 808 ? 8.391 43.094 4.23 1 52.12 808 GLY B N 1
ATOM 13086 C CA . GLY B 1 808 ? 9.641 42.375 4.062 1 52.12 808 GLY B CA 1
ATOM 13087 C C . GLY B 1 808 ? 9.562 40.938 4.559 1 52.12 808 GLY B C 1
ATOM 13088 O O . GLY B 1 808 ? 10.586 40.281 4.75 1 52.12 808 GLY B O 1
ATOM 13089 N N . GLU B 1 809 ? 8.383 40.406 4.984 1 55.22 809 GLU B N 1
ATOM 13090 C CA . GLU B 1 809 ? 8.305 39.125 5.652 1 55.22 809 GLU B CA 1
ATOM 13091 C C . GLU B 1 809 ? 8.047 38 4.648 1 55.22 809 GLU B C 1
ATOM 13093 O O . GLU B 1 809 ? 8.086 36.812 5.008 1 55.22 809 GLU B O 1
ATOM 13098 N N . GLY B 1 810 ? 8.359 38.219 3.52 1 55.47 810 GLY B N 1
ATOM 13099 C CA . GLY B 1 810 ? 8.188 37.188 2.512 1 55.47 810 GLY B CA 1
ATOM 13100 C C . GLY B 1 810 ? 6.781 36.625 2.479 1 55.47 810 GLY B C 1
ATOM 13101 O O . GLY B 1 810 ? 5.859 37.188 3.072 1 55.47 810 GLY B O 1
ATOM 13102 N N . CYS B 1 811 ? 6.43 35.656 1.568 1 55.75 811 CYS B N 1
ATOM 13103 C CA . CYS B 1 811 ? 5.113 35.062 1.335 1 55.75 811 CYS B CA 1
ATOM 13104 C C . CYS B 1 811 ? 4.75 34.062 2.43 1 55.75 811 CYS B C 1
ATOM 13106 O O . CYS B 1 811 ? 5.504 33.125 2.691 1 55.75 811 CYS B O 1
ATOM 13108 N N . ARG B 1 812 ? 4.191 34.531 3.633 1 52.31 812 ARG B N 1
ATOM 13109 C CA . ARG B 1 812 ? 3.748 33.594 4.664 1 52.31 812 ARG B CA 1
ATOM 13110 C C . ARG B 1 812 ? 2.729 32.594 4.105 1 52.31 812 ARG B C 1
ATOM 13112 O O . ARG B 1 812 ? 1.855 33 3.32 1 52.31 812 ARG B O 1
ATOM 13119 N N . GLY B 1 813 ? 3.084 31.422 3.631 1 44.56 813 GLY B N 1
ATOM 13120 C CA . GLY B 1 813 ? 2.064 30.453 3.25 1 44.56 813 GLY B CA 1
ATOM 13121 C C . GLY B 1 813 ? 0.914 30.375 4.234 1 44.56 813 GLY B C 1
ATOM 13122 O O . GLY B 1 813 ? 1.131 30.25 5.441 1 44.56 813 GLY B O 1
ATOM 13123 N N . GLY B 1 814 ? -0.128 31.219 4.164 1 37.38 814 GLY B N 1
ATOM 13124 C CA . GLY B 1 814 ? -1.387 30.953 4.84 1 37.38 814 GLY B CA 1
ATOM 13125 C C . GLY B 1 814 ? -1.803 29.5 4.758 1 37.38 814 GLY B C 1
ATOM 13126 O O . GLY B 1 814 ? -1.38 28.766 3.852 1 37.38 814 GLY B O 1
#

Sequence (1628 aa):
MTTSTYCDTQLHATHTTTSSTSTSSSTPPEKYIISLYWAAATMTSTGYGDISANTTLGRFIALVAMLIGLLLYGYCLSSIAATLANTDTPRVRFQEKLFVVQEFMKDHGVSPELMQSVISYLSLVFRRHRGQAIPGGPRLMRDMPIQLQQDIAYNDAQETLGRVPLFKDCDSGFLRQLSLKTHTYLFMPGDIIVYEGDMGREMYFIRRGTCEVLTKDRKRVTSTIGPGQYFGEVGLIFGDYRTATVRAASYCEVLMLTRRDLDEALTEFPLIAKQFKEAASNRDHLLELKSASQRQEDLEEIADTEELEADRSVEATSHRKTDTSVKVFNKYSDDYLEPFKKFSPVTRLFLKLLMSRVFLPSGRYFQLWEGFRVAISLLSVFTVTIQASFLHTSGTFWGINYFLEITFYIDMYLKFHSAFFNENKVLVTHPVSTAKHYFKTNFLIDLMACFPTELIAYCFVRSTHEYALHIYAVVRLNRLIQFYRVPLAFNYLESGVEMETGNIRKWKFFFYLVLFMHILACVWYFSACQPLFKLISDSNDTGLIYSNHHFCHNSSWTSSIESFDFYKEPIITQYFISLYWAAATGASVGYGDIVAKTQLEMVLALSAMIFGIVFFGYVIASVAASLANADAQRARYQEKLTAIGQYLKDNQVEKGLAQRVLDYYNYMWLRTKGVDTDSLFDGLPLSLKADVSLSLYQDMINNVPLFQNTEVGFQKMLAMCIKPDYYLSKEYIVKKHDFGKEMFFIHRGVVDVVSEDGQIVFDTMQAGRFFGEISLVYSCPRTASIRFHSFYKLYLLFREPVIGLRLGEGCRGGMTTSTYCDTQLHATHTTTSSTSTSSSTPPEKYIISLYWAAATMTSTGYGDISANTTLGRFIALVAMLIGLLLYGYCLSSIAATLANTDTPRVRFQEKLFVVQEFMKDHGVSPELMQSVISYLSLVFRRHRGQAIPGGPRLMRDMPIQLQQDIAYNDAQETLGRVPLFKDCDSGFLRQLSLKTHTYLFMPGDIIVYEGDMGREMYFIRRGTCEVLTKDRKRVTSTIGPGQYFGEVGLIFGDYRTATVRAASYCEVLMLTRRDLDEALTEFPLIAKQFKEAASNRDHLLELKSASQRQEDLEEIADTEELEADRSVEATSHRKTDTSVKVFNKYSDDYLEPFKKFSPVTRLFLKLLMSRVFLPSGRYFQLWEGFRVAISLLSVFTVTIQASFLHTSGTFWGINYFLEITFYIDMYLKFHSAFFNENKVLVTHPVSTAKHYFKTNFLIDLMACFPTELIAYCFVRSTHEYALHIYAVVRLNRLIQFYRVPLAFNYLESGVEMETGNIRKWKFFFYLVLFMHILACVWYFSACQPLFKLISDSNDTGLIYSNHHFCHNSSWTSSIESFDFYKEPIITQYFISLYWAAATGASVGYGDIVAKTQLEMVLALSAMIFGIVFFGYVIASVAASLANADAQRARYQEKLTAIGQYLKDNQVEKGLAQRVLDYYNYMWLRTKGVDTDSLFDGLPLSLKADVSLSLYQDMINNVPLFQNTEVGFQKMLAMCIKPDYYLSKEYIVKKHDFGKEMFFIHRGVVDVVSEDGQIVFDTMQAGRFFGEISLVYSCPRTASIRFHSFYKLYLLFREPVIGLRLGEGCRGG

InterPro domains:
  IPR000595 Cyclic nucleotide-binding domain [PF00027] (187-266)
  IPR000595 Cyclic nucleotide-binding domain [PF00027] (727-800)
  IPR000595 Cyclic nucleotide-binding domain [PS50042] (166-283)
  IPR000595 Cyclic nucleotide-binding domain [PS50042] (706-800)
  IPR000595 Cyclic nucleotide-binding domain [SM00100] (166-281)
  IPR000595 Cyclic nucleotide-binding domain [SM00100] (706-810)
  IPR000595 Cyclic nucleotide-binding domain [cd00038] (166-276)
  IPR000595 Cyclic nucleotide-binding domain [cd00038] (706-787)
  IPR003938 Potassium channel, voltage-dependent, EAG/ELK/ERG-like [PR01463] (401-411)
  IPR003938 Potassium channel, voltage-dependent, EAG/ELK/ERG-like [PR01463] (515-525)
  IPR003938 Potassium channel, voltage-dependent, EAG/ELK/ERG-like [PR01463] (575-592)
  IPR003938 Potassium channel, voltage-dependent, EAG/ELK/ERG-like [PR01463] (601-612)
  IPR003938 Potassium channel, voltage-dependent, EAG/ELK/ERG-like [PR01463] (669-676)
  IPR005821 Ion transport domain [PF00520] (368-633)
  IPR013099 Potassium channel domain [PF07885] (29-84)
  IPR014710 RmlC-like jelly roll fold [G3DSA:2.60.120.10] (159-289)
  IPR014710 RmlC-like jelly roll fold [G3DSA:2.60.120.10] (696-803)
  IPR018488 Cyclic nucleotide-binding, conserved site [PS00888] (193-209)
  IPR018488 Cyclic nucleotide-binding, conserved site [PS00889] (231-248)
  IPR018490 Cyclic nucleotide-binding domain superfamily [SSF51206] (91-283)

Secondary structure (DSSP, 8-state):
-TTTTTT---EEE----S----TTS--HHHHHHHHHHHHHHHHTT---SSEEE-SHHHHHHHHHHHHHHHHHHHHHHHHHHHHHHHHHHHHHHHHHHHHHHHHHHHHTT--HHHHHHHHHHHHHHHHHHTTS--TTS--TTTTS-HHHHHHHHHHHHHHHHTTSHHHHTS-HHHHHHHHHH-EEEEE-TT-EEE-TT-B--EEEEEEES-EEEEPTTSSBEEEEE-TT-EE-HHHHHH-PBP-SEEEESS-EEEEEEEHHHHHHHHTT-HHHHHHHHHHHH-HHHHHHHHHHHHHHHHHHHHTTTSS--S----B----S-----EEE--TTSHHHHHHHHTS-HHHHHHHTTS-SEEE-TT-HHHHHHHHHHHHHHHHHHHHHHHHHHT-SS-HHHHHHHHHHHHHHHHHHHHHTTB-EE-TT--EE--HHHHHHHHHHTTHHHHHHHH--HHHHHHHHH---SHHHHHHHHHHGGGGGGGGGHHHHHHHHHHH-SSS-HHHHHHHHHHHHHHHHHHHHHHHHHHHHSPPPSS--S-TTTTTEEEETTEEEETTSGGGG--SS-GGGS-HHHHHHHHHHHHHHHHTT---SSS---SHHHHHHHHHHHHHHHHHHHHHHHHHHHHHHHHTHHHHHHHHHHHHHHHHHHHTT--HHHHHHHHHHHHHHHHHHTT--GGGTTTT--HHHHHHHHHHHHHHHHHHSGGGTT--HHHHHHHHHT-EEEEE-TT-EEE-TT-B--EEEEE-SS-EEEE-TTS--EEEEE-TT-EE-HHHHHH-PBPSSEEEESSSEEEEEEEHHHHHHHHTT------/-HHHHTT---EEE----S----TTS--HHHHHHHHHHHHHHHHTT---SSEEE-SHHHHHHHHHHHHHHHHHHHHHHHHHHHHHHHHHHHHHHHHHHHHHHHHHHHHTT--HHHHHHHHHHHHHHHHHHTTS--TTS--TTTTS-HHHHHHHHHHHHHHHHTTSHHHHTS-HHHHHHHHHH-EEEEE-TT-EEE-TT-B--EEEEEEES-EEEEPTTSSBEEEEE-TT-EE-HHHHHH-PBP-SEEEESS-EEEEEEEHHHHHHHHTT-HHHHHHHHHHHH-HHHHHHHHHHHHHHHHHHHHTTTSS--S----B----S-----EEE--TTSHHHHHHHHTS-HHHHHHHTTS-SEEE-TT-HHHHHHHHHHHHHHHHHHHHHHHHHHT-SS-HHHHHHHHHHHHHHHHHHHHHTTB-EE-TT--EE--HHHHHHHHHHTTHHHHHHHH--HHHHHHHHH---SHHHHHHHHHHGGGGGGGGGHHHHHHHHHHH-SSS-HHHHHHHHHHHHHHHHHHHHHHHHHHHHSPPPSS--S-TTTTTEEEETTEEEETTSGGGG--SS-GGGS-HHHHHHHHHHHHHHHHTT---SSS---SHHHHHHHHHHHHHHHHHHHHHHHHHHHHHHHHTHHHHHHHHHHHHHHHHHHHTT--HHHHHHHHHHHHHHHHHHTT--GGGTTTT--HHHHHHHHHHHHHHHHHHSGGGTT--HHHHHHHHHT-EEEEE-TT-EEE-TT-B--EEEEE-SS-EEEE-TTS--EEEEE-TT-EE-HHHHHH-PBPSSEEEESSSEEEEEEEHHHHHHHHTT------